Protein AF-0000000066252434 (afdb_homodimer)

Organism: Schizosaccharomyces pombe (strain 972 / ATCC 24843) (NCBI:txid284812)

Structure (mmCIF, N/CA/C/O backbone):
data_AF-0000000066252434-model_v1
#
loop_
_entity.id
_entity.type
_entity.pdbx_description
1 polymer 'Putative alpha,alpha-trehalose-phosphate synthase'
#
loop_
_atom_site.group_PDB
_atom_site.id
_atom_site.type_symbol
_atom_site.label_atom_id
_atom_site.label_alt_id
_atom_site.label_comp_id
_atom_site.label_asym_id
_atom_site.label_entity_id
_atom_site.label_seq_id
_atom_site.pdbx_PDB_ins_code
_atom_site.Cartn_x
_atom_site.Cartn_y
_atom_site.Cartn_z
_atom_site.occupancy
_atom_site.B_iso_or_equiv
_atom_site.auth_seq_id
_atom_site.auth_comp_id
_atom_site.auth_asym_id
_atom_site.auth_atom_id
_atom_site.pdbx_PDB_model_num
ATOM 1 N N . MET A 1 1 ? -2.447 43.656 7.02 1 60.94 1 MET A N 1
ATOM 2 C CA . MET A 1 1 ? -2.064 42.312 6.699 1 60.94 1 MET A CA 1
ATOM 3 C C . MET A 1 1 ? -2.414 41.344 7.848 1 60.94 1 MET A C 1
ATOM 5 O O . MET A 1 1 ? -2.203 41.688 9.016 1 60.94 1 MET A O 1
ATOM 9 N N . GLY A 1 2 ? -3.242 40.312 7.676 1 81.62 2 GLY A N 1
ATOM 10 C CA . GLY A 1 2 ? -3.764 39.469 8.742 1 81.62 2 GLY A CA 1
ATOM 11 C C . GLY A 1 2 ? -2.713 38.562 9.367 1 81.62 2 GLY A C 1
ATOM 12 O O . GLY A 1 2 ? -1.653 38.344 8.773 1 81.62 2 GLY A O 1
ATOM 13 N N . ARG A 1 3 ? -2.855 38.281 10.648 1 91.75 3 ARG A N 1
ATOM 14 C CA . ARG A 1 3 ? -1.956 37.375 11.383 1 91.75 3 ARG A CA 1
ATOM 15 C C . ARG A 1 3 ? -2.111 35.938 10.93 1 91.75 3 ARG A C 1
ATOM 17 O O . ARG A 1 3 ? -3.076 35.594 10.242 1 91.75 3 ARG A O 1
ATOM 24 N N . ILE A 1 4 ? -1.105 35.156 11.242 1 95.94 4 ILE A N 1
ATOM 25 C CA . ILE A 1 4 ? -1.19 33.719 11.016 1 95.94 4 ILE A CA 1
ATOM 26 C C . ILE A 1 4 ? -1.426 33 12.344 1 95.94 4 ILE A C 1
ATOM 28 O O . ILE A 1 4 ? -0.654 33.156 13.289 1 95.94 4 ILE A O 1
ATOM 32 N N . LEU A 1 5 ? -2.498 32.312 12.438 1 97.75 5 LEU A N 1
ATOM 33 C CA . LEU A 1 5 ? -2.721 31.406 13.562 1 97.75 5 LEU A CA 1
ATOM 34 C C . LEU A 1 5 ? -2.15 30.016 13.281 1 97.75 5 LEU A C 1
ATOM 36 O O . LEU A 1 5 ? -2.717 29.266 12.484 1 97.75 5 LEU A O 1
ATOM 40 N N . ILE A 1 6 ? -1.081 29.656 13.906 1 97.94 6 ILE A N 1
ATOM 41 C CA . ILE A 1 6 ? -0.386 28.391 13.664 1 97.94 6 ILE A CA 1
ATOM 42 C C . ILE A 1 6 ? -0.738 27.391 14.758 1 97.94 6 ILE A C 1
ATOM 44 O O . ILE A 1 6 ? -0.322 27.547 15.906 1 97.94 6 ILE A O 1
ATOM 48 N N . ALA A 1 7 ? -1.44 26.375 14.359 1 98.12 7 ALA A N 1
ATOM 49 C CA . ALA A 1 7 ? -1.9 25.391 15.336 1 98.12 7 ALA A CA 1
ATOM 50 C C . ALA A 1 7 ? -1.011 24.141 15.328 1 98.12 7 ALA A C 1
ATOM 52 O O . ALA A 1 7 ? -0.693 23.609 14.266 1 98.12 7 ALA A O 1
ATOM 53 N N . HIS A 1 8 ? -0.584 23.703 16.406 1 96.19 8 HIS A N 1
ATOM 54 C CA . HIS A 1 8 ? 0.158 22.484 16.703 1 96.19 8 HIS A CA 1
ATOM 55 C C . HIS A 1 8 ? -0.224 21.938 18.078 1 96.19 8 HIS A C 1
ATOM 57 O O . HIS A 1 8 ? -0.614 22.688 18.969 1 96.19 8 HIS A O 1
ATOM 63 N N . LEU A 1 9 ? -0.133 20.656 18.188 1 95.69 9 LEU A N 1
ATOM 64 C CA . LEU A 1 9 ? -0.626 20.047 19.438 1 95.69 9 LEU A CA 1
ATOM 65 C C . LEU A 1 9 ? 0.022 20.703 20.641 1 95.69 9 LEU A C 1
ATOM 67 O O . LEU A 1 9 ? -0.655 21 21.641 1 95.69 9 LEU A O 1
ATOM 71 N N . PHE A 1 10 ? 1.326 20.922 20.562 1 93.06 10 PHE A N 1
ATOM 72 C CA . PHE A 1 10 ? 2.061 21.531 21.656 1 93.06 10 PHE A CA 1
ATOM 73 C C . PHE A 1 10 ? 2.574 22.906 21.266 1 93.06 10 PHE A C 1
ATOM 75 O O . PHE A 1 10 ? 3.014 23.109 20.141 1 93.06 10 PHE A O 1
ATOM 82 N N . LEU A 1 11 ? 2.527 23.797 22.203 1 93.12 11 LEU A N 1
ATOM 83 C CA . LEU A 1 11 ? 3.143 25.094 22.016 1 93.12 11 LEU A CA 1
ATOM 84 C C . LEU A 1 11 ? 4.664 25 22.078 1 93.12 11 LEU A C 1
ATOM 86 O O . LEU A 1 11 ? 5.203 24.016 22.609 1 93.12 11 LEU A O 1
ATOM 90 N N . PRO A 1 12 ? 5.336 25.938 21.453 1 88.94 12 PRO A N 1
ATOM 91 C CA . PRO A 1 12 ? 6.801 25.922 21.5 1 88.94 12 PRO A CA 1
ATOM 92 C C . PRO A 1 12 ? 7.355 26.047 22.906 1 88.94 12 PRO A C 1
ATOM 94 O O . PRO A 1 12 ? 8.539 25.781 23.141 1 88.94 12 PRO A O 1
ATOM 97 N N . SER A 1 13 ? 6.484 26.422 23.859 1 86.81 13 SER A N 1
ATOM 98 C CA . SER A 1 13 ? 6.879 26.562 25.266 1 86.81 13 SER A CA 1
ATOM 99 C C . SER A 1 13 ? 5.926 25.797 26.188 1 86.81 13 SER A C 1
ATOM 101 O O . SER A 1 13 ? 4.809 25.469 25.781 1 86.81 13 SER A O 1
ATOM 103 N N . SER A 1 14 ? 6.457 25.469 27.344 1 84.25 14 SER A N 1
ATOM 104 C CA . SER A 1 14 ? 5.66 24.766 28.344 1 84.25 14 SER A CA 1
ATOM 105 C C . SER A 1 14 ? 5.715 25.484 29.688 1 84.25 14 SER A C 1
ATOM 107 O O . SER A 1 14 ? 6.617 26.297 29.938 1 84.25 14 SER A O 1
ATOM 109 N N . VAL A 1 15 ? 4.738 25.234 30.547 1 81.94 15 VAL A N 1
ATOM 110 C CA . VAL A 1 15 ? 4.637 25.891 31.844 1 81.94 15 VAL A CA 1
ATOM 111 C C . VAL A 1 15 ? 5.316 25.031 32.906 1 81.94 15 VAL A C 1
ATOM 113 O O . VAL A 1 15 ? 5.121 23.828 32.969 1 81.94 15 VAL A O 1
ATOM 116 N N . GLY A 1 16 ? 6.262 25.656 33.562 1 77.38 16 GLY A N 1
ATOM 117 C CA . GLY A 1 16 ? 6.859 25.047 34.75 1 77.38 16 GLY A CA 1
ATOM 118 C C . GLY A 1 16 ? 6.492 25.75 36.031 1 77.38 16 GLY A C 1
ATOM 119 O O . GLY A 1 16 ? 6.379 26.984 36.062 1 77.38 16 GLY A O 1
ATOM 120 N N . PHE A 1 17 ? 6.203 25.031 37.125 1 71.69 17 PHE A N 1
ATOM 121 C CA . PHE A 1 17 ? 5.793 25.625 38.375 1 71.69 17 PHE A CA 1
ATOM 122 C C . PHE A 1 17 ? 6.922 25.562 39.406 1 71.69 17 PHE A C 1
ATOM 124 O O . PHE A 1 17 ? 7.676 24.578 39.438 1 71.69 17 PHE A O 1
ATOM 131 N N . SER A 1 18 ? 7.457 26.641 39.812 1 56.06 18 SER A N 1
ATOM 132 C CA . SER A 1 18 ? 8.359 26.656 40.969 1 56.06 18 SER A CA 1
ATOM 133 C C . SER A 1 18 ? 7.586 26.625 42.281 1 56.06 18 SER A C 1
ATOM 135 O O . SER A 1 18 ? 6.703 27.469 42.5 1 56.06 18 SER A O 1
ATOM 137 N N . PHE A 1 19 ? 7.688 25.438 42.875 1 46.94 19 PHE A N 1
ATOM 138 C CA . PHE A 1 19 ? 6.996 25.328 44.156 1 46.94 19 PHE A CA 1
ATOM 139 C C . PHE A 1 19 ? 7.895 25.766 45.281 1 46.94 19 PHE A C 1
ATOM 141 O O . PHE A 1 19 ? 7.766 25.281 46.406 1 46.94 19 PHE A O 1
ATOM 148 N N . ASP A 1 20 ? 8.922 26.547 45.156 1 38.28 20 ASP A N 1
ATOM 149 C CA . ASP A 1 20 ? 9.781 26.906 46.25 1 38.28 20 ASP A CA 1
ATOM 150 C C . ASP A 1 20 ? 8.953 27.156 47.531 1 38.28 20 ASP A C 1
ATOM 152 O O . ASP A 1 20 ? 9.414 26.891 48.625 1 38.28 20 ASP A O 1
ATOM 156 N N . THR A 1 21 ? 7.977 28.078 47.562 1 35.59 21 THR A N 1
ATOM 157 C CA . THR A 1 21 ? 7.371 28.359 48.875 1 35.59 21 THR A CA 1
ATOM 158 C C . THR A 1 21 ? 6.492 27.188 49.312 1 35.59 21 THR A C 1
ATOM 160 O O . THR A 1 21 ? 5.84 27.266 50.375 1 35.59 21 THR A O 1
ATOM 163 N N . VAL A 1 22 ? 6.07 26.25 48.531 1 35.97 22 VAL A N 1
ATOM 164 C CA . VAL A 1 22 ? 5.359 25.094 49.062 1 35.97 22 VAL A CA 1
ATOM 165 C C . VAL A 1 22 ? 6.359 24.031 49.5 1 35.97 22 VAL A C 1
ATOM 167 O O . VAL A 1 22 ? 7.379 23.812 48.844 1 35.97 22 VAL A O 1
ATOM 170 N N . PRO A 1 23 ? 6.523 23.766 50.906 1 32.59 23 PRO A N 1
ATOM 171 C CA . PRO A 1 23 ? 7.426 22.719 51.375 1 32.59 23 PRO A CA 1
ATOM 172 C C . PRO A 1 23 ? 7.516 21.516 50.438 1 32.59 23 PRO A C 1
ATOM 174 O O . PRO A 1 23 ? 6.555 21.219 49.719 1 32.59 23 PRO A O 1
ATOM 177 N N . HIS A 1 24 ? 8.734 21.062 50.062 1 33.88 24 HIS A N 1
ATOM 178 C CA . HIS A 1 24 ? 9.164 20.031 49.125 1 33.88 24 HIS A CA 1
ATOM 179 C C . HIS A 1 24 ? 8.234 18.828 49.188 1 33.88 24 HIS A C 1
ATOM 181 O O . HIS A 1 24 ? 8.078 18.109 48.188 1 33.88 24 HIS A O 1
ATOM 187 N N . ASP A 1 25 ? 7.93 18.375 50.469 1 31.2 25 ASP A N 1
ATOM 188 C CA . ASP A 1 25 ? 7.156 17.172 50.781 1 31.2 25 ASP A CA 1
ATOM 189 C C . ASP A 1 25 ? 5.766 17.25 50.156 1 31.2 25 ASP A C 1
ATOM 191 O O . ASP A 1 25 ? 5.113 16.219 49.969 1 31.2 25 ASP A O 1
ATOM 195 N N . GLU A 1 26 ? 5.148 18.438 50.25 1 30.5 26 GLU A N 1
ATOM 196 C CA . GLU A 1 26 ? 3.75 18.547 49.844 1 30.5 26 GLU A CA 1
ATOM 197 C C . GLU A 1 26 ? 3.627 18.703 48.344 1 30.5 26 GLU A C 1
ATOM 199 O O . GLU A 1 26 ? 2.547 18.516 47.781 1 30.5 26 GLU A O 1
ATOM 204 N N . VAL A 1 27 ? 4.602 19.297 47.781 1 32.47 27 VAL A N 1
ATOM 205 C CA . VAL A 1 27 ? 4.543 19.5 46.344 1 32.47 27 VAL A CA 1
ATOM 206 C C . VAL A 1 27 ? 4.605 18.156 45.625 1 32.47 27 VAL A C 1
ATOM 208 O O . VAL A 1 27 ? 4.004 17.984 44.562 1 32.47 27 VAL A O 1
ATOM 211 N N . GLY A 1 28 ? 5.617 17.328 46.062 1 31.02 28 GLY A N 1
ATOM 212 C CA . GLY A 1 28 ? 5.855 16.094 45.344 1 31.02 28 GLY A CA 1
ATOM 213 C C . GLY A 1 28 ? 4.605 15.258 45.156 1 31.02 28 GLY A C 1
ATOM 214 O O . GLY A 1 28 ? 4.422 14.617 44.125 1 31.02 28 GLY A O 1
ATOM 215 N N . SER A 1 29 ? 3.992 14.875 46.344 1 30.02 29 SER A N 1
ATOM 216 C CA . SER A 1 29 ? 2.893 13.914 46.406 1 30.02 29 SER A CA 1
ATOM 217 C C . SER A 1 29 ? 1.646 14.477 45.719 1 30.02 29 SER A C 1
ATOM 219 O O . SER A 1 29 ? 0.844 13.727 45.156 1 30.02 29 SER A O 1
ATOM 221 N N . LYS A 1 30 ? 1.257 15.695 46.125 1 31.06 30 LYS A N 1
ATOM 222 C CA . LYS A 1 30 ? -0.078 16.234 45.875 1 31.06 30 LYS A CA 1
ATOM 223 C C . LYS A 1 30 ? -0.184 16.797 44.438 1 31.06 30 LYS A C 1
ATOM 225 O O . LYS A 1 30 ? -1.284 16.922 43.906 1 31.06 30 LYS A O 1
ATOM 230 N N . PHE A 1 31 ? 0.764 17.641 44.094 1 32.62 31 PHE A N 1
ATOM 231 C CA . PHE A 1 31 ? 0.625 18.234 42.781 1 32.62 31 PHE A CA 1
ATOM 232 C C . PHE A 1 31 ? 1.22 17.328 41.719 1 32.62 31 PHE A C 1
ATOM 234 O O . PHE A 1 31 ? 1.195 17.656 40.531 1 32.62 31 PHE A O 1
ATOM 241 N N . MET A 1 32 ? 2.363 16.734 42.125 1 31.36 32 MET A N 1
ATOM 242 C CA . MET A 1 32 ? 2.854 15.812 41.094 1 31.36 32 MET A CA 1
ATOM 243 C C . MET A 1 32 ? 1.775 14.812 40.688 1 31.36 32 MET A C 1
ATOM 245 O O . MET A 1 32 ? 1.169 14.172 41.562 1 31.36 32 MET A O 1
ATOM 249 N N . GLN A 1 33 ? 1.188 15.141 39.625 1 31.23 33 GLN A N 1
ATOM 250 C CA . GLN A 1 33 ? 0.265 14.195 39 1 31.23 33 GLN A CA 1
ATOM 251 C C . GLN A 1 33 ? 0.598 12.758 39.406 1 31.23 33 GLN A C 1
ATOM 253 O O . GLN A 1 33 ? 1.766 12.422 39.594 1 31.23 33 GLN A O 1
ATOM 258 N N . LYS A 1 34 ? -0.342 12.148 40.125 1 27.7 34 LYS A N 1
ATOM 259 C CA . LYS A 1 34 ? -0.349 10.711 40.375 1 27.7 34 LYS A CA 1
ATOM 260 C C . LYS A 1 34 ? 0.525 9.977 39.375 1 27.7 34 LYS A C 1
ATOM 262 O O . LYS A 1 34 ? 0.732 10.461 38.25 1 27.7 34 LYS A O 1
ATOM 267 N N . GLU A 1 35 ? 1.372 9.031 39.75 1 30.47 35 GLU A N 1
ATOM 268 C CA . GLU A 1 35 ? 2.062 8.086 38.844 1 30.47 35 GLU A CA 1
ATOM 269 C C . GLU A 1 35 ? 1.366 7.984 37.5 1 30.47 35 GLU A C 1
ATOM 271 O O . GLU A 1 35 ? 1.95 7.492 36.531 1 30.47 35 GLU A O 1
ATOM 276 N N . GLU A 1 36 ? 0.16 8.391 37.531 1 30.14 36 GLU A N 1
ATOM 277 C CA . GLU A 1 36 ? -0.696 8.344 36.344 1 30.14 36 GLU A CA 1
ATOM 278 C C . GLU A 1 36 ? -0.399 9.508 35.406 1 30.14 36 GLU A C 1
ATOM 280 O O . GLU A 1 36 ? -0.841 9.508 34.25 1 30.14 36 GLU A O 1
ATOM 285 N N . SER A 1 37 ? 0.052 10.594 35.906 1 32.84 37 SER A N 1
ATOM 286 C CA . SER A 1 37 ? 0.45 11.703 35.031 1 32.84 37 SER A CA 1
ATOM 287 C C . SER A 1 37 ? 1.655 11.336 34.188 1 32.84 37 SER A C 1
ATOM 289 O O . SER A 1 37 ? 2.043 12.094 33.281 1 32.84 37 SER A O 1
ATOM 291 N N . LYS A 1 38 ? 2.582 10.641 34.688 1 34.5 38 LYS A N 1
ATOM 292 C CA . LYS A 1 38 ? 3.676 10.055 33.938 1 34.5 38 LYS A CA 1
ATOM 293 C C . LYS A 1 38 ? 3.176 9.5 32.594 1 34.5 38 LYS A C 1
ATOM 295 O O . LYS A 1 38 ? 3.918 9.469 31.609 1 34.5 38 LYS A O 1
ATOM 300 N N . ASP A 1 39 ? 1.889 9.047 32.656 1 38.94 39 ASP A N 1
ATOM 301 C CA . ASP A 1 39 ? 1.313 8.422 31.469 1 38.94 39 ASP A CA 1
ATOM 302 C C . ASP A 1 39 ? 0.68 9.469 30.547 1 38.94 39 ASP A C 1
ATOM 304 O O . ASP A 1 39 ? -0.053 9.125 29.609 1 38.94 39 ASP A O 1
ATOM 308 N N . TRP A 1 40 ? 0.704 10.75 31.141 1 38.22 40 TRP A N 1
ATOM 309 C CA . TRP A 1 40 ? 0.002 11.766 30.359 1 38.22 40 TRP A CA 1
ATOM 310 C C . TRP A 1 40 ? 0.593 11.867 28.953 1 38.22 40 TRP A C 1
ATOM 312 O O . TRP A 1 40 ? -0.141 12.008 27.969 1 38.22 40 TRP A O 1
ATOM 322 N N . ILE A 1 41 ? 1.886 12.297 28.797 1 46.41 41 ILE A N 1
ATOM 323 C CA . ILE A 1 41 ? 2.506 12.289 27.484 1 46.41 41 ILE A CA 1
ATOM 324 C C . ILE A 1 41 ? 3.506 11.141 27.391 1 46.41 41 ILE A C 1
ATOM 326 O O . ILE A 1 41 ? 4.449 11.062 28.172 1 46.41 41 ILE A O 1
ATOM 330 N N . ALA A 1 42 ? 3.064 10.164 26.781 1 41.44 42 ALA A N 1
ATOM 331 C CA . ALA A 1 42 ? 3.889 8.969 26.609 1 41.44 42 ALA A CA 1
ATOM 332 C C . ALA A 1 42 ? 5.207 9.312 25.922 1 41.44 42 ALA A C 1
ATOM 334 O O . ALA A 1 42 ? 6.133 8.492 25.891 1 41.44 42 ALA A O 1
ATOM 335 N N . ASP A 1 43 ? 5.312 10.5 25.266 1 43.38 43 ASP A N 1
ATOM 336 C CA . ASP A 1 43 ? 6.5 10.75 24.453 1 43.38 43 ASP A CA 1
ATOM 337 C C . ASP A 1 43 ? 7.586 11.445 25.266 1 43.38 43 ASP A C 1
ATOM 339 O O . ASP A 1 43 ? 7.285 12.164 26.219 1 43.38 43 ASP A O 1
ATOM 343 N N . THR A 1 44 ? 8.734 11.031 25.141 1 38.94 44 THR A N 1
ATOM 344 C CA . THR A 1 44 ? 9.875 11.711 25.75 1 38.94 44 THR A CA 1
ATOM 345 C C . THR A 1 44 ? 9.93 13.172 25.312 1 38.94 44 THR A C 1
ATOM 347 O O . THR A 1 44 ? 9.641 13.492 24.156 1 38.94 44 THR A O 1
ATOM 350 N N . PRO A 1 45 ? 10.062 14.039 26.297 1 36.22 45 PRO A N 1
ATOM 351 C CA . PRO A 1 45 ? 10.195 15.469 25.984 1 36.22 45 PRO A CA 1
ATOM 352 C C . PRO A 1 45 ? 11.195 15.727 24.859 1 36.22 45 PRO A C 1
ATOM 354 O O . PRO A 1 45 ? 12.141 14.961 24.688 1 36.22 45 PRO A O 1
ATOM 357 N N . LEU A 1 46 ? 10.836 16.531 23.859 1 37.56 46 LEU A N 1
ATOM 358 C CA . LEU A 1 46 ? 11.727 17 22.797 1 37.56 46 LEU A CA 1
ATOM 359 C C . LEU A 1 46 ? 13.008 17.578 23.391 1 37.56 46 LEU A C 1
ATOM 361 O O . LEU A 1 46 ? 13.016 18.094 24.516 1 37.56 46 LEU A O 1
ATOM 365 N N . ASP A 1 47 ? 14.086 17.297 22.938 1 33.53 47 ASP A N 1
ATOM 366 C CA . ASP A 1 47 ? 15.344 17.953 23.312 1 33.53 47 ASP A CA 1
ATOM 367 C C . ASP A 1 47 ? 15.195 19.469 23.328 1 33.53 47 ASP A C 1
ATOM 369 O O . ASP A 1 47 ? 14.898 20.078 22.297 1 33.53 47 ASP A O 1
ATOM 373 N N . GLU A 1 48 ? 14.922 20.062 24.391 1 35.25 48 GLU A N 1
ATOM 374 C CA . GLU A 1 48 ? 14.922 21.5 24.625 1 35.25 48 GLU A CA 1
ATOM 375 C C . GLU A 1 48 ? 15.977 22.188 23.766 1 35.25 48 GLU A C 1
ATOM 377 O O . GLU A 1 48 ? 15.812 23.359 23.391 1 35.25 48 GLU A O 1
ATOM 382 N N . SER A 1 49 ? 17.109 21.609 23.688 1 33.94 49 SER A N 1
ATOM 383 C CA . SER A 1 49 ? 18.203 22.219 22.922 1 33.94 49 SER A CA 1
ATOM 384 C C . SER A 1 49 ? 17.859 22.297 21.438 1 33.94 49 SER A C 1
ATOM 386 O O . SER A 1 49 ? 18.578 22.938 20.672 1 33.94 49 SER A O 1
ATOM 388 N N . ALA A 1 50 ? 16.828 21.609 21.125 1 38.5 50 ALA A N 1
ATOM 389 C CA . ALA A 1 50 ? 16.531 21.547 19.703 1 38.5 50 ALA A CA 1
ATOM 390 C C . ALA A 1 50 ? 15.797 22.797 19.25 1 38.5 50 ALA A C 1
ATOM 392 O O . ALA A 1 50 ? 15.703 23.062 18.047 1 38.5 50 ALA A O 1
ATOM 393 N N . ILE A 1 51 ? 14.922 23.297 20.125 1 37.25 51 ILE A N 1
ATOM 394 C CA . ILE A 1 51 ? 14.422 24.625 19.812 1 37.25 51 ILE A CA 1
ATOM 395 C C . ILE A 1 51 ? 15.469 25.672 20.188 1 37.25 51 ILE A C 1
ATOM 397 O O . ILE A 1 51 ? 15.875 25.766 21.344 1 37.25 51 ILE A O 1
ATOM 401 N N . VAL A 1 52 ? 16.297 26.156 19.281 1 37.5 52 VAL A N 1
ATOM 402 C CA . VAL A 1 52 ? 17.406 27.094 19.375 1 37.5 52 VAL A CA 1
ATOM 403 C C . VAL A 1 52 ? 17.031 28.25 20.312 1 37.5 52 VAL A C 1
ATOM 405 O O . VAL A 1 52 ? 16.281 29.156 19.922 1 37.5 52 VAL A O 1
ATOM 408 N N . SER A 1 53 ? 16.609 27.969 21.5 1 32.81 53 SER A N 1
ATOM 409 C CA . SER A 1 53 ? 16.594 29.188 22.297 1 32.81 53 SER A CA 1
ATOM 410 C C . SER A 1 53 ? 18 29.672 22.609 1 32.81 53 SER A C 1
ATOM 412 O O . SER A 1 53 ? 18.953 28.875 22.641 1 32.81 53 SER A O 1
ATOM 414 N N . GLU A 1 54 ? 18.266 30.984 22.438 1 31.2 54 GLU A N 1
ATOM 415 C CA . GLU A 1 54 ? 19.531 31.688 22.688 1 31.2 54 GLU A CA 1
ATOM 416 C C . GLU A 1 54 ? 20.109 31.312 24.047 1 31.2 54 GLU A C 1
ATOM 418 O O . GLU A 1 54 ? 21.234 31.688 24.375 1 31.2 54 GLU A O 1
ATOM 423 N N . GLU A 1 55 ? 19.297 30.984 25.062 1 30.69 55 GLU A N 1
ATOM 424 C CA . GLU A 1 55 ? 19.969 31.031 26.359 1 30.69 55 GLU A CA 1
ATOM 425 C C . GLU A 1 55 ? 20.688 29.703 26.641 1 30.69 55 GLU A C 1
ATOM 427 O O . GLU A 1 55 ? 20.078 28.641 26.562 1 30.69 55 GLU A O 1
ATOM 432 N N . GLU A 1 56 ? 22 29.594 26.531 1 34.03 56 GLU A N 1
ATOM 433 C CA . GLU A 1 56 ? 23.078 28.609 26.688 1 34.03 56 GLU A CA 1
ATOM 434 C C . GLU A 1 56 ? 22.969 27.906 28.047 1 34.03 56 GLU A C 1
ATOM 436 O O . GLU A 1 56 ? 23.203 28.531 29.094 1 34.03 56 GLU A O 1
ATOM 441 N N . SER A 1 57 ? 22.031 27.141 28.422 1 31.55 57 SER A N 1
ATOM 442 C CA . SER A 1 57 ? 22.328 26.516 29.719 1 31.55 57 SER A CA 1
ATOM 443 C C . SER A 1 57 ? 23.469 25.516 29.594 1 31.55 57 SER A C 1
ATOM 445 O O . SER A 1 57 ? 23.562 24.797 28.594 1 31.55 57 SER A O 1
ATOM 447 N N . ASP A 1 58 ? 24.641 25.484 30.422 1 30.33 58 ASP A N 1
ATOM 448 C CA . ASP A 1 58 ? 25.938 24.875 30.688 1 30.33 58 ASP A CA 1
ATOM 449 C C . ASP A 1 58 ? 25.812 23.406 31.031 1 30.33 58 ASP A C 1
ATOM 451 O O . ASP A 1 58 ? 26.688 22.828 31.672 1 30.33 58 ASP A O 1
ATOM 455 N N . ASP A 1 59 ? 24.812 22.656 30.938 1 32.56 59 ASP A N 1
ATOM 456 C CA . ASP A 1 59 ? 24.984 21.375 31.594 1 32.56 59 ASP A CA 1
ATOM 457 C C . ASP A 1 59 ? 25.828 20.422 30.75 1 32.56 59 ASP A C 1
ATOM 459 O O . ASP A 1 59 ? 25.312 19.812 29.812 1 32.56 59 ASP A O 1
ATOM 463 N N . ASP A 1 60 ? 27.234 20.406 30.625 1 33.88 60 ASP A N 1
ATOM 464 C CA . ASP A 1 60 ? 28.375 19.891 29.891 1 33.88 60 ASP A CA 1
ATOM 465 C C . ASP A 1 60 ? 28.609 18.406 30.203 1 33.88 60 ASP A C 1
ATOM 467 O O . ASP A 1 60 ? 29.547 17.797 29.703 1 33.88 60 ASP A O 1
ATOM 471 N N . SER A 1 61 ? 28.125 17.609 31.219 1 34.16 61 SER A N 1
ATOM 472 C CA . SER A 1 61 ? 28.953 16.562 31.797 1 34.16 61 SER A CA 1
ATOM 473 C C . SER A 1 61 ? 28.672 15.219 31.156 1 34.16 61 SER A C 1
ATOM 475 O O . SER A 1 61 ? 29.312 14.211 31.5 1 34.16 61 SER A O 1
ATOM 477 N N . LEU A 1 62 ? 27.828 15.023 30.219 1 37.47 62 LEU A N 1
ATOM 478 C CA . LEU A 1 62 ? 27.375 13.641 30.125 1 37.47 62 LEU A CA 1
ATOM 479 C C . LEU A 1 62 ? 28.359 12.805 29.312 1 37.47 62 LEU A C 1
ATOM 481 O O . LEU A 1 62 ? 28.5 11.602 29.547 1 37.47 62 LEU A O 1
ATOM 485 N N . LEU A 1 63 ? 28.859 13.305 28.188 1 41.5 63 LEU A N 1
ATOM 486 C CA . LEU A 1 63 ? 29.656 12.414 27.359 1 41.5 63 LEU A CA 1
ATOM 487 C C . LEU A 1 63 ? 31 12.125 28.016 1 41.5 63 LEU A C 1
ATOM 489 O O . LEU A 1 63 ? 31.766 11.305 27.516 1 41.5 63 LEU A O 1
ATOM 493 N N . SER A 1 64 ? 31.359 12.82 29.109 1 37.47 64 SER A N 1
ATOM 494 C CA . SER A 1 64 ? 32.656 12.594 29.75 1 37.47 64 SER A CA 1
ATOM 495 C C . SER A 1 64 ? 32.719 11.234 30.438 1 37.47 64 SER A C 1
ATOM 497 O O . SER A 1 64 ? 33.781 10.68 30.656 1 37.47 64 SER A O 1
ATOM 499 N N . ASP A 1 65 ? 31.5 10.711 30.906 1 34.66 65 ASP A N 1
ATOM 500 C CA . ASP A 1 65 ? 31.531 9.531 31.766 1 34.66 65 ASP A CA 1
ATOM 501 C C . ASP A 1 65 ? 31.312 8.258 30.953 1 34.66 65 ASP A C 1
ATOM 503 O O . ASP A 1 65 ? 30.891 7.23 31.5 1 34.66 65 ASP A O 1
ATOM 507 N N . LEU A 1 66 ? 31.344 8.359 29.641 1 39.22 66 LEU A N 1
ATOM 508 C CA . LEU A 1 66 ? 31.234 7.078 28.953 1 39.22 66 LEU A CA 1
ATOM 509 C C . LEU A 1 66 ? 32.281 6.098 29.484 1 39.22 66 LEU A C 1
ATOM 511 O O . LEU A 1 66 ? 33.375 6.504 29.875 1 39.22 66 LEU A O 1
ATOM 515 N N . PRO A 1 67 ? 32.125 4.922 29.984 1 30 67 PRO A N 1
ATOM 516 C CA . PRO A 1 67 ? 33.031 4 30.656 1 30 67 PRO A CA 1
ATOM 517 C C . PRO A 1 67 ? 34.406 3.965 29.984 1 30 67 PRO A C 1
ATOM 519 O O . PRO A 1 67 ? 34.5 3.908 28.766 1 30 67 PRO A O 1
ATOM 522 N N . GLU A 1 68 ? 35.469 4.555 30.594 1 27.33 68 GLU A N 1
ATOM 523 C CA . GLU A 1 68 ? 36.906 4.574 30.312 1 27.33 68 GLU A CA 1
ATOM 524 C C . GLU A 1 68 ? 37.469 3.156 30.203 1 27.33 68 GLU A C 1
ATOM 526 O O . GLU A 1 68 ? 36.906 2.215 30.75 1 27.33 68 GLU A O 1
ATOM 531 N N . GLU A 1 69 ? 38.406 2.822 29.312 1 26.11 69 GLU A N 1
ATOM 532 C CA . GLU A 1 69 ? 39.344 1.704 29.188 1 26.11 69 GLU A CA 1
ATOM 533 C C . GLU A 1 69 ? 39.938 1.332 30.547 1 26.11 69 GLU A C 1
ATOM 535 O O . GLU A 1 69 ? 40.156 2.199 31.391 1 26.11 69 GLU A O 1
ATOM 540 N N . ILE A 1 70 ? 39.844 0.098 30.984 1 23.94 70 ILE A N 1
ATOM 541 C CA . ILE A 1 70 ? 40.594 -0.462 32.125 1 23.94 70 ILE A CA 1
ATOM 542 C C . ILE A 1 70 ? 42.094 -0.279 31.922 1 23.94 70 ILE A C 1
ATOM 544 O O . ILE A 1 70 ? 42.688 -0.895 31.031 1 23.94 70 ILE A O 1
ATOM 548 N N . ASP A 1 71 ? 42.688 0.932 31.828 1 19.45 71 ASP A N 1
ATOM 549 C CA . ASP A 1 71 ? 44.125 1.164 31.766 1 19.45 71 ASP A CA 1
ATOM 550 C C . ASP A 1 71 ? 44.875 0.454 32.906 1 19.45 71 ASP A C 1
ATOM 552 O O . ASP A 1 71 ? 44.469 0.573 34.062 1 19.45 71 ASP A O 1
ATOM 556 N N . SER A 1 72 ? 45.5 -0.697 32.656 1 20.2 72 SER A N 1
ATOM 557 C CA . SER A 1 72 ? 46.5 -1.385 33.469 1 20.2 72 SER A CA 1
ATOM 558 C C . SER A 1 72 ? 47.594 -0.439 33.906 1 20.2 72 SER A C 1
ATOM 560 O O . SER A 1 72 ? 48.75 -0.867 34.125 1 20.2 72 SER A O 1
ATOM 562 N N . THR A 1 73 ? 47.375 0.873 34.062 1 18.66 73 THR A N 1
ATOM 563 C CA . THR A 1 73 ? 48.5 1.759 34.406 1 18.66 73 THR A CA 1
ATOM 564 C C . THR A 1 73 ? 49.156 1.325 35.719 1 18.66 73 THR A C 1
ATOM 566 O O . THR A 1 73 ? 48.469 1.119 36.719 1 18.66 73 THR A O 1
ATOM 569 N N . ASN A 1 74 ? 50.375 0.623 35.562 1 17.52 74 ASN A N 1
ATOM 570 C CA . ASN A 1 74 ? 51.531 0.536 36.469 1 17.52 74 ASN A CA 1
ATOM 571 C C . ASN A 1 74 ? 51.906 1.899 37.031 1 17.52 74 ASN A C 1
ATOM 573 O O . ASN A 1 74 ? 51.844 2.91 36.344 1 17.52 74 ASN A O 1
ATOM 577 N N . ALA A 1 75 ? 52.156 2.029 38.344 1 17.48 75 ALA A N 1
ATOM 578 C CA . ALA A 1 75 ? 52.25 3.041 39.375 1 17.48 75 ALA A CA 1
ATOM 579 C C . ALA A 1 75 ? 53.531 3.854 39.219 1 17.48 75 ALA A C 1
ATOM 581 O O . ALA A 1 75 ? 53.844 4.699 40.062 1 17.48 75 ALA A O 1
ATOM 582 N N . GLN A 1 76 ? 54.344 3.863 38.094 1 17.22 76 GLN A N 1
ATOM 583 C CA . GLN A 1 76 ? 55.625 4.371 38.594 1 17.22 76 GLN A CA 1
ATOM 584 C C . GLN A 1 76 ? 55.5 5.824 39.031 1 17.22 76 GLN A C 1
ATOM 586 O O . GLN A 1 76 ? 54.75 6.609 38.438 1 17.22 76 GLN A O 1
ATOM 591 N N . SER A 1 77 ? 56.156 6.148 40.25 1 16.59 77 SER A N 1
ATOM 592 C CA . SER A 1 77 ? 56.281 7.23 41.219 1 16.59 77 SER A CA 1
ATOM 593 C C . SER A 1 77 ? 56.875 8.492 40.594 1 16.59 77 SER A C 1
ATOM 595 O O . SER A 1 77 ? 57.531 8.414 39.562 1 16.59 77 SER A O 1
ATOM 597 N N . ASN A 1 78 ? 56.469 9.703 41.094 1 16.69 78 ASN A N 1
ATOM 598 C CA . ASN A 1 78 ? 56.531 11.141 40.844 1 16.69 78 ASN A CA 1
ATOM 599 C C . ASN A 1 78 ? 57.938 11.68 40.906 1 16.69 78 ASN A C 1
ATOM 601 O O . ASN A 1 78 ? 58.594 11.68 41.969 1 16.69 78 ASN A O 1
ATOM 605 N N . ILE A 1 79 ? 59 11.383 40.094 1 15.45 79 ILE A N 1
ATOM 606 C CA . ILE A 1 79 ? 60.156 12.164 40.5 1 15.45 79 ILE A CA 1
ATOM 607 C C . ILE A 1 79 ? 59.875 13.648 40.281 1 15.45 79 ILE A C 1
ATOM 609 O O . ILE A 1 79 ? 59.656 14.07 39.125 1 15.45 79 ILE A O 1
ATOM 613 N N . ALA A 1 80 ? 59.594 14.344 41.344 1 16.16 80 ALA A N 1
ATOM 614 C CA . ALA A 1 80 ? 59.156 15.711 41.625 1 16.16 80 ALA A CA 1
ATOM 615 C C . ALA A 1 80 ? 60.219 16.719 41.219 1 16.16 80 ALA A C 1
ATOM 617 O O . ALA A 1 80 ? 61.188 16.938 41.969 1 16.16 80 ALA A O 1
ATOM 618 N N . THR A 1 81 ? 60.688 16.625 39.844 1 15.71 81 THR A N 1
ATOM 619 C CA . THR A 1 81 ? 61.844 17.516 39.75 1 15.71 81 THR A CA 1
ATOM 620 C C . THR A 1 81 ? 61.438 18.953 40.125 1 15.71 81 THR A C 1
ATOM 622 O O . THR A 1 81 ? 60.344 19.391 39.812 1 15.71 81 THR A O 1
ATOM 625 N N . PRO A 1 82 ? 62.406 19.703 40.812 1 15.72 82 PRO A N 1
ATOM 626 C CA . PRO A 1 82 ? 62.375 20.906 41.656 1 15.72 82 PRO A CA 1
ATOM 627 C C . PRO A 1 82 ? 61.969 22.156 40.875 1 15.72 82 PRO A C 1
ATOM 629 O O . PRO A 1 82 ? 61.875 22.109 39.625 1 15.72 82 PRO A O 1
ATOM 632 N N . SER A 1 83 ? 62.531 23.281 41.281 1 15.35 83 SER A N 1
ATOM 633 C CA . SER A 1 83 ? 62.125 24.578 41.781 1 15.35 83 SER A CA 1
ATOM 634 C C . SER A 1 83 ? 62.219 25.641 40.688 1 15.35 83 SER A C 1
ATOM 636 O O . SER A 1 83 ? 61.562 26.672 40.75 1 15.35 83 SER A O 1
ATOM 638 N N . PRO A 1 84 ? 63.125 25.578 39.562 1 14.96 84 PRO A N 1
ATOM 639 C CA . PRO A 1 84 ? 63.906 26.812 39.656 1 14.96 84 PRO A CA 1
ATOM 640 C C . PRO A 1 84 ? 63.094 28.062 39.312 1 14.96 84 PRO A C 1
ATOM 642 O O . PRO A 1 84 ? 62 27.953 38.781 1 14.96 84 PRO A O 1
ATOM 645 N N . GLY A 1 85 ? 63.875 29.141 38.688 1 14.75 85 GLY A N 1
ATOM 646 C CA . GLY A 1 85 ? 64.188 30.531 38.906 1 14.75 85 GLY A CA 1
ATOM 647 C C . GLY A 1 85 ? 63.312 31.5 38.156 1 14.75 85 GLY A C 1
ATOM 648 O O . GLY A 1 85 ? 62.406 31.078 37.438 1 14.75 85 GLY A O 1
ATOM 649 N N . THR A 1 86 ? 63.969 32.562 37.406 1 14.88 86 THR A N 1
ATOM 650 C CA . THR A 1 86 ? 64.125 34 37.562 1 14.88 86 THR A CA 1
ATOM 651 C C . THR A 1 86 ? 63.125 34.719 36.625 1 14.88 86 THR A C 1
ATOM 653 O O . THR A 1 86 ? 62.344 35.562 37.062 1 14.88 86 THR A O 1
ATOM 656 N N . VAL A 1 87 ? 63.656 35.438 35.562 1 14.89 87 VAL A N 1
ATOM 657 C CA . VAL A 1 87 ? 63.781 36.875 35.375 1 14.89 87 VAL A CA 1
ATOM 658 C C . VAL A 1 87 ? 62.719 37.375 34.406 1 14.89 87 VAL A C 1
ATOM 660 O O . VAL A 1 87 ? 62.344 36.656 33.469 1 14.89 87 VAL A O 1
ATOM 663 N N . ALA A 1 88 ? 62.156 38.625 34.562 1 14.98 88 ALA A N 1
ATOM 664 C CA . ALA A 1 88 ? 61.125 39.625 34.375 1 14.98 88 ALA A CA 1
ATOM 665 C C . ALA A 1 88 ? 61.125 40.156 32.938 1 14.98 88 ALA A C 1
ATOM 667 O O . ALA A 1 88 ? 60.125 40.688 32.469 1 14.98 88 ALA A O 1
ATOM 668 N N . ALA A 1 89 ? 62.281 40.25 32.125 1 14.97 89 ALA A N 1
ATOM 669 C CA . ALA A 1 89 ? 62.562 41.594 31.609 1 14.97 89 ALA A CA 1
ATOM 670 C C . ALA A 1 89 ? 61.562 41.969 30.516 1 14.97 89 ALA A C 1
ATOM 672 O O . ALA A 1 89 ? 60.969 41.094 29.875 1 14.97 89 ALA A O 1
ATOM 673 N N . ALA A 1 90 ? 61.594 43.281 30.062 1 15.11 90 ALA A N 1
ATOM 674 C CA . ALA A 1 90 ? 61 44.562 29.75 1 15.11 90 ALA A CA 1
ATOM 675 C C . ALA A 1 90 ? 60.75 44.719 28.25 1 15.11 90 ALA A C 1
ATOM 677 O O . ALA A 1 90 ? 60.438 45.812 27.766 1 15.11 90 ALA A O 1
ATOM 678 N N . ILE A 1 91 ? 60.594 43.594 27.484 1 13.75 91 ILE A N 1
ATOM 679 C CA . ILE A 1 91 ? 61 43.969 26.141 1 13.75 91 ILE A CA 1
ATOM 680 C C . ILE A 1 91 ? 60.094 45.094 25.641 1 13.75 91 ILE A C 1
ATOM 682 O O . ILE A 1 91 ? 58.969 45.219 26.125 1 13.75 91 ILE A O 1
ATOM 686 N N . SER A 1 92 ? 59.875 45.094 24.141 1 14.84 92 SER A N 1
ATOM 687 C CA . SER A 1 92 ? 60.188 45.906 22.969 1 14.84 92 SER A CA 1
ATOM 688 C C . SER A 1 92 ? 59 46.719 22.516 1 14.84 92 SER A C 1
ATOM 690 O O . SER A 1 92 ? 57.844 46.375 22.812 1 14.84 92 SER A O 1
ATOM 692 N N . GLY A 1 93 ? 59.281 47.812 21.656 1 15.54 93 GLY A N 1
ATOM 693 C CA . GLY A 1 93 ? 58.938 49.156 21.234 1 15.54 93 GLY A CA 1
ATOM 694 C C . GLY A 1 93 ? 57.656 49.219 20.406 1 15.54 93 GLY A C 1
ATOM 695 O O . GLY A 1 93 ? 57.094 48.188 20.031 1 15.54 93 GLY A O 1
ATOM 696 N N . ILE A 1 94 ? 57.562 50.188 19.453 1 15.52 94 ILE A N 1
ATOM 697 C CA . ILE A 1 94 ? 56.781 51.375 19.109 1 15.52 94 ILE A CA 1
ATOM 698 C C . ILE A 1 94 ? 55.906 51.094 17.906 1 15.52 94 ILE A C 1
ATOM 700 O O . ILE A 1 94 ? 55.125 51.938 17.453 1 15.52 94 ILE A O 1
ATOM 704 N N . GLN A 1 95 ? 55.594 49.844 17.516 1 15.23 95 GLN A N 1
ATOM 705 C CA . GLN A 1 95 ? 55.406 50 16.078 1 15.23 95 GLN A CA 1
ATOM 706 C C . GLN A 1 95 ? 54.188 50.906 15.797 1 15.23 95 GLN A C 1
ATOM 708 O O . GLN A 1 95 ? 53.188 50.812 16.484 1 15.23 95 GLN A O 1
ATOM 713 N N . PRO A 1 96 ? 54.375 51.75 14.711 1 16.28 96 PRO A N 1
ATOM 714 C CA . PRO A 1 96 ? 53.688 52.969 14.328 1 16.28 96 PRO A CA 1
ATOM 715 C C . PRO A 1 96 ? 52.25 52.688 13.891 1 16.28 96 PRO A C 1
ATOM 717 O O . PRO A 1 96 ? 51.875 51.562 13.594 1 16.28 96 PRO A O 1
ATOM 720 N N . PRO A 1 97 ? 51.562 53.781 13.445 1 16.42 97 PRO A N 1
ATOM 721 C CA . PRO A 1 97 ? 50.219 54.344 13.555 1 16.42 97 PRO A CA 1
ATOM 722 C C . PRO A 1 97 ? 49.281 53.906 12.43 1 16.42 97 PRO A C 1
ATOM 724 O O . PRO A 1 97 ? 48.094 53.688 12.656 1 16.42 97 PRO A O 1
ATOM 727 N N . PRO A 1 98 ? 49.781 53.625 11.234 1 15.21 98 PRO A N 1
ATOM 728 C CA . PRO A 1 98 ? 49.156 54.562 10.312 1 15.21 98 PRO A CA 1
ATOM 729 C C . PRO A 1 98 ? 47.75 54.156 9.867 1 15.21 98 PRO A C 1
ATOM 731 O O . PRO A 1 98 ? 46.812 54.938 10.008 1 15.21 98 PRO A O 1
ATOM 734 N N . LYS A 1 99 ? 47.688 53.719 8.477 1 16.33 99 LYS A N 1
ATOM 735 C CA . LYS A 1 99 ? 46.938 54.406 7.422 1 16.33 99 LYS A CA 1
ATOM 736 C C . LYS A 1 99 ? 45.531 53.875 7.312 1 16.33 99 LYS A C 1
ATOM 738 O O . LYS A 1 99 ? 45.281 52.688 7.5 1 16.33 99 LYS A O 1
ATOM 743 N N . THR A 1 100 ? 44.406 54.656 7.211 1 16.33 100 THR A N 1
ATOM 744 C CA . THR A 1 100 ? 42.969 54.75 7.316 1 16.33 100 THR A CA 1
ATOM 745 C C . THR A 1 100 ? 42.281 54.094 6.125 1 16.33 100 THR A C 1
ATOM 747 O O . THR A 1 100 ? 41.031 54.156 6 1 16.33 100 THR A O 1
ATOM 750 N N . PRO A 1 101 ? 42.844 53.062 5.465 1 16.45 101 PRO A N 1
ATOM 751 C CA . PRO A 1 101 ? 42.281 53.094 4.105 1 16.45 101 PRO A CA 1
ATOM 752 C C . PRO A 1 101 ? 40.781 52.906 4.074 1 16.45 101 PRO A C 1
ATOM 754 O O . PRO A 1 101 ? 40.188 52.344 5.016 1 16.45 101 PRO A O 1
ATOM 757 N N . SER A 1 102 ? 40.031 53.25 2.879 1 17.41 102 SER A N 1
ATOM 758 C CA . SER A 1 102 ? 38.844 53.781 2.242 1 17.41 102 SER A CA 1
ATOM 759 C C . SER A 1 102 ? 37.781 52.719 2.1 1 17.41 102 SER A C 1
ATOM 761 O O . SER A 1 102 ? 38.062 51.531 2.09 1 17.41 102 SER A O 1
ATOM 763 N N . SER A 1 103 ? 36.375 53.062 2.016 1 17.09 103 SER A N 1
ATOM 764 C CA . SER A 1 103 ? 35 52.75 2.406 1 17.09 103 SER A CA 1
ATOM 765 C C . SER A 1 103 ? 34.344 51.812 1.42 1 17.09 103 SER A C 1
ATOM 767 O O . SER A 1 103 ? 33.219 51.344 1.641 1 17.09 103 SER A O 1
ATOM 769 N N . ASP A 1 104 ? 34.875 51.375 0.277 1 17.98 104 ASP A N 1
ATOM 770 C CA . ASP A 1 104 ? 33.906 51.281 -0.831 1 17.98 104 ASP A CA 1
ATOM 771 C C . ASP A 1 104 ? 33.062 50 -0.703 1 17.98 104 ASP A C 1
ATOM 773 O O . ASP A 1 104 ? 33.594 48.906 -0.817 1 17.98 104 ASP A O 1
ATOM 777 N N . SER A 1 105 ? 32 50 0.14 1 18.61 105 SER A N 1
ATOM 778 C CA . SER A 1 105 ? 31.172 48.875 0.576 1 18.61 105 SER A CA 1
ATOM 779 C C . SER A 1 105 ? 30.344 48.344 -0.576 1 18.61 105 SER A C 1
ATOM 781 O O . SER A 1 105 ? 29.562 49.062 -1.187 1 18.61 105 SER A O 1
ATOM 783 N N . PRO A 1 106 ? 30.828 47.438 -1.382 1 19.56 106 PRO A N 1
ATOM 784 C CA . PRO A 1 106 ? 30.109 47.031 -2.588 1 19.56 106 PRO A CA 1
ATOM 785 C C . PRO A 1 106 ? 28.672 46.594 -2.293 1 19.56 106 PRO A C 1
ATOM 787 O O . PRO A 1 106 ? 28.406 46 -1.237 1 19.56 106 PRO A O 1
ATOM 790 N N . SER A 1 107 ? 27.641 47.344 -2.797 1 19.19 107 SER A N 1
ATOM 791 C CA . SER A 1 107 ? 26.188 47.406 -2.699 1 19.19 107 SER A CA 1
ATOM 792 C C . SER A 1 107 ? 25.531 46.094 -3.053 1 19.19 107 SER A C 1
ATOM 794 O O . SER A 1 107 ? 25.859 45.469 -4.078 1 19.19 107 SER A O 1
ATOM 796 N N . LEU A 1 108 ? 25.172 45.281 -2.111 1 20.3 108 LEU A N 1
ATOM 797 C CA . LEU A 1 108 ? 24.484 44 -2.133 1 20.3 108 LEU A CA 1
ATOM 798 C C . LEU A 1 108 ? 23.156 44.125 -2.885 1 20.3 108 LEU A C 1
ATOM 800 O O . LEU A 1 108 ? 22.219 44.781 -2.414 1 20.3 108 LEU A O 1
ATOM 804 N N . GLU A 1 109 ? 23.234 44.438 -4.184 1 20.67 109 GLU A N 1
ATOM 805 C CA . GLU A 1 109 ? 22.062 44.594 -5.039 1 20.67 109 GLU A CA 1
ATOM 806 C C . GLU A 1 109 ? 21 43.531 -4.711 1 20.67 109 GLU A C 1
ATOM 808 O O . GLU A 1 109 ? 21.328 42.438 -4.223 1 20.67 109 GLU A O 1
ATOM 813 N N . ASN A 1 110 ? 19.688 44.031 -4.738 1 20.86 110 ASN A N 1
ATOM 814 C CA . ASN A 1 110 ? 18.375 43.625 -4.246 1 20.86 110 ASN A CA 1
ATOM 815 C C . ASN A 1 110 ? 17.938 42.281 -4.832 1 20.86 110 ASN A C 1
ATOM 817 O O . ASN A 1 110 ? 17.766 42.156 -6.047 1 20.86 110 ASN A O 1
ATOM 821 N N . SER A 1 111 ? 18.453 41.375 -4.293 1 21.59 111 SER A N 1
ATOM 822 C CA . SER A 1 111 ? 18.297 40 -4.707 1 21.59 111 SER A CA 1
ATOM 823 C C . SER A 1 111 ? 16.828 39.594 -4.785 1 21.59 111 SER A C 1
ATOM 825 O O . SER A 1 111 ? 16.5 38.438 -5.004 1 21.59 111 SER A O 1
ATOM 827 N N . LEU A 1 112 ? 15.953 40.594 -4.215 1 21.86 112 LEU A N 1
ATOM 828 C CA . LEU A 1 112 ? 14.562 40.156 -4.121 1 21.86 112 LEU A CA 1
ATOM 829 C C . LEU A 1 112 ? 13.945 40 -5.504 1 21.86 112 LEU A C 1
ATOM 831 O O . LEU A 1 112 ? 12.742 39.75 -5.629 1 21.86 112 LEU A O 1
ATOM 835 N N . SER A 1 113 ? 14.719 40.656 -6.453 1 22.97 113 SER A N 1
ATOM 836 C CA . SER A 1 113 ? 14.047 40.781 -7.742 1 22.97 113 SER A CA 1
ATOM 837 C C . SER A 1 113 ? 13.539 39.406 -8.227 1 22.97 113 SER A C 1
ATOM 839 O O . SER A 1 113 ? 12.711 39.344 -9.141 1 22.97 113 SER A O 1
ATOM 841 N N . ASN A 1 114 ? 14.305 38.531 -7.762 1 22.06 114 ASN A N 1
ATOM 842 C CA . ASN A 1 114 ? 14.039 37.312 -8.523 1 22.06 114 ASN A CA 1
ATOM 843 C C . ASN A 1 114 ? 12.711 36.688 -8.133 1 22.06 114 ASN A C 1
ATOM 845 O O . ASN A 1 114 ? 12.406 35.562 -8.539 1 22.06 114 ASN A O 1
ATOM 849 N N . LEU A 1 115 ? 12.109 37.312 -7.102 1 22.27 115 LEU A N 1
ATOM 850 C CA . LEU A 1 115 ? 10.859 36.719 -6.629 1 22.27 115 LEU A CA 1
ATOM 851 C C . LEU A 1 115 ? 9.781 36.812 -7.699 1 22.27 115 LEU A C 1
ATOM 853 O O . LEU A 1 115 ? 8.82 36.031 -7.684 1 22.27 115 LEU A O 1
ATOM 857 N N . ASN A 1 116 ? 9.914 37.969 -8.445 1 22.83 116 ASN A N 1
ATOM 858 C CA . ASN A 1 116 ? 8.82 38.219 -9.383 1 22.83 116 ASN A CA 1
ATOM 859 C C . ASN A 1 116 ? 8.664 37.062 -10.383 1 22.83 116 ASN A C 1
ATOM 861 O O . ASN A 1 116 ? 7.59 36.906 -10.969 1 22.83 116 ASN A O 1
ATOM 865 N N . ASP A 1 117 ? 9.914 36.656 -10.742 1 23.45 117 ASP A N 1
ATOM 866 C CA . ASP A 1 117 ? 9.812 35.688 -11.828 1 23.45 117 ASP A CA 1
ATOM 867 C C . ASP A 1 117 ? 9.156 34.406 -11.352 1 23.45 117 ASP A C 1
ATOM 869 O O . ASP A 1 117 ? 8.883 33.5 -12.156 1 23.45 117 ASP A O 1
ATOM 873 N N . LEU A 1 118 ? 9.227 34.219 -10.086 1 22.78 118 LEU A N 1
ATOM 874 C CA . LEU A 1 118 ? 8.602 33 -9.594 1 22.78 118 LEU A CA 1
ATOM 875 C C . LEU A 1 118 ? 7.098 33.031 -9.828 1 22.78 118 LEU A C 1
ATOM 877 O O . LEU A 1 118 ? 6.461 31.984 -9.93 1 22.78 118 LEU A O 1
ATOM 881 N N . PHE A 1 119 ? 6.527 34.25 -9.711 1 22.27 119 PHE A N 1
ATOM 882 C CA . PHE A 1 119 ? 5.086 34.281 -9.922 1 22.27 119 PHE A CA 1
ATOM 883 C C . PHE A 1 119 ? 4.73 33.844 -11.344 1 22.27 119 PHE A C 1
ATOM 885 O O . PHE A 1 119 ? 3.576 33.531 -11.625 1 22.27 119 PHE A O 1
ATOM 892 N N . LYS A 1 120 ? 5.527 34.469 -12.32 1 23.23 120 LYS A N 1
ATOM 893 C CA . LYS A 1 120 ? 5.008 34.125 -13.641 1 23.23 120 LYS A CA 1
ATOM 894 C C . LYS A 1 120 ? 5.176 32.656 -13.922 1 23.23 120 LYS A C 1
ATOM 896 O O . LYS A 1 120 ? 4.438 32.062 -14.734 1 23.23 120 LYS A O 1
ATOM 901 N N . SER A 1 121 ? 6.566 32.125 -13.656 1 21.64 121 SER A N 1
ATOM 902 C CA . SER A 1 121 ? 6.844 30.812 -14.234 1 21.64 121 SER A CA 1
ATOM 903 C C . SER A 1 121 ? 6.207 29.688 -13.414 1 21.64 121 SER A C 1
ATOM 905 O O . SER A 1 121 ? 6.672 29.375 -12.32 1 21.64 121 SER A O 1
ATOM 907 N N . ARG A 1 122 ? 4.977 29.5 -13.219 1 22.92 122 ARG A N 1
ATOM 908 C CA . ARG A 1 122 ? 4.098 28.453 -12.703 1 22.92 122 ARG A CA 1
ATOM 909 C C . ARG A 1 122 ? 4.617 27.078 -13.086 1 22.92 122 ARG A C 1
ATOM 911 O O . ARG A 1 122 ? 4.426 26.109 -12.336 1 22.92 122 ARG A O 1
ATOM 918 N N . GLY A 1 123 ? 4.977 26.703 -14.344 1 18.95 123 GLY A N 1
ATOM 919 C CA . GLY A 1 123 ? 5.012 25.266 -14.562 1 18.95 123 GLY A CA 1
ATOM 920 C C . GLY A 1 123 ? 6.324 24.625 -14.148 1 18.95 123 GLY A C 1
ATOM 921 O O . GLY A 1 123 ? 6.461 23.406 -14.172 1 18.95 123 GLY A O 1
ATOM 922 N N . ARG A 1 124 ? 7.637 25.219 -14.023 1 18.62 124 ARG A N 1
ATOM 923 C CA . ARG A 1 124 ? 8.867 24.672 -14.594 1 18.62 124 ARG A CA 1
ATOM 924 C C . ARG A 1 124 ? 9.68 23.953 -13.531 1 18.62 124 ARG A C 1
ATOM 926 O O . ARG A 1 124 ? 10.016 24.531 -12.492 1 18.62 124 ARG A O 1
ATOM 933 N N . HIS A 1 125 ? 9.867 22.547 -13.641 1 18.84 125 HIS A N 1
ATOM 934 C CA . HIS A 1 125 ? 10.523 21.562 -12.797 1 18.84 125 HIS A CA 1
ATOM 935 C C . HIS A 1 125 ? 12.023 21.812 -12.719 1 18.84 125 HIS A C 1
ATOM 937 O O . HIS A 1 125 ? 12.656 22.141 -13.727 1 18.84 125 HIS A O 1
ATOM 943 N N . MET A 1 126 ? 12.57 22.188 -11.633 1 18.2 126 MET A N 1
ATOM 944 C CA . MET A 1 126 ? 13.93 22.625 -11.312 1 18.2 126 MET A CA 1
ATOM 945 C C . MET A 1 126 ? 14.938 21.516 -11.633 1 18.2 126 MET A C 1
ATOM 947 O O . MET A 1 126 ? 14.828 20.406 -11.117 1 18.2 126 MET A O 1
ATOM 951 N N . ALA A 1 127 ? 15.852 21.516 -12.703 1 18.77 127 ALA A N 1
ATOM 952 C CA . ALA A 1 127 ? 16.812 20.656 -13.398 1 18.77 127 ALA A CA 1
ATOM 953 C C . ALA A 1 127 ? 18.109 20.531 -12.602 1 18.77 127 ALA A C 1
ATOM 955 O O . ALA A 1 127 ? 18.891 21.484 -12.523 1 18.77 127 ALA A O 1
ATOM 956 N N . PHE A 1 128 ? 18.203 19.859 -11.414 1 16.66 128 PHE A N 1
ATOM 957 C CA . PHE A 1 128 ? 19.438 19.812 -10.648 1 16.66 128 PHE A CA 1
ATOM 958 C C . PHE A 1 128 ? 20.562 19.172 -11.469 1 16.66 128 PHE A C 1
ATOM 960 O O . PHE A 1 128 ? 20.359 18.141 -12.109 1 16.66 128 PHE A O 1
ATOM 967 N N . SER A 1 129 ? 21.797 19.688 -11.664 1 16.36 129 SER A N 1
ATOM 968 C CA . SER A 1 129 ? 22.906 19.516 -12.609 1 16.36 129 SER A CA 1
ATOM 969 C C . SER A 1 129 ? 23.781 18.328 -12.234 1 16.36 129 SER A C 1
ATOM 971 O O . SER A 1 129 ? 23.859 17.344 -12.969 1 16.36 129 SER A O 1
ATOM 973 N N . LYS A 1 130 ? 25.312 18.438 -12.023 1 17.28 130 LYS A N 1
ATOM 974 C CA . LYS A 1 130 ? 26.469 17.906 -12.75 1 17.28 130 LYS A CA 1
ATOM 975 C C . LYS A 1 130 ? 27.047 16.672 -12.047 1 17.28 130 LYS A C 1
ATOM 977 O O . LYS A 1 130 ? 27.266 15.641 -12.68 1 17.28 130 LYS A O 1
ATOM 982 N N . ASN A 1 131 ? 28.031 16.641 -10.922 1 16.33 131 ASN A N 1
ATOM 983 C CA . ASN A 1 131 ? 29.438 16.406 -11.234 1 16.33 131 ASN A CA 1
ATOM 984 C C . ASN A 1 131 ? 29.828 14.945 -11.055 1 16.33 131 ASN A C 1
ATOM 986 O O . ASN A 1 131 ? 30.297 14.297 -11.992 1 16.33 131 ASN A O 1
ATOM 990 N N . ASP A 1 132 ? 30.703 14.539 -9.898 1 16.83 132 ASP A N 1
ATOM 991 C CA . ASP A 1 132 ? 32.031 13.938 -9.797 1 16.83 132 ASP A CA 1
ATOM 992 C C . ASP A 1 132 ? 31.922 12.422 -9.602 1 16.83 132 ASP A C 1
ATOM 994 O O . ASP A 1 132 ? 30.953 11.93 -9.023 1 16.83 132 ASP A O 1
ATOM 998 N N . GLY A 1 133 ? 32.875 11.555 -10.234 1 17.58 133 GLY A N 1
ATOM 999 C CA . GLY A 1 133 ? 33.062 10.188 -10.703 1 17.58 133 GLY A CA 1
ATOM 1000 C C . GLY A 1 133 ? 33.219 9.188 -9.57 1 17.58 133 GLY A C 1
ATOM 1001 O O . GLY A 1 133 ? 33.281 7.98 -9.812 1 17.58 133 GLY A O 1
ATOM 1002 N N . THR A 1 134 ? 33.531 9.477 -8.227 1 17.16 134 THR A N 1
ATOM 1003 C CA . THR A 1 134 ? 34.562 8.602 -7.695 1 17.16 134 THR A CA 1
ATOM 1004 C C . THR A 1 134 ? 34.031 7.188 -7.492 1 17.16 134 THR A C 1
ATOM 1006 O O . THR A 1 134 ? 32.844 7.004 -7.25 1 17.16 134 THR A O 1
ATOM 1009 N N . ASN A 1 135 ? 34.906 6.129 -7.711 1 17.47 135 ASN A N 1
ATOM 1010 C CA . ASN A 1 135 ? 35 4.723 -8.086 1 17.47 135 ASN A CA 1
ATOM 1011 C C . ASN A 1 135 ? 34.625 3.805 -6.926 1 17.47 135 ASN A C 1
ATOM 1013 O O . ASN A 1 135 ? 34.781 2.584 -7.023 1 17.47 135 ASN A O 1
ATOM 1017 N N . LEU A 1 136 ? 33.875 4.238 -5.762 1 16.23 136 LEU A N 1
ATOM 1018 C CA . LEU A 1 136 ? 34.312 3.455 -4.605 1 16.23 136 LEU A CA 1
ATOM 1019 C C . LEU A 1 136 ? 33.875 2 -4.75 1 16.23 136 LEU A C 1
ATOM 1021 O O . LEU A 1 136 ? 32.781 1.724 -5.242 1 16.23 136 LEU A O 1
ATOM 1025 N N . SER A 1 137 ? 34.938 1.099 -4.703 1 17.53 137 SER A N 1
ATOM 1026 C CA . SER A 1 137 ? 35.281 -0.288 -4.992 1 17.53 137 SER A CA 1
ATOM 1027 C C . SER A 1 137 ? 34.594 -1.244 -4.016 1 17.53 137 SER A C 1
ATOM 1029 O O . SER A 1 137 ? 34.656 -1.042 -2.803 1 17.53 137 SER A O 1
ATOM 1031 N N . LEU A 1 138 ? 33.469 -1.738 -4.312 1 17.22 138 LEU A N 1
ATOM 1032 C CA . LEU A 1 138 ? 32.625 -2.408 -3.324 1 17.22 138 LEU A CA 1
ATOM 1033 C C . LEU A 1 138 ? 33.281 -3.693 -2.836 1 17.22 138 LEU A C 1
ATOM 1035 O O . LEU A 1 138 ? 33.656 -4.547 -3.641 1 17.22 138 LEU A O 1
ATOM 1039 N N . PRO A 1 139 ? 34.062 -3.648 -1.552 1 16.77 139 PRO A N 1
ATOM 1040 C CA . PRO A 1 139 ? 34.969 -4.742 -1.211 1 16.77 139 PRO A CA 1
ATOM 1041 C C . PRO A 1 139 ? 34.25 -6.078 -1.045 1 16.77 139 PRO A C 1
ATOM 1043 O O . PRO A 1 139 ? 33.062 -6.109 -0.768 1 16.77 139 PRO A O 1
ATOM 1046 N N . PRO A 1 140 ? 34.875 -7.254 -1.341 1 18.03 140 PRO A N 1
ATOM 1047 C CA . PRO A 1 140 ? 34.5 -8.641 -1.602 1 18.03 140 PRO A CA 1
ATOM 1048 C C . PRO A 1 140 ? 34.156 -9.414 -0.325 1 18.03 140 PRO A C 1
ATOM 1050 O O . PRO A 1 140 ? 33.781 -10.586 -0.388 1 18.03 140 PRO A O 1
ATOM 1053 N N . SER A 1 141 ? 33.219 -9.023 0.628 1 15.91 141 SER A N 1
ATOM 1054 C CA . SER A 1 141 ? 33.406 -9.406 2.021 1 15.91 141 SER A CA 1
ATOM 1055 C C . SER A 1 141 ? 33.312 -10.922 2.193 1 15.91 141 SER A C 1
ATOM 1057 O O . SER A 1 141 ? 32.469 -11.57 1.559 1 15.91 141 SER A O 1
ATOM 1059 N N . ARG A 1 142 ? 34.312 -11.57 2.949 1 17.03 142 ARG A N 1
ATOM 1060 C CA . ARG A 1 142 ? 34.938 -12.875 3.133 1 17.03 142 ARG A CA 1
ATOM 1061 C C . ARG A 1 142 ? 34.094 -13.758 4.039 1 17.03 142 ARG A C 1
ATOM 1063 O O . ARG A 1 142 ? 33.75 -14.898 3.684 1 17.03 142 ARG A O 1
ATOM 1070 N N . HIS A 1 143 ? 34.125 -13.523 5.566 1 16.41 143 HIS A N 1
ATOM 1071 C CA . HIS A 1 143 ? 34.656 -14.578 6.418 1 16.41 143 HIS A CA 1
ATOM 1072 C C . HIS A 1 143 ? 33.562 -15.539 6.867 1 16.41 143 HIS A C 1
ATOM 1074 O O . HIS A 1 143 ? 32.375 -15.219 6.766 1 16.41 143 HIS A O 1
ATOM 1080 N N . GLN A 1 144 ? 33.625 -16.141 8.266 1 16.55 144 GLN A N 1
ATOM 1081 C CA . GLN A 1 144 ? 33.844 -17.469 8.828 1 16.55 144 GLN A CA 1
ATOM 1082 C C . GLN A 1 144 ? 32.594 -18.031 9.453 1 16.55 144 GLN A C 1
ATOM 1084 O O . GLN A 1 144 ? 31.625 -17.297 9.703 1 16.55 144 GLN A O 1
ATOM 1089 N N . SER A 1 145 ? 32.656 -18.969 10.586 1 16.8 145 SER A N 1
ATOM 1090 C CA . SER A 1 145 ? 32.219 -20.297 10.992 1 16.8 145 SER A CA 1
ATOM 1091 C C . SER A 1 145 ? 31.031 -20.219 11.93 1 16.8 145 SER A C 1
ATOM 1093 O O . SER A 1 145 ? 30.906 -19.297 12.734 1 16.8 145 SER A O 1
ATOM 1095 N N . PRO A 1 146 ? 29.953 -20.969 11.852 1 17.7 146 PRO A N 1
ATOM 1096 C CA . PRO A 1 146 ? 28.578 -21 12.352 1 17.7 146 PRO A CA 1
ATOM 1097 C C . PRO A 1 146 ? 28.5 -21.359 13.828 1 17.7 146 PRO A C 1
ATOM 1099 O O . PRO A 1 146 ? 27.391 -21.531 14.367 1 17.7 146 PRO A O 1
ATOM 1102 N N . PRO A 1 147 ? 29.109 -20.453 14.867 1 16.16 147 PRO A N 1
ATOM 1103 C CA . PRO A 1 147 ? 29.375 -21.297 16.031 1 16.16 147 PRO A CA 1
ATOM 1104 C C . PRO A 1 147 ? 28.094 -21.797 16.688 1 16.16 147 PRO A C 1
ATOM 1106 O O . PRO A 1 147 ? 27.031 -21.234 16.5 1 16.16 147 PRO A O 1
ATOM 1109 N N . PRO A 1 148 ? 28.188 -22.688 17.844 1 16.62 148 PRO A N 1
ATOM 1110 C CA . PRO A 1 148 ? 27.453 -23.797 18.469 1 16.62 148 PRO A CA 1
ATOM 1111 C C . PRO A 1 148 ? 26.312 -23.328 19.359 1 16.62 148 PRO A C 1
ATOM 1113 O O . PRO A 1 148 ? 26.281 -22.156 19.766 1 16.62 148 PRO A O 1
ATOM 1116 N N . SER A 1 149 ? 25.344 -24.188 19.969 1 16.64 149 SER A N 1
ATOM 1117 C CA . SER A 1 149 ? 24.016 -24.547 20.484 1 16.64 149 SER A CA 1
ATOM 1118 C C . SER A 1 149 ? 23.828 -24.031 21.906 1 16.64 149 SER A C 1
ATOM 1120 O O . SER A 1 149 ? 22.688 -23.969 22.406 1 16.64 149 SER A O 1
ATOM 1122 N N . SER A 1 150 ? 24.781 -23.641 22.891 1 16.22 150 SER A N 1
ATOM 1123 C CA . SER A 1 150 ? 24.609 -24.25 24.188 1 16.22 150 SER A CA 1
ATOM 1124 C C . SER A 1 150 ? 23.641 -23.453 25.062 1 16.22 150 SER A C 1
ATOM 1126 O O . SER A 1 150 ? 22.938 -24.016 25.906 1 16.22 150 SER A O 1
ATOM 1128 N N . VAL A 1 151 ? 23.672 -22.109 25.312 1 15.91 151 VAL A N 1
ATOM 1129 C CA . VAL A 1 151 ? 23.703 -21.734 26.719 1 15.91 151 VAL A CA 1
ATOM 1130 C C . VAL A 1 151 ? 22.281 -21.672 27.266 1 15.91 151 VAL A C 1
ATOM 1132 O O . VAL A 1 151 ? 21.469 -20.859 26.828 1 15.91 151 VAL A O 1
ATOM 1135 N N . LEU A 1 152 ? 21.547 -22.766 28.016 1 16.38 152 LEU A N 1
ATOM 1136 C CA . LEU A 1 152 ? 20.438 -23.328 28.781 1 16.38 152 LEU A CA 1
ATOM 1137 C C . LEU A 1 152 ? 20.125 -22.453 30 1 16.38 152 LEU A C 1
ATOM 1139 O O . LEU A 1 152 ? 19.016 -22.5 30.531 1 16.38 152 LEU A O 1
ATOM 1143 N N . ALA A 1 153 ? 20.984 -21.812 30.844 1 16.23 153 ALA A N 1
ATOM 1144 C CA . ALA A 1 153 ? 20.875 -22.078 32.281 1 16.23 153 ALA A CA 1
ATOM 1145 C C . ALA A 1 153 ? 19.688 -21.344 32.875 1 16.23 153 ALA A C 1
ATOM 1147 O O . ALA A 1 153 ? 18.859 -21.969 33.594 1 16.23 153 ALA A O 1
ATOM 1148 N N . SER A 1 154 ? 19.75 -20.094 33.625 1 16.41 154 SER A N 1
ATOM 1149 C CA . SER A 1 154 ? 19.484 -19.812 35.031 1 16.41 154 SER A CA 1
ATOM 1150 C C . SER A 1 154 ? 18.078 -19.266 35.219 1 16.41 154 SER A C 1
ATOM 1152 O O . SER A 1 154 ? 17.703 -18.266 34.625 1 16.41 154 SER A O 1
ATOM 1154 N N . GLN A 1 155 ? 16.859 -20.062 35.625 1 17.48 155 GLN A N 1
ATOM 1155 C CA . GLN A 1 155 ? 15.477 -20.188 36.062 1 17.48 155 GLN A CA 1
ATOM 1156 C C . GLN A 1 155 ? 15.156 -19.219 37.188 1 17.48 155 GLN A C 1
ATOM 1158 O O . GLN A 1 155 ? 14 -18.859 37.406 1 17.48 155 GLN A O 1
ATOM 1163 N N . ARG A 1 156 ? 15.875 -19.094 38.375 1 17.73 156 ARG A N 1
ATOM 1164 C CA . ARG A 1 156 ? 15.312 -19.281 39.688 1 17.73 156 ARG A CA 1
ATOM 1165 C C . ARG A 1 156 ? 14.391 -18.125 40.062 1 17.73 156 ARG A C 1
ATOM 1167 O O . ARG A 1 156 ? 13.258 -18.328 40.5 1 17.73 156 ARG A O 1
ATOM 1174 N N . HIS A 1 157 ? 14.773 -17.031 40.844 1 16.5 157 HIS A N 1
ATOM 1175 C CA . HIS A 1 157 ? 14.344 -16.625 42.156 1 16.5 157 HIS A CA 1
ATOM 1176 C C . HIS A 1 157 ? 13.172 -15.656 42.094 1 16.5 157 HIS A C 1
ATOM 1178 O O . HIS A 1 157 ? 12.305 -15.656 42.969 1 16.5 157 HIS A O 1
ATOM 1184 N N . HIS A 1 158 ? 13.023 -14.539 41.25 1 16.52 158 HIS A N 1
ATOM 1185 C CA . HIS A 1 158 ? 12.625 -13.32 41.938 1 16.52 158 HIS A CA 1
ATOM 1186 C C . HIS A 1 158 ? 11.109 -13.234 42.062 1 16.52 158 HIS A C 1
ATOM 1188 O O . HIS A 1 158 ? 10.414 -12.883 41.125 1 16.52 158 HIS A O 1
ATOM 1194 N N . ARG A 1 159 ? 10.305 -14.094 42.812 1 19.56 159 ARG A N 1
ATOM 1195 C CA . ARG A 1 159 ? 8.914 -14.258 43.25 1 19.56 159 ARG A CA 1
ATOM 1196 C C . ARG A 1 159 ? 8.398 -12.984 43.906 1 19.56 159 ARG A C 1
ATOM 1198 O O . ARG A 1 159 ? 7.203 -12.867 44.188 1 19.56 159 ARG A O 1
ATOM 1205 N N . ARG A 1 160 ? 9.102 -12.25 44.75 1 19.48 160 ARG A N 1
ATOM 1206 C CA . ARG A 1 160 ? 8.578 -11.641 45.969 1 19.48 160 ARG A CA 1
ATOM 1207 C C . ARG A 1 160 ? 7.602 -10.516 45.656 1 19.48 160 ARG A C 1
ATOM 1209 O O . ARG A 1 160 ? 6.719 -10.195 46.438 1 19.48 160 ARG A O 1
ATOM 1216 N N . HIS A 1 161 ? 7.773 -9.688 44.625 1 18.83 161 HIS A N 1
ATOM 1217 C CA . HIS A 1 161 ? 7.332 -8.32 44.875 1 18.83 161 HIS A CA 1
ATOM 1218 C C . HIS A 1 161 ? 5.844 -8.156 44.562 1 18.83 161 HIS A C 1
ATOM 1220 O O . HIS A 1 161 ? 5.328 -7.039 44.562 1 18.83 161 HIS A O 1
ATOM 1226 N N . ASP A 1 162 ? 5.082 -9.242 44.406 1 21.42 162 ASP A N 1
ATOM 1227 C CA . ASP A 1 162 ? 3.705 -9.078 43.969 1 21.42 162 ASP A CA 1
ATOM 1228 C C . ASP A 1 162 ? 2.816 -8.555 45.094 1 21.42 162 ASP A C 1
ATOM 1230 O O . ASP A 1 162 ? 1.743 -8.008 44.844 1 21.42 162 ASP A O 1
ATOM 1234 N N . SER A 1 163 ? 3.1 -9.047 46.312 1 23.38 163 SER A N 1
ATOM 1235 C CA . SER A 1 163 ? 2.168 -8.984 47.438 1 23.38 163 SER A CA 1
ATOM 1236 C C . SER A 1 163 ? 1.805 -7.543 47.781 1 23.38 163 SER A C 1
ATOM 1238 O O . SER A 1 163 ? 0.726 -7.277 48.312 1 23.38 163 SER A O 1
ATOM 1240 N N . GLU A 1 164 ? 2.76 -6.73 47.75 1 22.83 164 GLU A N 1
ATOM 1241 C CA . GLU A 1 164 ? 2.572 -5.441 48.406 1 22.83 164 GLU A CA 1
ATOM 1242 C C . GLU A 1 164 ? 1.529 -4.598 47.688 1 22.83 164 GLU A C 1
ATOM 1244 O O . GLU A 1 164 ? 0.925 -3.701 48.281 1 22.83 164 GLU A O 1
ATOM 1249 N N . LEU A 1 165 ? 1.219 -5.02 46.5 1 22.73 165 LEU A N 1
ATOM 1250 C CA . LEU A 1 165 ? 0.415 -4.047 45.75 1 22.73 165 LEU A CA 1
ATOM 1251 C C . LEU A 1 165 ? -1.057 -4.156 46.156 1 22.73 165 LEU A C 1
ATOM 1253 O O . LEU A 1 165 ? -1.769 -3.15 46.188 1 22.73 165 LEU A O 1
ATOM 1257 N N . GLU A 1 166 ? -1.473 -5.367 46.594 1 25.22 166 GLU A N 1
ATOM 1258 C CA . GLU A 1 166 ? -2.883 -5.562 46.906 1 25.22 166 GLU A CA 1
ATOM 1259 C C . GLU A 1 166 ? -3.26 -4.82 48.188 1 25.22 166 GLU A C 1
ATOM 1261 O O . GLU A 1 166 ? -4.348 -4.246 48.281 1 25.22 166 GLU A O 1
ATOM 1266 N N . GLU A 1 167 ? -2.424 -5.047 49.219 1 26.83 167 GLU A N 1
ATOM 1267 C CA . GLU A 1 167 ? -2.795 -4.516 50.531 1 26.83 167 GLU A CA 1
ATOM 1268 C C . GLU A 1 167 ? -3 -3.004 50.469 1 26.83 167 GLU A C 1
ATOM 1270 O O . GLU A 1 167 ? -3.824 -2.457 51.188 1 26.83 167 GLU A O 1
ATOM 1275 N N . PHE A 1 168 ? -2.316 -2.447 49.562 1 24.39 168 PHE A N 1
ATOM 1276 C CA . PHE A 1 168 ? -2.303 -0.989 49.562 1 24.39 168 PHE A CA 1
ATOM 1277 C C . PHE A 1 168 ? -3.633 -0.434 49.062 1 24.39 168 PHE A C 1
ATOM 1279 O O . PHE A 1 168 ? -4.148 0.543 49.625 1 24.39 168 PHE A O 1
ATOM 1286 N N . ALA A 1 169 ? -4.324 -1.164 48.219 1 25.53 169 ALA A N 1
ATOM 1287 C CA . ALA A 1 169 ? -5.602 -0.675 47.719 1 25.53 169 ALA A CA 1
ATOM 1288 C C . ALA A 1 169 ? -6.656 -0.625 48.812 1 25.53 169 ALA A C 1
ATOM 1290 O O . ALA A 1 169 ? -7.465 0.304 48.844 1 25.53 169 ALA A O 1
ATOM 1291 N N . ARG A 1 170 ? -6.668 -1.609 49.562 1 27.17 170 ARG A N 1
ATOM 1292 C CA . ARG A 1 170 ? -7.703 -1.688 50.594 1 27.17 170 ARG A CA 1
ATOM 1293 C C . ARG A 1 170 ? -7.551 -0.564 51.625 1 27.17 170 ARG A C 1
ATOM 1295 O O . ARG A 1 170 ? -8.547 -0.019 52.094 1 27.17 170 ARG A O 1
ATOM 1302 N N . ARG A 1 171 ? -6.305 -0.396 52.031 1 27.2 171 ARG A N 1
ATOM 1303 C CA . ARG A 1 171 ? -6.199 0.577 53.094 1 27.2 171 ARG A CA 1
ATOM 1304 C C . ARG A 1 171 ? -6.637 1.963 52.656 1 27.2 171 ARG A C 1
ATOM 1306 O O . ARG A 1 171 ? -7.09 2.779 53.438 1 27.2 171 ARG A O 1
ATOM 1313 N N . ALA A 1 172 ? -6.477 2.17 51.375 1 25 172 ALA A N 1
ATOM 1314 C CA . ALA A 1 172 ? -6.762 3.557 51 1 25 172 ALA A CA 1
ATOM 1315 C C . ALA A 1 172 ? -8.258 3.834 51.031 1 25 172 ALA A C 1
ATOM 1317 O O . ALA A 1 172 ? -8.68 4.977 51.219 1 25 172 ALA A O 1
ATOM 1318 N N . SER A 1 173 ? -9.148 2.814 50.906 1 23.95 173 SER A N 1
ATOM 1319 C CA . SER A 1 173 ? -10.578 3.076 51.031 1 23.95 173 SER A CA 1
ATOM 1320 C C . SER A 1 173 ? -10.938 3.438 52.469 1 23.95 173 SER A C 1
ATOM 1322 O O . SER A 1 173 ? -11.945 4.113 52.719 1 23.95 173 SER A O 1
ATOM 1324 N N . ARG A 1 174 ? -10.352 2.678 53.375 1 24.67 174 ARG A N 1
ATOM 1325 C CA . ARG A 1 174 ? -10.883 2.799 54.719 1 24.67 174 ARG A CA 1
ATOM 1326 C C . ARG A 1 174 ? -10.633 4.191 55.281 1 24.67 174 ARG A C 1
ATOM 1328 O O . ARG A 1 174 ? -11.281 4.602 56.25 1 24.67 174 ARG A O 1
ATOM 1335 N N . SER A 1 175 ? -9.461 4.676 55.094 1 23.03 175 SER A N 1
ATOM 1336 C CA . SER A 1 175 ? -9.227 5.77 56.031 1 23.03 175 SER A CA 1
ATOM 1337 C C . SER A 1 175 ? -10.172 6.938 55.75 1 23.03 175 SER A C 1
ATOM 1339 O O . SER A 1 175 ? -10.164 7.93 56.5 1 23.03 175 SER A O 1
ATOM 1341 N N . LEU A 1 176 ? -10.664 7.066 54.562 1 23.19 176 LEU A N 1
ATOM 1342 C CA . LEU A 1 176 ? -11.445 8.297 54.562 1 23.19 176 LEU A CA 1
ATOM 1343 C C . LEU A 1 176 ? -12.766 8.109 55.281 1 23.19 176 LEU A C 1
ATOM 1345 O O . LEU A 1 176 ? -13.711 8.875 55.094 1 23.19 176 LEU A O 1
ATOM 1349 N N . SER A 1 177 ? -13.016 6.902 55.781 1 22.81 177 SER A N 1
ATOM 1350 C CA . SER A 1 177 ? -14.25 6.926 56.562 1 22.81 177 SER A CA 1
ATOM 1351 C C . SER A 1 177 ? -14.133 7.852 57.781 1 22.81 177 SER A C 1
ATOM 1353 O O . SER A 1 177 ? -13.531 7.488 58.781 1 22.81 177 SER A O 1
ATOM 1355 N N . PHE A 1 178 ? -13.758 9.102 57.562 1 22.12 178 PHE A N 1
ATOM 1356 C CA . PHE A 1 178 ? -13.977 9.953 58.719 1 22.12 178 PHE A CA 1
ATOM 1357 C C . PHE A 1 178 ? -15.32 9.633 59.375 1 22.12 178 PHE A C 1
ATOM 1359 O O . PHE A 1 178 ? -16.25 9.164 58.719 1 22.12 178 PHE A O 1
ATOM 1366 N N . SER A 1 179 ? -15.344 9.43 60.625 1 22.06 179 SER A N 1
ATOM 1367 C CA . SER A 1 179 ? -16.359 9.227 61.656 1 22.06 179 SER A CA 1
ATOM 1368 C C . SER A 1 179 ? -17.547 10.164 61.469 1 22.06 179 SER A C 1
ATOM 1370 O O . SER A 1 179 ? -17.359 11.352 61.188 1 22.06 179 SER A O 1
ATOM 1372 N N . MET A 1 180 ? -18.672 9.688 61.031 1 22.98 180 MET A N 1
ATOM 1373 C CA . MET A 1 180 ? -19.969 10.359 61.062 1 22.98 180 MET A CA 1
ATOM 1374 C C . MET A 1 180 ? -20.125 11.195 62.312 1 22.98 180 MET A C 1
ATOM 1376 O O . MET A 1 180 ? -21.062 12 62.438 1 22.98 180 MET A O 1
ATOM 1380 N N . ASN A 1 181 ? -19.797 10.641 63.438 1 23.75 181 ASN A N 1
ATOM 1381 C CA . ASN A 1 181 ? -20.438 11.336 64.562 1 23.75 181 ASN A CA 1
ATOM 1382 C C . ASN A 1 181 ? -19.875 12.75 64.75 1 23.75 181 ASN A C 1
ATOM 1384 O O . ASN A 1 181 ? -20.625 13.688 65 1 23.75 181 ASN A O 1
ATOM 1388 N N . GLY A 1 182 ? -18.641 12.859 65.312 1 25.28 182 GLY A N 1
ATOM 1389 C CA . GLY A 1 182 ? -18.312 14.156 65.875 1 25.28 182 GLY A CA 1
ATOM 1390 C C . GLY A 1 182 ? -18.125 15.234 64.812 1 25.28 182 GLY A C 1
ATOM 1391 O O . GLY A 1 182 ? -18.078 14.945 63.625 1 25.28 182 GLY A O 1
ATOM 1392 N N . THR A 1 183 ? -17.844 16.594 65.062 1 25.28 183 THR A N 1
ATOM 1393 C CA . THR A 1 183 ? -18 17.781 64.25 1 25.28 183 THR A CA 1
ATOM 1394 C C . THR A 1 183 ? -17.203 17.656 62.969 1 25.28 183 THR A C 1
ATOM 1396 O O . THR A 1 183 ? -16 17.344 63 1 25.28 183 THR A O 1
ATOM 1399 N N . PRO A 1 184 ? -17.828 17.172 61.844 1 27.89 184 PRO A N 1
ATOM 1400 C CA . PRO A 1 184 ? -17.312 16.734 60.531 1 27.89 184 PRO A CA 1
ATOM 1401 C C . PRO A 1 184 ? -16.156 17.594 60.031 1 27.89 184 PRO A C 1
ATOM 1403 O O . PRO A 1 184 ? -16.312 18.797 59.844 1 27.89 184 PRO A O 1
ATOM 1406 N N . GLN A 1 185 ? -14.914 17.453 60.594 1 25.34 185 GLN A N 1
ATOM 1407 C CA . GLN A 1 185 ? -13.805 18.359 60.344 1 25.34 185 GLN A CA 1
ATOM 1408 C C . GLN A 1 185 ? -13.586 18.578 58.844 1 25.34 185 GLN A C 1
ATOM 1410 O O . GLN A 1 185 ? -13.641 17.625 58.062 1 25.34 185 GLN A O 1
ATOM 1415 N N . ARG A 1 186 ? -13.555 19.875 58.375 1 28.41 186 ARG A N 1
ATOM 1416 C CA . ARG A 1 186 ? -13.469 20.672 57.156 1 28.41 186 ARG A CA 1
ATOM 1417 C C . ARG A 1 186 ? -12.344 20.172 56.25 1 28.41 186 ARG A C 1
ATOM 1419 O O . ARG A 1 186 ? -11.188 20.141 56.656 1 28.41 186 ARG A O 1
ATOM 1426 N N . ARG A 1 187 ? -12.578 19.219 55.469 1 30.36 187 ARG A N 1
ATOM 1427 C CA . ARG A 1 187 ? -11.789 18.828 54.312 1 30.36 187 ARG A CA 1
ATOM 1428 C C . ARG A 1 187 ? -11.07 20.031 53.688 1 30.36 187 ARG A C 1
ATOM 1430 O O . ARG A 1 187 ? -11.695 21.062 53.438 1 30.36 187 ARG A O 1
ATOM 1437 N N . MET A 1 188 ? -9.797 20.109 54 1 27.58 188 MET A N 1
ATOM 1438 C CA . MET A 1 188 ? -8.914 21.203 53.594 1 27.58 188 MET A CA 1
ATOM 1439 C C . MET A 1 188 ? -9.125 21.547 52.125 1 27.58 188 MET A C 1
ATOM 1441 O O . MET A 1 188 ? -8.992 20.703 51.25 1 27.58 188 MET A O 1
ATOM 1445 N N . THR A 1 189 ? -10.156 22.375 51.719 1 30.92 189 THR A N 1
ATOM 1446 C CA . THR A 1 189 ? -10.281 23.281 50.594 1 30.92 189 THR A CA 1
ATOM 1447 C C . THR A 1 189 ? -8.914 23.719 50.062 1 30.92 189 THR A C 1
ATOM 1449 O O . THR A 1 189 ? -8.172 24.406 50.781 1 30.92 189 THR A O 1
ATOM 1452 N N . PHE A 1 190 ? -8.07 22.859 49.562 1 34.88 190 PHE A N 1
ATOM 1453 C CA . PHE A 1 190 ? -6.863 23.281 48.875 1 34.88 190 PHE A CA 1
ATOM 1454 C C . PHE A 1 190 ? -7.008 24.703 48.344 1 34.88 190 PHE A C 1
ATOM 1456 O O . PHE A 1 190 ? -7.82 24.969 47.469 1 34.88 190 PHE A O 1
ATOM 1463 N N . ASP A 1 191 ? -6.895 25.672 49.062 1 37.09 191 ASP A N 1
ATOM 1464 C CA . ASP A 1 191 ? -7.285 27.062 49.219 1 37.09 191 ASP A CA 1
ATOM 1465 C C . ASP A 1 191 ? -6.879 27.906 48 1 37.09 191 ASP A C 1
ATOM 1467 O O . ASP A 1 191 ? -5.785 27.734 47.469 1 37.09 191 ASP A O 1
ATOM 1471 N N . ALA A 1 192 ? -7.738 28.141 47 1 44.5 192 ALA A N 1
ATOM 1472 C CA . ALA A 1 192 ? -7.691 29.219 46 1 44.5 192 ALA A CA 1
ATOM 1473 C C . ALA A 1 192 ? -6.562 30.203 46.312 1 44.5 192 ALA A C 1
ATOM 1475 O O . ALA A 1 192 ? -5.945 30.75 45.406 1 44.5 192 ALA A O 1
ATOM 1476 N N . GLU A 1 193 ? -6.156 30.156 47.688 1 47.03 193 GLU A N 1
ATOM 1477 C CA . GLU A 1 193 ? -5.176 31.156 48.094 1 47.03 193 GLU A CA 1
ATOM 1478 C C . GLU A 1 193 ? -3.758 30.719 47.75 1 47.03 193 GLU A C 1
ATOM 1480 O O . GLU A 1 193 ? -2.912 31.531 47.406 1 47.03 193 GLU A O 1
ATOM 1485 N N . ALA A 1 194 ? -3.5 29.328 47.812 1 51.84 194 ALA A N 1
ATOM 1486 C CA . ALA A 1 194 ? -2.141 28.875 47.531 1 51.84 194 ALA A CA 1
ATOM 1487 C C . ALA A 1 194 ? -1.778 29.078 46.062 1 51.84 194 ALA A C 1
ATOM 1489 O O . ALA A 1 194 ? -0.63 29.391 45.75 1 51.84 194 ALA A O 1
ATOM 1490 N N . TRP A 1 195 ? -2.736 28.891 45.25 1 58.5 195 TRP A N 1
ATOM 1491 C CA . TRP A 1 195 ? -2.48 29.047 43.812 1 58.5 195 TRP A CA 1
ATOM 1492 C C . TRP A 1 195 ? -2.264 30.516 43.469 1 58.5 195 TRP A C 1
ATOM 1494 O O . TRP A 1 195 ? -1.643 30.828 42.438 1 58.5 195 TRP A O 1
ATOM 1504 N N . LYS A 1 196 ? -2.854 31.328 44.406 1 57.81 196 LYS A N 1
ATOM 1505 C CA . LYS A 1 196 ? -2.713 32.75 44.125 1 57.81 196 LYS A CA 1
ATOM 1506 C C . LYS A 1 196 ? -1.245 33.188 44.156 1 57.81 196 LYS A C 1
ATOM 1508 O O . LYS A 1 196 ? -0.846 34.094 43.406 1 57.81 196 LYS A O 1
ATOM 1513 N N . ASN A 1 197 ? -0.392 32.344 44.938 1 58.66 197 ASN A N 1
ATOM 1514 C CA . ASN A 1 197 ? 0.997 32.75 45.094 1 58.66 197 ASN A CA 1
ATOM 1515 C C . ASN A 1 197 ? 1.941 31.891 44.25 1 58.66 197 ASN A C 1
ATOM 1517 O O . ASN A 1 197 ? 3.162 32 44.375 1 58.66 197 ASN A O 1
ATOM 1521 N N . VAL A 1 198 ? 1.311 30.953 43.469 1 64.88 198 VAL A N 1
ATOM 1522 C CA . VAL A 1 198 ? 2.191 30.078 42.688 1 64.88 198 VAL A CA 1
ATOM 1523 C C . VAL A 1 198 ? 2.799 30.859 41.531 1 64.88 198 VAL A C 1
ATOM 1525 O O . VAL A 1 198 ? 2.094 31.578 40.812 1 64.88 198 VAL A O 1
ATOM 1528 N N . ILE A 1 199 ? 4.141 30.812 41.562 1 72.69 199 ILE A N 1
ATOM 1529 C CA . ILE A 1 199 ? 4.875 31.438 40.469 1 72.69 199 ILE A CA 1
ATOM 1530 C C . ILE A 1 199 ? 5.172 30.391 39.375 1 72.69 199 ILE A C 1
ATOM 1532 O O . ILE A 1 199 ? 5.547 29.266 39.688 1 72.69 199 ILE A O 1
ATOM 1536 N N . PHE A 1 200 ? 4.688 30.672 38.219 1 81.25 200 PHE A N 1
ATOM 1537 C CA . PHE A 1 200 ? 5 29.797 37.094 1 81.25 200 PHE A CA 1
ATOM 1538 C C . PHE A 1 200 ? 5.91 30.5 36.094 1 81.25 200 PHE A C 1
ATOM 1540 O O . PHE A 1 200 ? 5.988 31.734 36.094 1 81.25 200 PHE A O 1
ATOM 1547 N N . LYS A 1 201 ? 6.742 29.672 35.5 1 79.69 201 LYS A N 1
ATOM 1548 C CA . LYS A 1 201 ? 7.598 30.156 34.406 1 79.69 201 LYS A CA 1
ATOM 1549 C C . LYS A 1 201 ? 7.328 29.422 33.094 1 79.69 201 LYS A C 1
ATOM 1551 O O . LYS A 1 201 ? 7.027 28.219 33.125 1 79.69 201 LYS A O 1
ATOM 1556 N N . ILE A 1 202 ? 7.34 30.172 32.094 1 84.75 202 ILE A N 1
ATOM 1557 C CA . ILE A 1 202 ? 7.176 29.578 30.766 1 84.75 202 ILE A CA 1
ATOM 1558 C C . ILE A 1 202 ? 8.547 29.344 30.125 1 84.75 202 ILE A C 1
ATOM 1560 O O . ILE A 1 202 ? 9.32 30.281 29.953 1 84.75 202 ILE A O 1
ATOM 1564 N N . LYS A 1 203 ? 8.828 28.062 29.938 1 77.19 203 LYS A N 1
ATOM 1565 C CA . LYS A 1 203 ? 10.109 27.641 29.375 1 77.19 203 LYS A CA 1
ATOM 1566 C C . LYS A 1 203 ? 9.922 26.984 28 1 77.19 203 LYS A C 1
ATOM 1568 O O . LYS A 1 203 ? 8.812 26.594 27.641 1 77.19 203 LYS A O 1
ATOM 1573 N N . PRO A 1 204 ? 10.984 26.938 27.25 1 76 204 PRO A N 1
ATOM 1574 C CA . PRO A 1 204 ? 10.875 26.234 25.969 1 76 204 PRO A CA 1
ATOM 1575 C C . PRO A 1 204 ? 10.422 24.781 26.141 1 76 204 PRO A C 1
ATOM 1577 O O . PRO A 1 204 ? 10.828 24.109 27.094 1 76 204 PRO A O 1
ATOM 1580 N N . SER A 1 205 ? 9.555 24.391 25.266 1 72 205 SER A N 1
ATOM 1581 C CA . SER A 1 205 ? 8.922 23.094 25.391 1 72 205 SER A CA 1
ATOM 1582 C C . SER A 1 205 ? 9.891 21.969 24.984 1 72 2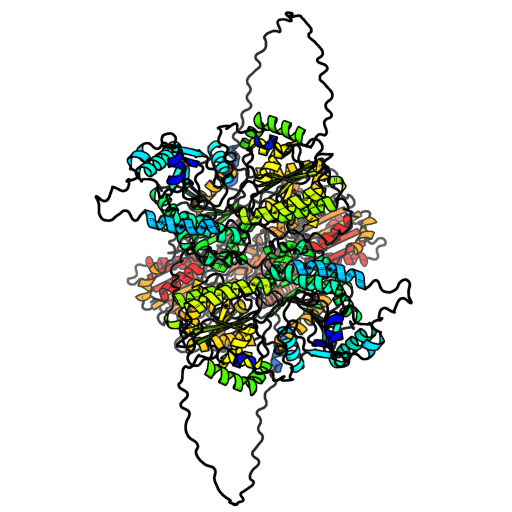05 SER A C 1
ATOM 1584 O O . SER A 1 205 ? 10.719 22.156 24.094 1 72 205 SER A O 1
ATOM 1586 N N . SER A 1 206 ? 9.766 20.859 25.688 1 59.25 206 SER A N 1
ATOM 1587 C CA . SER A 1 206 ? 10.508 19.656 25.344 1 59.25 206 SER A CA 1
ATOM 1588 C C . SER A 1 206 ? 9.68 18.719 24.469 1 59.25 206 SER A C 1
ATOM 1590 O O . SER A 1 206 ? 10.156 17.656 24.062 1 59.25 206 SER A O 1
ATOM 1592 N N . PHE A 1 207 ? 8.492 19.25 24.203 1 63.94 207 PHE A N 1
ATOM 1593 C CA . PHE A 1 207 ? 7.594 18.406 23.438 1 63.94 207 PHE A CA 1
ATOM 1594 C C . PHE A 1 207 ? 7.242 19.062 22.109 1 63.94 207 PHE A C 1
ATOM 1596 O O . PHE A 1 207 ? 7.523 20.25 21.906 1 63.94 207 PHE A O 1
ATOM 1603 N N . GLY A 1 208 ? 6.848 18.234 21.297 1 68.5 208 GLY A N 1
ATOM 1604 C CA . GLY A 1 208 ? 6.395 18.766 20.016 1 68.5 208 GLY A CA 1
ATOM 1605 C C . GLY A 1 208 ? 7.395 18.562 18.906 1 68.5 208 GLY A C 1
ATOM 1606 O O . GLY A 1 208 ? 8.195 17.625 18.938 1 68.5 208 GLY A O 1
ATOM 1607 N N . ASN A 1 209 ? 7.16 19.281 17.891 1 80.19 209 ASN A N 1
ATOM 1608 C CA . ASN A 1 209 ? 7.973 19.188 16.688 1 80.19 209 ASN A CA 1
ATOM 1609 C C . ASN A 1 209 ? 9.008 20.297 16.609 1 80.19 209 ASN A C 1
ATOM 1611 O O . ASN A 1 209 ? 8.727 21.375 16.078 1 80.19 209 ASN A O 1
ATOM 1615 N N . ALA A 1 210 ? 10.164 20.047 17.062 1 76.88 210 ALA A N 1
ATOM 1616 C CA . ALA A 1 210 ? 11.234 21.031 17.141 1 76.88 210 ALA A CA 1
ATOM 1617 C C . ALA A 1 210 ? 11.602 21.562 15.758 1 76.88 210 ALA A C 1
ATOM 1619 O O . ALA A 1 210 ? 11.883 22.75 15.594 1 76.88 210 ALA A O 1
ATOM 1620 N N . SER A 1 211 ? 11.555 20.656 14.844 1 81.5 211 SER A N 1
ATOM 1621 C CA . SER A 1 211 ? 11.922 21.047 13.484 1 81.5 211 SER A CA 1
ATOM 1622 C C . SER A 1 211 ? 10.938 22.062 12.922 1 81.5 211 SER A C 1
ATOM 1624 O O . SER A 1 211 ? 11.344 23 12.227 1 81.5 211 SER A O 1
ATOM 1626 N N . PHE A 1 212 ? 9.766 21.906 13.219 1 89.44 212 PHE A N 1
ATOM 1627 C CA . PHE A 1 212 ? 8.734 22.828 12.758 1 89.44 212 PHE A CA 1
ATOM 1628 C C . PHE A 1 212 ? 8.906 24.203 13.398 1 89.44 212 PHE A C 1
ATOM 1630 O O . PHE A 1 212 ? 8.891 25.219 12.703 1 89.44 212 PHE A O 1
ATOM 1637 N N . TYR A 1 213 ? 9.148 24.281 14.648 1 88 213 TYR A N 1
ATOM 1638 C CA . TYR A 1 213 ? 9.297 25.547 15.352 1 88 213 TYR A CA 1
ATOM 1639 C C . TYR A 1 213 ? 10.57 26.266 14.914 1 88 213 TYR A C 1
ATOM 1641 O O . TYR A 1 213 ? 10.602 27.5 14.836 1 88 213 TYR A O 1
ATOM 1649 N N . ASN A 1 214 ? 11.578 25.438 14.633 1 85.62 214 ASN A N 1
ATOM 1650 C CA . ASN A 1 214 ? 12.805 26.031 14.117 1 85.62 214 ASN A CA 1
ATOM 1651 C C . ASN A 1 214 ? 12.586 26.672 12.758 1 85.62 214 ASN A C 1
ATOM 1653 O O . ASN A 1 214 ? 13.18 27.719 12.453 1 85.62 214 ASN A O 1
ATOM 1657 N N . ALA A 1 215 ? 11.789 26.047 11.992 1 90.38 215 ALA A N 1
ATOM 1658 C CA . ALA A 1 215 ? 11.484 26.609 10.672 1 90.38 215 ALA A CA 1
ATOM 1659 C C . ALA A 1 215 ? 10.719 27.906 10.789 1 90.38 215 ALA A C 1
ATOM 1661 O O . ALA A 1 215 ? 10.992 28.875 10.062 1 90.38 215 ALA A O 1
ATOM 1662 N N . ILE A 1 216 ? 9.773 28 11.703 1 92.31 216 ILE A N 1
ATOM 1663 C CA . ILE A 1 216 ? 8.984 29.219 11.906 1 92.31 216 ILE A CA 1
ATOM 1664 C C . ILE A 1 216 ? 9.875 30.328 12.461 1 92.31 216 ILE A C 1
ATOM 1666 O O . ILE A 1 216 ? 9.773 31.484 12.039 1 92.31 216 ILE A O 1
ATOM 1670 N N . SER A 1 217 ? 10.758 29.953 13.367 1 89.06 217 SER A N 1
ATOM 1671 C CA . SER A 1 217 ? 11.688 30.922 13.922 1 89.06 217 SER A CA 1
ATOM 1672 C C . SER A 1 217 ? 12.617 31.469 12.852 1 89.06 217 SER A C 1
ATOM 1674 O O . SER A 1 217 ? 12.922 32.656 12.844 1 89.06 217 SER A O 1
ATOM 1676 N N . ALA A 1 218 ? 13.109 30.594 12.031 1 89.88 218 ALA A N 1
ATOM 1677 C CA . ALA A 1 218 ? 13.969 31.016 10.93 1 89.88 218 ALA A CA 1
ATOM 1678 C C . ALA A 1 218 ? 13.234 31.969 9.992 1 89.88 218 ALA A C 1
ATOM 1680 O O . ALA A 1 218 ? 13.805 32.969 9.539 1 89.88 218 ALA A O 1
ATOM 1681 N N . ALA A 1 219 ? 12.055 31.656 9.727 1 92.06 219 ALA A N 1
ATOM 1682 C CA . ALA A 1 219 ? 11.242 32.5 8.852 1 92.06 219 ALA A CA 1
ATOM 1683 C C . ALA A 1 219 ? 10.984 33.844 9.492 1 92.06 219 ALA A C 1
ATOM 1685 O O . ALA A 1 219 ? 10.992 34.875 8.805 1 92.06 219 ALA A O 1
ATOM 1686 N N . THR A 1 220 ? 10.68 33.875 10.781 1 90.5 220 THR A N 1
ATOM 1687 C CA . THR A 1 220 ? 10.43 35.125 11.508 1 90.5 220 THR A CA 1
ATOM 1688 C C . THR A 1 220 ? 11.664 36.031 11.469 1 90.5 220 THR A C 1
ATOM 1690 O O . THR A 1 220 ? 11.539 37.25 11.305 1 90.5 220 THR A O 1
ATOM 1693 N N . ARG A 1 221 ? 12.836 35.438 11.594 1 87.88 221 ARG A N 1
ATOM 1694 C CA . ARG A 1 221 ? 14.078 36.188 11.57 1 87.88 221 ARG A CA 1
ATOM 1695 C C . ARG A 1 221 ? 14.328 36.781 10.188 1 87.88 221 ARG A C 1
ATOM 1697 O O . ARG A 1 221 ? 14.961 37.844 10.062 1 87.88 221 ARG A O 1
ATOM 1704 N N . SER A 1 222 ? 13.82 36.094 9.219 1 85 222 SER A N 1
ATOM 1705 C CA . SER A 1 222 ? 14.016 36.562 7.852 1 85 222 SER A CA 1
ATOM 1706 C C . SER A 1 222 ? 13.156 37.781 7.555 1 85 222 SER A C 1
ATOM 1708 O O . SER A 1 222 ? 13.375 38.5 6.555 1 85 222 SER A O 1
ATOM 1710 N N . LYS A 1 223 ? 12.148 38.219 8.305 1 82.38 223 LYS A N 1
ATOM 1711 C CA . LYS A 1 223 ? 11.234 39.344 8.188 1 82.38 223 LYS A CA 1
ATOM 1712 C C . LYS A 1 223 ? 10.297 39.188 6.996 1 82.38 223 LYS A C 1
ATOM 1714 O O . LYS A 1 223 ? 9.734 40.156 6.5 1 82.38 223 LYS A O 1
ATOM 1719 N N . GLN A 1 224 ? 10.25 38.031 6.457 1 82.5 224 GLN A N 1
ATOM 1720 C CA . GLN A 1 224 ? 9.344 37.75 5.348 1 82.5 224 GLN A CA 1
ATOM 1721 C C . GLN A 1 224 ? 8.156 36.906 5.812 1 82.5 224 GLN A C 1
ATOM 1723 O O . GLN A 1 224 ? 7.406 36.375 4.992 1 82.5 224 GLN A O 1
ATOM 1728 N N . PHE A 1 225 ? 8.008 36.844 7.031 1 86.62 225 PHE A N 1
ATOM 1729 C CA . PHE A 1 225 ? 6.961 36.031 7.637 1 86.62 225 PHE A CA 1
ATOM 1730 C C . PHE A 1 225 ? 5.988 36.875 8.422 1 86.62 225 PHE A C 1
ATOM 1732 O O . PHE A 1 225 ? 6.402 37.812 9.141 1 86.62 225 PHE A O 1
ATOM 1739 N N . ASP A 1 226 ? 4.781 36.719 8.188 1 83.38 226 ASP A N 1
ATOM 1740 C CA . ASP A 1 226 ? 3.752 37.562 8.805 1 83.38 226 ASP A CA 1
ATOM 1741 C C . ASP A 1 226 ? 3.717 37.344 10.32 1 83.38 226 ASP A C 1
ATOM 1743 O O . ASP A 1 226 ? 4.234 36.344 10.828 1 83.38 226 ASP A O 1
ATOM 1747 N N . ASP A 1 227 ? 3.184 38.344 10.984 1 90.69 227 ASP A N 1
ATOM 1748 C CA . ASP A 1 227 ? 2.959 38.156 12.414 1 90.69 227 ASP A CA 1
ATOM 1749 C C . ASP A 1 227 ? 2.119 36.906 12.688 1 90.69 227 ASP A C 1
ATOM 1751 O O . ASP A 1 227 ? 1.18 36.625 11.945 1 90.69 227 ASP A O 1
ATOM 1755 N N . HIS A 1 228 ? 2.537 36.219 13.695 1 94 228 HIS A N 1
ATOM 1756 C CA . HIS A 1 228 ? 1.852 34.938 13.906 1 94 228 HIS A CA 1
ATOM 1757 C C . HIS A 1 228 ? 1.646 34.656 15.391 1 94 228 HIS A C 1
ATOM 1759 O O . HIS A 1 228 ? 2.354 35.219 16.234 1 94 228 HIS A O 1
ATOM 1765 N N . LEU A 1 229 ? 0.62 33.938 15.688 1 95.44 229 LEU A N 1
ATOM 1766 C CA . LEU A 1 229 ? 0.307 33.406 17.016 1 95.44 229 LEU A CA 1
ATOM 1767 C C . LEU A 1 229 ? 0.25 31.875 16.984 1 95.44 229 LEU A C 1
ATOM 1769 O O . LEU A 1 229 ? -0.343 31.297 16.078 1 95.44 229 LEU A O 1
ATOM 1773 N N . PHE A 1 230 ? 0.879 31.266 17.953 1 95.94 230 PHE A N 1
ATOM 1774 C CA . PHE A 1 230 ? 0.788 29.812 18.078 1 95.94 230 PHE A CA 1
ATOM 1775 C C . PHE A 1 230 ? -0.46 29.422 18.844 1 95.94 230 PHE A C 1
ATOM 1777 O O . PHE A 1 230 ? -0.884 30.125 19.766 1 95.94 230 PHE A O 1
ATOM 1784 N N . VAL A 1 231 ? -1.105 28.391 18.469 1 97.88 231 VAL A N 1
ATOM 1785 C CA . VAL A 1 231 ? -2.244 27.797 19.156 1 97.88 231 VAL A CA 1
ATOM 1786 C C . VAL A 1 231 ? -1.92 26.359 19.562 1 97.88 231 VAL A C 1
ATOM 1788 O O . VAL A 1 231 ? -1.599 25.531 18.703 1 97.88 231 VAL A O 1
ATOM 1791 N N . GLY A 1 232 ? -1.96 26.031 20.812 1 96.94 232 GLY A N 1
ATOM 1792 C CA . GLY A 1 232 ? -1.636 24.672 21.234 1 96.94 232 GLY A CA 1
ATOM 1793 C C . GLY A 1 232 ? -1.797 24.469 22.734 1 96.94 232 GLY A C 1
ATOM 1794 O O . GLY A 1 232 ? -2.283 25.359 23.438 1 96.94 232 GLY A O 1
ATOM 1795 N N . THR A 1 233 ? -1.462 23.297 23.234 1 94.31 233 THR A N 1
ATOM 1796 C CA . THR A 1 233 ? -1.516 22.984 24.656 1 94.31 233 THR A CA 1
ATOM 1797 C C . THR A 1 233 ? -0.221 23.391 25.344 1 94.31 233 THR A C 1
ATOM 1799 O O . THR A 1 233 ? 0.833 23.469 24.719 1 94.31 233 THR A O 1
ATOM 1802 N N . CYS A 1 234 ? -0.301 23.641 26.594 1 88.88 234 CYS A N 1
ATOM 1803 C CA . CYS A 1 234 ? 0.857 24.156 27.328 1 88.88 234 CYS A CA 1
ATOM 1804 C C . CYS A 1 234 ? 1.699 23.016 27.875 1 88.88 234 CYS A C 1
ATOM 1806 O O . CYS A 1 234 ? 2.615 23.234 28.672 1 88.88 234 CYS A O 1
ATOM 1808 N N . GLY A 1 235 ? 1.389 21.766 27.5 1 83.06 235 GLY A N 1
ATOM 1809 C CA . GLY A 1 235 ? 2.27 20.625 27.734 1 83.06 235 GLY A CA 1
ATOM 1810 C C . GLY A 1 235 ? 2.145 20.062 29.141 1 83.06 235 GLY A C 1
ATOM 1811 O O . GLY A 1 235 ? 2.984 19.266 29.562 1 83.06 235 GLY A O 1
ATOM 1812 N N . ILE A 1 236 ? 1.106 20.562 29.953 1 80.25 236 ILE A N 1
ATOM 1813 C CA . ILE A 1 236 ? 0.914 20.047 31.297 1 80.25 236 ILE A CA 1
ATOM 1814 C C . ILE A 1 236 ? -0.566 19.766 31.547 1 80.25 236 ILE A C 1
ATOM 1816 O O . ILE A 1 236 ? -1.43 20.297 30.844 1 80.25 236 ILE A O 1
ATOM 1820 N N . PRO A 1 237 ? -0.808 18.875 32.531 1 82.88 237 PRO A N 1
ATOM 1821 C CA . PRO A 1 237 ? -2.213 18.703 32.906 1 82.88 237 PRO A CA 1
ATOM 1822 C C . PRO A 1 237 ? -2.816 19.969 33.5 1 82.88 237 PRO A C 1
ATOM 1824 O O . PRO A 1 237 ? -2.146 20.688 34.25 1 82.88 237 PRO A O 1
ATOM 1827 N N . THR A 1 238 ? -4.039 20.297 33.219 1 86.62 238 THR A N 1
ATOM 1828 C CA . THR A 1 238 ? -4.566 21.609 33.594 1 86.62 238 THR A CA 1
ATOM 1829 C C . THR A 1 238 ? -5.875 21.453 34.375 1 86.62 238 THR A C 1
ATOM 1831 O O . THR A 1 238 ? -6.398 22.438 34.906 1 86.62 238 THR A O 1
ATOM 1834 N N . ASP A 1 239 ? -6.445 20.297 34.438 1 84.12 239 ASP A N 1
ATOM 1835 C CA . ASP A 1 239 ? -7.746 20.141 35.062 1 84.12 239 ASP A CA 1
ATOM 1836 C C . ASP A 1 239 ? -7.695 20.547 36.531 1 84.12 239 ASP A C 1
ATOM 1838 O O . ASP A 1 239 ? -8.68 21.047 37.094 1 84.12 239 ASP A O 1
ATOM 1842 N N . SER A 1 240 ? -6.555 20.328 37.188 1 76.25 240 SER A N 1
ATOM 1843 C CA . SER A 1 240 ? -6.41 20.609 38.625 1 76.25 240 SER A CA 1
ATOM 1844 C C . SER A 1 240 ? -6.102 22.078 38.844 1 76.25 240 SER A C 1
ATOM 1846 O O . SER A 1 240 ? -6.188 22.562 39.969 1 76.25 240 SER A O 1
ATOM 1848 N N . LEU A 1 241 ? -5.77 22.906 37.812 1 81.69 241 LEU A N 1
ATOM 1849 C CA . LEU A 1 241 ? -5.43 24.312 37.969 1 81.69 241 LEU A CA 1
ATOM 1850 C C . LEU A 1 241 ? -6.684 25.156 38.156 1 81.69 241 LEU A C 1
ATOM 1852 O O . LEU A 1 241 ? -7.68 24.953 37.438 1 81.69 241 LEU A O 1
ATOM 1856 N N . PRO A 1 242 ? -6.621 26.062 39.094 1 81.69 242 PRO A N 1
ATOM 1857 C CA . PRO A 1 242 ? -7.75 26.984 39.25 1 81.69 242 PRO A CA 1
ATOM 1858 C C . PRO A 1 242 ? -7.918 27.891 38.031 1 81.69 242 PRO A C 1
ATOM 1860 O O . PRO A 1 242 ? -6.938 28.203 37.344 1 81.69 242 PRO A O 1
ATOM 1863 N N . ASP A 1 243 ? -9.102 28.391 37.781 1 85.81 243 ASP A N 1
ATOM 1864 C CA . ASP A 1 243 ? -9.414 29.203 36.625 1 85.81 243 ASP A CA 1
ATOM 1865 C C . ASP A 1 243 ? -8.625 30.516 36.625 1 85.81 243 ASP A C 1
ATOM 1867 O O . ASP A 1 243 ? -8.234 31 35.562 1 85.81 243 ASP A O 1
ATOM 1871 N N . SER A 1 244 ? -8.422 31.016 37.812 1 83.19 244 SER A N 1
ATOM 1872 C CA . SER A 1 244 ? -7.668 32.25 37.906 1 83.19 244 SER A CA 1
ATOM 1873 C C . SER A 1 244 ? -6.234 32.094 37.438 1 83.19 244 SER A C 1
ATOM 1875 O O . SER A 1 244 ? -5.684 32.969 36.781 1 83.19 244 SER A O 1
ATOM 1877 N N . LEU A 1 245 ? -5.691 30.984 37.812 1 84.06 245 LEU A N 1
ATOM 1878 C CA . LEU A 1 245 ? -4.328 30.703 37.375 1 84.06 245 LEU A CA 1
ATOM 1879 C C . LEU A 1 245 ? -4.281 30.438 35.875 1 84.06 245 LEU A C 1
ATOM 1881 O O . LEU A 1 245 ? -3.342 30.859 35.188 1 84.06 245 LEU A O 1
ATOM 1885 N N . LYS A 1 246 ? -5.258 29.719 35.375 1 89.5 246 LYS A N 1
ATOM 1886 C CA . LYS A 1 246 ? -5.336 29.469 33.938 1 89.5 246 LYS A CA 1
ATOM 1887 C C . LYS A 1 246 ? -5.41 30.766 33.156 1 89.5 246 LYS A C 1
ATOM 1889 O O . LYS A 1 246 ? -4.797 30.891 32.094 1 89.5 246 LYS A O 1
ATOM 1894 N N . GLU A 1 247 ? -6.129 31.672 33.656 1 89.81 247 GLU A N 1
ATOM 1895 C CA . GLU A 1 247 ? -6.254 32.969 33 1 89.81 247 GLU A CA 1
ATOM 1896 C C . GLU A 1 247 ? -4.922 33.719 33 1 89.81 247 GLU A C 1
ATOM 1898 O O . GLU A 1 247 ? -4.574 34.375 32.031 1 89.81 247 GLU A O 1
ATOM 1903 N N . ARG A 1 248 ? -4.211 33.625 34.094 1 87.88 248 ARG A N 1
ATOM 1904 C CA . ARG A 1 248 ? -2.904 34.25 34.188 1 87.88 248 ARG A CA 1
ATOM 1905 C C . ARG A 1 248 ? -1.926 33.656 33.188 1 87.88 248 ARG A C 1
ATOM 1907 O O . ARG A 1 248 ? -1.148 34.344 32.562 1 87.88 248 ARG A O 1
ATOM 1914 N N . ILE A 1 249 ? -1.965 32.344 33.188 1 89.81 249 ILE A N 1
ATOM 1915 C CA . ILE A 1 249 ? -1.104 31.641 32.25 1 89.81 249 ILE A CA 1
ATOM 1916 C C . ILE A 1 249 ? -1.441 32.031 30.812 1 89.81 249 ILE A C 1
ATOM 1918 O O . ILE A 1 249 ? -0.548 32.344 30.016 1 89.81 249 ILE A O 1
ATOM 1922 N N . SER A 1 250 ? -2.705 32.031 30.531 1 93.5 250 SER A N 1
ATOM 1923 C CA . SER A 1 250 ? -3.148 32.438 29.203 1 93.5 250 SER A CA 1
ATOM 1924 C C . SER A 1 250 ? -2.723 33.844 28.859 1 93.5 250 SER A C 1
ATOM 1926 O O . SER A 1 250 ? -2.332 34.125 27.734 1 93.5 250 SER A O 1
ATOM 1928 N N . HIS A 1 251 ? -2.855 34.688 29.812 1 91.38 251 HIS A N 1
ATOM 1929 C CA . HIS A 1 251 ? -2.475 36.062 29.609 1 91.38 251 HIS A CA 1
ATOM 1930 C C . HIS A 1 251 ? -0.985 36.188 29.312 1 91.38 251 HIS A C 1
ATOM 1932 O O . HIS A 1 251 ? -0.59 36.938 28.391 1 91.38 251 HIS A O 1
ATOM 1938 N N . ASP A 1 252 ? -0.175 35.531 30.078 1 90.75 252 ASP A N 1
ATOM 1939 C CA . ASP A 1 252 ? 1.268 35.562 29.859 1 90.75 252 ASP A CA 1
ATOM 1940 C C . ASP A 1 252 ? 1.625 35 28.484 1 90.75 252 ASP A C 1
ATOM 1942 O O . ASP A 1 252 ? 2.523 35.5 27.812 1 90.75 252 ASP A O 1
ATOM 1946 N N . TYR A 1 253 ? 0.968 33.969 28.094 1 93 253 TYR A N 1
ATOM 1947 C CA . TYR A 1 253 ? 1.231 33.344 26.812 1 93 253 TYR A CA 1
ATOM 1948 C C . TYR A 1 253 ? 0.881 34.281 25.672 1 93 253 TYR A C 1
ATOM 1950 O O . TYR A 1 253 ? 1.62 34.375 24.688 1 93 253 TYR A O 1
ATOM 1958 N N . ILE A 1 254 ? -0.198 34.969 25.75 1 92.38 254 ILE A N 1
ATOM 1959 C CA . ILE A 1 254 ? -0.646 35.875 24.688 1 92.38 254 ILE A CA 1
ATOM 1960 C C . ILE A 1 254 ? 0.249 37.094 24.625 1 92.38 254 ILE A C 1
ATOM 1962 O O . ILE A 1 254 ? 0.605 37.562 23.531 1 92.38 254 ILE A O 1
ATOM 1966 N N . THR A 1 255 ? 0.666 37.656 25.734 1 90.62 255 THR A N 1
ATOM 1967 C CA . THR A 1 255 ? 1.361 38.938 25.797 1 90.62 255 THR A CA 1
ATOM 1968 C C . THR A 1 255 ? 2.859 38.75 25.578 1 90.62 255 THR A C 1
ATOM 1970 O O . THR A 1 255 ? 3.5 39.531 24.891 1 90.62 255 THR A O 1
ATOM 1973 N N . GLU A 1 256 ? 3.379 37.625 26.109 1 88.25 256 GLU A N 1
ATOM 1974 C CA . GLU A 1 256 ? 4.832 37.5 26.109 1 88.25 256 GLU A CA 1
ATOM 1975 C C . GLU A 1 256 ? 5.297 36.438 25.109 1 88.25 256 GLU A C 1
ATOM 1977 O O . GLU A 1 256 ? 6.449 36.469 24.672 1 88.25 256 GLU A O 1
ATOM 1982 N N . HIS A 1 257 ? 4.465 35.594 24.719 1 90.31 257 HIS A N 1
ATOM 1983 C CA . HIS A 1 257 ? 4.938 34.469 23.922 1 90.31 257 HIS A CA 1
ATOM 1984 C C . HIS A 1 257 ? 4.113 34.312 22.641 1 90.31 257 HIS A C 1
ATOM 1986 O O . HIS A 1 257 ? 4.242 33.312 21.938 1 90.31 257 HIS A O 1
ATOM 1992 N N . SER A 1 258 ? 3.262 35.219 22.344 1 92.19 258 SER A N 1
ATOM 1993 C CA . SER A 1 258 ? 2.443 35.219 21.141 1 92.19 258 SER A CA 1
ATOM 1994 C C . SER A 1 258 ? 1.799 33.875 20.891 1 92.19 258 SER A C 1
ATOM 1996 O O . SER A 1 258 ? 1.934 33.281 19.812 1 92.19 258 SER A O 1
ATOM 1998 N N . SER A 1 259 ? 1.147 33.375 21.984 1 95.12 259 SER A N 1
ATOM 1999 C CA . SER A 1 259 ? 0.564 32.031 21.922 1 95.12 259 SER A CA 1
ATOM 2000 C C . SER A 1 259 ? -0.807 31.984 22.578 1 95.12 259 SER A C 1
ATOM 2002 O O . SER A 1 259 ? -1.064 32.75 23.531 1 95.12 259 SER A O 1
ATOM 2004 N N . LEU A 1 260 ? -1.686 31.25 22.016 1 96.62 260 LEU A N 1
ATOM 2005 C CA . LEU A 1 260 ? -2.994 30.953 22.594 1 96.62 260 LEU A CA 1
ATOM 2006 C C . LEU A 1 260 ? -3.021 29.531 23.156 1 96.62 260 LEU A C 1
ATOM 2008 O O . LEU A 1 260 ? -2.691 28.562 22.469 1 96.62 260 LEU A O 1
ATOM 2012 N N . VAL A 1 261 ? -3.457 29.438 24.391 1 95.94 261 VAL A N 1
ATOM 2013 C CA . VAL A 1 261 ? -3.436 28.141 25.062 1 95.94 261 VAL A CA 1
ATOM 2014 C C . VAL A 1 261 ? -4.781 27.438 24.891 1 95.94 261 VAL A C 1
ATOM 2016 O O . VAL A 1 261 ? -5.836 28.062 25.062 1 95.94 261 VAL A O 1
ATOM 2019 N N . VAL A 1 262 ? -4.75 26.141 24.5 1 97.25 262 VAL A N 1
ATOM 2020 C CA . VAL A 1 262 ? -5.934 25.281 24.438 1 97.25 262 VAL A CA 1
ATOM 2021 C C . VAL A 1 262 ? -6.004 24.406 25.688 1 97.25 262 VAL A C 1
ATOM 2023 O O . VAL A 1 262 ? -5.023 23.75 26.047 1 97.25 262 VAL A O 1
ATOM 2026 N N . TYR A 1 263 ? -7.184 24.391 26.344 1 94.5 263 TYR A N 1
ATOM 2027 C CA . TYR A 1 263 ? -7.34 23.656 27.594 1 94.5 263 TYR A CA 1
ATOM 2028 C C . TYR A 1 263 ? -8.289 22.484 27.406 1 94.5 263 TYR A C 1
ATOM 2030 O O . TYR A 1 263 ? -9.422 22.516 27.875 1 94.5 263 TYR A O 1
ATOM 2038 N N . PRO A 1 264 ? -7.801 21.391 26.797 1 94.38 264 PRO A N 1
ATOM 2039 C CA . PRO A 1 264 ? -8.617 20.188 26.844 1 94.38 264 PRO A CA 1
ATOM 2040 C C . PRO A 1 264 ? -8.609 19.516 28.234 1 94.38 264 PRO A C 1
ATOM 2042 O O . PRO A 1 264 ? -7.691 19.75 29.016 1 94.38 264 PRO A O 1
ATOM 2045 N N . THR A 1 265 ? -9.656 18.734 28.516 1 92.5 265 THR A N 1
ATOM 2046 C CA . THR A 1 265 ? -9.609 17.969 29.75 1 92.5 265 THR A CA 1
ATOM 2047 C C . THR A 1 265 ? -8.461 16.969 29.719 1 92.5 265 THR A C 1
ATOM 2049 O O . THR A 1 265 ? -8.109 16.453 28.656 1 92.5 265 THR A O 1
ATOM 2052 N N . ASP A 1 266 ? -7.953 16.766 30.891 1 88.06 266 ASP A N 1
ATOM 2053 C CA . ASP A 1 266 ? -6.828 15.828 30.969 1 88.06 266 ASP A CA 1
ATOM 2054 C C . ASP A 1 266 ? -7.227 14.445 30.469 1 88.06 266 ASP A C 1
ATOM 2056 O O . ASP A 1 266 ? -6.43 13.766 29.812 1 88.06 266 ASP A O 1
ATOM 2060 N N . THR A 1 267 ? -8.367 14.055 30.75 1 86.94 267 THR A N 1
ATOM 2061 C CA . THR A 1 267 ? -8.867 12.758 30.297 1 86.94 267 THR A CA 1
ATOM 2062 C C . THR A 1 267 ? -8.938 12.719 28.766 1 86.94 267 THR A C 1
ATOM 2064 O O . THR A 1 267 ? -8.531 11.734 28.156 1 86.94 267 THR A O 1
ATOM 2067 N N . ASP A 1 268 ? -9.391 13.797 28.203 1 92.81 268 ASP A N 1
ATOM 2068 C CA . ASP A 1 268 ? -9.492 13.859 26.75 1 92.81 268 ASP A CA 1
ATOM 2069 C C . ASP A 1 268 ? -8.117 13.906 26.109 1 92.81 268 ASP A C 1
ATOM 2071 O O . ASP A 1 268 ? -7.902 13.305 25.047 1 92.81 268 ASP A O 1
ATOM 2075 N N . PHE A 1 269 ? -7.266 14.555 26.734 1 93 269 PHE A N 1
ATOM 2076 C CA . PHE A 1 269 ? -5.918 14.656 26.188 1 93 269 PHE A CA 1
ATOM 2077 C C . PHE A 1 269 ? -5.234 13.289 26.188 1 93 269 PHE A C 1
ATOM 2079 O O . PHE A 1 269 ? -4.621 12.906 25.188 1 93 269 PHE A O 1
ATOM 2086 N N . VAL A 1 270 ? -5.367 12.57 27.234 1 87.38 270 VAL A N 1
ATOM 2087 C CA . VAL A 1 270 ? -4.742 11.258 27.344 1 87.38 270 VAL A CA 1
ATOM 2088 C C . VAL A 1 270 ? -5.359 10.312 26.312 1 87.38 270 VAL A C 1
ATOM 2090 O O . VAL A 1 270 ? -4.648 9.57 25.641 1 87.38 270 VAL A O 1
ATOM 2093 N N . GLY A 1 271 ? -6.637 10.312 26.266 1 88.62 271 GLY A N 1
ATOM 2094 C CA . GLY A 1 271 ? -7.312 9.508 25.25 1 88.62 271 GLY A CA 1
ATOM 2095 C C . GLY A 1 271 ? -6.93 9.867 23.844 1 88.62 271 GLY A C 1
ATOM 2096 O O . GLY A 1 271 ? -6.809 8.992 22.969 1 88.62 271 GLY A O 1
ATOM 2097 N N . HIS A 1 272 ? -6.754 11.141 23.641 1 93.81 272 HIS A N 1
ATOM 2098 C CA . HIS A 1 272 ? -6.352 11.664 22.344 1 93.81 272 HIS A CA 1
ATOM 2099 C C . HIS A 1 272 ? -4.914 11.273 22.016 1 93.81 272 HIS A C 1
ATOM 2101 O O . HIS A 1 272 ? -4.668 10.594 21.016 1 93.81 272 HIS A O 1
ATOM 2107 N N . TYR A 1 273 ? -3.994 11.617 22.781 1 91.56 273 TYR A N 1
ATOM 2108 C CA . TYR A 1 273 ? -2.568 11.531 22.484 1 91.56 273 TYR A CA 1
ATOM 2109 C C . TYR A 1 273 ? -2.049 10.117 22.703 1 91.56 273 TYR A C 1
ATOM 2111 O O . TYR A 1 273 ? -1.493 9.5 21.797 1 91.56 273 TYR A O 1
ATOM 2119 N N . ASN A 1 274 ? -2.266 9.539 23.844 1 84.12 274 ASN A N 1
ATOM 2120 C CA . ASN A 1 274 ? -1.678 8.25 24.219 1 84.12 274 ASN A CA 1
ATOM 2121 C C . ASN A 1 274 ? -2.41 7.086 23.562 1 84.12 274 ASN A C 1
ATOM 2123 O O . ASN A 1 274 ? -1.806 6.055 23.266 1 84.12 274 ASN A O 1
ATOM 2127 N N . HIS A 1 275 ? -3.635 7.293 23.391 1 87.56 275 HIS A N 1
ATOM 2128 C CA . HIS A 1 275 ? -4.398 6.152 22.906 1 87.56 275 HIS A CA 1
ATOM 2129 C C . HIS A 1 275 ? -4.629 6.25 21.406 1 87.56 275 HIS A C 1
ATOM 2131 O O . HIS A 1 275 ? -4.039 5.492 20.625 1 87.56 275 HIS A O 1
ATOM 2137 N N . TYR A 1 276 ? -5.305 7.23 20.938 1 91.12 276 TYR A N 1
ATOM 2138 C CA . TYR A 1 276 ? -5.656 7.254 19.531 1 91.12 276 TYR A CA 1
ATOM 2139 C C . TYR A 1 276 ? -4.445 7.609 18.672 1 91.12 276 TYR A C 1
ATOM 2141 O O . TYR A 1 276 ? -4.18 6.957 17.656 1 91.12 276 TYR A O 1
ATOM 2149 N N . CYS A 1 277 ? -3.756 8.664 19.016 1 92.69 277 CYS A N 1
ATOM 2150 C CA . CYS A 1 277 ? -2.635 9.109 18.203 1 92.69 277 CYS A CA 1
ATOM 2151 C C . CYS A 1 277 ? -1.493 8.102 18.234 1 92.69 277 CYS A C 1
ATOM 2153 O O . CYS A 1 277 ? -1.054 7.621 17.188 1 92.69 277 CYS A O 1
ATOM 2155 N N . LYS A 1 278 ? -1.098 7.676 19.344 1 85.75 278 LYS A N 1
ATOM 2156 C CA . LYS A 1 278 ? 0.121 6.883 19.484 1 85.75 278 LYS A CA 1
ATOM 2157 C C . LYS A 1 278 ? -0.151 5.406 19.219 1 85.75 278 LYS A C 1
ATOM 2159 O O . LYS A 1 278 ? 0.735 4.68 18.75 1 85.75 278 LYS A O 1
ATOM 2164 N N . ASN A 1 279 ? -1.4 4.977 19.391 1 84.25 279 ASN A N 1
ATOM 2165 C CA . ASN A 1 279 ? -1.646 3.541 19.281 1 84.25 279 ASN A CA 1
ATOM 2166 C C . ASN A 1 279 ? -2.412 3.193 18.016 1 84.25 279 ASN A C 1
ATOM 2168 O O . ASN A 1 279 ? -2.467 2.027 17.609 1 84.25 279 ASN A O 1
ATOM 2172 N N . ILE A 1 280 ? -2.975 4.164 17.406 1 89.12 280 ILE A N 1
ATOM 2173 C CA . ILE A 1 280 ? -3.762 3.852 16.219 1 89.12 280 ILE A CA 1
ATOM 2174 C C . ILE A 1 280 ? -3.195 4.598 15.016 1 89.12 280 ILE A C 1
ATOM 2176 O O . ILE A 1 280 ? -2.711 3.977 14.07 1 89.12 280 ILE A O 1
ATOM 2180 N N . LEU A 1 281 ? -3.105 5.895 15.125 1 92.94 281 LEU A N 1
ATOM 2181 C CA . LEU A 1 281 ? -2.736 6.691 13.961 1 92.94 281 LEU A CA 1
ATOM 2182 C C . LEU A 1 281 ? -1.254 6.535 13.641 1 92.94 281 LEU A C 1
ATOM 2184 O O . LEU A 1 281 ? -0.888 6.242 12.5 1 92.94 281 LEU A O 1
ATOM 2188 N N . TRP A 1 282 ? -0.422 6.734 14.688 1 91.38 282 TRP A N 1
ATOM 2189 C CA . TRP A 1 282 ? 1.021 6.691 14.477 1 91.38 282 TRP A CA 1
ATOM 2190 C C . TRP A 1 282 ? 1.445 5.355 13.867 1 91.38 282 TRP A C 1
ATOM 2192 O O . TRP A 1 282 ? 2.113 5.324 12.836 1 91.38 282 TRP A O 1
ATOM 2202 N N . PRO A 1 283 ? 1.021 4.211 14.445 1 88.56 283 PRO A N 1
ATOM 2203 C CA . PRO A 1 283 ? 1.407 2.934 13.836 1 88.56 283 PRO A CA 1
ATOM 2204 C C . PRO A 1 283 ? 0.847 2.756 12.43 1 88.56 283 PRO A C 1
ATOM 2206 O O . PRO A 1 283 ? 1.551 2.273 11.539 1 88.56 283 PRO A O 1
ATOM 2209 N N . THR A 1 284 ? -0.391 3.113 12.188 1 91.19 284 THR A N 1
ATOM 2210 C CA . THR A 1 284 ? -1.018 2.943 10.875 1 91.19 284 THR A CA 1
ATOM 2211 C C . THR A 1 284 ? -0.296 3.773 9.82 1 91.19 284 THR A C 1
ATOM 2213 O O . THR A 1 284 ? -0.01 3.283 8.727 1 91.19 284 THR A O 1
ATOM 2216 N N . PHE A 1 285 ? 0.047 5.051 10.203 1 95.12 285 PHE A N 1
ATOM 2217 C CA . PHE A 1 285 ? 0.697 5.945 9.25 1 95.12 285 PHE A CA 1
ATOM 2218 C C . PHE A 1 285 ? 2.113 5.473 8.945 1 95.12 285 PHE A C 1
ATOM 2220 O O . PHE A 1 285 ? 2.707 5.883 7.945 1 95.12 285 PHE A O 1
ATOM 2227 N N . HIS A 1 286 ? 2.617 4.633 9.805 1 92.25 286 HIS A N 1
ATOM 2228 C CA . HIS A 1 286 ? 3.963 4.109 9.594 1 92.25 286 HIS A CA 1
ATOM 2229 C C . HIS A 1 286 ? 3.93 2.627 9.242 1 92.25 286 HIS A C 1
ATOM 2231 O O . HIS A 1 286 ? 4.902 1.906 9.484 1 92.25 286 HIS A O 1
ATOM 2237 N N . TYR A 1 287 ? 2.775 2.078 8.805 1 89.38 287 TYR A N 1
ATOM 2238 C CA . TYR A 1 287 ? 2.576 0.774 8.18 1 89.38 287 TYR A CA 1
ATOM 2239 C C . TYR A 1 287 ? 2.682 -0.342 9.211 1 89.38 287 TYR A C 1
ATOM 2241 O O . TYR A 1 287 ? 3.141 -1.443 8.906 1 89.38 287 TYR A O 1
ATOM 2249 N N . GLN A 1 288 ? 2.369 0.015 10.383 1 82.38 288 GLN A N 1
ATOM 2250 C CA . GLN A 1 288 ? 2.211 -0.991 11.43 1 82.38 288 GLN A CA 1
ATOM 2251 C C . GLN A 1 288 ? 0.745 -1.15 11.82 1 82.38 288 GLN A C 1
ATOM 2253 O O . GLN A 1 288 ? 0.253 -0.448 12.711 1 82.38 288 GLN A O 1
ATOM 2258 N N . ILE A 1 289 ? 0.049 -2.041 11.055 1 74.94 289 ILE A N 1
ATOM 2259 C CA . ILE A 1 289 ? -1.374 -2.195 11.336 1 74.94 289 ILE A CA 1
ATOM 2260 C C . ILE A 1 289 ? -1.562 -2.881 12.688 1 74.94 289 ILE A C 1
ATOM 2262 O O . ILE A 1 289 ? -0.978 -3.938 12.945 1 74.94 289 ILE A O 1
ATOM 2266 N N . PRO A 1 290 ? -2.191 -2.141 13.57 1 59.81 290 PRO A N 1
ATOM 2267 C CA . PRO A 1 290 ? -2.297 -2.625 14.945 1 59.81 290 PRO A CA 1
ATOM 2268 C C . PRO A 1 290 ? -3.098 -3.92 15.055 1 59.81 290 PRO A C 1
ATOM 2270 O O . PRO A 1 290 ? -4.328 -3.895 15 1 59.81 290 PRO A O 1
ATOM 2273 N N . ASP A 1 291 ? -2.561 -5.051 14.719 1 58.25 291 ASP A N 1
ATOM 2274 C CA . ASP A 1 291 ? -3.271 -6.316 14.891 1 58.25 291 ASP A CA 1
ATOM 2275 C C . ASP A 1 291 ? -2.922 -6.969 16.219 1 58.25 291 ASP A C 1
ATOM 2277 O O . ASP A 1 291 ? -3.312 -8.109 16.484 1 58.25 291 ASP A O 1
ATOM 2281 N N . ASN A 1 292 ? -2.119 -6.074 17.031 1 52.88 292 ASN A N 1
ATOM 2282 C CA . ASN A 1 292 ? -1.587 -6.691 18.25 1 52.88 292 ASN A CA 1
ATOM 2283 C C . ASN A 1 292 ? -2.627 -6.727 19.359 1 52.88 292 ASN A C 1
ATOM 2285 O O . ASN A 1 292 ? -3.383 -5.77 19.547 1 52.88 292 ASN A O 1
ATOM 2289 N N . PRO A 1 293 ? -2.908 -7.945 19.781 1 44.62 293 PRO A N 1
ATOM 2290 C CA . PRO A 1 293 ? -3.855 -8.164 20.875 1 44.62 293 PRO A CA 1
ATOM 2291 C C . PRO A 1 293 ? -3.705 -7.141 22 1 44.62 293 PRO A C 1
ATOM 2293 O O . PRO A 1 293 ? -4.648 -6.914 22.766 1 44.62 293 PRO A O 1
ATOM 2296 N N . LYS A 1 294 ? -2.52 -6.566 22.094 1 46.59 294 LYS A N 1
ATOM 2297 C CA . LYS A 1 294 ? -2.316 -5.641 23.203 1 46.59 294 LYS A CA 1
ATOM 2298 C C . LYS A 1 294 ? -2.898 -4.266 22.891 1 46.59 294 LYS A C 1
ATOM 2300 O O . LYS A 1 294 ? -2.998 -3.41 23.766 1 46.59 294 LYS A O 1
ATOM 2305 N N . SER A 1 295 ? -3.191 -4.191 21.562 1 51.75 295 SER A N 1
ATOM 2306 C CA . SER A 1 295 ? -3.699 -2.871 21.188 1 51.75 295 SER A CA 1
ATOM 2307 C C . SER A 1 295 ? -5.172 -2.725 21.562 1 51.75 295 SER A C 1
ATOM 2309 O O . SER A 1 295 ? -5.996 -3.562 21.203 1 51.75 295 SER A O 1
ATOM 2311 N N . LYS A 1 296 ? -5.449 -2.109 22.656 1 51.41 296 LYS A N 1
ATOM 2312 C CA . LYS A 1 296 ? -6.816 -1.792 23.047 1 51.41 296 LYS A CA 1
ATOM 2313 C C . LYS A 1 296 ? -7.426 -0.731 22.141 1 51.41 296 LYS A C 1
ATOM 2315 O O . LYS A 1 296 ? -8.391 -0.065 22.516 1 51.41 296 LYS A O 1
ATOM 2320 N N . ALA A 1 297 ? -6.695 -0.493 21.078 1 50.69 297 ALA A N 1
ATOM 2321 C CA . ALA A 1 297 ? -6.949 0.675 20.25 1 50.69 297 ALA A CA 1
ATOM 2322 C C . ALA A 1 297 ? -8.422 0.748 19.844 1 50.69 297 ALA A C 1
ATOM 2324 O O . ALA A 1 297 ? -9.047 1.802 19.953 1 50.69 297 ALA A O 1
ATOM 2325 N N . TYR A 1 298 ? -8.984 -0.399 19.344 1 53.09 298 TYR A N 1
ATOM 2326 C CA . TYR A 1 298 ? -10.312 -0.246 18.75 1 53.09 298 TYR A CA 1
ATOM 2327 C C . TYR A 1 298 ? -11.398 -0.57 19.781 1 53.09 298 TYR A C 1
ATOM 2329 O O . TYR A 1 298 ? -12.586 -0.411 19.5 1 53.09 298 TYR A O 1
ATOM 2337 N N . GLU A 1 299 ? -10.852 -1.056 20.969 1 52.25 299 GLU A N 1
ATOM 2338 C CA . GLU A 1 299 ? -11.797 -1.347 22.047 1 52.25 299 GLU A CA 1
ATOM 2339 C C . GLU A 1 299 ? -12.172 -0.08 22.812 1 52.25 299 GLU A C 1
ATOM 2341 O O . GLU A 1 299 ? -13.234 -0.012 23.422 1 52.25 299 GLU A O 1
ATOM 2346 N N . ASP A 1 300 ? -11.172 0.959 22.656 1 59.59 300 ASP A N 1
ATOM 2347 C CA . ASP A 1 300 ? -11.281 2.119 23.531 1 59.59 300 ASP A CA 1
ATOM 2348 C C . ASP A 1 300 ? -11.977 3.281 22.828 1 59.59 300 ASP A C 1
ATOM 2350 O O . ASP A 1 300 ? -11.914 3.391 21.609 1 59.59 300 ASP A O 1
ATOM 2354 N N . HIS A 1 301 ? -12.914 3.855 23.438 1 75.06 301 HIS A N 1
ATOM 2355 C CA . HIS A 1 301 ? -13.625 5.062 23.031 1 75.06 301 HIS A CA 1
ATOM 2356 C C . HIS A 1 301 ? -12.648 6.215 22.797 1 75.06 301 HIS A C 1
ATOM 2358 O O . HIS A 1 301 ? -12.938 7.359 23.141 1 75.06 301 HIS A O 1
ATOM 2364 N N . SER A 1 302 ? -11.461 5.855 22.219 1 88 302 SER A N 1
ATOM 2365 C CA . SER A 1 302 ? -10.438 6.891 22.094 1 88 302 SER A CA 1
ATOM 2366 C C . SER A 1 302 ? -10.742 7.836 20.938 1 88 302 SER A C 1
ATOM 2368 O O . SER A 1 302 ? -10.266 8.969 20.906 1 88 302 SER A O 1
ATOM 2370 N N . TRP A 1 303 ? -11.539 7.418 20.031 1 92.69 303 TRP A N 1
ATOM 2371 C CA . TRP A 1 303 ? -11.93 8.281 18.922 1 92.69 303 TRP A CA 1
ATOM 2372 C C . TRP A 1 303 ? -12.688 9.5 19.422 1 92.69 303 TRP A C 1
ATOM 2374 O O . TRP A 1 303 ? -12.445 10.625 18.969 1 92.69 303 TRP A O 1
ATOM 2384 N N . ALA A 1 304 ? -13.555 9.219 20.359 1 93 304 ALA A N 1
ATOM 2385 C CA . ALA A 1 304 ? -14.336 10.32 20.922 1 93 304 ALA A CA 1
ATOM 2386 C C . ALA A 1 304 ? -13.422 11.367 21.562 1 93 304 ALA A C 1
ATOM 2388 O O . ALA A 1 304 ? -13.688 12.57 21.453 1 93 304 ALA A O 1
ATOM 2389 N N . ASN A 1 305 ? -12.383 10.93 22.234 1 95 305 ASN A N 1
ATOM 2390 C CA . ASN A 1 305 ? -11.414 11.844 22.812 1 95 305 ASN A CA 1
ATOM 2391 C C . ASN A 1 305 ? -10.656 12.625 21.734 1 95 305 ASN A C 1
ATOM 2393 O O . ASN A 1 305 ? -10.383 13.812 21.906 1 95 305 ASN A O 1
ATOM 2397 N N . TYR A 1 306 ? -10.336 11.938 20.641 1 96.69 306 TYR A N 1
ATOM 2398 C CA . TYR A 1 306 ? -9.656 12.586 19.531 1 96.69 306 TYR A CA 1
ATOM 2399 C C . TYR A 1 306 ? -10.5 13.719 18.953 1 96.69 306 TYR A C 1
ATOM 2401 O O . TYR A 1 306 ? -9.992 14.812 18.719 1 96.69 306 TYR A O 1
ATOM 2409 N N . VAL A 1 307 ? -11.773 13.484 18.812 1 97.56 307 VAL A N 1
ATOM 2410 C CA . VAL A 1 307 ? -12.703 14.461 18.266 1 97.56 307 VAL A CA 1
ATOM 2411 C C . VAL A 1 307 ? -12.828 15.648 19.219 1 97.56 307 VAL A C 1
ATOM 2413 O O . VAL A 1 307 ? -12.812 16.797 18.797 1 97.56 307 VAL A O 1
ATOM 2416 N N . LYS A 1 308 ? -12.867 15.352 20.484 1 97.25 308 LYS A N 1
ATOM 2417 C CA . LYS A 1 308 ? -13.062 16.406 21.484 1 97.25 308 LYS A CA 1
ATOM 2418 C C . LYS A 1 308 ? -11.867 17.344 21.531 1 97.25 308 LYS A C 1
ATOM 2420 O O . LYS A 1 308 ? -12.031 18.562 21.625 1 97.25 308 LYS A O 1
ATOM 2425 N N . VAL A 1 309 ? -10.695 16.812 21.516 1 97.94 309 VAL A N 1
ATOM 2426 C CA . VAL A 1 309 ? -9.5 17.656 21.547 1 97.94 309 VAL A CA 1
ATOM 2427 C C . VAL A 1 309 ? -9.414 18.484 20.266 1 97.94 309 VAL A C 1
ATOM 2429 O O . VAL A 1 309 ? -9.086 19.688 20.312 1 97.94 309 VAL A O 1
ATOM 2432 N N . ASN A 1 310 ? -9.664 17.891 19.109 1 98.69 310 ASN A N 1
ATOM 2433 C CA . ASN A 1 310 ? -9.68 18.641 17.859 1 98.69 310 ASN A CA 1
ATOM 2434 C C . ASN A 1 310 ? -10.727 19.75 17.891 1 98.69 310 ASN A C 1
ATOM 2436 O O . ASN A 1 310 ? -10.484 20.844 17.391 1 98.69 310 ASN A O 1
ATOM 2440 N N . LYS A 1 311 ? -11.844 19.453 18.5 1 98.31 311 LYS A N 1
ATOM 2441 C CA . LYS A 1 311 ? -12.883 20.469 18.625 1 98.31 311 LYS A CA 1
ATOM 2442 C C . LYS A 1 311 ? -12.422 21.625 19.516 1 98.31 311 LYS A C 1
ATOM 2444 O O . LYS A 1 311 ? -12.711 22.781 19.219 1 98.31 311 LYS A O 1
ATOM 2449 N N . ALA A 1 312 ? -11.734 21.312 20.578 1 98.25 312 ALA A N 1
ATOM 2450 C CA . ALA A 1 312 ? -11.203 22.359 21.469 1 98.25 312 ALA A CA 1
ATOM 2451 C C . ALA A 1 312 ? -10.258 23.281 20.703 1 98.25 312 ALA A C 1
ATOM 2453 O O . ALA A 1 312 ? -10.258 24.5 20.922 1 98.25 312 ALA A O 1
ATOM 2454 N N . PHE A 1 313 ? -9.438 22.719 19.859 1 98.75 313 PHE A N 1
ATOM 2455 C CA . PHE A 1 313 ? -8.547 23.516 19.031 1 98.75 313 PHE A CA 1
ATOM 2456 C C . PHE A 1 313 ? -9.344 24.391 18.062 1 98.75 313 PHE A C 1
ATOM 2458 O O . PHE A 1 313 ? -9.055 25.594 17.922 1 98.75 313 PHE A O 1
ATOM 2465 N N . ALA A 1 314 ? -10.297 23.797 17.406 1 98.69 314 ALA A N 1
ATOM 2466 C CA . ALA A 1 314 ? -11.125 24.547 16.469 1 98.69 314 ALA A CA 1
ATOM 2467 C C . ALA A 1 314 ? -11.836 25.703 17.172 1 98.69 314 ALA A C 1
ATOM 2469 O O . ALA A 1 314 ? -11.875 26.812 16.641 1 98.69 314 ALA A O 1
ATOM 2470 N N . ASP A 1 315 ? -12.391 25.422 18.375 1 98 315 ASP A N 1
ATOM 2471 C CA . ASP A 1 315 ? -13.094 26.453 19.141 1 98 315 ASP A CA 1
ATOM 2472 C C . ASP A 1 315 ? -12.156 27.609 19.469 1 98 315 ASP A C 1
ATOM 2474 O O . ASP A 1 315 ? -12.539 28.781 19.328 1 98 315 ASP A O 1
ATOM 2478 N N . THR A 1 316 ? -10.992 27.281 19.906 1 97.81 316 THR A N 1
ATOM 2479 C CA . THR A 1 316 ? -10.023 28.312 20.281 1 97.81 316 THR A CA 1
ATOM 2480 C C . THR A 1 316 ? -9.648 29.156 19.062 1 97.81 316 THR A C 1
ATOM 2482 O O . THR A 1 316 ? -9.531 30.375 19.172 1 97.81 316 THR A O 1
ATOM 2485 N N . ILE A 1 317 ? -9.43 28.547 17.938 1 98.31 317 ILE A N 1
ATOM 2486 C CA . ILE A 1 317 ? -9.07 29.25 16.703 1 98.31 317 ILE A CA 1
ATOM 2487 C C . ILE A 1 317 ? -10.203 30.172 16.297 1 98.31 317 ILE A C 1
ATOM 2489 O O . ILE A 1 317 ? -9.977 31.359 16 1 98.31 317 ILE A O 1
ATOM 2493 N N . VAL A 1 318 ? -11.422 29.703 16.312 1 97.75 318 VAL A N 1
ATOM 2494 C CA . VAL A 1 318 ? -12.586 30.469 15.852 1 97.75 318 VAL A CA 1
ATOM 2495 C C . VAL A 1 318 ? -12.828 31.641 16.781 1 97.75 318 VAL A C 1
ATOM 2497 O O . VAL A 1 318 ? -13.125 32.75 16.344 1 97.75 318 VAL A O 1
ATOM 2500 N N . ASP A 1 319 ? -12.672 31.375 18.094 1 96.06 319 ASP A N 1
ATOM 2501 C CA . ASP A 1 319 ? -12.93 32.406 19.094 1 96.06 319 ASP A CA 1
ATOM 2502 C C . ASP A 1 319 ? -11.93 33.562 18.969 1 96.06 319 ASP A C 1
ATOM 2504 O O . ASP A 1 319 ? -12.227 34.688 19.344 1 96.06 319 ASP A O 1
ATOM 2508 N N . ASN A 1 320 ? -10.797 33.281 18.453 1 95.25 320 ASN A N 1
ATOM 2509 C CA . ASN A 1 320 ? -9.75 34.312 18.406 1 95.25 320 ASN A CA 1
ATOM 2510 C C . ASN A 1 320 ? -9.469 34.75 16.984 1 95.25 320 ASN A C 1
ATOM 2512 O O . ASN A 1 320 ? -8.516 35.5 16.734 1 95.25 320 ASN A O 1
ATOM 2516 N N . TYR A 1 321 ? -10.273 34.281 16.062 1 96.56 321 TYR A N 1
ATOM 2517 C CA . TYR A 1 321 ? -10.094 34.594 14.648 1 96.56 321 TYR A CA 1
ATOM 2518 C C . TYR A 1 321 ? -10.492 36.031 14.359 1 96.56 321 TYR A C 1
ATOM 2520 O O . TYR A 1 321 ? -11.5 36.531 14.883 1 96.56 321 TYR A O 1
ATOM 2528 N N . GLU A 1 322 ? -9.672 36.719 13.695 1 93.12 322 GLU A N 1
ATOM 2529 C CA . GLU A 1 322 ? -9.977 38.031 13.172 1 93.12 322 GLU A CA 1
ATOM 2530 C C . GLU A 1 322 ? -10.031 38.031 11.648 1 93.12 322 GLU A C 1
ATOM 2532 O O . GLU A 1 322 ? -9.438 37.188 11 1 93.12 322 GLU A O 1
ATOM 2537 N N . GLN A 1 323 ? -10.656 39.031 11.133 1 89.25 323 GLN A N 1
ATOM 2538 C CA . GLN A 1 323 ? -10.828 39.125 9.688 1 89.25 323 GLN A CA 1
ATOM 2539 C C . GLN A 1 323 ? -9.484 39.188 8.977 1 89.25 323 GLN A C 1
ATOM 2541 O O . GLN A 1 323 ? -8.586 39.906 9.398 1 89.25 323 GLN A O 1
ATOM 2546 N N . ASP A 1 324 ? -9.266 38.344 8.016 1 88.44 324 ASP A N 1
ATOM 2547 C CA . ASP A 1 324 ? -8.102 38.281 7.133 1 88.44 324 ASP A CA 1
ATOM 2548 C C . ASP A 1 324 ? -6.984 37.438 7.734 1 88.44 324 ASP A C 1
ATOM 2550 O O . ASP A 1 324 ? -5.918 37.312 7.137 1 88.44 324 ASP A O 1
ATOM 2554 N N . ASP A 1 325 ? -7.203 36.906 8.945 1 95.31 325 ASP A N 1
ATOM 2555 C CA . ASP A 1 325 ? -6.23 35.969 9.508 1 95.31 325 ASP A CA 1
ATOM 2556 C C . ASP A 1 325 ? -6.062 34.719 8.609 1 95.31 325 ASP A C 1
ATOM 2558 O O . ASP A 1 325 ? -6.969 34.375 7.852 1 95.31 325 ASP A O 1
ATOM 2562 N N . MET A 1 326 ? -4.926 34.219 8.68 1 96.5 326 MET A N 1
ATOM 2563 C CA . MET A 1 326 ? -4.648 32.938 8.062 1 96.5 326 MET A CA 1
ATOM 2564 C C . MET A 1 326 ? -4.484 31.844 9.125 1 96.5 326 MET A C 1
ATOM 2566 O O . MET A 1 326 ? -3.9 32.094 10.18 1 96.5 326 MET A O 1
ATOM 2570 N N . ILE A 1 327 ? -5.066 30.703 8.867 1 98.31 327 ILE A N 1
ATOM 2571 C CA . ILE A 1 327 ? -4.988 29.594 9.812 1 98.31 327 ILE A CA 1
ATOM 2572 C C . ILE A 1 327 ? -4.094 28.5 9.25 1 98.31 327 ILE A C 1
ATOM 2574 O O . ILE A 1 327 ? -4.332 28 8.141 1 98.31 327 ILE A O 1
ATOM 2578 N N . TRP A 1 328 ? -3.055 28.141 9.945 1 98.62 328 TRP A N 1
ATOM 2579 C CA . TRP A 1 328 ? -2.113 27.094 9.555 1 98.62 328 TRP A CA 1
ATOM 2580 C C . TRP A 1 328 ? -2.1 25.953 10.578 1 98.62 328 TRP A C 1
ATOM 2582 O O . TRP A 1 328 ? -1.54 26.109 11.664 1 98.62 328 TRP A O 1
ATOM 2592 N N . ILE A 1 329 ? -2.719 24.812 10.219 1 98.69 329 ILE A N 1
ATOM 2593 C CA . ILE A 1 329 ? -2.842 23.656 11.109 1 98.69 329 ILE A CA 1
ATOM 2594 C C . ILE A 1 329 ? -1.766 22.625 10.773 1 98.69 329 ILE A C 1
ATOM 2596 O O . ILE A 1 329 ? -1.521 22.344 9.602 1 98.69 329 ILE A O 1
ATOM 2600 N N . ASN A 1 330 ? -1.222 21.969 11.875 1 97.62 330 ASN A N 1
ATOM 2601 C CA . ASN A 1 330 ? -0.068 21.109 11.609 1 97.62 330 ASN A CA 1
ATOM 2602 C C . ASN A 1 330 ? -0.221 19.734 12.266 1 97.62 330 ASN A C 1
ATOM 2604 O O . ASN A 1 330 ? -0.603 19.641 13.43 1 97.62 330 ASN A O 1
ATOM 2608 N N . ASP A 1 331 ? 0.011 18.672 11.383 1 96.56 331 ASP A N 1
ATOM 2609 C CA . ASP A 1 331 ? 0.41 17.328 11.766 1 96.56 331 ASP A CA 1
ATOM 2610 C C . ASP A 1 331 ? -0.809 16.469 12.086 1 96.56 331 ASP A C 1
ATOM 2612 O O . ASP A 1 331 ? -1.942 16.953 12.062 1 96.56 331 ASP A O 1
ATOM 2616 N N . TYR A 1 332 ? -0.585 15.188 12.477 1 97.5 332 TYR A N 1
ATOM 2617 C CA . TYR A 1 332 ? -1.618 14.156 12.477 1 97.5 332 TYR A CA 1
ATOM 2618 C C . TYR A 1 332 ? -2.457 14.227 13.75 1 97.5 332 TYR A C 1
ATOM 2620 O O . TYR A 1 332 ? -3.525 13.617 13.828 1 97.5 332 TYR A O 1
ATOM 2628 N N . HIS A 1 333 ? -2.027 15.031 14.727 1 97.56 333 HIS A N 1
ATOM 2629 C CA . HIS A 1 333 ? -2.803 15.195 15.945 1 97.56 333 HIS A CA 1
ATOM 2630 C C . HIS A 1 333 ? -4.066 16 15.695 1 97.56 333 HIS A C 1
ATOM 2632 O O . HIS A 1 333 ? -5.016 15.945 16.484 1 97.56 333 HIS A O 1
ATOM 2638 N N . LEU A 1 334 ? -4.082 16.766 14.641 1 98.62 334 LEU A N 1
ATOM 2639 C CA . LEU A 1 334 ? -5.16 17.719 14.422 1 98.62 334 LEU A CA 1
ATOM 2640 C C . LEU A 1 334 ? -5.785 17.531 13.047 1 98.62 334 LEU A C 1
ATOM 2642 O O . LEU A 1 334 ? -6.078 18.516 12.352 1 98.62 334 LEU A O 1
ATOM 2646 N N . LEU A 1 335 ? -6.047 16.391 12.695 1 98.75 335 LEU A N 1
ATOM 2647 C CA . LEU A 1 335 ? -6.488 16.078 11.344 1 98.75 335 LEU A CA 1
ATOM 2648 C C . LEU A 1 335 ? -7.922 16.547 11.117 1 98.75 335 LEU A C 1
ATOM 2650 O O . LEU A 1 335 ? -8.336 16.75 9.969 1 98.75 335 LEU A O 1
ATOM 2654 N N . LEU A 1 336 ? -8.719 16.766 12.141 1 98.69 336 LEU A N 1
ATOM 2655 C CA . LEU A 1 336 ? -10.125 17.094 11.984 1 98.69 336 LEU A CA 1
ATOM 2656 C C . LEU A 1 336 ? -10.344 18.609 12.055 1 98.69 336 LEU A C 1
ATOM 2658 O O . LEU A 1 336 ? -11.406 19.109 11.68 1 98.69 336 LEU A O 1
ATOM 2662 N N . VAL A 1 337 ? -9.352 19.344 12.43 1 98.88 337 VAL A N 1
ATOM 2663 C CA . VAL A 1 337 ? -9.484 20.75 12.773 1 98.88 337 VAL A CA 1
ATOM 2664 C C . VAL A 1 337 ? -9.812 21.562 11.516 1 98.88 337 VAL A C 1
ATOM 2666 O O . VAL A 1 337 ? -10.648 22.469 11.547 1 98.88 337 VAL A O 1
ATOM 2669 N N . PRO A 1 338 ? -9.203 21.266 10.367 1 98.69 338 PRO A N 1
ATOM 2670 C CA . PRO A 1 338 ? -9.508 22.062 9.18 1 98.69 338 PRO A CA 1
ATOM 2671 C C . PRO A 1 338 ? -11 22.078 8.852 1 98.69 338 PRO A C 1
ATOM 2673 O O . PRO A 1 338 ? -11.578 23.141 8.617 1 98.69 338 PRO A O 1
ATOM 2676 N N . GLU A 1 339 ? -11.609 20.938 8.867 1 97.62 339 GLU A N 1
ATOM 2677 C CA . GLU A 1 339 ? -13.031 20.859 8.57 1 97.62 339 GLU A CA 1
ATOM 2678 C C . GLU A 1 339 ? -13.867 21.547 9.648 1 97.62 339 GLU A C 1
ATOM 2680 O O . GLU A 1 339 ? -14.844 22.219 9.352 1 97.62 339 GLU A O 1
ATOM 2685 N N . MET A 1 340 ? -13.508 21.328 10.875 1 98.38 340 MET A N 1
ATOM 2686 C CA . MET A 1 340 ? -14.242 21.906 11.992 1 98.38 340 MET A CA 1
ATOM 2687 C C . MET A 1 340 ? -14.203 23.438 11.938 1 98.38 340 MET A C 1
ATOM 2689 O O . MET A 1 340 ? -15.203 24.094 12.242 1 98.38 340 MET A O 1
ATOM 2693 N N . VAL A 1 341 ? -13.07 23.969 11.578 1 98.5 341 VAL A N 1
ATOM 2694 C CA . VAL A 1 341 ? -12.93 25.422 11.445 1 98.5 341 VAL A CA 1
ATOM 2695 C C . VAL A 1 341 ? -13.703 25.906 10.219 1 98.5 341 VAL A C 1
ATOM 2697 O O . VAL A 1 341 ? -14.391 26.922 10.273 1 98.5 341 VAL A O 1
ATOM 2700 N N . ARG A 1 342 ? -13.617 25.188 9.133 1 96.19 342 ARG A N 1
ATOM 2701 C CA . ARG A 1 342 ? -14.297 25.531 7.891 1 96.19 342 ARG A CA 1
ATOM 2702 C C . ARG A 1 342 ? -15.805 25.625 8.094 1 96.19 342 ARG A C 1
ATOM 2704 O O . ARG A 1 342 ? -16.469 26.5 7.539 1 96.19 342 ARG A O 1
ATOM 2711 N N . GLU A 1 343 ? -16.344 24.75 8.844 1 94.44 343 GLU A N 1
ATOM 2712 C CA . GLU A 1 343 ? -17.766 24.734 9.109 1 94.44 343 GLU A CA 1
ATOM 2713 C C . GLU A 1 343 ? -18.234 26.016 9.789 1 94.44 343 GLU A C 1
ATOM 2715 O O . GLU A 1 343 ? -19.328 26.5 9.531 1 94.44 343 GLU A O 1
ATOM 2720 N N . ARG A 1 344 ? -17.375 26.625 10.562 1 95.06 344 ARG A N 1
ATOM 2721 C CA . ARG A 1 344 ? -17.734 27.812 11.328 1 95.06 344 ARG A CA 1
ATOM 2722 C C . ARG A 1 344 ? -17.234 29.078 10.625 1 95.06 344 ARG A C 1
ATOM 2724 O O . ARG A 1 344 ? -17.812 30.156 10.797 1 95.06 344 ARG A O 1
ATOM 2731 N N . LEU A 1 345 ? -16.141 28.953 9.898 1 95.56 345 LEU A N 1
ATOM 2732 C CA . LEU A 1 345 ? -15.562 30.031 9.109 1 95.56 345 LEU A CA 1
ATOM 2733 C C . LEU A 1 345 ? -15.422 29.625 7.645 1 95.56 345 LEU A C 1
ATOM 2735 O O . LEU A 1 345 ? -14.32 29.375 7.168 1 95.56 345 LEU A O 1
ATOM 2739 N N . PRO A 1 346 ? -16.375 29.656 6.871 1 88.69 346 PRO A N 1
ATOM 2740 C CA . PRO A 1 346 ? -16.391 29.109 5.508 1 88.69 346 PRO A CA 1
ATOM 2741 C C . PRO A 1 346 ? -15.422 29.844 4.574 1 88.69 346 PRO A C 1
ATOM 2743 O O . PRO A 1 346 ? -14.945 29.25 3.598 1 88.69 346 PRO A O 1
ATOM 2746 N N . ARG A 1 347 ? -15.062 31.047 4.887 1 88.12 347 ARG A N 1
ATOM 2747 C CA . ARG A 1 347 ? -14.234 31.828 3.961 1 88.12 347 ARG A CA 1
ATOM 2748 C C . ARG A 1 347 ? -12.82 32 4.504 1 88.12 347 ARG A C 1
ATOM 2750 O O . ARG A 1 347 ? -12.023 32.75 3.953 1 88.12 347 ARG A O 1
ATOM 2757 N N . ALA A 1 348 ? -12.461 31.344 5.508 1 94.69 348 ALA A N 1
ATOM 2758 C CA . ALA A 1 348 ? -11.156 31.484 6.133 1 94.69 348 ALA A CA 1
ATOM 2759 C C . ALA A 1 348 ? -10.055 30.859 5.277 1 94.69 348 ALA A C 1
ATOM 2761 O O . ALA A 1 348 ? -10.305 29.906 4.547 1 94.69 348 ALA A O 1
ATOM 2762 N N . LYS A 1 349 ? -8.875 31.484 5.285 1 96.5 349 LYS A N 1
ATOM 2763 C CA . LYS A 1 349 ? -7.68 30.875 4.707 1 96.5 349 LYS A CA 1
ATOM 2764 C C . LYS A 1 349 ? -7.133 29.781 5.605 1 96.5 349 LYS A C 1
ATOM 2766 O O . LYS A 1 349 ? -6.539 30.062 6.648 1 96.5 349 LYS A O 1
ATOM 2771 N N . ILE A 1 350 ? -7.215 28.5 5.152 1 97.94 350 ILE A N 1
ATOM 2772 C CA . ILE A 1 350 ? -6.801 27.391 6.012 1 97.94 350 ILE A CA 1
ATOM 2773 C C . ILE A 1 350 ? -5.766 26.547 5.285 1 97.94 350 ILE A C 1
ATOM 2775 O O . ILE A 1 350 ? -6.023 26.047 4.184 1 97.94 350 ILE A O 1
ATOM 2779 N N . GLY A 1 351 ? -4.625 26.406 5.82 1 98.5 351 GLY A N 1
ATOM 2780 C CA . GLY A 1 351 ? -3.609 25.469 5.367 1 98.5 351 GLY A CA 1
ATOM 2781 C C . GLY A 1 351 ? -3.355 24.344 6.348 1 98.5 351 GLY A C 1
ATOM 2782 O O . GLY A 1 351 ? -3.387 24.547 7.562 1 98.5 351 GLY A O 1
ATOM 2783 N N . PHE A 1 352 ? -3.146 23.156 5.832 1 98.62 352 PHE A N 1
ATOM 2784 C CA . PHE A 1 352 ? -2.779 22 6.656 1 98.62 352 PHE A CA 1
ATOM 2785 C C . PHE A 1 352 ? -1.489 21.375 6.156 1 98.62 352 PHE A C 1
ATOM 2787 O O . PHE A 1 352 ? -1.297 21.203 4.949 1 98.62 352 PHE A O 1
ATOM 2794 N N . PHE A 1 353 ? -0.609 21.031 7.098 1 98.44 353 PHE A N 1
ATOM 2795 C CA . PHE A 1 353 ? 0.631 20.359 6.727 1 98.44 353 PHE A CA 1
ATOM 2796 C C . PHE A 1 353 ? 0.843 19.125 7.574 1 98.44 353 PHE A C 1
ATOM 2798 O O . PHE A 1 353 ? 0.78 19.172 8.805 1 98.44 353 PHE A O 1
ATOM 2805 N N . LEU A 1 354 ? 1.047 17.938 6.922 1 98.12 354 LEU A N 1
ATOM 2806 C CA . LEU A 1 354 ? 1.345 16.688 7.605 1 98.12 354 LEU A CA 1
ATOM 2807 C C . LEU A 1 354 ? 2.846 16.422 7.629 1 98.12 354 LEU A C 1
ATOM 2809 O O . LEU A 1 354 ? 3.479 16.312 6.574 1 98.12 354 LEU A O 1
ATOM 2813 N N . HIS A 1 355 ? 3.389 16.219 8.789 1 95.88 355 HIS A N 1
ATOM 2814 C CA . HIS A 1 355 ? 4.836 16.125 8.938 1 95.88 355 HIS A CA 1
ATOM 2815 C C . HIS A 1 355 ? 5.293 14.672 8.984 1 95.88 355 HIS A C 1
ATOM 2817 O O . HIS A 1 355 ? 6.496 14.391 8.945 1 95.88 355 HIS A O 1
ATOM 2823 N N . ILE A 1 356 ? 4.418 13.703 9.094 1 95.5 356 ILE A N 1
ATOM 2824 C CA . ILE A 1 356 ? 4.723 12.273 9.07 1 95.5 356 ILE A CA 1
ATOM 2825 C C . ILE A 1 356 ? 4.309 11.68 7.727 1 95.5 356 ILE A C 1
ATOM 2827 O O . ILE A 1 356 ? 3.693 12.359 6.902 1 95.5 356 ILE A O 1
ATOM 2831 N N . PRO A 1 357 ? 4.652 10.406 7.508 1 95.94 357 PRO A N 1
ATOM 2832 C CA . PRO A 1 357 ? 4.227 9.797 6.242 1 95.94 357 PRO A CA 1
ATOM 2833 C C . PRO A 1 357 ? 2.713 9.625 6.152 1 95.94 357 PRO A C 1
ATOM 2835 O O . PRO A 1 357 ? 2.031 9.562 7.176 1 95.94 357 PRO A O 1
ATOM 2838 N N . PHE A 1 358 ? 2.211 9.742 4.961 1 97.31 358 PHE A N 1
ATOM 2839 C CA . PHE A 1 358 ? 0.858 9.273 4.676 1 97.31 358 PHE A CA 1
ATOM 2840 C C . PHE A 1 358 ? 0.889 7.922 3.982 1 97.31 358 PHE A C 1
ATOM 2842 O O . PHE A 1 358 ? 1.506 7.77 2.926 1 97.31 358 PHE A O 1
ATOM 2849 N N . PRO A 1 359 ? 0.322 6.922 4.559 1 94.94 359 PRO A N 1
ATOM 2850 C CA . PRO A 1 359 ? 0.464 5.559 4.047 1 94.94 359 PRO A CA 1
ATOM 2851 C C . PRO A 1 359 ? -0.334 5.32 2.768 1 94.94 359 PRO A C 1
ATOM 2853 O O . PRO A 1 359 ? -1.128 6.176 2.365 1 94.94 359 PRO A O 1
ATOM 2856 N N . SER A 1 360 ? -0.09 4.168 2.146 1 92.25 360 SER A N 1
ATOM 2857 C CA . SER A 1 360 ? -0.846 3.773 0.962 1 92.25 360 SER A CA 1
ATOM 2858 C C . SER A 1 360 ? -2.324 3.592 1.286 1 92.25 360 SER A C 1
ATOM 2860 O O . SER A 1 360 ? -2.695 3.432 2.451 1 92.25 360 SER A O 1
ATOM 2862 N N . SER A 1 361 ? -3.109 3.58 0.238 1 91.19 361 SER A N 1
ATOM 2863 C CA . SER A 1 361 ? -4.555 3.463 0.409 1 91.19 361 SER A CA 1
ATOM 2864 C C . SER A 1 361 ? -4.93 2.133 1.057 1 91.19 361 SER A C 1
ATOM 2866 O O . SER A 1 361 ? -5.883 2.062 1.832 1 91.19 361 SER A O 1
ATOM 2868 N N . GLU A 1 362 ? -4.125 1.044 0.794 1 91.75 362 GLU A N 1
ATOM 2869 C CA . GLU A 1 362 ? -4.41 -0.284 1.329 1 91.75 362 GLU A CA 1
ATOM 2870 C C . GLU A 1 362 ? -4.238 -0.318 2.844 1 91.75 362 GLU A C 1
ATOM 2872 O O . GLU A 1 362 ? -4.926 -1.071 3.537 1 91.75 362 GLU A O 1
ATOM 2877 N N . VAL A 1 363 ? -3.363 0.533 3.318 1 92.88 363 VAL A N 1
ATOM 2878 C CA . VAL A 1 363 ? -3.1 0.562 4.754 1 92.88 363 VAL A CA 1
ATOM 2879 C C . VAL A 1 363 ? -4.043 1.554 5.43 1 92.88 363 VAL A C 1
ATOM 2881 O O . VAL A 1 363 ? -4.633 1.246 6.469 1 92.88 363 VAL A O 1
ATOM 2884 N N . PHE A 1 364 ? -4.246 2.734 4.789 1 94.75 364 PHE A N 1
ATOM 2885 C CA . PHE A 1 364 ? -5.09 3.768 5.379 1 94.75 364 PHE A CA 1
ATOM 2886 C C . PHE A 1 364 ? -6.527 3.281 5.516 1 94.75 364 PHE A C 1
ATOM 2888 O O . PHE A 1 364 ? -7.199 3.588 6.504 1 94.75 364 PHE A O 1
ATOM 2895 N N . ARG A 1 365 ? -6.953 2.48 4.57 1 92.69 365 ARG A N 1
ATOM 2896 C CA . ARG A 1 365 ? -8.359 2.094 4.543 1 92.69 365 ARG A CA 1
ATOM 2897 C C . ARG A 1 365 ? -8.68 1.121 5.672 1 92.69 365 ARG A C 1
ATOM 2899 O O . ARG A 1 365 ? -9.852 0.847 5.945 1 92.69 365 ARG A O 1
ATOM 2906 N N . CYS A 1 366 ? -7.688 0.631 6.344 1 91.44 366 CYS A N 1
ATOM 2907 C CA . CYS A 1 366 ? -7.914 -0.253 7.48 1 91.44 366 CYS A CA 1
ATOM 2908 C C . CYS A 1 366 ? -8.516 0.511 8.656 1 91.44 366 CYS A C 1
ATOM 2910 O O . CYS A 1 366 ? -9.102 -0.091 9.555 1 91.44 366 CYS A O 1
ATOM 2912 N N . LEU A 1 367 ? -8.328 1.854 8.688 1 91.81 367 LEU A N 1
ATOM 2913 C CA . LEU A 1 367 ? -8.852 2.654 9.789 1 91.81 367 LEU A CA 1
ATOM 2914 C C . LEU A 1 367 ? -10.383 2.631 9.805 1 91.81 367 LEU A C 1
ATOM 2916 O O . LEU A 1 367 ? -11.016 2.842 8.766 1 91.81 367 LEU A O 1
ATOM 2920 N N . ALA A 1 368 ? -10.953 2.414 10.961 1 89.31 368 ALA A N 1
ATOM 2921 C CA . ALA A 1 368 ? -12.406 2.43 11.109 1 89.31 368 ALA A CA 1
ATOM 2922 C C . ALA A 1 368 ? -12.969 3.818 10.812 1 89.31 368 ALA A C 1
ATOM 2924 O O . ALA A 1 368 ? -14.07 3.947 10.273 1 89.31 368 ALA A O 1
ATOM 2925 N N . THR A 1 369 ? -12.18 4.855 11.133 1 92.88 369 THR A N 1
ATOM 2926 C CA . THR A 1 369 ? -12.625 6.238 11.016 1 92.88 369 THR A CA 1
ATOM 2927 C C . THR A 1 369 ? -12.008 6.906 9.789 1 92.88 369 THR A C 1
ATOM 2929 O O . THR A 1 369 ? -11.789 8.117 9.781 1 92.88 369 THR A O 1
ATOM 2932 N N . ARG A 1 370 ? -11.727 6.113 8.797 1 93.56 370 ARG A N 1
ATOM 2933 C CA . ARG A 1 370 ? -11.008 6.52 7.594 1 93.56 370 ARG A CA 1
ATOM 2934 C C . ARG A 1 370 ? -11.727 7.664 6.887 1 93.56 370 ARG A C 1
ATOM 2936 O O . ARG A 1 370 ? -11.102 8.625 6.445 1 93.56 370 ARG A O 1
ATOM 2943 N N . GLN A 1 371 ? -13.031 7.672 6.77 1 91.56 371 GLN A N 1
ATOM 2944 C CA . GLN A 1 371 ? -13.773 8.688 6.039 1 91.56 371 GLN A CA 1
ATOM 2945 C C . GLN A 1 371 ? -13.789 10.016 6.801 1 91.56 371 GLN A C 1
ATOM 2947 O O . GLN A 1 371 ? -13.594 11.078 6.211 1 91.56 371 GLN A O 1
ATOM 2952 N N . GLU A 1 372 ? -13.992 9.922 8.109 1 94.38 372 GLU A N 1
ATOM 2953 C CA . GLU A 1 372 ? -14.016 11.117 8.945 1 94.38 372 GLU A CA 1
ATOM 2954 C C . GLU A 1 372 ? -12.672 11.844 8.898 1 94.38 372 GLU A C 1
ATOM 2956 O O . GLU A 1 372 ? -12.633 13.07 8.812 1 94.38 372 GLU A O 1
ATOM 2961 N N . ILE A 1 373 ? -11.625 11.102 8.938 1 97.38 373 ILE A N 1
ATOM 2962 C CA . ILE A 1 373 ? -10.281 11.672 8.945 1 97.38 373 ILE A CA 1
ATOM 2963 C C . ILE A 1 373 ? -10.008 12.367 7.609 1 97.38 373 ILE A C 1
ATOM 2965 O O . ILE A 1 373 ? -9.516 13.492 7.578 1 97.38 373 ILE A O 1
ATOM 2969 N N . LEU A 1 374 ? -10.367 11.719 6.523 1 96.25 374 LEU A N 1
ATOM 2970 C CA . LEU A 1 374 ? -10.141 12.305 5.207 1 96.25 374 LEU A CA 1
ATOM 2971 C C . LEU A 1 374 ? -10.961 13.586 5.031 1 96.25 374 LEU A C 1
ATOM 2973 O O . LEU A 1 374 ? -10.438 14.594 4.555 1 96.25 374 LEU A O 1
ATOM 2977 N N . LYS A 1 375 ? -12.195 13.531 5.449 1 94.69 375 LYS A N 1
ATOM 2978 C CA . LYS A 1 375 ? -13.039 14.719 5.371 1 94.69 375 LYS A CA 1
ATOM 2979 C C . LYS A 1 375 ? -12.492 15.844 6.242 1 94.69 375 LYS A C 1
ATOM 2981 O O . LYS A 1 375 ? -12.562 17.016 5.867 1 94.69 375 LYS A O 1
ATOM 2986 N N . GLY A 1 376 ? -11.977 15.43 7.414 1 97.62 376 GLY A N 1
ATOM 2987 C CA . GLY A 1 376 ? -11.344 16.406 8.281 1 97.62 376 GLY A CA 1
ATOM 2988 C C . GLY A 1 376 ? -10.203 17.156 7.609 1 97.62 376 GLY A C 1
ATOM 2989 O O . GLY A 1 376 ? -10.141 18.375 7.66 1 97.62 376 GLY A O 1
ATOM 2990 N N . MET A 1 377 ? -9.352 16.469 6.953 1 98 377 MET A N 1
ATOM 2991 C CA . MET A 1 377 ? -8.195 17.047 6.277 1 98 377 MET A CA 1
ATOM 2992 C C . MET A 1 377 ? -8.625 17.922 5.102 1 98 377 MET A C 1
ATOM 2994 O O . MET A 1 377 ? -8.055 18.984 4.867 1 98 377 MET A O 1
ATOM 2998 N N . LEU A 1 378 ? -9.68 17.5 4.453 1 94.88 378 LEU A N 1
ATOM 2999 C CA . LEU A 1 378 ? -10.141 18.156 3.234 1 94.88 378 LEU A CA 1
ATOM 3000 C C . LEU A 1 378 ? -10.836 19.484 3.555 1 94.88 378 LEU A C 1
ATOM 3002 O O . LEU A 1 378 ? -11.219 20.219 2.648 1 94.88 378 LEU A O 1
ATOM 3006 N N . GLY A 1 379 ? -10.922 19.797 4.805 1 96.31 379 GLY A N 1
ATOM 3007 C CA . GLY A 1 379 ? -11.445 21.094 5.195 1 96.31 379 GLY A CA 1
ATOM 3008 C C . GLY A 1 379 ? -10.492 22.234 4.902 1 96.31 379 GLY A C 1
ATOM 3009 O O . GLY A 1 379 ? -10.891 23.406 4.922 1 96.31 379 GLY A O 1
ATOM 3010 N N . ALA A 1 380 ? -9.25 21.969 4.516 1 97.56 380 ALA A N 1
ATOM 3011 C CA . ALA A 1 380 ? -8.227 22.984 4.262 1 97.56 380 ALA A CA 1
ATOM 3012 C C . ALA A 1 380 ? -8.273 23.453 2.809 1 97.56 380 ALA A C 1
ATOM 3014 O O . ALA A 1 380 ? -8.891 22.812 1.96 1 97.56 380 ALA A O 1
ATOM 3015 N N . ASN A 1 381 ? -7.688 24.641 2.529 1 95.31 381 ASN A N 1
ATOM 3016 C CA . ASN A 1 381 ? -7.516 25.109 1.159 1 95.31 381 ASN A CA 1
ATOM 3017 C C . ASN A 1 381 ? -6.352 24.422 0.466 1 95.31 381 ASN A C 1
ATOM 3019 O O . ASN A 1 381 ? -6.355 24.25 -0.756 1 95.31 381 ASN A O 1
ATOM 3023 N N . ILE A 1 382 ? -5.438 24.156 1.286 1 96.62 382 ILE A N 1
ATOM 3024 C CA . ILE A 1 382 ? -4.234 23.5 0.768 1 96.62 382 ILE A CA 1
ATOM 3025 C C . ILE A 1 382 ? -3.723 22.484 1.776 1 96.62 382 ILE A C 1
ATOM 3027 O O . ILE A 1 382 ? -3.76 22.719 2.986 1 96.62 382 ILE A O 1
ATOM 3031 N N . LEU A 1 383 ? -3.379 21.297 1.261 1 97.75 383 LEU A N 1
ATOM 3032 C CA . LEU A 1 383 ? -2.756 20.25 2.053 1 97.75 383 LEU A CA 1
ATOM 3033 C C . LEU A 1 383 ? -1.305 20.031 1.638 1 97.75 383 LEU A C 1
ATOM 3035 O O . LEU A 1 383 ? -1.02 19.797 0.463 1 97.75 383 LEU A O 1
ATOM 3039 N N . GLY A 1 384 ? -0.43 20.172 2.596 1 97.56 384 GLY A N 1
ATOM 3040 C CA . GLY A 1 384 ? 0.987 19.953 2.348 1 97.56 384 GLY A CA 1
ATOM 3041 C C . GLY A 1 384 ? 1.508 18.656 2.922 1 97.56 384 GLY A C 1
ATOM 3042 O O . GLY A 1 384 ? 1.105 18.25 4.016 1 97.56 384 GLY A O 1
ATOM 3043 N N . PHE A 1 385 ? 2.359 17.984 2.164 1 97 385 PHE A N 1
ATOM 3044 C CA . PHE A 1 385 ? 3.066 16.781 2.562 1 97 385 PHE A CA 1
ATOM 3045 C C . PHE A 1 385 ? 4.566 16.938 2.363 1 97 385 PHE A C 1
ATOM 3047 O O . PHE A 1 385 ? 5.016 17.875 1.7 1 97 385 PHE A O 1
ATOM 3054 N N . GLN A 1 386 ? 5.316 16.016 2.877 1 95.06 386 GLN A N 1
ATOM 3055 C CA . GLN A 1 386 ? 6.77 16.141 2.867 1 95.06 386 GLN A CA 1
ATOM 3056 C C . GLN A 1 386 ? 7.348 15.789 1.501 1 95.06 386 GLN A C 1
ATOM 3058 O O . GLN A 1 386 ? 8.273 16.438 1.02 1 95.06 386 GLN A O 1
ATOM 3063 N N . ILE A 1 387 ? 6.859 14.711 0.921 1 93.31 387 ILE A N 1
ATOM 3064 C CA . ILE A 1 387 ? 7.387 14.266 -0.364 1 93.31 387 ILE A CA 1
ATOM 3065 C C . ILE A 1 387 ? 6.23 13.938 -1.309 1 93.31 387 ILE A C 1
ATOM 3067 O O . ILE A 1 387 ? 5.105 13.695 -0.863 1 93.31 387 ILE A O 1
ATOM 3071 N N . PRO A 1 388 ? 6.445 13.891 -2.547 1 87.19 388 PRO A N 1
ATOM 3072 C CA . PRO A 1 388 ? 5.387 13.648 -3.527 1 87.19 388 PRO A CA 1
ATOM 3073 C C . PRO A 1 388 ? 4.707 12.289 -3.336 1 87.19 388 PRO A C 1
ATOM 3075 O O . PRO A 1 388 ? 3.498 12.164 -3.545 1 87.19 388 PRO A O 1
ATOM 3078 N N . GLU A 1 389 ? 5.438 11.344 -2.945 1 90 389 GLU A N 1
ATOM 3079 C CA . GLU A 1 389 ? 4.875 10.016 -2.734 1 90 389 GLU A CA 1
ATOM 3080 C C . GLU A 1 389 ? 3.762 10.055 -1.688 1 90 389 GLU A C 1
ATOM 3082 O O . GLU A 1 389 ? 2.732 9.391 -1.848 1 90 389 GLU A O 1
ATOM 3087 N N . PHE A 1 390 ? 3.982 10.812 -0.646 1 94.88 390 PHE A N 1
ATOM 3088 C CA . PHE A 1 390 ? 2.973 10.914 0.401 1 94.88 390 PHE A CA 1
ATOM 3089 C C . PHE A 1 390 ? 1.721 11.617 -0.12 1 94.88 390 PHE A C 1
ATOM 3091 O O . PHE A 1 390 ? 0.601 11.188 0.175 1 94.88 390 PHE A O 1
ATOM 3098 N N . ALA A 1 391 ? 1.963 12.68 -0.858 1 93 391 ALA A N 1
ATOM 3099 C CA . ALA A 1 391 ? 0.843 13.383 -1.471 1 93 391 ALA A CA 1
ATOM 3100 C C . ALA A 1 391 ? 0.063 12.469 -2.41 1 93 391 ALA A C 1
ATOM 3102 O O . ALA A 1 391 ? -1.17 12.484 -2.42 1 93 391 ALA A O 1
ATOM 3103 N N . TYR A 1 392 ? 0.79 11.672 -3.119 1 87.12 392 TYR A N 1
ATOM 3104 C CA . TYR A 1 392 ? 0.177 10.727 -4.051 1 87.12 392 TYR A CA 1
ATOM 3105 C C . TYR A 1 392 ? -0.684 9.711 -3.312 1 87.12 392 TYR A C 1
ATOM 3107 O O . TYR A 1 392 ? -1.795 9.398 -3.746 1 87.12 392 TYR A O 1
ATOM 3115 N N . HIS A 1 393 ? -0.153 9.148 -2.305 1 92.31 393 HIS A N 1
ATOM 3116 C CA . HIS A 1 393 ? -0.916 8.195 -1.501 1 92.31 393 HIS A CA 1
ATOM 3117 C C . HIS A 1 393 ? -2.211 8.82 -0.994 1 92.31 393 HIS A C 1
ATOM 3119 O O . HIS A 1 393 ? -3.254 8.164 -0.97 1 92.31 393 HIS A O 1
ATOM 3125 N N . PHE A 1 394 ? -2.109 10.062 -0.57 1 96.69 394 PHE A N 1
ATOM 3126 C CA . PHE A 1 394 ? -3.301 10.75 -0.085 1 96.69 394 PHE A CA 1
ATOM 3127 C C . PHE A 1 394 ? -4.344 10.875 -1.19 1 96.69 394 PHE A C 1
ATOM 3129 O O . PHE A 1 394 ? -5.52 10.586 -0.975 1 96.69 394 PHE A O 1
ATOM 3136 N N . LEU A 1 395 ? -3.895 11.305 -2.312 1 86.75 395 LEU A N 1
ATOM 3137 C CA . LEU A 1 395 ? -4.789 11.484 -3.447 1 86.75 395 LEU A CA 1
ATOM 3138 C C . LEU A 1 395 ? -5.445 10.164 -3.838 1 86.75 395 LEU A C 1
ATOM 3140 O O . LEU A 1 395 ? -6.656 10.117 -4.074 1 86.75 395 LEU A O 1
ATOM 3144 N N . GLN A 1 396 ? -4.656 9.086 -3.82 1 83.56 396 GLN A N 1
ATOM 3145 C CA . GLN A 1 396 ? -5.188 7.762 -4.141 1 83.56 396 GLN A CA 1
ATOM 3146 C C . GLN A 1 396 ? -6.219 7.32 -3.105 1 83.56 396 GLN A C 1
ATOM 3148 O O . GLN A 1 396 ? -7.227 6.703 -3.453 1 83.56 396 GLN A O 1
ATOM 3153 N N . THR A 1 397 ? -5.914 7.582 -1.905 1 91.75 397 THR A N 1
ATOM 3154 C CA . THR A 1 397 ? -6.812 7.211 -0.819 1 91.75 397 THR A CA 1
ATOM 3155 C C . THR A 1 397 ? -8.133 7.961 -0.931 1 91.75 397 THR A C 1
ATOM 3157 O O . THR A 1 397 ? -9.203 7.375 -0.741 1 91.75 397 THR A O 1
ATOM 3160 N N . CYS A 1 398 ? -8.047 9.25 -1.197 1 87.75 398 CYS A N 1
ATOM 3161 C CA . CYS A 1 398 ? -9.258 10.055 -1.366 1 87.75 398 CYS A CA 1
ATOM 3162 C C . CYS A 1 398 ? -10.094 9.547 -2.533 1 87.75 398 CYS A C 1
ATOM 3164 O O . CYS A 1 398 ? -11.32 9.484 -2.439 1 87.75 398 CYS A O 1
ATOM 3166 N N . SER A 1 399 ? -9.422 9.219 -3.549 1 77.38 399 SER A N 1
ATOM 3167 C CA . SER A 1 399 ? -10.125 8.695 -4.719 1 77.38 399 SER A CA 1
ATOM 3168 C C . SER A 1 399 ? -10.852 7.398 -4.395 1 77.38 399 SER A C 1
ATOM 3170 O O . SER A 1 399 ? -11.992 7.199 -4.812 1 77.38 399 SER A O 1
ATOM 3172 N N . ARG A 1 400 ? -10.25 6.586 -3.645 1 77.31 400 ARG A N 1
ATOM 3173 C CA . ARG A 1 400 ? -10.773 5.258 -3.344 1 77.31 400 ARG A CA 1
ATOM 3174 C C . ARG A 1 400 ? -11.891 5.336 -2.307 1 77.31 400 ARG A C 1
ATOM 3176 O O . ARG A 1 400 ? -12.906 4.648 -2.428 1 77.31 400 ARG A O 1
ATOM 3183 N N . LEU A 1 401 ? -11.758 6.156 -1.316 1 83 401 LEU A N 1
ATOM 3184 C CA . LEU A 1 401 ? -12.633 6.082 -0.15 1 83 401 LEU A CA 1
ATOM 3185 C C . LEU A 1 401 ? -13.672 7.195 -0.18 1 83 401 LEU A C 1
ATOM 3187 O O . LEU A 1 401 ? -14.742 7.07 0.42 1 83 401 LEU A O 1
ATOM 3191 N N . VAL A 1 402 ? -13.312 8.359 -0.611 1 75.5 402 VAL A N 1
ATOM 3192 C CA . VAL A 1 402 ? -14.234 9.492 -0.588 1 75.5 402 VAL A CA 1
ATOM 3193 C C . VAL A 1 402 ? -14.75 9.766 -1.998 1 75.5 402 VAL A C 1
ATOM 3195 O O . VAL A 1 402 ? -15.695 10.531 -2.18 1 75.5 402 VAL A O 1
ATOM 3198 N N . ASN A 1 403 ? -14.414 8.891 -2.873 1 61.12 403 ASN A N 1
ATOM 3199 C CA . ASN A 1 403 ? -14.867 8.984 -4.258 1 61.12 403 ASN A CA 1
ATOM 3200 C C . ASN A 1 403 ? -14.633 10.383 -4.832 1 61.12 403 ASN A C 1
ATOM 3202 O O . ASN A 1 403 ? -15.562 11.016 -5.324 1 61.12 403 ASN A O 1
ATOM 3206 N N . ILE A 1 404 ? -13.5 10.906 -4.531 1 63.84 404 ILE A N 1
ATOM 3207 C CA . ILE A 1 404 ? -13.141 12.25 -4.969 1 63.84 404 ILE A CA 1
ATOM 3208 C C . ILE A 1 404 ? -12.375 12.18 -6.285 1 63.84 404 ILE A C 1
ATOM 3210 O O . ILE A 1 404 ? -11.625 11.227 -6.523 1 63.84 404 ILE A O 1
ATOM 3214 N N . ASP A 1 405 ? -12.695 13.102 -7.066 1 49.94 405 ASP A N 1
ATOM 3215 C CA . ASP A 1 405 ? -11.992 13.219 -8.344 1 49.94 405 ASP A CA 1
ATOM 3216 C C . ASP A 1 405 ? -10.617 13.859 -8.156 1 49.94 405 ASP A C 1
ATOM 3218 O O . ASP A 1 405 ? -10.484 14.875 -7.473 1 49.94 405 ASP A O 1
ATOM 3222 N N . ILE A 1 406 ? -9.648 13.117 -8.43 1 59.53 406 ILE A N 1
ATOM 3223 C CA . ILE A 1 406 ? -8.289 13.633 -8.352 1 59.53 406 ILE A CA 1
ATOM 3224 C C . ILE A 1 406 ? -7.883 14.234 -9.695 1 59.53 406 ILE A C 1
ATOM 3226 O O . ILE A 1 406 ? -8.055 13.609 -10.742 1 59.53 406 ILE A O 1
ATOM 3230 N N . ARG A 1 407 ? -7.594 15.523 -9.586 1 47.97 407 ARG A N 1
ATOM 3231 C CA . ARG A 1 407 ? -7.113 16.156 -10.805 1 47.97 407 ARG A CA 1
ATOM 3232 C C . ARG A 1 407 ? -5.605 15.984 -10.961 1 47.97 407 ARG A C 1
ATOM 3234 O O . ARG A 1 407 ? -4.91 15.68 -9.992 1 47.97 407 ARG A O 1
ATOM 3241 N N . LYS A 1 408 ? -5.156 15.891 -12.086 1 47.56 408 LYS A N 1
ATOM 3242 C CA . LYS A 1 408 ? -3.783 15.586 -12.477 1 47.56 408 LYS A CA 1
ATOM 3243 C C . LYS A 1 408 ? -2.791 16.484 -11.727 1 47.56 408 LYS A C 1
ATOM 3245 O O . LYS A 1 408 ? -1.669 16.062 -11.438 1 47.56 408 LYS A O 1
ATOM 3250 N N . ASN A 1 409 ? -3.225 17.656 -11.328 1 53.69 409 ASN A N 1
ATOM 3251 C CA . ASN A 1 409 ? -2.217 18.562 -10.781 1 53.69 409 ASN A CA 1
ATOM 3252 C C . ASN A 1 409 ? -2.234 18.562 -9.258 1 53.69 409 ASN A C 1
ATOM 3254 O O . ASN A 1 409 ? -1.717 19.484 -8.625 1 53.69 409 ASN A O 1
ATOM 3258 N N . GLY A 1 410 ? -2.717 17.547 -8.719 1 70.44 410 GLY A N 1
ATOM 3259 C CA . GLY A 1 410 ? -2.734 17.5 -7.262 1 70.44 410 GLY A CA 1
ATOM 3260 C C . GLY A 1 410 ? -3.869 18.312 -6.656 1 70.44 410 GLY A C 1
ATOM 3261 O O . GLY A 1 410 ? -3.746 18.828 -5.543 1 70.44 410 GLY A O 1
ATOM 3262 N N . VAL A 1 411 ? -4.766 18.656 -7.434 1 73.69 411 VAL A N 1
ATOM 3263 C CA . VAL A 1 411 ? -5.922 19.391 -6.934 1 73.69 411 VAL A CA 1
ATOM 3264 C C . VAL A 1 411 ? -7.109 18.453 -6.785 1 73.69 411 VAL A C 1
ATOM 3266 O O . VAL A 1 411 ? -7.363 17.625 -7.66 1 73.69 411 VAL A O 1
ATOM 3269 N N . VAL A 1 412 ? -7.648 18.531 -5.629 1 79.06 412 VAL A N 1
ATOM 3270 C CA . VAL A 1 412 ? -8.805 17.703 -5.305 1 79.06 412 VAL A CA 1
ATOM 3271 C C . VAL A 1 412 ? -10.062 18.562 -5.234 1 79.06 412 VAL A C 1
ATOM 3273 O O . VAL A 1 412 ? -10.047 19.656 -4.66 1 79.06 412 VAL A O 1
ATOM 3276 N N . SER A 1 413 ? -11.031 18.125 -5.914 1 71.38 413 SER A N 1
ATOM 3277 C CA . SER A 1 413 ? -12.32 18.797 -5.797 1 71.38 413 SER A CA 1
ATOM 3278 C C . SER A 1 413 ? -13.195 18.141 -4.746 1 71.38 413 SER A C 1
ATOM 3280 O O . SER A 1 413 ? -13.477 16.938 -4.828 1 71.38 413 SER A O 1
ATOM 3282 N N . PHE A 1 414 ? -13.578 18.969 -3.75 1 78.88 414 PHE A N 1
ATOM 3283 C CA . PHE A 1 414 ? -14.375 18.422 -2.66 1 78.88 414 PHE A CA 1
ATOM 3284 C C . PHE A 1 414 ? -15.398 19.438 -2.18 1 78.88 414 PHE A C 1
ATOM 3286 O O . PHE A 1 414 ? -15.047 20.578 -1.852 1 78.88 414 PHE A O 1
ATOM 3293 N N . GLU A 1 415 ? -16.609 19 -2.094 1 74.31 415 GLU A N 1
ATOM 3294 C CA . GLU A 1 415 ? -17.703 19.844 -1.619 1 74.31 415 GLU A CA 1
ATOM 3295 C C . GLU A 1 415 ? -17.641 21.234 -2.23 1 74.31 415 GLU A C 1
ATOM 3297 O O . GLU A 1 415 ? -17.672 22.234 -1.51 1 74.31 415 GLU A O 1
ATOM 3302 N N . ASN A 1 416 ? -17.359 21.391 -3.461 1 64.12 416 ASN A N 1
ATOM 3303 C CA . ASN A 1 416 ? -17.375 22.609 -4.25 1 64.12 416 ASN A CA 1
ATOM 3304 C C . ASN A 1 416 ? -16.141 23.469 -3.986 1 64.12 416 ASN A C 1
ATOM 3306 O O . ASN A 1 416 ? -16.172 24.688 -4.156 1 64.12 416 ASN A O 1
ATOM 3310 N N . ARG A 1 417 ? -15.242 22.875 -3.43 1 79.31 417 ARG A N 1
ATOM 3311 C CA . ARG A 1 417 ? -13.977 23.562 -3.201 1 79.31 417 ARG A CA 1
ATOM 3312 C C . ARG A 1 417 ? -12.82 22.828 -3.885 1 79.31 417 ARG A C 1
ATOM 3314 O O . ARG A 1 417 ? -12.883 21.609 -4.09 1 79.31 417 ARG A O 1
ATOM 3321 N N . GLN A 1 418 ? -11.891 23.641 -4.309 1 77.44 418 GLN A N 1
ATOM 3322 C CA . GLN A 1 418 ? -10.656 23.078 -4.832 1 77.44 418 GLN A CA 1
ATOM 3323 C C . GLN A 1 418 ? -9.547 23.094 -3.779 1 77.44 418 GLN A C 1
ATOM 3325 O O . GLN A 1 418 ? -9.227 24.156 -3.236 1 77.44 418 GLN A O 1
ATOM 3330 N N . ILE A 1 419 ? -9.156 21.969 -3.564 1 90.81 419 ILE A N 1
ATOM 3331 C CA . ILE A 1 419 ? -8.141 21.844 -2.527 1 90.81 419 ILE A CA 1
ATOM 3332 C C . ILE A 1 419 ? -6.805 21.453 -3.16 1 90.81 419 ILE A C 1
ATOM 3334 O O . ILE A 1 419 ? -6.719 20.469 -3.883 1 90.81 419 ILE A O 1
ATOM 3338 N N . ASP A 1 420 ? -5.809 22.25 -2.906 1 90.94 420 ASP A N 1
ATOM 3339 C CA . ASP A 1 420 ? -4.477 21.969 -3.424 1 90.94 420 ASP A CA 1
ATOM 3340 C C . ASP A 1 420 ? -3.75 20.953 -2.543 1 90.94 420 ASP A C 1
ATOM 3342 O O . ASP A 1 420 ? -3.789 21.047 -1.315 1 90.94 420 ASP A O 1
ATOM 3346 N N . VAL A 1 421 ? -3.199 19.953 -3.186 1 94 421 VAL A N 1
ATOM 3347 C CA . VAL A 1 421 ? -2.355 18.969 -2.502 1 94 421 VAL A CA 1
ATOM 3348 C C . VAL A 1 421 ? -0.922 19.078 -3.018 1 94 421 VAL A C 1
ATOM 3350 O O . VAL A 1 421 ? -0.67 18.891 -4.211 1 94 421 VAL A O 1
ATOM 3353 N N . ILE A 1 422 ? -0.005 19.391 -2.088 1 92.38 422 ILE A N 1
ATOM 3354 C CA . ILE A 1 422 ? 1.354 19.672 -2.547 1 92.38 422 ILE A CA 1
ATOM 3355 C C . ILE A 1 422 ? 2.352 18.891 -1.687 1 92.38 422 ILE A C 1
ATOM 3357 O O . ILE A 1 422 ? 1.992 18.359 -0.631 1 92.38 422 ILE A O 1
ATOM 3361 N N . ALA A 1 423 ? 3.535 18.75 -2.248 1 92.75 423 ALA A N 1
ATOM 3362 C CA . ALA A 1 423 ? 4.672 18.203 -1.507 1 92.75 423 ALA A CA 1
ATOM 3363 C C . ALA A 1 423 ? 5.758 19.25 -1.323 1 92.75 423 ALA A C 1
ATOM 3365 O O . ALA A 1 423 ? 6.188 19.891 -2.291 1 92.75 423 ALA A O 1
ATOM 3366 N N . LEU A 1 424 ? 6.105 19.547 -0.149 1 93.25 424 LEU A N 1
ATOM 3367 C CA . LEU A 1 424 ? 7.113 20.531 0.217 1 93.25 424 LEU A CA 1
ATOM 3368 C C . LEU A 1 424 ? 7.941 20.047 1.402 1 93.25 424 LEU A C 1
ATOM 3370 O O . LEU A 1 424 ? 7.551 20.234 2.557 1 93.25 424 LEU A O 1
ATOM 3374 N N . PRO A 1 425 ? 9.148 19.5 1.13 1 92.31 425 PRO A N 1
ATOM 3375 C CA . PRO A 1 425 ? 9.945 18.953 2.23 1 92.31 425 PRO A CA 1
ATOM 3376 C C . PRO A 1 425 ? 10.492 20.047 3.16 1 92.31 425 PRO A C 1
ATOM 3378 O O . PRO A 1 425 ? 10.984 21.078 2.693 1 92.31 425 PRO A O 1
ATOM 3381 N N . ILE A 1 426 ? 10.336 19.766 4.398 1 92.12 426 ILE A N 1
ATOM 3382 C CA . ILE A 1 426 ? 10.945 20.656 5.387 1 92.12 426 ILE A CA 1
ATOM 3383 C C . ILE A 1 426 ? 12.445 20.391 5.457 1 92.12 426 ILE A C 1
ATOM 3385 O O . ILE A 1 426 ? 12.922 19.328 5.039 1 92.12 426 ILE A O 1
ATOM 3389 N N . SER A 1 427 ? 13.211 21.406 5.793 1 90 427 SER A N 1
ATOM 3390 C CA . SER A 1 427 ? 14.664 21.25 5.859 1 90 427 SER A CA 1
ATOM 3391 C C . SER A 1 427 ? 15.227 21.953 7.094 1 90 427 SER A C 1
ATOM 3393 O O . SER A 1 427 ? 14.5 22.234 8.039 1 90 427 SER A O 1
ATOM 3395 N N . ILE A 1 428 ? 16.531 22.172 7.086 1 92.44 428 ILE A N 1
ATOM 3396 C CA . ILE A 1 428 ? 17.234 22.688 8.266 1 92.44 428 ILE A CA 1
ATOM 3397 C C . ILE A 1 428 ? 17.453 24.188 8.117 1 92.44 428 ILE A C 1
ATOM 3399 O O . ILE A 1 428 ? 17.234 24.75 7.051 1 92.44 428 ILE A O 1
ATOM 3403 N N . ASP A 1 429 ? 17.797 24.797 9.25 1 91.5 429 ASP A N 1
ATOM 3404 C CA . ASP A 1 429 ? 18.203 26.203 9.312 1 91.5 429 ASP A CA 1
ATOM 3405 C C . ASP A 1 429 ? 19.719 26.328 9.297 1 91.5 429 ASP A C 1
ATOM 3407 O O . ASP A 1 429 ? 20.359 26.328 10.352 1 91.5 429 ASP A O 1
ATOM 3411 N N . PRO A 1 430 ? 20.266 26.594 8.117 1 90.31 430 PRO A N 1
ATOM 3412 C CA . PRO A 1 430 ? 21.734 26.625 8.016 1 90.31 430 PRO A CA 1
ATOM 3413 C C . PRO A 1 430 ? 22.344 27.75 8.852 1 90.31 430 PRO A C 1
ATOM 3415 O O . PRO A 1 430 ? 23.422 27.578 9.438 1 90.31 430 PRO A O 1
ATOM 3418 N N . GLY A 1 431 ? 21.703 28.922 8.852 1 86.94 431 GLY A N 1
ATOM 3419 C CA . GLY A 1 431 ? 22.219 30.031 9.633 1 86.94 431 GLY A CA 1
ATOM 3420 C C . GLY A 1 431 ? 22.344 29.719 11.109 1 86.94 431 GLY A C 1
ATOM 3421 O O . GLY A 1 431 ? 23.359 30.047 11.734 1 86.94 431 GLY A O 1
ATOM 3422 N N . PHE A 1 432 ? 21.438 29.062 11.578 1 87.56 432 PHE A N 1
ATOM 3423 C CA . PHE A 1 432 ? 21.469 28.672 12.984 1 87.56 432 PHE A CA 1
ATOM 3424 C C . PHE A 1 432 ? 22.562 27.656 13.234 1 87.56 432 PHE A C 1
ATOM 3426 O O . PHE A 1 432 ? 23.297 27.766 14.219 1 87.56 432 PHE A O 1
ATOM 3433 N N . ILE A 1 433 ? 22.688 26.641 12.414 1 91.56 433 ILE A N 1
ATOM 3434 C CA . ILE A 1 433 ? 23.688 25.578 12.57 1 91.56 433 ILE A CA 1
ATOM 3435 C C . ILE A 1 433 ? 25.094 26.172 12.5 1 91.56 433 ILE A C 1
ATOM 3437 O O . ILE A 1 433 ? 25.969 25.828 13.289 1 91.56 433 ILE A O 1
ATOM 3441 N N . ASP A 1 434 ? 25.234 27.172 11.656 1 91.94 434 ASP A N 1
ATOM 3442 C CA . ASP A 1 434 ? 26.531 27.812 11.508 1 91.94 434 ASP A CA 1
ATOM 3443 C C . ASP A 1 434 ? 26.891 28.594 12.773 1 91.94 434 ASP A C 1
ATOM 3445 O O . ASP A 1 434 ? 28.047 28.578 13.203 1 91.94 434 ASP A O 1
ATOM 3449 N N . ARG A 1 435 ? 25.953 29.219 13.32 1 90.19 435 ARG A N 1
ATOM 3450 C CA . ARG A 1 435 ? 26.188 29.969 14.562 1 90.19 435 ARG A CA 1
ATOM 3451 C C . ARG A 1 435 ? 26.578 29.016 15.695 1 90.19 435 ARG A C 1
ATOM 3453 O O . ARG A 1 435 ? 27.484 29.312 16.469 1 90.19 435 ARG A O 1
ATOM 3460 N N . CYS A 1 436 ? 25.938 27.891 15.727 1 90.06 436 CYS A N 1
ATOM 3461 C CA . CYS A 1 436 ? 26.234 26.906 16.766 1 90.06 436 CYS A CA 1
ATOM 3462 C C . CYS A 1 436 ? 27.625 26.297 16.547 1 90.06 436 CYS A C 1
ATOM 3464 O O . CYS A 1 436 ? 28.375 26.109 17.5 1 90.06 436 CYS A O 1
ATOM 3466 N N . LEU A 1 437 ? 27.953 26.047 15.32 1 92.62 437 LEU A N 1
ATOM 3467 C CA . LEU A 1 437 ? 29.219 25.422 15 1 92.62 437 LEU A CA 1
ATOM 3468 C C . LEU A 1 437 ? 30.391 26.344 15.328 1 92.62 437 LEU A C 1
ATOM 3470 O O . LEU A 1 437 ? 31.484 25.875 15.664 1 92.62 437 LEU A O 1
ATOM 3474 N N . ALA A 1 438 ? 30.094 27.656 15.234 1 91 438 ALA A N 1
ATOM 3475 C CA . ALA A 1 438 ? 31.125 28.656 15.492 1 91 438 ALA A CA 1
ATOM 3476 C C . ALA A 1 438 ? 31.25 28.938 16.984 1 91 438 ALA A C 1
ATOM 3478 O O . ALA A 1 438 ? 32.188 29.609 17.422 1 91 438 ALA A O 1
ATOM 3479 N N . SER A 1 439 ? 30.453 28.328 17.75 1 91.19 439 SER A N 1
ATOM 3480 C CA . SER A 1 439 ? 30.438 28.594 19.188 1 91.19 439 SER A CA 1
ATOM 3481 C C . SER A 1 439 ? 31.531 27.797 19.906 1 91.19 439 SER A C 1
ATOM 3483 O O . SER A 1 439 ? 31.875 26.688 19.5 1 91.19 439 SER A O 1
ATOM 3485 N N . PRO A 1 440 ? 32.031 28.312 21 1 90.31 440 PRO A N 1
ATOM 3486 C CA . PRO A 1 440 ? 33.125 27.672 21.75 1 90.31 440 PRO A CA 1
ATOM 3487 C C . PRO A 1 440 ? 32.719 26.328 22.344 1 90.31 440 PRO A C 1
ATOM 3489 O O . PRO A 1 440 ? 33.531 25.375 22.328 1 90.31 440 PRO A O 1
ATOM 3492 N N . PRO A 1 441 ? 31.562 26.172 22.766 1 91.06 441 PRO A N 1
ATOM 3493 C CA . PRO A 1 441 ? 31.203 24.875 23.328 1 91.06 441 PRO A CA 1
ATOM 3494 C C . PRO A 1 441 ? 31.328 23.734 22.312 1 91.06 441 PRO A C 1
ATOM 3496 O O . PRO A 1 441 ? 31.781 22.641 22.656 1 91.06 441 PRO A O 1
ATOM 3499 N N . VAL A 1 442 ? 30.984 23.922 21.094 1 92.75 442 VAL A N 1
ATOM 3500 C CA . VAL A 1 442 ? 31.047 22.891 20.062 1 92.75 442 VAL A CA 1
ATOM 3501 C C . VAL A 1 442 ? 32.5 22.531 19.797 1 92.75 442 VAL A C 1
ATOM 3503 O O . VAL A 1 442 ? 32.844 21.359 19.656 1 92.75 442 VAL A O 1
ATOM 3506 N N . GLU A 1 443 ? 33.344 23.547 19.703 1 91.56 443 GLU A N 1
ATOM 3507 C CA . GLU A 1 443 ? 34.781 23.312 19.484 1 91.56 443 GLU A CA 1
ATOM 3508 C C . GLU A 1 443 ? 35.375 22.5 20.641 1 91.56 443 GLU A C 1
ATOM 3510 O O . GLU A 1 443 ? 36.188 21.609 20.406 1 91.56 443 GLU A O 1
ATOM 3515 N N . HIS A 1 444 ? 34.938 22.875 21.797 1 92.25 444 HIS A N 1
ATOM 3516 C CA . HIS A 1 444 ? 35.438 22.172 22.984 1 92.25 444 HIS A CA 1
ATOM 3517 C C . HIS A 1 444 ? 35.062 20.688 22.938 1 92.25 444 HIS A C 1
ATOM 3519 O O . HIS A 1 444 ? 35.938 19.828 23.109 1 92.25 444 HIS A O 1
ATOM 3525 N N . TRP A 1 445 ? 33.875 20.438 22.719 1 91.44 445 TRP A N 1
ATOM 3526 C CA . TRP A 1 445 ? 33.375 19.047 22.703 1 91.44 445 TRP A CA 1
ATOM 3527 C C . TRP A 1 445 ? 34 18.281 21.531 1 91.44 445 TRP A C 1
ATOM 3529 O O . TRP A 1 445 ? 34.25 17.078 21.656 1 91.44 445 TRP A O 1
ATOM 3539 N N . ALA A 1 446 ? 34.188 18.906 20.406 1 93.38 446 ALA A N 1
ATOM 3540 C CA . ALA A 1 446 ? 34.812 18.25 19.25 1 93.38 446 ALA A CA 1
ATOM 3541 C C . ALA A 1 446 ? 36.188 17.75 19.609 1 93.38 446 ALA A C 1
ATOM 3543 O O . ALA A 1 446 ? 36.562 16.625 19.234 1 93.38 446 ALA A O 1
ATOM 3544 N N . LYS A 1 447 ? 36.906 18.516 20.344 1 92.25 447 LYS A N 1
ATOM 3545 C CA . LYS A 1 447 ? 38.25 18.141 20.75 1 92.25 447 LYS A CA 1
ATOM 3546 C C . LYS A 1 447 ? 38.219 17 21.75 1 92.25 447 LYS A C 1
ATOM 3548 O O . LYS A 1 447 ? 39 16.047 21.625 1 92.25 447 LYS A O 1
ATOM 3553 N N . VAL A 1 448 ? 37.344 17.141 22.703 1 92.31 448 VAL A N 1
ATOM 3554 C CA . VAL A 1 448 ? 37.219 16.109 23.734 1 92.31 448 VAL A CA 1
ATOM 3555 C C . VAL A 1 448 ? 36.875 14.773 23.078 1 92.31 448 VAL A C 1
ATOM 3557 O O . VAL A 1 448 ? 37.469 13.742 23.406 1 92.31 448 VAL A O 1
ATOM 3560 N N . LEU A 1 449 ? 36.031 14.766 22.172 1 93.19 449 LEU A N 1
ATOM 3561 C CA . LEU A 1 449 ? 35.531 13.547 21.547 1 93.19 449 LEU A CA 1
ATOM 3562 C C . LEU A 1 449 ? 36.562 12.977 20.578 1 93.19 449 LEU A C 1
ATOM 3564 O O . LEU A 1 449 ? 36.719 11.758 20.453 1 93.19 449 LEU A O 1
ATOM 3568 N N . GLN A 1 450 ? 37.281 13.859 19.891 1 92.75 450 GLN A N 1
ATOM 3569 C CA . GLN A 1 450 ? 38.344 13.414 19 1 92.75 450 GLN A CA 1
ATOM 3570 C C . GLN A 1 450 ? 39.406 12.672 19.781 1 92.75 450 GLN A C 1
ATOM 3572 O O . GLN A 1 450 ? 39.969 11.688 19.297 1 92.75 450 GLN A O 1
ATOM 3577 N N . ASP A 1 451 ? 39.625 13.203 20.938 1 91.06 451 ASP A N 1
ATOM 3578 C CA . ASP A 1 451 ? 40.656 12.57 21.781 1 91.06 451 ASP A CA 1
ATOM 3579 C C . ASP A 1 451 ? 40.156 11.234 22.328 1 91.06 451 ASP A C 1
ATOM 3581 O O . ASP A 1 451 ? 40.906 10.25 22.359 1 91.06 451 ASP A O 1
ATOM 3585 N N . ARG A 1 452 ? 38.938 11.227 22.641 1 89.62 452 ARG A N 1
ATOM 3586 C CA . ARG A 1 452 ? 38.344 10.031 23.234 1 89.62 452 ARG A CA 1
ATOM 3587 C C . ARG A 1 452 ? 38.281 8.891 22.219 1 89.62 452 ARG A C 1
ATOM 3589 O O . ARG A 1 452 ? 38.469 7.727 22.578 1 89.62 452 ARG A O 1
ATOM 3596 N N . PHE A 1 453 ? 38.031 9.242 21.016 1 91.94 453 PHE A N 1
ATOM 3597 C CA . PHE A 1 453 ? 37.812 8.203 20 1 91.94 453 PHE A CA 1
ATOM 3598 C C . PHE A 1 453 ? 38.969 8.18 19.016 1 91.94 453 PHE A C 1
ATOM 3600 O O . PHE A 1 453 ? 38.781 7.855 17.844 1 91.94 453 PHE A O 1
ATOM 3607 N N . ARG A 1 454 ? 40.062 8.578 19.453 1 90.81 454 ARG A N 1
ATOM 3608 C CA . ARG A 1 454 ? 41.25 8.617 18.594 1 90.81 454 ARG A CA 1
ATOM 3609 C C . ARG A 1 454 ? 41.531 7.242 18 1 90.81 454 ARG A C 1
ATOM 3611 O O . ARG A 1 454 ? 41.562 6.246 18.719 1 90.81 454 ARG A O 1
ATOM 3618 N N . GLY A 1 455 ? 41.656 7.188 16.719 1 90.88 455 GLY A N 1
ATOM 3619 C CA . GLY A 1 455 ? 42 5.961 16.031 1 90.88 455 GLY A CA 1
ATOM 3620 C C . GLY A 1 455 ? 40.812 5.066 15.75 1 90.88 455 GLY A C 1
ATOM 3621 O O . GLY A 1 455 ? 40.969 3.967 15.211 1 90.88 455 GLY A O 1
ATOM 3622 N N . LYS A 1 456 ? 39.719 5.473 16.141 1 94.56 456 LYS A N 1
ATOM 3623 C CA . LYS A 1 456 ? 38.5 4.68 15.93 1 94.56 456 LYS A CA 1
ATOM 3624 C C . LYS A 1 456 ? 37.625 5.293 14.844 1 94.56 456 LYS A C 1
ATOM 3626 O O . LYS A 1 456 ? 37.625 6.508 14.641 1 94.56 456 LYS A O 1
ATOM 3631 N N . HIS A 1 457 ? 36.906 4.426 14.125 1 96.56 457 HIS A N 1
ATOM 3632 C CA . HIS A 1 457 ? 35.812 4.863 13.242 1 96.56 457 HIS A CA 1
ATOM 3633 C C . HIS A 1 457 ? 34.5 4.949 13.992 1 96.56 457 HIS A C 1
ATOM 3635 O O . HIS A 1 457 ? 34.094 4.012 14.688 1 96.56 457 HIS A O 1
ATOM 3641 N N . ILE A 1 458 ? 33.812 6.039 13.844 1 97.44 458 ILE A N 1
ATOM 3642 C CA . ILE A 1 458 ? 32.562 6.23 14.547 1 97.44 458 ILE A CA 1
ATOM 3643 C C . ILE A 1 458 ? 31.406 6.262 13.547 1 97.44 458 ILE A C 1
ATOM 3645 O O . ILE A 1 458 ? 31.391 7.102 12.641 1 97.44 458 ILE A O 1
ATOM 3649 N N . ILE A 1 459 ? 30.516 5.375 13.695 1 98.38 459 ILE A N 1
ATOM 3650 C CA . ILE A 1 459 ? 29.234 5.418 12.984 1 98.38 459 ILE A CA 1
ATOM 3651 C C . ILE A 1 459 ? 28.125 5.879 13.938 1 98.38 459 ILE A C 1
ATOM 3653 O O . ILE A 1 459 ? 27.781 5.176 14.891 1 98.38 459 ILE A O 1
ATOM 3657 N N . LEU A 1 460 ? 27.594 6.973 13.625 1 97.69 460 LEU A N 1
ATOM 3658 C CA . LEU A 1 460 ? 26.625 7.617 14.523 1 97.69 460 LEU A CA 1
ATOM 3659 C C . LEU A 1 460 ? 25.203 7.293 14.109 1 97.69 460 LEU A C 1
ATOM 3661 O O . LEU A 1 460 ? 24.906 7.188 12.914 1 97.69 460 LEU A O 1
ATOM 3665 N N . SER A 1 461 ? 24.359 7.062 15.078 1 96.06 461 SER A N 1
ATOM 3666 C CA . SER A 1 461 ? 22.906 6.949 14.875 1 96.06 461 SER A CA 1
ATOM 3667 C C . SER A 1 461 ? 22.141 7.621 16 1 96.06 461 SER A C 1
ATOM 3669 O O . SER A 1 461 ? 22.531 7.539 17.172 1 96.06 461 SER A O 1
ATOM 3671 N N . HIS A 1 462 ? 21.125 8.32 15.68 1 92.62 462 HIS A N 1
ATOM 3672 C CA . HIS A 1 462 ? 20.281 9.023 16.625 1 92.62 462 HIS A CA 1
ATOM 3673 C C . HIS A 1 462 ? 18.797 8.734 16.375 1 92.62 462 HIS A C 1
ATOM 3675 O O . HIS A 1 462 ? 18.203 9.266 15.438 1 92.62 462 HIS A O 1
ATOM 3681 N N . ASP A 1 463 ? 18.234 7.914 17.266 1 85.94 463 ASP A N 1
ATOM 3682 C CA . ASP A 1 463 ? 16.844 7.484 17.094 1 85.94 463 ASP A CA 1
ATOM 3683 C C . ASP A 1 463 ? 16.141 7.34 18.438 1 85.94 463 ASP A C 1
ATOM 3685 O O . ASP A 1 463 ? 16.766 6.973 19.438 1 85.94 463 ASP A O 1
ATOM 3689 N N . LYS A 1 464 ? 14.82 7.605 18.422 1 79.5 464 LYS A N 1
ATOM 3690 C CA . LYS A 1 464 ? 14.016 7.223 19.578 1 79.5 464 LYS A CA 1
ATOM 3691 C C . LYS A 1 464 ? 13.883 5.703 19.688 1 79.5 464 LYS A C 1
ATOM 3693 O O . LYS A 1 464 ? 14.039 4.996 18.688 1 79.5 464 LYS A O 1
ATOM 3698 N N . LEU A 1 465 ? 13.656 5.23 20.891 1 82.5 465 LEU A N 1
ATOM 3699 C CA . LEU A 1 465 ? 13.445 3.797 21.062 1 82.5 465 LEU A CA 1
ATOM 3700 C C . LEU A 1 465 ? 12.039 3.396 20.625 1 82.5 465 LEU A C 1
ATOM 3702 O O . LEU A 1 465 ? 11.188 3.102 21.469 1 82.5 465 LEU A O 1
ATOM 3706 N N . ASP A 1 466 ? 11.828 3.438 19.422 1 80.5 466 ASP A N 1
ATOM 3707 C CA . ASP A 1 466 ? 10.594 3.084 18.719 1 80.5 466 ASP A CA 1
ATOM 3708 C C . ASP A 1 466 ? 10.844 2 17.672 1 80.5 466 ASP A C 1
ATOM 3710 O O . ASP A 1 466 ? 11.859 2.031 16.984 1 80.5 466 ASP A O 1
ATOM 3714 N N . PRO A 1 467 ? 10.016 0.983 17.672 1 79.94 467 PRO A N 1
ATOM 3715 C CA . PRO A 1 467 ? 10.219 -0.089 16.703 1 79.94 467 PRO A CA 1
ATOM 3716 C C . PRO A 1 467 ? 10.305 0.429 15.266 1 79.94 467 PRO A C 1
ATOM 3718 O O . PRO A 1 467 ? 11 -0.159 14.438 1 79.94 467 PRO A O 1
ATOM 3721 N N . ILE A 1 468 ? 9.703 1.495 15 1 87.06 468 ILE A N 1
ATOM 3722 C CA . ILE A 1 468 ? 9.641 2.023 13.641 1 87.06 468 ILE A CA 1
ATOM 3723 C C . ILE A 1 468 ? 11.008 2.568 13.234 1 87.06 468 ILE A C 1
ATOM 3725 O O . ILE A 1 468 ? 11.289 2.717 12.039 1 87.06 468 ILE A O 1
ATOM 3729 N N . ARG A 1 469 ? 11.867 2.832 14.141 1 90.19 469 ARG A N 1
ATOM 3730 C CA . ARG A 1 469 ? 13.164 3.438 13.852 1 90.19 469 ARG A CA 1
ATOM 3731 C C . ARG A 1 469 ? 14.18 2.381 13.438 1 90.19 469 ARG A C 1
ATOM 3733 O O . ARG A 1 469 ? 15.305 2.711 13.039 1 90.19 469 ARG A O 1
ATOM 3740 N N . GLY A 1 470 ? 13.922 1.084 13.539 1 90.75 470 GLY A N 1
ATOM 3741 C CA . GLY A 1 470 ? 14.719 0.003 12.984 1 90.75 470 GLY A CA 1
ATOM 3742 C C . GLY A 1 470 ? 16 -0.242 13.758 1 90.75 470 GLY A C 1
ATOM 3743 O O . GLY A 1 470 ? 17.031 -0.575 13.164 1 90.75 470 GLY A O 1
ATOM 3744 N N . LEU A 1 471 ? 15.953 -0.007 15.086 1 91.69 471 LEU A N 1
ATOM 3745 C CA . LEU A 1 471 ? 17.141 -0.211 15.898 1 91.69 471 LEU A CA 1
ATOM 3746 C C . LEU A 1 471 ? 17.578 -1.672 15.859 1 91.69 471 LEU A C 1
ATOM 3748 O O . LEU A 1 471 ? 18.781 -1.964 15.789 1 91.69 471 LEU A O 1
ATOM 3752 N N . ARG A 1 472 ? 16.656 -2.568 15.969 1 89.62 472 ARG A N 1
ATOM 3753 C CA . ARG A 1 472 ? 16.969 -3.994 15.969 1 89.62 472 ARG A CA 1
ATOM 3754 C C . ARG A 1 472 ? 17.688 -4.391 14.688 1 89.62 472 ARG A C 1
ATOM 3756 O O . ARG A 1 472 ? 18.75 -5.02 14.742 1 89.62 472 ARG A O 1
ATOM 3763 N N . SER A 1 473 ? 17.078 -4.043 13.547 1 91 473 SER A N 1
ATOM 3764 C CA . SER A 1 473 ? 17.672 -4.395 12.258 1 91 473 SER A CA 1
ATOM 3765 C C . SER A 1 473 ? 19.031 -3.73 12.07 1 91 473 SER A C 1
ATOM 3767 O O . SER A 1 473 ? 19.938 -4.312 11.469 1 91 473 SER A O 1
ATOM 3769 N N . LYS A 1 474 ? 19.156 -2.543 12.586 1 95.5 474 LYS A N 1
ATOM 3770 C CA . LYS A 1 474 ? 20.422 -1.819 12.523 1 95.5 474 LYS A CA 1
ATOM 3771 C C . LYS A 1 474 ? 21.516 -2.562 13.281 1 95.5 474 LYS A C 1
ATOM 3773 O O . LYS A 1 474 ? 22.609 -2.762 12.75 1 95.5 474 LYS A O 1
ATOM 3778 N N . LEU A 1 475 ? 21.219 -2.984 14.469 1 95.12 475 LEU A N 1
ATOM 3779 C CA . LEU A 1 475 ? 22.188 -3.66 15.328 1 95.12 475 LEU A CA 1
ATOM 3780 C C . LEU A 1 475 ? 22.562 -5.023 14.758 1 95.12 475 LEU A C 1
ATOM 3782 O O . LEU A 1 475 ? 23.734 -5.402 14.766 1 95.12 475 LEU A O 1
ATOM 3786 N N . ILE A 1 476 ? 21.578 -5.723 14.242 1 92.62 476 ILE A N 1
ATOM 3787 C CA . ILE A 1 476 ? 21.844 -7.027 13.656 1 92.62 476 ILE A CA 1
ATOM 3788 C C . ILE A 1 476 ? 22.719 -6.867 12.406 1 92.62 476 ILE A C 1
ATOM 3790 O O . ILE A 1 476 ? 23.625 -7.664 12.172 1 92.62 476 ILE A O 1
ATOM 3794 N N . SER A 1 477 ? 22.438 -5.859 11.633 1 95.5 477 SER A N 1
ATOM 3795 C CA . SER A 1 477 ? 23.25 -5.586 10.445 1 95.5 477 SER A CA 1
ATOM 3796 C C . SER A 1 477 ? 24.688 -5.238 10.828 1 95.5 477 SER A C 1
ATOM 3798 O O . SER A 1 477 ? 25.625 -5.633 10.141 1 95.5 477 SER A O 1
ATOM 3800 N N . PHE A 1 478 ? 24.875 -4.48 11.891 1 97.62 478 PHE A N 1
ATOM 3801 C CA . PHE A 1 478 ? 26.203 -4.137 12.359 1 97.62 478 PHE A CA 1
ATOM 3802 C C . PHE A 1 478 ? 26.953 -5.375 12.844 1 97.62 478 PHE A C 1
ATOM 3804 O O . PHE A 1 478 ? 28.141 -5.527 12.594 1 97.62 478 PHE A O 1
ATOM 3811 N N . GLU A 1 479 ? 26.203 -6.23 13.555 1 95.69 479 GLU A N 1
ATOM 3812 C CA . GLU A 1 479 ? 26.797 -7.5 13.969 1 95.69 479 GLU A CA 1
ATOM 3813 C C . GLU A 1 479 ? 27.297 -8.289 12.766 1 95.69 479 GLU A C 1
ATOM 3815 O O . GLU A 1 479 ? 28.406 -8.836 12.805 1 95.69 479 GLU A O 1
ATOM 3820 N N . ARG A 1 480 ? 26.484 -8.312 11.75 1 94.44 480 ARG A N 1
ATOM 3821 C CA . ARG A 1 480 ? 26.875 -9.008 10.523 1 94.44 480 ARG A CA 1
ATOM 3822 C C . ARG A 1 480 ? 28.094 -8.352 9.875 1 94.44 480 ARG A C 1
ATOM 3824 O O . ARG A 1 480 ? 28.938 -9.039 9.297 1 94.44 480 ARG A O 1
ATOM 3831 N N . PHE A 1 481 ? 28.172 -7.086 9.906 1 97.31 481 PHE A N 1
ATOM 3832 C CA . PHE A 1 481 ? 29.328 -6.332 9.406 1 97.31 481 PHE A CA 1
ATOM 3833 C C . PHE A 1 481 ? 30.609 -6.762 10.109 1 97.31 481 PHE A C 1
ATOM 3835 O O . PHE A 1 481 ? 31.609 -7.027 9.461 1 97.31 481 PHE A O 1
ATOM 3842 N N . LEU A 1 482 ? 30.531 -6.898 11.422 1 96.94 482 LEU A N 1
ATOM 3843 C CA . LEU A 1 482 ? 31.703 -7.297 12.203 1 96.94 482 LEU A CA 1
ATOM 3844 C C . LEU A 1 482 ? 32.094 -8.742 11.906 1 96.94 482 LEU A C 1
ATOM 3846 O O . LEU A 1 482 ? 33.281 -9.094 11.945 1 96.94 482 LEU A O 1
ATOM 3850 N N . GLN A 1 483 ? 31.094 -9.547 11.586 1 94.25 483 GLN A N 1
ATOM 3851 C CA . GLN A 1 483 ? 31.344 -10.945 11.258 1 94.25 483 GLN A CA 1
ATOM 3852 C C . GLN A 1 483 ? 32 -11.078 9.891 1 94.25 483 GLN A C 1
ATOM 3854 O O . GLN A 1 483 ? 32.938 -11.852 9.727 1 94.25 483 GLN A O 1
ATOM 3859 N N . LYS A 1 484 ? 31.562 -10.336 9 1 94.69 484 LYS A N 1
ATOM 3860 C CA . LYS A 1 484 ? 32 -10.43 7.613 1 94.69 484 LYS A CA 1
ATOM 3861 C C . LYS A 1 484 ? 33.375 -9.773 7.426 1 94.69 484 LYS A C 1
ATOM 3863 O O . LYS A 1 484 ? 34.156 -10.211 6.598 1 94.69 484 LYS A O 1
ATOM 3868 N N . TYR A 1 485 ? 33.562 -8.711 8.211 1 96.31 485 TYR A N 1
ATOM 3869 C CA . TYR A 1 485 ? 34.812 -7.945 8.031 1 96.31 485 TYR A CA 1
ATOM 3870 C C . TYR A 1 485 ? 35.562 -7.82 9.352 1 96.31 485 TYR A C 1
ATOM 3872 O O . TYR A 1 485 ? 35.562 -6.762 9.984 1 96.31 485 TYR A O 1
ATOM 3880 N N . PRO A 1 486 ? 36.344 -8.758 9.688 1 94.94 486 PRO A N 1
ATOM 3881 C CA . PRO A 1 486 ? 37.031 -8.812 10.984 1 94.94 486 PRO A CA 1
ATOM 3882 C C . PRO A 1 486 ? 38.031 -7.664 11.172 1 94.94 486 PRO A C 1
ATOM 3884 O O . PRO A 1 486 ? 38.375 -7.316 12.312 1 94.94 486 PRO A O 1
ATOM 3887 N N . GLU A 1 487 ? 38.438 -7.059 10.094 1 94.81 487 GLU A N 1
ATOM 3888 C CA . GLU A 1 487 ? 39.375 -5.957 10.172 1 94.81 487 GLU A CA 1
ATOM 3889 C C . GLU A 1 487 ? 38.781 -4.75 10.883 1 94.81 487 GLU A C 1
ATOM 3891 O O . GLU A 1 487 ? 39.5 -3.881 11.375 1 94.81 487 GLU A O 1
ATOM 3896 N N . TYR A 1 488 ? 37.5 -4.691 11.062 1 96.19 488 TYR A N 1
ATOM 3897 C CA . TYR A 1 488 ? 36.844 -3.535 11.641 1 96.19 488 TYR A CA 1
ATOM 3898 C C . TYR A 1 488 ? 36.406 -3.82 13.078 1 96.19 488 TYR A C 1
ATOM 3900 O O . TYR A 1 488 ? 35.875 -2.941 13.758 1 96.19 488 TYR A O 1
ATOM 3908 N N . ARG A 1 489 ? 36.625 -4.949 13.625 1 93.94 489 ARG A N 1
ATOM 3909 C CA . ARG A 1 489 ? 36.156 -5.391 14.938 1 93.94 489 ARG A CA 1
ATOM 3910 C C . ARG A 1 489 ? 36.75 -4.547 16.047 1 93.94 489 ARG A C 1
ATOM 3912 O O . ARG A 1 489 ? 36.094 -4.246 17.047 1 93.94 489 ARG A O 1
ATOM 3919 N N . GLU A 1 490 ? 37.938 -4.102 15.836 1 91.81 490 GLU A N 1
ATOM 3920 C CA . GLU A 1 490 ? 38.625 -3.475 16.953 1 91.81 490 GLU A CA 1
ATOM 3921 C C . GLU A 1 490 ? 38.719 -1.962 16.766 1 91.81 490 GLU A C 1
ATOM 3923 O O . GLU A 1 490 ? 39.25 -1.257 17.625 1 91.81 490 GLU A O 1
ATOM 3928 N N . ASN A 1 491 ? 38.125 -1.495 15.734 1 94.5 491 ASN A N 1
ATOM 3929 C CA . ASN A 1 491 ? 38.375 -0.076 15.5 1 94.5 491 ASN A CA 1
ATOM 3930 C C . ASN A 1 491 ? 37.094 0.642 15.031 1 94.5 491 ASN A C 1
ATOM 3932 O O . ASN A 1 491 ? 37.156 1.809 14.641 1 94.5 491 ASN A O 1
ATOM 3936 N N . THR A 1 492 ? 36.031 -0.039 14.969 1 97.25 492 THR A N 1
ATOM 3937 C CA . THR A 1 492 ? 34.812 0.611 14.547 1 97.25 492 THR A CA 1
ATOM 3938 C C . THR A 1 492 ? 33.75 0.573 15.656 1 97.25 492 THR A C 1
ATOM 3940 O O . THR A 1 492 ? 33.531 -0.472 16.266 1 97.25 492 THR A O 1
ATOM 3943 N N . ILE A 1 493 ? 33.125 1.72 15.922 1 97.25 493 ILE A N 1
ATOM 3944 C CA . ILE A 1 493 ? 32.125 1.849 16.969 1 97.25 493 ILE A CA 1
ATOM 3945 C C . ILE A 1 493 ? 30.797 2.334 16.375 1 97.25 493 ILE A C 1
ATOM 3947 O O . ILE A 1 493 ? 30.766 3.307 15.617 1 97.25 493 ILE A O 1
ATOM 3951 N N . LEU A 1 494 ? 29.719 1.622 16.641 1 98.25 494 LEU A N 1
ATOM 3952 C CA . LEU A 1 494 ? 28.375 2.146 16.406 1 98.25 494 LEU A CA 1
ATOM 3953 C C . LEU A 1 494 ? 27.859 2.893 17.625 1 98.25 494 LEU A C 1
ATOM 3955 O O . LEU A 1 494 ? 27.562 2.277 18.656 1 98.25 494 LEU A O 1
ATOM 3959 N N . LEU A 1 495 ? 27.828 4.145 17.516 1 96.69 495 LEU A N 1
ATOM 3960 C CA . LEU A 1 495 ? 27.344 4.98 18.609 1 96.69 495 LEU A CA 1
ATOM 3961 C C . LEU A 1 495 ? 25.859 5.309 18.438 1 96.69 495 LEU A C 1
ATOM 3963 O O . LEU A 1 495 ? 25.516 6.227 17.688 1 96.69 495 LEU A O 1
ATOM 3967 N N . GLN A 1 496 ? 25.016 4.621 19.219 1 95.31 496 GLN A N 1
ATOM 3968 C CA . GLN A 1 496 ? 23.578 4.766 19.141 1 95.31 496 GLN A CA 1
ATOM 3969 C C . GLN A 1 496 ? 23.047 5.668 20.25 1 95.31 496 GLN A C 1
ATOM 3971 O O . GLN A 1 496 ? 23.031 5.281 21.422 1 95.31 496 GLN A O 1
ATOM 3976 N N . VAL A 1 497 ? 22.625 6.832 19.828 1 92.62 497 VAL A N 1
ATOM 3977 C CA . VAL A 1 497 ? 21.969 7.734 20.781 1 92.62 497 VAL A CA 1
ATOM 3978 C C . VAL A 1 497 ? 20.469 7.488 20.781 1 92.62 497 VAL A C 1
ATOM 3980 O O . VAL A 1 497 ? 19.797 7.668 19.75 1 92.62 497 VAL A O 1
ATOM 3983 N N . ALA A 1 498 ? 19.906 7.012 21.875 1 88.44 498 ALA A N 1
ATOM 3984 C CA . ALA A 1 498 ? 18.484 6.719 22 1 88.44 498 ALA A CA 1
ATOM 3985 C C . ALA A 1 498 ? 17.922 7.289 23.297 1 88.44 498 ALA A C 1
ATOM 3987 O O . ALA A 1 498 ? 17.781 6.57 24.297 1 88.44 498 ALA A O 1
ATOM 3988 N N . PRO A 1 499 ? 17.547 8.516 23.203 1 76.81 499 PRO A N 1
ATOM 3989 C CA . PRO A 1 499 ? 17.047 9.117 24.453 1 76.81 499 PRO A CA 1
ATOM 3990 C C . PRO A 1 499 ? 15.812 8.406 25 1 76.81 499 PRO A C 1
ATOM 3992 O O . PRO A 1 499 ? 15.086 7.766 24.234 1 76.81 499 PRO A O 1
ATOM 3995 N N . GLU A 1 500 ? 15.609 8.438 26.281 1 68.69 500 GLU A N 1
ATOM 3996 C CA . GLU A 1 500 ? 14.539 7.742 26.984 1 68.69 500 GLU A CA 1
ATOM 3997 C C . GLU A 1 500 ? 13.164 8.242 26.531 1 68.69 500 GLU A C 1
ATOM 3999 O O . GLU A 1 500 ? 12.992 9.422 26.25 1 68.69 500 GLU A O 1
ATOM 4004 N N . SER A 1 501 ? 12.344 7.227 26.125 1 62.28 501 SER A N 1
ATOM 4005 C CA . SER A 1 501 ? 10.945 7.535 25.844 1 62.28 501 SER A CA 1
ATOM 4006 C C . SER A 1 501 ? 10.008 6.73 26.734 1 62.28 501 SER A C 1
ATOM 4008 O O . SER A 1 501 ? 10.414 5.719 27.328 1 62.28 501 SER A O 1
ATOM 4010 N N . LEU A 1 502 ? 8.93 7.18 27.094 1 50.12 502 LEU A N 1
ATOM 4011 C CA . LEU A 1 502 ? 7.984 6.52 27.984 1 50.12 502 LEU A CA 1
ATOM 4012 C C . LEU A 1 502 ? 7.629 5.129 27.469 1 50.12 502 LEU A C 1
ATOM 4014 O O . LEU A 1 502 ? 7.262 4.246 28.234 1 50.12 502 LEU A O 1
ATOM 4018 N N . GLN A 1 503 ? 7.742 4.938 26.156 1 54.62 503 GLN A N 1
ATOM 4019 C CA . GLN A 1 503 ? 7.312 3.67 25.578 1 54.62 503 GLN A CA 1
ATOM 4020 C C . GLN A 1 503 ? 8.445 2.646 25.594 1 54.62 503 GLN A C 1
ATOM 4022 O O . GLN A 1 503 ? 8.297 1.543 25.062 1 54.62 503 GLN A O 1
ATOM 4027 N N . ASP A 1 504 ? 9.492 2.936 26.344 1 62.19 504 ASP A N 1
ATOM 4028 C CA . ASP A 1 504 ? 10.742 2.186 26.25 1 62.19 504 ASP A CA 1
ATOM 4029 C C . ASP A 1 504 ? 10.586 0.788 26.844 1 62.19 504 ASP A C 1
ATOM 4031 O O . ASP A 1 504 ? 11.312 -0.136 26.469 1 62.19 504 ASP A O 1
ATOM 4035 N N . SER A 1 505 ? 9.539 0.548 27.578 1 59.44 505 SER A N 1
ATOM 4036 C CA . SER A 1 505 ? 9.578 -0.612 28.453 1 59.44 505 SER A CA 1
ATOM 4037 C C . SER A 1 505 ? 9.523 -1.914 27.656 1 59.44 505 SER A C 1
ATOM 4039 O O . SER A 1 505 ? 10.18 -2.895 28.031 1 59.44 505 SER A O 1
ATOM 4041 N N . GLU A 1 506 ? 8.945 -1.91 26.531 1 69.19 506 GLU A N 1
ATOM 4042 C CA . GLU A 1 506 ? 8.789 -3.193 25.859 1 69.19 506 GLU A CA 1
ATOM 4043 C C . GLU A 1 506 ? 9.93 -3.438 24.875 1 69.19 506 GLU A C 1
ATOM 4045 O O . GLU A 1 506 ? 10.391 -4.57 24.719 1 69.19 506 GLU A O 1
ATOM 4050 N N . HIS A 1 507 ? 10.578 -2.385 24.453 1 78.06 507 HIS A N 1
ATOM 4051 C CA . HIS A 1 507 ? 11.539 -2.52 23.359 1 78.06 507 HIS A CA 1
ATOM 4052 C C . HIS A 1 507 ? 12.969 -2.525 23.875 1 78.06 507 HIS A C 1
ATOM 4054 O O . HIS A 1 507 ? 13.852 -3.146 23.281 1 78.06 507 HIS A O 1
ATOM 4060 N N . LEU A 1 508 ? 13.195 -1.92 24.969 1 84.12 508 LEU A N 1
ATOM 4061 C CA . LEU A 1 508 ? 14.547 -1.691 25.469 1 84.12 508 LEU A CA 1
ATOM 4062 C C . LEU A 1 508 ? 15.227 -3.01 25.828 1 84.12 508 LEU A C 1
ATOM 4064 O O . LEU A 1 508 ? 16.391 -3.229 25.469 1 84.12 508 LEU A O 1
ATOM 4068 N N . PRO A 1 509 ? 14.469 -3.949 26.469 1 82.44 509 PRO A N 1
ATOM 4069 C CA . PRO A 1 509 ? 15.133 -5.207 26.828 1 82.44 509 PRO A CA 1
ATOM 4070 C C . PRO A 1 509 ? 15.648 -5.965 25.594 1 82.44 509 PRO A C 1
ATOM 4072 O O . PRO A 1 509 ? 16.75 -6.527 25.625 1 82.44 509 PRO A O 1
ATOM 4075 N N . HIS A 1 510 ? 14.875 -5.957 24.594 1 83.31 510 HIS A N 1
ATOM 4076 C CA . HIS A 1 510 ? 15.266 -6.668 23.375 1 83.31 510 HIS A CA 1
ATOM 4077 C C . HIS A 1 510 ? 16.484 -6.016 22.734 1 83.31 510 HIS A C 1
ATOM 4079 O O . HIS A 1 510 ? 17.375 -6.711 22.25 1 83.31 510 HIS A O 1
ATOM 4085 N N . ILE A 1 511 ? 16.531 -4.754 22.734 1 89.75 511 ILE A N 1
ATOM 4086 C CA . ILE A 1 511 ? 17.641 -4.012 22.156 1 89.75 511 ILE A CA 1
ATOM 4087 C C . ILE A 1 511 ? 18.906 -4.199 23 1 89.75 511 ILE A C 1
ATOM 4089 O O . ILE A 1 511 ? 19.984 -4.422 22.469 1 89.75 511 ILE A O 1
ATOM 4093 N N . SER A 1 512 ? 18.719 -4.141 24.266 1 89.56 512 SER A N 1
ATOM 4094 C CA . SER A 1 512 ? 19.828 -4.301 25.188 1 89.56 512 SER A CA 1
ATOM 4095 C C . SER A 1 512 ? 20.453 -5.688 25.062 1 89.56 512 SER A C 1
ATOM 4097 O O . SER A 1 512 ? 21.672 -5.844 25.188 1 89.56 512 SER A O 1
ATOM 4099 N N . ASP A 1 513 ? 19.625 -6.641 24.828 1 89.12 513 ASP A N 1
ATOM 4100 C CA . ASP A 1 513 ? 20.109 -8.008 24.656 1 89.12 513 ASP A CA 1
ATOM 4101 C C . ASP A 1 513 ? 21.047 -8.117 23.453 1 89.12 513 ASP A C 1
ATOM 4103 O O . ASP A 1 513 ? 22.094 -8.773 23.531 1 89.12 513 ASP A O 1
ATOM 4107 N N . ILE A 1 514 ? 20.672 -7.477 22.391 1 92.62 514 ILE A N 1
ATOM 4108 C CA . ILE A 1 514 ? 21.484 -7.535 21.188 1 92.62 514 ILE A CA 1
ATOM 4109 C C . ILE A 1 514 ? 22.797 -6.781 21.406 1 92.62 514 ILE A C 1
ATOM 4111 O O . ILE A 1 514 ? 23.859 -7.246 21 1 92.62 514 ILE A O 1
ATOM 4115 N N . VAL A 1 515 ? 22.703 -5.672 22.047 1 95.06 515 VAL A N 1
ATOM 4116 C CA . VAL A 1 515 ? 23.891 -4.863 22.328 1 95.06 515 VAL A CA 1
ATOM 4117 C C . VAL A 1 515 ? 24.859 -5.66 23.203 1 95.06 515 VAL A C 1
ATOM 4119 O O . VAL A 1 515 ? 26.062 -5.688 22.922 1 95.06 515 VAL A O 1
ATOM 4122 N N . THR A 1 516 ? 24.328 -6.289 24.188 1 93.81 516 THR A N 1
ATOM 4123 C CA . THR A 1 516 ? 25.141 -7.09 25.094 1 93.81 516 THR A CA 1
ATOM 4124 C C . THR A 1 516 ? 25.797 -8.242 24.328 1 93.81 516 THR A C 1
ATOM 4126 O O . THR A 1 516 ? 26.969 -8.555 24.562 1 93.81 516 THR A O 1
ATOM 4129 N N . ARG A 1 517 ? 25.016 -8.812 23.516 1 93.25 517 ARG A N 1
ATOM 4130 C CA . ARG A 1 517 ? 25.531 -9.93 22.734 1 93.25 517 ARG A CA 1
ATOM 4131 C C . ARG A 1 517 ? 26.688 -9.492 21.828 1 93.25 517 ARG A C 1
ATOM 4133 O O . ARG A 1 517 ? 27.719 -10.141 21.781 1 93.25 517 ARG A O 1
ATOM 4140 N N . ILE A 1 518 ? 26.578 -8.391 21.156 1 95.5 518 ILE A N 1
ATOM 4141 C CA . ILE A 1 518 ? 27.609 -7.887 20.25 1 95.5 518 ILE A CA 1
ATOM 4142 C C . ILE A 1 518 ? 28.844 -7.504 21.047 1 95.5 518 ILE A C 1
ATOM 4144 O O . ILE A 1 518 ? 29.969 -7.879 20.688 1 95.5 518 ILE A O 1
ATOM 4148 N N . ASN A 1 519 ? 28.656 -6.781 22.094 1 94.69 519 ASN A N 1
ATOM 4149 C CA . ASN A 1 519 ? 29.766 -6.316 22.906 1 94.69 519 ASN A CA 1
ATOM 4150 C C . ASN A 1 519 ? 30.5 -7.477 23.594 1 94.69 519 ASN A C 1
ATOM 4152 O O . ASN A 1 519 ? 31.719 -7.434 23.766 1 94.69 519 ASN A O 1
ATOM 4156 N N . SER A 1 520 ? 29.75 -8.492 24 1 92.69 520 SER A N 1
ATOM 4157 C CA . SER A 1 520 ? 30.375 -9.672 24.594 1 92.69 520 SER A CA 1
ATOM 4158 C C . SER A 1 520 ? 31.234 -10.414 23.578 1 92.69 520 SER A C 1
ATOM 4160 O O . SER A 1 520 ? 32.281 -10.969 23.922 1 92.69 520 SER A O 1
ATOM 4162 N N . ALA A 1 521 ? 30.859 -10.375 22.406 1 92.94 521 ALA A N 1
ATOM 4163 C CA . ALA A 1 521 ? 31.531 -11.148 21.359 1 92.94 521 ALA A CA 1
ATOM 4164 C C . ALA A 1 521 ? 32.75 -10.398 20.828 1 92.94 521 ALA A C 1
ATOM 4166 O O . ALA A 1 521 ? 33.75 -11.016 20.453 1 92.94 521 ALA A O 1
ATOM 4167 N N . TYR A 1 522 ? 32.688 -9.039 20.797 1 92.56 522 TYR A N 1
ATOM 4168 C CA . TYR A 1 522 ? 33.688 -8.359 19.984 1 92.56 522 TYR A CA 1
ATOM 4169 C C . TYR A 1 522 ? 34.406 -7.293 20.797 1 92.56 522 TYR A C 1
ATOM 4171 O O . TYR A 1 522 ? 35.281 -6.605 20.281 1 92.56 522 TYR A O 1
ATOM 4179 N N . SER A 1 523 ? 34 -7.152 22 1 90 523 SER A N 1
ATOM 4180 C CA . SER A 1 523 ? 34.719 -6.195 22.844 1 90 523 SER A CA 1
ATOM 4181 C C . SER A 1 523 ? 36.125 -6.711 23.188 1 90 523 SER A C 1
ATOM 4183 O O . SER A 1 523 ? 36.375 -7.918 23.172 1 90 523 SER A O 1
ATOM 4185 N N . ASN A 1 524 ? 36.969 -5.758 23.344 1 85.88 524 ASN A N 1
ATOM 4186 C CA . ASN A 1 524 ? 38.312 -6.07 23.766 1 85.88 524 ASN A CA 1
ATOM 4187 C C . ASN A 1 524 ? 38.75 -5.227 24.969 1 85.88 524 ASN A C 1
ATOM 4189 O O . ASN A 1 524 ? 38.844 -4.004 24.859 1 85.88 524 ASN A O 1
ATOM 4193 N N . ILE A 1 525 ? 39.094 -5.809 2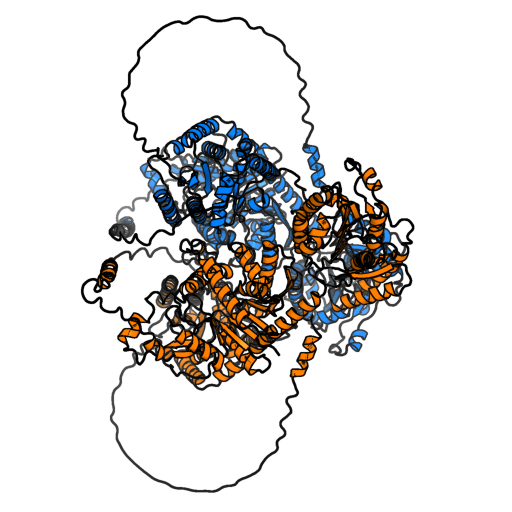6.016 1 79.69 525 ILE A N 1
ATOM 4194 C CA . ILE A 1 525 ? 39.406 -5.133 27.266 1 79.69 525 ILE A CA 1
ATOM 4195 C C . ILE A 1 525 ? 40.781 -4.457 27.172 1 79.69 525 ILE A C 1
ATOM 4197 O O . ILE A 1 525 ? 40.969 -3.336 27.656 1 79.69 525 ILE A O 1
ATOM 4201 N N . ALA A 1 526 ? 41.719 -5.203 26.5 1 74.38 526 ALA A N 1
ATOM 4202 C CA . ALA A 1 526 ? 43.062 -4.676 26.391 1 74.38 526 ALA A CA 1
ATOM 4203 C C . ALA A 1 526 ? 43.094 -3.352 25.625 1 74.38 526 ALA A C 1
ATOM 4205 O O . ALA A 1 526 ? 43.75 -2.398 26.047 1 74.38 526 ALA A O 1
ATOM 4206 N N . SER A 1 527 ? 42.312 -3.289 24.594 1 74.56 527 SER A N 1
ATOM 4207 C CA . SER A 1 527 ? 42.25 -2.084 23.766 1 74.56 527 SER A CA 1
ATOM 4208 C C . SER A 1 527 ? 41.094 -1.186 24.172 1 74.56 527 SER A C 1
ATOM 4210 O O . SER A 1 527 ? 40.906 -0.114 23.594 1 74.56 527 SER A O 1
ATOM 4212 N N . ARG A 1 528 ? 40.344 -1.586 25.188 1 80.31 528 ARG A N 1
ATOM 4213 C CA . ARG A 1 528 ? 39.188 -0.839 25.672 1 80.31 528 ARG A CA 1
ATOM 4214 C C . ARG A 1 528 ? 38.219 -0.526 24.531 1 80.31 528 ARG A C 1
ATOM 4216 O O . ARG A 1 528 ? 37.75 0.604 24.406 1 80.31 528 ARG A O 1
ATOM 4223 N N . HIS A 1 529 ? 38.125 -1.434 23.719 1 89.75 529 HIS A N 1
ATOM 4224 C CA . HIS A 1 529 ? 37.25 -1.254 22.594 1 89.75 529 HIS A CA 1
ATOM 4225 C C . HIS A 1 529 ? 35.875 -1.877 22.859 1 89.75 529 HIS A C 1
ATOM 4227 O O . HIS A 1 529 ? 35.781 -3.027 23.297 1 89.75 529 HIS A O 1
ATOM 4233 N N . VAL A 1 530 ? 34.844 -1.056 22.75 1 92.75 530 VAL A N 1
ATOM 4234 C CA . VAL A 1 530 ? 33.469 -1.514 22.797 1 92.75 530 VAL A CA 1
ATOM 4235 C C . VAL A 1 530 ? 32.781 -1.187 21.484 1 92.75 530 VAL A C 1
ATOM 4237 O O . VAL A 1 530 ? 32.531 -0.016 21.172 1 92.75 530 VAL A O 1
ATOM 4240 N N . PRO A 1 531 ? 32.375 -2.133 20.75 1 95.75 531 PRO A N 1
ATOM 4241 C CA . PRO A 1 531 ? 31.875 -1.902 19.391 1 95.75 531 PRO A CA 1
ATOM 4242 C C . PRO A 1 531 ? 30.547 -1.128 19.359 1 95.75 531 PRO A C 1
ATOM 4244 O O . PRO A 1 531 ? 30.281 -0.41 18.406 1 95.75 531 PRO A O 1
ATOM 4247 N N . VAL A 1 532 ? 29.672 -1.359 20.359 1 97.38 532 VAL A N 1
ATOM 4248 C CA . VAL A 1 532 ? 28.391 -0.662 20.344 1 97.38 532 VAL A CA 1
ATOM 4249 C C . VAL A 1 532 ? 28.25 0.146 21.641 1 97.38 532 VAL A C 1
ATOM 4251 O O . VAL A 1 532 ? 28.344 -0.402 22.734 1 97.38 532 VAL A O 1
ATOM 4254 N N . ILE A 1 533 ? 28.047 1.393 21.484 1 94.81 533 ILE A N 1
ATOM 4255 C CA . ILE A 1 533 ? 27.75 2.271 22.609 1 94.81 533 ILE A CA 1
ATOM 4256 C C . ILE A 1 533 ? 26.297 2.76 22.516 1 94.81 533 ILE A C 1
ATOM 4258 O O . ILE A 1 533 ? 25.938 3.479 21.578 1 94.81 533 ILE A O 1
ATOM 4262 N N . LEU A 1 534 ? 25.484 2.311 23.422 1 92.94 534 LEU A N 1
ATOM 4263 C CA . LEU A 1 534 ? 24.094 2.738 23.5 1 92.94 534 LEU A CA 1
ATOM 4264 C C . LEU A 1 534 ? 23.922 3.846 24.531 1 92.94 534 LEU A C 1
ATOM 4266 O O . LEU A 1 534 ? 24 3.594 25.734 1 92.94 534 LEU A O 1
ATOM 4270 N N . LEU A 1 535 ? 23.703 5.039 24.078 1 88.94 535 LEU A N 1
ATOM 4271 C CA . LEU A 1 535 ? 23.531 6.18 24.969 1 88.94 535 LEU A CA 1
ATOM 4272 C C . LEU A 1 535 ? 22.062 6.484 25.188 1 88.94 535 LEU A C 1
ATOM 4274 O O . LEU A 1 535 ? 21.359 6.863 24.25 1 88.94 535 LEU A O 1
ATOM 4278 N N . ARG A 1 536 ? 21.609 6.383 26.391 1 85.31 536 ARG A N 1
ATOM 4279 C CA . ARG A 1 536 ? 20.188 6.574 26.703 1 85.31 536 ARG A CA 1
ATOM 4280 C C . ARG A 1 536 ? 19.938 7.992 27.219 1 85.31 536 ARG A C 1
ATOM 4282 O O . ARG A 1 536 ? 18.781 8.391 27.391 1 85.31 536 ARG A O 1
ATOM 4289 N N . GLN A 1 537 ? 20.984 8.734 27.359 1 75.5 537 GLN A N 1
ATOM 4290 C CA . GLN A 1 537 ? 20.859 10.086 27.891 1 75.5 537 GLN A CA 1
ATOM 4291 C C . GLN A 1 537 ? 20.672 11.102 26.766 1 75.5 537 GLN A C 1
ATOM 4293 O O . GLN A 1 537 ? 21.109 10.867 25.625 1 75.5 537 GLN A O 1
ATOM 4298 N N . LYS A 1 538 ? 20.031 12.125 27.094 1 76 538 LYS A N 1
ATOM 4299 C CA . LYS A 1 538 ? 19.875 13.227 26.141 1 76 538 LYS A CA 1
ATOM 4300 C C . LYS A 1 538 ? 21.172 14.016 25.984 1 76 538 LYS A C 1
ATOM 4302 O O . LYS A 1 538 ? 21.859 14.289 26.984 1 76 538 LYS A O 1
ATOM 4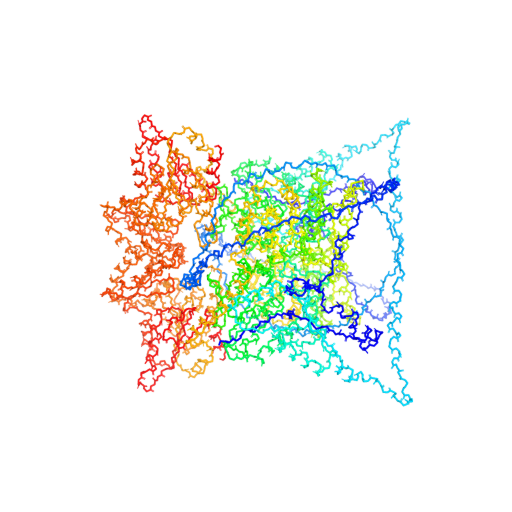307 N N . LEU A 1 539 ? 21.531 14.297 24.766 1 81.31 539 LEU A N 1
ATOM 4308 C CA . LEU A 1 539 ? 22.734 15.07 24.469 1 81.31 539 LEU A CA 1
ATOM 4309 C C . LEU A 1 539 ? 22.406 16.547 24.25 1 81.31 539 LEU A C 1
ATOM 4311 O O . LEU A 1 539 ? 21.375 16.875 23.672 1 81.31 539 LEU A O 1
ATOM 4315 N N . GLY A 1 540 ? 23.234 17.328 24.875 1 80.44 540 GLY A N 1
ATOM 4316 C CA . GLY A 1 540 ? 23.141 18.719 24.5 1 80.44 540 GLY A CA 1
ATOM 4317 C C . GLY A 1 540 ? 23.391 18.953 23.016 1 80.44 540 GLY A C 1
ATOM 4318 O O . GLY A 1 540 ? 24.031 18.141 22.359 1 80.44 540 GLY A O 1
ATOM 4319 N N . TYR A 1 541 ? 22.844 20.047 22.578 1 85.5 541 TYR A N 1
ATOM 4320 C CA . TYR A 1 541 ? 22.922 20.312 21.141 1 85.5 541 TYR A CA 1
ATOM 4321 C C . TYR A 1 541 ? 24.375 20.484 20.703 1 85.5 541 TYR A C 1
ATOM 4323 O O . TYR A 1 541 ? 24.766 20.016 19.625 1 85.5 541 TYR A O 1
ATOM 4331 N N . ALA A 1 542 ? 25.203 21.172 21.531 1 88.56 542 ALA A N 1
ATOM 4332 C CA . ALA A 1 542 ? 26.609 21.375 21.203 1 88.56 542 ALA A CA 1
ATOM 4333 C C . ALA A 1 542 ? 27.359 20.031 21.125 1 88.56 542 ALA A C 1
ATOM 4335 O O . ALA A 1 542 ? 28.172 19.828 20.234 1 88.56 542 ALA A O 1
ATOM 4336 N N . GLN A 1 543 ? 27.031 19.203 22.094 1 89.5 543 GLN A N 1
ATOM 4337 C CA . GLN A 1 543 ? 27.625 17.875 22.109 1 89.5 543 GLN A CA 1
ATOM 4338 C C . GLN A 1 543 ? 27.219 17.078 20.875 1 89.5 543 GLN A C 1
ATOM 4340 O O . GLN A 1 543 ? 28.031 16.359 20.281 1 89.5 543 GLN A O 1
ATOM 4345 N N . PHE A 1 544 ? 26.016 17.234 20.625 1 91.81 544 PHE A N 1
ATOM 4346 C CA . PHE A 1 544 ? 25.469 16.5 19.5 1 91.81 544 PHE A CA 1
ATOM 4347 C C . PHE A 1 544 ? 26.109 16.953 18.188 1 91.81 544 PHE A C 1
ATOM 4349 O O . PHE A 1 544 ? 26.484 16.125 17.359 1 91.81 544 PHE A O 1
ATOM 4356 N N . LEU A 1 545 ? 26.25 18.203 17.938 1 93.88 545 LEU A N 1
ATOM 4357 C CA . LEU A 1 545 ? 26.875 18.75 16.734 1 93.88 545 LEU A CA 1
ATOM 4358 C C . LEU A 1 545 ? 28.344 18.312 16.656 1 93.88 545 LEU A C 1
ATOM 4360 O O . LEU A 1 545 ? 28.828 17.984 15.57 1 93.88 545 LEU A O 1
ATOM 4364 N N . ALA A 1 546 ? 28.984 18.328 17.828 1 94.25 546 ALA A N 1
ATOM 4365 C CA . ALA A 1 546 ? 30.375 17.906 17.875 1 94.25 546 ALA A CA 1
ATOM 4366 C C . ALA A 1 546 ? 30.516 16.438 17.453 1 94.25 546 ALA A C 1
ATOM 4368 O O . ALA A 1 546 ? 31.438 16.078 16.734 1 94.25 546 ALA A O 1
ATOM 4369 N N . LEU A 1 547 ? 29.609 15.688 17.969 1 94.81 547 LEU A N 1
ATOM 4370 C CA . LEU A 1 547 ? 29.609 14.266 17.625 1 94.81 547 LEU A CA 1
ATOM 4371 C C . LEU A 1 547 ? 29.422 14.07 16.125 1 94.81 547 LEU A C 1
ATOM 4373 O O . LEU A 1 547 ? 30.078 13.219 15.523 1 94.81 547 LEU A O 1
ATOM 4377 N N . MET A 1 548 ? 28.5 14.789 15.508 1 96.5 548 MET A N 1
ATOM 4378 C CA . MET A 1 548 ? 28.281 14.711 14.07 1 96.5 548 MET A CA 1
ATOM 4379 C C . MET A 1 548 ? 29.531 15.125 13.297 1 96.5 548 MET A C 1
ATOM 4381 O O . MET A 1 548 ? 29.859 14.516 12.281 1 96.5 548 MET A O 1
ATOM 4385 N N . MET A 1 549 ? 30.203 16.047 13.812 1 95.81 549 MET A N 1
ATOM 4386 C CA . MET A 1 549 ? 31.391 16.594 13.148 1 95.81 549 MET A CA 1
ATOM 4387 C C . MET A 1 549 ? 32.5 15.539 13.094 1 95.81 549 MET A C 1
ATOM 4389 O O . MET A 1 549 ? 33.219 15.438 12.094 1 95.81 549 MET A O 1
ATOM 4393 N N . ILE A 1 550 ? 32.625 14.766 14.141 1 95.56 550 ILE A N 1
ATOM 4394 C CA . ILE A 1 550 ? 33.781 13.883 14.242 1 95.56 550 ILE A CA 1
ATOM 4395 C C . ILE A 1 550 ? 33.438 12.508 13.68 1 95.56 550 ILE A C 1
ATOM 4397 O O . ILE A 1 550 ? 34.312 11.68 13.453 1 95.56 550 ILE A O 1
ATOM 4401 N N . SER A 1 551 ? 32.156 12.164 13.469 1 97.56 551 SER A N 1
ATOM 4402 C CA . SER A 1 551 ? 31.703 10.844 13.047 1 97.56 551 SER A CA 1
ATOM 4403 C C . SER A 1 551 ? 32.156 10.547 11.617 1 97.56 551 SER A C 1
ATOM 4405 O O . SER A 1 551 ? 32.25 11.453 10.789 1 97.56 551 SER A O 1
ATOM 4407 N N . ASP A 1 552 ? 32.344 9.281 11.312 1 98 552 ASP A N 1
ATOM 4408 C CA . ASP A 1 552 ? 32.844 8.859 10.008 1 98 552 ASP A CA 1
ATOM 4409 C C . ASP A 1 552 ? 31.672 8.461 9.094 1 98 552 ASP A C 1
ATOM 4411 O O . ASP A 1 552 ? 31.859 8.305 7.883 1 98 552 ASP A O 1
ATOM 4415 N N . ALA A 1 553 ? 30.609 8.273 9.648 1 98.31 553 ALA A N 1
ATOM 4416 C CA . ALA A 1 553 ? 29.359 8.016 8.922 1 98.31 553 ALA A CA 1
ATOM 4417 C C . ALA A 1 553 ? 28.156 8.18 9.828 1 98.31 553 ALA A C 1
ATOM 4419 O O . ALA A 1 553 ? 28.281 8.156 11.055 1 98.31 553 ALA A O 1
ATOM 4420 N N . LEU A 1 554 ? 27.031 8.391 9.32 1 98.56 554 LEU A N 1
ATOM 4421 C CA . LEU A 1 554 ? 25.75 8.367 10.016 1 98.56 554 LEU A CA 1
ATOM 4422 C C . LEU A 1 554 ? 24.797 7.387 9.352 1 98.56 554 LEU A C 1
ATOM 4424 O O . LEU A 1 554 ? 24.75 7.297 8.125 1 98.56 554 LEU A O 1
ATOM 4428 N N . ILE A 1 555 ? 24.031 6.652 10.172 1 98.5 555 ILE A N 1
ATOM 4429 C CA . ILE A 1 555 ? 23.047 5.723 9.609 1 98.5 555 ILE A CA 1
ATOM 4430 C C . ILE A 1 555 ? 21.656 6.047 10.156 1 98.5 555 ILE A C 1
ATOM 4432 O O . ILE A 1 555 ? 21.484 6.219 11.359 1 98.5 555 ILE A O 1
ATOM 4436 N N . ASP A 1 556 ? 20.766 6.266 9.32 1 97.69 556 ASP A N 1
ATOM 4437 C CA . ASP A 1 556 ? 19.328 6.266 9.609 1 97.69 556 ASP A CA 1
ATOM 4438 C C . ASP A 1 556 ? 18.641 5.047 8.992 1 97.69 556 ASP A C 1
ATOM 4440 O O . ASP A 1 556 ? 18.391 5.02 7.781 1 97.69 556 ASP A O 1
ATOM 4444 N N . ASN A 1 557 ? 18.297 4.121 9.805 1 96.06 557 ASN A N 1
ATOM 4445 C CA . ASN A 1 557 ? 17.797 2.82 9.375 1 96.06 557 ASN A CA 1
ATOM 4446 C C . ASN A 1 557 ? 16.312 2.67 9.664 1 96.06 557 ASN A C 1
ATOM 4448 O O . ASN A 1 557 ? 15.82 1.554 9.852 1 96.06 557 ASN A O 1
ATOM 4452 N N . SER A 1 558 ? 15.609 3.758 9.656 1 95 558 SER A N 1
ATOM 4453 C CA . SER A 1 558 ? 14.195 3.736 10.016 1 95 558 SER A CA 1
ATOM 4454 C C . SER A 1 558 ? 13.391 2.859 9.055 1 95 558 SER A C 1
ATOM 4456 O O . SER A 1 558 ? 13.703 2.791 7.863 1 95 558 SER A O 1
ATOM 4458 N N . LEU A 1 559 ? 12.352 2.223 9.625 1 92.44 559 LEU A N 1
ATOM 4459 C CA . LEU A 1 559 ? 11.5 1.343 8.836 1 92.44 559 LEU A CA 1
ATOM 4460 C C . LEU A 1 559 ? 10.523 2.15 7.988 1 92.44 559 LEU A C 1
ATOM 4462 O O . LEU A 1 559 ? 10.141 1.727 6.895 1 92.44 559 LEU A O 1
ATOM 4466 N N . ARG A 1 560 ? 9.977 3.162 8.5 1 92.75 560 ARG A N 1
ATOM 4467 C CA . ARG A 1 560 ? 9.094 4.098 7.809 1 92.75 560 ARG A CA 1
ATOM 4468 C C . ARG A 1 560 ? 9.109 5.465 8.484 1 92.75 560 ARG A C 1
ATOM 4470 O O . ARG A 1 560 ? 8.758 5.582 9.664 1 92.75 560 ARG A O 1
ATOM 4477 N N . GLU A 1 561 ? 9.531 6.441 7.672 1 92.5 561 GLU A N 1
ATOM 4478 C CA . GLU A 1 561 ? 9.617 7.77 8.273 1 92.5 561 GLU A CA 1
ATOM 4479 C C . GLU A 1 561 ? 9.453 8.867 7.223 1 92.5 561 GLU A C 1
ATOM 4481 O O . GLU A 1 561 ? 9.594 8.609 6.023 1 92.5 561 GLU A O 1
ATOM 4486 N N . GLY A 1 562 ? 9.055 10.031 7.73 1 93.25 562 GLY A N 1
ATOM 4487 C CA . GLY A 1 562 ? 9.008 11.188 6.84 1 93.25 562 GLY A CA 1
ATOM 4488 C C . GLY A 1 562 ? 10.391 11.727 6.496 1 93.25 562 GLY A C 1
ATOM 4489 O O . GLY A 1 562 ? 11.234 10.992 5.977 1 93.25 562 GLY A O 1
ATOM 4490 N N . ILE A 1 563 ? 10.625 12.961 6.875 1 93.62 563 ILE A N 1
ATOM 4491 C CA . ILE A 1 563 ? 11.922 13.578 6.629 1 93.62 563 ILE A CA 1
ATOM 4492 C C . ILE A 1 563 ? 12.812 13.406 7.855 1 93.62 563 ILE A C 1
ATOM 4494 O O . ILE A 1 563 ? 12.367 13.594 8.984 1 93.62 563 ILE A O 1
ATOM 4498 N N . SER A 1 564 ? 14.016 12.977 7.594 1 93.56 564 SER A N 1
ATOM 4499 C CA . SER A 1 564 ? 14.992 12.852 8.672 1 93.56 564 SER A CA 1
ATOM 4500 C C . SER A 1 564 ? 15.859 14.109 8.781 1 93.56 564 SER A C 1
ATOM 4502 O O . SER A 1 564 ? 16.844 14.25 8.07 1 93.56 564 SER A O 1
ATOM 4504 N N . LEU A 1 565 ? 15.578 14.883 9.711 1 91.31 565 LEU A N 1
ATOM 4505 C CA . LEU A 1 565 ? 16.312 16.141 9.875 1 91.31 565 LEU A CA 1
ATOM 4506 C C . LEU A 1 565 ? 17.703 15.875 10.445 1 91.31 565 LEU A C 1
ATOM 4508 O O . LEU A 1 565 ? 18.641 16.641 10.188 1 91.31 565 LEU A O 1
ATOM 4512 N N . THR A 1 566 ? 17.797 14.789 11.188 1 93 566 THR A N 1
ATOM 4513 C CA . THR A 1 566 ? 19.109 14.398 11.68 1 93 566 THR A CA 1
ATOM 4514 C C . THR A 1 566 ? 20.062 14.141 10.523 1 93 566 THR A C 1
ATOM 4516 O O . THR A 1 566 ? 21.219 14.562 10.555 1 93 566 THR A O 1
ATOM 4519 N N . SER A 1 567 ? 19.562 13.469 9.539 1 96 567 SER A N 1
ATOM 4520 C CA . SER A 1 567 ? 20.375 13.203 8.344 1 96 567 SER A CA 1
ATOM 4521 C C . SER A 1 567 ? 20.75 14.492 7.637 1 96 567 SER A C 1
ATOM 4523 O O . SER A 1 567 ? 21.891 14.648 7.184 1 96 567 SER A O 1
ATOM 4525 N N . HIS A 1 568 ? 19.797 15.43 7.562 1 95.38 568 HIS A N 1
ATOM 4526 C CA . HIS A 1 568 ? 20.078 16.703 6.902 1 95.38 568 HIS A CA 1
ATOM 4527 C C . HIS A 1 568 ? 21.109 17.516 7.684 1 95.38 568 HIS A C 1
ATOM 4529 O O . HIS A 1 568 ? 21.984 18.141 7.09 1 95.38 568 HIS A O 1
ATOM 4535 N N . GLN A 1 569 ? 21.047 17.484 8.969 1 94.81 569 GLN A N 1
ATOM 4536 C CA . GLN A 1 569 ? 22.016 18.172 9.805 1 94.81 569 GLN A CA 1
ATOM 4537 C C . GLN A 1 569 ? 23.422 17.578 9.633 1 94.81 569 GLN A C 1
ATOM 4539 O O . GLN A 1 569 ? 24.406 18.297 9.531 1 94.81 569 GLN A O 1
ATOM 4544 N N . PHE A 1 570 ? 23.5 16.312 9.609 1 97.56 570 PHE A N 1
ATOM 4545 C CA . PHE A 1 570 ? 24.781 15.633 9.438 1 97.56 570 PHE A CA 1
ATOM 4546 C C . PHE A 1 570 ? 25.453 16.062 8.133 1 97.56 570 PHE A C 1
ATOM 4548 O O . PHE A 1 570 ? 26.641 16.359 8.102 1 97.56 570 PHE A O 1
ATOM 4555 N N . ILE A 1 571 ? 24.609 16.062 7.055 1 97.31 571 ILE A N 1
ATOM 4556 C CA . ILE A 1 571 ? 25.109 16.453 5.742 1 97.31 571 ILE A CA 1
ATOM 4557 C C . ILE A 1 571 ? 25.703 17.875 5.82 1 97.31 571 ILE A C 1
ATOM 4559 O O . ILE A 1 571 ? 26.797 18.125 5.312 1 97.31 571 ILE A O 1
ATOM 4563 N N . TYR A 1 572 ? 25 18.734 6.469 1 96.31 572 TYR A N 1
ATOM 4564 C CA . TYR A 1 572 ? 25.406 20.125 6.535 1 96.31 572 TYR A CA 1
ATOM 4565 C C . TYR A 1 572 ? 26.641 20.297 7.414 1 96.31 572 TYR A C 1
ATOM 4567 O O . TYR A 1 572 ? 27.547 21.062 7.078 1 96.31 572 TYR A O 1
ATOM 4575 N N . VAL A 1 573 ? 26.703 19.578 8.523 1 96.81 573 VAL A N 1
ATOM 4576 C CA . VAL A 1 573 ? 27.797 19.688 9.477 1 96.81 573 VAL A CA 1
ATOM 4577 C C . VAL A 1 573 ? 29.062 19.109 8.867 1 96.81 573 VAL A C 1
ATOM 4579 O O . VAL A 1 573 ? 30.172 19.578 9.164 1 96.81 573 VAL A O 1
ATOM 4582 N N . GLN A 1 574 ? 28.938 18.156 8 1 96.31 574 GLN A N 1
ATOM 4583 C CA . GLN A 1 574 ? 30.062 17.422 7.414 1 96.31 574 GLN A CA 1
ATOM 4584 C C . GLN A 1 574 ? 30.578 18.125 6.156 1 96.31 574 GLN A C 1
ATOM 4586 O O . GLN A 1 574 ? 31.219 17.5 5.316 1 96.31 574 GLN A O 1
ATOM 4591 N N . ARG A 1 575 ? 30.328 19.359 6 1 91.75 575 ARG A N 1
ATOM 4592 C CA . ARG A 1 575 ? 30.719 20.078 4.797 1 91.75 575 ARG A CA 1
ATOM 4593 C C . ARG A 1 575 ? 32.25 20.188 4.699 1 91.75 575 ARG A C 1
ATOM 4595 O O . ARG A 1 575 ? 32.781 20.422 3.619 1 91.75 575 ARG A O 1
ATOM 4602 N N . LYS A 1 576 ? 32.906 19.938 5.781 1 90.06 576 LYS A N 1
ATOM 4603 C CA . LYS A 1 576 ? 34.375 19.969 5.766 1 90.06 576 LYS A CA 1
ATOM 4604 C C . LYS A 1 576 ? 34.969 18.578 5.551 1 90.06 576 LYS A C 1
ATOM 4606 O O . LYS A 1 576 ? 35.812 18.375 4.688 1 90.06 576 LYS A O 1
ATOM 4611 N N . ARG A 1 577 ? 34.438 17.562 6.25 1 94.44 577 ARG A N 1
ATOM 4612 C CA . ARG A 1 577 ? 35 16.203 6.176 1 94.44 577 ARG A CA 1
ATOM 4613 C C . ARG A 1 577 ? 34.281 15.383 5.117 1 94.44 577 ARG A C 1
ATOM 4615 O O . ARG A 1 577 ? 34.812 14.391 4.621 1 94.44 577 ARG A O 1
ATOM 4622 N N . HIS A 1 578 ? 33.031 15.711 4.766 1 97 578 HIS A N 1
ATOM 4623 C CA . HIS A 1 578 ? 32.25 15.133 3.682 1 97 578 HIS A CA 1
ATOM 4624 C C . HIS A 1 578 ? 32.031 13.633 3.898 1 97 578 HIS A C 1
ATOM 4626 O O . HIS A 1 578 ? 32.188 12.844 2.971 1 97 578 HIS A O 1
ATOM 4632 N N . ARG A 1 579 ? 31.719 13.203 5.094 1 96.94 579 ARG A N 1
ATOM 4633 C CA . ARG A 1 579 ? 31.562 11.781 5.379 1 96.94 579 ARG A CA 1
ATOM 4634 C C . ARG A 1 579 ? 30.203 11.273 4.883 1 96.94 579 ARG A C 1
ATOM 4636 O O . ARG A 1 579 ? 29.25 12.047 4.793 1 96.94 579 ARG A O 1
ATOM 4643 N N . PRO A 1 580 ? 30.109 9.977 4.594 1 97.94 580 PRO A N 1
ATOM 4644 C CA . PRO A 1 580 ? 28.938 9.43 3.918 1 97.94 580 PRO A CA 1
ATOM 4645 C C . PRO A 1 580 ? 27.75 9.234 4.863 1 97.94 580 PRO A C 1
ATOM 4647 O O . PRO A 1 580 ? 27.938 9.133 6.078 1 97.94 580 PRO A O 1
ATOM 4650 N N . LEU A 1 581 ? 26.547 9.211 4.262 1 98.44 581 LEU A N 1
ATOM 4651 C CA . LEU A 1 581 ? 25.281 8.953 4.93 1 98.44 581 LEU A CA 1
ATOM 4652 C C . LEU A 1 581 ? 24.672 7.633 4.465 1 98.44 581 LEU A C 1
ATOM 4654 O O . LEU A 1 581 ? 24.531 7.398 3.262 1 98.44 581 LEU A O 1
ATOM 4658 N N . ILE A 1 582 ? 24.422 6.715 5.406 1 98.62 582 ILE A N 1
ATOM 4659 C CA . ILE A 1 582 ? 23.656 5.508 5.137 1 98.62 582 ILE A CA 1
ATOM 4660 C C . ILE A 1 582 ? 22.188 5.75 5.477 1 98.62 582 ILE A C 1
ATOM 4662 O O . ILE A 1 582 ? 21.844 6.098 6.609 1 98.62 582 ILE A O 1
ATOM 4666 N N . LEU A 1 583 ? 21.328 5.547 4.516 1 98.19 583 LEU A N 1
ATOM 4667 C CA . LEU A 1 583 ? 19.938 5.988 4.684 1 98.19 583 LEU A CA 1
ATOM 4668 C C . LEU A 1 583 ? 18.969 4.922 4.188 1 98.19 583 LEU A C 1
ATOM 4670 O O . LEU A 1 583 ? 19.141 4.387 3.09 1 98.19 583 LEU A O 1
ATOM 4674 N N . SER A 1 584 ? 17.984 4.641 5.039 1 97.25 584 SER A N 1
ATOM 4675 C CA . SER A 1 584 ? 16.922 3.723 4.645 1 97.25 584 SER A CA 1
ATOM 4676 C C . SER A 1 584 ? 16.141 4.266 3.449 1 97.25 584 SER A C 1
ATOM 4678 O O . SER A 1 584 ? 15.836 5.457 3.395 1 97.25 584 SER A O 1
ATOM 4680 N N . GLU A 1 585 ? 15.781 3.391 2.541 1 95.19 585 GLU A N 1
ATOM 4681 C CA . GLU A 1 585 ? 15 3.787 1.371 1 95.19 585 GLU A CA 1
ATOM 4682 C C . GLU A 1 585 ? 13.57 4.137 1.753 1 95.19 585 GLU A C 1
ATOM 4684 O O . GLU A 1 585 ? 12.828 4.715 0.952 1 95.19 585 GLU A O 1
ATOM 4689 N N . PHE A 1 586 ? 13.164 3.871 2.969 1 94.69 586 PHE A N 1
ATOM 4690 C CA . PHE A 1 586 ? 11.789 4.074 3.406 1 94.69 586 PHE A CA 1
ATOM 4691 C C . PHE A 1 586 ? 11.656 5.367 4.203 1 94.69 586 PHE A C 1
ATOM 4693 O O . PHE A 1 586 ? 10.609 5.637 4.793 1 94.69 586 PHE A O 1
ATOM 4700 N N . VAL A 1 587 ? 12.734 6.141 4.25 1 95.88 587 VAL A N 1
ATOM 4701 C CA . VAL A 1 587 ? 12.711 7.484 4.824 1 95.88 587 VAL A CA 1
ATOM 4702 C C . VAL A 1 587 ? 12.469 8.516 3.721 1 95.88 587 VAL A C 1
ATOM 4704 O O . VAL A 1 587 ? 13.016 8.398 2.623 1 95.88 587 VAL A O 1
ATOM 4707 N N . GLY A 1 588 ? 11.562 9.492 3.979 1 94.44 588 GLY A N 1
ATOM 4708 C CA . GLY A 1 588 ? 11.234 10.492 2.98 1 94.44 588 GLY A CA 1
ATOM 4709 C C . GLY A 1 588 ? 12.461 11.188 2.408 1 94.44 588 GLY A C 1
ATOM 4710 O O . GLY A 1 588 ? 12.492 11.508 1.22 1 94.44 588 GLY A O 1
ATOM 4711 N N . SER A 1 589 ? 13.5 11.344 3.176 1 95.44 589 SER A N 1
ATOM 4712 C CA . SER A 1 589 ? 14.727 12.008 2.744 1 95.44 589 SER A CA 1
ATOM 4713 C C . SER A 1 589 ? 15.414 11.227 1.629 1 95.44 589 SER A C 1
ATOM 4715 O O . SER A 1 589 ? 16.172 11.789 0.843 1 95.44 589 SER A O 1
ATOM 4717 N N . ALA A 1 590 ? 15.188 9.93 1.604 1 95.56 590 ALA A N 1
ATOM 4718 C CA . ALA A 1 590 ? 15.805 9.109 0.564 1 95.56 590 ALA A CA 1
ATOM 4719 C C . ALA A 1 590 ? 15.344 9.539 -0.824 1 95.56 590 ALA A C 1
ATOM 4721 O O . ALA A 1 590 ? 16.109 9.469 -1.791 1 95.56 590 ALA A O 1
ATOM 4722 N N . SER A 1 591 ? 14.094 9.992 -0.864 1 88.88 591 SER A N 1
ATOM 4723 C CA . SER A 1 591 ? 13.555 10.453 -2.139 1 88.88 591 SER A CA 1
ATOM 4724 C C . SER A 1 591 ? 14.188 11.773 -2.561 1 88.88 591 SER A C 1
ATOM 4726 O O . SER A 1 591 ? 14.242 12.094 -3.75 1 88.88 591 SER A O 1
ATOM 4728 N N . ILE A 1 592 ? 14.664 12.477 -1.637 1 89.25 592 ILE A N 1
ATOM 4729 C CA . ILE A 1 592 ? 15.273 13.773 -1.898 1 89.25 592 ILE A CA 1
ATOM 4730 C C . ILE A 1 592 ? 16.75 13.594 -2.25 1 89.25 592 ILE A C 1
ATOM 4732 O O . ILE A 1 592 ? 17.234 14.18 -3.219 1 89.25 592 ILE A O 1
ATOM 4736 N N . LEU A 1 593 ? 17.422 12.727 -1.516 1 94.06 593 LEU A N 1
ATOM 4737 C CA . LEU A 1 593 ? 18.875 12.602 -1.613 1 94.06 593 LEU A CA 1
ATOM 4738 C C . LEU A 1 593 ? 19.25 11.578 -2.682 1 94.06 593 LEU A C 1
ATOM 4740 O O . LEU A 1 593 ? 20.375 11.594 -3.18 1 94.06 593 LEU A O 1
ATOM 4744 N N . ASN A 1 594 ? 18.391 10.672 -2.945 1 86.88 594 ASN A N 1
ATOM 4745 C CA . ASN A 1 594 ? 18.594 9.641 -3.963 1 86.88 594 ASN A CA 1
ATOM 4746 C C . ASN A 1 594 ? 19.906 8.891 -3.748 1 86.88 594 ASN A C 1
ATOM 4748 O O . ASN A 1 594 ? 20.25 8.562 -2.615 1 86.88 594 ASN A O 1
ATOM 4752 N N . ASP A 1 595 ? 20.656 8.602 -4.77 1 86.94 595 ASP A N 1
ATOM 4753 C CA . ASP A 1 595 ? 21.812 7.703 -4.695 1 86.94 595 ASP A CA 1
ATOM 4754 C C . ASP A 1 595 ? 23.031 8.43 -4.16 1 86.94 595 ASP A C 1
ATOM 4756 O O . ASP A 1 595 ? 24.125 7.848 -4.066 1 86.94 595 ASP A O 1
ATOM 4760 N N . ASN A 1 596 ? 22.828 9.719 -3.801 1 93.31 596 ASN A N 1
ATOM 4761 C CA . ASN A 1 596 ? 23.938 10.414 -3.16 1 93.31 596 ASN A CA 1
ATOM 4762 C C . ASN A 1 596 ? 24.188 9.891 -1.747 1 93.31 596 ASN A C 1
ATOM 4764 O O . ASN A 1 596 ? 25.281 10.039 -1.21 1 93.31 596 ASN A O 1
ATOM 4768 N N . ALA A 1 597 ? 23.172 9.391 -1.131 1 97.44 597 ALA A N 1
ATOM 4769 C CA . ALA A 1 597 ? 23.328 8.625 0.101 1 97.44 597 ALA A CA 1
ATOM 4770 C C . ALA A 1 597 ? 23.469 7.133 -0.197 1 97.44 597 ALA A C 1
ATOM 4772 O O . ALA A 1 597 ? 23.156 6.68 -1.302 1 97.44 597 ALA A O 1
ATOM 4773 N N . ILE A 1 598 ? 24.094 6.43 0.701 1 98.12 598 ILE A N 1
ATOM 4774 C CA . ILE A 1 598 ? 24.094 4.977 0.574 1 98.12 598 ILE A CA 1
ATOM 4775 C C . ILE A 1 598 ? 22.734 4.414 1.001 1 98.12 598 ILE A C 1
ATOM 4777 O O . ILE A 1 598 ? 22.469 4.273 2.195 1 98.12 598 ILE A O 1
ATOM 4781 N N . ILE A 1 599 ? 21.938 4.109 0.014 1 97.31 599 ILE A N 1
ATOM 4782 C CA . ILE A 1 599 ? 20.562 3.713 0.269 1 97.31 599 ILE A CA 1
ATOM 4783 C C . ILE A 1 599 ? 20.5 2.227 0.612 1 97.31 599 ILE A C 1
ATOM 4785 O O . ILE A 1 599 ? 21.125 1.401 -0.068 1 97.31 599 ILE A O 1
ATOM 4789 N N . VAL A 1 600 ? 19.75 1.918 1.685 1 96.81 600 VAL A N 1
ATOM 4790 C CA . VAL A 1 600 ? 19.688 0.524 2.111 1 96.81 600 VAL A CA 1
ATOM 4791 C C . VAL A 1 600 ? 18.234 0.151 2.404 1 96.81 600 VAL A C 1
ATOM 4793 O O . VAL A 1 600 ? 17.406 1.022 2.678 1 96.81 600 VAL A O 1
ATOM 4796 N N . ASN A 1 601 ? 17.875 -1.149 2.244 1 93.75 601 ASN A N 1
ATOM 4797 C CA . ASN A 1 601 ? 16.672 -1.764 2.777 1 93.75 601 ASN A CA 1
ATOM 4798 C C . ASN A 1 601 ? 16.875 -2.295 4.191 1 93.75 601 ASN A C 1
ATOM 4800 O O . ASN A 1 601 ? 17.641 -3.238 4.395 1 93.75 601 ASN A O 1
ATOM 4804 N N . PRO A 1 602 ? 16.219 -1.682 5.172 1 93.56 602 PRO A N 1
ATOM 4805 C CA . PRO A 1 602 ? 16.484 -2.037 6.566 1 93.56 602 PRO A CA 1
ATOM 4806 C C . PRO A 1 602 ? 16.234 -3.516 6.855 1 93.56 602 PRO A C 1
ATOM 4808 O O . PRO A 1 602 ? 16.703 -4.039 7.867 1 93.56 602 PRO A O 1
ATOM 4811 N N . TRP A 1 603 ? 15.508 -4.246 6.02 1 90.12 603 TRP A N 1
ATOM 4812 C CA . TRP A 1 603 ? 15.234 -5.664 6.23 1 90.12 603 TRP A CA 1
ATOM 4813 C C . TRP A 1 603 ? 16.281 -6.527 5.531 1 90.12 603 TRP A C 1
ATOM 4815 O O . TRP A 1 603 ? 16.297 -7.75 5.691 1 90.12 603 TRP A O 1
ATOM 4825 N N . ASP A 1 604 ? 17.125 -5.906 4.789 1 91.12 604 ASP A N 1
ATOM 4826 C CA . ASP A 1 604 ? 18.25 -6.598 4.172 1 91.12 604 ASP A CA 1
ATOM 4827 C C . ASP A 1 604 ? 19.531 -6.418 4.996 1 91.12 604 ASP A C 1
ATOM 4829 O O . ASP A 1 604 ? 20.344 -5.543 4.703 1 91.12 604 ASP A O 1
ATOM 4833 N N . TYR A 1 605 ? 19.734 -7.293 5.902 1 91.44 605 TYR A N 1
ATOM 4834 C CA . TYR A 1 605 ? 20.812 -7.168 6.871 1 91.44 605 TYR A CA 1
ATOM 4835 C C . TYR A 1 605 ? 22.172 -7.273 6.191 1 91.44 605 TYR A C 1
ATOM 4837 O O . TYR A 1 605 ? 23.109 -6.559 6.555 1 91.44 605 TYR A O 1
ATOM 4845 N N . SER A 1 606 ? 22.25 -8.094 5.195 1 90.38 606 SER A N 1
ATOM 4846 C CA . SER A 1 606 ? 23.531 -8.312 4.52 1 90.38 606 SER A CA 1
ATOM 4847 C C . SER A 1 606 ? 23.938 -7.082 3.709 1 90.38 606 SER A C 1
ATOM 4849 O O . SER A 1 606 ? 25.094 -6.664 3.75 1 90.38 606 SER A O 1
ATOM 4851 N N . LYS A 1 607 ? 22.984 -6.57 3.031 1 93.19 607 LYS A N 1
ATOM 4852 C CA . LYS A 1 607 ? 23.297 -5.383 2.234 1 93.19 607 LYS A CA 1
ATOM 4853 C C . LYS A 1 607 ? 23.594 -4.184 3.129 1 93.19 607 LYS A C 1
ATOM 4855 O O . LYS A 1 607 ? 24.406 -3.328 2.781 1 93.19 607 LYS A O 1
ATOM 4860 N N . THR A 1 608 ? 22.938 -4.09 4.242 1 96.31 608 THR A N 1
ATOM 4861 C CA . THR A 1 608 ? 23.203 -3.012 5.188 1 96.31 608 THR A CA 1
ATOM 4862 C C . THR A 1 608 ? 24.594 -3.158 5.789 1 96.31 608 THR A C 1
ATOM 4864 O O . THR A 1 608 ? 25.297 -2.164 6.004 1 96.31 608 THR A O 1
ATOM 4867 N N . ALA A 1 609 ? 24.953 -4.395 6.039 1 96.44 609 ALA A N 1
ATOM 4868 C CA . ALA A 1 609 ? 26.312 -4.648 6.504 1 96.44 609 ALA A CA 1
ATOM 4869 C C . ALA A 1 609 ? 27.344 -4.191 5.469 1 96.44 609 ALA A C 1
ATOM 4871 O O . ALA A 1 609 ? 28.359 -3.598 5.82 1 96.44 609 ALA A O 1
ATOM 4872 N N . GLU A 1 610 ? 27.031 -4.469 4.25 1 96.88 610 GLU A N 1
ATOM 4873 C CA . GLU A 1 610 ? 27.922 -4.031 3.172 1 96.88 610 GLU A CA 1
ATOM 4874 C C . GLU A 1 610 ? 27.969 -2.508 3.084 1 96.88 610 GLU A C 1
ATOM 4876 O O . GLU A 1 610 ? 29 -1.938 2.727 1 96.88 610 GLU A O 1
ATOM 4881 N N . ALA A 1 611 ? 26.906 -1.864 3.398 1 98 611 ALA A N 1
ATOM 4882 C CA . ALA A 1 611 ? 26.844 -0.406 3.367 1 98 611 ALA A CA 1
ATOM 4883 C C . ALA A 1 611 ? 27.781 0.212 4.398 1 98 611 ALA A C 1
ATOM 4885 O O . ALA A 1 611 ? 28.375 1.27 4.16 1 98 611 ALA A O 1
ATOM 4886 N N . PHE A 1 612 ? 27.906 -0.446 5.562 1 98.31 612 PHE A N 1
ATOM 4887 C CA . PHE A 1 612 ? 28.875 0.018 6.551 1 98.31 612 PHE A CA 1
ATOM 4888 C C . PHE A 1 612 ? 30.281 0.024 5.973 1 98.31 612 PHE A C 1
ATOM 4890 O O . PHE A 1 612 ? 31.016 1 6.133 1 98.31 612 PHE A O 1
ATOM 4897 N N . ARG A 1 613 ? 30.594 -1.04 5.332 1 97.81 613 ARG A N 1
ATOM 4898 C CA . ARG A 1 613 ? 31.922 -1.146 4.723 1 97.81 613 ARG A CA 1
ATOM 4899 C C . ARG A 1 613 ? 32.094 -0.091 3.639 1 97.81 613 ARG A C 1
ATOM 4901 O O . ARG A 1 613 ? 33.156 0.571 3.584 1 97.81 613 ARG A O 1
ATOM 4908 N N . THR A 1 614 ? 31.109 0.052 2.848 1 97.88 614 THR A N 1
ATOM 4909 C CA . THR A 1 614 ? 31.172 1.024 1.763 1 97.88 614 THR A CA 1
ATOM 4910 C C . THR A 1 614 ? 31.375 2.434 2.311 1 97.88 614 THR A C 1
ATOM 4912 O O . THR A 1 614 ? 32.156 3.207 1.761 1 97.88 614 THR A O 1
ATOM 4915 N N . ALA A 1 615 ? 30.719 2.762 3.381 1 98.31 615 ALA A N 1
ATOM 4916 C CA . ALA A 1 615 ? 30.812 4.086 3.988 1 98.31 615 ALA A CA 1
ATOM 4917 C C . ALA A 1 615 ? 32.219 4.348 4.508 1 98.31 615 ALA A C 1
ATOM 4919 O O . ALA A 1 615 ? 32.75 5.457 4.375 1 98.31 615 ALA A O 1
ATOM 4920 N N . LEU A 1 616 ? 32.875 3.318 5.039 1 97.5 616 LEU A N 1
ATOM 4921 C CA . LEU A 1 616 ? 34.156 3.48 5.691 1 97.5 616 LEU A CA 1
ATOM 4922 C C . LEU A 1 616 ? 35.312 3.422 4.676 1 97.5 616 LEU A C 1
ATOM 4924 O O . LEU A 1 616 ? 36.406 3.854 4.961 1 97.5 616 LEU A O 1
ATOM 4928 N N . THR A 1 617 ? 34.969 2.898 3.455 1 97.06 617 THR A N 1
ATOM 4929 C CA . THR A 1 617 ? 36.031 2.705 2.479 1 97.06 617 THR A CA 1
ATOM 4930 C C . THR A 1 617 ? 35.875 3.672 1.309 1 97.06 617 THR A C 1
ATOM 4932 O O . THR A 1 617 ? 36.75 3.729 0.423 1 97.06 617 THR A O 1
ATOM 4935 N N . MET A 1 618 ? 34.875 4.418 1.325 1 96.81 618 MET A N 1
ATOM 4936 C CA . MET A 1 618 ? 34.594 5.344 0.226 1 96.81 618 MET A CA 1
ATOM 4937 C C . MET A 1 618 ? 35.719 6.363 0.099 1 96.81 618 MET A C 1
ATOM 4939 O O . MET A 1 618 ? 36.25 6.863 1.104 1 96.81 618 MET A O 1
ATOM 4943 N N . SER A 1 619 ? 36.125 6.656 -1.107 1 96.56 619 SER A N 1
ATOM 4944 C CA . SER A 1 619 ? 37.219 7.598 -1.344 1 96.56 619 SER A CA 1
ATOM 4945 C C . SER A 1 619 ? 36.844 9.016 -0.943 1 96.56 619 SER A C 1
ATOM 4947 O O . SER A 1 619 ? 35.656 9.367 -0.973 1 96.56 619 SER A O 1
ATOM 4949 N N . GLU A 1 620 ? 37.781 9.828 -0.569 1 95.12 620 GLU A N 1
ATOM 4950 C CA . GLU A 1 620 ? 37.531 11.203 -0.164 1 95.12 620 GLU A CA 1
ATOM 4951 C C . GLU A 1 620 ? 36.906 12.008 -1.294 1 95.12 620 GLU A C 1
ATOM 4953 O O . GLU A 1 620 ? 36.031 12.867 -1.05 1 95.12 620 GLU A O 1
ATOM 4958 N N . GLU A 1 621 ? 37.281 11.688 -2.447 1 94.56 621 GLU A N 1
ATOM 4959 C CA . GLU A 1 621 ? 36.75 12.391 -3.604 1 94.56 621 GLU A CA 1
ATOM 4960 C C . GLU A 1 621 ? 35.25 12.078 -3.787 1 94.56 621 GLU A C 1
ATOM 4962 O O . GLU A 1 621 ? 34.469 12.977 -4.047 1 94.56 621 GLU A O 1
ATOM 4967 N N . GLU A 1 622 ? 35 10.836 -3.664 1 95.56 622 GLU A N 1
ATOM 4968 C CA . GLU A 1 622 ? 33.594 10.422 -3.799 1 95.56 622 GLU A CA 1
ATOM 4969 C C . GLU A 1 622 ? 32.75 10.977 -2.664 1 95.56 622 GLU A C 1
ATOM 4971 O O . GLU A 1 622 ? 31.609 11.398 -2.885 1 95.56 622 GLU A O 1
ATOM 4976 N N . CYS A 1 623 ? 33.281 11 -1.477 1 97.06 623 CYS A N 1
ATOM 4977 C CA . CYS A 1 623 ? 32.594 11.57 -0.325 1 97.06 623 CYS A CA 1
ATOM 4978 C C . CYS A 1 623 ? 32.281 13.047 -0.548 1 97.06 623 CYS A C 1
ATOM 4980 O O . CYS A 1 623 ? 31.188 13.5 -0.275 1 97.06 623 CYS A O 1
ATOM 4982 N N . GLN A 1 624 ? 33.25 13.719 -1.023 1 95.94 624 GLN A N 1
ATOM 4983 C CA . GLN A 1 624 ? 33.094 15.148 -1.265 1 95.94 624 GLN A CA 1
ATOM 4984 C C . GLN A 1 624 ? 32.031 15.414 -2.336 1 95.94 624 GLN A C 1
ATOM 4986 O O . GLN A 1 624 ? 31.203 16.297 -2.182 1 95.94 624 GLN A O 1
ATOM 4991 N N . LYS A 1 625 ? 32.125 14.625 -3.35 1 94.69 625 LYS A N 1
ATOM 4992 C CA . LYS A 1 625 ? 31.188 14.773 -4.441 1 94.69 625 LYS A CA 1
ATOM 4993 C C . LYS A 1 625 ? 29.75 14.547 -3.957 1 94.69 625 LYS A C 1
ATOM 4995 O O . LYS A 1 625 ? 28.859 15.344 -4.242 1 94.69 625 LYS A O 1
ATOM 5000 N N . ARG A 1 626 ? 29.562 13.523 -3.26 1 96 626 ARG A N 1
ATOM 5001 C CA . ARG A 1 626 ? 28.234 13.164 -2.756 1 96 626 ARG A CA 1
ATOM 5002 C C . ARG A 1 626 ? 27.734 14.195 -1.75 1 96 626 ARG A C 1
ATOM 5004 O O . ARG A 1 626 ? 26.578 14.602 -1.793 1 96 626 ARG A O 1
ATOM 5011 N N . ASN A 1 627 ? 28.578 14.617 -0.844 1 96.81 627 ASN A N 1
ATOM 5012 C CA . ASN A 1 627 ? 28.188 15.578 0.18 1 96.81 627 ASN A CA 1
ATOM 5013 C C . ASN A 1 627 ? 27.781 16.922 -0.433 1 96.81 627 ASN A C 1
ATOM 5015 O O . ASN A 1 627 ? 26.797 17.516 -0.009 1 96.81 627 ASN A O 1
ATOM 5019 N N . LYS A 1 628 ? 28.531 17.359 -1.37 1 93.44 628 LYS A N 1
ATOM 5020 C CA . LYS A 1 628 ? 28.219 18.625 -2.031 1 93.44 628 LYS A CA 1
ATOM 5021 C C . LYS A 1 628 ? 26.859 18.547 -2.734 1 93.44 628 LYS A C 1
ATOM 5023 O O . LYS A 1 628 ? 26.062 19.484 -2.658 1 93.44 628 LYS A O 1
ATOM 5028 N N . ALA A 1 629 ? 26.688 17.422 -3.35 1 93.19 629 ALA A N 1
ATOM 5029 C CA . ALA A 1 629 ? 25.406 17.219 -4.031 1 93.19 629 ALA A CA 1
ATOM 5030 C C . ALA A 1 629 ? 24.25 17.219 -3.039 1 93.19 629 ALA A C 1
ATOM 5032 O O . ALA A 1 629 ? 23.219 17.859 -3.273 1 93.19 629 ALA A O 1
ATOM 5033 N N . MET A 1 630 ? 24.391 16.516 -1.971 1 96.19 630 MET A N 1
ATOM 5034 C CA . MET A 1 630 ? 23.344 16.406 -0.966 1 96.19 630 MET A CA 1
ATOM 5035 C C . MET A 1 630 ? 23.094 17.75 -0.29 1 96.19 630 MET A C 1
ATOM 5037 O O . MET A 1 630 ? 21.953 18.125 -0.02 1 96.19 630 MET A O 1
ATOM 5041 N N . CYS A 1 631 ? 24.125 18.5 -0.002 1 93.5 631 CYS A N 1
ATOM 5042 C CA . CYS A 1 631 ? 24.016 19.812 0.617 1 93.5 631 CYS A CA 1
ATOM 5043 C C . CYS A 1 631 ? 23.219 20.766 -0.267 1 93.5 631 CYS A C 1
ATOM 5045 O O . CYS A 1 631 ? 22.375 21.5 0.224 1 93.5 631 CYS A O 1
ATOM 5047 N N . ASN A 1 632 ? 23.5 20.672 -1.524 1 89.5 632 ASN A N 1
ATOM 5048 C CA . ASN A 1 632 ? 22.75 21.5 -2.467 1 89.5 632 ASN A CA 1
ATOM 5049 C C . ASN A 1 632 ? 21.281 21.141 -2.496 1 89.5 632 ASN A C 1
ATOM 5051 O O . ASN A 1 632 ? 20.422 22.016 -2.582 1 89.5 632 ASN A O 1
ATOM 5055 N N . LEU A 1 633 ? 21.016 19.906 -2.422 1 89.62 633 LEU A N 1
ATOM 5056 C CA . LEU A 1 633 ? 19.641 19.422 -2.479 1 89.62 633 LEU A CA 1
ATOM 5057 C C . LEU A 1 633 ? 18.875 19.859 -1.24 1 89.62 633 LEU A C 1
ATOM 5059 O O . LEU A 1 633 ? 17.719 20.281 -1.343 1 89.62 633 LEU A O 1
ATOM 5063 N N . ILE A 1 634 ? 19.438 19.781 -0.073 1 89.94 634 ILE A N 1
ATOM 5064 C CA . ILE A 1 634 ? 18.719 20.078 1.161 1 89.94 634 ILE A CA 1
ATOM 5065 C C . ILE A 1 634 ? 18.578 21.578 1.336 1 89.94 634 ILE A C 1
ATOM 5067 O O . ILE A 1 634 ? 17.641 22.047 1.997 1 89.94 634 ILE A O 1
ATOM 5071 N N . LEU A 1 635 ? 19.453 22.344 0.723 1 86.31 635 LEU A N 1
ATOM 5072 C CA . LEU A 1 635 ? 19.453 23.797 0.911 1 86.31 635 LEU A CA 1
ATOM 5073 C C . LEU A 1 635 ? 18.578 24.469 -0.143 1 86.31 635 LEU A C 1
ATOM 5075 O O . LEU A 1 635 ? 18.344 25.672 -0.07 1 86.31 635 LEU A O 1
ATOM 5079 N N . ARG A 1 636 ? 18.141 23.656 -1.086 1 82.38 636 ARG A N 1
ATOM 5080 C CA . ARG A 1 636 ? 17.203 24.219 -2.049 1 82.38 636 ARG A CA 1
ATOM 5081 C C . ARG A 1 636 ? 15.984 24.812 -1.343 1 82.38 636 ARG A C 1
ATOM 5083 O O . ARG A 1 636 ? 15.438 25.828 -1.771 1 82.38 636 ARG A O 1
ATOM 5090 N N . HIS A 1 637 ? 15.594 24.141 -0.33 1 79.94 637 HIS A N 1
ATOM 5091 C CA . HIS A 1 637 ? 14.516 24.641 0.519 1 79.94 637 HIS A CA 1
ATOM 5092 C C . HIS A 1 637 ? 14.898 24.562 1.993 1 79.94 637 HIS A C 1
ATOM 5094 O O . HIS A 1 637 ? 14.57 23.594 2.674 1 79.94 637 HIS A O 1
ATOM 5100 N N . ASP A 1 638 ? 15.5 25.641 2.354 1 86.25 638 ASP A N 1
ATOM 5101 C CA . ASP A 1 638 ? 15.859 25.656 3.768 1 86.25 638 ASP A CA 1
ATOM 5102 C C . ASP A 1 638 ? 14.633 25.875 4.645 1 86.25 638 ASP A C 1
ATOM 5104 O O . ASP A 1 638 ? 13.523 26.047 4.137 1 86.25 638 ASP A O 1
ATOM 5108 N N . ALA A 1 639 ? 14.82 25.844 5.879 1 90.81 639 ALA A N 1
ATOM 5109 C CA . ALA A 1 639 ? 13.711 25.906 6.836 1 90.81 639 ALA A CA 1
ATOM 5110 C C . ALA A 1 639 ? 12.914 27.188 6.676 1 90.81 639 ALA A C 1
ATOM 5112 O O . ALA A 1 639 ? 11.68 27.156 6.645 1 90.81 639 ALA A O 1
ATOM 5113 N N . ALA A 1 640 ? 13.602 28.344 6.574 1 91.06 640 ALA A N 1
ATOM 5114 C CA . ALA A 1 640 ? 12.938 29.641 6.438 1 91.06 640 ALA A CA 1
ATOM 5115 C C . ALA A 1 640 ? 12.125 29.703 5.145 1 91.06 640 ALA A C 1
ATOM 5117 O O . ALA A 1 640 ? 10.969 30.125 5.148 1 91.06 640 ALA A O 1
ATOM 5118 N N . SER A 1 641 ? 12.773 29.266 4.129 1 90.38 641 SER A N 1
ATOM 5119 C CA . SER A 1 641 ? 12.102 29.281 2.83 1 90.38 641 SER A CA 1
ATOM 5120 C C . SER A 1 641 ? 10.891 28.359 2.82 1 90.38 641 SER A C 1
ATOM 5122 O O . SER A 1 641 ? 9.891 28.656 2.16 1 90.38 641 SER A O 1
ATOM 5124 N N . TRP A 1 642 ? 11 27.266 3.42 1 93.5 642 TRP A N 1
ATOM 5125 C CA . TRP A 1 642 ? 9.883 26.328 3.518 1 93.5 642 TRP A CA 1
ATOM 5126 C C . TRP A 1 642 ? 8.664 26.984 4.145 1 93.5 642 TRP A C 1
ATOM 5128 O O . TRP A 1 642 ? 7.555 26.906 3.615 1 93.5 642 TRP A O 1
ATOM 5138 N N . ALA A 1 643 ? 8.844 27.672 5.277 1 94.88 643 ALA A N 1
ATOM 5139 C CA . ALA A 1 643 ? 7.75 28.297 6.008 1 94.88 643 ALA A CA 1
ATOM 5140 C C . ALA A 1 643 ? 7.145 29.453 5.203 1 94.88 643 ALA A C 1
ATOM 5142 O O . ALA A 1 643 ? 5.922 29.578 5.117 1 94.88 643 ALA A O 1
ATOM 5143 N N . VAL A 1 644 ? 7.98 30.25 4.613 1 93.38 644 VAL A N 1
ATOM 5144 C CA . VAL A 1 644 ? 7.531 31.391 3.834 1 93.38 644 VAL A CA 1
ATOM 5145 C C . VAL A 1 644 ? 6.773 30.922 2.598 1 93.38 644 VAL A C 1
ATOM 5147 O O . VAL A 1 644 ? 5.734 31.484 2.244 1 93.38 644 VAL A O 1
ATOM 5150 N N . THR A 1 645 ? 7.312 29.875 2.021 1 93.25 645 THR A N 1
ATOM 5151 C CA . THR A 1 645 ? 6.68 29.344 0.825 1 93.25 645 THR A CA 1
ATOM 5152 C C . THR A 1 645 ? 5.293 28.781 1.148 1 93.25 645 THR A C 1
ATOM 5154 O O . THR A 1 645 ? 4.332 29.031 0.417 1 93.25 645 THR A O 1
ATOM 5157 N N . PHE A 1 646 ? 5.199 28.078 2.201 1 95.5 646 PHE A N 1
ATOM 5158 C CA . PHE A 1 646 ? 3.91 27.484 2.52 1 95.5 646 PHE A CA 1
ATOM 5159 C C . PHE A 1 646 ? 2.887 28.547 2.879 1 95.5 646 PHE A C 1
ATOM 5161 O O . PHE A 1 646 ? 1.715 28.453 2.514 1 95.5 646 PHE A O 1
ATOM 5168 N N . GLN A 1 647 ? 3.322 29.547 3.602 1 94.31 647 GLN A N 1
ATOM 5169 C CA . GLN A 1 647 ? 2.449 30.672 3.908 1 94.31 647 GLN A CA 1
ATOM 5170 C C . GLN A 1 647 ? 1.898 31.312 2.631 1 94.31 647 GLN A C 1
ATOM 5172 O O . GLN A 1 647 ? 0.705 31.594 2.545 1 94.31 647 GLN A O 1
ATOM 5177 N N . SER A 1 648 ? 2.758 31.484 1.724 1 93.06 648 SER A N 1
ATOM 5178 C CA . SER A 1 648 ? 2.361 32.094 0.455 1 93.06 648 SER A CA 1
ATOM 5179 C C . SER A 1 648 ? 1.397 31.188 -0.308 1 93.06 648 SER A C 1
ATOM 5181 O O . SER A 1 648 ? 0.455 31.656 -0.939 1 93.06 648 SER A O 1
ATOM 5183 N N . LEU A 1 649 ? 1.644 29.906 -0.235 1 93.62 649 LEU A N 1
ATOM 5184 C CA . LEU A 1 649 ? 0.804 28.953 -0.947 1 93.62 649 LEU A CA 1
ATOM 5185 C C . LEU A 1 649 ? -0.6 28.906 -0.351 1 93.62 649 LEU A C 1
ATOM 5187 O O . LEU A 1 649 ? -1.579 28.703 -1.073 1 93.62 649 LEU A O 1
ATOM 5191 N N . ILE A 1 650 ? -0.708 29.062 0.965 1 96.12 650 ILE A N 1
ATOM 5192 C CA . ILE A 1 650 ? -2.02 29.109 1.6 1 96.12 650 ILE A CA 1
ATOM 5193 C C . ILE A 1 650 ? -2.818 30.281 1.036 1 96.12 650 ILE A C 1
ATOM 5195 O O . ILE A 1 650 ? -3.982 30.125 0.66 1 96.12 650 ILE A O 1
ATOM 5199 N N . LYS A 1 651 ? -2.186 31.438 0.981 1 92.25 651 LYS A N 1
ATOM 5200 C CA . LYS A 1 651 ? -2.836 32.656 0.481 1 92.25 651 LYS A CA 1
ATOM 5201 C C . LYS A 1 651 ? -3.244 32.5 -0.98 1 92.25 651 LYS A C 1
ATOM 5203 O O . LYS A 1 651 ? -4.355 32.844 -1.364 1 92.25 651 LYS A O 1
ATOM 5208 N N . GLU A 1 652 ? -2.365 31.922 -1.736 1 89.19 652 GLU A N 1
ATOM 5209 C CA . GLU A 1 652 ? -2.611 31.75 -3.166 1 89.19 652 GLU A CA 1
ATOM 5210 C C . GLU A 1 652 ? -3.748 30.766 -3.418 1 89.19 652 GLU A C 1
ATOM 5212 O O . GLU A 1 652 ? -4.59 31 -4.289 1 89.19 652 GLU A O 1
ATOM 5217 N N . SER A 1 653 ? -3.66 29.688 -2.684 1 90 653 SER A N 1
ATOM 5218 C CA . SER A 1 653 ? -4.703 28.672 -2.842 1 90 653 SER A CA 1
ATOM 5219 C C . SER A 1 653 ? -6.07 29.234 -2.455 1 90 653 SER A C 1
ATOM 5221 O O . SER A 1 653 ? -7.078 28.906 -3.094 1 90 653 SER A O 1
ATOM 5223 N N . TRP A 1 654 ? -6.113 29.984 -1.417 1 90.88 654 TRP A N 1
ATOM 5224 C CA . TRP A 1 654 ? -7.352 30.609 -0.976 1 90.88 654 TRP A CA 1
ATOM 5225 C C . TRP A 1 654 ? -7.871 31.594 -2.025 1 90.88 654 TRP A C 1
ATOM 5227 O O . TRP A 1 654 ? -9.07 31.609 -2.332 1 90.88 654 TRP A O 1
ATOM 5237 N N . LYS A 1 655 ? -7.012 32.406 -2.574 1 83.69 655 LYS A N 1
ATOM 5238 C CA . LYS A 1 655 ? -7.398 33.375 -3.598 1 83.69 655 LYS A CA 1
ATOM 5239 C C . LYS A 1 655 ? -7.969 32.656 -4.828 1 83.69 655 LYS A C 1
ATOM 5241 O O . LYS A 1 655 ? -8.953 33.125 -5.41 1 83.69 655 LYS A O 1
ATOM 5246 N N . GLU A 1 656 ? -7.34 31.609 -5.148 1 77.31 656 GLU A N 1
ATOM 5247 C CA . GLU A 1 656 ? -7.801 30.844 -6.297 1 77.31 656 GLU A CA 1
ATOM 5248 C C . GLU A 1 656 ? -9.203 30.281 -6.062 1 77.31 656 GLU A C 1
ATOM 5250 O O . GLU A 1 656 ? -10.023 30.234 -6.98 1 77.31 656 GLU A O 1
ATOM 5255 N N . GLN A 1 657 ? -9.461 29.906 -4.859 1 76.75 657 GLN A N 1
ATOM 5256 C CA . GLN A 1 657 ? -10.75 29.328 -4.508 1 76.75 657 GLN A CA 1
ATOM 5257 C C . GLN A 1 657 ? -11.852 30.375 -4.5 1 76.75 657 GLN A C 1
ATOM 5259 O O . GLN A 1 657 ? -12.984 30.109 -4.91 1 76.75 657 GLN A O 1
ATOM 5264 N N . ILE A 1 658 ? -11.531 31.562 -3.984 1 71.5 658 ILE A N 1
ATOM 5265 C CA . ILE A 1 658 ? -12.492 32.656 -3.941 1 71.5 658 ILE A CA 1
ATOM 5266 C C . ILE A 1 658 ? -12.836 33.094 -5.363 1 71.5 658 ILE A C 1
ATOM 5268 O O . ILE A 1 658 ? -13.992 33.375 -5.676 1 71.5 658 ILE A O 1
ATOM 5272 N N . ASP A 1 659 ? -11.836 33.219 -6.117 1 62.06 659 ASP A N 1
ATOM 5273 C CA . ASP A 1 659 ? -12.023 33.625 -7.504 1 62.06 659 ASP A CA 1
ATOM 5274 C C . ASP A 1 659 ? -12.883 32.625 -8.273 1 62.06 659 ASP A C 1
ATOM 5276 O O . ASP A 1 659 ? -13.688 33 -9.117 1 62.06 659 ASP A O 1
ATOM 5280 N N . MET A 1 660 ? -12.766 31.375 -7.926 1 55.78 660 MET A N 1
ATOM 5281 C CA . MET A 1 660 ? -13.539 30.312 -8.57 1 55.78 660 MET A CA 1
ATOM 5282 C C . MET A 1 660 ? -14.984 30.328 -8.086 1 55.78 660 MET A C 1
ATOM 5284 O O . MET A 1 660 ? -15.898 29.938 -8.82 1 55.78 660 MET A O 1
ATOM 5288 N N . GLN A 1 661 ? -15.359 30.703 -6.773 1 53.53 661 GLN A N 1
ATOM 5289 C CA . GLN A 1 661 ? -16.672 30.719 -6.148 1 53.53 661 GLN A CA 1
ATOM 5290 C C . GLN A 1 661 ? -17.547 31.828 -6.734 1 53.53 661 GLN A C 1
ATOM 5292 O O . GLN A 1 661 ? -18.734 31.906 -6.43 1 53.53 661 GLN A O 1
ATOM 5297 N N . ARG A 1 662 ? -17.297 32.781 -7.555 1 51.31 662 ARG A N 1
ATOM 5298 C CA . ARG A 1 662 ? -18.234 33.781 -8.094 1 51.31 662 ARG A CA 1
ATOM 5299 C C . ARG A 1 662 ? -19.375 33.094 -8.828 1 51.31 662 ARG A C 1
ATOM 5301 O O . ARG A 1 662 ? -20.469 33.625 -8.93 1 51.31 662 ARG A O 1
ATOM 5308 N N . ILE A 1 663 ? -19.422 32 -9.273 1 55.56 663 ILE A N 1
ATOM 5309 C CA . ILE A 1 663 ? -20.562 31.25 -9.742 1 55.56 663 ILE A CA 1
ATOM 5310 C C . ILE A 1 663 ? -21.062 30.328 -8.633 1 55.56 663 ILE A C 1
ATOM 5312 O O . ILE A 1 663 ? -20.281 29.578 -8.039 1 55.56 663 ILE A O 1
ATOM 5316 N N . PRO A 1 664 ? -22.359 30.688 -7.875 1 59 664 PRO A N 1
ATOM 5317 C CA . PRO A 1 664 ? -22.812 29.922 -6.711 1 59 664 PRO A CA 1
ATOM 5318 C C . PRO A 1 664 ? -22.672 28.422 -6.91 1 59 664 PRO A C 1
ATOM 5320 O O . PRO A 1 664 ? -22.766 27.922 -8.039 1 59 664 PRO A O 1
ATOM 5323 N N . ALA A 1 665 ? -22.312 27.781 -5.793 1 64.38 665 ALA A N 1
ATOM 5324 C CA . ALA A 1 665 ? -22.219 26.328 -5.848 1 64.38 665 ALA A CA 1
ATOM 5325 C C . ALA A 1 665 ? -23.609 25.688 -6 1 64.38 665 ALA A C 1
ATOM 5327 O O . ALA A 1 665 ? -24.562 26.141 -5.371 1 64.38 665 ALA A O 1
ATOM 5328 N N . PHE A 1 666 ? -23.828 24.75 -6.762 1 78.75 666 PHE A N 1
ATOM 5329 C CA . PHE A 1 666 ? -25.109 24.078 -6.992 1 78.75 666 PHE A CA 1
ATOM 5330 C C . PHE A 1 666 ? -25.5 23.234 -5.785 1 78.75 666 PHE A C 1
ATOM 5332 O O . PHE A 1 666 ? -24.719 22.375 -5.34 1 78.75 666 PHE A O 1
ATOM 5339 N N . THR A 1 667 ? -26.5 23.594 -5.043 1 75.56 667 THR A N 1
ATOM 5340 C CA . THR A 1 667 ? -27.109 22.781 -3.996 1 75.56 667 THR A CA 1
ATOM 5341 C C . THR A 1 667 ? -28.531 22.391 -4.383 1 75.56 667 THR A C 1
ATOM 5343 O O . THR A 1 667 ? -29.188 23.094 -5.168 1 75.56 667 THR A O 1
ATOM 5346 N N . ALA A 1 668 ? -29 21.266 -3.771 1 79.69 668 ALA A N 1
ATOM 5347 C CA . ALA A 1 668 ? -30.328 20.75 -4.09 1 79.69 668 ALA A CA 1
ATOM 5348 C C . ALA A 1 668 ? -31.406 21.797 -3.768 1 79.69 668 ALA A C 1
ATOM 5350 O O . ALA A 1 668 ? -32.438 21.875 -4.449 1 79.69 668 ALA A O 1
ATOM 5351 N N . GLN A 1 669 ? -31.188 22.594 -2.811 1 79.44 669 GLN A N 1
ATOM 5352 C CA . GLN A 1 669 ? -32.188 23.547 -2.332 1 79.44 669 GLN A CA 1
ATOM 5353 C C . GLN A 1 669 ? -32.438 24.625 -3.375 1 79.44 669 GLN A C 1
ATOM 5355 O O . GLN A 1 669 ? -33.531 25.188 -3.42 1 79.44 669 GLN A O 1
ATOM 5360 N N . LEU A 1 670 ? -31.656 24.875 -4.227 1 82.06 670 LEU A N 1
ATOM 5361 C CA . LEU A 1 670 ? -31.766 25.953 -5.203 1 82.06 670 LEU A CA 1
ATOM 5362 C C . LEU A 1 670 ? -32.844 25.641 -6.238 1 82.06 670 LEU A C 1
ATOM 5364 O O . LEU A 1 670 ? -33.438 26.547 -6.82 1 82.06 670 LEU A O 1
ATOM 5368 N N . ILE A 1 671 ? -33.188 24.344 -6.395 1 86.75 671 ILE A N 1
ATOM 5369 C CA . ILE A 1 671 ? -34.125 24.031 -7.469 1 86.75 671 ILE A CA 1
ATOM 5370 C C . ILE A 1 671 ? -35.219 23.141 -6.938 1 86.75 671 ILE A C 1
ATOM 5372 O O . ILE A 1 671 ? -36.156 22.797 -7.672 1 86.75 671 ILE A O 1
ATOM 5376 N N . LYS A 1 672 ? -35.156 22.766 -5.664 1 86.62 672 LYS A N 1
ATOM 5377 C CA . LYS A 1 672 ? -36.094 21.812 -5.117 1 86.62 672 LYS A CA 1
ATOM 5378 C C . LYS A 1 672 ? -37.531 22.312 -5.223 1 86.62 672 LYS A C 1
ATOM 5380 O O . LYS A 1 672 ? -38.438 21.609 -5.707 1 86.62 672 LYS A O 1
ATOM 5385 N N . GLU A 1 673 ? -37.844 23.453 -4.715 1 85.81 673 GLU A N 1
ATOM 5386 C CA . GLU A 1 673 ? -39.188 24.016 -4.715 1 85.81 673 GLU A CA 1
ATOM 5387 C C . GLU A 1 673 ? -39.719 24.219 -6.141 1 85.81 673 GLU A C 1
ATOM 5389 O O . GLU A 1 673 ? -40.812 23.781 -6.488 1 85.81 673 GLU A O 1
ATOM 5394 N N . PRO A 1 674 ? -38.969 24.828 -6.973 1 89.88 674 PRO A N 1
ATOM 5395 C CA . PRO A 1 674 ? -39.438 24.984 -8.352 1 89.88 674 PRO A CA 1
ATOM 5396 C C . PRO A 1 674 ? -39.656 23.641 -9.047 1 89.88 674 PRO A C 1
ATOM 5398 O O . PRO A 1 674 ? -40.594 23.516 -9.859 1 89.88 674 PRO A O 1
ATOM 5401 N N . TYR A 1 675 ? -38.938 22.688 -8.719 1 90.75 675 TYR A N 1
ATOM 5402 C CA . TYR A 1 675 ? -39.062 21.359 -9.32 1 90.75 675 TYR A CA 1
ATOM 5403 C C . TYR A 1 675 ? -40.375 20.703 -8.898 1 90.75 675 TYR A C 1
ATOM 5405 O O . TYR A 1 675 ? -41.094 20.141 -9.727 1 90.75 675 TYR A O 1
ATOM 5413 N N . GLN A 1 676 ? -40.656 20.844 -7.648 1 88.31 676 GLN A N 1
ATOM 5414 C CA . GLN A 1 676 ? -41.875 20.234 -7.117 1 88.31 676 GLN A CA 1
ATOM 5415 C C . GLN A 1 676 ? -43.125 20.922 -7.652 1 88.31 676 GLN A C 1
ATOM 5417 O O . GLN A 1 676 ? -44.125 20.281 -7.91 1 88.31 676 GLN A O 1
ATOM 5422 N N . ASN A 1 677 ? -43.094 22.094 -7.863 1 88.56 677 ASN A N 1
ATOM 5423 C CA . ASN A 1 677 ? -44.25 22.875 -8.273 1 88.56 677 ASN A CA 1
ATOM 5424 C C . ASN A 1 677 ? -44.438 22.844 -9.789 1 88.56 677 ASN A C 1
ATOM 5426 O O . ASN A 1 677 ? -45.5 23.172 -10.289 1 88.56 677 ASN A O 1
ATOM 5430 N N . ALA A 1 678 ? -43.5 22.438 -10.484 1 90.5 678 ALA A N 1
ATOM 5431 C CA . ALA A 1 678 ? -43.531 22.469 -11.945 1 90.5 678 ALA A CA 1
ATOM 5432 C C . ALA A 1 678 ? -44.438 21.375 -12.5 1 90.5 678 ALA A C 1
ATOM 5434 O O . ALA A 1 678 ? -44.531 20.281 -11.938 1 90.5 678 ALA A O 1
ATOM 5435 N N . GLN A 1 679 ? -45.094 21.625 -13.5 1 87.94 679 GLN A N 1
ATOM 5436 C CA . GLN A 1 679 ? -46 20.672 -14.125 1 87.94 679 GLN A CA 1
ATOM 5437 C C . GLN A 1 679 ? -45.344 19.984 -15.32 1 87.94 679 GLN A C 1
ATOM 5439 O O . GLN A 1 679 ? -45.688 18.844 -15.641 1 87.94 679 GLN A O 1
ATOM 5444 N N . LYS A 1 680 ? -44.562 20.641 -16 1 90 680 LYS A N 1
ATOM 5445 C CA . LYS A 1 680 ? -43.812 20.125 -17.141 1 90 680 LYS A CA 1
ATOM 5446 C C . LYS A 1 680 ? -42.344 20.547 -17.047 1 90 680 LYS A C 1
ATOM 5448 O O . LYS A 1 680 ? -42.031 21.734 -17.172 1 90 680 LYS A O 1
ATOM 5453 N N . ARG A 1 681 ? -41.562 19.594 -16.953 1 93.56 681 ARG A N 1
ATOM 5454 C CA . ARG A 1 681 ? -40.156 19.891 -16.656 1 93.56 681 ARG A CA 1
ATOM 5455 C C . ARG A 1 681 ? -39.25 19.406 -17.766 1 93.56 681 ARG A C 1
ATOM 5457 O O . ARG A 1 681 ? -39.406 18.297 -18.281 1 93.56 681 ARG A O 1
ATOM 5464 N N . LEU A 1 682 ? -38.25 20.188 -18.141 1 92.06 682 LEU A N 1
ATOM 5465 C CA . LEU A 1 682 ? -37.188 19.828 -19.094 1 92.06 682 LEU A CA 1
ATOM 5466 C C . LEU A 1 682 ? -35.844 19.766 -18.391 1 92.06 682 LEU A C 1
ATOM 5468 O O . LEU A 1 682 ? -35.375 20.766 -17.812 1 92.06 682 LEU A O 1
ATOM 5472 N N . ILE A 1 683 ? -35.25 18.672 -18.438 1 92.69 683 ILE A N 1
ATOM 5473 C CA . ILE A 1 683 ? -33.969 18.484 -17.781 1 92.69 683 ILE A CA 1
ATOM 5474 C C . ILE A 1 683 ? -32.906 18.109 -18.828 1 92.69 683 ILE A C 1
ATOM 5476 O O . ILE A 1 683 ? -33.031 17.078 -19.5 1 92.69 683 ILE A O 1
ATOM 5480 N N . LEU A 1 684 ? -31.859 18.859 -18.953 1 92.56 684 LEU A N 1
ATOM 5481 C CA . LEU A 1 684 ? -30.766 18.688 -19.906 1 92.56 684 LEU A CA 1
ATOM 5482 C C . LEU A 1 684 ? -29.453 18.406 -19.172 1 92.56 684 LEU A C 1
ATOM 5484 O O . LEU A 1 684 ? -28.938 19.281 -18.469 1 92.56 684 LEU A O 1
ATOM 5488 N N . LEU A 1 685 ? -28.906 17.281 -19.406 1 91.19 685 LEU A N 1
ATOM 5489 C CA . LEU A 1 685 ? -27.703 16.891 -18.688 1 91.19 685 LEU A CA 1
ATOM 5490 C C . LEU A 1 685 ? -26.594 16.5 -19.656 1 91.19 685 LEU A C 1
ATOM 5492 O O . LEU A 1 685 ? -26.797 15.68 -20.547 1 91.19 685 LEU A O 1
ATOM 5496 N N . TYR A 1 686 ? -25.484 17.078 -19.469 1 88.38 686 TYR A N 1
ATOM 5497 C CA . TYR A 1 686 ? -24.312 16.625 -20.219 1 88.38 686 TYR A CA 1
ATOM 5498 C C . TYR A 1 686 ? -23.719 15.375 -19.578 1 88.38 686 TYR A C 1
ATOM 5500 O O . TYR A 1 686 ? -23.703 15.234 -18.359 1 88.38 686 TYR A O 1
ATOM 5508 N N . PHE A 1 687 ? -23.188 14.508 -20.391 1 85.31 687 PHE A N 1
ATOM 5509 C CA . PHE A 1 687 ? -22.781 13.188 -19.922 1 85.31 687 PHE A CA 1
ATOM 5510 C C . PHE A 1 687 ? -21.344 13.227 -19.406 1 85.31 687 PHE A C 1
ATOM 5512 O O . PHE A 1 687 ? -21.109 13.109 -18.203 1 85.31 687 PHE A O 1
ATOM 5519 N N . GLU A 1 688 ? -20.5 13.555 -20.281 1 74.69 688 GLU A N 1
ATOM 5520 C CA . GLU A 1 688 ? -19.094 13.461 -19.953 1 74.69 688 GLU A CA 1
ATOM 5521 C C . GLU A 1 688 ? -18.672 14.555 -18.969 1 74.69 688 GLU A C 1
ATOM 5523 O O . GLU A 1 688 ? -18.828 15.742 -19.25 1 74.69 688 GLU A O 1
ATOM 5528 N N . GLY A 1 689 ? -18.141 14.133 -17.844 1 71.62 689 GLY A N 1
ATOM 5529 C CA . GLY A 1 689 ? -17.641 15.094 -16.875 1 71.62 689 GLY A CA 1
ATOM 5530 C C . GLY A 1 689 ? -18.734 15.766 -16.078 1 71.62 689 GLY A C 1
ATOM 5531 O O . GLY A 1 689 ? -18.469 16.672 -15.281 1 71.62 689 GLY A O 1
ATOM 5532 N N . THR A 1 690 ? -19.953 15.422 -16.438 1 82.12 690 THR A N 1
ATOM 5533 C CA . THR A 1 690 ? -21.078 16.047 -15.734 1 82.12 690 THR A CA 1
ATOM 5534 C C . THR A 1 690 ? -21.875 15.016 -14.938 1 82.12 690 THR A C 1
ATOM 5536 O O . THR A 1 690 ? -22.031 15.148 -13.727 1 82.12 690 THR A O 1
ATOM 5539 N N . ILE A 1 691 ? -22.359 14.008 -15.625 1 81.75 691 ILE A N 1
ATOM 5540 C CA . ILE A 1 691 ? -23.094 12.984 -14.883 1 81.75 691 ILE A CA 1
ATOM 5541 C C . ILE A 1 691 ? -22.281 11.695 -14.836 1 81.75 691 ILE A C 1
ATOM 5543 O O . ILE A 1 691 ? -22.734 10.688 -14.289 1 81.75 691 ILE A O 1
ATOM 5547 N N . SER A 1 692 ? -21.234 11.664 -15.438 1 73.25 692 SER A N 1
ATOM 5548 C CA . SER A 1 692 ? -20.281 10.562 -15.344 1 73.25 692 SER A CA 1
ATOM 5549 C C . SER A 1 692 ? -18.844 11.078 -15.312 1 73.25 692 SER A C 1
ATOM 5551 O O . SER A 1 692 ? -18.5 12.008 -16.047 1 73.25 692 SER A O 1
ATOM 5553 N N . THR A 1 693 ? -18.172 10.57 -14.438 1 58.72 693 THR A N 1
ATOM 5554 C CA . THR A 1 693 ? -16.766 10.945 -14.406 1 58.72 693 THR A CA 1
ATOM 5555 C C . THR A 1 693 ? -16.031 10.398 -15.625 1 58.72 693 THR A C 1
ATOM 5557 O O . THR A 1 693 ? -16.266 9.258 -16.031 1 58.72 693 THR A O 1
ATOM 5560 N N . TRP A 1 694 ? -15.727 11.344 -16.547 1 47.69 694 TRP A N 1
ATOM 5561 C CA . TRP A 1 694 ? -15.055 10.945 -17.781 1 47.69 694 TRP A CA 1
ATOM 5562 C C . TRP A 1 694 ? -13.57 11.297 -17.75 1 47.69 694 TRP A C 1
ATOM 5564 O O . TRP A 1 694 ? -13.203 12.391 -17.312 1 47.69 694 TRP A O 1
ATOM 5574 N N . GLY A 1 695 ? -12.578 10.156 -17.641 1 43.06 695 GLY A N 1
ATOM 5575 C CA . GLY A 1 695 ? -11.133 10.289 -17.641 1 43.06 695 GLY A CA 1
ATOM 5576 C C . GLY A 1 695 ? -10.414 9.016 -18.031 1 43.06 695 GLY A C 1
ATOM 5577 O O . GLY A 1 695 ? -11.039 8.055 -18.484 1 43.06 695 GLY A O 1
ATOM 5578 N N . SER A 1 696 ? -8.945 9.086 -17.953 1 34.5 696 SER A N 1
ATOM 5579 C CA . SER A 1 696 ? -8.078 8.023 -18.453 1 34.5 696 SER A CA 1
ATOM 5580 C C . SER A 1 696 ? -8.367 6.699 -17.766 1 34.5 696 SER A C 1
ATOM 5582 O O . SER A 1 696 ? -7.93 5.641 -18.219 1 34.5 696 SER A O 1
ATOM 5584 N N . GLN A 1 697 ? -8.773 6.711 -16.5 1 33.19 697 GLN A N 1
ATOM 5585 C CA . GLN A 1 697 ? -8.734 5.406 -15.852 1 33.19 697 GLN A CA 1
ATOM 5586 C C . GLN A 1 697 ? -10.086 4.695 -15.969 1 33.19 697 GLN A C 1
ATOM 5588 O O . GLN A 1 697 ? -11.125 5.27 -15.648 1 33.19 697 GLN A O 1
ATOM 5593 N N . TYR A 1 698 ? -10.203 3.664 -16.516 1 31.36 698 TYR A N 1
ATOM 5594 C CA . TYR A 1 698 ? -11.297 2.799 -16.938 1 31.36 698 TYR A CA 1
ATOM 5595 C C . TYR A 1 698 ? -12.266 2.529 -15.789 1 31.36 698 TYR A C 1
ATOM 5597 O O . TYR A 1 698 ? -13.477 2.502 -15.984 1 31.36 698 TYR A O 1
ATOM 5605 N N . HIS A 1 699 ? -11.758 2.199 -14.68 1 33.66 699 HIS A N 1
ATOM 5606 C CA . HIS A 1 699 ? -12.617 1.63 -13.656 1 33.66 699 HIS A CA 1
ATOM 5607 C C . HIS A 1 699 ? -13.555 2.686 -13.07 1 33.66 699 HIS A C 1
ATOM 5609 O O . HIS A 1 699 ? -14.695 2.385 -12.719 1 33.66 699 HIS A O 1
ATOM 5615 N N . ASN A 1 700 ? -13.141 3.807 -12.875 1 37.19 700 ASN A N 1
ATOM 5616 C CA . ASN A 1 700 ? -13.953 4.883 -12.32 1 37.19 700 ASN A CA 1
ATOM 5617 C C . ASN A 1 700 ? -15.078 5.281 -13.281 1 37.19 700 ASN A C 1
ATOM 5619 O O . ASN A 1 700 ? -16.141 5.742 -12.844 1 37.19 700 ASN A O 1
ATOM 5623 N N . VAL A 1 701 ? -14.969 4.953 -14.453 1 39.75 701 VAL A N 1
ATOM 5624 C CA . VAL A 1 701 ? -15.922 5.262 -15.516 1 39.75 701 VAL A CA 1
ATOM 5625 C C . VAL A 1 701 ? -17.141 4.352 -15.391 1 39.75 701 VAL A C 1
ATOM 5627 O O . VAL A 1 701 ? -18.281 4.805 -15.547 1 39.75 701 VAL A O 1
ATOM 5630 N N . MET A 1 702 ? -16.781 3.135 -14.906 1 39.81 702 MET A N 1
ATOM 5631 C CA . MET A 1 702 ? -17.891 2.195 -14.898 1 39.81 702 MET A CA 1
ATOM 5632 C C . MET A 1 702 ? -18.812 2.453 -13.703 1 39.81 702 MET A C 1
ATOM 5634 O O . MET A 1 702 ? -20.031 2.342 -13.82 1 39.81 702 MET A O 1
ATOM 5638 N N . THR A 1 703 ? -18.203 2.646 -12.539 1 42.94 703 THR A N 1
ATOM 5639 C CA . THR A 1 703 ? -19.031 2.873 -11.359 1 42.94 703 THR A CA 1
ATOM 5640 C C . THR A 1 703 ? -19.828 4.164 -11.5 1 42.94 703 THR A C 1
ATOM 5642 O O . THR A 1 703 ? -21 4.23 -11.086 1 42.94 703 THR A O 1
ATOM 5645 N N . SER A 1 704 ? -19.266 5.016 -12.109 1 55.03 704 SER A N 1
ATOM 5646 C CA . SER A 1 704 ? -19.938 6.293 -12.336 1 55.03 704 SER A CA 1
ATOM 5647 C C . SER A 1 704 ? -21.062 6.152 -13.352 1 55.03 704 SER A C 1
ATOM 5649 O O . SER A 1 704 ? -22.078 6.836 -13.258 1 55.03 704 SER A O 1
ATOM 5651 N N . LEU A 1 705 ? -20.953 5.062 -13.945 1 62.62 705 LEU A N 1
ATOM 5652 C CA . LEU A 1 705 ? -21.938 4.879 -15.008 1 62.62 705 LEU A CA 1
ATOM 5653 C C . LEU A 1 705 ? -23.234 4.277 -14.461 1 62.62 705 LEU A C 1
ATOM 5655 O O . LEU A 1 705 ? -24.328 4.668 -14.867 1 62.62 705 LEU A O 1
ATOM 5659 N N . GLN A 1 706 ? -22.984 3.355 -13.469 1 65.44 706 GLN A N 1
ATOM 5660 C CA . GLN A 1 706 ? -24.203 2.762 -12.922 1 65.44 706 GLN A CA 1
ATOM 5661 C C . GLN A 1 706 ? -25.016 3.795 -12.141 1 65.44 706 GLN A C 1
ATOM 5663 O O . GLN A 1 706 ? -26.234 3.83 -12.242 1 65.44 706 GLN A O 1
ATOM 5668 N N . ARG A 1 707 ? -24.359 4.531 -11.406 1 73.31 707 ARG A N 1
ATOM 5669 C CA . ARG A 1 707 ? -25.047 5.605 -10.695 1 73.31 707 ARG A CA 1
ATOM 5670 C C . ARG A 1 707 ? -25.766 6.539 -11.664 1 73.31 707 ARG A C 1
ATOM 5672 O O . ARG A 1 707 ? -26.891 6.961 -11.414 1 73.31 707 ARG A O 1
ATOM 5679 N N . THR A 1 708 ? -25.156 6.75 -12.656 1 79.06 708 THR A N 1
ATOM 5680 C CA . THR A 1 708 ? -25.719 7.617 -13.68 1 79.06 708 THR A CA 1
ATOM 5681 C C . THR A 1 708 ? -26.953 6.973 -14.312 1 79.06 708 THR A C 1
ATOM 5683 O O . THR A 1 708 ? -27.969 7.641 -14.523 1 79.06 708 THR A O 1
ATOM 5686 N N . ILE A 1 709 ? -26.828 5.703 -14.453 1 79.56 709 ILE A N 1
ATOM 5687 C CA . ILE A 1 709 ? -27.938 4.996 -15.062 1 79.56 709 ILE A CA 1
ATOM 5688 C C . ILE A 1 709 ? -29.125 4.984 -14.109 1 79.56 709 ILE A C 1
ATOM 5690 O O . ILE A 1 709 ? -30.266 5.215 -14.531 1 79.56 709 ILE A O 1
ATOM 5694 N N . ASN A 1 710 ? -28.844 4.789 -12.82 1 79.06 710 ASN A N 1
ATOM 5695 C CA . ASN A 1 710 ? -29.906 4.82 -11.82 1 79.06 710 ASN A CA 1
ATOM 5696 C C . ASN A 1 710 ? -30.562 6.199 -11.742 1 79.06 710 ASN A C 1
ATOM 5698 O O . ASN A 1 710 ? -31.797 6.301 -11.664 1 79.06 710 ASN A O 1
ATOM 5702 N N . LEU A 1 711 ? -29.844 7.117 -11.742 1 83.5 711 LEU A N 1
ATOM 5703 C CA . LEU A 1 711 ? -30.344 8.484 -11.688 1 83.5 711 LEU A CA 1
ATOM 5704 C C . LEU A 1 711 ? -31.219 8.789 -12.906 1 83.5 711 LEU A C 1
ATOM 5706 O O . LEU A 1 711 ? -32.312 9.367 -12.766 1 83.5 711 LEU A O 1
ATOM 5710 N N . LEU A 1 712 ? -30.828 8.367 -13.992 1 87.31 712 LEU A N 1
ATOM 5711 C CA . LEU A 1 712 ? -31.562 8.656 -15.227 1 87.31 712 LEU A CA 1
ATOM 5712 C C . LEU A 1 712 ? -32.875 7.883 -15.273 1 87.31 712 LEU A C 1
ATOM 5714 O O . LEU A 1 712 ? -33.875 8.398 -15.75 1 87.31 712 LEU A O 1
ATOM 5718 N N . ASN A 1 713 ? -32.75 6.711 -14.664 1 83.25 713 ASN A N 1
ATOM 5719 C CA . ASN A 1 713 ? -34 5.953 -14.57 1 83.25 713 ASN A CA 1
ATOM 5720 C C . ASN A 1 713 ? -34.969 6.621 -13.625 1 83.25 713 ASN A C 1
ATOM 5722 O O . ASN A 1 713 ? -36.188 6.688 -13.914 1 83.25 713 ASN A O 1
ATOM 5726 N N . MET A 1 714 ? -34.5 7.098 -12.555 1 84 714 MET A N 1
ATOM 5727 C CA . MET A 1 714 ? -35.344 7.797 -11.594 1 84 714 MET A CA 1
ATOM 5728 C C . MET A 1 714 ? -35.938 9.062 -12.203 1 84 714 MET A C 1
ATOM 5730 O O . MET A 1 714 ? -37.125 9.328 -12.055 1 84 714 MET A O 1
ATOM 5734 N N . LEU A 1 715 ? -35.281 9.773 -12.914 1 88.12 715 LEU A N 1
ATOM 5735 C CA . LEU A 1 715 ? -35.719 11.031 -13.508 1 88.12 715 LEU A CA 1
ATOM 5736 C C . LEU A 1 715 ? -36.719 10.781 -14.625 1 88.12 715 LEU A C 1
ATOM 5738 O O . LEU A 1 715 ? -37.719 11.516 -14.758 1 88.12 715 LEU A O 1
ATOM 5742 N N . THR A 1 716 ? -36.5 9.719 -15.305 1 87.88 716 THR A N 1
ATOM 5743 C CA . THR A 1 716 ? -37.375 9.453 -16.453 1 87.88 716 THR A CA 1
ATOM 5744 C C . THR A 1 716 ? -38.656 8.75 -1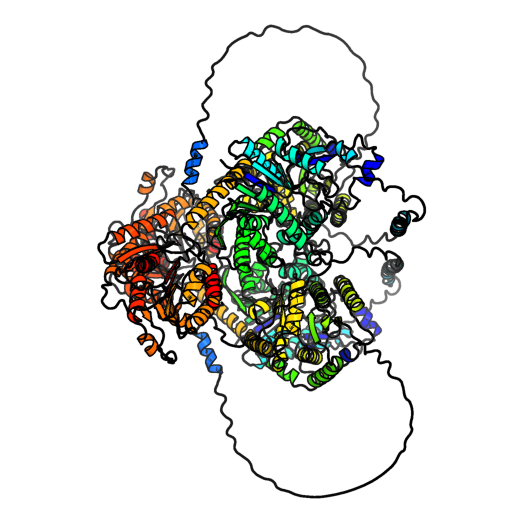6.031 1 87.88 716 THR A C 1
ATOM 5746 O O . THR A 1 716 ? -39.625 8.703 -16.797 1 87.88 716 THR A O 1
ATOM 5749 N N . SER A 1 717 ? -38.625 8.211 -14.875 1 84.88 717 SER A N 1
ATOM 5750 C CA . SER A 1 717 ? -39.812 7.535 -14.383 1 84.88 717 SER A CA 1
ATOM 5751 C C . SER A 1 717 ? -40.938 8.531 -14.047 1 84.88 717 SER A C 1
ATOM 5753 O O . SER A 1 717 ? -42.094 8.18 -14.023 1 84.88 717 SER A O 1
ATOM 5755 N N . ASP A 1 718 ? -40.625 9.758 -13.75 1 86.12 718 ASP A N 1
ATOM 5756 C CA . ASP A 1 718 ? -41.594 10.82 -13.523 1 86.12 718 ASP A CA 1
ATOM 5757 C C . ASP A 1 718 ? -42.125 11.367 -14.844 1 86.12 718 ASP A C 1
ATOM 5759 O O . ASP A 1 718 ? -41.375 11.938 -15.633 1 86.12 718 ASP A O 1
ATOM 5763 N N . PRO A 1 719 ? -43.344 11.148 -15.055 1 85.94 719 PRO A N 1
ATOM 5764 C CA . PRO A 1 719 ? -43.906 11.555 -16.344 1 85.94 719 PRO A CA 1
ATOM 5765 C C . PRO A 1 719 ? -43.844 13.062 -16.562 1 85.94 719 PRO A C 1
ATOM 5767 O O . PRO A 1 719 ? -43.969 13.523 -17.703 1 85.94 719 PRO A O 1
ATOM 5770 N N . LYS A 1 720 ? -43.688 13.812 -15.547 1 90.19 720 LYS A N 1
ATOM 5771 C CA . LYS A 1 720 ? -43.594 15.258 -15.695 1 90.19 720 LYS A CA 1
ATOM 5772 C C . LYS A 1 720 ? -42.25 15.664 -16.234 1 90.19 720 LYS A C 1
ATOM 5774 O O . LYS A 1 720 ? -42.031 16.812 -16.656 1 90.19 720 LYS A O 1
ATOM 5779 N N . ASN A 1 721 ? -41.375 14.711 -16.266 1 91.94 721 ASN A N 1
ATOM 5780 C CA . ASN A 1 721 ? -40 15.016 -16.656 1 91.94 721 ASN A CA 1
ATOM 5781 C C . ASN A 1 721 ? -39.719 14.586 -18.094 1 91.94 721 ASN A C 1
ATOM 5783 O O . ASN A 1 721 ? -40.094 13.484 -18.5 1 91.94 721 ASN A O 1
ATOM 5787 N N . THR A 1 722 ? -39.156 15.438 -18.844 1 90.56 722 THR A N 1
ATOM 5788 C CA . THR A 1 722 ? -38.5 15.117 -20.109 1 90.56 722 THR A CA 1
ATOM 5789 C C . THR A 1 722 ? -36.969 15.266 -19.969 1 90.56 722 THR A C 1
ATOM 5791 O O . THR A 1 722 ? -36.469 16.375 -19.797 1 90.56 722 THR A O 1
ATOM 5794 N N . VAL A 1 723 ? -36.344 14.203 -20.031 1 92.19 723 VAL A N 1
ATOM 5795 C CA . VAL A 1 723 ? -34.906 14.211 -19.719 1 92.19 723 VAL A CA 1
ATOM 5796 C C . VAL A 1 723 ? -34.094 13.938 -20.984 1 92.19 723 VAL A C 1
ATOM 5798 O O . VAL A 1 723 ? -34.406 12.984 -21.719 1 92.19 723 VAL A O 1
ATOM 5801 N N . TYR A 1 724 ? -33.094 14.727 -21.266 1 91.62 724 TYR A N 1
ATOM 5802 C CA . TYR A 1 724 ? -32.156 14.508 -22.359 1 91.62 724 TYR A CA 1
ATOM 5803 C C . TYR A 1 724 ? -30.719 14.461 -21.828 1 91.62 724 TYR A C 1
ATOM 5805 O O . TYR A 1 724 ? -30.359 15.227 -20.938 1 91.62 724 TYR A O 1
ATOM 5813 N N . VAL A 1 725 ? -29.953 13.68 -22.438 1 91.75 725 VAL A N 1
ATOM 5814 C CA . VAL A 1 725 ? -28.531 13.609 -22.141 1 91.75 725 VAL A CA 1
ATOM 5815 C C . VAL A 1 725 ? -27.734 14.055 -23.359 1 91.75 725 VAL A C 1
ATOM 5817 O O . VAL A 1 725 ? -27.953 13.555 -24.469 1 91.75 725 VAL A O 1
ATOM 5820 N N . PHE A 1 726 ? -26.875 15 -23.125 1 87.75 726 PHE A N 1
ATOM 5821 C CA . PHE A 1 726 ? -25.953 15.5 -24.141 1 87.75 726 PHE A CA 1
ATOM 5822 C C . PHE A 1 726 ? -24.594 14.82 -24.031 1 87.75 726 PHE A C 1
ATOM 5824 O O . PHE A 1 726 ? -24.094 14.617 -22.922 1 87.75 726 PHE A O 1
ATOM 5831 N N . SER A 1 727 ? -24.109 14.508 -25.094 1 83.25 727 SER A N 1
ATOM 5832 C CA . SER A 1 727 ? -22.812 13.844 -25.062 1 83.25 727 SER A CA 1
ATOM 5833 C C . SER A 1 727 ? -22.016 14.133 -26.328 1 83.25 727 SER A C 1
ATOM 5835 O O . SER A 1 727 ? -22.594 14.469 -27.375 1 83.25 727 SER A O 1
ATOM 5837 N N . ALA A 1 728 ? -20.75 14.031 -26.188 1 72.56 728 ALA A N 1
ATOM 5838 C CA . ALA A 1 728 ? -19.875 14.141 -27.344 1 72.56 728 ALA A CA 1
ATOM 5839 C C . ALA A 1 728 ? -19.719 12.797 -28.047 1 72.56 728 ALA A C 1
ATOM 5841 O O . ALA A 1 728 ? -19.188 12.734 -29.156 1 72.56 728 ALA A O 1
ATOM 5842 N N . LEU A 1 729 ? -20.281 11.789 -27.484 1 74.25 729 LEU A N 1
ATOM 5843 C CA . LEU A 1 729 ? -20.141 10.438 -28.016 1 74.25 729 LEU A CA 1
ATOM 5844 C C . LEU A 1 729 ? -21.062 10.227 -29.219 1 74.25 729 LEU A C 1
ATOM 5846 O O . LEU A 1 729 ? -21.984 11.008 -29.438 1 74.25 729 LEU A O 1
ATOM 5850 N N . SER A 1 730 ? -20.75 9.164 -29.875 1 71.69 730 SER A N 1
ATOM 5851 C CA . SER A 1 730 ? -21.547 8.844 -31.062 1 71.69 730 SER A CA 1
ATOM 5852 C C . SER A 1 730 ? -22.891 8.242 -30.688 1 71.69 730 SER A C 1
ATOM 5854 O O . SER A 1 730 ? -23.094 7.832 -29.531 1 71.69 730 SER A O 1
ATOM 5856 N N . CYS A 1 731 ? -23.812 8.242 -31.672 1 76.06 731 CYS A N 1
ATOM 5857 C CA . CYS A 1 731 ? -25.141 7.688 -31.484 1 76.06 731 CYS A CA 1
ATOM 5858 C C . CYS A 1 731 ? -25.062 6.234 -31.031 1 76.06 731 CYS A C 1
ATOM 5860 O O . CYS A 1 731 ? -25.766 5.832 -30.094 1 76.06 731 CYS A O 1
ATOM 5862 N N . GLN A 1 732 ? -24.109 5.562 -31.609 1 69 732 GLN A N 1
ATOM 5863 C CA . GLN A 1 732 ? -24.016 4.141 -31.312 1 69 732 GLN A CA 1
ATOM 5864 C C . GLN A 1 732 ? -23.5 3.908 -29.891 1 69 732 GLN A C 1
ATOM 5866 O O . GLN A 1 732 ? -24.016 3.057 -29.172 1 69 732 GLN A O 1
ATOM 5871 N N . GLU A 1 733 ? -22.516 4.609 -29.531 1 73.88 733 GLU A N 1
ATOM 5872 C CA . GLU A 1 733 ? -21.969 4.492 -28.188 1 73.88 733 GLU A CA 1
ATOM 5873 C C . GLU A 1 733 ? -23.016 4.82 -27.125 1 73.88 733 GLU A C 1
ATOM 5875 O O . GLU A 1 733 ? -23.109 4.133 -26.109 1 73.88 733 GLU A O 1
ATOM 5880 N N . LEU A 1 734 ? -23.719 5.762 -27.438 1 80.12 734 LEU A N 1
ATOM 5881 C CA . LEU A 1 734 ? -24.703 6.223 -26.453 1 80.12 734 LEU A CA 1
ATOM 5882 C C . LEU A 1 734 ? -25.891 5.254 -26.375 1 80.12 734 LEU A C 1
ATOM 5884 O O . LEU A 1 734 ? -26.469 5.07 -25.312 1 80.12 734 LEU A O 1
ATOM 5888 N N . GLU A 1 735 ? -26.203 4.68 -27.438 1 76 735 GLU A N 1
ATOM 5889 C CA . GLU A 1 735 ? -27.266 3.676 -27.406 1 76 735 GLU A CA 1
ATOM 5890 C C . GLU A 1 735 ? -26.875 2.48 -26.547 1 76 735 GLU A C 1
ATOM 5892 O O . GLU A 1 735 ? -27.703 1.945 -25.812 1 76 735 GLU A O 1
ATOM 5897 N N . GLN A 1 736 ? -25.641 2.193 -26.625 1 72.44 736 GLN A N 1
ATOM 5898 C CA . GLN A 1 736 ? -25.156 1.076 -25.828 1 72.44 736 GLN A CA 1
ATOM 5899 C C . GLN A 1 736 ? -25.062 1.452 -24.344 1 72.44 736 GLN A C 1
ATOM 5901 O O . GLN A 1 736 ? -25.422 0.66 -23.484 1 72.44 736 GLN A O 1
ATOM 5906 N N . LEU A 1 737 ? -24.625 2.562 -24.109 1 75.31 737 LEU A N 1
ATOM 5907 C CA . LEU A 1 737 ? -24.422 3.029 -22.75 1 75.31 737 LEU A CA 1
ATOM 5908 C C . LEU A 1 737 ? -25.75 3.182 -22.016 1 75.31 737 LEU A C 1
ATOM 5910 O O . LEU A 1 737 ? -25.859 2.865 -20.828 1 75.31 737 LEU A O 1
ATOM 5914 N N . PHE A 1 738 ? -26.781 3.625 -22.797 1 81.5 738 PHE A N 1
ATOM 5915 C CA . PHE A 1 738 ? -28.047 3.969 -22.125 1 81.5 738 PHE A CA 1
ATOM 5916 C C . PHE A 1 738 ? -29.172 3.047 -22.578 1 81.5 738 PHE A C 1
ATOM 5918 O O . PHE A 1 738 ? -30.328 3.439 -22.578 1 81.5 738 PHE A O 1
ATOM 5925 N N . GLN A 1 739 ? -28.75 1.837 -22.828 1 74.25 739 GLN A N 1
ATOM 5926 C CA . GLN A 1 739 ? -29.75 0.851 -23.219 1 74.25 739 GLN A CA 1
ATOM 5927 C C . GLN A 1 739 ? -30.719 0.566 -22.078 1 74.25 739 GLN A C 1
ATOM 5929 O O . GLN A 1 739 ? -31.875 0.241 -22.328 1 74.25 739 GLN A O 1
ATOM 5934 N N . ARG A 1 740 ? -30.344 0.821 -20.859 1 74.12 740 ARG A N 1
ATOM 5935 C CA . ARG A 1 740 ? -31.125 0.494 -19.672 1 74.12 740 ARG A CA 1
ATOM 5936 C C . ARG A 1 740 ? -32 1.667 -19.266 1 74.12 740 ARG A C 1
ATOM 5938 O O . ARG A 1 740 ? -32.688 1.614 -18.234 1 74.12 740 ARG A O 1
ATOM 5945 N N . VAL A 1 741 ? -32.094 2.686 -20.031 1 83.31 741 VAL A N 1
ATOM 5946 C CA . VAL A 1 741 ? -32.969 3.83 -19.75 1 83.31 741 VAL A CA 1
ATOM 5947 C C . VAL A 1 741 ? -33.781 4.152 -21 1 83.31 741 VAL A C 1
ATOM 5949 O O . VAL A 1 741 ? -33.531 5.129 -21.703 1 83.31 741 VAL A O 1
ATOM 5952 N N . PRO A 1 742 ? -34.812 3.424 -21.141 1 77.88 742 PRO A N 1
ATOM 5953 C CA . PRO A 1 742 ? -35.531 3.494 -22.422 1 77.88 742 PRO A CA 1
ATOM 5954 C C . PRO A 1 742 ? -36.25 4.836 -22.625 1 77.88 742 PRO A C 1
ATOM 5956 O O . PRO A 1 742 ? -36.469 5.254 -23.766 1 77.88 742 PRO A O 1
ATOM 5959 N N . LYS A 1 743 ? -36.656 5.594 -21.641 1 85.38 743 LYS A N 1
ATOM 5960 C CA . LYS A 1 743 ? -37.406 6.836 -21.766 1 85.38 743 LYS A CA 1
ATOM 5961 C C . LYS A 1 743 ? -36.469 8.039 -21.828 1 85.38 743 LYS A C 1
ATOM 5963 O O . LYS A 1 743 ? -36.906 9.18 -21.672 1 85.38 743 LYS A O 1
ATOM 5968 N N . LEU A 1 744 ? -35.312 7.762 -22.172 1 88.75 744 LEU A N 1
ATOM 5969 C CA . LEU A 1 744 ? -34.312 8.812 -22.188 1 88.75 744 LEU A CA 1
ATOM 5970 C C . LEU A 1 744 ? -34.156 9.406 -23.578 1 88.75 744 LEU A C 1
ATOM 5972 O O . LEU A 1 744 ? -34.125 8.68 -24.562 1 88.75 744 LEU A O 1
ATOM 5976 N N . GLY A 1 745 ? -34.188 10.75 -23.641 1 89.31 745 GLY A N 1
ATOM 5977 C CA . GLY A 1 745 ? -33.719 11.422 -24.844 1 89.31 745 GLY A CA 1
ATOM 5978 C C . GLY A 1 745 ? -32.188 11.523 -24.922 1 89.31 745 GLY A C 1
ATOM 5979 O O . GLY A 1 745 ? -31.531 11.703 -23.906 1 89.31 745 GLY A O 1
ATOM 5980 N N . ILE A 1 746 ? -31.734 11.492 -26.109 1 89.44 746 ILE A N 1
ATOM 5981 C CA . ILE A 1 746 ? -30.281 11.5 -26.25 1 89.44 746 ILE A CA 1
ATOM 5982 C C . ILE A 1 746 ? -29.875 12.477 -27.344 1 89.44 746 ILE A C 1
ATOM 5984 O O . ILE A 1 746 ? -30.5 12.516 -28.406 1 89.44 746 ILE A O 1
ATOM 5988 N N . VAL A 1 747 ? -28.922 13.273 -27.016 1 87.38 747 VAL A N 1
ATOM 5989 C CA . VAL A 1 747 ? -28.281 14.156 -27.984 1 87.38 747 VAL A CA 1
ATOM 5990 C C . VAL A 1 747 ? -26.828 13.734 -28.188 1 87.38 747 VAL A C 1
ATOM 5992 O O . VAL A 1 747 ? -26.016 13.781 -27.266 1 87.38 747 VAL A O 1
ATOM 5995 N N . ALA A 1 748 ? -26.578 13.383 -29.328 1 83.94 748 ALA A N 1
ATOM 5996 C CA . ALA A 1 748 ? -25.266 12.828 -29.609 1 83.94 748 ALA A CA 1
ATOM 5997 C C . ALA A 1 748 ? -24.391 13.836 -30.344 1 83.94 748 ALA A C 1
ATOM 5999 O O . ALA A 1 748 ? -24.906 14.766 -30.984 1 83.94 748 ALA A O 1
ATOM 6000 N N . GLU A 1 749 ? -23.156 13.711 -30.141 1 76.56 749 GLU A N 1
ATOM 6001 C CA . GLU A 1 749 ? -22.125 14.469 -30.859 1 76.56 749 GLU A CA 1
ATOM 6002 C C . GLU A 1 749 ? -22.359 15.977 -30.703 1 76.56 749 GLU A C 1
ATOM 6004 O O . GLU A 1 749 ? -22.375 16.703 -31.703 1 76.56 749 GLU A O 1
ATOM 6009 N N . ASN A 1 750 ? -22.609 16.391 -29.609 1 76.56 750 ASN A N 1
ATOM 6010 C CA . ASN A 1 750 ? -22.719 17.781 -29.188 1 76.56 750 ASN A CA 1
ATOM 6011 C C . ASN A 1 750 ? -23.797 18.516 -29.969 1 76.56 750 ASN A C 1
ATOM 6013 O O . ASN A 1 750 ? -23.594 19.672 -30.375 1 76.56 750 ASN A O 1
ATOM 6017 N N . GLY A 1 751 ? -24.844 17.766 -30.203 1 78.31 751 GLY A N 1
ATOM 6018 C CA . GLY A 1 751 ? -26.016 18.453 -30.766 1 78.31 751 GLY A CA 1
ATOM 6019 C C . GLY A 1 751 ? -26.281 18.078 -32.219 1 78.31 751 GLY A C 1
ATOM 6020 O O . GLY A 1 751 ? -27.266 18.531 -32.812 1 78.31 751 GLY A O 1
ATOM 6021 N N . CYS A 1 752 ? -25.609 17.219 -32.75 1 75.75 752 CYS A N 1
ATOM 6022 C CA . CYS A 1 752 ? -25.734 16.859 -34.188 1 75.75 752 CYS A CA 1
ATOM 6023 C C . CYS A 1 752 ? -26.906 15.914 -34.406 1 75.75 752 CYS A C 1
ATOM 6025 O O . CYS A 1 752 ? -27.578 15.977 -35.438 1 75.75 752 CYS A O 1
ATOM 6027 N N . PHE A 1 753 ? -27.031 15.062 -33.438 1 81.5 753 PHE A N 1
ATOM 6028 C CA . PHE A 1 753 ? -28.109 14.078 -33.531 1 81.5 753 PHE A CA 1
ATOM 6029 C C . PHE A 1 753 ? -28.969 14.094 -32.281 1 81.5 753 PHE A C 1
ATOM 6031 O O . PHE A 1 753 ? -28.453 14.242 -31.156 1 81.5 753 PHE A O 1
ATOM 6038 N N . VAL A 1 754 ? -30.219 14.008 -32.531 1 86.06 754 VAL A N 1
ATOM 6039 C CA . VAL A 1 754 ? -31.141 14.008 -31.406 1 86.06 754 VAL A CA 1
ATOM 6040 C C . VAL A 1 754 ? -32.094 12.82 -31.531 1 86.06 754 VAL A C 1
ATOM 6042 O O . VAL A 1 754 ? -32.656 12.578 -32.594 1 86.06 754 VAL A O 1
ATOM 6045 N N . ARG A 1 755 ? -32.156 12.117 -30.5 1 86.88 755 ARG A N 1
ATOM 6046 C CA . ARG A 1 755 ? -33.188 11.07 -30.391 1 86.88 755 ARG A CA 1
ATOM 6047 C C . ARG A 1 755 ? -34.188 11.406 -29.281 1 86.88 755 ARG A C 1
ATOM 6049 O O . ARG A 1 755 ? -33.812 11.484 -28.109 1 86.88 755 ARG A O 1
ATOM 6056 N N . SER A 1 756 ? -35.375 11.57 -29.625 1 84 756 SER A N 1
ATOM 6057 C CA . SER A 1 756 ? -36.406 11.898 -28.672 1 84 756 SER A CA 1
ATOM 6058 C C . SER A 1 756 ? -36.844 10.656 -27.906 1 84 756 SER A C 1
ATOM 6060 O O . SER A 1 756 ? -36.781 9.539 -28.422 1 84 756 SER A O 1
ATOM 6062 N N . PRO A 1 757 ? -37.281 10.875 -26.625 1 83.06 757 PRO A N 1
ATOM 6063 C CA . PRO A 1 757 ? -37.875 9.758 -25.875 1 83.06 757 PRO A CA 1
ATOM 6064 C C . PRO A 1 757 ? -39.094 9.172 -26.531 1 83.06 757 PRO A C 1
ATOM 6066 O O . PRO A 1 757 ? -39.812 9.875 -27.25 1 83.06 757 PRO A O 1
ATOM 6069 N N . PRO A 1 758 ? -39.281 7.934 -26.406 1 73.5 758 PRO A N 1
ATOM 6070 C CA . PRO A 1 758 ? -40.469 7.352 -27.016 1 73.5 758 PRO A CA 1
ATOM 6071 C C . PRO A 1 758 ? -41.781 7.902 -26.438 1 73.5 758 PRO A C 1
ATOM 6073 O O . PRO A 1 758 ? -41.844 8.195 -25.234 1 73.5 758 PRO A O 1
ATOM 6076 N N . LYS A 1 759 ? -42.688 8.305 -27.297 1 65.56 759 LYS A N 1
ATOM 6077 C CA . LYS A 1 759 ? -44 8.812 -26.875 1 65.56 759 LYS A CA 1
ATOM 6078 C C . LYS A 1 759 ? -44.906 7.676 -26.469 1 65.56 759 LYS A C 1
ATOM 6080 O O . LYS A 1 759 ? -45 6.652 -27.141 1 65.56 759 LYS A O 1
ATOM 6085 N N . GLY A 1 760 ? -45.531 7.793 -25.266 1 57.97 760 GLY A N 1
ATOM 6086 C CA . GLY A 1 760 ? -46.531 6.855 -24.734 1 57.97 760 GLY A CA 1
ATOM 6087 C C . GLY A 1 760 ? -45.906 5.594 -24.172 1 57.97 760 GLY A C 1
ATOM 6088 O O . GLY A 1 760 ? -44.781 5.621 -23.672 1 57.97 760 GLY A O 1
ATOM 6089 N N . ASP A 1 761 ? -46.625 4.484 -24.156 1 51.53 761 ASP A N 1
ATOM 6090 C CA . ASP A 1 761 ? -46.312 3.152 -23.656 1 51.53 761 ASP A CA 1
ATOM 6091 C C . ASP A 1 761 ? -45.438 2.385 -24.641 1 51.53 761 ASP A C 1
ATOM 6093 O O . ASP A 1 761 ? -45.344 1.157 -24.578 1 51.53 761 ASP A O 1
ATOM 6097 N N . ALA A 1 762 ? -44.875 2.953 -25.531 1 50.75 762 ALA A N 1
ATOM 6098 C CA . ALA A 1 762 ? -44.219 2.236 -26.609 1 50.75 762 ALA A CA 1
ATOM 6099 C C . ALA A 1 762 ? -42.812 1.774 -26.188 1 50.75 762 ALA A C 1
ATOM 6101 O O . ALA A 1 762 ? -42.094 2.518 -25.547 1 50.75 762 ALA A O 1
ATOM 6102 N N . THR A 1 763 ? -42.562 0.54 -26.141 1 50.31 763 THR A N 1
ATOM 6103 C CA . THR A 1 763 ? -41.312 -0.141 -25.812 1 50.31 763 THR A CA 1
ATOM 6104 C C . THR A 1 763 ? -40.25 0.188 -26.844 1 50.31 763 THR A C 1
ATOM 6106 O O . THR A 1 763 ? -40.531 0.45 -28 1 50.31 763 THR A O 1
ATOM 6109 N N . MET A 1 764 ? -39.094 0.614 -26.516 1 54.78 764 MET A N 1
ATOM 6110 C CA . MET A 1 764 ? -37.938 0.849 -27.406 1 54.78 764 MET A CA 1
ATOM 6111 C C . MET A 1 764 ? -37.906 -0.2 -28.5 1 54.78 764 MET A C 1
ATOM 6113 O O . MET A 1 764 ? -38.031 -1.396 -28.234 1 54.78 764 MET A O 1
ATOM 6117 N N . PRO A 1 765 ? -38 0.276 -29.719 1 55.53 765 PRO A N 1
ATOM 6118 C CA . PRO A 1 765 ? -37.938 -0.748 -30.766 1 55.53 765 PRO A CA 1
ATOM 6119 C C . PRO A 1 765 ? -36.688 -1.628 -30.641 1 55.53 765 PRO A C 1
ATOM 6121 O O . PRO A 1 765 ? -35.656 -1.187 -30.109 1 55.53 765 PRO A O 1
ATOM 6124 N N . VAL A 1 766 ? -36.781 -2.873 -30.781 1 51.31 766 VAL A N 1
ATOM 6125 C CA . VAL A 1 766 ? -35.75 -3.898 -30.609 1 51.31 766 VAL A CA 1
ATOM 6126 C C . VAL A 1 766 ? -34.812 -3.902 -31.812 1 51.31 766 VAL A C 1
ATOM 6128 O O . VAL A 1 766 ? -33.656 -4.297 -31.719 1 51.31 766 VAL A O 1
ATOM 6131 N N . SER A 1 767 ? -35.312 -3.338 -32.969 1 53.78 767 SER A N 1
ATOM 6132 C CA . SER A 1 767 ? -34.5 -3.482 -34.156 1 53.78 767 SER A CA 1
ATOM 6133 C C . SER A 1 767 ? -33.531 -2.32 -34.312 1 53.78 767 SER A C 1
ATOM 6135 O O . SER A 1 767 ? -33.875 -1.166 -34.062 1 53.78 767 SER A O 1
ATOM 6137 N N . LYS A 1 768 ? -32.406 -2.398 -34.688 1 56.41 768 LYS A N 1
ATOM 6138 C CA . LYS A 1 768 ? -31.344 -1.408 -34.938 1 56.41 768 LYS A CA 1
ATOM 6139 C C . LYS A 1 768 ? -31.812 -0.365 -35.969 1 56.41 768 LYS A C 1
ATOM 6141 O O . LYS A 1 768 ? -31.484 0.818 -35.844 1 56.41 768 LYS A O 1
ATOM 6146 N N . LYS A 1 769 ? -32.531 -0.826 -36.938 1 57.56 769 LYS A N 1
ATOM 6147 C CA . LYS A 1 769 ? -33.031 0.072 -37.969 1 57.56 769 LYS A CA 1
ATOM 6148 C C . LYS A 1 769 ? -34.062 1.047 -37.406 1 57.56 769 LYS A C 1
ATOM 6150 O O . LYS A 1 769 ? -34.062 2.232 -37.75 1 57.56 769 LYS A O 1
ATOM 6155 N N . GLU A 1 770 ? -34.875 0.593 -36.625 1 59.22 770 GLU A N 1
ATOM 6156 C CA . GLU A 1 770 ? -35.906 1.438 -36.031 1 59.22 770 GLU A CA 1
ATOM 6157 C C . GLU A 1 770 ? -35.281 2.414 -35.031 1 59.22 770 GLU A C 1
ATOM 6159 O O . GLU A 1 770 ? -35.75 3.561 -34.938 1 59.22 770 GLU A O 1
ATOM 6164 N N . ILE A 1 771 ? -34.281 2.051 -34.469 1 59.97 771 ILE A N 1
ATOM 6165 C CA . ILE A 1 771 ? -33.625 2.912 -33.5 1 59.97 771 ILE A CA 1
ATOM 6166 C C . ILE A 1 771 ? -32.875 4.031 -34.25 1 59.97 771 ILE A C 1
ATOM 6168 O O . ILE A 1 771 ? -32.875 5.184 -33.812 1 59.97 771 ILE A O 1
ATOM 6172 N N . ALA A 1 772 ? -32.344 3.637 -35.312 1 61.5 772 ALA A N 1
ATOM 6173 C CA . ALA A 1 772 ? -31.672 4.617 -36.156 1 61.5 772 ALA A CA 1
ATOM 6174 C C . ALA A 1 772 ? -32.625 5.688 -36.656 1 61.5 772 ALA A C 1
ATOM 6176 O O . ALA A 1 772 ? -32.25 6.855 -36.812 1 61.5 772 ALA A O 1
ATOM 6177 N N . GLU A 1 773 ? -33.875 5.293 -36.906 1 61.31 773 GLU A N 1
ATOM 6178 C CA . GLU A 1 773 ? -34.875 6.203 -37.438 1 61.31 773 GLU A CA 1
ATOM 6179 C C . GLU A 1 773 ? -35.344 7.188 -36.344 1 61.31 773 GLU A C 1
ATOM 6181 O O . GLU A 1 773 ? -35.875 8.258 -36.656 1 61.31 773 GLU A O 1
ATOM 6186 N N . LEU A 1 774 ? -35.062 6.891 -35.219 1 68.69 774 LEU A N 1
ATOM 6187 C CA . LEU A 1 774 ? -35.469 7.762 -34.125 1 68.69 774 LEU A CA 1
ATOM 6188 C C . LEU A 1 774 ? -34.5 8.938 -33.969 1 68.69 774 LEU A C 1
ATOM 6190 O O . LEU A 1 774 ? -34.875 9.953 -33.375 1 68.69 774 LEU A O 1
ATOM 6194 N N . TRP A 1 775 ? -33.438 8.766 -34.656 1 75.56 775 TRP A N 1
ATOM 6195 C CA . TRP A 1 775 ? -32.438 9.836 -34.531 1 75.56 775 TRP A CA 1
ATOM 6196 C C . TRP A 1 775 ? -32.719 10.914 -35.594 1 75.56 775 TRP A C 1
ATOM 6198 O O . TRP A 1 775 ? -32.906 10.617 -36.781 1 75.56 775 TRP A O 1
ATOM 6208 N N . LYS A 1 776 ? -32.938 12.102 -35.125 1 72.19 776 LYS A N 1
ATOM 6209 C CA . LYS A 1 776 ? -33.094 13.258 -36 1 72.19 776 LYS A CA 1
ATOM 6210 C C . LYS A 1 776 ? -31.734 13.938 -36.219 1 72.19 776 LYS A C 1
ATOM 6212 O O . LYS A 1 776 ? -31.078 14.344 -35.25 1 72.19 776 LYS A O 1
ATOM 6217 N N . ASN A 1 777 ? -31.328 13.961 -37.344 1 61.66 777 ASN A N 1
ATOM 6218 C CA . ASN A 1 777 ? -30.078 14.594 -37.75 1 61.66 777 ASN A CA 1
ATOM 6219 C C . ASN A 1 777 ? -30.234 16.094 -37.906 1 61.66 777 ASN A C 1
ATOM 6221 O O . ASN A 1 777 ? -30.922 16.547 -38.844 1 61.66 777 ASN A O 1
ATOM 6225 N N . LYS A 1 778 ? -29.812 16.859 -36.969 1 63.44 778 LYS A N 1
ATOM 6226 C CA . LYS A 1 778 ? -29.953 18.312 -37 1 63.44 778 LYS A CA 1
ATOM 6227 C C . LYS A 1 778 ? -28.906 18.938 -37.938 1 63.44 778 LYS A C 1
ATOM 6229 O O . LYS A 1 778 ? -28.984 20.125 -38.25 1 63.44 778 LYS A O 1
ATOM 6234 N N . VAL A 1 779 ? -28 18.094 -38.281 1 57.22 779 VAL A N 1
ATOM 6235 C CA . VAL A 1 779 ? -26.969 18.562 -39.219 1 57.22 779 VAL A CA 1
ATOM 6236 C C . VAL A 1 779 ? -27.531 18.578 -40.625 1 57.22 779 VAL A C 1
ATOM 6238 O O . VAL A 1 779 ? -26.906 19.125 -41.562 1 57.22 779 VAL A O 1
ATOM 6241 N N . LEU A 1 780 ? -28.75 18.219 -40.75 1 54.09 780 LEU A N 1
ATOM 6242 C CA . LEU A 1 780 ? -29.312 18.172 -42.094 1 54.09 780 LEU A CA 1
ATOM 6243 C C . LEU A 1 780 ? -29.594 19.562 -42.625 1 54.09 780 LEU A C 1
ATOM 6245 O O . LEU A 1 780 ? -30.266 20.359 -41.969 1 54.09 780 LEU A O 1
ATOM 6249 N N . GLY A 1 781 ? -29 20.188 -43.625 1 56.69 781 GLY A N 1
ATOM 6250 C CA . GLY A 1 781 ? -29.078 21.484 -44.281 1 56.69 781 GLY A CA 1
ATOM 6251 C C . GLY A 1 781 ? -27.953 22.422 -43.875 1 56.69 781 GLY A C 1
ATOM 6252 O O . GLY A 1 781 ? -27.875 23.547 -44.375 1 56.69 781 GLY A O 1
ATOM 6253 N N . THR A 1 782 ? -27.297 22.125 -42.781 1 57.69 782 THR A N 1
ATOM 6254 C CA . THR A 1 782 ? -26.203 23 -42.375 1 57.69 782 THR A CA 1
ATOM 6255 C C . THR A 1 782 ? -24.938 22.703 -43.188 1 57.69 782 THR A C 1
ATOM 6257 O O . THR A 1 782 ? -24.609 21.547 -43.438 1 57.69 782 THR A O 1
ATOM 6260 N N . ASP A 1 783 ? -24.5 23.766 -43.656 1 61.25 783 ASP A N 1
ATOM 6261 C CA . ASP A 1 783 ? -23.266 23.719 -44.438 1 61.25 783 ASP A CA 1
ATOM 6262 C C . ASP A 1 783 ? -22.094 23.297 -43.562 1 61.25 783 ASP A C 1
ATOM 6264 O O . ASP A 1 783 ? -21.641 24.062 -42.688 1 61.25 783 ASP A O 1
ATOM 6268 N N . LEU A 1 784 ? -21.719 22.031 -43.562 1 65 784 LEU A N 1
ATOM 6269 C CA . LEU A 1 784 ? -20.609 21.531 -42.75 1 65 784 LEU A CA 1
ATOM 6270 C C . LEU A 1 784 ? -19.328 21.484 -43.594 1 65 784 LEU A C 1
ATOM 6272 O O . LEU A 1 784 ? -18.375 20.797 -43.219 1 65 784 LEU A O 1
ATOM 6276 N N . THR A 1 785 ? -19.328 22.359 -44.531 1 69.12 785 THR A N 1
ATOM 6277 C CA . THR A 1 785 ? -18.172 22.406 -45.406 1 69.12 785 THR A CA 1
ATOM 6278 C C . THR A 1 785 ? -16.969 23 -44.688 1 69.12 785 THR A C 1
ATOM 6280 O O . THR A 1 785 ? -15.812 22.75 -45.062 1 69.12 785 THR A O 1
ATOM 6283 N N . TRP A 1 786 ? -17.328 23.75 -43.562 1 73.31 786 TRP A N 1
ATOM 6284 C CA . TRP A 1 786 ? -16.266 24.406 -42.812 1 73.31 786 TRP A CA 1
ATOM 6285 C C . TRP A 1 786 ? -15.398 23.375 -42.094 1 73.31 786 TRP A C 1
ATOM 6287 O O . TRP A 1 786 ? -14.25 23.656 -41.75 1 73.31 786 TRP A O 1
ATOM 6297 N N . MET A 1 787 ? -15.898 22.281 -41.844 1 73.81 787 MET A N 1
ATOM 6298 C CA . MET A 1 787 ? -15.211 21.297 -41 1 73.81 787 MET A CA 1
ATOM 6299 C C . MET A 1 787 ? -13.891 20.859 -41.625 1 73.81 787 MET A C 1
ATOM 6301 O O . MET A 1 787 ? -12.898 20.656 -40.938 1 73.81 787 MET A O 1
ATOM 6305 N N . LYS A 1 788 ? -14.047 20.844 -42.906 1 73.75 788 LYS A N 1
ATOM 6306 C CA . LYS A 1 788 ? -12.812 20.5 -43.594 1 73.75 788 LYS A CA 1
ATOM 6307 C C . LYS A 1 788 ? -11.75 21.578 -43.406 1 73.75 788 LYS A C 1
ATOM 6309 O O . LYS A 1 788 ? -10.586 21.266 -43.125 1 73.75 788 LYS A O 1
ATOM 6314 N N . THR A 1 789 ? -12.117 22.828 -43.438 1 73.12 789 THR A N 1
ATOM 6315 C CA . THR A 1 789 ? -11.211 23.969 -43.25 1 73.12 789 THR A CA 1
ATOM 6316 C C . THR A 1 789 ? -10.68 24.031 -41.844 1 73.12 789 THR A C 1
ATOM 6318 O O . THR A 1 789 ? -9.484 24.219 -41.625 1 73.12 789 THR A O 1
ATOM 6321 N N . VAL A 1 790 ? -11.445 23.812 -40.906 1 77.25 790 VAL A N 1
ATOM 6322 C CA . VAL A 1 790 ? -11.062 23.922 -39.5 1 77.25 790 VAL A CA 1
ATOM 6323 C C . VAL A 1 790 ? -10.188 22.734 -39.094 1 77.25 790 VAL A C 1
ATOM 6325 O O . VAL A 1 790 ? -9.219 22.891 -38.344 1 77.25 790 VAL A O 1
ATOM 6328 N N . SER A 1 791 ? -10.594 21.703 -39.656 1 77.75 791 SER A N 1
ATOM 6329 C CA . SER A 1 791 ? -9.773 20.531 -39.375 1 77.75 791 SER A CA 1
ATOM 6330 C C . SER A 1 791 ? -8.344 20.734 -39.875 1 77.75 791 SER A C 1
ATOM 6332 O O . SER A 1 791 ? -7.387 20.344 -39.188 1 77.75 791 SER A O 1
ATOM 6334 N N . GLU A 1 792 ? -8.258 21.422 -40.938 1 74.38 792 GLU A N 1
ATOM 6335 C CA . GLU A 1 792 ? -6.938 21.734 -41.469 1 74.38 792 GLU A CA 1
ATOM 6336 C C . GLU A 1 792 ? -6.203 22.734 -40.594 1 74.38 792 GLU A C 1
ATOM 6338 O O . GLU A 1 792 ? -5 22.609 -40.344 1 74.38 792 GLU A O 1
ATOM 6343 N N . ILE A 1 793 ? -6.832 23.641 -40.031 1 75.88 793 ILE A N 1
ATOM 6344 C CA . ILE A 1 793 ? -6.266 24.641 -39.125 1 75.88 793 ILE A CA 1
ATOM 6345 C C . ILE A 1 793 ? -5.824 23.969 -37.844 1 75.88 793 ILE A C 1
ATOM 6347 O O . ILE A 1 793 ? -4.719 24.219 -37.344 1 75.88 793 ILE A O 1
ATOM 6351 N N . PHE A 1 794 ? -6.738 23.188 -37.25 1 78.5 794 PHE A N 1
ATOM 6352 C CA . PHE A 1 794 ? -6.426 22.516 -36 1 78.5 794 PHE A CA 1
ATOM 6353 C C . PHE A 1 794 ? -5.258 21.562 -36.156 1 78.5 794 PHE A C 1
ATOM 6355 O O . PHE A 1 794 ? -4.398 21.469 -35.281 1 78.5 794 PHE A O 1
ATOM 6362 N N . GLU A 1 795 ? -5.254 21.016 -37.312 1 76.69 795 GLU A N 1
ATOM 6363 C CA . GLU A 1 795 ? -4.141 20.109 -37.594 1 76.69 795 GLU A CA 1
ATOM 6364 C C . GLU A 1 795 ? -2.824 20.875 -37.688 1 76.69 795 GLU A C 1
ATOM 6366 O O . GLU A 1 795 ? -1.783 20.391 -37.25 1 76.69 795 GLU A O 1
ATOM 6371 N N . TYR A 1 796 ? -2.869 22.031 -38.188 1 72.38 796 TYR A N 1
ATOM 6372 C CA . TYR A 1 796 ? -1.728 22.938 -38.219 1 72.38 796 TYR A CA 1
ATOM 6373 C C . TYR A 1 796 ? -1.182 23.203 -36.844 1 72.38 796 TYR A C 1
ATOM 6375 O O . TYR A 1 796 ? 0.029 23.141 -36.594 1 72.38 796 TYR A O 1
ATOM 6383 N N . TYR A 1 797 ? -1.922 23.469 -35.906 1 75.56 797 TYR A N 1
ATOM 6384 C CA . TYR A 1 797 ? -1.487 23.781 -34.562 1 75.56 797 TYR A CA 1
ATOM 6385 C C . TYR A 1 797 ? -1.161 22.5 -33.781 1 75.56 797 TYR A C 1
ATOM 6387 O O . TYR A 1 797 ? -0.275 22.5 -32.906 1 75.56 797 TYR A O 1
ATOM 6395 N N . ALA A 1 798 ? -1.89 21.516 -34.094 1 74.81 798 ALA A N 1
ATOM 6396 C CA . ALA A 1 798 ? -1.616 20.234 -33.438 1 74.81 798 ALA A CA 1
ATOM 6397 C C . ALA A 1 798 ? -0.235 19.703 -33.812 1 74.81 798 ALA A C 1
ATOM 6399 O O . ALA A 1 798 ? 0.466 19.125 -32.969 1 74.81 798 ALA A O 1
ATOM 6400 N N . GLU A 1 799 ? 0.21 19.984 -34.969 1 69.75 799 GLU A N 1
ATOM 6401 C CA . GLU A 1 799 ? 1.533 19.609 -35.438 1 69.75 799 GLU A CA 1
ATOM 6402 C C . GLU A 1 799 ? 2.631 20.391 -34.719 1 69.75 799 GLU A C 1
ATOM 6404 O O . GLU A 1 799 ? 3.748 19.891 -34.562 1 69.75 799 GLU A O 1
ATOM 6409 N N . ARG A 1 800 ? 2.355 21.531 -34.156 1 63.75 800 ARG A N 1
ATOM 6410 C CA . ARG A 1 800 ? 3.295 22.422 -33.469 1 63.75 800 ARG A CA 1
ATOM 6411 C C . ARG A 1 800 ? 3.209 22.266 -31.969 1 63.75 800 ARG A C 1
ATOM 6413 O O . ARG A 1 800 ? 3.955 22.906 -31.234 1 63.75 800 ARG A O 1
ATOM 6420 N N . THR A 1 801 ? 2.295 21.609 -31.531 1 66.56 801 THR A N 1
ATOM 6421 C CA . THR A 1 801 ? 2.131 21.344 -30.094 1 66.56 801 THR A CA 1
ATOM 6422 C C . THR A 1 801 ? 2.221 19.844 -29.812 1 66.56 801 THR A C 1
ATOM 6424 O O . THR A 1 801 ? 1.23 19.125 -29.938 1 66.56 801 THR A O 1
ATOM 6427 N N . THR A 1 802 ? 3.426 19.547 -29.375 1 67.5 802 THR A N 1
ATOM 6428 C CA . THR A 1 802 ? 3.707 18.125 -29.219 1 67.5 802 THR A CA 1
ATOM 6429 C C . THR A 1 802 ? 2.76 17.484 -28.219 1 67.5 802 THR A C 1
ATOM 6431 O O . THR A 1 802 ? 2.594 17.984 -27.094 1 67.5 802 THR A O 1
ATOM 6434 N N . GLY A 1 803 ? 1.972 16.453 -28.578 1 67.44 803 GLY A N 1
ATOM 6435 C CA . GLY A 1 803 ? 1.011 15.773 -27.719 1 67.44 803 GLY A CA 1
ATOM 6436 C C . GLY A 1 803 ? -0.43 16.125 -28.047 1 67.44 803 GLY A C 1
ATOM 6437 O O . GLY A 1 803 ? -1.355 15.453 -27.578 1 67.44 803 GLY A O 1
ATOM 6438 N N . ALA A 1 804 ? -0.648 17.125 -28.875 1 73.12 804 ALA A N 1
ATOM 6439 C CA . ALA A 1 804 ? -1.99 17.594 -29.219 1 73.12 804 ALA A CA 1
ATOM 6440 C C . ALA A 1 804 ? -2.533 16.828 -30.438 1 73.12 804 ALA A C 1
ATOM 6442 O O . ALA A 1 804 ? -1.765 16.375 -31.281 1 73.12 804 ALA A O 1
ATOM 6443 N N . TYR A 1 805 ? -3.783 16.516 -30.562 1 76.94 805 TYR A N 1
ATOM 6444 C CA . TYR A 1 805 ? -4.387 15.891 -31.734 1 76.94 805 TYR A CA 1
ATOM 6445 C C . TYR A 1 805 ? -5.785 16.438 -31.984 1 76.94 805 TYR A C 1
ATOM 6447 O O . TYR A 1 805 ? -6.418 16.984 -31.078 1 76.94 805 TYR A O 1
ATOM 6455 N N . VAL A 1 806 ? -6.242 16.344 -33.25 1 76.31 806 VAL A N 1
ATOM 6456 C CA . VAL A 1 806 ? -7.543 16.875 -33.656 1 76.31 806 VAL A CA 1
ATOM 6457 C C . VAL A 1 806 ? -8.531 15.734 -33.875 1 76.31 806 VAL A C 1
ATOM 6459 O O . VAL A 1 806 ? -8.188 14.711 -34.469 1 76.31 806 VAL A O 1
ATOM 6462 N N . GLU A 1 807 ? -9.609 15.648 -33.406 1 75.81 807 GLU A N 1
ATOM 6463 C CA . GLU A 1 807 ? -10.727 14.711 -33.531 1 75.81 807 GLU A CA 1
ATOM 6464 C C . GLU A 1 807 ? -11.898 15.344 -34.281 1 75.81 807 GLU A C 1
ATOM 6466 O O . GLU A 1 807 ? -12.383 16.406 -33.875 1 75.81 807 GLU A O 1
ATOM 6471 N N . ASN A 1 808 ? -12.219 14.734 -35.438 1 69.12 808 ASN A N 1
ATOM 6472 C CA . ASN A 1 808 ? -13.414 15.195 -36.156 1 69.12 808 ASN A CA 1
ATOM 6473 C C . ASN A 1 808 ? -14.625 14.328 -35.812 1 69.12 808 ASN A C 1
ATOM 6475 O O . ASN A 1 808 ? -14.578 13.102 -35.969 1 69.12 808 ASN A O 1
ATOM 6479 N N . LYS A 1 809 ? -15.57 14.695 -35.375 1 67.88 809 LYS A N 1
ATOM 6480 C CA . LYS A 1 809 ? -16.875 14.078 -35.125 1 67.88 809 LYS A CA 1
ATOM 6481 C C . LYS A 1 809 ? -17.875 14.461 -36.219 1 67.88 809 LYS A C 1
ATOM 6483 O O . LYS A 1 809 ? -17.5 15.023 -37.25 1 67.88 809 LYS A O 1
ATOM 6488 N N . ASP A 1 810 ? -19.109 14.172 -36.281 1 63.44 810 ASP A N 1
ATOM 6489 C CA . ASP A 1 810 ? -20.094 14.43 -37.312 1 63.44 810 ASP A CA 1
ATOM 6490 C C . ASP A 1 810 ? -20.266 15.922 -37.562 1 63.44 810 ASP A C 1
ATOM 6492 O O . ASP A 1 810 ? -20.422 16.359 -38.719 1 63.44 810 ASP A O 1
ATOM 6496 N N . ALA A 1 811 ? -20.156 16.734 -36.531 1 65.12 811 ALA A N 1
ATOM 6497 C CA . ALA A 1 811 ? -20.359 18.172 -36.719 1 65.12 811 ALA A CA 1
ATOM 6498 C C . ALA A 1 811 ? -19.406 18.984 -35.844 1 65.12 811 ALA A C 1
ATOM 6500 O O . ALA A 1 811 ? -19.656 20.156 -35.531 1 65.12 811 ALA A O 1
ATOM 6501 N N . THR A 1 812 ? -18.344 18.359 -35.344 1 71.69 812 THR A N 1
ATOM 6502 C CA . THR A 1 812 ? -17.422 19.047 -34.469 1 71.69 812 THR A CA 1
ATOM 6503 C C . THR A 1 812 ? -15.977 18.625 -34.75 1 71.69 812 THR A C 1
ATOM 6505 O O . THR A 1 812 ? -15.711 17.469 -35.062 1 71.69 812 THR A O 1
ATOM 6508 N N . VAL A 1 813 ? -15.172 19.719 -34.719 1 77.81 813 VAL A N 1
ATOM 6509 C CA . VAL A 1 813 ? -13.742 19.453 -34.812 1 77.81 813 VAL A CA 1
ATOM 6510 C C . VAL A 1 813 ? -13.062 19.797 -33.5 1 77.81 813 VAL A C 1
ATOM 6512 O O . VAL A 1 813 ? -13.266 20.891 -32.938 1 77.81 813 VAL A O 1
ATOM 6515 N N . ILE A 1 814 ? -12.406 18.906 -32.938 1 75.31 814 ILE A N 1
ATOM 6516 C CA . ILE A 1 814 ? -11.805 19.094 -31.609 1 75.31 814 ILE A CA 1
ATOM 6517 C C . ILE A 1 814 ? -10.281 18.984 -31.719 1 75.31 814 ILE A C 1
ATOM 6519 O O . ILE A 1 814 ? -9.766 18.047 -32.344 1 75.31 814 ILE A O 1
ATOM 6523 N N . LEU A 1 815 ? -9.656 19.969 -31.094 1 78.56 815 LEU A N 1
ATOM 6524 C CA . LEU A 1 815 ? -8.219 19.906 -30.875 1 78.56 815 LEU A CA 1
ATOM 6525 C C . LEU A 1 815 ? -7.902 19.531 -29.422 1 78.56 815 LEU A C 1
ATOM 6527 O O . LEU A 1 815 ? -8.172 20.297 -28.5 1 78.56 815 LEU A O 1
ATOM 6531 N N . HIS A 1 816 ? -7.449 18.453 -29.328 1 73.81 816 HIS A N 1
ATOM 6532 C CA . HIS A 1 816 ? -7.094 17.953 -28 1 73.81 816 HIS A CA 1
ATOM 6533 C C . HIS A 1 816 ? -5.691 18.391 -27.594 1 73.81 816 HIS A C 1
ATOM 6535 O O . HIS A 1 816 ? -4.715 18.078 -28.281 1 73.81 816 HIS A O 1
ATOM 6541 N N . LEU A 1 817 ? -5.578 19.047 -26.438 1 71 817 LEU A N 1
ATOM 6542 C CA . LEU A 1 817 ? -4.312 19.625 -26 1 71 817 LEU A CA 1
ATOM 6543 C C . LEU A 1 817 ? -3.898 19.047 -24.656 1 71 817 LEU A C 1
ATOM 6545 O O . LEU A 1 817 ? -2.857 19.422 -24.109 1 71 817 LEU A O 1
ATOM 6549 N N . ARG A 1 818 ? -4.633 18.234 -24.141 1 62.72 818 ARG A N 1
ATOM 6550 C CA . ARG A 1 818 ? -4.418 17.719 -22.781 1 62.72 818 ARG A CA 1
ATOM 6551 C C . ARG A 1 818 ? -3.121 16.922 -22.703 1 62.72 818 ARG A C 1
ATOM 6553 O O . ARG A 1 818 ? -2.404 16.984 -21.703 1 62.72 818 ARG A O 1
ATOM 6560 N N . GLU A 1 819 ? -2.758 16.297 -23.656 1 55.91 819 GLU A N 1
ATOM 6561 C CA . GLU A 1 819 ? -1.566 15.453 -23.703 1 55.91 819 GLU A CA 1
ATOM 6562 C C . GLU A 1 819 ? -0.401 16.188 -24.359 1 55.91 819 GLU A C 1
ATOM 6564 O O . GLU A 1 819 ? 0.569 15.562 -24.797 1 55.91 819 GLU A O 1
ATOM 6569 N N . ALA A 1 820 ? -0.493 17.406 -24.391 1 64.56 820 ALA A N 1
ATOM 6570 C CA . ALA A 1 820 ? 0.568 18.219 -24.984 1 64.56 820 ALA A CA 1
ATOM 6571 C C . ALA A 1 820 ? 1.808 18.234 -24.094 1 64.56 820 ALA A C 1
ATOM 6573 O O . ALA A 1 820 ? 1.696 18.312 -22.875 1 64.56 820 ALA A O 1
ATOM 6574 N N . GLU A 1 821 ? 3.027 17.953 -24.406 1 56.19 821 GLU A N 1
ATOM 6575 C CA . GLU A 1 821 ? 4.277 17.875 -23.656 1 56.19 821 GLU A CA 1
ATOM 6576 C C . GLU A 1 821 ? 4.641 19.234 -23.047 1 56.19 821 GLU A C 1
ATOM 6578 O O . GLU A 1 821 ? 5.277 19.281 -21.984 1 56.19 821 GLU A O 1
ATOM 6583 N N . ASP A 1 822 ? 4.246 20.328 -23.594 1 56.06 822 ASP A N 1
ATOM 6584 C CA . ASP A 1 822 ? 4.523 21.703 -23.172 1 56.06 822 ASP A CA 1
ATOM 6585 C C . ASP A 1 822 ? 3.229 22.469 -22.922 1 56.06 822 ASP A C 1
ATOM 6587 O O . ASP A 1 822 ? 2.49 22.766 -23.875 1 56.06 822 ASP A O 1
ATOM 6591 N N . ASP A 1 823 ? 3.018 22.797 -21.828 1 58.97 823 ASP A N 1
ATOM 6592 C CA . ASP A 1 823 ? 1.798 23.5 -21.453 1 58.97 823 ASP A CA 1
ATOM 6593 C C . ASP A 1 823 ? 1.727 24.875 -22.109 1 58.97 823 ASP A C 1
ATOM 6595 O O . ASP A 1 823 ? 0.648 25.328 -22.5 1 58.97 823 ASP A O 1
ATOM 6599 N N . GLU A 1 824 ? 2.891 25.469 -22.141 1 59.38 824 GLU A N 1
ATOM 6600 C CA . GLU A 1 824 ? 2.881 26.797 -22.75 1 59.38 824 GLU A CA 1
ATOM 6601 C C . GLU A 1 824 ? 2.562 26.703 -24.234 1 59.38 824 GLU A C 1
ATOM 6603 O O . GLU A 1 824 ? 1.828 27.547 -24.766 1 59.38 824 GLU A O 1
ATOM 6608 N N . ALA A 1 825 ? 3.057 25.703 -24.844 1 66.12 825 ALA A N 1
ATOM 6609 C CA . ALA A 1 825 ? 2.766 25.5 -26.25 1 66.12 825 ALA A CA 1
ATOM 6610 C C . ALA A 1 825 ? 1.309 25.094 -26.469 1 66.12 825 ALA A C 1
ATOM 6612 O O . ALA A 1 825 ? 0.671 25.531 -27.422 1 66.12 825 ALA A O 1
ATOM 6613 N N . ALA A 1 826 ? 0.864 24.391 -25.594 1 68.75 826 ALA A N 1
ATOM 6614 C CA . ALA A 1 826 ? -0.535 23.969 -25.656 1 68.75 826 ALA A CA 1
ATOM 6615 C C . ALA A 1 826 ? -1.47 25.172 -25.469 1 68.75 826 ALA A C 1
ATOM 6617 O O . ALA A 1 826 ? -2.465 25.297 -26.172 1 68.75 826 ALA A O 1
ATOM 6618 N N . MET A 1 827 ? -1 25.844 -24.516 1 68.62 827 MET A N 1
ATOM 6619 C CA . MET A 1 827 ? -1.78 27.062 -24.281 1 68.62 827 MET A CA 1
ATOM 6620 C C . MET A 1 827 ? -1.71 27.984 -25.5 1 68.62 827 MET A C 1
ATOM 6622 O O . MET A 1 827 ? -2.713 28.594 -25.875 1 68.62 827 MET A O 1
ATOM 6626 N N . TRP A 1 828 ? -0.567 28.109 -26.031 1 67.81 828 TRP A N 1
ATOM 6627 C CA . TRP A 1 828 ? -0.366 28.906 -27.234 1 67.81 828 TRP A CA 1
ATOM 6628 C C . TRP A 1 828 ? -1.196 28.359 -28.391 1 67.81 828 TRP A C 1
ATOM 6630 O O . TRP A 1 828 ? -1.892 29.125 -29.062 1 67.81 828 TRP A O 1
ATOM 6640 N N . ALA A 1 829 ? -1.174 27.125 -28.5 1 74.69 829 ALA A N 1
ATOM 6641 C CA . ALA A 1 829 ? -1.902 26.484 -29.594 1 74.69 829 ALA A CA 1
ATOM 6642 C C . ALA A 1 829 ? -3.41 26.641 -29.422 1 74.69 829 ALA A C 1
ATOM 6644 O O . ALA A 1 829 ? -4.137 26.891 -30.375 1 74.69 829 ALA A O 1
ATOM 6645 N N . ALA A 1 830 ? -3.74 26.484 -28.281 1 74.56 830 ALA A N 1
ATOM 6646 C CA . ALA A 1 830 ? -5.16 26.641 -27.969 1 74.56 830 ALA A CA 1
ATOM 6647 C C . ALA A 1 830 ? -5.648 28.047 -28.312 1 74.56 830 ALA A C 1
ATOM 6649 O O . ALA A 1 830 ? -6.688 28.203 -28.953 1 74.56 830 ALA A O 1
ATOM 6650 N N . LYS A 1 831 ? -4.785 28.922 -27.875 1 68.81 831 LYS A N 1
ATOM 6651 C CA . LYS A 1 831 ? -5.168 30.312 -28.109 1 68.81 831 LYS A CA 1
ATOM 6652 C C . LYS A 1 831 ? -5.102 30.672 -29.578 1 68.81 831 LYS A C 1
ATOM 6654 O O . LYS A 1 831 ? -6.023 31.297 -30.125 1 68.81 831 LYS A O 1
ATOM 6659 N N . GLU A 1 832 ? -4.109 30.312 -30.328 1 71.69 832 GLU A N 1
ATOM 6660 C CA . GLU A 1 832 ? -3.896 30.688 -31.719 1 71.69 832 GLU A CA 1
ATOM 6661 C C . GLU A 1 832 ? -4.891 29.969 -32.625 1 71.69 832 GLU A C 1
ATOM 6663 O O . GLU A 1 832 ? -5.383 30.562 -33.594 1 71.69 832 GLU A O 1
ATOM 6668 N N . CYS A 1 833 ? -5.211 28.797 -32.219 1 75.44 833 CYS A N 1
ATOM 6669 C CA . CYS A 1 833 ? -6.168 28.016 -33 1 75.44 833 CYS A CA 1
ATOM 6670 C C . CYS A 1 833 ? -7.562 28.625 -32.906 1 75.44 833 CYS A C 1
ATOM 6672 O O . CYS A 1 833 ? -8.258 28.734 -33.906 1 75.44 833 CYS A O 1
ATOM 6674 N N . CYS A 1 834 ? -7.793 28.906 -31.703 1 72.75 834 CYS A N 1
ATOM 6675 C CA . CYS A 1 834 ? -9.086 29.547 -31.484 1 72.75 834 CYS A CA 1
ATOM 6676 C C . CYS A 1 834 ? -9.18 30.859 -32.25 1 72.75 834 CYS A C 1
ATOM 6678 O O . CYS A 1 834 ? -10.195 31.141 -32.875 1 72.75 834 CYS A O 1
ATOM 6680 N N . GLU A 1 835 ? -8.078 31.594 -32.188 1 68.75 835 GLU A N 1
ATOM 6681 C CA . GLU A 1 835 ? -8.07 32.875 -32.875 1 68.75 835 GLU A CA 1
ATOM 6682 C C . GLU A 1 835 ? -8.102 32.688 -34.375 1 68.75 835 GLU A C 1
ATOM 6684 O O . GLU A 1 835 ? -8.797 33.438 -35.094 1 68.75 835 GLU A O 1
ATOM 6689 N N . SER A 1 836 ? -7.41 31.75 -34.969 1 72.88 836 SER A N 1
ATOM 6690 C CA . SER A 1 836 ? -7.336 31.5 -36.406 1 72.88 836 SER A CA 1
ATOM 6691 C C . SER A 1 836 ? -8.695 31.094 -36.969 1 72.88 836 SER A C 1
ATOM 6693 O O . SER A 1 836 ? -9.102 31.562 -38.031 1 72.88 836 SER A O 1
ATOM 6695 N N . VAL A 1 837 ? -9.391 30.297 -36.188 1 75.56 837 VAL A N 1
ATOM 6696 C CA . VAL A 1 837 ? -10.672 29.781 -36.656 1 75.56 837 VAL A CA 1
ATOM 6697 C C . VAL A 1 837 ? -11.758 30.844 -36.5 1 75.56 837 VAL A C 1
ATOM 6699 O O . VAL A 1 837 ? -12.57 31.062 -37.406 1 75.56 837 VAL A O 1
ATOM 6702 N N . ASN A 1 838 ? -11.617 31.5 -35.375 1 71.94 838 ASN A N 1
ATOM 6703 C CA . ASN A 1 838 ? -12.656 32.469 -35.062 1 71.94 838 ASN A CA 1
ATOM 6704 C C . ASN A 1 838 ? -12.508 33.75 -35.906 1 71.94 838 ASN A C 1
ATOM 6706 O O . ASN A 1 838 ? -13.469 34.469 -36.094 1 71.94 838 ASN A O 1
ATOM 6710 N N . ASN A 1 839 ? -11.359 33.938 -36.5 1 62.03 839 ASN A N 1
ATOM 6711 C CA . ASN A 1 839 ? -11.164 35.094 -37.375 1 62.03 839 ASN A CA 1
ATOM 6712 C C . ASN A 1 839 ? -11.539 34.781 -38.812 1 62.03 839 ASN A C 1
ATOM 6714 O O . ASN A 1 839 ? -11.703 35.688 -39.625 1 62.03 839 ASN A O 1
ATOM 6718 N N . PHE A 1 840 ? -11.664 33.438 -39.125 1 62.53 840 PHE A N 1
ATOM 6719 C CA . PHE A 1 840 ? -12.094 33.062 -40.469 1 62.53 840 PHE A CA 1
ATOM 6720 C C . PHE A 1 840 ? -13.617 33.094 -40.562 1 62.53 840 PHE A C 1
ATOM 6722 O O . PHE A 1 840 ? -14.32 32.781 -39.625 1 62.53 840 PHE A O 1
ATOM 6729 N N . ASN A 1 841 ? -14.141 33.812 -41.375 1 56.12 841 ASN A N 1
ATOM 6730 C CA . ASN A 1 841 ? -15.578 33.969 -41.594 1 56.12 841 ASN A CA 1
ATOM 6731 C C . ASN A 1 841 ? -16.219 32.656 -42.031 1 56.12 841 ASN A C 1
ATOM 6733 O O . ASN A 1 841 ? -16.672 32.5 -43.156 1 56.12 841 ASN A O 1
ATOM 6737 N N . VAL A 1 842 ? -16.016 31.516 -41.438 1 65.31 842 VAL A N 1
ATOM 6738 C CA . VAL A 1 842 ? -16.672 30.234 -41.625 1 65.31 842 VAL A CA 1
ATOM 6739 C C . VAL A 1 842 ? -17.719 30.031 -40.531 1 65.31 842 VAL A C 1
ATOM 6741 O O . VAL A 1 842 ? -17.547 30.516 -39.406 1 65.31 842 VAL A O 1
ATOM 6744 N N . PRO A 1 843 ? -18.781 29.547 -40.781 1 64.81 843 PRO A N 1
ATOM 6745 C CA . PRO A 1 843 ? -19.859 29.391 -39.812 1 64.81 843 PRO A CA 1
ATOM 6746 C C . PRO A 1 843 ? -19.547 28.375 -38.719 1 64.81 843 PRO A C 1
ATOM 6748 O O . PRO A 1 843 ? -20.297 27.422 -38.5 1 64.81 843 PRO A O 1
ATOM 6751 N N . CYS A 1 844 ? -18.328 28.578 -38.156 1 71.75 844 CYS A N 1
ATOM 6752 C CA . CYS A 1 844 ? -17.906 27.734 -37.031 1 71.75 844 CYS A CA 1
ATOM 6753 C C . CYS A 1 844 ? -17.172 28.547 -35.969 1 71.75 844 CYS A C 1
ATOM 6755 O O . CYS A 1 844 ? -16.75 29.672 -36.25 1 71.75 844 CYS A O 1
ATOM 6757 N N . SER A 1 845 ? -17.219 28.234 -34.781 1 74.5 845 SER A N 1
ATOM 6758 C CA . SER A 1 845 ? -16.484 28.875 -33.688 1 74.5 845 SER A CA 1
ATOM 6759 C C . SER A 1 845 ? -15.617 27.859 -32.938 1 74.5 845 SER A C 1
ATOM 6761 O O . SER A 1 845 ? -16.062 26.734 -32.688 1 74.5 845 SER A O 1
ATOM 6763 N N . ALA A 1 846 ? -14.445 28.25 -32.656 1 75.19 846 ALA A N 1
ATOM 6764 C CA . ALA A 1 846 ? -13.523 27.422 -31.891 1 75.19 846 ALA A CA 1
ATOM 6765 C C . ALA A 1 846 ? -13.398 27.922 -30.453 1 75.19 846 ALA A C 1
ATOM 6767 O O . ALA A 1 846 ? -13.258 29.125 -30.219 1 75.19 846 ALA A O 1
ATOM 6768 N N . THR A 1 847 ? -13.57 27.125 -29.438 1 72.06 847 THR A N 1
ATOM 6769 C CA . THR A 1 847 ? -13.453 27.469 -28.031 1 72.06 847 THR A CA 1
ATOM 6770 C C . THR A 1 847 ? -12.461 26.547 -27.328 1 72.06 847 THR A C 1
ATOM 6772 O O . THR A 1 847 ? -12.336 25.375 -27.688 1 72.06 847 THR A O 1
ATOM 6775 N N . ILE A 1 848 ? -11.719 27.109 -26.438 1 68.19 848 ILE A N 1
ATOM 6776 C CA . ILE A 1 848 ? -10.805 26.312 -25.625 1 68.19 848 ILE A CA 1
ATOM 6777 C C . ILE A 1 848 ? -11.555 25.672 -24.453 1 68.19 848 ILE A C 1
ATOM 6779 O O . ILE A 1 848 ? -12.195 26.375 -23.672 1 68.19 848 ILE A O 1
ATOM 6783 N N . GLN A 1 849 ? -11.688 24.453 -24.406 1 60.78 849 GLN A N 1
ATOM 6784 C CA . GLN A 1 849 ? -12.336 23.734 -23.312 1 60.78 849 GLN A CA 1
ATOM 6785 C C . GLN A 1 849 ? -11.352 22.797 -22.609 1 60.78 849 GLN A C 1
ATOM 6787 O O . GLN A 1 849 ? -11.016 21.734 -23.141 1 60.78 849 GLN A O 1
ATOM 6792 N N . ASN A 1 850 ? -10.922 23.188 -21.484 1 56.19 850 ASN A N 1
ATOM 6793 C CA . ASN A 1 850 ? -9.898 22.484 -20.703 1 56.19 850 ASN A CA 1
ATOM 6794 C C . ASN A 1 850 ? -8.617 22.312 -21.516 1 56.19 850 ASN A C 1
ATOM 6796 O O . ASN A 1 850 ? -8.016 23.281 -21.953 1 56.19 850 ASN A O 1
ATOM 6800 N N . ASP A 1 851 ? -8.164 21.172 -21.922 1 60.06 851 ASP A N 1
ATOM 6801 C CA . ASP A 1 851 ? -6.969 20.922 -22.719 1 60.06 851 ASP A CA 1
ATOM 6802 C C . ASP A 1 851 ? -7.332 20.516 -24.141 1 60.06 851 ASP A C 1
ATOM 6804 O O . ASP A 1 851 ? -6.637 19.703 -24.766 1 60.06 851 ASP A O 1
ATOM 6808 N N . MET A 1 852 ? -8.523 21.188 -24.562 1 74.12 852 MET A N 1
ATOM 6809 C CA . MET A 1 852 ? -8.938 20.938 -25.938 1 74.12 852 MET A CA 1
ATOM 6810 C C . MET A 1 852 ? -9.484 22.203 -26.578 1 74.12 852 MET A C 1
ATOM 6812 O O . MET A 1 852 ? -9.953 23.109 -25.891 1 74.12 852 MET A O 1
ATOM 6816 N N . VAL A 1 853 ? -9.289 22.266 -27.859 1 76.44 853 VAL A N 1
ATOM 6817 C CA . VAL A 1 853 ? -9.969 23.281 -28.656 1 76.44 853 VAL A CA 1
ATOM 6818 C C . VAL A 1 853 ? -11.078 22.641 -29.484 1 76.44 853 VAL A C 1
ATOM 6820 O O . VAL A 1 853 ? -10.82 21.734 -30.281 1 76.44 853 VAL A O 1
ATOM 6823 N N . VAL A 1 854 ? -12.211 23.031 -29.281 1 74.19 854 VAL A N 1
ATOM 6824 C CA . VAL A 1 854 ? -13.375 22.453 -29.938 1 74.19 854 VAL A CA 1
ATOM 6825 C C . VAL A 1 854 ? -13.984 23.453 -30.906 1 74.19 854 VAL A C 1
ATOM 6827 O O . VAL A 1 854 ? -14.266 24.594 -30.531 1 74.19 854 VAL A O 1
ATOM 6830 N N . CYS A 1 855 ? -14.008 23.031 -32.219 1 76.38 855 CYS A N 1
ATOM 6831 C CA . CYS A 1 855 ? -14.648 23.859 -33.219 1 76.38 855 CYS A CA 1
ATOM 6832 C C . CYS A 1 855 ? -15.992 23.281 -33.656 1 76.38 855 CYS A C 1
ATOM 6834 O O . CYS A 1 855 ? -16.078 22.094 -34 1 76.38 855 CYS A O 1
ATOM 6836 N N . ARG A 1 856 ? -16.922 23.953 -33.719 1 73.31 856 ARG A N 1
ATOM 6837 C CA . ARG A 1 856 ? -18.297 23.531 -34 1 73.31 856 ARG A CA 1
ATOM 6838 C C . ARG A 1 856 ? -18.953 24.516 -34.969 1 73.31 856 ARG A C 1
ATOM 6840 O O . ARG A 1 856 ? -18.531 25.656 -35.094 1 73.31 856 ARG A O 1
ATOM 6847 N N . SER A 1 857 ? -19.891 23.953 -35.812 1 67.56 857 SER A N 1
ATOM 6848 C CA . SER A 1 857 ? -20.703 24.828 -36.656 1 67.56 857 SER A CA 1
ATOM 6849 C C . SER A 1 857 ? -21.469 25.844 -35.781 1 67.56 857 SER A C 1
ATOM 6851 O O . SER A 1 857 ? -21.953 25.516 -34.719 1 67.56 857 SER A O 1
ATOM 6853 N N . ASN A 1 858 ? -21.344 26.953 -36.406 1 61.78 858 ASN A N 1
ATOM 6854 C CA . ASN A 1 858 ? -22.109 28 -35.719 1 61.78 858 ASN A CA 1
ATOM 6855 C C . ASN A 1 858 ? -23.609 27.719 -35.781 1 61.78 858 ASN A C 1
ATOM 6857 O O . ASN A 1 858 ? -24.391 28.312 -35.031 1 61.78 858 ASN A O 1
ATOM 6861 N N . LYS A 1 859 ? -23.953 26.703 -36.688 1 64.75 859 LYS A N 1
ATOM 6862 C CA . LYS A 1 859 ? -25.375 26.453 -36.844 1 64.75 859 LYS A CA 1
ATOM 6863 C C . LYS A 1 859 ? -25.828 25.281 -36 1 64.75 859 LYS A C 1
ATOM 6865 O O . LYS A 1 859 ? -27.016 24.984 -35.906 1 64.75 859 LYS A O 1
ATOM 6870 N N . VAL A 1 860 ? -24.797 24.453 -35.562 1 66.38 860 VAL A N 1
ATOM 6871 C CA . VAL A 1 860 ? -25.156 23.344 -34.688 1 66.38 860 VAL A CA 1
ATOM 6872 C C . VAL A 1 860 ? -24.5 23.516 -33.312 1 66.38 860 VAL A C 1
ATOM 6874 O O . VAL A 1 860 ? -23.297 23.766 -33.219 1 66.38 860 VAL A O 1
ATOM 6877 N N . SER A 1 861 ? -25.125 23.641 -32.469 1 73.12 861 SER A N 1
ATOM 6878 C CA . SER A 1 861 ? -24.641 23.812 -31.094 1 73.12 861 SER A CA 1
ATOM 6879 C C . SER A 1 861 ? -25.562 23.109 -30.094 1 73.12 861 SER A C 1
ATOM 6881 O O . SER A 1 861 ? -26.719 22.828 -30.406 1 73.12 861 SER A O 1
ATOM 6883 N N . LYS A 1 862 ? -24.953 22.703 -29.156 1 80.88 862 LYS A N 1
ATOM 6884 C CA . LYS A 1 862 ? -25.766 22.156 -28.078 1 80.88 862 LYS A CA 1
ATOM 6885 C C . LYS A 1 862 ? -26.906 23.094 -27.719 1 80.88 862 LYS A C 1
ATOM 6887 O O . LYS A 1 862 ? -28 22.641 -27.359 1 80.88 862 LYS A O 1
ATOM 6892 N N . ARG A 1 863 ? -26.578 24.25 -27.938 1 83.62 863 ARG A N 1
ATOM 6893 C CA . ARG A 1 863 ? -27.609 25.25 -27.672 1 83.62 863 ARG A CA 1
ATOM 6894 C C . ARG A 1 863 ? -28.781 25.094 -28.656 1 83.62 863 ARG A C 1
ATOM 6896 O O . ARG A 1 863 ? -29.938 25.094 -28.25 1 83.62 863 ARG A O 1
ATOM 6903 N N . LEU A 1 864 ? -28.547 24.984 -29.891 1 79.94 864 LEU A N 1
ATOM 6904 C CA . LEU A 1 864 ? -29.594 24.844 -30.906 1 79.94 864 LEU A CA 1
ATOM 6905 C C . LEU A 1 864 ? -30.375 23.547 -30.688 1 79.94 864 LEU A C 1
ATOM 6907 O O . LEU A 1 864 ? -31.609 23.531 -30.859 1 79.94 864 LEU A O 1
ATOM 6911 N N . ALA A 1 865 ? -29.688 22.562 -30.375 1 84.5 865 ALA A N 1
ATOM 6912 C CA . ALA A 1 865 ? -30.375 21.312 -30.078 1 84.5 865 ALA A CA 1
ATOM 6913 C C . ALA A 1 865 ? -31.328 21.484 -28.891 1 84.5 865 ALA A C 1
ATOM 6915 O O . ALA A 1 865 ? -32.469 20.984 -28.922 1 84.5 865 ALA A O 1
ATOM 6916 N N . ALA A 1 866 ? -30.828 22.141 -27.891 1 88.44 866 ALA A N 1
ATOM 6917 C CA . ALA A 1 866 ? -31.672 22.391 -26.734 1 88.44 866 ALA A CA 1
ATOM 6918 C C . ALA A 1 866 ? -32.875 23.219 -27.094 1 88.44 866 ALA A C 1
ATOM 6920 O O . ALA A 1 866 ? -34 22.953 -26.641 1 88.44 866 ALA A O 1
ATOM 6921 N N . GLU A 1 867 ? -32.625 24.188 -27.891 1 85.88 867 GLU A N 1
ATOM 6922 C CA . GLU A 1 867 ? -33.719 25.047 -28.344 1 85.88 867 GLU A CA 1
ATOM 6923 C C . GLU A 1 867 ? -34.719 24.266 -29.156 1 85.88 867 GLU A C 1
ATOM 6925 O O . GLU A 1 867 ? -35.938 24.438 -29 1 85.88 867 GLU A O 1
ATOM 6930 N N . ASP A 1 868 ? -34.25 23.438 -29.953 1 84.44 868 ASP A N 1
ATOM 6931 C CA . ASP A 1 868 ? -35.125 22.594 -30.781 1 84.44 868 ASP A CA 1
ATOM 6932 C C . ASP A 1 868 ? -35.969 21.641 -29.922 1 84.44 868 ASP A C 1
ATOM 6934 O O . ASP A 1 868 ? -37.156 21.438 -30.172 1 84.44 868 ASP A O 1
ATOM 6938 N N . ILE A 1 869 ? -35.312 21.125 -29 1 88.19 869 ILE A N 1
ATOM 6939 C CA . ILE A 1 869 ? -36 20.203 -28.078 1 88.19 869 ILE A CA 1
ATOM 6940 C C . ILE A 1 869 ? -37.125 20.953 -27.344 1 88.19 869 ILE A C 1
ATOM 6942 O O . ILE A 1 869 ? -38.219 20.422 -27.203 1 88.19 869 ILE A O 1
ATOM 6946 N N . TYR A 1 870 ? -36.719 22.109 -26.969 1 89.31 870 TYR A N 1
ATOM 6947 C CA . TYR A 1 870 ? -37.719 22.938 -26.281 1 89.31 870 TYR A CA 1
ATOM 6948 C C . TYR A 1 870 ? -38.906 23.234 -27.188 1 89.31 870 TYR A C 1
ATOM 6950 O O . TYR A 1 870 ? -40.062 23.094 -26.766 1 89.31 870 TYR A O 1
ATOM 6958 N N . SER A 1 871 ? -38.688 23.594 -28.391 1 85.94 871 SER A N 1
ATOM 6959 C CA . SER A 1 871 ? -39.719 23.984 -29.328 1 85.94 871 SER A CA 1
ATOM 6960 C C . SER A 1 871 ? -40.5 22.766 -29.828 1 85.94 871 SER A C 1
ATOM 6962 O O . SER A 1 871 ? -41.719 22.812 -29.984 1 85.94 871 SER A O 1
ATOM 6964 N N . ALA A 1 872 ? -39.812 21.656 -30 1 82.19 872 ALA A N 1
ATOM 6965 C CA . ALA A 1 872 ? -40.438 20.438 -30.531 1 82.19 872 ALA A CA 1
ATOM 6966 C C . ALA A 1 872 ? -41.406 19.844 -29.531 1 82.19 872 ALA A C 1
ATOM 6968 O O . ALA A 1 872 ? -42.375 19.172 -29.922 1 82.19 872 ALA A O 1
ATOM 6969 N N . ASN A 1 873 ? -41.156 20.156 -28.312 1 81.69 873 ASN A N 1
ATOM 6970 C CA . ASN A 1 873 ? -42.031 19.594 -27.266 1 81.69 873 ASN A CA 1
ATOM 6971 C C . ASN A 1 873 ? -43.062 20.625 -26.797 1 81.69 873 ASN A C 1
ATOM 6973 O O . ASN A 1 873 ? -43.562 20.516 -25.672 1 81.69 873 ASN A O 1
ATOM 6977 N N . GLY A 1 874 ? -43.375 21.656 -27.656 1 78.25 874 GLY A N 1
ATOM 6978 C CA . GLY A 1 874 ? -44.438 22.609 -27.406 1 78.25 874 GLY A CA 1
ATOM 6979 C C . GLY A 1 874 ? -43.969 23.891 -26.75 1 78.25 874 GLY A C 1
ATOM 6980 O O . GLY A 1 874 ? -44.719 24.875 -26.688 1 78.25 874 GLY A O 1
ATOM 6981 N N . GLY A 1 875 ? -42.812 23.891 -26.172 1 79.5 875 GLY A N 1
ATOM 6982 C CA . GLY A 1 875 ? -42.25 25.094 -25.578 1 79.5 875 GLY A CA 1
ATOM 6983 C C . GLY A 1 875 ? -43 25.578 -24.359 1 79.5 875 GLY A C 1
ATOM 6984 O O . GLY A 1 875 ? -43.062 26.781 -24.094 1 79.5 875 GLY A O 1
ATOM 6985 N N . ASP A 1 876 ? -43.656 24.781 -23.719 1 86.25 876 ASP A N 1
ATOM 6986 C CA . ASP A 1 876 ? -44.5 25.156 -22.578 1 86.25 876 ASP A CA 1
ATOM 6987 C C . ASP A 1 876 ? -43.969 24.578 -21.281 1 86.25 876 ASP A C 1
ATOM 6989 O O . ASP A 1 876 ? -44.75 24.219 -20.375 1 86.25 876 ASP A O 1
ATOM 6993 N N . TYR A 1 877 ? -42.719 24.453 -21.172 1 90.5 877 TYR A N 1
ATOM 6994 C CA . TYR A 1 877 ? -42.125 23.969 -19.938 1 90.5 877 TYR A CA 1
ATOM 6995 C C . TYR A 1 877 ? -42.125 25.047 -18.875 1 90.5 877 TYR A C 1
ATOM 6997 O O . TYR A 1 877 ? -41.875 26.219 -19.172 1 90.5 877 TYR A O 1
ATOM 7005 N N . ASP A 1 878 ? -42.438 24.734 -17.703 1 91.06 878 ASP A N 1
ATOM 7006 C CA . ASP A 1 878 ? -42.406 25.703 -16.609 1 91.06 878 ASP A CA 1
ATOM 7007 C C . ASP A 1 878 ? -41.125 25.516 -15.766 1 91.06 878 ASP A C 1
ATOM 7009 O O . ASP A 1 878 ? -40.906 26.25 -14.805 1 91.06 878 ASP A O 1
ATOM 7013 N N . PHE A 1 879 ? -40.406 24.516 -16.094 1 92 879 PHE A N 1
ATOM 7014 C CA . PHE A 1 879 ? -39.125 24.234 -15.43 1 92 879 PHE A CA 1
ATOM 7015 C C . PHE A 1 879 ? -38.094 23.734 -16.422 1 92 879 PHE A C 1
ATOM 7017 O O . PHE A 1 879 ? -38.312 22.75 -17.125 1 92 879 PHE A O 1
ATOM 7024 N N . ILE A 1 880 ? -36.969 24.406 -16.453 1 91.94 880 ILE A N 1
ATOM 7025 C CA . ILE A 1 880 ? -35.844 24.016 -17.328 1 91.94 880 ILE A CA 1
ATOM 7026 C C . ILE A 1 880 ? -34.562 23.953 -16.516 1 91.94 880 ILE A C 1
ATOM 7028 O O . ILE A 1 880 ? -34.188 24.938 -15.875 1 91.94 880 ILE A O 1
ATOM 7032 N N . PHE A 1 881 ? -33.906 22.844 -16.562 1 92.69 881 PHE A N 1
ATOM 7033 C CA . PHE A 1 881 ? -32.656 22.625 -15.828 1 92.69 881 PHE A CA 1
ATOM 7034 C C . PHE A 1 881 ? -31.578 22.094 -16.75 1 92.69 881 PHE A C 1
ATOM 7036 O O . PHE A 1 881 ? -31.828 21.203 -17.562 1 92.69 881 PHE A O 1
ATOM 7043 N N . ALA A 1 882 ? -30.422 22.609 -16.688 1 91.94 882 ALA A N 1
ATOM 7044 C CA . ALA A 1 882 ? -29.297 22.141 -17.484 1 91.94 882 ALA A CA 1
ATOM 7045 C C . ALA A 1 882 ? -28.016 22.094 -16.656 1 91.94 882 ALA A C 1
ATOM 7047 O O . ALA A 1 882 ? -27.781 22.953 -15.812 1 91.94 882 ALA A O 1
ATOM 7048 N N . ALA A 1 883 ? -27.281 21.094 -16.844 1 89.5 883 ALA A N 1
ATOM 7049 C CA . ALA A 1 883 ? -25.984 20.969 -16.172 1 89.5 883 ALA A CA 1
ATOM 7050 C C . ALA A 1 883 ? -24.906 20.484 -17.141 1 89.5 883 ALA A C 1
ATOM 7052 O O . ALA A 1 883 ? -25.156 19.578 -17.938 1 89.5 883 ALA A O 1
ATOM 7053 N N . SER A 1 884 ? -23.797 21.031 -17.125 1 85.12 884 SER A N 1
ATOM 7054 C CA . SER A 1 884 ? -22.703 20.656 -18.016 1 85.12 884 SER A CA 1
ATOM 7055 C C . SER A 1 884 ? -21.344 21.094 -17.453 1 85.12 884 SER A C 1
ATOM 7057 O O . SER A 1 884 ? -21.266 22.062 -16.703 1 85.12 884 SER A O 1
ATOM 7059 N N . ASN A 1 885 ? -20.391 20.391 -17.828 1 73.75 885 ASN A N 1
ATOM 7060 C CA . ASN A 1 885 ? -19.016 20.781 -17.5 1 73.75 885 ASN A CA 1
ATOM 7061 C C . ASN A 1 885 ? -18.312 21.391 -18.719 1 73.75 885 ASN A C 1
ATOM 7063 O O . ASN A 1 885 ? -17.188 21.875 -18.594 1 73.75 885 ASN A O 1
ATOM 7067 N N . ASP A 1 886 ? -18.906 21.391 -19.766 1 69.81 886 ASP A N 1
ATOM 7068 C CA . ASP A 1 886 ? -18.297 21.859 -21.016 1 69.81 886 ASP A CA 1
ATOM 7069 C C . ASP A 1 886 ? -18.469 23.359 -21.172 1 69.81 886 ASP A C 1
ATOM 7071 O O . ASP A 1 886 ? -19.578 23.875 -21.141 1 69.81 886 ASP A O 1
ATOM 7075 N N . PRO A 1 887 ? -17.359 24.047 -21.328 1 65.62 887 PRO A N 1
ATOM 7076 C CA . PRO A 1 887 ? -17.453 25.5 -21.484 1 65.62 887 PRO A CA 1
ATOM 7077 C C . PRO A 1 887 ? -18.312 25.906 -22.688 1 65.62 887 PRO A C 1
ATOM 7079 O O . PRO A 1 887 ? -18.922 26.984 -22.672 1 65.62 887 PRO A O 1
ATOM 7082 N N . ASP A 1 888 ? -18.438 25.141 -23.609 1 67.81 888 ASP A N 1
ATOM 7083 C CA . ASP A 1 888 ? -19.25 25.453 -24.781 1 67.81 888 ASP A CA 1
ATOM 7084 C C . ASP A 1 888 ? -20.734 25.484 -24.422 1 67.81 888 ASP A C 1
ATOM 7086 O O . ASP A 1 888 ? -21.531 26.109 -25.141 1 67.81 888 ASP A O 1
ATOM 7090 N N . ASP A 1 889 ? -20.938 24.859 -23.328 1 77.88 889 ASP A N 1
ATOM 7091 C CA . ASP A 1 889 ? -22.344 24.781 -22.953 1 77.88 889 ASP A CA 1
ATOM 7092 C C . ASP A 1 889 ? -22.797 26.031 -22.203 1 77.88 889 ASP A C 1
ATOM 7094 O O . ASP A 1 889 ? -23.953 26.141 -21.797 1 77.88 889 ASP A O 1
ATOM 7098 N N . ASP A 1 890 ? -21.828 26.938 -22.156 1 77.5 890 ASP A N 1
ATOM 7099 C CA . ASP A 1 890 ? -22.203 28.234 -21.641 1 77.5 890 ASP A CA 1
ATOM 7100 C C . ASP A 1 890 ? -23.234 28.922 -22.562 1 77.5 890 ASP A C 1
ATOM 7102 O O . ASP A 1 890 ? -24.031 29.734 -22.094 1 77.5 890 ASP A O 1
ATOM 7106 N N . THR A 1 891 ? -23.219 28.578 -23.75 1 78.31 891 THR A N 1
ATOM 7107 C CA . THR A 1 891 ? -24.219 29.109 -24.688 1 78.31 891 THR A CA 1
ATOM 7108 C C . THR A 1 891 ? -25.609 28.578 -24.359 1 78.31 891 THR A C 1
ATOM 7110 O O . THR A 1 891 ? -26.594 29.297 -24.516 1 78.31 891 THR A O 1
ATOM 7113 N N . VAL A 1 892 ? -25.672 27.391 -23.922 1 85.5 892 VAL A N 1
ATOM 7114 C CA . VAL A 1 892 ? -26.938 26.844 -23.469 1 85.5 892 VAL A CA 1
ATOM 7115 C C . VAL A 1 892 ? -27.422 27.578 -22.219 1 85.5 892 VAL A C 1
ATOM 7117 O O . VAL A 1 892 ? -28.609 27.938 -22.125 1 85.5 892 VAL A O 1
ATOM 7120 N N . PHE A 1 893 ? -26.438 27.875 -21.422 1 85.12 893 PHE A N 1
ATOM 7121 C CA . PHE A 1 893 ? -26.766 28.609 -20.219 1 85.12 893 PHE A CA 1
ATOM 7122 C C . PHE A 1 893 ? -27.234 30.016 -20.547 1 85.12 893 PHE A C 1
ATOM 7124 O O . PHE A 1 893 ? -28.172 30.531 -19.938 1 85.12 893 PHE A O 1
ATOM 7131 N N . SER A 1 894 ? -26.609 30.562 -21.484 1 83.38 894 SER A N 1
ATOM 7132 C CA . SER A 1 894 ? -27.016 31.875 -21.938 1 83.38 894 SER A CA 1
ATOM 7133 C C . SER A 1 894 ? -28.422 31.859 -22.516 1 83.38 894 SER A C 1
ATOM 7135 O O . SER A 1 894 ? -29.219 32.781 -22.266 1 83.38 894 SER A O 1
ATOM 7137 N N . TRP A 1 895 ? -28.75 30.891 -23.234 1 84.94 895 TRP A N 1
ATOM 7138 C CA . TRP A 1 895 ? -30.094 30.703 -23.766 1 84.94 895 TRP A CA 1
ATOM 7139 C C . TRP A 1 895 ? -31.109 30.609 -22.641 1 84.94 895 TRP A C 1
ATOM 7141 O O . TRP A 1 895 ? -32.188 31.219 -22.719 1 84.94 895 TRP A O 1
ATOM 7151 N N . MET A 1 896 ? -30.75 29.953 -21.656 1 85.75 896 MET A N 1
ATOM 7152 C CA . MET A 1 896 ? -31.625 29.797 -20.5 1 85.75 896 MET A CA 1
ATOM 7153 C C . MET A 1 896 ? -31.812 31.125 -19.766 1 85.75 896 MET A C 1
ATOM 7155 O O . MET A 1 896 ? -32.906 31.422 -19.297 1 85.75 896 MET A O 1
ATOM 7159 N N . LYS A 1 897 ? -30.75 31.812 -19.766 1 80.88 897 LYS A N 1
ATOM 7160 C CA . LYS A 1 897 ? -30.812 33.125 -19.109 1 80.88 897 LYS A CA 1
ATOM 7161 C C . LYS A 1 897 ? -31.734 34.062 -19.859 1 80.88 897 LYS A C 1
ATOM 7163 O O . LYS A 1 897 ? -32.344 34.938 -19.25 1 80.88 897 LYS A O 1
ATOM 7168 N N . ASN A 1 898 ? -31.828 33.875 -21.094 1 80.81 898 ASN A N 1
ATOM 7169 C CA . ASN A 1 898 ? -32.688 34.719 -21.922 1 80.81 898 ASN A CA 1
ATOM 7170 C C . ASN A 1 898 ? -34.156 34.531 -21.578 1 80.81 898 ASN A C 1
ATOM 7172 O O . ASN A 1 898 ? -34.969 35.438 -21.766 1 80.81 898 ASN A O 1
ATOM 7176 N N . PHE A 1 899 ? -34.5 33.406 -21.094 1 81.56 899 PHE A N 1
ATOM 7177 C CA . PHE A 1 899 ? -35.906 33.219 -20.672 1 81.56 899 PHE A CA 1
ATOM 7178 C C . PHE A 1 899 ? -36.219 34.125 -19.5 1 81.56 899 PHE A C 1
ATOM 7180 O O . PHE A 1 899 ? -37.344 34.656 -19.406 1 81.56 899 PHE A O 1
ATOM 7187 N N . LYS A 1 900 ? -35.156 34.281 -18.703 1 73 900 LYS A N 1
ATOM 7188 C CA . LYS A 1 900 ? -35.344 35.125 -17.531 1 73 900 LYS A CA 1
ATOM 7189 C C . LYS A 1 900 ? -35.5 36.594 -17.922 1 73 900 LYS A C 1
ATOM 7191 O O . LYS A 1 900 ? -36.188 37.344 -17.234 1 73 900 LYS A O 1
ATOM 7196 N N . GLN A 1 901 ? -34.938 36.906 -19.094 1 68.38 901 GLN A N 1
ATOM 7197 C CA . GLN A 1 901 ? -35 38.312 -19.531 1 68.38 901 GLN A CA 1
ATOM 7198 C C . GLN A 1 901 ? -36.188 38.562 -20.469 1 68.38 901 GLN A C 1
ATOM 7200 O O . GLN A 1 901 ? -36.469 39.688 -20.828 1 68.38 901 GLN A O 1
ATOM 7205 N N . SER A 1 902 ? -36.719 37.406 -20.844 1 66 902 SER A N 1
ATOM 7206 C CA . SER A 1 902 ? -37.812 37.562 -21.781 1 66 902 SER A CA 1
ATOM 7207 C C . SER A 1 902 ? -39.062 38.156 -21.109 1 66 902 SER A C 1
ATOM 7209 O O . SER A 1 902 ? -39.312 37.906 -19.922 1 66 902 SER A O 1
ATOM 7211 N N . LYS A 1 903 ? -39.688 39.188 -21.578 1 61.28 903 LYS A N 1
ATOM 7212 C CA . LYS A 1 903 ? -40.844 39.938 -21.125 1 61.28 903 LYS A CA 1
ATOM 7213 C C . LYS A 1 903 ? -42.125 39.156 -21.312 1 61.28 903 LYS A C 1
ATOM 7215 O O . LYS A 1 903 ? -43.219 39.719 -21.297 1 61.28 903 LYS A O 1
ATOM 7220 N N . LYS A 1 904 ? -41.969 37.906 -21.453 1 59.88 904 LYS A N 1
ATOM 7221 C CA . LYS A 1 904 ? -43.188 37.125 -21.625 1 59.88 904 LYS A CA 1
ATOM 7222 C C . LYS A 1 904 ? -43.938 36.938 -20.297 1 59.88 904 LYS A C 1
ATOM 7224 O O . LYS A 1 904 ? -43.312 37 -19.234 1 59.88 904 LYS A O 1
ATOM 7229 N N . GLU A 1 905 ? -45.188 36.844 -20.312 1 60.66 905 GLU A N 1
ATOM 7230 C CA . GLU A 1 905 ? -46.094 36.75 -19.172 1 60.66 905 GLU A CA 1
ATOM 7231 C C . GLU A 1 905 ? -45.812 35.5 -18.359 1 60.66 905 GLU A C 1
ATOM 7233 O O . GLU A 1 905 ? -45.875 35.531 -17.125 1 60.66 905 GLU A O 1
ATOM 7238 N N . VAL A 1 906 ? -45.469 34.312 -18.969 1 66.69 906 VAL A N 1
ATOM 7239 C CA . VAL A 1 906 ? -45.156 33.125 -18.203 1 66.69 906 VAL A CA 1
ATOM 7240 C C . VAL A 1 906 ? -43.719 32.688 -18.469 1 66.69 906 VAL A C 1
ATOM 7242 O O . VAL A 1 906 ? -43.375 32.312 -19.594 1 66.69 906 VAL A O 1
ATOM 7245 N N . VAL A 1 907 ? -42.844 32.906 -17.547 1 76.56 907 VAL A N 1
ATOM 7246 C CA . VAL A 1 907 ? -41.438 32.562 -17.688 1 76.56 907 VAL A CA 1
ATOM 7247 C C . VAL A 1 907 ? -41.125 31.281 -16.922 1 76.56 907 VAL A C 1
ATOM 7249 O O . VAL A 1 907 ? -41.438 31.172 -15.734 1 76.56 907 VAL A O 1
ATOM 7252 N N . PRO A 1 908 ? -40.594 30.344 -17.625 1 86 908 PRO A N 1
ATOM 7253 C CA . PRO A 1 908 ? -40.219 29.125 -16.906 1 86 908 PRO A CA 1
ATOM 7254 C C . PRO A 1 908 ? -39.062 29.328 -15.93 1 86 908 PRO A C 1
ATOM 7256 O O . PRO A 1 908 ? -38.281 30.25 -16.109 1 86 908 PRO A O 1
ATOM 7259 N N . PHE A 1 909 ? -39.156 28.641 -14.875 1 89.06 909 PHE A N 1
ATOM 7260 C CA . PHE A 1 909 ? -38 28.578 -14 1 89.06 909 PHE A CA 1
ATOM 7261 C C . PHE A 1 909 ? -36.812 27.938 -14.719 1 89.06 909 PHE A C 1
ATOM 7263 O O . PHE A 1 909 ? -36.938 26.859 -15.289 1 89.06 909 PHE A O 1
ATOM 7270 N N . THR A 1 910 ? -35.75 28.672 -14.867 1 90.19 910 THR A N 1
ATOM 7271 C CA . THR A 1 910 ? -34.562 28.141 -15.5 1 90.19 910 THR A CA 1
ATOM 7272 C C . THR A 1 910 ? -33.375 28.125 -14.516 1 90.19 910 THR A C 1
ATOM 7274 O O . THR A 1 910 ? -33.25 29.031 -13.688 1 90.19 910 THR A O 1
ATOM 7277 N N . PHE A 1 911 ? -32.562 27.078 -14.523 1 89.38 911 PHE A N 1
ATOM 7278 C CA . PHE A 1 911 ? -31.406 26.969 -13.664 1 89.38 911 PHE A CA 1
ATOM 7279 C C . PHE A 1 911 ? -30.297 26.188 -14.359 1 89.38 911 PHE A C 1
ATOM 7281 O O . PHE A 1 911 ? -30.531 25.094 -14.875 1 89.38 911 PHE A O 1
ATOM 7288 N N . SER A 1 912 ? -29.172 26.719 -14.445 1 88.38 912 SER A N 1
ATOM 7289 C CA . SER A 1 912 ? -28.031 26.094 -15.109 1 88.38 912 SER A CA 1
ATOM 7290 C C . SER A 1 912 ? -26.891 25.859 -14.133 1 88.38 912 SER A C 1
ATOM 7292 O O . SER A 1 912 ? -26.656 26.672 -13.242 1 88.38 912 SER A O 1
ATOM 7294 N N . VAL A 1 913 ? -26.312 24.688 -14.297 1 85.88 913 VAL A N 1
ATOM 7295 C CA . VAL A 1 913 ? -25.203 24.344 -13.398 1 85.88 913 VAL A CA 1
ATOM 7296 C C . VAL A 1 913 ? -23.953 24.031 -14.219 1 85.88 913 VAL A C 1
ATOM 7298 O O . VAL A 1 913 ? -24 23.203 -15.133 1 85.88 913 VAL A O 1
ATOM 7301 N N . CYS A 1 914 ? -22.969 24.594 -14.094 1 80.69 914 CYS A N 1
ATOM 7302 C CA . CYS A 1 914 ? -21.672 24.25 -14.664 1 80.69 914 CYS A CA 1
ATOM 7303 C C . CYS A 1 914 ? -20.922 23.25 -13.773 1 80.69 914 CYS A C 1
ATOM 7305 O O . CYS A 1 914 ? -20.609 23.562 -12.625 1 80.69 914 CYS A O 1
ATOM 7307 N N . VAL A 1 915 ? -20.844 22.016 -14.477 1 73.62 915 VAL A N 1
ATOM 7308 C CA . VAL A 1 915 ? -20.156 20.969 -13.719 1 73.62 915 VAL A CA 1
ATOM 7309 C C . VAL A 1 915 ? -18.672 20.984 -14.055 1 73.62 915 VAL A C 1
ATOM 7311 O O . VAL A 1 915 ? -18.219 20.344 -15.008 1 73.62 915 VAL A O 1
ATOM 7314 N N . SER A 1 916 ? -17.844 21.906 -13.906 1 57.81 916 SER A N 1
ATOM 7315 C CA . SER A 1 916 ? -16.438 22 -14.258 1 57.81 916 SER A CA 1
ATOM 7316 C C . SER A 1 916 ? -15.602 22.469 -13.07 1 57.81 916 SER A C 1
ATOM 7318 O O . SER A 1 916 ? -16.109 23.125 -12.164 1 57.81 916 SER A O 1
ATOM 7320 N N . GLU A 1 917 ? -14.414 21.875 -13.109 1 47.16 917 GLU A N 1
ATOM 7321 C CA . GLU A 1 917 ? -13.453 22.312 -12.109 1 47.16 917 GLU A CA 1
ATOM 7322 C C . GLU A 1 917 ? -13.07 23.781 -12.305 1 47.16 917 GLU A C 1
ATOM 7324 O O . GLU A 1 917 ? -12.609 24.438 -11.367 1 47.16 917 GLU A O 1
ATOM 7329 N N . HIS A 1 918 ? -13.086 24.375 -13.672 1 44.22 918 HIS A N 1
ATOM 7330 C CA . HIS A 1 918 ? -12.656 25.719 -14.023 1 44.22 918 HIS A CA 1
ATOM 7331 C C . HIS A 1 918 ? -13.844 26.609 -14.375 1 44.22 918 HIS A C 1
ATOM 7333 O O . HIS A 1 918 ? -14.727 26.203 -15.133 1 44.22 918 HIS A O 1
ATOM 7339 N N . GLY A 1 919 ? -14.398 27.25 -13.594 1 46.28 919 GLY A N 1
ATOM 7340 C CA . GLY A 1 919 ? -15.344 28.359 -13.508 1 46.28 919 GLY A CA 1
ATOM 7341 C C . GLY A 1 919 ? -15.578 29.047 -14.836 1 46.28 919 GLY A C 1
ATOM 7342 O O . GLY A 1 919 ? -15.93 30.234 -14.875 1 46.28 919 GLY A O 1
ATOM 7343 N N . ASN A 1 920 ? -15.297 28.438 -15.836 1 47.34 920 ASN A N 1
ATOM 7344 C CA . ASN A 1 920 ? -15.281 29.406 -16.938 1 47.34 920 ASN A CA 1
ATOM 7345 C C . ASN A 1 920 ? -16.672 29.609 -17.531 1 47.34 920 ASN A C 1
ATOM 7347 O O . ASN A 1 920 ? -16.812 30.094 -18.656 1 47.34 920 ASN A O 1
ATOM 7351 N N . SER A 1 921 ? -17.672 29.141 -16.75 1 55.25 921 SER A N 1
ATOM 7352 C CA . SER A 1 921 ? -18.891 29.5 -17.469 1 55.25 921 SER A CA 1
ATOM 7353 C C . SER A 1 921 ? -19.438 30.828 -17 1 55.25 921 SER A C 1
ATOM 7355 O O . SER A 1 921 ? -19.516 31.094 -15.797 1 55.25 921 SER A O 1
ATOM 7357 N N . THR A 1 922 ? -19.422 31.859 -17.781 1 56.09 922 THR A N 1
ATOM 7358 C CA . THR A 1 922 ? -19.922 33.219 -17.516 1 56.09 922 THR A CA 1
ATOM 7359 C C . THR A 1 922 ? -21.438 33.219 -17.391 1 56.09 922 THR A C 1
ATOM 7361 O O . THR A 1 922 ? -22.016 34.156 -16.844 1 56.09 922 THR A O 1
ATOM 7364 N N . ASN A 1 923 ? -22.188 32.188 -17.75 1 68.19 923 ASN A N 1
ATOM 7365 C CA . ASN A 1 923 ? -23.641 32.281 -17.812 1 68.19 923 ASN A CA 1
ATOM 7366 C C . ASN A 1 923 ? -24.328 31.281 -16.906 1 68.19 923 ASN A C 1
ATOM 7368 O O . ASN A 1 923 ? -25.547 31.281 -16.781 1 68.19 923 ASN A O 1
ATOM 7372 N N . ALA A 1 924 ? -23.484 30.438 -16.172 1 78.19 924 ALA A N 1
ATOM 7373 C CA . ALA A 1 924 ? -24.109 29.422 -15.305 1 78.19 924 ALA A CA 1
ATOM 7374 C C . ALA A 1 924 ? -24.688 30.062 -14.039 1 78.19 924 ALA A C 1
ATOM 7376 O O . ALA A 1 924 ? -24.125 31.031 -13.523 1 78.19 924 ALA A O 1
ATOM 7377 N N . ASP A 1 925 ? -25.844 29.594 -13.656 1 79.81 925 ASP A N 1
ATOM 7378 C CA . ASP A 1 925 ? -26.469 30.109 -12.438 1 79.81 925 ASP A CA 1
ATOM 7379 C C . ASP A 1 925 ? -25.719 29.609 -11.203 1 79.81 925 ASP A C 1
ATOM 7381 O O . ASP A 1 925 ? -25.703 30.281 -10.164 1 79.81 925 ASP A O 1
ATOM 7385 N N . ALA A 1 926 ? -25.188 28.328 -11.375 1 80.19 926 ALA A N 1
ATOM 7386 C CA . ALA A 1 926 ? -24.453 27.719 -10.266 1 80.19 926 ALA A CA 1
ATOM 7387 C C . ALA A 1 926 ? -23.328 26.828 -10.781 1 80.19 926 ALA A C 1
ATOM 7389 O O . ALA A 1 926 ? -23.266 26.516 -11.969 1 80.19 926 ALA A O 1
ATOM 7390 N N . GLU A 1 927 ? -22.469 26.5 -9.977 1 74.81 927 GLU A N 1
ATOM 7391 C CA . GLU A 1 927 ? -21.359 25.625 -10.328 1 74.81 927 GLU A CA 1
ATOM 7392 C C . GLU A 1 927 ? -21.266 24.438 -9.367 1 74.81 927 GLU A C 1
ATOM 7394 O O . GLU A 1 927 ? -21.641 24.547 -8.195 1 74.81 927 GLU A O 1
ATOM 7399 N N . SER A 1 928 ? -21 23.297 -9.961 1 72.44 928 SER A N 1
ATOM 7400 C CA . SER A 1 928 ? -20.781 22.125 -9.133 1 72.44 928 SER A CA 1
ATOM 7401 C C . SER A 1 928 ? -19.344 21.625 -9.227 1 72.44 928 SER A C 1
ATOM 7403 O O . SER A 1 928 ? -18.75 21.656 -10.305 1 72.44 928 SER A O 1
ATOM 7405 N N . SER A 1 929 ? -18.922 21.406 -8.102 1 61.84 929 SER A N 1
ATOM 7406 C CA . SER A 1 929 ? -17.531 20.984 -8.039 1 61.84 929 SER A CA 1
ATOM 7407 C C . SER A 1 929 ? -17.391 19.516 -8.406 1 61.84 929 SER A C 1
ATOM 7409 O O . SER A 1 929 ? -17.266 18.656 -7.531 1 61.84 929 SER A O 1
ATOM 7411 N N . GLY A 1 930 ? -17.594 19.188 -9.641 1 68.38 930 GLY A N 1
ATOM 7412 C CA . GLY A 1 930 ? -17.328 17.844 -10.141 1 68.38 930 GLY A CA 1
ATOM 7413 C C . GLY A 1 930 ? -18.578 17.031 -10.367 1 68.38 930 GLY A C 1
ATOM 7414 O O . GLY A 1 930 ? -19.672 17.469 -10.016 1 68.38 930 GLY A O 1
ATOM 7415 N N . VAL A 1 931 ? -18.453 15.844 -10.82 1 73.06 931 VAL A N 1
ATOM 7416 C CA . VAL A 1 931 ? -19.547 14.977 -11.25 1 73.06 931 VAL A CA 1
ATOM 7417 C C . VAL A 1 931 ? -20.281 14.414 -10.031 1 73.06 931 VAL A C 1
ATOM 7419 O O . VAL A 1 931 ? -21.516 14.398 -9.992 1 73.06 931 VAL A O 1
ATOM 7422 N N . PHE A 1 932 ? -19.562 14.102 -9.07 1 66.31 932 PHE A N 1
ATOM 7423 C CA . PHE A 1 932 ? -20.172 13.453 -7.91 1 66.31 932 PHE A CA 1
ATOM 7424 C C . PHE A 1 932 ? -21.016 14.438 -7.117 1 66.31 932 PHE A C 1
ATOM 7426 O O . PHE A 1 932 ? -22.141 14.117 -6.719 1 66.31 932 PHE A O 1
ATOM 7433 N N . GLY A 1 933 ? -20.422 15.664 -6.793 1 69.5 933 GLY A N 1
ATOM 7434 C CA . GLY A 1 933 ? -21.203 16.688 -6.121 1 69.5 933 GLY A CA 1
ATOM 7435 C C . GLY A 1 933 ? -22.484 17.016 -6.852 1 69.5 933 GLY A C 1
ATOM 7436 O O . GLY A 1 933 ? -23.531 17.188 -6.223 1 69.5 933 GLY A O 1
ATOM 7437 N N . PHE A 1 934 ? -22.438 17.047 -8.039 1 81.69 934 PHE A N 1
ATOM 7438 C CA . PHE A 1 934 ? -23.578 17.375 -8.867 1 81.69 934 PHE A CA 1
ATOM 7439 C C . PHE A 1 934 ? -24.656 16.281 -8.766 1 81.69 934 PHE A C 1
ATOM 7441 O O . PHE A 1 934 ? -25.828 16.578 -8.555 1 81.69 934 PHE A O 1
ATOM 7448 N N . LEU A 1 935 ? -24.094 15 -8.75 1 79.44 935 LEU A N 1
ATOM 7449 C CA . LEU A 1 935 ? -25.031 13.883 -8.727 1 79.44 935 LEU A CA 1
ATOM 7450 C C . LEU A 1 935 ? -25.719 13.781 -7.367 1 79.44 935 LEU A C 1
ATOM 7452 O O . LEU A 1 935 ? -26.922 13.531 -7.293 1 79.44 935 LEU A O 1
ATOM 7456 N N . GLN A 1 936 ? -24.938 14.008 -6.395 1 75 936 GLN A N 1
ATOM 7457 C CA . GLN A 1 936 ? -25.5 13.961 -5.047 1 75 936 GLN A CA 1
ATOM 7458 C C . GLN A 1 936 ? -26.562 15.039 -4.859 1 75 936 GLN A C 1
ATOM 7460 O O . GLN A 1 936 ? -27.625 14.781 -4.301 1 75 936 GLN A O 1
ATOM 7465 N N . ALA A 1 937 ? -26.234 16.156 -5.234 1 79.75 937 ALA A N 1
ATOM 7466 C CA . ALA A 1 937 ? -27.188 17.266 -5.117 1 79.75 937 ALA A CA 1
ATOM 7467 C C . ALA A 1 937 ? -28.438 17 -5.953 1 79.75 937 ALA A C 1
ATOM 7469 O O . ALA A 1 937 ? -29.562 17.266 -5.5 1 79.75 937 ALA A O 1
ATOM 7470 N N . LEU A 1 938 ? -28.297 16.5 -7.043 1 83.88 938 LEU A N 1
ATOM 7471 C CA . LEU A 1 938 ? -29.422 16.25 -7.949 1 83.88 938 LEU A CA 1
ATOM 7472 C C . LEU A 1 938 ? -30.297 15.117 -7.43 1 83.88 938 LEU A C 1
ATOM 7474 O O . LEU A 1 938 ? -31.531 15.164 -7.559 1 83.88 938 LEU A O 1
ATOM 7478 N N . GLU A 1 939 ? -29.594 14.094 -6.781 1 80.38 939 GLU A N 1
ATOM 7479 C CA . GLU A 1 939 ? -30.344 12.984 -6.207 1 80.38 939 GLU A CA 1
ATOM 7480 C C . GLU A 1 939 ? -31.219 13.445 -5.051 1 80.38 939 GLU A C 1
ATOM 7482 O O . GLU A 1 939 ? -32.312 12.922 -4.852 1 80.38 939 GLU A O 1
ATOM 7487 N N . LYS A 1 940 ? -30.75 14.375 -4.355 1 77.19 940 LYS A N 1
ATOM 7488 C CA . LYS A 1 940 ? -31.516 14.922 -3.244 1 77.19 940 LYS A CA 1
ATOM 7489 C C . LYS A 1 940 ? -32.75 15.664 -3.75 1 77.19 940 LYS A C 1
ATOM 7491 O O . LYS A 1 940 ? -33.75 15.766 -3.041 1 77.19 940 LYS A O 1
ATOM 7496 N N . VAL A 1 941 ? -32.75 16.203 -4.809 1 79.06 941 VAL A N 1
ATOM 7497 C CA . VAL A 1 941 ? -33.875 16.922 -5.387 1 79.06 941 VAL A CA 1
ATOM 7498 C C . VAL A 1 941 ? -35 15.938 -5.738 1 79.06 941 VAL A C 1
ATOM 7500 O O . VAL A 1 941 ? -36.156 16.219 -5.512 1 79.06 941 VAL A O 1
ATOM 7503 N N . TYR A 1 942 ? -34.594 14.703 -6.059 1 68.62 942 TYR A N 1
ATOM 7504 C CA . TYR A 1 942 ? -35.594 13.773 -6.586 1 68.62 942 TYR A CA 1
ATOM 7505 C C . TYR A 1 942 ? -36.062 12.82 -5.504 1 68.62 942 TYR A C 1
ATOM 7507 O O . TYR A 1 942 ? -37.156 12.242 -5.609 1 68.62 942 TYR A O 1
ATOM 7515 N N . SER A 1 943 ? -35.219 12.547 -4.41 1 58.62 943 SER A N 1
ATOM 7516 C CA . SER A 1 943 ? -35.656 11.672 -3.334 1 58.62 943 SER A CA 1
ATOM 7517 C C . SER A 1 943 ? -36.688 12.367 -2.439 1 58.62 943 SER A C 1
ATOM 7519 O O . SER A 1 943 ? -37.406 11.703 -1.678 1 58.62 943 SER A O 1
ATOM 7521 N N . ALA A 1 944 ? -36.875 13.609 -2.344 1 47.88 944 ALA A N 1
ATOM 7522 C CA . ALA A 1 944 ? -37.875 14.25 -1.51 1 47.88 944 ALA A CA 1
ATOM 7523 C C . ALA A 1 944 ? -39.25 14.219 -2.184 1 47.88 944 ALA A C 1
ATOM 7525 O O . ALA A 1 944 ? -39.344 14.312 -3.41 1 47.88 944 ALA A O 1
ATOM 7526 N N . MET B 1 1 ? -1.428 -33.75 -28.906 1 61.34 1 MET B N 1
ATOM 7527 C CA . MET B 1 1 ? -1.684 -32.656 -27.953 1 61.34 1 MET B CA 1
ATOM 7528 C C . MET B 1 1 ? -0.865 -32.844 -26.688 1 61.34 1 MET B C 1
ATOM 7530 O O . MET B 1 1 ? -0.754 -33.969 -26.172 1 61.34 1 MET B O 1
ATOM 7534 N N . GLY B 1 2 ? 0.016 -31.906 -26.266 1 81.81 2 GLY B N 1
ATOM 7535 C CA . GLY B 1 2 ? 0.956 -32.094 -25.172 1 81.81 2 GLY B CA 1
ATOM 7536 C C . GLY B 1 2 ? 0.287 -32.094 -23.797 1 81.81 2 GLY B C 1
ATOM 7537 O O . GLY B 1 2 ? -0.858 -31.656 -23.656 1 81.81 2 GLY B O 1
ATOM 7538 N N . ARG B 1 3 ? 0.869 -32.844 -22.859 1 91.62 3 ARG B N 1
ATOM 7539 C CA . ARG B 1 3 ? 0.376 -32.938 -21.484 1 91.62 3 ARG B CA 1
ATOM 7540 C C . ARG B 1 3 ? 0.588 -31.609 -20.75 1 91.62 3 ARG B C 1
ATOM 7542 O O . ARG B 1 3 ? 1.331 -30.734 -21.203 1 91.62 3 ARG B O 1
ATOM 7549 N N . ILE B 1 4 ? -0.148 -31.484 -19.672 1 96 4 ILE B N 1
ATOM 7550 C CA . ILE B 1 4 ? 0.067 -30.344 -18.766 1 96 4 ILE B CA 1
ATOM 7551 C C . ILE B 1 4 ? 0.809 -30.812 -17.516 1 96 4 ILE B C 1
ATOM 7553 O O . ILE B 1 4 ? 0.36 -31.734 -16.828 1 96 4 ILE B O 1
ATOM 7557 N N . LEU B 1 5 ? 1.946 -30.266 -17.281 1 97.75 5 LEU B N 1
ATOM 7558 C CA . LEU B 1 5 ? 2.641 -30.484 -16.016 1 97.75 5 LEU B CA 1
ATOM 7559 C C . LEU B 1 5 ? 2.217 -29.438 -14.992 1 97.75 5 LEU B C 1
ATOM 7561 O O . LEU B 1 5 ? 2.594 -28.266 -15.094 1 97.75 5 LEU B O 1
ATOM 7565 N N . ILE B 1 6 ? 1.468 -29.812 -14.008 1 98 6 ILE B N 1
ATOM 7566 C CA . ILE B 1 6 ? 0.923 -28.906 -13.008 1 98 6 ILE B CA 1
ATOM 7567 C C . ILE B 1 6 ? 1.743 -29 -11.719 1 98 6 ILE B C 1
ATOM 7569 O O . ILE B 1 6 ? 1.7 -30.016 -11.023 1 98 6 ILE B O 1
ATOM 7573 N N . ALA B 1 7 ? 2.424 -27.922 -11.422 1 98.19 7 ALA B N 1
ATOM 7574 C CA . ALA B 1 7 ? 3.305 -27.938 -10.258 1 98.19 7 ALA B CA 1
ATOM 7575 C C . ALA B 1 7 ? 2.645 -27.234 -9.07 1 98.19 7 ALA B C 1
ATOM 7577 O O . ALA B 1 7 ? 2.09 -26.141 -9.211 1 98.19 7 ALA B O 1
ATOM 7578 N N . HIS B 1 8 ? 2.637 -27.812 -7.973 1 96.31 8 HIS B N 1
ATOM 7579 C CA . HIS B 1 8 ? 2.209 -27.344 -6.66 1 96.31 8 HIS B CA 1
ATOM 7580 C C . HIS B 1 8 ? 3.074 -27.922 -5.551 1 96.31 8 HIS B C 1
ATOM 7582 O O . HIS B 1 8 ? 3.602 -29.031 -5.691 1 96.31 8 HIS B O 1
ATOM 7588 N N . LEU B 1 9 ? 3.225 -27.172 -4.508 1 95.75 9 LEU B N 1
ATOM 7589 C CA . LEU B 1 9 ? 4.16 -27.609 -3.484 1 95.75 9 LEU B CA 1
ATOM 7590 C C . LEU B 1 9 ? 3.836 -29.031 -3.031 1 95.75 9 LEU B C 1
ATOM 7592 O O . LEU B 1 9 ? 4.734 -29.859 -2.879 1 95.75 9 LEU B O 1
ATOM 7596 N N . PHE B 1 10 ? 2.561 -29.281 -2.824 1 93 10 PHE B N 1
ATOM 7597 C CA . PHE B 1 10 ? 2.127 -30.609 -2.377 1 93 10 PHE B CA 1
ATOM 7598 C C . PHE B 1 10 ? 1.321 -31.297 -3.465 1 93 10 PHE B C 1
ATOM 7600 O O . PHE B 1 10 ? 0.525 -30.672 -4.16 1 93 10 PHE B O 1
ATOM 7607 N N . LEU B 1 11 ? 1.524 -32.562 -3.586 1 93.06 11 LEU B N 1
ATOM 7608 C CA . LEU B 1 11 ? 0.702 -33.375 -4.465 1 93.06 11 LEU B CA 1
ATOM 7609 C C . LEU B 1 11 ? -0.69 -33.594 -3.875 1 93.06 11 LEU B C 1
ATOM 7611 O O . LEU B 1 11 ? -0.894 -33.406 -2.674 1 93.06 11 LEU B O 1
ATOM 7615 N N . PRO B 1 12 ? -1.646 -33.844 -4.727 1 89.06 12 PRO B N 1
ATOM 7616 C CA . PRO B 1 12 ? -3.006 -34.094 -4.227 1 89.06 12 PRO B CA 1
ATOM 7617 C C . PRO B 1 12 ? -3.102 -35.281 -3.299 1 89.06 12 PRO B C 1
ATOM 7619 O O . PRO B 1 12 ? -4.105 -35.469 -2.605 1 89.06 12 PRO B O 1
ATOM 7622 N N . SER B 1 13 ? -2.041 -36.094 -3.283 1 86.94 13 SER B N 1
ATOM 7623 C CA . SER B 1 13 ? -1.995 -37.281 -2.428 1 86.94 13 SER B CA 1
ATOM 7624 C C . SER B 1 13 ? -0.704 -37.344 -1.618 1 86.94 13 SER B C 1
ATOM 7626 O O . SER B 1 13 ? 0.267 -36.656 -1.947 1 86.94 13 SER B O 1
ATOM 7628 N N . SER B 1 14 ? -0.789 -38.062 -0.514 1 84.31 14 SER B N 1
ATOM 7629 C CA . SER B 1 14 ? 0.374 -38.219 0.351 1 84.31 14 SER B CA 1
ATOM 7630 C C . SER B 1 14 ? 0.643 -39.719 0.636 1 84.31 14 SER B C 1
ATOM 7632 O O . SER B 1 14 ? -0.243 -40.531 0.471 1 84.31 14 SER B O 1
ATOM 7634 N N . VAL B 1 15 ? 1.868 -40 1.032 1 81.88 15 VAL B N 1
ATOM 7635 C CA . VAL B 1 15 ? 2.279 -41.406 1.286 1 81.88 15 VAL B CA 1
ATOM 7636 C C . VAL B 1 15 ? 2.098 -41.719 2.766 1 81.88 15 VAL B C 1
ATOM 7638 O O . VAL B 1 15 ? 2.465 -40.938 3.635 1 81.88 15 VAL B O 1
ATOM 7641 N N . GLY B 1 16 ? 1.318 -42.75 2.988 1 77.25 16 GLY B N 1
ATOM 7642 C CA . GLY B 1 16 ? 1.209 -43.312 4.328 1 77.25 16 GLY B CA 1
ATOM 7643 C C . GLY B 1 16 ? 1.854 -44.688 4.461 1 77.25 16 GLY B C 1
ATOM 7644 O O . GLY B 1 16 ? 1.787 -45.5 3.543 1 77.25 16 GLY B O 1
ATOM 7645 N N . PHE B 1 17 ? 2.574 -44.938 5.539 1 71.38 17 PHE B N 1
ATOM 7646 C CA . PHE B 1 17 ? 3.264 -46.219 5.734 1 71.38 17 PHE B CA 1
ATOM 7647 C C . PHE B 1 17 ? 2.525 -47.094 6.742 1 71.38 17 PHE B C 1
ATOM 7649 O O . PHE B 1 17 ? 1.98 -46.562 7.727 1 71.38 17 PHE B O 1
ATOM 7656 N N . SER B 1 18 ? 1.966 -48.156 6.336 1 54.88 18 SER B N 1
ATOM 7657 C CA . SER B 1 18 ? 1.452 -49.125 7.293 1 54.88 18 SER B CA 1
ATOM 7658 C C . SER B 1 18 ? 2.582 -49.969 7.898 1 54.88 18 SER B C 1
ATOM 7660 O O . SER B 1 18 ? 3.402 -50.531 7.172 1 54.88 18 SER B O 1
ATOM 7662 N N . PHE B 1 19 ? 2.828 -49.594 9.148 1 46.09 19 PHE B N 1
ATOM 7663 C CA . PHE B 1 19 ? 3.887 -50.344 9.82 1 46.09 19 PHE B CA 1
ATOM 7664 C C . PHE B 1 19 ? 3.34 -51.625 10.422 1 46.09 19 PHE B C 1
ATOM 7666 O O . PHE B 1 19 ? 3.922 -52.188 11.359 1 46.09 19 PHE B O 1
ATOM 7673 N N . ASP B 1 20 ? 2.248 -52.188 10.102 1 37.09 20 ASP B N 1
ATOM 7674 C CA . ASP B 1 20 ? 1.774 -53.406 10.75 1 37.09 20 ASP B CA 1
ATOM 7675 C C . ASP B 1 20 ? 2.926 -54.375 11.008 1 37.09 20 ASP B C 1
ATOM 7677 O O . ASP B 1 20 ? 2.916 -55.094 12 1 37.09 20 ASP B O 1
ATOM 7681 N N . THR B 1 21 ? 3.719 -54.812 10.039 1 34.69 21 THR B N 1
ATOM 7682 C CA . THR B 1 21 ? 4.656 -55.875 10.406 1 34.69 21 THR B CA 1
ATOM 7683 C C . THR B 1 21 ? 5.785 -55.312 11.266 1 34.69 21 THR B C 1
ATOM 7685 O O . THR B 1 21 ? 6.707 -56.062 11.641 1 34.69 21 THR B O 1
ATOM 7688 N N . VAL B 1 22 ? 6.102 -54.062 11.32 1 35.16 22 VAL B N 1
ATOM 7689 C CA . VAL B 1 22 ? 7.094 -53.625 12.289 1 35.16 22 VAL B CA 1
ATOM 7690 C C . VAL B 1 22 ? 6.426 -53.375 13.641 1 35.16 22 VAL B C 1
ATOM 7692 O O . VAL B 1 22 ? 5.312 -52.844 13.695 1 35.16 22 VAL B O 1
ATOM 7695 N N . PRO B 1 23 ? 6.699 -54.25 14.75 1 31.88 23 PRO B N 1
ATOM 7696 C CA . PRO B 1 23 ? 6.137 -54.031 16.094 1 31.88 23 PRO B CA 1
ATOM 7697 C C . PRO B 1 23 ? 5.934 -52.562 16.422 1 31.88 23 PRO B C 1
ATOM 7699 O O . PRO B 1 23 ? 6.676 -51.719 15.93 1 31.88 23 PRO B O 1
ATOM 7702 N N . HIS B 1 24 ? 4.719 -52.156 16.891 1 33.53 24 HIS B N 1
ATOM 7703 C CA . HIS B 1 24 ? 4.168 -50.875 17.219 1 33.53 24 HIS B CA 1
ATOM 7704 C C . HIS B 1 24 ? 5.23 -49.969 17.859 1 33.53 24 HIS B C 1
ATOM 7706 O O . HIS B 1 24 ? 5.168 -48.75 17.719 1 33.53 24 HIS B O 1
ATOM 7712 N N . ASP B 1 25 ? 5.992 -50.594 18.859 1 30.67 25 ASP B N 1
ATOM 7713 C CA . ASP B 1 25 ? 6.969 -49.906 19.703 1 30.67 25 ASP B CA 1
ATOM 7714 C C . ASP B 1 25 ? 8.07 -49.281 18.859 1 30.67 25 ASP B C 1
ATOM 7716 O O . ASP B 1 25 ? 8.734 -48.344 19.297 1 30.67 25 ASP B O 1
ATOM 7720 N N . GLU B 1 26 ? 8.516 -50.062 17.812 1 29.72 26 GLU B N 1
ATOM 7721 C CA . GLU B 1 26 ? 9.703 -49.625 17.094 1 29.72 26 GLU B CA 1
ATOM 7722 C C . GLU B 1 26 ? 9.352 -48.562 16.031 1 29.72 26 GLU B C 1
ATOM 7724 O O . GLU B 1 26 ? 10.219 -47.812 15.57 1 29.72 26 GLU B O 1
ATOM 7729 N N . VAL B 1 27 ? 8.188 -48.688 15.523 1 31.72 27 VAL B N 1
ATOM 7730 C CA . VAL B 1 27 ? 7.789 -47.719 14.5 1 31.72 27 VAL B CA 1
ATOM 7731 C C . VAL B 1 27 ? 7.625 -46.344 15.125 1 31.72 27 VAL B C 1
ATOM 7733 O O . VAL B 1 27 ? 7.91 -45.312 14.484 1 31.72 27 VAL B O 1
ATOM 7736 N N . GLY B 1 28 ? 6.852 -46.344 16.281 1 30.52 28 GLY B N 1
ATOM 7737 C CA . GLY B 1 28 ? 6.59 -45.031 16.891 1 30.52 28 GLY B CA 1
ATOM 7738 C C . GLY B 1 28 ? 7.844 -44.219 17.109 1 30.52 28 GLY B C 1
ATOM 7739 O O . GLY B 1 28 ? 7.828 -43 16.984 1 30.52 28 GLY B O 1
ATOM 7740 N N . SER B 1 29 ? 8.82 -44.812 17.875 1 29.45 29 SER B N 1
ATOM 7741 C CA . SER B 1 29 ? 10.031 -44.125 18.297 1 29.45 29 SER B CA 1
ATOM 7742 C C . SER B 1 29 ? 10.93 -43.812 17.109 1 29.45 29 SER B C 1
ATOM 7744 O O . SER B 1 29 ? 11.625 -42.781 17.109 1 29.45 29 SER B O 1
ATOM 7746 N N . LYS B 1 30 ? 11.195 -44.812 16.266 1 30.47 30 LYS B N 1
ATOM 7747 C CA . LYS B 1 30 ? 12.281 -44.75 15.289 1 30.47 30 LYS B CA 1
ATOM 7748 C C . LYS B 1 30 ? 11.852 -44.031 14.031 1 30.47 30 LYS B C 1
ATOM 7750 O O . LYS B 1 30 ? 12.688 -43.469 13.305 1 30.47 30 LYS B O 1
ATOM 7755 N N . PHE B 1 31 ? 10.727 -44.438 13.469 1 32.03 31 PHE B N 1
ATOM 7756 C CA . PHE B 1 31 ? 10.344 -43.75 12.234 1 32.03 31 PHE B CA 1
ATOM 7757 C C . PHE B 1 31 ? 9.57 -42.469 12.523 1 32.03 31 PHE B C 1
ATOM 7759 O O . PHE B 1 31 ? 9.18 -41.75 11.609 1 32.03 31 PHE B O 1
ATOM 7766 N N . MET B 1 32 ? 8.719 -42.594 13.555 1 31.2 32 MET B N 1
ATOM 7767 C CA . MET B 1 32 ? 8.102 -41.281 13.852 1 31.2 32 MET B CA 1
ATOM 7768 C C . MET B 1 32 ? 9.172 -40.219 14.086 1 31.2 32 MET B C 1
ATOM 7770 O O . MET B 1 32 ? 10.039 -40.406 14.938 1 31.2 32 MET B O 1
ATOM 7774 N N . GLN B 1 33 ? 9.516 -39.656 12.984 1 30.53 33 GLN B N 1
ATOM 7775 C CA . GLN B 1 33 ? 10.391 -38.5 13.078 1 30.53 33 GLN B CA 1
ATOM 7776 C C . GLN B 1 33 ? 10.281 -37.844 14.453 1 30.53 33 GLN B C 1
ATOM 7778 O O . GLN B 1 33 ? 9.219 -37.875 15.078 1 30.53 33 GLN B O 1
ATOM 7783 N N . LYS B 1 34 ? 11.398 -37.75 15.117 1 27.83 34 LYS B N 1
ATOM 7784 C CA . LYS B 1 34 ? 11.641 -37 16.328 1 27.83 34 LYS B CA 1
ATOM 7785 C C . LYS B 1 34 ? 10.617 -35.875 16.484 1 27.83 34 LYS B C 1
ATOM 7787 O O . LYS B 1 34 ? 10.062 -35.406 15.484 1 27.83 34 LYS B O 1
ATOM 7792 N N . GLU B 1 35 ? 10.086 -35.531 17.609 1 30.25 35 GLU B N 1
ATOM 7793 C CA . GLU B 1 35 ? 9.344 -34.344 17.953 1 30.25 35 GLU B CA 1
ATOM 7794 C C . GLU B 1 35 ? 9.609 -33.219 16.953 1 30.25 35 GLU B C 1
ATOM 7796 O O . GLU B 1 35 ? 8.883 -32.219 16.922 1 30.25 35 GLU B O 1
ATOM 7801 N N . GLU B 1 36 ? 10.633 -33.406 16.25 1 30.38 36 GLU B N 1
ATOM 7802 C CA . GLU B 1 36 ? 11.117 -32.438 15.266 1 30.38 36 GLU B CA 1
ATOM 7803 C C . GLU B 1 36 ? 10.344 -32.531 13.953 1 30.38 36 GLU B C 1
ATOM 7805 O O . GLU B 1 36 ? 10.445 -31.672 13.094 1 30.38 36 GLU B O 1
ATOM 7810 N N . SER B 1 37 ? 9.859 -33.688 13.633 1 32.84 37 SER B N 1
ATOM 7811 C CA . SER B 1 37 ? 9.031 -33.844 12.445 1 32.84 37 SER B CA 1
ATOM 7812 C C . SER B 1 37 ? 7.727 -33.062 12.57 1 32.84 37 SER B C 1
ATOM 7814 O O . SER B 1 37 ? 6.984 -32.938 11.602 1 32.84 37 SER B O 1
ATOM 7816 N N . LYS B 1 38 ? 7.152 -33.094 13.695 1 34.94 38 LYS B N 1
ATOM 7817 C CA . LYS B 1 38 ? 5.984 -32.281 14 1 34.94 38 LYS B CA 1
ATOM 7818 C C . LYS B 1 38 ? 6.117 -30.891 13.406 1 34.94 38 LYS B C 1
ATOM 7820 O O . LYS B 1 38 ? 5.125 -30.281 13.008 1 34.94 38 LYS B O 1
ATOM 7825 N N . ASP B 1 39 ? 7.402 -30.438 13.367 1 39.69 39 ASP B N 1
ATOM 7826 C CA . ASP B 1 39 ? 7.668 -29.078 12.922 1 39.69 39 ASP B CA 1
ATOM 7827 C C . ASP B 1 39 ? 7.867 -29.016 11.414 1 39.69 39 ASP B C 1
ATOM 7829 O O . ASP B 1 39 ? 8.336 -28.016 10.883 1 39.69 39 ASP B O 1
ATOM 7833 N N . TRP B 1 40 ? 7.855 -30.328 10.859 1 38.41 40 TRP B N 1
ATOM 7834 C CA . TRP B 1 40 ? 8.172 -30.328 9.438 1 38.41 40 TRP B CA 1
ATOM 7835 C C . TRP B 1 40 ? 7.203 -29.438 8.672 1 38.41 40 TRP B C 1
ATOM 7837 O O . TRP B 1 40 ? 7.609 -28.688 7.77 1 38.41 40 TRP B O 1
ATOM 7847 N N . ILE B 1 41 ? 5.887 -29.781 8.648 1 46.72 41 ILE B N 1
ATOM 7848 C CA . ILE B 1 41 ? 4.918 -28.875 8.031 1 46.72 41 ILE B CA 1
ATOM 7849 C C . ILE B 1 41 ? 4.117 -28.156 9.117 1 46.72 41 ILE B C 1
ATOM 7851 O O . ILE B 1 41 ? 3.451 -28.812 9.93 1 46.72 41 ILE B O 1
ATOM 7855 N N . ALA B 1 42 ? 4.48 -27.016 9.297 1 41.34 42 ALA B N 1
ATOM 7856 C CA . ALA B 1 42 ? 3.834 -26.188 10.32 1 41.34 42 ALA B CA 1
ATOM 7857 C C . ALA B 1 42 ? 2.328 -26.109 10.078 1 41.34 42 ALA B C 1
ATOM 7859 O O . ALA B 1 42 ? 1.577 -25.672 10.961 1 41.34 42 ALA B O 1
ATOM 7860 N N . ASP B 1 43 ? 1.849 -26.406 8.859 1 43.5 43 ASP B N 1
ATOM 7861 C CA . ASP B 1 43 ? 0.438 -26.172 8.57 1 43.5 43 ASP B CA 1
ATOM 7862 C C . ASP B 1 43 ? -0.404 -27.406 8.883 1 43.5 43 ASP B C 1
ATOM 7864 O O . ASP B 1 43 ? 0.085 -28.531 8.805 1 43.5 43 ASP B O 1
ATOM 7868 N N . THR B 1 44 ? -1.444 -27.234 9.5 1 39.06 44 THR B N 1
ATOM 7869 C CA . THR B 1 44 ? -2.4 -28.312 9.734 1 39.06 44 THR B CA 1
ATOM 7870 C C . THR B 1 44 ? -2.836 -28.938 8.406 1 39.06 44 THR B C 1
ATOM 7872 O O . THR B 1 44 ? -2.979 -28.234 7.402 1 39.06 44 THR B O 1
ATOM 7875 N N . PRO B 1 45 ? -2.795 -30.25 8.375 1 36.12 45 PRO B N 1
ATOM 7876 C CA . PRO B 1 45 ? -3.25 -30.953 7.176 1 36.12 45 PRO B CA 1
ATOM 7877 C C . PRO B 1 45 ? -4.574 -30.406 6.641 1 36.12 45 PRO B C 1
ATOM 7879 O O . PRO B 1 45 ? -5.391 -29.906 7.41 1 36.12 45 PRO B O 1
ATOM 7882 N N . LEU B 1 46 ? -4.68 -30.141 5.336 1 37.31 46 LEU B N 1
ATOM 7883 C CA . LEU B 1 46 ? -5.91 -29.781 4.648 1 37.31 46 LEU B CA 1
ATOM 7884 C C . LEU B 1 46 ? -7.035 -30.75 4.988 1 37.31 46 LEU B C 1
ATOM 7886 O O . LEU B 1 46 ? -6.781 -31.922 5.273 1 37.31 46 LEU B O 1
ATOM 7890 N N . ASP B 1 47 ? -8.141 -30.359 5.258 1 33.59 47 ASP B N 1
ATOM 7891 C CA . ASP B 1 47 ? -9.305 -31.219 5.41 1 33.59 47 ASP B CA 1
ATOM 7892 C C . ASP B 1 47 ? -9.414 -32.219 4.254 1 33.59 47 ASP B C 1
ATOM 7894 O O . ASP B 1 47 ? -9.57 -31.812 3.098 1 33.59 47 ASP B O 1
ATOM 7898 N N . GLU B 1 48 ? -8.906 -33.344 4.355 1 35.06 48 GLU B N 1
ATOM 7899 C CA . GLU B 1 48 ? -9.047 -34.469 3.43 1 35.06 48 GLU B CA 1
ATOM 7900 C C . GLU B 1 48 ? -10.422 -34.469 2.771 1 35.06 48 GLU B C 1
ATOM 7902 O O . GLU B 1 48 ? -10.586 -34.938 1.65 1 35.06 48 GLU B O 1
ATOM 7907 N N . SER B 1 49 ? -11.406 -34.188 3.545 1 33.97 49 SER B N 1
ATOM 7908 C CA . SER B 1 49 ? -12.758 -34.188 3 1 33.97 49 SER B CA 1
ATOM 7909 C C . SER B 1 49 ? -12.93 -33.156 1.917 1 33.97 49 SER B C 1
ATOM 7911 O O . SER B 1 49 ? -13.953 -33.125 1.22 1 33.97 49 SER B O 1
ATOM 7913 N N . ALA B 1 50 ? -11.969 -32.312 1.882 1 38.03 50 ALA B N 1
ATOM 7914 C CA . ALA B 1 50 ? -12.141 -31.203 0.949 1 38.03 50 ALA B CA 1
ATOM 7915 C C . ALA B 1 50 ? -11.766 -31.609 -0.47 1 38.03 50 ALA B C 1
ATOM 7917 O O . ALA B 1 50 ? -12.086 -30.906 -1.434 1 38.03 50 ALA B O 1
ATOM 7918 N N . ILE B 1 51 ? -10.727 -32.438 -0.558 1 36.81 51 ILE B N 1
ATOM 7919 C CA . ILE B 1 51 ? -10.539 -33.031 -1.878 1 36.81 51 ILE B CA 1
ATOM 7920 C C . ILE B 1 51 ? -11.555 -34.156 -2.086 1 36.81 51 ILE B C 1
ATOM 7922 O O . ILE B 1 51 ? -11.586 -35.125 -1.321 1 36.81 51 ILE B O 1
ATOM 7926 N N . VAL B 1 52 ? -12.68 -33.938 -2.75 1 36.78 52 VAL B N 1
ATOM 7927 C CA . VAL B 1 52 ? -13.82 -34.812 -3.031 1 36.78 52 VAL B CA 1
ATOM 7928 C C . VAL B 1 52 ? -13.328 -36.219 -3.408 1 36.78 52 VAL B C 1
ATOM 7930 O O . VAL B 1 52 ? -12.867 -36.438 -4.535 1 36.78 52 VAL B O 1
ATOM 7933 N N . SER B 1 53 ? -12.523 -36.812 -2.598 1 32.25 53 SER B N 1
ATOM 7934 C CA . SER B 1 53 ? -12.43 -38.219 -3.008 1 32.25 53 SER B CA 1
ATOM 7935 C C . SER B 1 53 ? -13.719 -38.969 -2.705 1 32.25 53 SER B C 1
ATOM 7937 O O . SER B 1 53 ? -14.461 -38.594 -1.792 1 32.25 53 SER B O 1
ATOM 7939 N N . GLU B 1 54 ? -14.211 -39.781 -3.65 1 31.08 54 GLU B N 1
ATOM 7940 C CA . GLU B 1 54 ? -15.414 -40.625 -3.6 1 31.08 54 GLU B CA 1
ATOM 7941 C C . GLU B 1 54 ? -15.461 -41.438 -2.311 1 31.08 54 GLU B C 1
ATOM 7943 O O . GLU B 1 54 ? -16.484 -42.062 -2.012 1 31.08 54 GLU B O 1
ATOM 7948 N N . GLU B 1 55 ? -14.328 -41.844 -1.736 1 30.89 55 GLU B N 1
ATOM 7949 C CA . GLU B 1 55 ? -14.555 -42.906 -0.768 1 30.89 55 GLU B CA 1
ATOM 7950 C C . GLU B 1 55 ? -14.922 -42.344 0.602 1 30.89 55 GLU B C 1
ATOM 7952 O O . GLU B 1 55 ? -14.203 -41.5 1.142 1 30.89 55 GLU B O 1
ATOM 7957 N N . GLU B 1 56 ? -16.188 -42.375 1.028 1 34.16 56 GLU B N 1
ATOM 7958 C CA . GLU B 1 56 ? -16.969 -41.969 2.193 1 34.16 56 GLU B CA 1
ATOM 7959 C C . GLU B 1 56 ? -16.359 -42.5 3.482 1 34.16 56 GLU B C 1
ATOM 7961 O O . GLU B 1 56 ? -16.359 -43.719 3.715 1 34.16 56 GLU B O 1
ATOM 7966 N N . SER B 1 57 ? -15.242 -42.156 4.012 1 31.69 57 SER B N 1
ATOM 7967 C CA . SER B 1 57 ? -15.047 -42.75 5.332 1 31.69 57 SER B CA 1
ATOM 7968 C C . SER B 1 57 ? -16.016 -42.156 6.355 1 31.69 57 SER B C 1
ATOM 7970 O O . SER B 1 57 ? -16.312 -40.969 6.312 1 31.69 57 SER B O 1
ATOM 7972 N N . ASP B 1 58 ? -16.859 -42.906 7.223 1 30.38 58 ASP B N 1
ATOM 7973 C CA . ASP B 1 58 ? -17.922 -42.906 8.219 1 30.38 58 ASP B CA 1
ATOM 7974 C C . ASP B 1 58 ? -17.5 -42.156 9.477 1 30.38 58 ASP B C 1
ATOM 7976 O O . ASP B 1 58 ? -18.047 -42.375 10.555 1 30.38 58 ASP B O 1
ATOM 7980 N N . ASP B 1 59 ? -16.484 -41.469 9.664 1 32.66 59 ASP B N 1
ATOM 7981 C CA . ASP B 1 59 ? -16.281 -41.156 11.07 1 32.66 59 ASP B CA 1
ATOM 7982 C C . ASP B 1 59 ? -17.188 -40 11.5 1 32.66 59 ASP B C 1
ATOM 7984 O O . ASP B 1 59 ? -16.906 -38.844 11.25 1 32.66 59 ASP B O 1
ATOM 7988 N N . ASP B 1 60 ? -18.562 -40.094 11.828 1 34.25 60 ASP B N 1
ATOM 7989 C CA . ASP B 1 60 ? -19.797 -39.375 12.109 1 34.25 60 ASP B CA 1
ATOM 7990 C C . ASP B 1 60 ? -19.703 -38.656 13.461 1 34.25 60 ASP B C 1
ATOM 7992 O O . ASP B 1 60 ? -20.672 -38.031 13.906 1 34.25 60 ASP B O 1
ATOM 7996 N N . SER B 1 61 ? -18.828 -38.844 14.5 1 34.47 61 SER B N 1
ATOM 7997 C CA . SER B 1 61 ? -19.297 -38.719 15.875 1 34.47 61 SER B CA 1
ATOM 7998 C C . SER B 1 61 ? -19.047 -37.312 16.391 1 34.47 61 SER B C 1
ATOM 8000 O O . SER B 1 61 ? -19.422 -36.969 17.531 1 34.47 61 SER B O 1
ATOM 8002 N N . LEU B 1 62 ? -18.516 -36.375 15.695 1 37.56 62 LEU B N 1
ATOM 8003 C CA . LEU B 1 62 ? -17.938 -35.312 16.516 1 37.56 62 LEU B CA 1
ATOM 8004 C C . LEU B 1 62 ? -19 -34.281 16.922 1 37.56 62 LEU B C 1
ATOM 8006 O O . LEU B 1 62 ? -18.922 -33.688 17.984 1 37.56 62 LEU B O 1
ATOM 8010 N N . LEU B 1 63 ? -19.875 -33.938 16.016 1 41.81 63 LEU B N 1
ATOM 8011 C CA . LEU B 1 63 ? -20.781 -32.844 16.391 1 41.81 63 LEU B CA 1
ATOM 8012 C C . LEU B 1 63 ? -21.812 -33.344 17.406 1 41.81 63 LEU B C 1
ATOM 8014 O O . LEU B 1 63 ? -22.578 -32.531 17.953 1 41.81 63 LEU B O 1
ATOM 8018 N N . SER B 1 64 ? -21.922 -34.688 17.625 1 37.88 64 SER B N 1
ATOM 8019 C CA . SER B 1 64 ? -22.906 -35.188 18.562 1 37.88 64 SER B CA 1
ATOM 8020 C C . SER B 1 64 ? -22.562 -34.844 20 1 37.88 64 SER B C 1
ATOM 8022 O O . SER B 1 64 ? -23.422 -34.812 20.859 1 37.88 64 SER B O 1
ATOM 8024 N N . ASP B 1 65 ? -21.219 -34.688 20.297 1 34.72 65 ASP B N 1
ATOM 8025 C CA . ASP B 1 65 ? -20.828 -34.562 21.688 1 34.72 65 ASP B CA 1
ATOM 8026 C C . ASP B 1 65 ? -20.703 -33.094 22.094 1 34.72 65 ASP B C 1
ATOM 8028 O O . ASP B 1 65 ? -20 -32.781 23.047 1 34.72 65 ASP B O 1
ATOM 8032 N N . LEU B 1 66 ? -21.188 -32.25 21.219 1 39.31 66 LEU B N 1
ATOM 8033 C CA . LEU B 1 66 ? -21.141 -30.875 21.734 1 39.31 66 LEU B CA 1
ATOM 8034 C C . LEU B 1 66 ? -21.859 -30.781 23.094 1 39.31 66 LEU B C 1
ATOM 8036 O O . LEU B 1 66 ? -22.797 -31.531 23.344 1 39.31 66 LEU B O 1
ATOM 8040 N N . PRO B 1 67 ? -21.453 -30.375 24.219 1 29.94 67 PRO B N 1
ATOM 8041 C CA . PRO B 1 67 ? -22 -30.406 25.562 1 29.94 67 PRO B CA 1
ATOM 8042 C C . PRO B 1 67 ? -23.516 -30.141 25.594 1 29.94 67 PRO B C 1
ATOM 8044 O O . PRO B 1 67 ? -24 -29.234 24.938 1 29.94 67 PRO B O 1
ATOM 8047 N N . GLU B 1 68 ? -24.375 -31.219 25.781 1 27.41 68 GLU B N 1
ATOM 8048 C CA . GLU B 1 68 ? -25.828 -31.312 26 1 27.41 68 GLU B CA 1
ATOM 8049 C C . GLU B 1 68 ? -26.25 -30.406 27.156 1 27.41 68 GLU B C 1
ATOM 8051 O O . GLU B 1 68 ? -25.453 -30.094 28.047 1 27.41 68 GLU B O 1
ATOM 8056 N N . GLU B 1 69 ? -27.422 -29.75 27.141 1 25.62 69 GLU B N 1
ATOM 8057 C CA . GLU B 1 69 ? -28.219 -29.078 28.156 1 25.62 69 GLU B CA 1
ATOM 8058 C C . GLU B 1 69 ? -28.359 -29.953 29.406 1 25.62 69 GLU B C 1
ATOM 8060 O O . GLU B 1 69 ? -28.469 -31.188 29.297 1 25.62 69 GLU B O 1
ATOM 8065 N N . ILE B 1 70 ? -28 -29.547 30.609 1 23.97 70 ILE B N 1
ATOM 8066 C CA . ILE B 1 70 ? -28.25 -30.172 31.906 1 23.97 70 ILE B CA 1
ATOM 8067 C C . ILE B 1 70 ? -29.75 -30.328 32.125 1 23.97 70 ILE B C 1
ATOM 8069 O O . ILE B 1 70 ? -30.453 -29.344 32.344 1 23.97 70 ILE B O 1
ATOM 8073 N N . ASP B 1 71 ? -30.578 -31.031 31.281 1 18.91 71 ASP B N 1
ATOM 8074 C CA . ASP B 1 71 ? -32 -31.281 31.547 1 18.91 71 ASP B CA 1
ATOM 8075 C C . ASP B 1 71 ? -32.188 -31.969 32.906 1 18.91 71 ASP B C 1
ATOM 8077 O O . ASP B 1 71 ? -31.531 -33 33.188 1 18.91 71 ASP B O 1
ATOM 8081 N N . SER B 1 72 ? -32.625 -31.281 33.969 1 19.67 72 SER B N 1
ATOM 8082 C CA . SER B 1 72 ? -32.969 -31.688 35.312 1 19.67 72 SER B CA 1
ATOM 8083 C C . SER B 1 72 ? -34.062 -32.75 35.312 1 19.67 72 SER B C 1
ATOM 8085 O O . SER B 1 72 ? -34.625 -33.062 36.344 1 19.67 72 SER B O 1
ATOM 8087 N N . THR B 1 73 ? -34.656 -33.156 34.094 1 17.81 73 THR B N 1
ATOM 8088 C CA . THR B 1 73 ? -35.938 -33.875 34.281 1 17.81 73 THR B CA 1
ATOM 8089 C C . THR B 1 73 ? -35.75 -35.125 35.125 1 17.81 73 THR B C 1
ATOM 8091 O O . THR B 1 73 ? -34.688 -35.781 35.031 1 17.81 73 THR B O 1
ATOM 8094 N N . ASN B 1 74 ? -36.75 -35.344 36.156 1 17.72 74 ASN B N 1
ATOM 8095 C CA . ASN B 1 74 ? -37.156 -36.312 37.188 1 17.72 74 ASN B CA 1
ATOM 8096 C C . ASN B 1 74 ? -37.438 -37.688 36.562 1 17.72 74 ASN B C 1
ATOM 8098 O O . ASN B 1 74 ? -38.125 -37.781 35.531 1 17.72 74 ASN B O 1
ATOM 8102 N N . ALA B 1 75 ? -36.688 -38.688 36.938 1 18.02 75 ALA B N 1
ATOM 8103 C CA . ALA B 1 75 ? -36.531 -40.094 36.562 1 18.02 75 ALA B CA 1
ATOM 8104 C C . ALA B 1 75 ? -37.781 -40.906 36.906 1 18.02 75 ALA B C 1
ATOM 8106 O O . ALA B 1 75 ? -37.719 -41.875 37.688 1 18.02 75 ALA B O 1
ATOM 8107 N N . GLN B 1 76 ? -39.094 -40.469 36.469 1 16.47 76 GLN B N 1
ATOM 8108 C CA . GLN B 1 76 ? -40.062 -41.406 37.031 1 16.47 76 GLN B CA 1
ATOM 8109 C C . GLN B 1 76 ? -39.875 -42.781 36.438 1 16.47 76 GLN B C 1
ATOM 8111 O O . GLN B 1 76 ? -39.812 -42.969 35.219 1 16.47 76 GLN B O 1
ATOM 8116 N N . SER B 1 77 ? -39.562 -43.906 37.188 1 15.92 77 SER B N 1
ATOM 8117 C CA . SER B 1 77 ? -39.094 -45.25 37 1 15.92 77 SER B CA 1
ATOM 8118 C C . SER B 1 77 ? -40.188 -46.156 36.375 1 15.92 77 SER B C 1
ATOM 8120 O O . SER B 1 77 ? -39.875 -47.062 35.625 1 15.92 77 SER B O 1
ATOM 8122 N N . ASN B 1 78 ? -41.5 -46.094 36.469 1 15.89 78 ASN B N 1
ATOM 8123 C CA . ASN B 1 78 ? -41.969 -47.375 37.031 1 15.89 78 ASN B CA 1
ATOM 8124 C C . ASN B 1 78 ? -41.969 -48.469 35.969 1 15.89 78 ASN B C 1
ATOM 8126 O O . ASN B 1 78 ? -41.406 -49.531 36.188 1 15.89 78 ASN B O 1
ATOM 8130 N N . ILE B 1 79 ? -43.156 -48.812 35.281 1 15.22 79 ILE B N 1
ATOM 8131 C CA . ILE B 1 79 ? -43.938 -50.062 35.438 1 15.22 79 ILE B CA 1
ATOM 8132 C C . ILE B 1 79 ? -43.594 -51 34.281 1 15.22 79 ILE B C 1
ATOM 8134 O O . ILE B 1 79 ? -43.344 -50.562 33.156 1 15.22 79 ILE B O 1
ATOM 8138 N N . ALA B 1 80 ? -43.844 -52.438 34.469 1 16.27 80 ALA B N 1
ATOM 8139 C CA . ALA B 1 80 ? -43.344 -53.75 34.125 1 16.27 80 ALA B CA 1
ATOM 8140 C C . ALA B 1 80 ? -43.906 -54.219 32.781 1 16.27 80 ALA B C 1
ATOM 8142 O O . ALA B 1 80 ? -43.25 -55.031 32.062 1 16.27 80 ALA B O 1
ATOM 8143 N N . THR B 1 81 ? -44.938 -53.656 32.031 1 15.4 81 THR B N 1
ATOM 8144 C CA . THR B 1 81 ? -45.906 -54.719 31.781 1 15.4 81 THR B CA 1
ATOM 8145 C C . THR B 1 81 ? -45.406 -55.656 30.672 1 15.4 81 THR B C 1
ATOM 8147 O O . THR B 1 81 ? -44.562 -55.25 29.844 1 15.4 81 THR B O 1
ATOM 8150 N N . PRO B 1 82 ? -46.219 -56.75 30.234 1 15.99 82 PRO B N 1
ATOM 8151 C CA . PRO B 1 82 ? -46.188 -58.188 29.875 1 15.99 82 PRO B CA 1
ATOM 8152 C C . PRO B 1 82 ? -45.906 -58.406 28.391 1 15.99 82 PRO B C 1
ATOM 8154 O O . PRO B 1 82 ? -46 -57.469 27.594 1 15.99 82 PRO B O 1
ATOM 8157 N N . SER B 1 83 ? -45.844 -59.719 27.906 1 15.97 83 SER B N 1
ATOM 8158 C CA . SER B 1 83 ? -45.156 -60.656 27.031 1 15.97 83 SER B CA 1
ATOM 8159 C C . SER B 1 83 ? -45.781 -60.688 25.641 1 15.97 83 SER B C 1
ATOM 8161 O O . SER B 1 83 ? -45.094 -60.781 24.641 1 15.97 83 SER B O 1
ATOM 8163 N N . PRO B 1 84 ? -47.156 -60.75 25.281 1 15.02 84 PRO B N 1
ATOM 8164 C CA . PRO B 1 84 ? -47.531 -62 24.688 1 15.02 84 PRO B CA 1
ATOM 8165 C C . PRO B 1 84 ? -47.312 -62.031 23.172 1 15.02 84 PRO B C 1
ATOM 8167 O O . PRO B 1 84 ? -46.625 -62.938 22.672 1 15.02 84 PRO B O 1
ATOM 8170 N N . GLY B 1 85 ? -48.5 -62.062 22.25 1 14.53 85 GLY B N 1
ATOM 8171 C CA . GLY B 1 85 ? -49.094 -63.125 21.469 1 14.53 85 GLY B CA 1
ATOM 8172 C C . GLY B 1 85 ? -48.75 -63.062 20 1 14.53 85 GLY B C 1
ATOM 8173 O O . GLY B 1 85 ? -47.812 -62.375 19.594 1 14.53 85 GLY B O 1
ATOM 8174 N N . THR B 1 86 ? -49.812 -63.031 18.938 1 14.57 86 THR B N 1
ATOM 8175 C CA . THR B 1 86 ? -50.312 -64 17.984 1 14.57 86 THR B CA 1
ATOM 8176 C C . THR B 1 86 ? -49.781 -63.688 16.578 1 14.57 86 THR B C 1
ATOM 8178 O O . THR B 1 86 ? -49.281 -62.594 16.312 1 14.57 86 THR B O 1
ATOM 8181 N N . VAL B 1 87 ? -50.688 -63.875 15.406 1 14.52 87 VAL B N 1
ATOM 8182 C CA . VAL B 1 87 ? -50.906 -64.875 14.375 1 14.52 87 VAL B CA 1
ATOM 8183 C C . VAL B 1 87 ? -50.406 -64.375 13.031 1 14.52 87 VAL B C 1
ATOM 8185 O O . VAL B 1 87 ? -50.156 -63.156 12.875 1 14.52 87 VAL B O 1
ATOM 8188 N N . ALA B 1 88 ? -51.188 -64.625 11.75 1 15.04 88 ALA B N 1
ATOM 8189 C CA . ALA B 1 88 ? -51.219 -65.562 10.609 1 15.04 88 ALA B CA 1
ATOM 8190 C C . ALA B 1 88 ? -51 -64.812 9.297 1 15.04 88 ALA B C 1
ATOM 8192 O O . ALA B 1 88 ? -50.188 -65.188 8.477 1 15.04 88 ALA B O 1
ATOM 8193 N N . ALA B 1 89 ? -52.062 -64.125 8.586 1 14.78 89 ALA B N 1
ATOM 8194 C CA . ALA B 1 89 ? -52.688 -64.688 7.387 1 14.78 89 ALA B CA 1
ATOM 8195 C C . ALA B 1 89 ? -52.031 -64.188 6.121 1 14.78 89 ALA B C 1
ATOM 8197 O O . ALA B 1 89 ? -51.406 -63.094 6.137 1 14.78 89 ALA B O 1
ATOM 8198 N N . ALA B 1 90 ? -52.469 -64.625 4.816 1 14.97 90 ALA B N 1
ATOM 8199 C CA . ALA B 1 90 ? -52.312 -65.312 3.557 1 14.97 90 ALA B CA 1
ATOM 8200 C C . ALA B 1 90 ? -52.219 -64.375 2.381 1 14.97 90 ALA B C 1
ATOM 8202 O O . ALA B 1 90 ? -51.406 -64.5 1.486 1 14.97 90 ALA B O 1
ATOM 8203 N N . ILE B 1 91 ? -53.188 -63.312 2.043 1 14.22 91 ILE B N 1
ATOM 8204 C CA . ILE B 1 91 ? -53.906 -63.562 0.791 1 14.22 91 ILE B CA 1
ATOM 8205 C C . ILE B 1 91 ? -53.094 -63 -0.375 1 14.22 91 ILE B C 1
ATOM 8207 O O . ILE B 1 91 ? -52.25 -62.125 -0.186 1 14.22 91 ILE B O 1
ATOM 8211 N N . SER B 1 92 ? -53.781 -62.438 -1.57 1 14.95 92 SER B N 1
ATOM 8212 C CA . SER B 1 92 ? -54.094 -62.875 -2.932 1 14.95 92 SER B CA 1
ATOM 8213 C C . SER B 1 92 ? -53.312 -62.062 -3.957 1 14.95 92 SER B C 1
ATOM 8215 O O . SER B 1 92 ? -52.531 -62.594 -4.727 1 14.95 92 SER B O 1
ATOM 8217 N N . GLY B 1 93 ? -54 -61.25 -4.895 1 15.26 93 GLY B N 1
ATOM 8218 C CA . GLY B 1 93 ? -54.219 -61.438 -6.316 1 15.26 93 GLY B CA 1
ATOM 8219 C C . GLY B 1 93 ? -53.281 -60.625 -7.191 1 15.26 93 GLY B C 1
ATOM 8220 O O . GLY B 1 93 ? -52.594 -59.75 -6.707 1 15.26 93 GLY B O 1
ATOM 8221 N N . ILE B 1 94 ? -53.656 -60.25 -8.484 1 15.7 94 ILE B N 1
ATOM 8222 C CA . ILE B 1 94 ? -53.312 -60.562 -9.859 1 15.7 94 ILE B CA 1
ATOM 8223 C C . ILE B 1 94 ? -52.625 -59.344 -10.5 1 15.7 94 ILE B C 1
ATOM 8225 O O . ILE B 1 94 ? -51.562 -59.469 -11.102 1 15.7 94 ILE B O 1
ATOM 8229 N N . GLN B 1 95 ? -53.188 -58.031 -10.461 1 15.42 95 GLN B N 1
ATOM 8230 C CA . GLN B 1 95 ? -53.562 -57.688 -11.828 1 15.42 95 GLN B CA 1
ATOM 8231 C C . GLN B 1 95 ? -52.375 -57.125 -12.602 1 15.42 95 GLN B C 1
ATOM 8233 O O . GLN B 1 95 ? -51.406 -56.656 -12.008 1 15.42 95 GLN B O 1
ATOM 8238 N N . PRO B 1 96 ? -52.719 -56.312 -13.781 1 16.64 96 PRO B N 1
ATOM 8239 C CA . PRO B 1 96 ? -52.312 -56.438 -15.195 1 16.64 96 PRO B CA 1
ATOM 8240 C C . PRO B 1 96 ? -51.125 -55.531 -15.539 1 16.64 96 PRO B C 1
ATOM 8242 O O . PRO B 1 96 ? -50.844 -54.562 -14.812 1 16.64 96 PRO B O 1
ATOM 8245 N N . PRO B 1 97 ? -50.594 -55.594 -16.797 1 16.47 97 PRO B N 1
ATOM 8246 C CA . PRO B 1 97 ? -49.25 -55.5 -17.391 1 16.47 97 PRO B CA 1
ATOM 8247 C C . PRO B 1 97 ? -48.938 -54.094 -17.875 1 16.47 97 PRO B C 1
ATOM 8249 O O . PRO B 1 97 ? -47.75 -53.719 -18 1 16.47 97 PRO B O 1
ATOM 8252 N N . PRO B 1 98 ? -49.844 -53.125 -17.953 1 15.1 98 PRO B N 1
ATOM 8253 C CA . PRO B 1 98 ? -49.844 -52.656 -19.344 1 15.1 98 PRO B CA 1
ATOM 8254 C C . PRO B 1 98 ? -48.625 -51.781 -19.656 1 15.1 98 PRO B C 1
ATOM 8256 O O . PRO B 1 98 ? -47.938 -51.344 -18.75 1 15.1 98 PRO B O 1
ATOM 8259 N N . LYS B 1 99 ? -48.906 -50.562 -20.547 1 16.27 99 LYS B N 1
ATOM 8260 C CA . LYS B 1 99 ? -48.5 -50.125 -21.875 1 16.27 99 LYS B CA 1
ATOM 8261 C C . LYS B 1 99 ? -47.344 -49.156 -21.781 1 16.27 99 LYS B C 1
ATOM 8263 O O . LYS B 1 99 ? -47.156 -48.469 -20.781 1 16.27 99 LYS B O 1
ATOM 8268 N N . THR B 1 100 ? -46.469 -48.969 -22.812 1 16.48 100 THR B N 1
ATOM 8269 C CA . THR B 1 100 ? -45.094 -48.688 -23.266 1 16.48 100 THR B CA 1
ATOM 8270 C C . THR B 1 100 ? -44.875 -47.188 -23.469 1 16.48 100 THR B C 1
ATOM 8272 O O . THR B 1 100 ? -43.812 -46.781 -23.891 1 16.48 100 THR B O 1
ATOM 8275 N N . PRO B 1 101 ? -45.562 -46.25 -22.812 1 16.34 101 PRO B N 1
ATOM 8276 C CA . PRO B 1 101 ? -45.656 -45.031 -23.656 1 16.34 101 PRO B CA 1
ATOM 8277 C C . PRO B 1 101 ? -44.312 -44.438 -23.969 1 16.34 101 PRO B C 1
ATOM 8279 O O . PRO B 1 101 ? -43.344 -44.656 -23.234 1 16.34 101 PRO B O 1
ATOM 8282 N N . SER B 1 102 ? -44.219 -43.438 -25 1 17.7 102 SER B N 1
ATOM 8283 C CA . SER B 1 102 ? -43.5 -42.844 -26.125 1 17.7 102 SER B CA 1
ATOM 8284 C C . SER B 1 102 ? -42.469 -41.812 -25.641 1 17.7 102 SER B C 1
ATOM 8286 O O . SER B 1 102 ? -42.656 -41.188 -24.609 1 17.7 102 SER B O 1
ATOM 8288 N N . SER B 1 103 ? -41.25 -41.688 -26.328 1 17.16 103 SER B N 1
ATOM 8289 C CA . SER B 1 103 ? -39.812 -41.469 -26.234 1 17.16 103 SER B CA 1
ATOM 8290 C C . SER B 1 103 ? -39.469 -39.969 -26.266 1 17.16 103 SER B C 1
ATOM 8292 O O . SER B 1 103 ? -38.312 -39.594 -26.172 1 17.16 103 SER B O 1
ATOM 8294 N N . ASP B 1 104 ? -40.344 -38.969 -26.469 1 18.28 104 ASP B N 1
ATOM 8295 C CA . ASP B 1 104 ? -39.875 -37.875 -27.297 1 18.28 104 ASP B CA 1
ATOM 8296 C C . ASP B 1 104 ? -38.938 -36.969 -26.531 1 18.28 104 ASP B C 1
ATOM 8298 O O . ASP B 1 104 ? -39.344 -36.219 -25.625 1 18.28 104 ASP B O 1
ATOM 8302 N N . SER B 1 105 ? -37.719 -37.344 -26.219 1 18.25 105 SER B N 1
ATOM 8303 C CA . SER B 1 105 ? -36.781 -36.656 -25.312 1 18.25 105 SER B CA 1
ATOM 8304 C C . SER B 1 105 ? -36.25 -35.375 -25.906 1 18.25 105 SER B C 1
ATOM 8306 O O . SER B 1 105 ? -35.688 -35.406 -27.016 1 18.25 105 SER B O 1
ATOM 8308 N N . PRO B 1 106 ? -36.812 -34.25 -25.641 1 19.77 106 PRO B N 1
ATOM 8309 C CA . PRO B 1 106 ? -36.438 -32.969 -26.281 1 19.77 106 PRO B CA 1
ATOM 8310 C C . PRO B 1 106 ? -34.938 -32.719 -26.219 1 19.77 106 PRO B C 1
ATOM 8312 O O . PRO B 1 106 ? -34.281 -33.125 -25.25 1 19.77 106 PRO B O 1
ATOM 8315 N N . SER B 1 107 ? -34.25 -32.656 -27.375 1 19.27 107 SER B N 1
ATOM 8316 C CA . SER B 1 107 ? -32.844 -32.594 -27.844 1 19.27 107 SER B CA 1
ATOM 8317 C C . SER B 1 107 ? -32.125 -31.375 -27.281 1 19.27 107 SER B C 1
ATOM 8319 O O . SER B 1 107 ? -32.625 -30.266 -27.391 1 19.27 107 SER B O 1
ATOM 8321 N N . LEU B 1 108 ? -31.438 -31.484 -26.219 1 20.23 108 LEU B N 1
ATOM 8322 C CA . LEU B 1 108 ? -30.609 -30.516 -25.516 1 20.23 108 LEU B CA 1
ATOM 8323 C C . LEU B 1 108 ? -29.547 -29.922 -26.438 1 20.23 108 LEU B C 1
ATOM 8325 O O . LEU B 1 108 ? -28.641 -30.625 -26.875 1 20.23 108 LEU B O 1
ATOM 8329 N N . GLU B 1 109 ? -29.984 -29.125 -27.438 1 20.77 109 GLU B N 1
ATOM 8330 C CA . GLU B 1 109 ? -29.156 -28.438 -28.422 1 20.77 109 GLU B CA 1
ATOM 8331 C C . GLU B 1 109 ? -27.859 -27.938 -27.781 1 20.77 109 GLU B C 1
ATOM 8333 O O . GLU B 1 109 ? -27.828 -27.656 -26.578 1 20.77 109 GLU B O 1
ATOM 8338 N N . ASN B 1 110 ? -26.734 -28.125 -28.562 1 20.64 110 ASN B N 1
ATOM 8339 C CA . ASN B 1 110 ? -25.281 -28.125 -28.406 1 20.64 110 ASN B CA 1
ATOM 8340 C C . ASN B 1 110 ? -24.781 -26.766 -27.922 1 20.64 110 ASN B C 1
ATOM 8342 O O . ASN B 1 110 ? -24.922 -25.75 -28.625 1 20.64 110 ASN B O 1
ATOM 8346 N N . SER B 1 111 ? -24.875 -26.609 -26.75 1 21.64 111 SER B N 1
ATOM 8347 C CA . SER B 1 111 ? -24.562 -25.375 -26.016 1 21.64 111 SER B CA 1
ATOM 8348 C C . SER B 1 111 ? -23.141 -24.906 -26.281 1 21.64 111 SER B C 1
ATOM 8350 O O . SER B 1 111 ? -22.672 -23.938 -25.672 1 21.64 111 SER B O 1
ATOM 8352 N N . LEU B 1 112 ? -22.344 -25.891 -26.969 1 21.89 112 LEU B N 1
ATOM 8353 C CA . LEU B 1 112 ? -20.938 -25.547 -27.062 1 21.89 112 LEU B CA 1
ATOM 8354 C C . LEU B 1 112 ? -20.719 -24.375 -28.016 1 21.89 112 LEU B C 1
ATOM 8356 O O . LEU B 1 112 ? -19.578 -24 -28.297 1 21.89 112 LEU B O 1
ATOM 8360 N N . SER B 1 113 ? -21.812 -24.188 -28.859 1 23.52 113 SER B N 1
ATOM 8361 C CA . SER B 1 113 ? -21.594 -23.266 -29.953 1 23.52 113 SER B CA 1
ATOM 8362 C C . SER B 1 113 ? -21 -21.953 -29.453 1 23.52 113 SER B C 1
ATOM 8364 O O . SER B 1 113 ? -20.5 -21.141 -30.25 1 23.52 113 SER B O 1
ATOM 8366 N N . ASN B 1 114 ? -21.375 -21.797 -28.281 1 22.22 114 ASN B N 1
ATOM 8367 C CA . ASN B 1 114 ? -21.125 -20.406 -27.938 1 22.22 114 ASN B CA 1
ATOM 8368 C C . ASN B 1 114 ? -19.625 -20.141 -27.719 1 22.22 114 ASN B C 1
ATOM 8370 O O . ASN B 1 114 ? -19.25 -19.062 -27.281 1 22.22 114 ASN B O 1
ATOM 8374 N N . LEU B 1 115 ? -18.891 -21.266 -27.766 1 22.36 115 LEU B N 1
ATOM 8375 C CA . LEU B 1 115 ? -17.484 -21.062 -27.453 1 22.36 115 LEU B CA 1
ATOM 8376 C C . LEU B 1 115 ? -16.781 -20.281 -28.562 1 22.36 115 LEU B C 1
ATOM 8378 O O . LEU B 1 115 ? -15.75 -19.641 -28.312 1 22.36 115 LEU B O 1
ATOM 8382 N N . ASN B 1 116 ? -17.281 -20.578 -29.812 1 22.94 116 ASN B N 1
ATOM 8383 C CA . ASN B 1 116 ? -16.562 -20 -30.938 1 22.94 116 ASN B CA 1
ATOM 8384 C C . ASN B 1 116 ? -16.5 -18.469 -30.828 1 22.94 116 ASN B C 1
ATOM 8386 O O . ASN B 1 116 ? -15.641 -17.828 -31.438 1 22.94 116 ASN B O 1
ATOM 8390 N N . ASP B 1 117 ? -17.719 -18.062 -30.391 1 23.69 117 ASP B N 1
ATOM 8391 C CA . ASP B 1 117 ? -17.766 -16.609 -30.406 1 23.69 117 ASP B CA 1
ATOM 8392 C C . ASP B 1 117 ? -16.781 -16 -29.422 1 23.69 117 ASP B C 1
ATOM 8394 O O . ASP B 1 117 ? -16.578 -14.781 -29.391 1 23.69 117 ASP B O 1
ATOM 8398 N N . LEU B 1 118 ? -16.391 -16.844 -28.531 1 23.08 118 LEU B N 1
ATOM 8399 C CA . LEU B 1 118 ? -15.438 -16.328 -27.562 1 23.08 118 LEU B CA 1
ATOM 8400 C C . LEU B 1 118 ? -14.094 -16.031 -28.219 1 23.08 118 LEU B C 1
ATOM 8402 O O . LEU B 1 118 ? -13.352 -15.164 -27.781 1 23.08 118 LEU B O 1
ATOM 8406 N N . PHE B 1 119 ? -13.734 -16.922 -29.203 1 22.53 119 PHE B N 1
ATOM 8407 C CA . PHE B 1 119 ? -12.43 -16.688 -29.812 1 22.53 119 PHE B CA 1
ATOM 8408 C C . PHE B 1 119 ? -12.414 -15.352 -30.547 1 22.53 119 PHE B C 1
ATOM 8410 O O . PHE B 1 119 ? -11.344 -14.828 -30.875 1 22.53 119 PHE B O 1
ATOM 8417 N N . LYS B 1 120 ? -13.516 -15.18 -31.406 1 23.86 120 LYS B N 1
ATOM 8418 C CA . LYS B 1 120 ? -13.336 -13.953 -32.156 1 23.86 120 LYS B CA 1
ATOM 8419 C C . LYS B 1 120 ? -13.297 -12.734 -31.25 1 23.86 120 LYS B C 1
ATOM 8421 O O . LYS B 1 120 ? -12.797 -11.672 -31.625 1 23.86 120 LYS B O 1
ATOM 8426 N N . SER B 1 121 ? -14.414 -12.742 -30.234 1 21.91 121 SER B N 1
ATOM 8427 C CA . SER B 1 121 ? -14.57 -11.461 -29.547 1 21.91 121 SER B CA 1
ATOM 8428 C C . SER B 1 121 ? -13.5 -11.266 -28.484 1 21.91 121 SER B C 1
ATOM 8430 O O . SER B 1 121 ? -13.562 -11.891 -27.422 1 21.91 121 SER B O 1
ATOM 8432 N N . ARG B 1 122 ? -12.273 -11.258 -28.641 1 23.23 122 ARG B N 1
ATOM 8433 C CA . ARG B 1 122 ? -11.07 -10.922 -27.891 1 23.23 122 ARG B CA 1
ATOM 8434 C C . ARG B 1 122 ? -11.336 -9.773 -26.922 1 23.23 122 ARG B C 1
ATOM 8436 O O . ARG B 1 122 ? -10.742 -9.711 -25.844 1 23.23 122 ARG B O 1
ATOM 8443 N N . GLY B 1 123 ? -11.852 -8.609 -27.312 1 19.44 123 GLY B N 1
ATOM 8444 C CA . GLY B 1 123 ? -11.672 -7.539 -26.359 1 19.44 123 GLY B CA 1
ATOM 8445 C C . GLY B 1 123 ? -12.68 -7.578 -25.219 1 19.44 123 GLY B C 1
ATOM 8446 O O . GLY B 1 123 ? -12.609 -6.777 -24.281 1 19.44 123 GLY B O 1
ATOM 8447 N N . ARG B 1 124 ? -14.008 -8.211 -25.172 1 18.73 124 ARG B N 1
ATOM 8448 C CA . ARG B 1 124 ? -15.234 -7.574 -24.703 1 18.73 124 ARG B CA 1
ATOM 8449 C C . ARG B 1 124 ? -15.594 -8.039 -23.297 1 18.73 124 ARG B C 1
ATOM 8451 O O . ARG B 1 124 ? -15.758 -9.242 -23.062 1 18.73 124 ARG B O 1
ATOM 8458 N N . HIS B 1 125 ? -15.484 -7.188 -22.234 1 19.16 125 HIS B N 1
ATOM 8459 C CA . HIS B 1 125 ? -15.703 -7.395 -20.812 1 19.16 125 HIS B CA 1
ATOM 8460 C C . HIS B 1 125 ? -17.156 -7.762 -20.516 1 19.16 125 HIS B C 1
ATOM 8462 O O . HIS B 1 125 ? -18.078 -7.164 -21.078 1 19.16 125 HIS B O 1
ATOM 8468 N N . MET B 1 126 ? -17.5 -8.93 -20.141 1 18.23 126 MET B N 1
ATOM 8469 C CA . MET B 1 126 ? -18.781 -9.586 -19.922 1 18.23 126 MET B CA 1
ATOM 8470 C C . MET B 1 126 ? -19.625 -8.82 -18.906 1 18.23 126 MET B C 1
ATOM 8472 O O . MET B 1 126 ? -19.188 -8.609 -17.766 1 18.23 126 MET B O 1
ATOM 8476 N N . ALA B 1 127 ? -20.766 -8.07 -19.203 1 19.03 127 ALA B N 1
ATOM 8477 C CA . ALA B 1 127 ? -21.734 -7.152 -18.594 1 19.03 127 ALA B CA 1
ATOM 8478 C C . ALA B 1 127 ? -22.734 -7.906 -17.719 1 19.03 127 ALA B C 1
ATOM 8480 O O . ALA B 1 127 ? -23.609 -8.594 -18.234 1 19.03 127 ALA B O 1
ATOM 8481 N N . PHE B 1 128 ? -22.422 -8.57 -16.562 1 16.59 128 PHE B N 1
ATOM 8482 C CA . PHE B 1 128 ? -23.391 -9.328 -15.789 1 16.59 128 PHE B CA 1
ATOM 8483 C C . PHE B 1 128 ? -24.562 -8.438 -15.391 1 16.59 128 PHE B C 1
ATOM 8485 O O . PHE B 1 128 ? -24.375 -7.297 -14.953 1 16.59 128 PHE B O 1
ATOM 8492 N N . SER B 1 129 ? -25.891 -8.695 -15.539 1 16.58 129 SER B N 1
ATOM 8493 C CA . SER B 1 129 ? -27.188 -8.023 -15.578 1 16.58 129 SER B CA 1
ATOM 8494 C C . SER B 1 129 ? -27.703 -7.738 -14.172 1 16.58 129 SER B C 1
ATOM 8496 O O . SER B 1 129 ? -27.953 -6.582 -13.812 1 16.58 129 SER B O 1
ATOM 8498 N N . LYS B 1 130 ? -29.094 -8.211 -13.641 1 17.38 130 LYS B N 1
ATOM 8499 C CA . LYS B 1 130 ? -30.328 -7.531 -13.242 1 17.38 130 LYS B CA 1
ATOM 8500 C C . LYS B 1 130 ? -30.391 -7.359 -11.727 1 17.38 130 LYS B C 1
ATOM 8502 O O . LYS B 1 130 ? -30.625 -6.254 -11.234 1 17.38 130 LYS B O 1
ATOM 8507 N N . ASN B 1 131 ? -31.141 -8.242 -10.703 1 16.58 131 ASN B N 1
ATOM 8508 C CA . ASN B 1 131 ? -32.5 -7.945 -10.25 1 16.58 131 ASN B CA 1
ATOM 8509 C C . ASN B 1 131 ? -32.5 -7.324 -8.852 1 16.58 131 ASN B C 1
ATOM 8511 O O . ASN B 1 131 ? -33.125 -6.281 -8.633 1 16.58 131 ASN B O 1
ATOM 8515 N N . ASP B 1 132 ? -32.688 -8.156 -7.637 1 16.66 132 ASP B N 1
ATOM 8516 C CA . ASP B 1 132 ? -33.719 -8.133 -6.598 1 16.66 132 ASP B CA 1
ATOM 8517 C C . ASP B 1 132 ? -33.312 -7.188 -5.465 1 16.66 132 ASP B C 1
ATOM 8519 O O . ASP B 1 132 ? -32.156 -6.891 -5.273 1 16.66 132 ASP B O 1
ATOM 8523 N N . GLY B 1 133 ? -34.344 -6.66 -4.48 1 17.39 133 GLY B N 1
ATOM 8524 C CA . GLY B 1 133 ? -34.781 -5.508 -3.707 1 17.39 133 GLY B CA 1
ATOM 8525 C C . GLY B 1 133 ? -34.031 -5.359 -2.393 1 17.39 133 GLY B C 1
ATOM 8526 O O . GLY B 1 133 ? -33.906 -4.25 -1.867 1 17.39 133 GLY B O 1
ATOM 8527 N N . THR B 1 134 ? -33.75 -6.453 -1.518 1 17.12 134 THR B N 1
ATOM 8528 C CA . THR B 1 134 ? -34.188 -6.375 -0.133 1 17.12 134 THR B CA 1
ATOM 8529 C C . THR B 1 134 ? -33.312 -5.434 0.675 1 17.12 134 THR B C 1
ATOM 8531 O O . THR B 1 134 ? -32.156 -5.203 0.316 1 17.12 134 THR B O 1
ATOM 8534 N N . ASN B 1 135 ? -33.812 -4.895 1.911 1 17.78 135 ASN B N 1
ATOM 8535 C CA . ASN B 1 135 ? -33.938 -3.717 2.764 1 17.78 135 ASN B CA 1
ATOM 8536 C C . ASN B 1 135 ? -32.781 -3.619 3.764 1 17.78 135 ASN B C 1
ATOM 8538 O O . ASN B 1 135 ? -32.781 -2.721 4.605 1 17.78 135 ASN B O 1
ATOM 8542 N N . LEU B 1 136 ? -31.672 -4.512 3.77 1 16.56 136 LEU B N 1
ATOM 8543 C CA . LEU B 1 136 ? -31.266 -4.855 5.125 1 16.56 136 LEU B CA 1
ATOM 8544 C C . LEU B 1 136 ? -30.609 -3.664 5.812 1 16.56 136 LEU B C 1
ATOM 8546 O O . LEU B 1 136 ? -29.812 -2.941 5.191 1 16.56 136 LEU B O 1
ATOM 8550 N N . SER B 1 137 ? -31.25 -3.236 6.965 1 17.77 137 SER B N 1
ATOM 8551 C CA . SER B 1 137 ? -31.375 -2.102 7.875 1 17.77 137 SER B CA 1
ATOM 8552 C C . SER B 1 137 ? -30.125 -1.963 8.75 1 17.77 137 SER B C 1
ATOM 8554 O O . SER B 1 137 ? -29.656 -2.949 9.312 1 17.77 137 SER B O 1
ATOM 8556 N N . LEU B 1 138 ? -29.266 -1.155 8.453 1 18.31 138 LEU B N 1
ATOM 8557 C CA . LEU B 1 138 ? -27.906 -1.211 8.977 1 18.31 138 LEU B CA 1
ATOM 8558 C C . LEU B 1 138 ? -27.875 -0.781 10.438 1 18.31 138 LEU B C 1
ATOM 8560 O O . LEU B 1 138 ? -28.344 0.304 10.781 1 18.31 138 LEU B O 1
ATOM 8564 N N . PRO B 1 139 ? -28.031 -1.799 11.539 1 17.59 139 PRO B N 1
ATOM 8565 C CA . PRO B 1 139 ? -28.406 -1.402 12.898 1 17.59 139 PRO B CA 1
ATOM 8566 C C . PRO B 1 139 ? -27.375 -0.465 13.539 1 17.59 139 PRO B C 1
ATOM 8568 O O . PRO B 1 139 ? -26.203 -0.469 13.156 1 17.59 139 PRO B O 1
ATOM 8571 N N . PRO B 1 140 ? -27.797 0.502 14.336 1 19.23 140 PRO B N 1
ATOM 8572 C CA . PRO B 1 140 ? -27.203 1.753 14.812 1 19.23 140 PRO B CA 1
ATOM 8573 C C . PRO B 1 140 ? -26.188 1.534 15.93 1 19.23 140 PRO B C 1
ATOM 8575 O O . PRO B 1 140 ? -26.5 0.907 16.938 1 19.23 140 PRO B O 1
ATOM 8578 N N . SER B 1 141 ? -24.953 1.104 15.727 1 16.66 141 SER B N 1
ATOM 8579 C CA . SER B 1 141 ? -24.156 0.395 16.719 1 16.66 141 SER B CA 1
ATOM 8580 C C . SER B 1 141 ? -23.844 1.281 17.922 1 16.66 141 SER B C 1
ATOM 8582 O O . SER B 1 141 ? -23.531 2.463 17.766 1 16.66 141 SER B O 1
ATOM 8584 N N . ARG B 1 142 ? -24.516 0.939 19.109 1 18.36 142 ARG B N 1
ATOM 8585 C CA . ARG B 1 142 ? -24.703 1.534 20.422 1 18.36 142 ARG B CA 1
ATOM 8586 C C . ARG B 1 142 ? -23.406 1.473 21.234 1 18.36 142 ARG B C 1
ATOM 8588 O O . ARG B 1 142 ? -23.125 0.457 21.875 1 18.36 142 ARG B O 1
ATOM 8595 N N . HIS B 1 143 ? -22.328 1.904 20.781 1 17.36 143 HIS B N 1
ATOM 8596 C CA . HIS B 1 143 ? -20.984 1.571 21.25 1 17.36 143 HIS B CA 1
ATOM 8597 C C . HIS B 1 143 ? -20.75 2.07 22.672 1 17.36 143 HIS B C 1
ATOM 8599 O O . HIS B 1 143 ? -20.672 3.277 22.906 1 17.36 143 HIS B O 1
ATOM 8605 N N . GLN B 1 144 ? -21.359 1.188 23.578 1 16.52 144 GLN B N 1
ATOM 8606 C CA . GLN B 1 144 ? -21.422 1.626 24.969 1 16.52 144 GLN B CA 1
ATOM 8607 C C . GLN B 1 144 ? -20.016 1.812 25.562 1 16.52 144 GLN B C 1
ATOM 8609 O O . GLN B 1 144 ? -19.031 1.381 24.953 1 16.52 144 GLN B O 1
ATOM 8614 N N . SER B 1 145 ? -19.812 1.426 26.891 1 16.67 145 SER B N 1
ATOM 8615 C CA . SER B 1 145 ? -19.281 2.01 28.109 1 16.67 145 SER B CA 1
ATOM 8616 C C . SER B 1 145 ? -17.906 1.443 28.438 1 16.67 145 SER B C 1
ATOM 8618 O O . SER B 1 145 ? -17.703 0.226 28.453 1 16.67 145 SER B O 1
ATOM 8620 N N . PRO B 1 146 ? -16.781 1.928 28.078 1 18.19 146 PRO B N 1
ATOM 8621 C CA . PRO B 1 146 ? -15.477 1.274 28.219 1 18.19 146 PRO B CA 1
ATOM 8622 C C . PRO B 1 146 ? -15.164 0.892 29.672 1 18.19 146 PRO B C 1
ATOM 8624 O O . PRO B 1 146 ? -15.164 1.751 30.547 1 18.19 146 PRO B O 1
ATOM 8627 N N . PRO B 1 147 ? -15.578 -0.427 30.031 1 16.33 147 PRO B N 1
ATOM 8628 C CA . PRO B 1 147 ? -15.477 -0.622 31.469 1 16.33 147 PRO B CA 1
ATOM 8629 C C . PRO B 1 147 ? -14.039 -0.589 31.984 1 16.33 147 PRO B C 1
ATOM 8631 O O . PRO B 1 147 ? -13.102 -0.787 31.203 1 16.33 147 PRO B O 1
ATOM 8634 N N . PRO B 1 148 ? -13.719 -0.684 33.312 1 17 148 PRO B N 1
ATOM 8635 C CA . PRO B 1 148 ? -12.672 -0.297 34.281 1 17 148 PRO B CA 1
ATOM 8636 C C . PRO B 1 148 ? -11.492 -1.263 34.281 1 17 148 PRO B C 1
ATOM 8638 O O . PRO B 1 148 ? -11.625 -2.412 33.844 1 17 148 PRO B O 1
ATOM 8641 N N . SER B 1 149 ? -10.18 -0.968 34.625 1 17.41 149 SER B N 1
ATOM 8642 C CA . SER B 1 149 ? -8.742 -1.169 34.75 1 17.41 149 SER B CA 1
ATOM 8643 C C . SER B 1 149 ? -8.422 -2.426 35.562 1 17.41 149 SER B C 1
ATOM 8645 O O . SER B 1 149 ? -7.254 -2.816 35.656 1 17.41 149 SER B O 1
ATOM 8647 N N . SER B 1 150 ? -9.266 -3.371 36.156 1 16.56 150 SER B N 1
ATOM 8648 C CA . SER B 1 150 ? -8.703 -3.803 37.438 1 16.56 150 SER B CA 1
ATOM 8649 C C . SER B 1 150 ? -7.738 -4.965 37.25 1 16.56 150 SER B C 1
ATOM 8651 O O . SER B 1 150 ? -6.875 -5.207 38.094 1 16.56 150 SER B O 1
ATOM 8653 N N . VAL B 1 151 ? -7.859 -6.012 36.344 1 16.19 151 VAL B N 1
ATOM 8654 C CA . VAL B 1 151 ? -7.684 -7.305 37 1 16.19 151 VAL B CA 1
ATOM 8655 C C . VAL B 1 151 ? -6.203 -7.68 37 1 16.19 151 VAL B C 1
ATOM 8657 O O . VAL B 1 151 ? -5.605 -7.902 35.938 1 16.19 151 VAL B O 1
ATOM 8660 N N . LEU B 1 152 ? -5.137 -7.273 38 1 17.34 152 LEU B N 1
ATOM 8661 C CA . LEU B 1 152 ? -3.783 -7.398 38.531 1 17.34 152 LEU B CA 1
ATOM 8662 C C . LEU B 1 152 ? -3.414 -8.859 38.719 1 17.34 152 LEU B C 1
ATOM 8664 O O . LEU B 1 152 ? -2.232 -9.211 38.75 1 17.34 152 LEU B O 1
ATOM 8668 N N . ALA B 1 153 ? -4.168 -9.922 39.156 1 16.09 153 ALA B N 1
ATOM 8669 C CA . ALA B 1 153 ? -3.697 -10.711 40.281 1 16.09 153 ALA B CA 1
ATOM 8670 C C . ALA B 1 153 ? -2.689 -11.766 39.844 1 16.09 153 ALA B C 1
ATOM 8672 O O . ALA B 1 153 ? -1.659 -11.961 40.469 1 16.09 153 ALA B O 1
ATOM 8673 N N . SER B 1 154 ? -2.91 -12.898 39 1 16.33 154 SER B N 1
ATOM 8674 C CA . SER B 1 154 ? -2.555 -14.211 39.531 1 16.33 154 SER B CA 1
ATOM 8675 C C . SER B 1 154 ? -1.167 -14.633 39.062 1 16.33 154 SER B C 1
ATOM 8677 O O . SER B 1 154 ? -0.95 -14.852 37.875 1 16.33 154 SER B O 1
ATOM 8679 N N . GLN B 1 155 ? 0.127 -14.078 39.531 1 18.45 155 GLN B N 1
ATOM 8680 C CA . GLN B 1 155 ? 1.566 -14.305 39.438 1 18.45 155 GLN B CA 1
ATOM 8681 C C . GLN B 1 155 ? 1.915 -15.766 39.719 1 18.45 155 GLN B C 1
ATOM 8683 O O . GLN B 1 155 ? 3.068 -16.172 39.562 1 18.45 155 GLN B O 1
ATOM 8688 N N . ARG B 1 156 ? 1.327 -16.594 40.562 1 17.16 156 ARG B N 1
ATOM 8689 C CA . ARG B 1 156 ? 2.121 -17.406 41.5 1 17.16 156 ARG B CA 1
ATOM 8690 C C . ARG B 1 156 ? 2.938 -18.453 40.75 1 17.16 156 ARG B C 1
ATOM 8692 O O . ARG B 1 156 ? 4.145 -18.578 40.969 1 17.16 156 ARG B O 1
ATOM 8699 N N . HIS B 1 157 ? 2.645 -19.781 40.656 1 16.53 157 HIS B N 1
ATOM 8700 C CA . HIS B 1 157 ? 3.312 -20.953 41.219 1 16.53 157 HIS B CA 1
ATOM 8701 C C . HIS B 1 157 ? 4.234 -21.609 40.188 1 16.53 157 HIS B C 1
ATOM 8703 O O . HIS B 1 157 ? 5.324 -22.062 40.562 1 16.53 157 HIS B O 1
ATOM 8709 N N . HIS B 1 158 ? 3.934 -22.062 38.906 1 16.64 158 HIS B N 1
ATOM 8710 C CA . HIS B 1 158 ? 4.34 -23.438 38.594 1 16.64 158 HIS B CA 1
ATOM 8711 C C . HIS B 1 158 ? 5.785 -23.484 38.125 1 16.64 158 HIS B C 1
ATOM 8713 O O . HIS B 1 158 ? 6.078 -23.062 37 1 16.64 158 HIS B O 1
ATOM 8719 N N . ARG B 1 159 ? 6.953 -23.391 38.875 1 20.2 159 ARG B N 1
ATOM 8720 C CA . ARG B 1 159 ? 8.406 -23.516 38.906 1 20.2 159 ARG B CA 1
ATOM 8721 C C . ARG B 1 159 ? 8.859 -24.828 38.281 1 20.2 159 ARG B C 1
ATOM 8723 O O . ARG B 1 159 ? 10.031 -24.984 37.938 1 20.2 159 ARG B O 1
ATOM 8730 N N . ARG B 1 160 ? 8.281 -26 38.562 1 19.36 160 ARG B N 1
ATOM 8731 C CA . ARG B 1 160 ? 9 -27.25 38.781 1 19.36 160 ARG B CA 1
ATOM 8732 C C . ARG B 1 160 ? 9.594 -27.766 37.469 1 19.36 160 ARG B C 1
ATOM 8734 O O . ARG B 1 160 ? 10.586 -28.5 37.5 1 19.36 160 ARG B O 1
ATOM 8741 N N . HIS B 1 161 ? 9.008 -27.734 36.312 1 18.47 161 HIS B N 1
ATOM 8742 C CA . HIS B 1 161 ? 9.273 -28.844 35.406 1 18.47 161 HIS B CA 1
ATOM 8743 C C . HIS B 1 161 ? 10.547 -28.578 34.594 1 18.47 161 HIS B C 1
ATOM 8745 O O . HIS B 1 161 ? 10.828 -29.297 33.625 1 18.47 161 HIS B O 1
ATOM 8751 N N . ASP B 1 162 ? 11.461 -27.688 35 1 22.25 162 ASP B N 1
ATOM 8752 C CA . ASP B 1 162 ? 12.625 -27.328 34.188 1 22.25 162 ASP B CA 1
ATOM 8753 C C . ASP B 1 162 ? 13.664 -28.453 34.188 1 22.25 162 ASP B C 1
ATOM 8755 O O . ASP B 1 162 ? 14.5 -28.516 33.281 1 22.25 162 ASP B O 1
ATOM 8759 N N . SER B 1 163 ? 13.836 -29.094 35.406 1 23.8 163 SER B N 1
ATOM 8760 C CA . SER B 1 163 ? 15.016 -29.891 35.75 1 23.8 163 SER B CA 1
ATOM 8761 C C . SER B 1 163 ? 15.188 -31.062 34.781 1 23.8 163 SER B C 1
ATOM 8763 O O . SER B 1 163 ? 16.312 -31.484 34.531 1 23.8 163 SER B O 1
ATOM 8765 N N . GLU B 1 164 ? 14.133 -31.75 34.562 1 23.52 164 GLU B N 1
ATOM 8766 C CA . GLU B 1 164 ? 14.266 -33.094 34 1 23.52 164 GLU B CA 1
ATOM 8767 C C . GLU B 1 164 ? 14.828 -33.031 32.594 1 23.52 164 GLU B C 1
ATOM 8769 O O . GLU B 1 164 ? 15.375 -34 32.094 1 23.52 164 GLU B O 1
ATOM 8774 N N . LEU B 1 165 ? 14.828 -31.828 32.062 1 23.09 165 LEU B N 1
ATOM 8775 C CA . LEU B 1 165 ? 15.148 -31.844 30.641 1 23.09 165 LEU B CA 1
ATOM 8776 C C . LEU B 1 165 ? 16.656 -31.891 30.422 1 23.09 165 LEU B C 1
ATOM 8778 O O . LEU B 1 165 ? 17.141 -32.469 29.453 1 23.09 165 LEU B O 1
ATOM 8782 N N . GLU B 1 166 ? 17.406 -31.391 31.438 1 26.14 166 GLU B N 1
ATOM 8783 C CA . GLU B 1 166 ? 18.859 -31.344 31.297 1 26.14 166 GLU B CA 1
ATOM 8784 C C . GLU B 1 166 ? 19.453 -32.75 31.375 1 26.14 166 GLU B C 1
ATOM 8786 O O . GLU B 1 166 ? 20.391 -33.062 30.625 1 26.14 166 GLU B O 1
ATOM 8791 N N . GLU B 1 167 ? 19.016 -33.469 32.406 1 27.36 167 GLU B N 1
ATOM 8792 C CA . GLU B 1 167 ? 19.656 -34.75 32.656 1 27.36 167 GLU B CA 1
ATOM 8793 C C . GLU B 1 167 ? 19.531 -35.688 31.469 1 27.36 167 GLU B C 1
ATOM 8795 O O . GLU B 1 167 ? 20.438 -36.469 31.188 1 27.36 167 GLU B O 1
ATOM 8800 N N . PHE B 1 168 ? 18.484 -35.5 30.781 1 24.78 168 PHE B N 1
ATOM 8801 C CA . PHE B 1 168 ? 18.203 -36.469 29.734 1 24.78 168 PHE B CA 1
ATOM 8802 C C . PHE B 1 168 ? 19.156 -36.281 28.562 1 24.78 168 PHE B C 1
ATOM 8804 O O . PHE B 1 168 ? 19.625 -37.25 27.969 1 24.78 168 PHE B O 1
ATOM 8811 N N . ALA B 1 169 ? 19.672 -35.094 28.359 1 25.73 169 ALA B N 1
ATOM 8812 C CA . ALA B 1 169 ? 20.594 -34.844 27.25 1 25.73 169 ALA B CA 1
ATOM 8813 C C . ALA B 1 169 ? 21.906 -35.594 27.453 1 25.73 169 ALA B C 1
ATOM 8815 O O . ALA B 1 169 ? 22.484 -36.125 26.5 1 25.73 169 ALA B O 1
ATOM 8816 N N . ARG B 1 170 ? 22.359 -35.562 28.625 1 27.44 170 ARG B N 1
ATOM 8817 C CA . ARG B 1 170 ? 23.641 -36.188 28.922 1 27.44 170 ARG B CA 1
ATOM 8818 C C . ARG B 1 170 ? 23.594 -37.688 28.688 1 27.44 170 ARG B C 1
ATOM 8820 O O . ARG B 1 170 ? 24.562 -38.281 28.203 1 27.44 170 ARG B O 1
ATOM 8827 N N . ARG B 1 171 ? 22.547 -38.25 29.25 1 27.72 171 ARG B N 1
ATOM 8828 C CA . ARG B 1 171 ? 22.578 -39.719 29.219 1 27.72 171 ARG B CA 1
ATOM 8829 C C . ARG B 1 171 ? 22.531 -40.219 27.781 1 27.72 171 ARG B C 1
ATOM 8831 O O . ARG B 1 171 ? 23.062 -41.312 27.484 1 27.72 171 ARG B O 1
ATOM 8838 N N . ALA B 1 172 ? 21.891 -39.438 26.984 1 25.23 172 ALA B N 1
ATOM 8839 C CA . ALA B 1 172 ? 21.688 -40.062 25.672 1 25.23 172 ALA B CA 1
ATOM 8840 C C . ALA B 1 172 ? 23 -40.125 24.891 1 25.23 172 ALA B C 1
ATOM 8842 O O . ALA B 1 172 ? 23.141 -40.906 23.953 1 25.23 172 ALA B O 1
ATOM 8843 N N . SER B 1 173 ? 24.031 -39.281 25.219 1 24.12 173 SER B N 1
ATOM 8844 C CA . SER B 1 173 ? 25.344 -39.406 24.578 1 24.12 173 SER B CA 1
ATOM 8845 C C . SER B 1 173 ? 26 -40.719 24.938 1 24.12 173 SER B C 1
ATOM 8847 O O . SER B 1 173 ? 26.906 -41.188 24.234 1 24.12 173 SER B O 1
ATOM 8849 N N . ARG B 1 174 ? 25.875 -41.031 26.219 1 24.59 174 ARG B N 1
ATOM 8850 C CA . ARG B 1 174 ? 26.734 -42.125 26.672 1 24.59 174 ARG B CA 1
ATOM 8851 C C . ARG B 1 174 ? 26.391 -43.438 25.953 1 24.59 174 ARG B C 1
ATOM 8853 O O . ARG B 1 174 ? 27.219 -44.344 25.859 1 24.59 174 ARG B O 1
ATOM 8860 N N . SER B 1 175 ? 25.125 -43.688 25.906 1 23.34 175 SER B N 1
ATOM 8861 C CA . SER B 1 175 ? 24.938 -45.094 25.703 1 23.34 175 SER B CA 1
ATOM 8862 C C . SER B 1 175 ? 25.422 -45.531 24.328 1 23.34 175 SER B C 1
ATOM 8864 O O . SER B 1 175 ? 25.391 -46.719 23.984 1 23.34 175 SER B O 1
ATOM 8866 N N . LEU B 1 176 ? 25.469 -44.625 23.391 1 23.08 176 LEU B N 1
ATOM 8867 C CA . LEU B 1 176 ? 25.797 -45.312 22.141 1 23.08 176 LEU B CA 1
ATOM 8868 C C . LEU B 1 176 ? 27.266 -45.688 22.094 1 23.08 176 LEU B C 1
ATOM 8870 O O . LEU B 1 176 ? 27.844 -45.781 21.016 1 23.08 176 LEU B O 1
ATOM 8874 N N . SER B 1 177 ? 28.016 -45.375 23.203 1 23.33 177 SER B N 1
ATOM 8875 C CA . SER B 1 177 ? 29.375 -45.906 23.109 1 23.33 177 SER B CA 1
ATOM 8876 C C . SER B 1 177 ? 29.375 -47.406 23.016 1 23.33 177 SER B C 1
ATOM 8878 O O . SER B 1 177 ? 29.25 -48.094 24.031 1 23.33 177 SER B O 1
ATOM 8880 N N . PHE B 1 178 ? 28.625 -48 22.172 1 22.53 178 PHE B N 1
ATOM 8881 C CA . PHE B 1 178 ? 28.812 -49.438 22.125 1 22.53 178 PHE B CA 1
ATOM 8882 C C . PHE B 1 178 ? 30.281 -49.781 22.141 1 22.53 178 PHE B C 1
ATOM 8884 O O . PHE B 1 178 ? 31.141 -48.938 21.922 1 22.53 178 PHE B O 1
ATOM 8891 N N . SER B 1 179 ? 30.75 -50.875 21.625 1 23.25 179 SER B N 1
ATOM 8892 C CA . SER B 1 179 ? 31.781 -51.812 22 1 23.25 179 SER B CA 1
ATOM 8893 C C . SER B 1 179 ? 33.188 -51.312 21.672 1 23.25 179 SER B C 1
ATOM 8895 O O . SER B 1 179 ? 34.188 -51.906 22.047 1 23.25 179 SER B O 1
ATOM 8897 N N . MET B 1 180 ? 33.844 -50.188 21.703 1 23.19 180 MET B N 1
ATOM 8898 C CA . MET B 1 180 ? 35.062 -50.5 20.953 1 23.19 180 MET B CA 1
ATOM 8899 C C . MET B 1 180 ? 35.656 -51.844 21.391 1 23.19 180 MET B C 1
ATOM 8901 O O . MET B 1 180 ? 36.375 -52.469 20.641 1 23.19 180 MET B O 1
ATOM 8905 N N . ASN B 1 181 ? 36.031 -52.062 22.609 1 24.34 181 ASN B N 1
ATOM 8906 C CA . ASN B 1 181 ? 36.812 -53.281 22.781 1 24.34 181 ASN B CA 1
ATOM 8907 C C . ASN B 1 181 ? 35.938 -54.531 22.578 1 24.34 181 ASN B C 1
ATOM 8909 O O . ASN B 1 181 ? 36.438 -55.625 22.297 1 24.34 181 ASN B O 1
ATOM 8913 N N . GLY B 1 182 ? 34.938 -54.844 23.375 1 25.83 182 GLY B N 1
ATOM 8914 C CA . GLY B 1 182 ? 34.438 -56.156 23.078 1 25.83 182 GLY B CA 1
ATOM 8915 C C . GLY B 1 182 ? 33.688 -56.219 21.75 1 25.83 182 GLY B C 1
ATOM 8916 O O . GLY B 1 182 ? 33.406 -55.188 21.141 1 25.83 182 GLY B O 1
ATOM 8917 N N . THR B 1 183 ? 33.312 -57.406 21 1 25.34 183 THR B N 1
ATOM 8918 C CA . THR B 1 183 ? 33 -57.469 19.578 1 25.34 183 THR B CA 1
ATOM 8919 C C . THR B 1 183 ? 31.938 -56.438 19.203 1 25.34 183 THR B C 1
ATOM 8921 O O . THR B 1 183 ? 30.859 -56.406 19.812 1 25.34 183 THR B O 1
ATOM 8924 N N . PRO B 1 184 ? 32.375 -55.188 18.812 1 27.94 184 PRO B N 1
ATOM 8925 C CA . PRO B 1 184 ? 31.625 -53.938 18.641 1 27.94 184 PRO B CA 1
ATOM 8926 C C . PRO B 1 184 ? 30.234 -54.188 18.047 1 27.94 184 PRO B C 1
ATOM 8928 O O . PRO B 1 184 ? 30.109 -54.75 16.969 1 27.94 184 PRO B O 1
ATOM 8931 N N . GLN B 1 185 ? 29.25 -54.562 18.844 1 25.03 185 GLN B N 1
ATOM 8932 C CA . GLN B 1 185 ? 27.953 -55.031 18.375 1 25.03 185 GLN B CA 1
ATOM 8933 C C . GLN B 1 185 ? 27.344 -54.062 17.359 1 25.03 185 GLN B C 1
ATOM 8935 O O . GLN B 1 185 ? 27.391 -52.844 17.547 1 25.03 185 GLN B O 1
ATOM 8940 N N . ARG B 1 186 ? 27.078 -54.531 16.109 1 25.94 186 ARG B N 1
ATOM 8941 C CA . ARG B 1 186 ? 26.594 -54.062 14.805 1 25.94 186 ARG B CA 1
ATOM 8942 C C . ARG B 1 186 ? 25.406 -53.125 14.969 1 25.94 186 ARG B C 1
ATOM 8944 O O . ARG B 1 186 ? 24.391 -53.469 15.562 1 25.94 186 ARG B O 1
ATOM 8951 N N . ARG B 1 187 ? 25.719 -51.938 15.156 1 29.97 187 ARG B N 1
ATOM 8952 C CA . ARG B 1 187 ? 24.734 -50.906 14.914 1 29.97 187 ARG B CA 1
ATOM 8953 C C . ARG B 1 187 ? 23.703 -51.344 13.883 1 29.97 187 ARG B C 1
ATOM 8955 O O . ARG B 1 187 ? 24.062 -51.781 12.789 1 29.97 187 ARG B O 1
ATOM 8962 N N . MET B 1 188 ? 22.562 -51.844 14.414 1 25.7 188 MET B N 1
ATOM 8963 C CA . MET B 1 188 ? 21.516 -52.375 13.555 1 25.7 188 MET B CA 1
ATOM 8964 C C . MET B 1 188 ? 21.297 -51.469 12.336 1 25.7 188 MET B C 1
ATOM 8966 O O . MET B 1 188 ? 20.969 -50.312 12.477 1 25.7 188 MET B O 1
ATOM 8970 N N . THR B 1 189 ? 22.203 -51.438 11.281 1 31.08 189 THR B N 1
ATOM 8971 C CA . THR B 1 189 ? 21.969 -51.125 9.883 1 31.08 189 THR B CA 1
ATOM 8972 C C . THR B 1 189 ? 20.5 -51.281 9.523 1 31.08 189 THR B C 1
ATOM 8974 O O . THR B 1 189 ? 19.953 -52.375 9.609 1 31.08 189 THR B O 1
ATOM 8977 N N . PHE B 1 190 ? 19.594 -50.438 10.047 1 35.03 190 PHE B N 1
ATOM 8978 C CA . PHE B 1 190 ? 18.219 -50.438 9.547 1 35.03 190 PHE B CA 1
ATOM 8979 C C . PHE B 1 190 ? 18.141 -51.031 8.156 1 35.03 190 PHE B C 1
ATOM 8981 O O . PHE B 1 190 ? 18.672 -50.469 7.191 1 35.03 190 PHE B O 1
ATOM 8988 N N . ASP B 1 191 ? 18.266 -52.219 8 1 37.59 191 ASP B N 1
ATOM 8989 C CA . ASP B 1 191 ? 18.547 -53.219 6.977 1 37.59 191 ASP B CA 1
ATOM 8990 C C . ASP B 1 191 ? 17.719 -52.938 5.723 1 37.59 191 ASP B C 1
ATOM 8992 O O . ASP B 1 191 ? 16.531 -52.594 5.816 1 37.59 191 ASP B O 1
ATOM 8996 N N . ALA B 1 192 ? 18.266 -52.25 4.727 1 44.97 192 ALA B N 1
ATOM 8997 C CA . ALA B 1 192 ? 17.781 -52.219 3.35 1 44.97 192 ALA B CA 1
ATOM 8998 C C . ALA B 1 192 ? 16.688 -53.25 3.123 1 44.97 192 ALA B C 1
ATOM 9000 O O . ALA B 1 192 ? 15.742 -53.031 2.367 1 44.97 192 ALA B O 1
ATOM 9001 N N . GLU B 1 193 ? 16.75 -54.312 4.078 1 47.72 193 GLU B N 1
ATOM 9002 C CA . GLU B 1 193 ? 15.82 -55.406 3.875 1 47.72 193 GLU B CA 1
ATOM 9003 C C . GLU B 1 193 ? 14.445 -55.094 4.438 1 47.72 193 GLU B C 1
ATOM 9005 O O . GLU B 1 193 ? 13.422 -55.469 3.867 1 47.72 193 GLU B O 1
ATOM 9010 N N . ALA B 1 194 ? 14.43 -54.281 5.574 1 52.16 194 ALA B N 1
ATOM 9011 C CA . ALA B 1 194 ? 13.133 -53.969 6.168 1 52.16 194 ALA B CA 1
ATOM 9012 C C . ALA B 1 194 ? 12.32 -53.062 5.262 1 52.16 194 ALA B C 1
ATOM 9014 O O . ALA B 1 194 ? 11.094 -53.188 5.18 1 52.16 194 ALA B O 1
ATOM 9015 N N . TRP B 1 195 ? 13.008 -52.188 4.617 1 58.78 195 TRP B N 1
ATOM 9016 C CA . TRP B 1 195 ? 12.32 -51.25 3.734 1 58.78 195 TRP B CA 1
ATOM 9017 C C . TRP B 1 195 ? 11.781 -51.969 2.502 1 58.78 195 TRP B C 1
ATOM 9019 O O . TRP B 1 195 ? 10.82 -51.5 1.875 1 58.78 195 TRP B O 1
ATOM 9029 N N . LYS B 1 196 ? 12.492 -53.094 2.264 1 57.94 196 LYS B N 1
ATOM 9030 C CA . LYS B 1 196 ? 12.055 -53.844 1.088 1 57.94 196 LYS B CA 1
ATOM 9031 C C . LYS B 1 196 ? 10.625 -54.344 1.252 1 57.94 196 LYS B C 1
ATOM 9033 O O . LYS B 1 196 ? 9.883 -54.469 0.274 1 57.94 196 LYS B O 1
ATOM 9038 N N . ASN B 1 197 ? 10.219 -54.531 2.598 1 58.78 197 ASN B N 1
ATOM 9039 C CA . ASN B 1 197 ? 8.906 -55.125 2.814 1 58.78 197 ASN B CA 1
ATOM 9040 C C . ASN B 1 197 ? 7.887 -54.094 3.281 1 58.78 197 ASN B C 1
ATOM 9042 O O . ASN B 1 197 ? 6.762 -54.469 3.648 1 58.78 197 ASN B O 1
ATOM 9046 N N . VAL B 1 198 ? 8.367 -52.781 3.332 1 65.31 198 VAL B N 1
ATOM 9047 C CA . VAL B 1 198 ? 7.43 -51.781 3.809 1 65.31 198 VAL B CA 1
ATOM 9048 C C . VAL B 1 198 ? 6.367 -51.531 2.744 1 65.31 198 VAL B C 1
ATOM 9050 O O . VAL B 1 198 ? 6.684 -51.375 1.562 1 65.31 198 VAL B O 1
ATOM 9053 N N . ILE B 1 199 ? 5.125 -51.719 3.225 1 72.81 199 ILE B N 1
ATOM 9054 C CA . ILE B 1 199 ? 3.988 -51.438 2.357 1 72.81 199 ILE B CA 1
ATOM 9055 C C . ILE B 1 199 ? 3.52 -50 2.588 1 72.81 199 ILE B C 1
ATOM 9057 O O . ILE B 1 199 ? 3.438 -49.531 3.73 1 72.81 199 ILE B O 1
ATOM 9061 N N . PHE B 1 200 ? 3.543 -49.25 1.549 1 81.31 200 PHE B N 1
ATOM 9062 C CA . PHE B 1 200 ? 3.016 -47.875 1.628 1 81.31 200 PHE B CA 1
ATOM 9063 C C . PHE B 1 200 ? 1.749 -47.75 0.793 1 81.31 200 PHE B C 1
ATOM 9065 O O . PHE B 1 200 ? 1.492 -48.562 -0.094 1 81.31 200 PHE B O 1
ATOM 9072 N N . LYS B 1 201 ? 0.904 -46.875 1.319 1 79.88 201 LYS B N 1
ATOM 9073 C CA . LYS B 1 201 ? -0.305 -46.531 0.576 1 79.88 201 LYS B CA 1
ATOM 9074 C C . LYS B 1 201 ? -0.351 -45.031 0.262 1 79.88 201 LYS B C 1
ATOM 9076 O O . LYS B 1 201 ? 0.117 -44.188 1.053 1 79.88 201 LYS B O 1
ATOM 9081 N N . ILE B 1 202 ? -0.804 -44.781 -0.887 1 85 202 ILE B N 1
ATOM 9082 C CA . ILE B 1 202 ? -0.981 -43.375 -1.302 1 85 202 ILE B CA 1
ATOM 9083 C C . ILE B 1 202 ? -2.432 -42.969 -1.077 1 85 202 ILE B C 1
ATOM 9085 O O . ILE B 1 202 ? -3.354 -43.562 -1.64 1 85 202 ILE B O 1
ATOM 9089 N N . LYS B 1 203 ? -2.572 -42 -0.143 1 77.19 203 LYS B N 1
ATOM 9090 C CA . LYS B 1 203 ? -3.893 -41.5 0.226 1 77.19 203 LYS B CA 1
ATOM 9091 C C . LYS B 1 203 ? -4.047 -40.031 -0.156 1 77.19 203 LYS B C 1
ATOM 9093 O O . LYS B 1 203 ? -3.061 -39.344 -0.428 1 77.19 203 LYS B O 1
ATOM 9098 N N . PRO B 1 204 ? -5.285 -39.594 -0.244 1 76.38 204 PRO B N 1
ATOM 9099 C CA . PRO B 1 204 ? -5.473 -38.188 -0.51 1 76.38 204 PRO B CA 1
ATOM 9100 C C . PRO B 1 204 ? -4.785 -37.281 0.523 1 76.38 204 PRO B C 1
ATOM 9102 O O . PRO B 1 204 ? -4.766 -37.625 1.712 1 76.38 204 PRO B O 1
ATOM 9105 N N . SER B 1 205 ? -4.199 -36.25 0.013 1 72.31 205 SER B N 1
ATOM 9106 C CA . SER B 1 205 ? -3.379 -35.406 0.855 1 72.31 205 SER B CA 1
ATOM 9107 C C . SER B 1 205 ? -4.242 -34.531 1.752 1 72.31 205 SER B C 1
ATOM 9109 O O . SER B 1 205 ? -5.332 -34.094 1.355 1 72.31 205 SER B O 1
ATOM 9111 N N . SER B 1 206 ? -3.74 -34.281 2.926 1 59.31 206 SER B N 1
ATOM 9112 C CA . SER B 1 206 ? -4.363 -33.344 3.857 1 59.31 206 SER B CA 1
ATOM 9113 C C . SER B 1 206 ? -3.729 -31.969 3.76 1 59.31 206 SER B C 1
ATOM 9115 O O . SER B 1 206 ? -4.137 -31.031 4.461 1 59.31 206 SER B O 1
ATOM 9117 N N . PHE B 1 207 ? -2.777 -31.938 2.842 1 64.31 207 PHE B N 1
ATOM 9118 C CA . PHE B 1 207 ? -2.055 -30.672 2.713 1 64.31 207 PHE B CA 1
ATOM 9119 C C . PHE B 1 207 ? -2.24 -30.078 1.322 1 64.31 207 PHE B C 1
ATOM 9121 O O . PHE B 1 207 ? -2.738 -30.75 0.417 1 64.31 207 PHE B O 1
ATOM 9128 N N . GLY B 1 208 ? -2.002 -28.875 1.327 1 68.62 208 GLY B N 1
ATOM 9129 C CA . GLY B 1 208 ? -2.055 -28.234 0.024 1 68.62 208 GLY B CA 1
ATOM 9130 C C . GLY B 1 208 ? -3.314 -27.406 -0.185 1 68.62 208 GLY B C 1
ATOM 9131 O O . GLY B 1 208 ? -3.928 -26.953 0.779 1 68.62 208 GLY B O 1
ATOM 9132 N N . ASN B 1 209 ? -3.521 -27.109 -1.398 1 80.19 209 ASN B N 1
ATOM 9133 C CA . ASN B 1 209 ? -4.648 -26.266 -1.787 1 80.19 209 ASN B CA 1
ATOM 9134 C C . ASN B 1 209 ? -5.805 -27.094 -2.336 1 80.19 209 ASN B C 1
ATOM 9136 O O . ASN B 1 209 ? -5.859 -27.375 -3.535 1 80.19 209 ASN B O 1
ATOM 9140 N N . ALA B 1 210 ? -6.711 -27.422 -1.514 1 77 210 ALA B N 1
ATOM 9141 C CA . ALA B 1 210 ? -7.836 -28.281 -1.864 1 77 210 ALA B CA 1
ATOM 9142 C C . ALA B 1 210 ? -8.688 -27.656 -2.965 1 77 210 ALA B C 1
ATOM 9144 O O . ALA B 1 210 ? -9.172 -28.359 -3.854 1 77 210 ALA B O 1
ATOM 9145 N N . SER B 1 211 ? -8.797 -26.391 -2.855 1 81.62 211 SER B N 1
ATOM 9146 C CA . SER B 1 211 ? -9.617 -25.703 -3.84 1 81.62 211 SER B CA 1
ATOM 9147 C C . SER B 1 211 ? -9.023 -25.828 -5.238 1 81.62 211 SER B C 1
ATOM 9149 O O . SER B 1 211 ? -9.758 -25.984 -6.219 1 81.62 211 SER B O 1
ATOM 9151 N N . PHE B 1 212 ? -7.809 -25.781 -5.305 1 89.56 212 PHE B N 1
ATOM 9152 C CA . PHE B 1 212 ? -7.117 -25.891 -6.582 1 89.56 212 PHE B CA 1
ATOM 9153 C C . PHE B 1 212 ? -7.285 -27.297 -7.16 1 89.56 212 PHE B C 1
ATOM 9155 O O . PHE B 1 212 ? -7.641 -27.453 -8.328 1 89.56 212 PHE B O 1
ATOM 9162 N N . TYR B 1 213 ? -7.133 -28.297 -6.395 1 88.06 213 TYR B N 1
ATOM 9163 C CA . TYR B 1 213 ? -7.238 -29.672 -6.863 1 88.06 213 TYR B CA 1
ATOM 9164 C C . TYR B 1 213 ? -8.672 -30.016 -7.254 1 88.06 213 TYR B C 1
ATOM 9166 O O . TYR B 1 213 ? -8.906 -30.766 -8.195 1 88.06 213 TYR B O 1
ATOM 9174 N N . ASN B 1 214 ? -9.578 -29.406 -6.496 1 85.69 214 ASN B N 1
ATOM 9175 C CA . ASN B 1 214 ? -10.984 -29.594 -6.855 1 85.69 214 ASN B CA 1
ATOM 9176 C C . ASN B 1 214 ? -11.297 -28.984 -8.219 1 85.69 214 ASN B C 1
ATOM 9178 O O . ASN B 1 214 ? -12.102 -29.516 -8.977 1 85.69 214 ASN B O 1
ATOM 9182 N N . ALA B 1 215 ? -10.695 -27.875 -8.469 1 90.5 215 ALA B N 1
ATOM 9183 C CA . ALA B 1 215 ? -10.906 -27.234 -9.758 1 90.5 215 ALA B CA 1
ATOM 9184 C C . ALA B 1 215 ? -10.336 -28.078 -10.898 1 90.5 215 ALA B C 1
ATOM 9186 O O . ALA B 1 215 ? -10.969 -28.219 -11.953 1 90.5 215 ALA B O 1
ATOM 9187 N N . ILE B 1 216 ? -9.188 -28.672 -10.711 1 92.31 216 ILE B N 1
ATOM 9188 C CA . ILE B 1 216 ? -8.555 -29.5 -11.727 1 92.31 216 ILE B CA 1
ATOM 9189 C C . ILE B 1 216 ? -9.383 -30.781 -11.938 1 92.31 216 ILE B C 1
ATOM 9191 O O . ILE B 1 216 ? -9.586 -31.203 -13.07 1 92.31 216 ILE B O 1
ATOM 9195 N N . SER B 1 217 ? -9.867 -31.328 -10.844 1 89.12 217 SER B N 1
ATOM 9196 C CA . SER B 1 217 ? -10.711 -32.5 -10.93 1 89.12 217 SER B CA 1
ATOM 9197 C C . SER B 1 217 ? -12 -32.219 -11.695 1 89.12 217 SER B C 1
ATOM 9199 O O . SER B 1 217 ? -12.461 -33.031 -12.484 1 89.12 217 SER B O 1
ATOM 9201 N N . ALA B 1 218 ? -12.586 -31.094 -11.375 1 90 218 ALA B N 1
ATOM 9202 C CA . ALA B 1 218 ? -13.797 -30.688 -12.078 1 90 218 ALA B CA 1
ATOM 9203 C C . ALA B 1 218 ? -13.539 -30.516 -13.57 1 90 218 ALA B C 1
ATOM 9205 O O . ALA B 1 218 ? -14.359 -30.922 -14.398 1 90 218 ALA B O 1
ATOM 9206 N N . ALA B 1 219 ? -12.461 -29.938 -13.867 1 92.12 219 ALA B N 1
ATOM 9207 C CA . ALA B 1 219 ? -12.102 -29.734 -15.266 1 92.12 219 ALA B CA 1
ATOM 9208 C C . ALA B 1 219 ? -11.852 -31.078 -15.969 1 92.12 219 ALA B C 1
ATOM 9210 O O . ALA B 1 219 ? -12.234 -31.25 -17.125 1 92.12 219 ALA B O 1
ATOM 9211 N N . THR B 1 220 ? -11.164 -31.984 -15.305 1 90.62 220 THR B N 1
ATOM 9212 C CA . THR B 1 220 ? -10.891 -33.312 -15.867 1 90.62 220 THR B CA 1
ATOM 9213 C C . THR B 1 220 ? -12.188 -34.062 -16.172 1 90.62 220 THR B C 1
ATOM 9215 O O . THR B 1 220 ? -12.305 -34.719 -17.203 1 90.62 220 THR B O 1
ATOM 9218 N N . ARG B 1 221 ? -13.164 -33.906 -15.281 1 87.94 221 ARG B N 1
ATOM 9219 C CA . ARG B 1 221 ? -14.453 -34.594 -15.469 1 87.94 221 ARG B CA 1
ATOM 9220 C C . ARG B 1 221 ? -15.203 -34 -16.656 1 87.94 221 ARG B C 1
ATOM 9222 O O . ARG B 1 221 ? -15.984 -34.688 -17.312 1 87.94 221 ARG B O 1
ATOM 9229 N N . SER B 1 222 ? -14.93 -32.75 -16.906 1 85.06 222 SER B N 1
ATOM 9230 C CA . SER B 1 222 ? -15.609 -32.062 -18 1 85.06 222 SER B CA 1
ATOM 9231 C C . SER B 1 222 ? -15.07 -32.531 -19.359 1 85.06 222 SER B C 1
ATOM 9233 O O . SER B 1 222 ? -15.68 -32.281 -20.391 1 85.06 222 SER B O 1
ATOM 9235 N N . LYS B 1 223 ? -13.945 -33.219 -19.516 1 82.62 223 LYS B N 1
ATOM 9236 C CA . LYS B 1 223 ? -13.289 -33.75 -20.719 1 82.62 223 LYS B CA 1
ATOM 9237 C C . LYS B 1 223 ? -12.758 -32.625 -21.594 1 82.62 223 LYS B C 1
ATOM 9239 O O . LYS B 1 223 ? -12.531 -32.812 -22.797 1 82.62 223 LYS B O 1
ATOM 9244 N N . GLN B 1 224 ? -12.719 -31.469 -21.094 1 82.56 224 GLN B N 1
ATOM 9245 C CA . GLN B 1 224 ? -12.18 -30.328 -21.828 1 82.56 224 GLN B CA 1
ATOM 9246 C C . GLN B 1 224 ? -10.797 -29.953 -21.297 1 82.56 224 GLN B C 1
ATOM 9248 O O . GLN B 1 224 ? -10.273 -28.891 -21.625 1 82.56 224 GLN B O 1
ATOM 9253 N N . PHE B 1 225 ? -10.266 -30.781 -20.562 1 86.5 225 PHE B N 1
ATOM 9254 C CA . PHE B 1 225 ? -8.969 -30.547 -19.938 1 86.5 225 PHE B CA 1
ATOM 9255 C C . PHE B 1 225 ? -7.938 -31.562 -20.406 1 86.5 225 PHE B C 1
ATOM 9257 O O . PHE B 1 225 ? -8.234 -32.75 -20.516 1 86.5 225 PHE B O 1
ATOM 9264 N N . ASP B 1 226 ? -6.844 -31.094 -20.797 1 83.31 226 ASP B N 1
ATOM 9265 C CA . ASP B 1 226 ? -5.809 -31.953 -21.359 1 83.31 226 ASP B CA 1
ATOM 9266 C C . ASP B 1 226 ? -5.273 -32.938 -20.312 1 83.31 226 ASP B C 1
ATOM 9268 O O . ASP B 1 226 ? -5.457 -32.719 -19.109 1 83.31 226 ASP B O 1
ATOM 9272 N N . ASP B 1 227 ? -4.715 -34 -20.812 1 90.62 227 ASP B N 1
ATOM 9273 C CA . ASP B 1 227 ? -4.031 -34.906 -19.891 1 90.62 227 ASP B CA 1
ATOM 9274 C C . ASP B 1 227 ? -2.975 -34.156 -19.078 1 90.62 227 ASP B C 1
ATOM 9276 O O . ASP B 1 227 ? -2.279 -33.281 -19.594 1 90.62 227 ASP B O 1
ATOM 9280 N N . HIS B 1 228 ? -2.955 -34.5 -17.828 1 94 228 HIS B N 1
ATOM 9281 C CA . HIS B 1 228 ? -2.061 -33.719 -16.984 1 94 228 HIS B CA 1
ATOM 9282 C C . HIS B 1 228 ? -1.362 -34.594 -15.953 1 94 228 HIS B C 1
ATOM 9284 O O . HIS B 1 228 ? -1.842 -35.688 -15.641 1 94 228 HIS B O 1
ATOM 9290 N N . LEU B 1 229 ? -0.197 -34.188 -15.562 1 95.5 229 LEU B N 1
ATOM 9291 C CA . LEU B 1 229 ? 0.59 -34.781 -14.484 1 95.5 229 LEU B CA 1
ATOM 9292 C C . LEU B 1 229 ? 0.858 -33.75 -13.391 1 95.5 229 LEU B C 1
ATOM 9294 O O . LEU B 1 229 ? 1.22 -32.594 -13.688 1 95.5 229 LEU B O 1
ATOM 9298 N N . PHE B 1 230 ? 0.658 -34.156 -12.156 1 95.94 230 PHE B N 1
ATOM 9299 C CA . PHE B 1 230 ? 0.993 -33.281 -11.047 1 95.94 230 PHE B CA 1
ATOM 9300 C C . PHE B 1 230 ? 2.465 -33.406 -10.672 1 95.94 230 PHE B C 1
ATOM 9302 O O . PHE B 1 230 ? 3.045 -34.469 -10.781 1 95.94 230 PHE B O 1
ATOM 9309 N N . VAL B 1 231 ? 3.107 -32.344 -10.352 1 97.88 231 VAL B N 1
ATOM 9310 C CA . VAL B 1 231 ? 4.48 -32.281 -9.852 1 97.88 231 VAL B CA 1
ATOM 9311 C C . VAL B 1 231 ? 4.508 -31.688 -8.453 1 97.88 231 VAL B C 1
ATOM 9313 O O . VAL B 1 231 ? 4.059 -30.562 -8.242 1 97.88 231 VAL B O 1
ATOM 9316 N N . GLY B 1 232 ? 4.969 -32.375 -7.477 1 96.94 232 GLY B N 1
ATOM 9317 C CA . GLY B 1 232 ? 4.992 -31.859 -6.121 1 96.94 232 GLY B CA 1
ATOM 9318 C C . GLY B 1 232 ? 5.641 -32.812 -5.129 1 96.94 232 GLY B C 1
ATOM 9319 O O . GLY B 1 232 ? 6.188 -33.844 -5.52 1 96.94 232 GLY B O 1
ATOM 9320 N N . THR B 1 233 ? 5.66 -32.438 -3.857 1 94.31 233 THR B N 1
ATOM 9321 C CA . THR B 1 233 ? 6.203 -33.281 -2.791 1 94.31 233 THR B CA 1
ATOM 9322 C C . THR B 1 233 ? 5.145 -34.25 -2.273 1 94.31 233 THR B C 1
ATOM 9324 O O . THR B 1 233 ? 3.945 -33.969 -2.377 1 94.31 233 THR B O 1
ATOM 9327 N N . CYS B 1 234 ? 5.578 -35.312 -1.739 1 88.94 234 CYS B N 1
ATOM 9328 C CA . CYS B 1 234 ? 4.645 -36.344 -1.318 1 88.94 234 CYS B CA 1
ATOM 9329 C C . CYS B 1 234 ? 4.195 -36.125 0.12 1 88.94 234 CYS B C 1
ATOM 9331 O O . CYS B 1 234 ? 3.559 -37 0.717 1 88.94 234 CYS B O 1
ATOM 9333 N N . GLY B 1 235 ? 4.543 -35 0.722 1 83.12 235 GLY B N 1
ATOM 9334 C CA . GLY B 1 235 ? 3.953 -34.562 1.977 1 83.12 235 GLY B CA 1
ATOM 9335 C C . GLY B 1 235 ? 4.598 -35.188 3.193 1 83.12 235 GLY B C 1
ATOM 9336 O O . GLY B 1 235 ? 4.074 -35.094 4.305 1 83.12 235 GLY B O 1
ATOM 9337 N N . ILE B 1 236 ? 5.754 -35.969 2.986 1 80.12 236 ILE B N 1
ATOM 9338 C CA . ILE B 1 236 ? 6.434 -36.594 4.109 1 80.12 236 ILE B CA 1
ATOM 9339 C C . ILE B 1 236 ? 7.941 -36.375 3.996 1 80.12 236 ILE B C 1
ATOM 9341 O O . ILE B 1 236 ? 8.453 -36.094 2.91 1 80.12 236 ILE B O 1
ATOM 9345 N N . PRO B 1 237 ? 8.609 -36.469 5.172 1 82.81 237 PRO B N 1
ATOM 9346 C CA . PRO B 1 237 ? 10.07 -36.438 5.078 1 82.81 237 PRO B CA 1
ATOM 9347 C C . PRO B 1 237 ? 10.641 -37.625 4.305 1 82.81 237 PRO B C 1
ATOM 9349 O O . PRO B 1 237 ? 10.141 -38.75 4.438 1 82.81 237 PRO B O 1
ATOM 9352 N N . THR B 1 238 ? 11.656 -37.438 3.512 1 86.62 238 THR B N 1
ATOM 9353 C CA . THR B 1 238 ? 12.078 -38.5 2.6 1 86.62 238 THR B CA 1
ATOM 9354 C C . THR B 1 238 ? 13.57 -38.781 2.756 1 86.62 238 THR B C 1
ATOM 9356 O O . THR B 1 238 ? 14.078 -39.75 2.189 1 86.62 238 THR B O 1
ATOM 9359 N N . ASP B 1 239 ? 14.297 -38 3.473 1 84 239 ASP B N 1
ATOM 9360 C CA . ASP B 1 239 ? 15.742 -38.188 3.557 1 84 239 ASP B CA 1
ATOM 9361 C C . ASP B 1 239 ? 16.094 -39.562 4.137 1 84 239 ASP B C 1
ATOM 9363 O O . ASP B 1 239 ? 17.125 -40.125 3.775 1 84 239 ASP B O 1
ATOM 9367 N N . SER B 1 240 ? 15.258 -40.031 5.062 1 75.88 240 SER B N 1
ATOM 9368 C CA . SER B 1 240 ? 15.531 -41.281 5.742 1 75.88 240 SER B CA 1
ATOM 9369 C C . SER B 1 240 ? 15.102 -42.5 4.895 1 75.88 240 SER B C 1
ATOM 9371 O O . SER B 1 240 ? 15.469 -43.625 5.184 1 75.88 240 SER B O 1
ATOM 9373 N N . LEU B 1 241 ? 14.344 -42.312 3.777 1 81.38 241 LEU B N 1
ATOM 9374 C CA . LEU B 1 241 ? 13.867 -43.375 2.93 1 81.38 241 LEU B CA 1
ATOM 9375 C C . LEU B 1 241 ? 14.984 -43.906 2.02 1 81.38 241 LEU B C 1
ATOM 9377 O O . LEU B 1 241 ? 15.727 -43.094 1.437 1 81.38 241 LEU B O 1
ATOM 9381 N N . PRO B 1 242 ? 15.094 -45.219 1.949 1 81.69 242 PRO B N 1
ATOM 9382 C CA . PRO B 1 242 ? 16.062 -45.75 0.992 1 81.69 242 PRO B CA 1
ATOM 9383 C C . PRO B 1 242 ? 15.703 -45.438 -0.457 1 81.69 242 PRO B C 1
ATOM 9385 O O . PRO B 1 242 ? 14.523 -45.281 -0.781 1 81.69 242 PRO B O 1
ATOM 9388 N N . ASP B 1 243 ? 16.656 -45.438 -1.328 1 85.94 243 ASP B N 1
ATOM 9389 C CA . ASP B 1 243 ? 16.469 -45.062 -2.725 1 85.94 243 ASP B CA 1
ATOM 9390 C C . ASP B 1 243 ? 15.539 -46.031 -3.438 1 85.94 243 ASP B C 1
ATOM 9392 O O . ASP B 1 243 ? 14.766 -45.625 -4.312 1 85.94 243 ASP B O 1
ATOM 9396 N N . SER B 1 244 ? 15.648 -47.281 -3.031 1 83.25 244 SER B N 1
ATOM 9397 C CA . SER B 1 244 ? 14.797 -48.281 -3.652 1 83.25 244 SER B CA 1
ATOM 9398 C C . SER B 1 244 ? 13.32 -48 -3.359 1 83.25 244 SER B C 1
ATOM 9400 O O . SER B 1 244 ? 12.469 -48.188 -4.23 1 83.25 244 SER B O 1
ATOM 9402 N N . LEU B 1 245 ? 13.086 -47.656 -2.156 1 84.12 245 LEU B N 1
ATOM 9403 C CA . LEU B 1 245 ? 11.719 -47.344 -1.773 1 84.12 245 LEU B CA 1
ATOM 9404 C C . LEU B 1 245 ? 11.234 -46.062 -2.467 1 84.12 245 LEU B C 1
ATOM 9406 O O . LEU B 1 245 ? 10.078 -45.969 -2.889 1 84.12 245 LEU B O 1
ATOM 9410 N N . LYS B 1 246 ? 12.102 -45.094 -2.541 1 89.56 246 LYS B N 1
ATOM 9411 C CA . LYS B 1 246 ? 11.758 -43.844 -3.236 1 89.56 246 LYS B CA 1
ATOM 9412 C C . LYS B 1 246 ? 11.391 -44.125 -4.691 1 89.56 246 LYS B C 1
ATOM 9414 O O . LYS B 1 246 ? 10.461 -43.5 -5.227 1 89.56 246 LYS B O 1
ATOM 9419 N N . GLU B 1 247 ? 12.094 -44.969 -5.285 1 89.81 247 GLU B N 1
ATOM 9420 C CA . GLU B 1 247 ? 11.812 -45.344 -6.672 1 89.81 247 GLU B CA 1
ATOM 9421 C C . GLU B 1 247 ? 10.461 -46.031 -6.805 1 89.81 247 GLU B C 1
ATOM 9423 O O . GLU B 1 247 ? 9.727 -45.781 -7.766 1 89.81 247 GLU B O 1
ATOM 9428 N N . ARG B 1 248 ? 10.148 -46.875 -5.844 1 87.94 248 ARG B N 1
ATOM 9429 C CA . ARG B 1 248 ? 8.852 -47.531 -5.863 1 87.94 248 ARG B CA 1
ATOM 9430 C C . ARG B 1 248 ? 7.711 -46.531 -5.684 1 87.94 248 ARG B C 1
ATOM 9432 O O . ARG B 1 248 ? 6.676 -46.656 -6.344 1 87.94 248 ARG B O 1
ATOM 9439 N N . ILE B 1 249 ? 7.938 -45.656 -4.766 1 89.94 249 ILE B N 1
ATOM 9440 C CA . ILE B 1 249 ? 6.941 -44.625 -4.52 1 89.94 249 ILE B CA 1
ATOM 9441 C C . ILE B 1 249 ? 6.75 -43.781 -5.781 1 89.94 249 ILE B C 1
ATOM 9443 O O . ILE B 1 249 ? 5.617 -43.531 -6.199 1 89.94 249 ILE B O 1
ATOM 9447 N N . SER B 1 250 ? 7.852 -43.406 -6.34 1 93.62 250 SER B N 1
ATOM 9448 C CA . SER B 1 250 ? 7.789 -42.594 -7.559 1 93.62 250 SER B CA 1
ATOM 9449 C C . SER B 1 250 ? 7.074 -43.344 -8.68 1 93.62 250 SER B C 1
ATOM 9451 O O . SER B 1 250 ? 6.309 -42.75 -9.438 1 93.62 250 SER B O 1
ATOM 9453 N N . HIS B 1 251 ? 7.379 -44.594 -8.766 1 91.62 251 HIS B N 1
ATOM 9454 C CA . HIS B 1 251 ? 6.75 -45.406 -9.789 1 91.62 251 HIS B CA 1
ATOM 9455 C C . HIS B 1 251 ? 5.242 -45.5 -9.594 1 91.62 251 HIS B C 1
ATOM 9457 O O . HIS B 1 251 ? 4.477 -45.344 -10.555 1 91.62 251 HIS B O 1
ATOM 9463 N N . ASP B 1 252 ? 4.824 -45.719 -8.398 1 90.88 252 ASP B N 1
ATOM 9464 C CA . ASP B 1 252 ? 3.398 -45.812 -8.102 1 90.88 252 ASP B CA 1
ATOM 9465 C C . ASP B 1 252 ? 2.713 -44.469 -8.383 1 90.88 252 ASP B C 1
ATOM 9467 O O . ASP B 1 252 ? 1.584 -44.438 -8.883 1 90.88 252 ASP B O 1
ATOM 9471 N N . TYR B 1 253 ? 3.361 -43.406 -8.039 1 93.06 253 TYR B N 1
ATOM 9472 C CA . TYR B 1 253 ? 2.799 -42.094 -8.273 1 93.06 253 TYR B CA 1
ATOM 9473 C C . TYR B 1 253 ? 2.631 -41.812 -9.766 1 93.06 253 TYR B C 1
ATOM 9475 O O . TYR B 1 253 ? 1.612 -41.25 -10.188 1 93.06 253 TYR B O 1
ATOM 9483 N N . ILE B 1 254 ? 3.564 -42.188 -10.562 1 92.5 254 ILE B N 1
ATOM 9484 C CA . ILE B 1 254 ? 3.52 -41.906 -11.992 1 92.5 254 ILE B CA 1
ATOM 9485 C C . ILE B 1 254 ? 2.479 -42.812 -12.664 1 92.5 254 ILE B C 1
ATOM 9487 O O . ILE B 1 254 ? 1.733 -42.375 -13.539 1 92.5 254 ILE B O 1
ATOM 9491 N N . THR B 1 255 ? 2.355 -44.062 -12.273 1 90.75 255 THR B N 1
ATOM 9492 C CA . THR B 1 255 ? 1.536 -45.031 -12.961 1 90.75 255 THR B CA 1
ATOM 9493 C C . THR B 1 255 ? 0.089 -44.969 -12.477 1 90.75 255 THR B C 1
ATOM 9495 O O . THR B 1 255 ? -0.842 -45.094 -13.281 1 90.75 255 THR B O 1
ATOM 9498 N N . GLU B 1 256 ? -0.069 -44.688 -11.172 1 88.31 256 GLU B N 1
ATOM 9499 C CA . GLU B 1 256 ? -1.412 -44.812 -10.617 1 88.31 256 GLU B CA 1
ATOM 9500 C C . GLU B 1 256 ? -2.004 -43.469 -10.289 1 88.31 256 GLU B C 1
ATOM 9502 O O . GLU B 1 256 ? -3.225 -43.312 -10.195 1 88.31 256 GLU B O 1
ATOM 9507 N N . HIS B 1 257 ? -1.219 -42.5 -10.164 1 90.19 257 HIS B N 1
ATOM 9508 C CA . HIS B 1 257 ? -1.748 -41.219 -9.672 1 90.19 257 HIS B CA 1
ATOM 9509 C C . HIS B 1 257 ? -1.349 -40.062 -10.578 1 90.19 257 HIS B C 1
ATOM 9511 O O . HIS B 1 257 ? -1.543 -38.906 -10.227 1 90.19 257 HIS B O 1
ATOM 9517 N N . SER B 1 258 ? -0.781 -40.344 -11.703 1 92.25 258 SER B N 1
ATOM 9518 C CA . SER B 1 258 ? -0.391 -39.312 -12.688 1 92.25 258 SER B CA 1
ATOM 9519 C C . SER B 1 258 ? 0.336 -38.156 -12.023 1 92.25 258 SER B C 1
ATOM 9521 O O . SER B 1 258 ? -0.046 -37 -12.203 1 92.25 258 SER B O 1
ATOM 9523 N N . SER B 1 259 ? 1.359 -38.531 -11.211 1 95.19 259 SER B N 1
ATOM 9524 C CA . SER B 1 259 ? 2.084 -37.531 -10.445 1 95.19 259 SER B CA 1
ATOM 9525 C C . SER B 1 259 ? 3.584 -37.781 -10.453 1 95.19 259 SER B C 1
ATOM 9527 O O . SER B 1 259 ? 4.012 -38.938 -10.523 1 95.19 259 SER B O 1
ATOM 9529 N N . LEU B 1 260 ? 4.344 -36.75 -10.516 1 96.69 260 LEU B N 1
ATOM 9530 C CA . LEU B 1 260 ? 5.793 -36.781 -10.359 1 96.69 260 LEU B CA 1
ATOM 9531 C C . LEU B 1 260 ? 6.207 -36.281 -8.984 1 96.69 260 LEU B C 1
ATOM 9533 O O . LEU B 1 260 ? 5.82 -35.188 -8.586 1 96.69 260 LEU B O 1
ATOM 9537 N N . VAL B 1 261 ? 7.008 -37.062 -8.312 1 96.06 261 VAL B N 1
ATOM 9538 C CA . VAL B 1 261 ? 7.387 -36.688 -6.945 1 96.06 261 VAL B CA 1
ATOM 9539 C C . VAL B 1 261 ? 8.695 -35.906 -6.961 1 96.06 261 VAL B C 1
ATOM 9541 O O . VAL B 1 261 ? 9.648 -36.281 -7.645 1 96.06 261 VAL B O 1
ATOM 9544 N N . VAL B 1 262 ? 8.734 -34.781 -6.227 1 97.31 262 VAL B N 1
ATOM 9545 C CA . VAL B 1 262 ? 9.945 -34 -6.004 1 97.31 262 VAL B CA 1
ATOM 9546 C C . VAL B 1 262 ? 10.531 -34.312 -4.633 1 97.31 262 VAL B C 1
ATOM 9548 O O . VAL B 1 262 ? 9.82 -34.281 -3.625 1 97.31 262 VAL B O 1
ATOM 9551 N N . TYR B 1 263 ? 11.844 -34.625 -4.605 1 94.62 263 TYR B N 1
ATOM 9552 C CA . TYR B 1 263 ? 12.484 -35.031 -3.361 1 94.62 263 TYR B CA 1
ATOM 9553 C C . TYR B 1 263 ? 13.492 -34 -2.896 1 94.62 263 TYR B C 1
ATOM 9555 O O . TYR B 1 263 ? 14.703 -34.188 -3.004 1 94.62 263 TYR B O 1
ATOM 9563 N N . PRO B 1 264 ? 12.992 -32.906 -2.312 1 94.38 264 PRO B N 1
ATOM 9564 C CA . PRO B 1 264 ? 13.953 -32.031 -1.646 1 94.38 264 PRO B CA 1
ATOM 9565 C C . PRO B 1 264 ? 14.477 -32.594 -0.334 1 94.38 264 PRO B C 1
ATOM 9567 O O . PRO B 1 264 ? 13.836 -33.5 0.253 1 94.38 264 PRO B O 1
ATOM 9570 N N . THR B 1 265 ? 15.664 -32.125 0.078 1 92.44 265 THR B N 1
ATOM 9571 C CA . THR B 1 265 ? 16.125 -32.562 1.398 1 92.44 265 THR B CA 1
ATOM 9572 C C . THR B 1 265 ? 15.188 -32.031 2.486 1 92.44 265 THR B C 1
ATOM 9574 O O . THR B 1 265 ? 14.594 -30.969 2.34 1 92.44 265 THR B O 1
ATOM 9577 N N . ASP B 1 266 ? 15.102 -32.844 3.496 1 87.88 266 ASP B N 1
ATOM 9578 C CA . ASP B 1 266 ? 14.211 -32.438 4.586 1 87.88 266 ASP B CA 1
ATOM 9579 C C . ASP B 1 266 ? 14.625 -31.094 5.18 1 87.88 266 ASP B C 1
ATOM 9581 O O . ASP B 1 266 ? 13.773 -30.281 5.543 1 87.88 266 ASP B O 1
ATOM 9585 N N . THR B 1 267 ? 15.844 -30.875 5.285 1 86.81 267 THR B N 1
ATOM 9586 C CA . THR B 1 267 ? 16.359 -29.609 5.805 1 86.81 267 THR B CA 1
ATOM 9587 C C . THR B 1 267 ? 15.953 -28.453 4.902 1 86.81 267 THR B C 1
ATOM 9589 O O . THR B 1 267 ? 15.516 -27.406 5.383 1 86.81 267 THR B O 1
ATOM 9592 N N . ASP B 1 268 ? 16.031 -28.688 3.625 1 92.81 268 ASP B N 1
ATOM 9593 C CA . ASP B 1 268 ? 15.672 -27.641 2.678 1 92.81 268 ASP B CA 1
ATOM 9594 C C . ASP B 1 268 ? 14.164 -27.391 2.689 1 92.81 268 ASP B C 1
ATOM 9596 O O . ASP B 1 268 ? 13.719 -26.25 2.564 1 92.81 268 ASP B O 1
ATOM 9600 N N . PHE B 1 269 ? 13.477 -28.422 2.863 1 93 269 PHE B N 1
ATOM 9601 C CA . PHE B 1 269 ? 12.023 -28.266 2.885 1 93 269 PHE B CA 1
ATOM 9602 C C . PHE B 1 269 ? 11.578 -27.469 4.102 1 93 269 PHE B C 1
ATOM 9604 O O . PHE B 1 269 ? 10.75 -26.562 3.982 1 93 269 PHE B O 1
ATOM 9611 N N . VAL B 1 270 ? 12.133 -27.75 5.223 1 87.38 270 VAL B N 1
ATOM 9612 C CA . VAL B 1 270 ? 11.773 -27.047 6.449 1 87.38 270 VAL B CA 1
ATOM 9613 C C . VAL B 1 270 ? 12.172 -25.578 6.34 1 87.38 270 VAL B C 1
ATOM 9615 O O . VAL B 1 270 ? 11.391 -24.688 6.703 1 87.38 270 VAL B O 1
ATOM 9618 N N . GLY B 1 271 ? 13.352 -25.359 5.898 1 88.81 271 GLY B N 1
ATOM 9619 C CA . GLY B 1 271 ? 13.789 -23.984 5.684 1 88.81 271 GLY B CA 1
ATOM 9620 C C . GLY B 1 271 ? 12.93 -23.234 4.684 1 88.81 271 GLY B C 1
ATOM 9621 O O . GLY B 1 271 ? 12.672 -22.047 4.855 1 88.81 271 GLY B O 1
ATOM 9622 N N . HIS B 1 272 ? 12.523 -23.969 3.689 1 93.81 272 HIS B N 1
ATOM 9623 C CA . HIS B 1 272 ? 11.656 -23.406 2.652 1 93.81 272 HIS B CA 1
ATOM 9624 C C . HIS B 1 272 ? 10.266 -23.109 3.193 1 93.81 272 HIS B C 1
ATOM 9626 O O . HIS B 1 272 ? 9.82 -21.969 3.172 1 93.81 272 HIS B O 1
ATOM 9632 N N . TYR B 1 273 ? 9.594 -24.047 3.693 1 91.62 273 TYR B N 1
ATOM 9633 C CA . TYR B 1 273 ? 8.172 -23.969 4.023 1 91.62 273 TYR B CA 1
ATOM 9634 C C . TYR B 1 273 ? 7.961 -23.281 5.363 1 91.62 273 TYR B C 1
ATOM 9636 O O . TYR B 1 273 ? 7.242 -22.281 5.441 1 91.62 273 TYR B O 1
ATOM 9644 N N . ASN B 1 274 ? 8.594 -23.703 6.398 1 84.31 274 ASN B N 1
ATOM 9645 C CA . ASN B 1 274 ? 8.344 -23.219 7.75 1 84.31 274 ASN B CA 1
ATOM 9646 C C . ASN B 1 274 ? 8.992 -21.859 7.988 1 84.31 274 ASN B C 1
ATOM 9648 O O . ASN B 1 274 ? 8.484 -21.047 8.766 1 84.31 274 ASN B O 1
ATOM 9652 N N . HIS B 1 275 ? 10.062 -21.672 7.348 1 87.56 275 HIS B N 1
ATOM 9653 C CA . HIS B 1 275 ? 10.789 -20.453 7.656 1 87.56 275 HIS B CA 1
ATOM 9654 C C . HIS B 1 275 ? 10.523 -19.375 6.609 1 87.56 275 HIS B C 1
ATOM 9656 O O . HIS B 1 275 ? 9.828 -18.391 6.887 1 87.56 275 HIS B O 1
ATOM 9662 N N . TYR B 1 276 ? 10.875 -19.578 5.406 1 91.25 276 TYR B N 1
ATOM 9663 C CA . TYR B 1 276 ? 10.758 -18.5 4.43 1 91.25 276 TYR B CA 1
ATOM 9664 C C . TYR B 1 276 ? 9.305 -18.281 4.035 1 91.25 276 TYR B C 1
ATOM 9666 O O . TYR B 1 276 ? 8.836 -17.141 3.994 1 91.25 276 TYR B O 1
ATOM 9674 N N . CYS B 1 277 ? 8.617 -19.344 3.691 1 92.75 277 CYS B N 1
ATOM 9675 C CA . CYS B 1 277 ? 7.246 -19.203 3.219 1 92.75 277 CYS B CA 1
ATOM 9676 C C . CYS B 1 277 ? 6.328 -18.734 4.34 1 92.75 277 CYS B C 1
ATOM 9678 O O . CYS B 1 277 ? 5.652 -17.703 4.207 1 92.75 277 CYS B O 1
ATOM 9680 N N . LYS B 1 278 ? 6.371 -19.312 5.449 1 85.88 278 LYS B N 1
ATOM 9681 C CA . LYS B 1 278 ? 5.383 -19.078 6.5 1 85.88 278 LYS B CA 1
ATOM 9682 C C . LYS B 1 278 ? 5.766 -17.859 7.34 1 85.88 278 LYS B C 1
ATOM 9684 O O . LYS B 1 278 ? 4.895 -17.172 7.879 1 85.88 278 LYS B O 1
ATOM 9689 N N . ASN B 1 279 ? 7.059 -17.516 7.371 1 84.31 279 ASN B N 1
ATOM 9690 C CA . ASN B 1 279 ? 7.469 -16.453 8.289 1 84.31 279 ASN B CA 1
ATOM 9691 C C . ASN B 1 279 ? 7.832 -15.18 7.547 1 84.31 279 ASN B C 1
ATOM 9693 O O . ASN B 1 279 ? 7.926 -14.109 8.156 1 84.31 279 ASN B O 1
ATOM 9697 N N . ILE B 1 280 ? 8.023 -15.297 6.289 1 89.31 280 ILE B N 1
ATOM 9698 C CA . ILE B 1 280 ? 8.438 -14.102 5.562 1 89.31 280 ILE B CA 1
ATOM 9699 C C . ILE B 1 280 ? 7.422 -13.789 4.469 1 89.31 280 ILE B C 1
ATOM 9701 O O . ILE B 1 280 ? 6.758 -12.742 4.508 1 89.31 280 ILE B O 1
ATOM 9705 N N . LEU B 1 281 ? 7.184 -14.742 3.607 1 93 281 LEU B N 1
ATOM 9706 C CA . LEU B 1 281 ? 6.359 -14.469 2.438 1 93 281 LEU B CA 1
ATOM 9707 C C . LEU B 1 281 ? 4.887 -14.344 2.828 1 93 281 LEU B C 1
ATOM 9709 O O . LEU B 1 281 ? 4.227 -13.359 2.475 1 93 281 LEU B O 1
ATOM 9713 N N . TRP B 1 282 ? 4.41 -15.352 3.572 1 91.44 282 TRP B N 1
ATOM 9714 C CA . TRP B 1 282 ? 2.996 -15.383 3.932 1 91.44 282 TRP B CA 1
ATOM 9715 C C . TRP B 1 282 ? 2.6 -14.117 4.684 1 91.44 282 TRP B C 1
ATOM 9717 O O . TRP B 1 282 ? 1.653 -13.43 4.297 1 91.44 282 TRP B O 1
ATOM 9727 N N . PRO B 1 283 ? 3.336 -13.727 5.738 1 88.69 283 PRO B N 1
ATOM 9728 C CA . PRO B 1 283 ? 2.965 -12.492 6.438 1 88.69 283 PRO B CA 1
ATOM 9729 C C . PRO B 1 283 ? 3.078 -11.258 5.551 1 88.69 283 PRO B C 1
ATOM 9731 O O . PRO B 1 283 ? 2.207 -10.383 5.59 1 88.69 283 PRO B O 1
ATOM 9734 N N . THR B 1 284 ? 4.113 -11.125 4.758 1 91.25 284 THR B N 1
ATOM 9735 C CA . THR B 1 284 ? 4.32 -9.961 3.904 1 91.25 284 THR B CA 1
ATOM 9736 C C . THR B 1 284 ? 3.193 -9.836 2.883 1 91.25 284 THR B C 1
ATOM 9738 O O . THR B 1 284 ? 2.654 -8.742 2.68 1 91.25 284 THR B O 1
ATOM 9741 N N . PHE B 1 285 ? 2.812 -11.008 2.277 1 95.12 285 PHE B N 1
ATOM 9742 C CA . PHE B 1 285 ? 1.777 -10.992 1.25 1 95.12 285 PHE B CA 1
ATOM 9743 C C . PHE B 1 285 ? 0.418 -10.656 1.856 1 95.12 285 PHE B C 1
ATOM 9745 O O . PHE B 1 285 ? -0.512 -10.281 1.14 1 95.12 285 PHE B O 1
ATOM 9752 N N . HIS B 1 286 ? 0.335 -10.805 3.152 1 92.44 286 HIS B N 1
ATOM 9753 C CA . HIS B 1 286 ? -0.918 -10.5 3.832 1 92.44 286 HIS B CA 1
ATOM 9754 C C . HIS B 1 286 ? -0.782 -9.258 4.707 1 92.44 286 HIS B C 1
ATOM 9756 O O . HIS B 1 286 ? -1.521 -9.094 5.684 1 92.44 286 HIS B O 1
ATOM 9762 N N . TYR B 1 287 ? 0.245 -8.406 4.477 1 89.56 287 TYR B N 1
ATOM 9763 C CA . TYR B 1 287 ? 0.427 -7.055 5.004 1 89.56 287 TYR B CA 1
ATOM 9764 C C . TYR B 1 287 ? 0.814 -7.098 6.48 1 89.56 287 TYR B C 1
ATOM 9766 O O . TYR B 1 287 ? 0.45 -6.203 7.246 1 89.56 287 TYR B O 1
ATOM 9774 N N . GLN B 1 288 ? 1.416 -8.156 6.816 1 82.5 288 GLN B N 1
ATOM 9775 C CA . GLN B 1 288 ? 2.037 -8.242 8.133 1 82.5 288 GLN B CA 1
ATOM 9776 C C . GLN B 1 288 ? 3.561 -8.227 8.031 1 82.5 288 GLN B C 1
ATOM 9778 O O . GLN B 1 288 ? 4.188 -9.273 7.883 1 82.5 288 GLN B O 1
ATOM 9783 N N . ILE B 1 289 ? 4.102 -6.973 8.016 1 75.25 289 ILE B N 1
ATOM 9784 C CA . ILE B 1 289 ? 5.551 -6.883 7.855 1 75.25 289 ILE B CA 1
ATOM 9785 C C . ILE B 1 289 ? 6.242 -7.402 9.117 1 75.25 289 ILE B C 1
ATOM 9787 O O . ILE B 1 289 ? 5.918 -6.977 10.227 1 75.25 289 ILE B O 1
ATOM 9791 N N . PRO B 1 290 ? 7 -8.445 8.891 1 60 290 PRO B N 1
ATOM 9792 C CA . PRO B 1 290 ? 7.59 -9.125 10.047 1 60 290 PRO B CA 1
ATOM 9793 C C . PRO B 1 290 ? 8.57 -8.25 10.812 1 60 290 PRO B C 1
ATOM 9795 O O . PRO B 1 290 ? 9.75 -8.156 10.438 1 60 290 PRO B O 1
ATOM 9798 N N . ASP B 1 291 ? 8.117 -7.309 11.594 1 58.53 291 ASP B N 1
ATOM 9799 C CA . ASP B 1 291 ? 9.023 -6.492 12.391 1 58.53 291 ASP B CA 1
ATOM 9800 C C . ASP B 1 291 ? 9.195 -7.078 13.797 1 58.53 291 ASP B C 1
ATOM 9802 O O . ASP B 1 291 ? 9.812 -6.457 14.664 1 58.53 291 ASP B O 1
ATOM 9806 N N . ASN B 1 292 ? 8.562 -8.383 13.891 1 53.25 292 ASN B N 1
ATOM 9807 C CA . ASN B 1 292 ? 8.531 -8.93 15.242 1 53.25 292 ASN B CA 1
ATOM 9808 C C . ASN B 1 292 ? 9.867 -9.547 15.633 1 53.25 292 ASN B C 1
ATOM 9810 O O . ASN B 1 292 ? 10.508 -10.211 14.812 1 53.25 292 ASN B O 1
ATOM 9814 N N . PRO B 1 293 ? 10.422 -9 16.688 1 44.47 293 PRO B N 1
ATOM 9815 C CA . PRO B 1 293 ? 11.695 -9.5 17.219 1 44.47 293 PRO B CA 1
ATOM 9816 C C . PRO B 1 293 ? 11.781 -11.023 17.203 1 44.47 293 PRO B C 1
ATOM 9818 O O . PRO B 1 293 ? 12.883 -11.586 17.203 1 44.47 293 PRO B O 1
ATOM 9821 N N . LYS B 1 294 ? 10.617 -11.648 17.203 1 46.53 294 LYS B N 1
ATOM 9822 C CA . LYS B 1 294 ? 10.664 -13.102 17.25 1 46.53 294 LYS B CA 1
ATOM 9823 C C . LYS B 1 294 ? 10.914 -13.695 15.875 1 46.53 294 LYS B C 1
ATOM 9825 O O . LYS B 1 294 ? 11.164 -14.898 15.742 1 46.53 294 LYS B O 1
ATOM 9830 N N . SER B 1 295 ? 10.758 -12.711 14.922 1 51.75 295 SER B N 1
ATOM 9831 C CA . SER B 1 295 ? 10.93 -13.242 13.578 1 51.75 295 SER B CA 1
ATOM 9832 C C . SER B 1 295 ? 12.406 -13.398 13.227 1 51.75 295 SER B C 1
ATOM 9834 O O . SER B 1 295 ? 13.18 -12.445 13.359 1 51.75 295 SER B O 1
ATOM 9836 N N . LYS B 1 296 ? 12.914 -14.555 13.297 1 52 296 LYS B N 1
ATOM 9837 C CA . LYS B 1 296 ? 14.281 -14.844 12.867 1 52 296 LYS B CA 1
ATOM 9838 C C . LYS B 1 296 ? 14.398 -14.812 11.352 1 52 296 LYS B C 1
ATOM 9840 O O . LYS B 1 296 ? 15.32 -15.398 10.781 1 52 296 LYS B O 1
ATOM 9845 N N . ALA B 1 297 ? 13.352 -14.305 10.781 1 51.41 297 ALA B N 1
ATOM 9846 C CA . ALA B 1 297 ? 13.133 -14.438 9.336 1 51.41 297 ALA B CA 1
ATOM 9847 C C . ALA B 1 297 ? 14.367 -13.984 8.562 1 51.41 297 ALA B C 1
ATOM 9849 O O . ALA B 1 297 ? 14.82 -14.68 7.648 1 51.41 297 ALA B O 1
ATOM 9850 N N . TYR B 1 298 ? 14.953 -12.789 8.93 1 53.34 298 TYR B N 1
ATOM 9851 C CA . TYR B 1 298 ? 15.992 -12.289 8.039 1 53.34 298 TYR B CA 1
ATOM 9852 C C . TYR B 1 298 ? 17.375 -12.664 8.555 1 53.34 298 TYR B C 1
ATOM 9854 O O . TYR B 1 298 ? 18.391 -12.383 7.898 1 53.34 298 TYR B O 1
ATOM 9862 N N . GLU B 1 299 ? 17.297 -13.297 9.766 1 52.44 299 GLU B N 1
ATOM 9863 C CA . GLU B 1 299 ? 18.562 -13.758 10.328 1 52.44 299 GLU B CA 1
ATOM 9864 C C . GLU B 1 299 ? 18.953 -15.109 9.742 1 52.44 299 GLU B C 1
ATOM 9866 O O . GLU B 1 299 ? 20.141 -15.461 9.719 1 52.44 299 GLU B O 1
ATOM 9871 N N . ASP B 1 300 ? 17.812 -15.812 9.188 1 60.16 300 ASP B N 1
ATOM 9872 C CA . ASP B 1 300 ? 18.016 -17.203 8.828 1 60.16 300 ASP B CA 1
ATOM 9873 C C . ASP B 1 300 ? 18.297 -17.359 7.336 1 60.16 300 ASP B C 1
ATOM 9875 O O . ASP B 1 300 ? 17.891 -16.516 6.535 1 60.16 300 ASP B O 1
ATOM 9879 N N . HIS B 1 301 ? 19.266 -18.094 7 1 75.06 301 HIS B N 1
ATOM 9880 C CA . HIS B 1 301 ? 19.656 -18.5 5.652 1 75.06 301 HIS B CA 1
ATOM 9881 C C . HIS B 1 301 ? 18.5 -19.219 4.945 1 75.06 301 HIS B C 1
ATOM 9883 O O . HIS B 1 301 ? 18.734 -20.188 4.207 1 75.06 301 HIS B O 1
ATOM 9889 N N . SER B 1 302 ? 17.25 -18.719 5.25 1 88 302 SER B N 1
ATOM 9890 C CA . SER B 1 302 ? 16.109 -19.469 4.73 1 88 302 SER B CA 1
ATOM 9891 C C . SER B 1 302 ? 15.898 -19.188 3.246 1 88 302 SER B C 1
ATOM 9893 O O . SER B 1 302 ? 15.281 -20 2.543 1 88 302 SER B O 1
ATOM 9895 N N . TRP B 1 303 ? 16.406 -18.125 2.766 1 92.75 303 TRP B N 1
ATOM 9896 C CA . TRP B 1 303 ? 16.297 -17.828 1.343 1 92.75 303 TRP B CA 1
ATOM 9897 C C . TRP B 1 303 ? 16.984 -18.891 0.502 1 92.75 303 TRP B C 1
ATOM 9899 O O . TRP B 1 303 ? 16.453 -19.328 -0.52 1 92.75 303 TRP B O 1
ATOM 9909 N N . ALA B 1 304 ? 18.156 -19.281 1.007 1 93 304 ALA B N 1
ATOM 9910 C CA . ALA B 1 304 ? 18.891 -20.297 0.286 1 93 304 ALA B CA 1
ATOM 9911 C C . ALA B 1 304 ? 18.094 -21.594 0.177 1 93 304 ALA B C 1
ATOM 9913 O O . ALA B 1 304 ? 18.125 -22.266 -0.854 1 93 304 ALA B O 1
ATOM 9914 N N . ASN B 1 305 ? 17.391 -21.953 1.223 1 95.12 305 ASN B N 1
ATOM 9915 C CA . ASN B 1 305 ? 16.516 -23.125 1.201 1 95.12 305 ASN B CA 1
ATOM 9916 C C . ASN B 1 305 ? 15.367 -22.953 0.22 1 95.12 305 ASN B C 1
ATOM 9918 O O . ASN B 1 305 ? 14.992 -23.906 -0.474 1 95.12 305 ASN B O 1
ATOM 9922 N N . TYR B 1 306 ? 14.82 -21.75 0.179 1 96.69 306 TYR B N 1
ATOM 9923 C CA . TYR B 1 306 ? 13.742 -21.453 -0.752 1 96.69 306 TYR B CA 1
ATOM 9924 C C . TYR B 1 306 ? 14.188 -21.656 -2.193 1 96.69 306 TYR B C 1
ATOM 9926 O O . TYR B 1 306 ? 13.484 -22.281 -2.986 1 96.69 306 TYR B O 1
ATOM 9934 N N . VAL B 1 307 ? 15.367 -21.203 -2.5 1 97.56 307 VAL B N 1
ATOM 9935 C CA . VAL B 1 307 ? 15.93 -21.312 -3.842 1 97.56 307 VAL B CA 1
ATOM 9936 C C . VAL B 1 307 ? 16.172 -22.781 -4.184 1 97.56 307 VAL B C 1
ATOM 9938 O O . VAL B 1 307 ? 15.852 -23.234 -5.285 1 97.56 307 VAL B O 1
ATOM 9941 N N . LYS B 1 308 ? 16.656 -23.531 -3.229 1 97.25 308 LYS B N 1
ATOM 9942 C CA . LYS B 1 308 ? 17 -24.922 -3.465 1 97.25 308 LYS B CA 1
ATOM 9943 C C . LYS B 1 308 ? 15.75 -25.75 -3.762 1 97.25 308 LYS B C 1
ATOM 9945 O O . LYS B 1 308 ? 15.758 -26.594 -4.66 1 97.25 308 LYS B O 1
ATOM 9950 N N . VAL B 1 309 ? 14.719 -25.562 -3.012 1 98 309 VAL B N 1
ATOM 9951 C CA . VAL B 1 309 ? 13.492 -26.312 -3.236 1 98 309 VAL B CA 1
ATOM 9952 C C . VAL B 1 309 ? 12.891 -25.922 -4.586 1 98 309 VAL B C 1
ATOM 9954 O O . VAL B 1 309 ? 12.43 -26.797 -5.336 1 98 309 VAL B O 1
ATOM 9957 N N . ASN B 1 310 ? 12.852 -24.641 -4.918 1 98.69 310 ASN B N 1
ATOM 9958 C CA . ASN B 1 310 ? 12.367 -24.219 -6.23 1 98.69 310 ASN B CA 1
ATOM 9959 C C . ASN B 1 310 ? 13.195 -24.828 -7.355 1 98.69 310 ASN B C 1
ATOM 9961 O O . ASN B 1 310 ? 12.648 -25.219 -8.391 1 98.69 310 ASN B O 1
ATOM 9965 N N . LYS B 1 311 ? 14.469 -24.906 -7.117 1 98.31 311 LYS B N 1
ATOM 9966 C CA . LYS B 1 311 ? 15.344 -25.531 -8.109 1 98.31 311 LYS B CA 1
ATOM 9967 C C . LYS B 1 311 ? 15.016 -27 -8.289 1 98.31 311 LYS B C 1
ATOM 9969 O O . LYS B 1 311 ? 15.023 -27.516 -9.406 1 98.31 311 LYS B O 1
ATOM 9974 N N . ALA B 1 312 ? 14.758 -27.688 -7.207 1 98.25 312 ALA B N 1
ATOM 9975 C CA . ALA B 1 312 ? 14.383 -29.109 -7.285 1 98.25 312 ALA B CA 1
ATOM 9976 C C . ALA B 1 312 ? 13.117 -29.281 -8.125 1 98.25 312 ALA B C 1
ATOM 9978 O O . ALA B 1 312 ? 13.016 -30.25 -8.891 1 98.25 312 ALA B O 1
ATOM 9979 N N . PHE B 1 313 ? 12.18 -28.422 -7.957 1 98.75 313 PHE B N 1
ATOM 9980 C CA . PHE B 1 313 ? 10.961 -28.453 -8.766 1 98.75 313 PHE B CA 1
ATOM 9981 C C . PHE B 1 313 ? 11.281 -28.219 -10.234 1 98.75 313 PHE B C 1
ATOM 9983 O O . PHE B 1 313 ? 10.797 -28.938 -11.102 1 98.75 313 PHE B O 1
ATOM 9990 N N . ALA B 1 314 ? 12.055 -27.188 -10.484 1 98.69 314 ALA B N 1
ATOM 9991 C CA . ALA B 1 314 ? 12.43 -26.875 -11.859 1 98.69 314 ALA B CA 1
ATOM 9992 C C . ALA B 1 314 ? 13.148 -28.047 -12.516 1 98.69 314 ALA B C 1
ATOM 9994 O O . ALA B 1 314 ? 12.859 -28.406 -13.664 1 98.69 314 ALA B O 1
ATOM 9995 N N . ASP B 1 315 ? 14.086 -28.672 -11.773 1 98 315 ASP B N 1
ATOM 9996 C CA . ASP B 1 315 ? 14.828 -29.828 -12.289 1 98 315 ASP B CA 1
ATOM 9997 C C . ASP B 1 315 ? 13.891 -30.969 -12.656 1 98 315 ASP B C 1
ATOM 9999 O O . ASP B 1 315 ? 14.023 -31.578 -13.719 1 98 315 ASP B O 1
ATOM 10003 N N . THR B 1 316 ? 12.977 -31.234 -11.773 1 97.88 316 THR B N 1
ATOM 10004 C CA . THR B 1 316 ? 12.031 -32.344 -12.016 1 97.88 316 THR B CA 1
ATOM 10005 C C . THR B 1 316 ? 11.18 -32.031 -13.242 1 97.88 316 THR B C 1
ATOM 10007 O O . THR B 1 316 ? 10.922 -32.938 -14.047 1 97.88 316 THR B O 1
ATOM 10010 N N . ILE B 1 317 ? 10.711 -30.844 -13.406 1 98.31 317 ILE B N 1
ATOM 10011 C CA . ILE B 1 317 ? 9.891 -30.453 -14.539 1 98.31 317 ILE B CA 1
ATOM 10012 C C . ILE B 1 317 ? 10.688 -30.594 -15.836 1 98.31 317 ILE B C 1
ATOM 10014 O O . ILE B 1 317 ? 10.211 -31.188 -16.797 1 98.31 317 ILE B O 1
ATOM 10018 N N . VAL B 1 318 ? 11.906 -30.125 -15.859 1 97.81 318 VAL B N 1
ATOM 10019 C CA . VAL B 1 318 ? 12.742 -30.125 -17.047 1 97.81 318 VAL B CA 1
ATOM 10020 C C . VAL B 1 318 ? 13.094 -31.562 -17.438 1 97.81 318 VAL B C 1
ATOM 10022 O O . VAL B 1 318 ? 13.07 -31.922 -18.625 1 97.81 318 VAL B O 1
ATOM 10025 N N . ASP B 1 319 ? 13.391 -32.375 -16.422 1 96.12 319 ASP B N 1
ATOM 10026 C CA . ASP B 1 319 ? 13.797 -33.75 -16.656 1 96.12 319 ASP B CA 1
ATOM 10027 C C . ASP B 1 319 ? 12.648 -34.562 -17.25 1 96.12 319 ASP B C 1
ATOM 10029 O O . ASP B 1 319 ? 12.883 -35.531 -17.969 1 96.12 319 ASP B O 1
ATOM 10033 N N . ASN B 1 320 ? 11.477 -34.156 -17.016 1 95.31 320 ASN B N 1
ATOM 10034 C CA . ASN B 1 320 ? 10.32 -34.938 -17.453 1 95.31 320 ASN B CA 1
ATOM 10035 C C . ASN B 1 320 ? 9.547 -34.219 -18.562 1 95.31 320 ASN B C 1
ATOM 10037 O O . ASN B 1 320 ? 8.477 -34.688 -18.969 1 95.31 320 ASN B O 1
ATOM 10041 N N . TYR B 1 321 ? 10.086 -33.125 -19.016 1 96.56 321 TYR B N 1
ATOM 10042 C CA . TYR B 1 321 ? 9.422 -32.312 -20.031 1 96.56 321 TYR B CA 1
ATOM 10043 C C . TYR B 1 321 ? 9.508 -33 -21.391 1 96.56 321 TYR B C 1
ATOM 10045 O O . TYR B 1 321 ? 10.547 -33.562 -21.766 1 96.56 321 TYR B O 1
ATOM 10053 N N . GLU B 1 322 ? 8.43 -33.062 -22.031 1 93.12 322 GLU B N 1
ATOM 10054 C CA . GLU B 1 322 ? 8.359 -33.5 -23.422 1 93.12 322 GLU B CA 1
ATOM 10055 C C . GLU B 1 322 ? 7.938 -32.375 -24.344 1 93.12 322 GLU B C 1
ATOM 10057 O O . GLU B 1 322 ? 7.297 -31.422 -23.906 1 93.12 322 GLU B O 1
ATOM 10062 N N . GLN B 1 323 ? 8.219 -32.562 -25.594 1 89.25 323 GLN B N 1
ATOM 10063 C CA . GLN B 1 323 ? 7.918 -31.531 -26.578 1 89.25 323 GLN B CA 1
ATOM 10064 C C . GLN B 1 323 ? 6.418 -31.25 -26.625 1 89.25 323 GLN B C 1
ATOM 10066 O O . GLN B 1 323 ? 5.602 -32.156 -26.625 1 89.25 323 GLN B O 1
ATOM 10071 N N . ASP B 1 324 ? 6.031 -30.016 -26.5 1 88.5 324 ASP B N 1
ATOM 10072 C CA . ASP B 1 324 ? 4.672 -29.516 -26.625 1 88.5 324 ASP B CA 1
ATOM 10073 C C . ASP B 1 324 ? 3.934 -29.547 -25.297 1 88.5 324 ASP B C 1
ATOM 10075 O O . ASP B 1 324 ? 2.764 -29.172 -25.219 1 88.5 324 ASP B O 1
ATOM 10079 N N . ASP B 1 325 ? 4.598 -30.047 -24.234 1 95.31 325 ASP B N 1
ATOM 10080 C CA . ASP B 1 325 ? 3.996 -29.984 -22.906 1 95.31 325 ASP B CA 1
ATOM 10081 C C . ASP B 1 325 ? 3.736 -28.531 -22.484 1 95.31 325 ASP B C 1
ATOM 10083 O O . ASP B 1 325 ? 4.395 -27.609 -22.984 1 95.31 325 ASP B O 1
ATOM 10087 N N . MET B 1 326 ? 2.771 -28.422 -21.719 1 96.5 326 MET B N 1
ATOM 10088 C CA . MET B 1 326 ? 2.504 -27.156 -21.047 1 96.5 326 MET B CA 1
ATOM 10089 C C . MET B 1 326 ? 2.84 -27.25 -19.562 1 96.5 326 MET B C 1
ATOM 10091 O O . MET B 1 326 ? 2.584 -28.266 -18.922 1 96.5 326 MET B O 1
ATOM 10095 N N . ILE B 1 327 ? 3.471 -26.219 -19.047 1 98.31 327 ILE B N 1
ATOM 10096 C CA . ILE B 1 327 ? 3.854 -26.188 -17.641 1 98.31 327 ILE B CA 1
ATOM 10097 C C . ILE B 1 327 ? 2.998 -25.172 -16.891 1 98.31 327 ILE B C 1
ATOM 10099 O O . ILE B 1 327 ? 2.941 -24 -17.266 1 98.31 327 ILE B O 1
ATOM 10103 N N . TRP B 1 328 ? 2.297 -25.609 -15.883 1 98.62 328 TRP B N 1
ATOM 10104 C CA . TRP B 1 328 ? 1.444 -24.766 -15.047 1 98.62 328 TRP B CA 1
ATOM 10105 C C . TRP B 1 328 ? 1.916 -24.781 -13.594 1 98.62 328 TRP B C 1
ATOM 10107 O O . TRP B 1 328 ? 1.713 -25.766 -12.883 1 98.62 328 TRP B O 1
ATOM 10117 N N . ILE B 1 329 ? 2.547 -23.656 -13.156 1 98.75 329 ILE B N 1
ATOM 10118 C CA . ILE B 1 329 ? 3.109 -23.531 -11.812 1 98.75 329 ILE B CA 1
ATOM 10119 C C . ILE B 1 329 ? 2.145 -22.766 -10.914 1 98.75 329 ILE B C 1
ATOM 10121 O O . ILE B 1 329 ? 1.588 -21.75 -11.328 1 98.75 329 ILE B O 1
ATOM 10125 N N . ASN B 1 330 ? 2.072 -23.219 -9.602 1 97.69 330 ASN B N 1
ATOM 10126 C CA . ASN B 1 330 ? 1.031 -22.641 -8.766 1 97.69 330 ASN B CA 1
ATOM 10127 C C . ASN B 1 330 ? 1.581 -22.188 -7.41 1 97.69 330 ASN B C 1
ATOM 10129 O O . ASN B 1 330 ? 2.318 -22.938 -6.762 1 97.69 330 ASN B O 1
ATOM 10133 N N . ASP B 1 331 ? 1.245 -20.859 -7.086 1 96.56 331 ASP B N 1
ATOM 10134 C CA . ASP B 1 331 ? 1.183 -20.312 -5.738 1 96.56 331 ASP B CA 1
ATOM 10135 C C . ASP B 1 331 ? 2.551 -19.797 -5.285 1 96.56 331 ASP B C 1
ATOM 10137 O O . ASP B 1 331 ? 3.537 -19.922 -6.02 1 96.56 331 ASP B O 1
ATOM 10141 N N . TYR B 1 332 ? 2.65 -19.297 -4.039 1 97.5 332 TYR B N 1
ATOM 10142 C CA . TYR B 1 332 ? 3.768 -18.469 -3.6 1 97.5 332 TYR B CA 1
ATOM 10143 C C . TYR B 1 332 ? 4.941 -19.328 -3.156 1 97.5 332 TYR B C 1
ATOM 10145 O O . TYR B 1 332 ? 6.059 -18.828 -2.992 1 97.5 332 TYR B O 1
ATOM 10153 N N . HIS B 1 333 ? 4.73 -20.625 -3.033 1 97.62 333 HIS B N 1
ATOM 10154 C CA . HIS B 1 333 ? 5.82 -21.516 -2.664 1 97.62 333 HIS B CA 1
ATOM 10155 C C . HIS B 1 333 ? 6.809 -21.688 -3.812 1 97.62 333 HIS B C 1
ATOM 10157 O O . HIS B 1 333 ? 7.953 -22.094 -3.598 1 97.62 333 HIS B O 1
ATOM 10163 N N . LEU B 1 334 ? 6.379 -21.406 -5.008 1 98.69 334 LEU B N 1
ATOM 10164 C CA . LEU B 1 334 ? 7.18 -21.719 -6.184 1 98.69 334 LEU B CA 1
ATOM 10165 C C . LEU B 1 334 ? 7.363 -20.5 -7.066 1 98.69 334 LEU B C 1
ATOM 10167 O O . LEU B 1 334 ? 7.277 -20.594 -8.297 1 98.69 334 LEU B O 1
ATOM 10171 N N . LEU B 1 335 ? 7.664 -19.453 -6.52 1 98.75 335 LEU B N 1
ATOM 10172 C CA . LEU B 1 335 ? 7.703 -18.172 -7.234 1 98.75 335 LEU B CA 1
ATOM 10173 C C . LEU B 1 335 ? 8.906 -18.125 -8.172 1 98.75 335 LEU B C 1
ATOM 10175 O O . LEU B 1 335 ? 8.914 -17.344 -9.133 1 98.75 335 LEU B O 1
ATOM 10179 N N . LEU B 1 336 ? 9.945 -18.891 -7.965 1 98.69 336 LEU B N 1
ATOM 10180 C CA . LEU B 1 336 ? 11.172 -18.797 -8.742 1 98.69 336 LEU B CA 1
ATOM 10181 C C . LEU B 1 336 ? 11.172 -19.812 -9.883 1 98.69 336 LEU B C 1
ATOM 10183 O O . LEU B 1 336 ? 11.977 -19.719 -10.805 1 98.69 336 LEU B O 1
ATOM 10187 N N . VAL B 1 337 ? 10.25 -20.734 -9.883 1 98.88 337 VAL B N 1
ATOM 10188 C CA . VAL B 1 337 ? 10.281 -21.891 -10.766 1 98.88 337 VAL B CA 1
ATOM 10189 C C . VAL B 1 337 ? 10.07 -21.453 -12.211 1 98.88 337 VAL B C 1
ATOM 10191 O O . VAL B 1 337 ? 10.742 -21.953 -13.125 1 98.88 337 VAL B O 1
ATOM 10194 N N . PRO B 1 338 ? 9.188 -20.484 -12.492 1 98.69 338 PRO B N 1
ATOM 10195 C CA . PRO B 1 338 ? 8.992 -20.094 -13.891 1 98.69 338 PRO B CA 1
ATOM 10196 C C . PRO B 1 338 ? 10.289 -19.656 -14.562 1 98.69 338 PRO B C 1
ATOM 10198 O O . PRO B 1 338 ? 10.602 -20.094 -15.664 1 98.69 338 PRO B O 1
ATOM 10201 N N . GLU B 1 339 ? 11.031 -18.828 -13.898 1 97.62 339 GLU B N 1
ATOM 10202 C CA . GLU B 1 339 ? 12.281 -18.344 -14.469 1 97.62 339 GLU B CA 1
ATOM 10203 C C . GLU B 1 339 ? 13.305 -19.484 -14.586 1 97.62 339 GLU B C 1
ATOM 10205 O O . GLU B 1 339 ? 14.031 -19.562 -15.578 1 97.62 339 GLU B O 1
ATOM 10210 N N . MET B 1 340 ? 13.375 -20.297 -13.578 1 98.38 340 MET B N 1
ATOM 10211 C CA . MET B 1 340 ? 14.336 -21.391 -13.57 1 98.38 340 MET B CA 1
ATOM 10212 C C . MET B 1 340 ? 14.062 -22.359 -14.719 1 98.38 340 MET B C 1
ATOM 10214 O O . MET B 1 340 ? 15 -22.875 -15.328 1 98.38 340 MET B O 1
ATOM 10218 N N . VAL B 1 341 ? 12.805 -22.609 -14.969 1 98.5 341 VAL B N 1
ATOM 10219 C CA . VAL B 1 341 ? 12.43 -23.484 -16.078 1 98.5 341 VAL B CA 1
ATOM 10220 C C . VAL B 1 341 ? 12.695 -22.797 -17.406 1 98.5 341 VAL B C 1
ATOM 10222 O O . VAL B 1 341 ? 13.219 -23.406 -18.344 1 98.5 341 VAL B O 1
ATOM 10225 N N . ARG B 1 342 ? 12.383 -21.531 -17.5 1 96.12 342 ARG B N 1
ATOM 10226 C CA . ARG B 1 342 ? 12.586 -20.734 -18.703 1 96.12 342 ARG B CA 1
ATOM 10227 C C . ARG B 1 342 ? 14.055 -20.734 -19.125 1 96.12 342 ARG B C 1
ATOM 10229 O O . ARG B 1 342 ? 14.367 -20.812 -20.312 1 96.12 342 ARG B O 1
ATOM 10236 N N . GLU B 1 343 ? 14.906 -20.641 -18.203 1 94.31 343 GLU B N 1
ATOM 10237 C CA . GLU B 1 343 ? 16.344 -20.625 -18.469 1 94.31 343 GLU B CA 1
ATOM 10238 C C . GLU B 1 343 ? 16.797 -21.906 -19.156 1 94.31 343 GLU B C 1
ATOM 10240 O O . GLU B 1 343 ? 17.672 -21.875 -20.016 1 94.31 343 GLU B O 1
ATOM 10245 N N . ARG B 1 344 ? 16.156 -23 -18.891 1 95 344 ARG B N 1
ATOM 10246 C CA . ARG B 1 344 ? 16.547 -24.297 -19.422 1 95 344 ARG B CA 1
ATOM 10247 C C . ARG B 1 344 ? 15.68 -24.688 -20.609 1 95 344 ARG B C 1
ATOM 10249 O O . ARG B 1 344 ? 16.109 -25.438 -21.484 1 95 344 ARG B O 1
ATOM 10256 N N . LEU B 1 345 ? 14.438 -24.203 -20.609 1 95.56 345 LEU B N 1
ATOM 10257 C CA . LEU B 1 345 ? 13.5 -24.438 -21.703 1 95.56 345 LEU B CA 1
ATOM 10258 C C . LEU B 1 345 ? 12.969 -23.109 -22.234 1 95.56 345 LEU B C 1
ATOM 10260 O O . LEU B 1 345 ? 11.82 -22.75 -21.984 1 95.56 345 LEU B O 1
ATOM 10264 N N . PRO B 1 346 ? 13.617 -22.422 -23.016 1 88.62 346 PRO B N 1
ATOM 10265 C CA . PRO B 1 346 ? 13.281 -21.047 -23.438 1 88.62 346 PRO B CA 1
ATOM 10266 C C . PRO B 1 346 ? 11.977 -20.984 -24.234 1 88.62 346 PRO B C 1
ATOM 10268 O O . PRO B 1 346 ? 11.305 -19.953 -24.234 1 88.62 346 PRO B O 1
ATOM 10271 N N . ARG B 1 347 ? 11.562 -22.062 -24.828 1 88.12 347 ARG B N 1
ATOM 10272 C CA . ARG B 1 347 ? 10.383 -22.016 -25.688 1 88.12 347 ARG B CA 1
ATOM 10273 C C . ARG B 1 347 ? 9.203 -22.734 -25.047 1 88.12 347 ARG B C 1
ATOM 10275 O O . ARG B 1 347 ? 8.172 -22.938 -25.688 1 88.12 347 ARG B O 1
ATOM 10282 N N . ALA B 1 348 ? 9.273 -23.078 -23.844 1 94.75 348 ALA B N 1
ATOM 10283 C CA . ALA B 1 348 ? 8.219 -23.828 -23.172 1 94.75 348 ALA B CA 1
ATOM 10284 C C . ALA B 1 348 ? 7.012 -22.938 -22.891 1 94.75 348 ALA B C 1
ATOM 10286 O O . ALA B 1 348 ? 7.156 -21.734 -22.688 1 94.75 348 ALA B O 1
ATOM 10287 N N . LYS B 1 349 ? 5.816 -23.531 -22.969 1 96.5 349 LYS B N 1
ATOM 10288 C CA . LYS B 1 349 ? 4.602 -22.875 -22.484 1 96.5 349 LYS B CA 1
ATOM 10289 C C . LYS B 1 349 ? 4.535 -22.891 -20.969 1 96.5 349 LYS B C 1
ATOM 10291 O O . LYS B 1 349 ? 4.273 -23.938 -20.359 1 96.5 349 LYS B O 1
ATOM 10296 N N . ILE B 1 350 ? 4.645 -21.703 -20.328 1 98 350 ILE B N 1
ATOM 10297 C CA . ILE B 1 350 ? 4.688 -21.656 -18.859 1 98 350 ILE B CA 1
ATOM 10298 C C . ILE B 1 350 ? 3.611 -20.719 -18.344 1 98 350 ILE B C 1
ATOM 10300 O O . ILE B 1 350 ? 3.582 -19.531 -18.719 1 98 350 ILE B O 1
ATOM 10304 N N . GLY B 1 351 ? 2.727 -21.188 -17.562 1 98.5 351 GLY B N 1
ATOM 10305 C CA . GLY B 1 351 ? 1.77 -20.391 -16.828 1 98.5 351 GLY B CA 1
ATOM 10306 C C . GLY B 1 351 ? 2.002 -20.406 -15.336 1 98.5 351 GLY B C 1
ATOM 10307 O O . GLY B 1 351 ? 2.377 -21.438 -14.773 1 98.5 351 GLY B O 1
ATOM 10308 N N . PHE B 1 352 ? 1.813 -19.266 -14.695 1 98.62 352 PHE B N 1
ATOM 10309 C CA . PHE B 1 352 ? 1.892 -19.156 -13.242 1 98.62 352 PHE B CA 1
ATOM 10310 C C . PHE B 1 352 ? 0.614 -18.562 -12.672 1 98.62 352 PHE B C 1
ATOM 10312 O O . PHE B 1 352 ? 0.074 -17.594 -13.219 1 98.62 352 PHE B O 1
ATOM 10319 N N . PHE B 1 353 ? 0.135 -19.172 -11.594 1 98.44 353 PHE B N 1
ATOM 10320 C CA . PHE B 1 353 ? -1.048 -18.625 -10.93 1 98.44 353 PHE B CA 1
ATOM 10321 C C . PHE B 1 353 ? -0.8 -18.469 -9.43 1 98.44 353 PHE B C 1
ATOM 10323 O O . PHE B 1 353 ? -0.363 -19.406 -8.758 1 98.44 353 PHE B O 1
ATOM 10330 N N . LEU B 1 354 ? -1.028 -17.234 -8.883 1 98.12 354 LEU B N 1
ATOM 10331 C CA . LEU B 1 354 ? -0.911 -16.953 -7.457 1 98.12 354 LEU B CA 1
ATOM 10332 C C . LEU B 1 354 ? -2.275 -17.016 -6.777 1 98.12 354 LEU B C 1
ATOM 10334 O O . LEU B 1 354 ? -3.184 -16.25 -7.133 1 98.12 354 LEU B O 1
ATOM 10338 N N . HIS B 1 355 ? -2.385 -17.812 -5.766 1 95.94 355 HIS B N 1
ATOM 10339 C CA . HIS B 1 355 ? -3.686 -18.062 -5.156 1 95.94 355 HIS B CA 1
ATOM 10340 C C . HIS B 1 355 ? -3.891 -17.203 -3.916 1 95.94 355 HIS B C 1
ATOM 10342 O O . HIS B 1 355 ? -4.992 -17.156 -3.365 1 95.94 355 HIS B O 1
ATOM 10348 N N . ILE B 1 356 ? -2.896 -16.531 -3.416 1 95.62 356 ILE B N 1
ATOM 10349 C CA . ILE B 1 356 ? -2.98 -15.617 -2.281 1 95.62 356 ILE B CA 1
ATOM 10350 C C . ILE B 1 356 ? -2.928 -14.172 -2.775 1 95.62 356 ILE B C 1
ATOM 10352 O O . ILE B 1 356 ? -2.701 -13.922 -3.961 1 95.62 356 ILE B O 1
ATOM 10356 N N . PRO B 1 357 ? -3.131 -13.219 -1.867 1 96.06 357 PRO B N 1
ATOM 10357 C CA . PRO B 1 357 ? -3.037 -11.82 -2.309 1 96.06 357 PRO B CA 1
ATOM 10358 C C . PRO B 1 357 ? -1.619 -11.422 -2.709 1 96.06 357 PRO B C 1
ATOM 10360 O O . PRO B 1 357 ? -0.65 -12.039 -2.256 1 96.06 357 PRO B O 1
ATOM 10363 N N . PHE B 1 358 ? -1.534 -10.555 -3.65 1 97.44 358 PHE B N 1
ATOM 10364 C CA . PHE B 1 358 ? -0.287 -9.844 -3.9 1 97.44 358 PHE B CA 1
ATOM 10365 C C . PHE B 1 358 ? -0.335 -8.438 -3.307 1 97.44 358 PHE B C 1
ATOM 10367 O O . PHE B 1 358 ? -1.224 -7.652 -3.635 1 97.44 358 PHE B O 1
ATOM 10374 N N . PRO B 1 359 ? 0.523 -8.117 -2.414 1 95.06 359 PRO B N 1
ATOM 10375 C CA . PRO B 1 359 ? 0.429 -6.863 -1.668 1 95.06 359 PRO B CA 1
ATOM 10376 C C . PRO B 1 359 ? 0.807 -5.648 -2.51 1 95.06 359 PRO B C 1
ATOM 10378 O O . PRO B 1 359 ? 1.301 -5.797 -3.631 1 95.06 359 PRO B O 1
ATOM 10381 N N . SER B 1 360 ? 0.55 -4.457 -1.96 1 92.25 360 SER B N 1
ATOM 10382 C CA . SER B 1 360 ? 0.945 -3.215 -2.615 1 92.25 360 SER B CA 1
ATOM 10383 C C . SER B 1 360 ? 2.461 -3.119 -2.752 1 92.25 360 SER B C 1
ATOM 10385 O O . SER B 1 360 ? 3.197 -3.82 -2.057 1 92.25 360 SER B O 1
ATOM 10387 N N . SER B 1 361 ? 2.869 -2.229 -3.617 1 91.38 361 SER B N 1
ATOM 10388 C CA . SER B 1 361 ? 4.297 -2.068 -3.881 1 91.38 361 SER B CA 1
ATOM 10389 C C . SER B 1 361 ? 5.043 -1.616 -2.631 1 91.38 361 SER B C 1
ATOM 10391 O O . SER B 1 361 ? 6.195 -2 -2.414 1 91.38 361 SER B O 1
ATOM 10393 N N . GLU B 1 362 ? 4.363 -0.816 -1.721 1 91.81 362 GLU B N 1
ATOM 10394 C CA . GLU B 1 362 ? 4.988 -0.293 -0.51 1 91.81 362 GLU B CA 1
ATOM 10395 C C . GLU B 1 362 ? 5.305 -1.414 0.476 1 91.81 362 GLU B C 1
ATOM 10397 O O . GLU B 1 362 ? 6.273 -1.326 1.233 1 91.81 362 GLU B O 1
ATOM 10402 N N . VAL B 1 363 ? 4.516 -2.457 0.396 1 93 363 VAL B N 1
ATOM 10403 C CA . VAL B 1 363 ? 4.711 -3.572 1.315 1 93 363 VAL B CA 1
ATOM 10404 C C . VAL B 1 363 ? 5.664 -4.594 0.696 1 93 363 VAL B C 1
ATOM 10406 O O . VAL B 1 363 ? 6.586 -5.074 1.359 1 93 363 VAL B O 1
ATOM 10409 N N . PHE B 1 364 ? 5.48 -4.859 -0.614 1 94.81 364 PHE B N 1
ATOM 10410 C CA . PHE B 1 364 ? 6.309 -5.852 -1.285 1 94.81 364 PHE B CA 1
ATOM 10411 C C . PHE B 1 364 ? 7.77 -5.422 -1.292 1 94.81 364 PHE B C 1
ATOM 10413 O O . PHE B 1 364 ? 8.672 -6.254 -1.138 1 94.81 364 PHE B O 1
ATOM 10420 N N . ARG B 1 365 ? 7.992 -4.133 -1.413 1 92.88 365 ARG B N 1
ATOM 10421 C CA . ARG B 1 365 ? 9.359 -3.65 -1.583 1 92.88 365 ARG B CA 1
ATOM 10422 C C . ARG B 1 365 ? 10.156 -3.795 -0.291 1 92.88 365 ARG B C 1
ATOM 10424 O O . ARG B 1 365 ? 11.375 -3.645 -0.289 1 92.88 365 ARG B O 1
ATOM 10431 N N . CYS B 1 366 ? 9.5 -4.117 0.791 1 91.69 366 CYS B N 1
ATOM 10432 C CA . CYS B 1 366 ? 10.195 -4.34 2.055 1 91.69 366 CYS B CA 1
ATOM 10433 C C . CYS B 1 366 ? 11.016 -5.621 2.006 1 91.69 366 CYS B C 1
ATOM 10435 O O . CYS B 1 366 ? 11.93 -5.812 2.812 1 91.69 366 CYS B O 1
ATOM 10437 N N . LEU B 1 367 ? 10.664 -6.559 1.091 1 92 367 LEU B N 1
ATOM 10438 C CA . LEU B 1 367 ? 11.383 -7.824 0.995 1 92 367 LEU B CA 1
ATOM 10439 C C . LEU B 1 367 ? 12.828 -7.598 0.544 1 92 367 LEU B C 1
ATOM 10441 O O . LEU B 1 367 ? 13.07 -6.879 -0.426 1 92 367 LEU B O 1
ATOM 10445 N N . ALA B 1 368 ? 13.758 -8.234 1.217 1 89.38 368 ALA B N 1
ATOM 10446 C CA . ALA B 1 368 ? 15.164 -8.141 0.835 1 89.38 368 ALA B CA 1
ATOM 10447 C C . ALA B 1 368 ? 15.398 -8.758 -0.538 1 89.38 368 ALA B C 1
ATOM 10449 O O . ALA B 1 368 ? 16.25 -8.289 -1.3 1 89.38 368 ALA B O 1
ATOM 10450 N N . THR B 1 369 ? 14.602 -9.797 -0.867 1 92.94 369 THR B N 1
ATOM 10451 C CA . THR B 1 369 ? 14.781 -10.555 -2.096 1 92.94 369 THR B CA 1
ATOM 10452 C C . THR B 1 369 ? 13.727 -10.18 -3.129 1 92.94 369 THR B C 1
ATOM 10454 O O . THR B 1 369 ? 13.344 -11.008 -3.961 1 92.94 369 THR B O 1
ATOM 10457 N N . ARG B 1 370 ? 13.266 -8.969 -3.045 1 93.5 370 ARG B N 1
ATOM 10458 C CA . ARG B 1 370 ? 12.156 -8.445 -3.844 1 93.5 370 ARG B CA 1
ATOM 10459 C C . ARG B 1 370 ? 12.453 -8.578 -5.336 1 93.5 370 ARG B C 1
ATOM 10461 O O . ARG B 1 370 ? 11.586 -8.977 -6.113 1 93.5 370 ARG B O 1
ATOM 10468 N N . GLN B 1 371 ? 13.625 -8.305 -5.828 1 91.44 371 GLN B N 1
ATOM 10469 C CA . GLN B 1 371 ? 13.953 -8.336 -7.25 1 91.44 371 GLN B CA 1
ATOM 10470 C C . GLN B 1 371 ? 14.016 -9.766 -7.777 1 91.44 371 GLN B C 1
ATOM 10472 O O . GLN B 1 371 ? 13.492 -10.062 -8.852 1 91.44 371 GLN B O 1
ATOM 10477 N N . GLU B 1 372 ? 14.625 -10.641 -6.98 1 94.38 372 GLU B N 1
ATOM 10478 C CA . GLU B 1 372 ? 14.734 -12.047 -7.367 1 94.38 372 GLU B CA 1
ATOM 10479 C C . GLU B 1 372 ? 13.352 -12.688 -7.512 1 94.38 372 GLU B C 1
ATOM 10481 O O . GLU B 1 372 ? 13.109 -13.438 -8.453 1 94.38 372 GLU B O 1
ATOM 10486 N N . ILE B 1 373 ? 12.484 -12.375 -6.613 1 97.44 373 ILE B N 1
ATOM 10487 C CA . ILE B 1 373 ? 11.148 -12.953 -6.613 1 97.44 373 ILE B CA 1
ATOM 10488 C C . ILE B 1 373 ? 10.375 -12.461 -7.836 1 97.44 373 ILE B C 1
ATOM 10490 O O . ILE B 1 373 ? 9.734 -13.258 -8.531 1 97.44 373 ILE B O 1
ATOM 10494 N N . LEU B 1 374 ? 10.469 -11.18 -8.125 1 96.19 374 LEU B N 1
ATOM 10495 C CA . LEU B 1 374 ? 9.758 -10.633 -9.273 1 96.19 374 LEU B CA 1
ATOM 10496 C C . LEU B 1 374 ? 10.281 -11.227 -10.578 1 96.19 374 LEU B C 1
ATOM 10498 O O . LEU B 1 374 ? 9.5 -11.625 -11.445 1 96.19 374 LEU B O 1
ATOM 10502 N N . LYS B 1 375 ? 11.586 -11.328 -10.672 1 94.62 375 LYS B N 1
ATOM 10503 C CA . LYS B 1 375 ? 12.188 -11.93 -11.852 1 94.62 375 LYS B CA 1
ATOM 10504 C C . LYS B 1 375 ? 11.781 -13.398 -11.992 1 94.62 375 LYS B C 1
ATOM 10506 O O . LYS B 1 375 ? 11.555 -13.883 -13.102 1 94.62 375 LYS B O 1
ATOM 10511 N N . GLY B 1 376 ? 11.727 -14.062 -10.828 1 97.69 376 GLY B N 1
ATOM 10512 C CA . GLY B 1 376 ? 11.258 -15.438 -10.836 1 97.69 376 GLY B CA 1
ATOM 10513 C C . GLY B 1 376 ? 9.867 -15.602 -11.422 1 97.69 376 GLY B C 1
ATOM 10514 O O . GLY B 1 376 ? 9.648 -16.453 -12.281 1 97.69 376 GLY B O 1
ATOM 10515 N N . MET B 1 377 ? 8.969 -14.789 -11.039 1 98 377 MET B N 1
ATOM 10516 C CA . MET B 1 377 ? 7.582 -14.844 -11.508 1 98 377 MET B CA 1
ATOM 10517 C C . MET B 1 377 ? 7.496 -14.484 -12.984 1 98 377 MET B C 1
ATOM 10519 O O . MET B 1 377 ? 6.734 -15.102 -13.734 1 98 377 MET B O 1
ATOM 10523 N N . LEU B 1 378 ? 8.344 -13.578 -13.406 1 94.88 378 LEU B N 1
ATOM 10524 C CA . LEU B 1 378 ? 8.297 -13.047 -14.766 1 94.88 378 LEU B CA 1
ATOM 10525 C C . LEU B 1 378 ? 8.852 -14.055 -15.758 1 94.88 378 LEU B C 1
ATOM 10527 O O . LEU B 1 378 ? 8.82 -13.82 -16.969 1 94.88 378 LEU B O 1
ATOM 10531 N N . GLY B 1 379 ? 9.273 -15.18 -15.281 1 96.31 379 GLY B N 1
ATOM 10532 C CA . GLY B 1 379 ? 9.703 -16.25 -16.172 1 96.31 379 GLY B CA 1
ATOM 10533 C C . GLY B 1 379 ? 8.547 -16.922 -16.891 1 96.31 379 GLY B C 1
ATOM 10534 O O . GLY B 1 379 ? 8.758 -17.656 -17.859 1 96.31 379 GLY B O 1
ATOM 10535 N N . ALA B 1 380 ? 7.305 -16.625 -16.531 1 97.56 380 ALA B N 1
ATOM 10536 C CA . ALA B 1 380 ? 6.117 -17.25 -17.094 1 97.56 380 ALA B CA 1
ATOM 10537 C C . ALA B 1 380 ? 5.641 -16.484 -18.328 1 97.56 380 ALA B C 1
ATOM 10539 O O . ALA B 1 380 ? 6.051 -15.352 -18.562 1 97.56 380 ALA B O 1
ATOM 10540 N N . ASN B 1 381 ? 4.828 -17.156 -19.203 1 95.31 381 ASN B N 1
ATOM 10541 C CA . ASN B 1 381 ? 4.172 -16.484 -20.312 1 95.31 381 ASN B CA 1
ATOM 10542 C C . ASN B 1 381 ? 2.965 -15.68 -19.844 1 95.31 381 ASN B C 1
ATOM 10544 O O . ASN B 1 381 ? 2.611 -14.672 -20.469 1 95.31 381 ASN B O 1
ATOM 10548 N N . ILE B 1 382 ? 2.404 -16.25 -18.875 1 96.62 382 ILE B N 1
ATOM 10549 C CA . ILE B 1 382 ? 1.209 -15.609 -18.328 1 96.62 382 ILE B CA 1
ATOM 10550 C C . ILE B 1 382 ? 1.194 -15.75 -16.812 1 96.62 382 ILE B C 1
ATOM 10552 O O . ILE B 1 382 ? 1.566 -16.797 -16.266 1 96.62 382 ILE B O 1
ATOM 10556 N N . LEU B 1 383 ? 0.877 -14.633 -16.141 1 97.81 383 LEU B N 1
ATOM 10557 C CA . LEU B 1 383 ? 0.694 -14.609 -14.688 1 97.81 383 LEU B CA 1
ATOM 10558 C C . LEU B 1 383 ? -0.769 -14.375 -14.328 1 97.81 383 LEU B C 1
ATOM 10560 O O . LEU B 1 383 ? -1.367 -13.391 -14.758 1 97.81 383 LEU B O 1
ATOM 10564 N N . GLY B 1 384 ? -1.302 -15.305 -13.578 1 97.62 384 GLY B N 1
ATOM 10565 C CA . GLY B 1 384 ? -2.68 -15.188 -13.125 1 97.62 384 GLY B CA 1
ATOM 10566 C C . GLY B 1 384 ? -2.801 -14.82 -11.656 1 97.62 384 GLY B C 1
ATOM 10567 O O . GLY B 1 384 ? -2.021 -15.297 -10.828 1 97.62 384 GLY B O 1
ATOM 10568 N N . PHE B 1 385 ? -3.744 -13.945 -11.359 1 97 385 PHE B N 1
ATOM 10569 C CA . PHE B 1 385 ? -4.105 -13.539 -10.008 1 97 385 PHE B CA 1
ATOM 10570 C C . PHE B 1 385 ? -5.602 -13.711 -9.773 1 97 385 PHE B C 1
ATOM 10572 O O . PHE B 1 385 ? -6.367 -13.906 -10.719 1 97 385 PHE B O 1
ATOM 10579 N N . GLN B 1 386 ? -6.016 -13.594 -8.547 1 95.19 386 GLN B N 1
ATOM 10580 C CA . GLN B 1 386 ? -7.402 -13.883 -8.195 1 95.19 386 GLN B CA 1
ATOM 10581 C C . GLN B 1 386 ? -8.32 -12.727 -8.57 1 95.19 386 GLN B C 1
ATOM 10583 O O . GLN B 1 386 ? -9.43 -12.938 -9.055 1 95.19 386 GLN B O 1
ATOM 10588 N N . ILE B 1 387 ? -7.891 -11.516 -8.273 1 93.38 387 ILE B N 1
ATOM 10589 C CA . ILE B 1 387 ? -8.727 -10.352 -8.555 1 93.38 387 ILE B CA 1
ATOM 10590 C C . ILE B 1 387 ? -7.887 -9.266 -9.234 1 93.38 387 ILE B C 1
ATOM 10592 O O . ILE B 1 387 ? -6.66 -9.273 -9.141 1 93.38 387 ILE B O 1
ATOM 10596 N N . PRO B 1 388 ? -8.469 -8.367 -9.875 1 87.31 388 PRO B N 1
ATOM 10597 C CA . PRO B 1 388 ? -7.742 -7.328 -10.617 1 87.31 388 PRO B CA 1
ATOM 10598 C C . PRO B 1 388 ? -6.848 -6.477 -9.719 1 87.31 388 PRO B C 1
ATOM 10600 O O . PRO B 1 388 ? -5.758 -6.07 -10.133 1 87.31 388 PRO B O 1
ATOM 10603 N N . GLU B 1 389 ? -7.277 -6.238 -8.555 1 90.19 389 GLU B N 1
ATOM 10604 C CA . GLU B 1 389 ? -6.484 -5.438 -7.625 1 90.19 389 GLU B CA 1
ATOM 10605 C C . GLU B 1 389 ? -5.121 -6.074 -7.375 1 90.19 389 GLU B C 1
ATOM 10607 O O . GLU B 1 389 ? -4.105 -5.375 -7.309 1 90.19 389 GLU B O 1
ATOM 10612 N N . PHE B 1 390 ? -5.113 -7.387 -7.25 1 94.88 390 PHE B N 1
ATOM 10613 C CA . PHE B 1 390 ? -3.855 -8.086 -7.016 1 94.88 390 PHE B CA 1
ATOM 10614 C C . PHE B 1 390 ? -2.943 -7.977 -8.234 1 94.88 390 PHE B C 1
ATOM 10616 O O . PHE B 1 390 ? -1.739 -7.754 -8.094 1 94.88 390 PHE B O 1
ATOM 10623 N N . ALA B 1 391 ? -3.555 -8.156 -9.375 1 93.06 391 ALA B N 1
ATOM 10624 C CA . ALA B 1 391 ? -2.797 -8.016 -10.617 1 93.06 391 ALA B CA 1
ATOM 10625 C C . ALA B 1 391 ? -2.225 -6.605 -10.75 1 93.06 391 ALA B C 1
ATOM 10627 O O . ALA B 1 391 ? -1.071 -6.434 -11.148 1 93.06 391 ALA B O 1
ATOM 10628 N N . TYR B 1 392 ? -3.006 -5.652 -10.367 1 87.12 392 TYR B N 1
ATOM 10629 C CA . TYR B 1 392 ? -2.588 -4.258 -10.422 1 87.12 392 TYR B CA 1
ATOM 10630 C C . TYR B 1 392 ? -1.4 -4.008 -9.5 1 87.12 392 TYR B C 1
ATOM 10632 O O . TYR B 1 392 ? -0.447 -3.32 -9.875 1 87.12 392 TYR B O 1
ATOM 10640 N N . HIS B 1 393 ? -1.509 -4.457 -8.312 1 92.38 393 HIS B N 1
ATOM 10641 C CA . HIS B 1 393 ? -0.405 -4.312 -7.367 1 92.38 393 HIS B CA 1
ATOM 10642 C C . HIS B 1 393 ? 0.88 -4.914 -7.93 1 92.38 393 HIS B C 1
ATOM 10644 O O . HIS B 1 393 ? 1.961 -4.344 -7.762 1 92.38 393 HIS B O 1
ATOM 10650 N N . PHE B 1 394 ? 0.74 -6.055 -8.562 1 96.69 394 PHE B N 1
ATOM 10651 C CA . PHE B 1 394 ? 1.91 -6.695 -9.148 1 96.69 394 PHE B CA 1
ATOM 10652 C C . PHE B 1 394 ? 2.527 -5.812 -10.227 1 96.69 394 PHE B C 1
ATOM 10654 O O . PHE B 1 394 ? 3.742 -5.609 -10.25 1 96.69 394 PHE B O 1
ATOM 10661 N N . LEU B 1 395 ? 1.694 -5.328 -11.078 1 86.62 395 LEU B N 1
ATOM 10662 C CA . LEU B 1 395 ? 2.154 -4.48 -12.172 1 86.62 395 LEU B CA 1
ATOM 10663 C C . LEU B 1 395 ? 2.842 -3.23 -11.641 1 86.62 395 LEU B C 1
ATOM 10665 O O . LEU B 1 395 ? 3.912 -2.852 -12.117 1 86.62 395 LEU B O 1
ATOM 10669 N N . GLN B 1 396 ? 2.264 -2.646 -10.586 1 83.56 396 GLN B N 1
ATOM 10670 C CA . GLN B 1 396 ? 2.855 -1.464 -9.969 1 83.56 396 GLN B CA 1
ATOM 10671 C C . GLN B 1 396 ? 4.211 -1.788 -9.344 1 83.56 396 GLN B C 1
ATOM 10673 O O . GLN B 1 396 ? 5.141 -0.983 -9.414 1 83.56 396 GLN B O 1
ATOM 10678 N N . THR B 1 397 ? 4.258 -2.893 -8.727 1 91.81 397 THR B N 1
ATOM 10679 C CA . THR B 1 397 ? 5.496 -3.322 -8.078 1 91.81 397 THR B CA 1
ATOM 10680 C C . THR B 1 397 ? 6.594 -3.547 -9.117 1 91.81 397 THR B C 1
ATOM 10682 O O . THR B 1 397 ? 7.742 -3.148 -8.906 1 91.81 397 THR B O 1
ATOM 10685 N N . CYS B 1 398 ? 6.242 -4.203 -10.195 1 87.69 398 CYS B N 1
ATOM 10686 C CA . CYS B 1 398 ? 7.203 -4.438 -11.266 1 87.69 398 CYS B CA 1
ATOM 10687 C C . CYS B 1 398 ? 7.703 -3.121 -11.852 1 87.69 398 CYS B C 1
ATOM 10689 O O . CYS B 1 398 ? 8.891 -2.975 -12.133 1 87.69 398 CYS B O 1
ATOM 10691 N N . SER B 1 399 ? 6.805 -2.262 -12.016 1 77.19 399 SER B N 1
ATOM 10692 C CA . SER B 1 399 ? 7.176 -0.957 -12.555 1 77.19 399 SER B CA 1
ATOM 10693 C C . SER B 1 399 ? 8.148 -0.233 -11.633 1 77.19 399 SER B C 1
ATOM 10695 O O . SER B 1 399 ? 9.125 0.363 -12.094 1 77.19 399 SER B O 1
ATOM 10697 N N . ARG B 1 400 ? 7.938 -0.333 -10.398 1 77.19 400 ARG B N 1
ATOM 10698 C CA . ARG B 1 400 ? 8.719 0.395 -9.406 1 77.19 400 ARG B CA 1
ATOM 10699 C C . ARG B 1 400 ? 10.078 -0.264 -9.188 1 77.19 400 ARG B C 1
ATOM 10701 O O . ARG B 1 400 ? 11.094 0.422 -9.078 1 77.19 400 ARG B O 1
ATOM 10708 N N . LEU B 1 401 ? 10.133 -1.548 -9.156 1 83.06 401 LEU B N 1
ATOM 10709 C CA . LEU B 1 401 ? 11.32 -2.238 -8.68 1 83.06 401 LEU B CA 1
ATOM 10710 C C . LEU B 1 401 ? 12.125 -2.803 -9.844 1 83.06 401 LEU B C 1
ATOM 10712 O O . LEU B 1 401 ? 13.336 -3.014 -9.727 1 83.06 401 LEU B O 1
ATOM 10716 N N . VAL B 1 402 ? 11.484 -3.289 -10.852 1 75.38 402 VAL B N 1
ATOM 10717 C CA . VAL B 1 402 ? 12.195 -3.92 -11.961 1 75.38 402 VAL B CA 1
ATOM 10718 C C . VAL B 1 402 ? 12.195 -2.986 -13.172 1 75.38 402 VAL B C 1
ATOM 10720 O O . VAL B 1 402 ? 12.906 -3.23 -14.148 1 75.38 402 VAL B O 1
ATOM 10723 N N . ASN B 1 403 ? 11.734 -1.823 -12.938 1 61.09 403 ASN B N 1
ATOM 10724 C CA . ASN B 1 403 ? 11.711 -0.799 -13.977 1 61.09 403 ASN B CA 1
ATOM 10725 C C . ASN B 1 403 ? 11.117 -1.33 -15.281 1 61.09 403 ASN B C 1
ATOM 10727 O O . ASN B 1 403 ? 11.742 -1.248 -16.344 1 61.09 403 ASN B O 1
ATOM 10731 N N . ILE B 1 404 ? 10.062 -2.055 -15.125 1 63.44 404 ILE B N 1
ATOM 10732 C CA . ILE B 1 404 ? 9.398 -2.67 -16.266 1 63.44 404 ILE B CA 1
ATOM 10733 C C . ILE B 1 404 ? 8.273 -1.764 -16.766 1 63.44 404 ILE B C 1
ATOM 10735 O O . ILE B 1 404 ? 7.625 -1.08 -15.969 1 63.44 404 ILE B O 1
ATOM 10739 N N . ASP B 1 405 ? 8.188 -1.738 -18 1 49.81 405 ASP B N 1
ATOM 10740 C CA . ASP B 1 405 ? 7.113 -0.977 -18.625 1 49.81 405 ASP B CA 1
ATOM 10741 C C . ASP B 1 405 ? 5.793 -1.735 -18.562 1 49.81 405 ASP B C 1
ATOM 10743 O O . ASP B 1 405 ? 5.734 -2.928 -18.875 1 49.81 405 ASP B O 1
ATOM 10747 N N . ILE B 1 406 ? 4.902 -1.181 -17.875 1 59.78 406 ILE B N 1
ATOM 10748 C CA . ILE B 1 406 ? 3.576 -1.78 -17.781 1 59.78 406 ILE B CA 1
ATOM 10749 C C . ILE B 1 406 ? 2.688 -1.244 -18.906 1 59.78 406 ILE B C 1
ATOM 10751 O O . ILE B 1 406 ? 2.613 -0.032 -19.109 1 59.78 406 ILE B O 1
ATOM 10755 N N . ARG B 1 407 ? 2.256 -2.217 -19.703 1 48.12 407 ARG B N 1
ATOM 10756 C CA . ARG B 1 407 ? 1.327 -1.81 -20.75 1 48.12 407 ARG B CA 1
ATOM 10757 C C . ARG B 1 407 ? -0.109 -1.792 -20.234 1 48.12 407 ARG B C 1
ATOM 10759 O O . ARG B 1 407 ? -0.413 -2.404 -19.203 1 48.12 407 ARG B O 1
ATOM 10766 N N . LYS B 1 408 ? -0.872 -0.95 -20.703 1 47.53 408 LYS B N 1
ATOM 10767 C CA . LYS B 1 408 ? -2.238 -0.661 -20.281 1 47.53 408 LYS B CA 1
ATOM 10768 C C . LYS B 1 408 ? -3.064 -1.939 -20.172 1 47.53 408 LYS B C 1
ATOM 10770 O O . LYS B 1 408 ? -3.965 -2.037 -19.344 1 47.53 408 LYS B O 1
ATOM 10775 N N . ASN B 1 409 ? -2.693 -2.961 -20.938 1 54 409 ASN B N 1
ATOM 10776 C CA . ASN B 1 409 ? -3.598 -4.105 -20.953 1 54 409 ASN B CA 1
ATOM 10777 C C . ASN B 1 409 ? -3.1 -5.227 -20.047 1 54 409 ASN B C 1
ATOM 10779 O O . ASN B 1 409 ? -3.512 -6.379 -20.188 1 54 409 ASN B O 1
ATOM 10783 N N . GLY B 1 410 ? -2.328 -4.891 -19.141 1 70.44 410 GLY B N 1
ATOM 10784 C CA . GLY B 1 410 ? -1.85 -5.93 -18.234 1 70.44 410 GLY B CA 1
ATOM 10785 C C . GLY B 1 410 ? -0.711 -6.746 -18.828 1 70.44 410 GLY B C 1
ATOM 10786 O O . GLY B 1 410 ? -0.552 -7.922 -18.5 1 70.44 410 GLY B O 1
ATOM 10787 N N . VAL B 1 411 ? -0.164 -6.281 -19.828 1 73.88 411 VAL B N 1
ATOM 10788 C CA . VAL B 1 411 ? 0.971 -6.969 -20.438 1 73.88 411 VAL B CA 1
ATOM 10789 C C . VAL B 1 411 ? 2.271 -6.281 -20.031 1 73.88 411 VAL B C 1
ATOM 10791 O O . VAL B 1 411 ? 2.357 -5.055 -20.016 1 73.88 411 VAL B O 1
ATOM 10794 N N . VAL B 1 412 ? 3.125 -7.117 -19.578 1 79.06 412 VAL B N 1
ATOM 10795 C CA . VAL B 1 412 ? 4.43 -6.641 -19.125 1 79.06 412 VAL B CA 1
ATOM 10796 C C . VAL B 1 412 ? 5.508 -7.078 -20.109 1 79.06 412 VAL B C 1
ATOM 10798 O O . VAL B 1 412 ? 5.512 -8.227 -20.578 1 79.06 412 VAL B O 1
ATOM 10801 N N . SER B 1 413 ? 6.27 -6.152 -20.516 1 71.44 413 SER B N 1
ATOM 10802 C CA . SER B 1 413 ? 7.418 -6.496 -21.359 1 71.44 413 SER B CA 1
ATOM 10803 C C . SER B 1 413 ? 8.672 -6.703 -20.5 1 71.44 413 SER B C 1
ATOM 10805 O O . SER B 1 413 ? 9.086 -5.809 -19.766 1 71.44 413 SER B O 1
ATOM 10807 N N . PHE B 1 414 ? 9.203 -7.941 -20.625 1 78.38 414 PHE B N 1
ATOM 10808 C CA . PHE B 1 414 ? 10.375 -8.266 -19.812 1 78.38 414 PHE B CA 1
ATOM 10809 C C . PHE B 1 414 ? 11.336 -9.148 -20.609 1 78.38 414 PHE B C 1
ATOM 10811 O O . PHE B 1 414 ? 10.945 -10.195 -21.125 1 78.38 414 PHE B O 1
ATOM 10818 N N . GLU B 1 415 ? 12.578 -8.75 -20.609 1 73.88 415 GLU B N 1
ATOM 10819 C CA . GLU B 1 415 ? 13.633 -9.5 -21.297 1 73.88 415 GLU B CA 1
ATOM 10820 C C . GLU B 1 415 ? 13.18 -9.984 -22.656 1 73.88 415 GLU B C 1
ATOM 10822 O O . GLU B 1 415 ? 13.281 -11.172 -22.969 1 73.88 415 GLU B O 1
ATOM 10827 N N . ASN B 1 416 ? 12.516 -9.203 -23.422 1 64.06 416 ASN B N 1
ATOM 10828 C CA . ASN B 1 416 ? 12.102 -9.438 -24.812 1 64.06 416 ASN B CA 1
ATOM 10829 C C . ASN B 1 416 ? 10.898 -10.367 -24.891 1 64.06 416 ASN B C 1
ATOM 10831 O O . ASN B 1 416 ? 10.703 -11.047 -25.891 1 64.06 416 ASN B O 1
ATOM 10835 N N . ARG B 1 417 ? 10.312 -10.508 -23.828 1 79.12 417 ARG B N 1
ATOM 10836 C CA . ARG B 1 417 ? 9.094 -11.312 -23.812 1 79.12 417 ARG B CA 1
ATOM 10837 C C . ARG B 1 417 ? 7.91 -10.492 -23.312 1 79.12 417 ARG B C 1
ATOM 10839 O O . ARG B 1 417 ? 8.078 -9.531 -22.562 1 79.12 417 ARG B O 1
ATOM 10846 N N . GLN B 1 418 ? 6.785 -10.844 -23.875 1 77.44 418 GLN B N 1
ATOM 10847 C CA . GLN B 1 418 ? 5.535 -10.273 -23.391 1 77.44 418 GLN B CA 1
ATOM 10848 C C . GLN B 1 418 ? 4.832 -11.219 -22.422 1 77.44 418 GLN B C 1
ATOM 10850 O O . GLN B 1 418 ? 4.551 -12.367 -22.781 1 77.44 418 GLN B O 1
ATOM 10855 N N . ILE B 1 419 ? 4.691 -10.695 -21.344 1 90.88 419 ILE B N 1
ATOM 10856 C CA . ILE B 1 419 ? 4.078 -11.523 -20.312 1 90.88 419 ILE B CA 1
ATOM 10857 C C . ILE B 1 419 ? 2.684 -10.984 -19.984 1 90.88 419 ILE B C 1
ATOM 10859 O O . ILE B 1 419 ? 2.523 -9.812 -19.656 1 90.88 419 ILE B O 1
ATOM 10863 N N . ASP B 1 420 ? 1.722 -11.844 -20.094 1 91.06 420 ASP B N 1
ATOM 10864 C CA . ASP B 1 420 ? 0.349 -11.461 -19.781 1 91.06 420 ASP B CA 1
ATOM 10865 C C . ASP B 1 420 ? 0.089 -11.547 -18.281 1 91.06 420 ASP B C 1
ATOM 10867 O O . ASP B 1 420 ? 0.496 -12.516 -17.625 1 91.06 420 ASP B O 1
ATOM 10871 N N . VAL B 1 421 ? -0.49 -10.492 -17.75 1 94.06 421 VAL B N 1
ATOM 10872 C CA . VAL B 1 421 ? -0.927 -10.477 -16.359 1 94.06 421 VAL B CA 1
ATOM 10873 C C . VAL B 1 421 ? -2.449 -10.375 -16.297 1 94.06 421 VAL B C 1
ATOM 10875 O O . VAL B 1 421 ? -3.033 -9.406 -16.797 1 94.06 421 VAL B O 1
ATOM 10878 N N . ILE B 1 422 ? -3.055 -11.398 -15.68 1 92.44 422 ILE B N 1
ATOM 10879 C CA . ILE B 1 422 ? -4.512 -11.438 -15.727 1 92.44 422 ILE B CA 1
ATOM 10880 C C . ILE B 1 422 ? -5.066 -11.703 -14.328 1 92.44 422 ILE B C 1
ATOM 10882 O O . ILE B 1 422 ? -4.324 -12.086 -13.422 1 92.44 422 ILE B O 1
ATOM 10886 N N . ALA B 1 423 ? -6.336 -11.359 -14.188 1 92.88 423 ALA B N 1
ATOM 10887 C CA . ALA B 1 423 ? -7.094 -11.711 -12.992 1 92.88 423 ALA B CA 1
ATOM 10888 C C . ALA B 1 423 ? -8.211 -12.695 -13.32 1 92.88 423 ALA B C 1
ATOM 10890 O O . ALA B 1 423 ? -9.008 -12.461 -14.234 1 92.88 423 ALA B O 1
ATOM 10891 N N . LEU B 1 424 ? -8.203 -13.797 -12.711 1 93.38 424 LEU B N 1
ATOM 10892 C CA . LEU B 1 424 ? -9.188 -14.867 -12.906 1 93.38 424 LEU B CA 1
ATOM 10893 C C . LEU B 1 424 ? -9.523 -15.539 -11.578 1 93.38 424 LEU B C 1
ATOM 10895 O O . LEU B 1 424 ? -8.82 -16.453 -11.141 1 93.38 424 LEU B O 1
ATOM 10899 N N . PRO B 1 425 ? -10.664 -15.156 -10.969 1 92.38 425 PRO B N 1
ATOM 10900 C CA . PRO B 1 425 ? -10.992 -15.727 -9.664 1 92.38 425 PRO B CA 1
ATOM 10901 C C . PRO B 1 425 ? -11.367 -17.203 -9.734 1 92.38 425 PRO B C 1
ATOM 10903 O O . PRO B 1 425 ? -12.117 -17.609 -10.625 1 92.38 425 PRO B O 1
ATOM 10906 N N . ILE B 1 426 ? -10.797 -17.922 -8.836 1 92.25 426 ILE B N 1
ATOM 10907 C CA . ILE B 1 426 ? -11.188 -19.328 -8.703 1 92.25 426 ILE B CA 1
ATOM 10908 C C . ILE B 1 426 ? -12.539 -19.422 -8.008 1 92.25 426 ILE B C 1
ATOM 10910 O O . ILE B 1 426 ? -12.953 -18.484 -7.32 1 92.25 426 ILE B O 1
ATOM 10914 N N . SER B 1 427 ? -13.297 -20.453 -8.32 1 90.12 427 SER B N 1
ATOM 10915 C CA . SER B 1 427 ? -14.617 -20.609 -7.715 1 90.12 427 SER B CA 1
ATOM 10916 C C . SER B 1 427 ? -14.867 -22.062 -7.312 1 90.12 427 SER B C 1
ATOM 10918 O O . SER B 1 427 ? -13.922 -22.844 -7.184 1 90.12 427 SER B O 1
ATOM 10920 N N . ILE B 1 428 ? -16.125 -22.391 -7.082 1 92.56 428 ILE B N 1
ATOM 10921 C CA . ILE B 1 428 ? -16.484 -23.688 -6.531 1 92.56 428 ILE B CA 1
ATOM 10922 C C . ILE B 1 428 ? -16.969 -24.609 -7.648 1 92.56 428 ILE B C 1
ATOM 10924 O O . ILE B 1 428 ? -17.156 -24.172 -8.781 1 92.56 428 ILE B O 1
ATOM 10928 N N . ASP B 1 429 ? -17.016 -25.906 -7.301 1 91.62 429 ASP B N 1
ATOM 10929 C CA . ASP B 1 429 ? -17.578 -26.938 -8.164 1 91.62 429 ASP B CA 1
ATOM 10930 C C . ASP B 1 429 ? -19.031 -27.234 -7.797 1 91.62 429 ASP B C 1
ATOM 10932 O O . ASP B 1 429 ? -19.312 -28.094 -6.965 1 91.62 429 ASP B O 1
ATOM 10936 N N . PRO B 1 430 ? -19.953 -26.609 -8.531 1 90.44 430 PRO B N 1
ATOM 10937 C CA . PRO B 1 430 ? -21.359 -26.766 -8.164 1 90.44 430 PRO B CA 1
ATOM 10938 C C . PRO B 1 430 ? -21.828 -28.219 -8.297 1 90.44 430 PRO B C 1
ATOM 10940 O O . PRO B 1 430 ? -22.625 -28.688 -7.477 1 90.44 430 PRO B O 1
ATOM 10943 N N . GLY B 1 431 ? -21.406 -28.891 -9.367 1 87.06 431 GLY B N 1
ATOM 10944 C CA . GLY B 1 431 ? -21.797 -30.281 -9.555 1 87.06 431 GLY B CA 1
ATOM 10945 C C . GLY B 1 431 ? -21.422 -31.172 -8.391 1 87.06 431 GLY B C 1
ATOM 10946 O O . GLY B 1 431 ? -22.219 -32 -7.949 1 87.06 431 GLY B O 1
ATOM 10947 N N . PHE B 1 432 ? -20.312 -30.969 -7.922 1 87.88 432 PHE B N 1
ATOM 10948 C CA . PHE B 1 432 ? -19.844 -31.75 -6.785 1 87.88 432 PHE B CA 1
ATOM 10949 C C . PHE B 1 432 ? -20.656 -31.422 -5.531 1 87.88 432 PHE B C 1
ATOM 10951 O O . PHE B 1 432 ? -21.062 -32.312 -4.793 1 87.88 432 PHE B O 1
ATOM 10958 N N . ILE B 1 433 ? -20.891 -30.156 -5.23 1 91.81 433 ILE B N 1
ATOM 10959 C CA . ILE B 1 433 ? -21.609 -29.719 -4.043 1 91.81 433 ILE B CA 1
ATOM 10960 C C . ILE B 1 433 ? -23.047 -30.266 -4.086 1 91.81 433 ILE B C 1
ATOM 10962 O O . ILE B 1 433 ? -23.562 -30.734 -3.074 1 91.81 433 ILE B O 1
ATOM 10966 N N . ASP B 1 434 ? -23.594 -30.312 -5.277 1 92.12 434 ASP B N 1
ATOM 10967 C CA . ASP B 1 434 ? -24.938 -30.812 -5.434 1 92.12 434 ASP B CA 1
ATOM 10968 C C . ASP B 1 434 ? -25 -32.312 -5.133 1 92.12 434 ASP B C 1
ATOM 10970 O O . ASP B 1 434 ? -25.953 -32.781 -4.496 1 92.12 434 ASP B O 1
ATOM 10974 N N . ARG B 1 435 ? -24.047 -33 -5.566 1 90.5 435 ARG B N 1
ATOM 10975 C CA . ARG B 1 435 ? -23.984 -34.438 -5.293 1 90.5 435 ARG B CA 1
ATOM 10976 C C . ARG B 1 435 ? -23.859 -34.688 -3.799 1 90.5 435 ARG B C 1
ATOM 10978 O O . ARG B 1 435 ? -24.5 -35.594 -3.264 1 90.5 435 ARG B O 1
ATOM 10985 N N . CYS B 1 436 ? -23.078 -33.875 -3.145 1 90.19 436 CYS B N 1
ATOM 10986 C CA . CYS B 1 436 ? -22.906 -34.031 -1.705 1 90.19 436 CYS B CA 1
ATOM 10987 C C . CYS B 1 436 ? -24.172 -33.688 -0.95 1 90.19 436 CYS B C 1
ATOM 10989 O O . CYS B 1 436 ? -24.562 -34.375 -0.011 1 90.19 436 CYS B O 1
ATOM 10991 N N . LEU B 1 437 ? -24.828 -32.656 -1.399 1 92.81 437 LEU B N 1
ATOM 10992 C CA . LEU B 1 437 ? -26.031 -32.188 -0.73 1 92.81 437 LEU B CA 1
ATOM 10993 C C . LEU B 1 437 ? -27.156 -33.188 -0.847 1 92.81 437 LEU B C 1
ATOM 10995 O O . LEU B 1 437 ? -28 -33.312 0.043 1 92.81 437 LEU B O 1
ATOM 10999 N N . ALA B 1 438 ? -27.094 -33.969 -1.97 1 91.31 438 ALA B N 1
ATOM 11000 C CA . ALA B 1 438 ? -28.141 -34.969 -2.219 1 91.31 438 ALA B CA 1
ATOM 11001 C C . ALA B 1 438 ? -27.828 -36.281 -1.496 1 91.31 438 ALA B C 1
ATOM 11003 O O . ALA B 1 438 ? -28.656 -37.188 -1.44 1 91.31 438 ALA B O 1
ATOM 11004 N N . SER B 1 439 ? -26.75 -36.312 -0.832 1 91.44 439 SER B N 1
ATOM 11005 C CA . SER B 1 439 ? -26.328 -37.531 -0.175 1 91.44 439 SER B CA 1
ATOM 11006 C C . SER B 1 439 ? -27.016 -37.719 1.177 1 91.44 439 SER B C 1
ATOM 11008 O O . SER B 1 439 ? -27.312 -36.719 1.855 1 91.44 439 SER B O 1
ATOM 11010 N N . PRO B 1 440 ? -27.219 -38.938 1.623 1 90.62 440 PRO B N 1
ATOM 11011 C CA . PRO B 1 440 ? -27.906 -39.219 2.879 1 90.62 440 PRO B CA 1
ATOM 11012 C C . PRO B 1 440 ? -27.156 -38.719 4.105 1 90.62 440 PRO B C 1
ATOM 11014 O O . PRO B 1 440 ? -27.766 -38.188 5.039 1 90.62 440 PRO B O 1
ATOM 11017 N N . PRO B 1 441 ? -25.906 -38.75 4.094 1 91.25 441 PRO B N 1
ATOM 11018 C CA . PRO B 1 441 ? -25.203 -38.25 5.277 1 91.25 441 PRO B CA 1
ATOM 11019 C C . PRO B 1 441 ? -25.484 -36.781 5.547 1 91.25 441 PRO B C 1
ATOM 11021 O O . PRO B 1 441 ? -25.641 -36.375 6.699 1 91.25 441 PRO B O 1
ATOM 11024 N N . VAL B 1 442 ? -25.562 -35.969 4.559 1 92.94 442 VAL B N 1
ATOM 11025 C CA . VAL B 1 442 ? -25.797 -34.531 4.734 1 92.94 442 VAL B CA 1
ATOM 11026 C C . VAL B 1 442 ? -27.203 -34.312 5.285 1 92.94 442 VAL B C 1
ATOM 11028 O O . VAL B 1 442 ? -27.406 -33.469 6.176 1 92.94 442 VAL B O 1
ATOM 11031 N N . GLU B 1 443 ? -28.156 -35.031 4.762 1 91.88 443 GLU B N 1
ATOM 11032 C CA . GLU B 1 443 ? -29.531 -34.906 5.25 1 91.88 443 GLU B CA 1
ATOM 11033 C C . GLU B 1 443 ? -29.625 -35.312 6.719 1 91.88 443 GLU B C 1
ATOM 11035 O O . GLU B 1 443 ? -30.328 -34.656 7.496 1 91.88 443 GLU B O 1
ATOM 11040 N N . HIS B 1 444 ? -28.906 -36.344 7.008 1 92.44 444 HIS B N 1
ATOM 11041 C CA . HIS B 1 444 ? -28.891 -36.812 8.383 1 92.44 444 HIS B CA 1
ATOM 11042 C C . HIS B 1 444 ? -28.344 -35.75 9.328 1 92.44 444 HIS B C 1
ATOM 11044 O O . HIS B 1 444 ? -28.969 -35.438 10.344 1 92.44 444 HIS B O 1
ATOM 11050 N N . TRP B 1 445 ? -27.25 -35.25 9.008 1 91.44 445 TRP B N 1
ATOM 11051 C CA . TRP B 1 445 ? -26.609 -34.25 9.867 1 91.44 445 TRP B CA 1
ATOM 11052 C C . TRP B 1 445 ? -27.438 -32.969 9.93 1 91.44 445 TRP B C 1
ATOM 11054 O O . TRP B 1 445 ? -27.469 -32.312 10.961 1 91.44 445 TRP B O 1
ATOM 11064 N N . ALA B 1 446 ? -28.047 -32.594 8.844 1 93.56 446 ALA B N 1
ATOM 11065 C CA . ALA B 1 446 ? -28.906 -31.391 8.836 1 93.56 446 ALA B CA 1
ATOM 11066 C C . ALA B 1 446 ? -30.031 -31.516 9.852 1 93.56 446 ALA B C 1
ATOM 11068 O O . ALA B 1 446 ? -30.328 -30.562 10.57 1 93.56 446 ALA B O 1
ATOM 11069 N N . LYS B 1 447 ? -30.562 -32.688 9.945 1 92.38 447 LYS B N 1
ATOM 11070 C CA . LYS B 1 447 ? -31.656 -32.938 10.883 1 92.38 447 LYS B CA 1
ATOM 11071 C C . LYS B 1 447 ? -31.156 -32.906 12.328 1 92.38 447 LYS B C 1
ATOM 11073 O O . LYS B 1 447 ? -31.781 -32.281 13.195 1 92.38 447 LYS B O 1
ATOM 11078 N N . VAL B 1 448 ? -30.062 -33.562 12.516 1 92.31 448 VAL B N 1
ATOM 11079 C CA . VAL B 1 448 ? -29.469 -33.625 13.852 1 92.31 448 VAL B CA 1
ATOM 11080 C C . VAL B 1 448 ? -29.141 -32.219 14.344 1 92.31 448 VAL B C 1
ATOM 11082 O O . VAL B 1 448 ? -29.453 -31.875 15.484 1 92.31 448 VAL B O 1
ATOM 11085 N N . LEU B 1 449 ? -28.625 -31.422 13.531 1 93.12 449 LEU B N 1
ATOM 11086 C CA . LEU B 1 449 ? -28.188 -30.094 13.906 1 93.12 449 LEU B CA 1
ATOM 11087 C C . LEU B 1 449 ? -29.391 -29.156 14.07 1 93.12 449 LEU B C 1
ATOM 11089 O O . LEU B 1 449 ? -29.375 -28.281 14.938 1 93.12 449 LEU B O 1
ATOM 11093 N N . GLN B 1 450 ? -30.375 -29.328 13.227 1 92.81 450 GLN B N 1
ATOM 11094 C CA . GLN B 1 450 ? -31.594 -28.531 13.359 1 92.81 450 GLN B CA 1
ATOM 11095 C C . GLN B 1 450 ? -32.25 -28.781 14.711 1 92.81 450 GLN B C 1
ATOM 11097 O O . GLN B 1 450 ? -32.781 -27.844 15.32 1 92.81 450 GLN B O 1
ATOM 11102 N N . ASP B 1 451 ? -32.188 -30 15.078 1 91.12 451 ASP B N 1
ATOM 11103 C CA . ASP B 1 451 ? -32.781 -30.344 16.359 1 91.12 451 ASP B CA 1
ATOM 11104 C C . ASP B 1 451 ? -31.938 -29.797 17.516 1 91.12 451 ASP B C 1
ATOM 11106 O O . ASP B 1 451 ? -32.5 -29.281 18.5 1 91.12 451 ASP B O 1
ATOM 11110 N N . ARG B 1 452 ? -30.703 -29.859 17.328 1 89.56 452 ARG B N 1
ATOM 11111 C CA . ARG B 1 452 ? -29.781 -29.422 18.375 1 89.56 452 ARG B CA 1
ATOM 11112 C C . ARG B 1 452 ? -29.891 -27.906 18.594 1 89.56 452 ARG B C 1
ATOM 11114 O O . ARG B 1 452 ? -29.797 -27.438 19.719 1 89.56 452 ARG B O 1
ATOM 11121 N N . PHE B 1 453 ? -30.078 -27.203 17.531 1 91.81 453 PHE B N 1
ATOM 11122 C CA . PHE B 1 453 ? -30.047 -25.75 17.625 1 91.81 453 PHE B CA 1
ATOM 11123 C C . PHE B 1 453 ? -31.438 -25.172 17.422 1 91.81 453 PHE B C 1
ATOM 11125 O O . PHE B 1 453 ? -31.594 -24.062 16.891 1 91.81 453 PHE B O 1
ATOM 11132 N N . ARG B 1 454 ? -32.406 -25.922 17.719 1 90.88 454 ARG B N 1
ATOM 11133 C CA . ARG B 1 454 ? -33.781 -25.484 17.547 1 90.88 454 ARG B CA 1
ATOM 11134 C C . ARG B 1 454 ? -34.031 -24.188 18.297 1 90.88 454 ARG B C 1
ATOM 11136 O O . ARG B 1 454 ? -33.688 -24.062 19.484 1 90.88 454 ARG B O 1
ATOM 11143 N N . GLY B 1 455 ? -34.531 -23.219 17.609 1 90.88 455 GLY B N 1
ATOM 11144 C CA . GLY B 1 455 ? -34.906 -21.953 18.219 1 90.88 455 GLY B CA 1
ATOM 11145 C C . GLY B 1 455 ? -33.75 -20.984 18.344 1 90.88 455 GLY B C 1
ATOM 11146 O O . GLY B 1 455 ? -33.906 -19.891 18.891 1 90.88 455 GLY B O 1
ATOM 11147 N N . LYS B 1 456 ? -32.656 -21.375 17.922 1 94.56 456 LYS B N 1
ATOM 11148 C CA . LYS B 1 456 ? -31.469 -20.516 18.016 1 94.56 456 LYS B CA 1
ATOM 11149 C C . LYS B 1 456 ? -31.062 -20 16.641 1 94.56 456 LYS B C 1
ATOM 11151 O O . LYS B 1 456 ? -31.312 -20.656 15.617 1 94.56 456 LYS B O 1
ATOM 11156 N N . HIS B 1 457 ? -30.484 -18.797 16.625 1 96.56 457 HIS B N 1
ATOM 11157 C CA . HIS B 1 457 ? -29.812 -18.281 15.43 1 96.56 457 HIS B CA 1
ATOM 11158 C C . HIS B 1 457 ? -28.344 -18.703 15.398 1 96.56 457 HIS B C 1
ATOM 11160 O O . HIS B 1 457 ? -27.625 -18.531 16.391 1 96.56 457 HIS B O 1
ATOM 11166 N N . ILE B 1 458 ? -27.906 -19.203 14.281 1 97.44 458 ILE B N 1
ATOM 11167 C CA . ILE B 1 458 ? -26.531 -19.672 14.172 1 97.44 458 ILE B CA 1
ATOM 11168 C C . ILE B 1 458 ? -25.766 -18.781 13.188 1 97.44 458 ILE B C 1
ATOM 11170 O O . ILE B 1 458 ? -26.156 -18.656 12.023 1 97.44 458 ILE B O 1
ATOM 11174 N N . ILE B 1 459 ? -24.75 -18.188 13.648 1 98.44 459 ILE B N 1
ATOM 11175 C CA . ILE B 1 459 ? -23.781 -17.5 12.789 1 98.44 459 ILE B CA 1
ATOM 11176 C C . ILE B 1 459 ? -22.516 -18.359 12.672 1 98.44 459 ILE B C 1
ATOM 11178 O O . ILE B 1 459 ? -21.797 -18.547 13.656 1 98.44 459 ILE B O 1
ATOM 11182 N N . LEU B 1 460 ? -22.266 -18.766 11.523 1 97.75 460 LEU B N 1
ATOM 11183 C CA . LEU B 1 460 ? -21.172 -19.703 11.281 1 97.75 460 LEU B CA 1
ATOM 11184 C C . LEU B 1 460 ? -19.922 -18.984 10.82 1 97.75 460 LEU B C 1
ATOM 11186 O O . LEU B 1 460 ? -20 -17.984 10.094 1 97.75 460 LEU B O 1
ATOM 11190 N N . SER B 1 461 ? -18.781 -19.422 11.312 1 96.19 461 SER B N 1
ATOM 11191 C CA . SER B 1 461 ? -17.484 -18.984 10.82 1 96.19 461 SER B CA 1
ATOM 11192 C C . SER B 1 461 ? -16.5 -20.156 10.758 1 96.19 461 SER B C 1
ATOM 11194 O O . SER B 1 461 ? -16.484 -21.016 11.641 1 96.19 461 SER B O 1
ATOM 11196 N N . HIS B 1 462 ? -15.734 -20.234 9.727 1 92.69 462 HIS B N 1
ATOM 11197 C CA . HIS B 1 462 ? -14.742 -21.281 9.516 1 92.69 462 HIS B CA 1
ATOM 11198 C C . HIS B 1 462 ? -13.391 -20.688 9.117 1 92.69 462 HIS B C 1
ATOM 11200 O O . HIS B 1 462 ? -13.203 -20.266 7.977 1 92.69 462 HIS B O 1
ATOM 11206 N N . ASP B 1 463 ? -12.469 -20.719 10.078 1 85.88 463 ASP B N 1
ATOM 11207 C CA . ASP B 1 463 ? -11.164 -20.109 9.852 1 85.88 463 ASP B CA 1
ATOM 11208 C C . ASP B 1 463 ? -10.055 -20.906 10.539 1 85.88 463 ASP B C 1
ATOM 11210 O O . ASP B 1 463 ? -10.273 -21.5 11.602 1 85.88 463 ASP B O 1
ATOM 11214 N N . LYS B 1 464 ? -8.859 -20.891 9.922 1 79.56 464 LYS B N 1
ATOM 11215 C CA . LYS B 1 464 ? -7.688 -21.375 10.641 1 79.56 464 LYS B CA 1
ATOM 11216 C C . LYS B 1 464 ? -7.305 -20.438 11.781 1 79.56 464 LYS B C 1
ATOM 11218 O O . LYS B 1 464 ? -7.664 -19.25 11.758 1 79.56 464 LYS B O 1
ATOM 11223 N N . LEU B 1 465 ? -6.648 -20.984 12.773 1 82.38 465 LEU B N 1
ATOM 11224 C CA . LEU B 1 465 ? -6.18 -20.141 13.875 1 82.38 465 LEU B CA 1
ATOM 11225 C C . LEU B 1 465 ? -4.938 -19.359 13.469 1 82.38 465 LEU B C 1
ATOM 11227 O O . LEU B 1 465 ? -3.83 -19.672 13.914 1 82.38 465 LEU B O 1
ATOM 11231 N N . ASP B 1 466 ? -5.129 -18.453 12.656 1 80.56 466 ASP B N 1
ATOM 11232 C CA . ASP B 1 466 ? -4.141 -17.531 12.109 1 80.56 466 ASP B CA 1
ATOM 11233 C C . ASP B 1 466 ? -4.547 -16.078 12.359 1 80.56 466 ASP B C 1
ATOM 11235 O O . ASP B 1 466 ? -5.723 -15.727 12.234 1 80.56 466 ASP B O 1
ATOM 11239 N N . PRO B 1 467 ? -3.627 -15.297 12.852 1 80 467 PRO B N 1
ATOM 11240 C CA . PRO B 1 467 ? -3.963 -13.891 13.117 1 80 467 PRO B CA 1
ATOM 11241 C C . PRO B 1 467 ? -4.57 -13.188 11.906 1 80 467 PRO B C 1
ATOM 11243 O O . PRO B 1 467 ? -5.398 -12.289 12.062 1 80 467 PRO B O 1
ATOM 11246 N N . ILE B 1 468 ? -4.238 -13.602 10.781 1 87.25 468 ILE B N 1
ATOM 11247 C CA . ILE B 1 468 ? -4.676 -12.938 9.562 1 87.25 468 ILE B CA 1
ATOM 11248 C C . ILE B 1 468 ? -6.164 -13.195 9.336 1 87.25 468 ILE B C 1
ATOM 11250 O O . ILE B 1 468 ? -6.824 -12.453 8.602 1 87.25 468 ILE B O 1
ATOM 11254 N N . ARG B 1 469 ? -6.738 -14.148 9.953 1 90.31 469 ARG B N 1
ATOM 11255 C CA . ARG B 1 469 ? -8.133 -14.523 9.742 1 90.31 469 ARG B CA 1
ATOM 11256 C C . ARG B 1 469 ? -9.062 -13.664 10.594 1 90.31 469 ARG B C 1
ATOM 11258 O O . ARG B 1 469 ? -10.289 -13.75 10.461 1 90.31 469 ARG B O 1
ATOM 11265 N N . GLY B 1 470 ? -8.594 -12.844 11.523 1 90.81 470 GLY B N 1
ATOM 11266 C CA . GLY B 1 470 ? -9.359 -11.836 12.242 1 90.81 470 GLY B CA 1
ATOM 11267 C C . GLY B 1 470 ? -10.289 -12.43 13.289 1 90.81 470 GLY B C 1
ATOM 11268 O O . GLY B 1 470 ? -11.391 -11.914 13.5 1 90.81 470 GLY B O 1
ATOM 11269 N N . LEU B 1 471 ? -9.875 -13.562 13.891 1 91.69 471 LEU B N 1
ATOM 11270 C CA . LEU B 1 471 ? -10.711 -14.203 14.898 1 91.69 471 LEU B CA 1
ATOM 11271 C C . LEU B 1 471 ? -10.922 -13.273 16.094 1 91.69 471 LEU B C 1
ATOM 11273 O O . LEU B 1 471 ? -12.023 -13.195 16.641 1 91.69 471 LEU B O 1
ATOM 11277 N N . ARG B 1 472 ? -9.883 -12.633 16.531 1 89.62 472 ARG B N 1
ATOM 11278 C CA . ARG B 1 472 ? -9.969 -11.734 17.672 1 89.62 472 ARG B CA 1
ATOM 11279 C C . ARG B 1 472 ? -10.992 -10.633 17.438 1 89.62 472 ARG B C 1
ATOM 11281 O O . ARG B 1 472 ? -11.883 -10.414 18.25 1 89.62 472 ARG B O 1
ATOM 11288 N N . SER B 1 473 ? -10.828 -9.93 16.312 1 91.06 473 SER B N 1
ATOM 11289 C CA . SER B 1 473 ? -11.734 -8.828 15.984 1 91.06 473 SER B CA 1
ATOM 11290 C C . SER B 1 473 ? -13.164 -9.328 15.805 1 91.06 473 SER B C 1
ATOM 11292 O O . SER B 1 473 ? -14.117 -8.633 16.156 1 91.06 473 SER B O 1
ATOM 11294 N N . LYS B 1 474 ? -13.289 -10.508 15.273 1 95.5 474 LYS B N 1
ATOM 11295 C CA . LYS B 1 474 ? -14.602 -11.117 15.094 1 95.5 474 LYS B CA 1
ATOM 11296 C C . LYS B 1 474 ? -15.289 -11.344 16.438 1 95.5 474 LYS B C 1
ATOM 11298 O O . LYS B 1 474 ? -16.453 -10.984 16.609 1 95.5 474 LYS B O 1
ATOM 11303 N N . LEU B 1 475 ? -14.578 -11.898 17.375 1 95.12 475 LEU B N 1
ATOM 11304 C CA . LEU B 1 475 ? -15.117 -12.227 18.688 1 95.12 475 LEU B CA 1
ATOM 11305 C C . LEU B 1 475 ? -15.453 -10.961 19.469 1 95.12 475 LEU B C 1
ATOM 11307 O O . LEU B 1 475 ? -16.5 -10.891 20.125 1 95.12 475 LEU B O 1
ATOM 11311 N N . ILE B 1 476 ? -14.594 -9.984 19.359 1 92.62 476 ILE B N 1
ATOM 11312 C CA . ILE B 1 476 ? -14.836 -8.727 20.062 1 92.62 476 ILE B CA 1
ATOM 11313 C C . ILE B 1 476 ? -16.062 -8.039 19.469 1 92.62 476 ILE B C 1
ATOM 11315 O O . ILE B 1 476 ? -16.875 -7.473 20.203 1 92.62 476 ILE B O 1
ATOM 11319 N N . SER B 1 477 ? -16.188 -8.094 18.172 1 95.56 477 SER B N 1
ATOM 11320 C CA . SER B 1 477 ? -17.359 -7.512 17.516 1 95.56 477 SER B CA 1
ATOM 11321 C C . SER B 1 477 ? -18.641 -8.234 17.938 1 95.56 477 SER B C 1
ATOM 11323 O O . SER B 1 477 ? -19.688 -7.598 18.109 1 95.56 477 SER B O 1
ATOM 11325 N N . PHE B 1 478 ? -18.594 -9.539 18.062 1 97.56 478 PHE B N 1
ATOM 11326 C CA . PHE B 1 478 ? -19.75 -10.305 18.516 1 97.56 478 PHE B CA 1
ATOM 11327 C C . PHE B 1 478 ? -20.125 -9.953 19.938 1 97.56 478 PHE B C 1
ATOM 11329 O O . PHE B 1 478 ? -21.297 -9.836 20.281 1 97.56 478 PHE B O 1
ATOM 11336 N N . GLU B 1 479 ? -19.078 -9.805 20.766 1 95.75 479 GLU B N 1
ATOM 11337 C CA . GLU B 1 479 ? -19.328 -9.359 22.141 1 95.75 479 GLU B CA 1
ATOM 11338 C C . GLU B 1 479 ? -20.062 -8.023 22.156 1 95.75 479 GLU B C 1
ATOM 11340 O O . GLU B 1 479 ? -21.016 -7.848 22.938 1 95.75 479 GLU B O 1
ATOM 11345 N N . ARG B 1 480 ? -19.609 -7.141 21.312 1 94.56 480 ARG B N 1
ATOM 11346 C CA . ARG B 1 480 ? -20.25 -5.832 21.219 1 94.56 480 ARG B CA 1
ATOM 11347 C C . ARG B 1 480 ? -21.688 -5.965 20.734 1 94.56 480 ARG B C 1
ATOM 11349 O O . ARG B 1 480 ? -22.562 -5.203 21.141 1 94.56 480 ARG B O 1
ATOM 11356 N N . PHE B 1 481 ? -21.953 -6.836 19.844 1 97.38 481 PHE B N 1
ATOM 11357 C CA . PHE B 1 481 ? -23.297 -7.125 19.344 1 97.38 481 PHE B CA 1
ATOM 11358 C C . PHE B 1 481 ? -24.219 -7.551 20.484 1 97.38 481 PHE B C 1
ATOM 11360 O O . PHE B 1 481 ? -25.328 -7.039 20.625 1 97.38 481 PHE B O 1
ATOM 11367 N N . LEU B 1 482 ? -23.719 -8.414 21.344 1 97.06 482 LEU B N 1
ATOM 11368 C CA . LEU B 1 482 ? -24.516 -8.898 22.469 1 97.06 482 LEU B CA 1
ATOM 11369 C C . LEU B 1 482 ? -24.766 -7.785 23.484 1 97.06 482 LEU B C 1
ATOM 11371 O O . LEU B 1 482 ? -25.812 -7.75 24.141 1 97.06 482 LEU B O 1
ATOM 11375 N N . GLN B 1 483 ? -23.812 -6.883 23.578 1 94.44 483 GLN B N 1
ATOM 11376 C CA . GLN B 1 483 ? -23.938 -5.754 24.484 1 94.44 483 GLN B CA 1
ATOM 11377 C C . GLN B 1 483 ? -24.969 -4.75 23.984 1 94.44 483 GLN B C 1
ATOM 11379 O O . GLN B 1 483 ? -25.797 -4.254 24.75 1 94.44 483 GLN B O 1
ATOM 11384 N N . LYS B 1 484 ? -24.938 -4.516 22.75 1 94.81 484 LYS B N 1
ATOM 11385 C CA . LYS B 1 484 ? -25.781 -3.49 22.141 1 94.81 484 LYS B CA 1
ATOM 11386 C C . LYS B 1 484 ? -27.203 -3.984 21.969 1 94.81 484 LYS B C 1
ATOM 11388 O O . LYS B 1 484 ? -28.156 -3.199 22.047 1 94.81 484 LYS B O 1
ATOM 11393 N N . TYR B 1 485 ? -27.312 -5.289 21.719 1 96.44 485 TYR B N 1
ATOM 11394 C CA . TYR B 1 485 ? -28.625 -5.848 21.438 1 96.44 485 TYR B CA 1
ATOM 11395 C C . TYR B 1 485 ? -28.938 -7.012 22.375 1 96.44 485 TYR B C 1
ATOM 11397 O O . TYR B 1 485 ? -28.891 -8.172 21.969 1 96.44 485 TYR B O 1
ATOM 11405 N N . PRO B 1 486 ? -29.453 -6.762 23.516 1 95 486 PRO B N 1
ATOM 11406 C CA . PRO B 1 486 ? -29.688 -7.781 24.547 1 95 486 PRO B CA 1
ATOM 11407 C C . PRO B 1 486 ? -30.719 -8.82 24.125 1 95 486 PRO B C 1
ATOM 11409 O O . PRO B 1 486 ? -30.734 -9.938 24.656 1 95 486 PRO B O 1
ATOM 11412 N N . GLU B 1 487 ? -31.516 -8.469 23.156 1 94.94 487 GLU B N 1
ATOM 11413 C CA . GLU B 1 487 ? -32.562 -9.398 22.688 1 94.94 487 GLU B CA 1
ATOM 11414 C C . GLU B 1 487 ? -31.938 -10.625 22.031 1 94.94 487 GLU B C 1
ATOM 11416 O O . GLU B 1 487 ? -32.594 -11.664 21.906 1 94.94 487 GLU B O 1
ATOM 11421 N N . TYR B 1 488 ? -30.688 -10.602 21.703 1 96.19 488 TYR B N 1
ATOM 11422 C CA . TYR B 1 488 ? -30.047 -11.703 20.984 1 96.19 488 TYR B CA 1
ATOM 11423 C C . TYR B 1 488 ? -29.156 -12.516 21.922 1 96.19 488 TYR B C 1
ATOM 11425 O O . TYR B 1 488 ? -28.562 -13.516 21.5 1 96.19 488 TYR B O 1
ATOM 11433 N N . ARG B 1 489 ? -29.016 -12.203 23.156 1 94.06 489 ARG B N 1
ATOM 11434 C CA . ARG B 1 489 ? -28.094 -12.812 24.109 1 94.06 489 ARG B CA 1
ATOM 11435 C C . ARG B 1 489 ? -28.438 -14.281 24.344 1 94.06 489 ARG B C 1
ATOM 11437 O O . ARG B 1 489 ? -27.547 -15.117 24.5 1 94.06 489 ARG B O 1
ATOM 11444 N N . GLU B 1 490 ? -29.672 -14.578 24.25 1 91.81 490 GLU B N 1
ATOM 11445 C CA . GLU B 1 490 ? -30.078 -15.914 24.672 1 91.81 490 GLU B CA 1
ATOM 11446 C C . GLU B 1 490 ? -30.453 -16.781 23.469 1 91.81 490 GLU B C 1
ATOM 11448 O O . GLU B 1 490 ? -30.781 -17.953 23.625 1 91.81 490 GLU B O 1
ATOM 11453 N N . ASN B 1 491 ? -30.281 -16.25 22.328 1 94.5 491 ASN B N 1
ATOM 11454 C CA . ASN B 1 491 ? -30.797 -17.047 21.219 1 94.5 491 ASN B CA 1
ATOM 11455 C C . ASN B 1 491 ? -29.859 -17 20.016 1 94.5 491 ASN B C 1
ATOM 11457 O O . ASN B 1 491 ? -30.188 -17.484 18.938 1 94.5 491 ASN B O 1
ATOM 11461 N N . THR B 1 492 ? -28.766 -16.344 20.141 1 97.25 492 THR B N 1
ATOM 11462 C CA . THR B 1 492 ? -27.828 -16.281 19.016 1 97.25 492 THR B CA 1
ATOM 11463 C C . THR B 1 492 ? -26.5 -16.922 19.391 1 97.25 492 THR B C 1
ATOM 11465 O O . THR B 1 492 ? -25.953 -16.656 20.453 1 97.25 492 THR B O 1
ATOM 11468 N N . ILE B 1 493 ? -25.984 -17.781 18.5 1 97.25 493 ILE B N 1
ATOM 11469 C CA . ILE B 1 493 ? -24.734 -18.5 18.719 1 97.25 493 ILE B CA 1
ATOM 11470 C C . ILE B 1 493 ? -23.75 -18.188 17.594 1 97.25 493 ILE B C 1
ATOM 11472 O O . ILE B 1 493 ? -24.094 -18.281 16.406 1 97.25 493 ILE B O 1
ATOM 11476 N N . LEU B 1 494 ? -22.547 -17.766 17.938 1 98.25 494 LEU B N 1
ATOM 11477 C CA . LEU B 1 494 ? -21.438 -17.734 16.984 1 98.25 494 LEU B CA 1
ATOM 11478 C C . LEU B 1 494 ? -20.688 -19.062 17.016 1 98.25 494 LEU B C 1
ATOM 11480 O O . LEU B 1 494 ? -19.984 -19.375 17.984 1 98.25 494 LEU B O 1
ATOM 11484 N N . LEU B 1 495 ? -20.859 -19.797 16.016 1 96.75 495 LEU B N 1
ATOM 11485 C CA . LEU B 1 495 ? -20.188 -21.094 15.906 1 96.75 495 LEU B CA 1
ATOM 11486 C C . LEU B 1 495 ? -18.906 -20.953 15.094 1 96.75 495 LEU B C 1
ATOM 11488 O O . LEU B 1 495 ? -18.938 -20.953 13.859 1 96.75 495 LEU B O 1
ATOM 11492 N N . GLN B 1 496 ? -17.766 -20.984 15.805 1 95.38 496 GLN B N 1
ATOM 11493 C CA . GLN B 1 496 ? -16.453 -20.797 15.195 1 95.38 496 GLN B CA 1
ATOM 11494 C C . GLN B 1 496 ? -15.742 -22.141 15.023 1 95.38 496 GLN B C 1
ATOM 11496 O O . GLN B 1 496 ? -15.305 -22.75 16.016 1 95.38 496 GLN B O 1
ATOM 11501 N N . VAL B 1 497 ? -15.625 -22.531 13.781 1 92.62 497 VAL B N 1
ATOM 11502 C CA . VAL B 1 497 ? -14.844 -23.734 13.477 1 92.62 497 VAL B CA 1
ATOM 11503 C C . VAL B 1 497 ? -13.398 -23.344 13.195 1 92.62 497 VAL B C 1
ATOM 11505 O O . VAL B 1 497 ? -13.117 -22.609 12.25 1 92.62 497 VAL B O 1
ATOM 11508 N N . ALA B 1 498 ? -12.469 -23.781 14.023 1 88.44 498 ALA B N 1
ATOM 11509 C CA . ALA B 1 498 ? -11.055 -23.469 13.883 1 88.44 498 ALA B CA 1
ATOM 11510 C C . ALA B 1 498 ? -10.203 -24.719 14.055 1 88.44 498 ALA B C 1
ATOM 11512 O O . ALA B 1 498 ? -9.648 -24.969 15.133 1 88.44 498 ALA B O 1
ATOM 11513 N N . PRO B 1 499 ? -10.055 -25.391 12.977 1 76.56 499 PRO B N 1
ATOM 11514 C CA . PRO B 1 499 ? -9.281 -26.641 13.117 1 76.56 499 PRO B CA 1
ATOM 11515 C C . PRO B 1 499 ? -7.848 -26.391 13.57 1 76.56 499 PRO B C 1
ATOM 11517 O O . PRO B 1 499 ? -7.309 -25.297 13.367 1 76.56 499 PRO B O 1
ATOM 11520 N N . GLU B 1 500 ? -7.25 -27.344 14.242 1 67.75 500 GLU B N 1
ATOM 11521 C CA . GLU B 1 500 ? -5.922 -27.25 14.836 1 67.75 500 GLU B CA 1
ATOM 11522 C C . GLU B 1 500 ? -4.852 -27.031 13.766 1 67.75 500 GLU B C 1
ATOM 11524 O O . GLU B 1 500 ? -4.957 -27.562 12.656 1 67.75 500 GLU B O 1
ATOM 11529 N N . SER B 1 501 ? -4.066 -25.922 14.008 1 61.75 501 SER B N 1
ATOM 11530 C CA . SER B 1 501 ? -2.889 -25.703 13.172 1 61.75 501 SER B CA 1
ATOM 11531 C C . SER B 1 501 ? -1.612 -25.703 14.008 1 61.75 501 SER B C 1
ATOM 11533 O O . SER B 1 501 ? -1.661 -25.516 15.227 1 61.75 501 SER B O 1
ATOM 11535 N N . LEU B 1 502 ? -0.56 -26.125 13.547 1 49.88 502 LEU B N 1
ATOM 11536 C CA . LEU B 1 502 ? 0.707 -26.203 14.273 1 49.88 502 LEU B CA 1
ATOM 11537 C C . LEU B 1 502 ? 1.071 -24.844 14.875 1 49.88 502 LEU B C 1
ATOM 11539 O O . LEU B 1 502 ? 1.788 -24.781 15.875 1 49.88 502 LEU B O 1
ATOM 11543 N N . GLN B 1 503 ? 0.579 -23.766 14.273 1 54.22 503 GLN B N 1
ATOM 11544 C CA . GLN B 1 503 ? 0.976 -22.438 14.734 1 54.22 503 GLN B CA 1
ATOM 11545 C C . GLN B 1 503 ? 0.075 -21.969 15.867 1 54.22 503 GLN B C 1
ATOM 11547 O O . GLN B 1 503 ? 0.204 -20.828 16.328 1 54.22 503 GLN B O 1
ATOM 11552 N N . ASP B 1 504 ? -0.718 -22.875 16.422 1 61.97 504 ASP B N 1
ATOM 11553 C CA . ASP B 1 504 ? -1.809 -22.516 17.328 1 61.97 504 ASP B CA 1
ATOM 11554 C C . ASP B 1 504 ? -1.271 -22.016 18.672 1 61.97 504 ASP B C 1
ATOM 11556 O O . ASP B 1 504 ? -1.94 -21.25 19.359 1 61.97 504 ASP B O 1
ATOM 11560 N N . SER B 1 505 ? -0.005 -22.219 18.922 1 59.12 505 SER B N 1
ATOM 11561 C CA . SER B 1 505 ? 0.399 -22.109 20.328 1 59.12 505 SER B CA 1
ATOM 11562 C C . SER B 1 505 ? 0.388 -20.672 20.797 1 59.12 505 SER B C 1
ATOM 11564 O O . SER B 1 505 ? 0.038 -20.375 21.938 1 59.12 505 SER B O 1
ATOM 11566 N N . GLU B 1 506 ? 0.575 -19.75 19.938 1 69 506 GLU B N 1
ATOM 11567 C CA . GLU B 1 506 ? 0.689 -18.375 20.438 1 69 506 GLU B CA 1
ATOM 11568 C C . GLU B 1 506 ? -0.654 -17.656 20.375 1 69 506 GLU B C 1
ATOM 11570 O O . GLU B 1 506 ? -0.975 -16.859 21.266 1 69 506 GLU B O 1
ATOM 11575 N N . HIS B 1 507 ? -1.548 -18.125 19.562 1 78.12 507 HIS B N 1
ATOM 11576 C CA . HIS B 1 507 ? -2.768 -17.375 19.297 1 78.12 507 HIS B CA 1
ATOM 11577 C C . HIS B 1 507 ? -3.951 -17.953 20.062 1 78.12 507 HIS B C 1
ATOM 11579 O O . HIS B 1 507 ? -4.875 -17.234 20.438 1 78.12 507 HIS B O 1
ATOM 11585 N N . LEU B 1 508 ? -3.916 -19.188 20.344 1 84.06 508 LEU B N 1
ATOM 11586 C CA . LEU B 1 508 ? -5.055 -19.906 20.891 1 84.06 508 LEU B CA 1
ATOM 11587 C C . LEU B 1 508 ? -5.391 -19.406 22.297 1 84.06 508 LEU B C 1
ATOM 11589 O O . LEU B 1 508 ? -6.559 -19.156 22.609 1 84.06 508 LEU B O 1
ATOM 11593 N N . PRO B 1 509 ? -4.348 -19.156 23.141 1 82.5 509 PRO B N 1
ATOM 11594 C CA . PRO B 1 509 ? -4.684 -18.688 24.484 1 82.5 509 PRO B CA 1
ATOM 11595 C C . PRO B 1 509 ? -5.434 -17.359 24.484 1 82.5 509 PRO B C 1
ATOM 11597 O O . PRO B 1 509 ? -6.375 -17.172 25.25 1 82.5 509 PRO B O 1
ATOM 11600 N N . HIS B 1 510 ? -5.027 -16.5 23.641 1 83.38 510 HIS B N 1
ATOM 11601 C CA . HIS B 1 510 ? -5.676 -15.195 23.562 1 83.38 510 HIS B CA 1
ATOM 11602 C C . HIS B 1 510 ? -7.113 -15.32 23.078 1 83.38 510 HIS B C 1
ATOM 11604 O O . HIS B 1 510 ? -8.008 -14.633 23.578 1 83.38 510 HIS B O 1
ATOM 11610 N N . ILE B 1 511 ? -7.344 -16.172 22.156 1 89.69 511 ILE B N 1
ATOM 11611 C CA . ILE B 1 511 ? -8.672 -16.375 21.609 1 89.69 511 ILE B CA 1
ATOM 11612 C C . ILE B 1 511 ? -9.562 -17.062 22.641 1 89.69 511 ILE B C 1
ATOM 11614 O O . ILE B 1 511 ? -10.719 -16.672 22.828 1 89.69 511 ILE B O 1
ATOM 11618 N N . SER B 1 512 ? -8.992 -18.016 23.281 1 89.69 512 SER B N 1
ATOM 11619 C CA . SER B 1 512 ? -9.734 -18.75 24.312 1 89.69 512 SER B CA 1
ATOM 11620 C C . SER B 1 512 ? -10.156 -17.828 25.453 1 89.69 512 SER B C 1
ATOM 11622 O O . SER B 1 512 ? -11.234 -18 26.031 1 89.69 512 SER B O 1
ATOM 11624 N N . ASP B 1 513 ? -9.312 -16.906 25.766 1 89.38 513 ASP B N 1
ATOM 11625 C CA . ASP B 1 513 ? -9.625 -15.953 26.828 1 89.38 513 ASP B CA 1
ATOM 11626 C C . ASP B 1 513 ? -10.867 -15.133 26.469 1 89.38 513 ASP B C 1
ATOM 11628 O O . ASP B 1 513 ? -11.719 -14.898 27.328 1 89.38 513 ASP B O 1
ATOM 11632 N N . ILE B 1 514 ? -10.945 -14.703 25.25 1 92.75 514 ILE B N 1
ATOM 11633 C CA . ILE B 1 514 ? -12.078 -13.891 24.828 1 92.75 514 ILE B CA 1
ATOM 11634 C C . ILE B 1 514 ? -13.344 -14.742 24.812 1 92.75 514 ILE B C 1
ATOM 11636 O O . ILE B 1 514 ? -14.406 -14.289 25.25 1 92.75 514 ILE B O 1
ATOM 11640 N N . VAL B 1 515 ? -13.219 -15.938 24.359 1 95.06 515 VAL B N 1
ATOM 11641 C CA . VAL B 1 515 ? -14.359 -16.844 24.312 1 95.06 515 VAL B CA 1
ATOM 11642 C C . VAL B 1 515 ? -14.891 -17.109 25.719 1 95.06 515 VAL B C 1
ATOM 11644 O O . VAL B 1 515 ? -16.094 -17.047 25.953 1 95.06 515 VAL B O 1
ATOM 11647 N N . THR B 1 516 ? -13.977 -17.344 26.609 1 93.88 516 THR B N 1
ATOM 11648 C CA . THR B 1 516 ? -14.352 -17.594 27.984 1 93.88 516 THR B CA 1
ATOM 11649 C C . THR B 1 516 ? -15.039 -16.375 28.594 1 93.88 516 THR B C 1
ATOM 11651 O O . THR B 1 516 ? -16.031 -16.516 29.328 1 93.88 516 THR B O 1
ATOM 11654 N N . ARG B 1 517 ? -14.484 -15.281 28.281 1 93.38 517 ARG B N 1
ATOM 11655 C CA . ARG B 1 517 ? -15.055 -14.039 28.797 1 93.38 517 ARG B CA 1
ATOM 11656 C C . ARG B 1 517 ? -16.484 -13.836 28.297 1 93.38 517 ARG B C 1
ATOM 11658 O O . ARG B 1 517 ? -17.375 -13.523 29.078 1 93.38 517 ARG B O 1
ATOM 11665 N N . ILE B 1 518 ? -16.734 -14.039 27.047 1 95.62 518 ILE B N 1
ATOM 11666 C CA . ILE B 1 518 ? -18.062 -13.852 26.453 1 95.62 518 ILE B CA 1
ATOM 11667 C C . ILE B 1 518 ? -19.031 -14.875 27.047 1 95.62 518 ILE B C 1
ATOM 11669 O O . ILE B 1 518 ? -20.141 -14.531 27.453 1 95.62 518 ILE B O 1
ATOM 11673 N N . ASN B 1 519 ? -18.625 -16.094 27.078 1 94.81 519 ASN B N 1
ATOM 11674 C CA . ASN B 1 519 ? -19.484 -17.172 27.562 1 94.81 519 ASN B CA 1
ATOM 11675 C C . ASN B 1 519 ? -19.781 -17.016 29.047 1 94.81 519 ASN B C 1
ATOM 11677 O O . ASN B 1 519 ? -20.875 -17.344 29.5 1 94.81 519 ASN B O 1
ATOM 11681 N N . SER B 1 520 ? -18.828 -16.531 29.828 1 92.81 520 SER B N 1
ATOM 11682 C CA . SER B 1 520 ? -19.062 -16.281 31.25 1 92.81 520 SER B CA 1
ATOM 11683 C C . SER B 1 520 ? -20.078 -15.172 31.453 1 92.81 520 SER B C 1
ATOM 11685 O O . SER B 1 520 ? -20.859 -15.211 32.406 1 92.81 520 SER B O 1
ATOM 11687 N N . ALA B 1 521 ? -20.094 -14.273 30.594 1 93 521 ALA B N 1
ATOM 11688 C CA . ALA B 1 521 ? -20.938 -13.094 30.75 1 93 521 ALA B CA 1
ATOM 11689 C C . ALA B 1 521 ? -22.359 -13.367 30.266 1 93 521 ALA B C 1
ATOM 11691 O O . ALA B 1 521 ? -23.328 -12.82 30.812 1 93 521 ALA B O 1
ATOM 11692 N N . TYR B 1 522 ? -22.484 -14.242 29.219 1 92.69 522 TYR B N 1
ATOM 11693 C CA . TYR B 1 522 ? -23.781 -14.234 28.547 1 92.69 522 TYR B CA 1
ATOM 11694 C C . TYR B 1 522 ? -24.359 -15.641 28.484 1 92.69 522 TYR B C 1
ATOM 11696 O O . TYR B 1 522 ? -25.453 -15.836 27.938 1 92.69 522 TYR B O 1
ATOM 11704 N N . SER B 1 523 ? -23.625 -16.562 28.969 1 90.19 523 SER B N 1
ATOM 11705 C CA . SER B 1 523 ? -24.172 -17.906 28.984 1 90.19 523 SER B CA 1
ATOM 11706 C C . SER B 1 523 ? -25.297 -18.031 30.016 1 90.19 523 SER B C 1
ATOM 11708 O O . SER B 1 523 ? -25.359 -17.266 30.969 1 90.19 523 SER B O 1
ATOM 11710 N N . ASN B 1 524 ? -26.188 -18.891 29.672 1 86 524 ASN B N 1
ATOM 11711 C CA . ASN B 1 524 ? -27.281 -19.188 30.578 1 86 524 ASN B CA 1
ATOM 11712 C C . ASN B 1 524 ? -27.422 -20.688 30.812 1 86 524 ASN B C 1
ATOM 11714 O O . ASN B 1 524 ? -27.75 -21.438 29.875 1 86 524 ASN B O 1
ATOM 11718 N N . ILE B 1 525 ? -27.359 -21.141 31.969 1 79.69 525 ILE B N 1
ATOM 11719 C CA . ILE B 1 525 ? -27.344 -22.547 32.312 1 79.69 525 ILE B CA 1
ATOM 11720 C C . ILE B 1 525 ? -28.75 -23.125 32.188 1 79.69 525 ILE B C 1
ATOM 11722 O O . ILE B 1 525 ? -28.938 -24.25 31.719 1 79.69 525 ILE B O 1
ATOM 11726 N N . ALA B 1 526 ? -29.734 -22.266 32.625 1 75.06 526 ALA B N 1
ATOM 11727 C CA . ALA B 1 526 ? -31.125 -22.734 32.594 1 75.06 526 ALA B CA 1
ATOM 11728 C C . ALA B 1 526 ? -31.562 -23.047 31.172 1 75.06 526 ALA B C 1
ATOM 11730 O O . ALA B 1 526 ? -32.188 -24.078 30.938 1 75.06 526 ALA B O 1
ATOM 11731 N N . SER B 1 527 ? -31.156 -22.203 30.266 1 74.69 527 SER B N 1
ATOM 11732 C CA . SER B 1 527 ? -31.547 -22.391 28.875 1 74.69 527 SER B CA 1
ATOM 11733 C C . SER B 1 527 ? -30.453 -23.109 28.078 1 74.69 527 SER B C 1
ATOM 11735 O O . SER B 1 527 ? -30.609 -23.359 26.891 1 74.69 527 SER B O 1
ATOM 11737 N N . ARG B 1 528 ? -29.391 -23.5 28.75 1 80.38 528 ARG B N 1
ATOM 11738 C CA . ARG B 1 528 ? -28.25 -24.188 28.125 1 80.38 528 ARG B CA 1
ATOM 11739 C C . ARG B 1 528 ? -27.75 -23.406 26.922 1 80.38 528 ARG B C 1
ATOM 11741 O O . ARG B 1 528 ? -27.5 -24 25.859 1 80.38 528 ARG B O 1
ATOM 11748 N N . HIS B 1 529 ? -27.797 -22.188 27.062 1 89.69 529 HIS B N 1
ATOM 11749 C CA . HIS B 1 529 ? -27.328 -21.344 25.969 1 89.69 529 HIS B CA 1
ATOM 11750 C C . HIS B 1 529 ? -25.875 -20.922 26.172 1 89.69 529 HIS B C 1
ATOM 11752 O O . HIS B 1 529 ? -25.484 -20.484 27.25 1 89.69 529 HIS B O 1
ATOM 11758 N N . VAL B 1 530 ? -25.078 -21.25 25.172 1 92.75 530 VAL B N 1
ATOM 11759 C CA . VAL B 1 530 ? -23.688 -20.781 25.109 1 92.75 530 VAL B CA 1
ATOM 11760 C C . VAL B 1 530 ? -23.5 -19.922 23.859 1 92.75 530 VAL B C 1
ATOM 11762 O O . VAL B 1 530 ? -23.547 -20.422 22.734 1 92.75 530 VAL B O 1
ATOM 11765 N N . PRO B 1 531 ? -23.203 -18.703 24 1 95.75 531 PRO B N 1
ATOM 11766 C CA . PRO B 1 531 ? -23.203 -17.781 22.859 1 95.75 531 PRO B CA 1
ATOM 11767 C C . PRO B 1 531 ? -22.078 -18.078 21.859 1 95.75 531 PRO B C 1
ATOM 11769 O O . PRO B 1 531 ? -22.234 -17.797 20.672 1 95.75 531 PRO B O 1
ATOM 11772 N N . VAL B 1 532 ? -20.906 -18.531 22.344 1 97.38 532 VAL B N 1
ATOM 11773 C CA . VAL B 1 532 ? -19.812 -18.812 21.422 1 97.38 532 VAL B CA 1
ATOM 11774 C C . VAL B 1 532 ? -19.391 -20.266 21.547 1 97.38 532 VAL B C 1
ATOM 11776 O O . VAL B 1 532 ? -19.062 -20.734 22.656 1 97.38 532 VAL B O 1
ATOM 11779 N N . ILE B 1 533 ? -19.422 -20.953 20.484 1 94.81 533 ILE B N 1
ATOM 11780 C CA . ILE B 1 533 ? -18.922 -22.328 20.422 1 94.81 533 ILE B CA 1
ATOM 11781 C C . ILE B 1 533 ? -17.656 -22.375 19.547 1 94.81 533 ILE B C 1
ATOM 11783 O O . ILE B 1 533 ? -17.719 -22.109 18.344 1 94.81 533 ILE B O 1
ATOM 11787 N N . LEU B 1 534 ? -16.547 -22.625 20.172 1 93 534 LEU B N 1
ATOM 11788 C CA . LEU B 1 534 ? -15.281 -22.766 19.469 1 93 534 LEU B CA 1
ATOM 11789 C C . LEU B 1 534 ? -14.961 -24.234 19.219 1 93 534 LEU B C 1
ATOM 11791 O O . LEU B 1 534 ? -14.625 -24.969 20.141 1 93 534 LEU B O 1
ATOM 11795 N N . LEU B 1 535 ? -15.055 -24.641 17.984 1 89 535 LEU B N 1
ATOM 11796 C CA . LEU B 1 535 ? -14.789 -26.031 17.625 1 89 535 LEU B CA 1
ATOM 11797 C C . LEU B 1 535 ? -13.375 -26.188 17.078 1 89 535 LEU B C 1
ATOM 11799 O O . LEU B 1 535 ? -13.055 -25.641 16.016 1 89 535 LEU B O 1
ATOM 11803 N N . ARG B 1 536 ? -12.57 -26.953 17.719 1 85.25 536 ARG B N 1
ATOM 11804 C CA . ARG B 1 536 ? -11.172 -27.109 17.328 1 85.25 536 ARG B CA 1
ATOM 11805 C C . ARG B 1 536 ? -10.977 -28.375 16.516 1 85.25 536 ARG B C 1
ATOM 11807 O O . ARG B 1 536 ? -9.898 -28.594 15.961 1 85.25 536 ARG B O 1
ATOM 11814 N N . GLN B 1 537 ? -12.016 -29.109 16.391 1 75.06 537 GLN B N 1
ATOM 11815 C CA . GLN B 1 537 ? -11.922 -30.375 15.664 1 75.06 537 GLN B CA 1
ATOM 11816 C C . GLN B 1 537 ? -12.242 -30.188 14.188 1 75.06 537 GLN B C 1
ATOM 11818 O O . GLN B 1 537 ? -12.969 -29.25 13.812 1 75.06 537 GLN B O 1
ATOM 11823 N N . LYS B 1 538 ? -11.68 -31.031 13.422 1 76.12 538 LYS B N 1
ATOM 11824 C CA . LYS B 1 538 ? -11.984 -31.031 11.992 1 76.12 538 LYS B CA 1
ATOM 11825 C C . LYS B 1 538 ? -13.367 -31.625 11.727 1 76.12 538 LYS B C 1
ATOM 11827 O O . LYS B 1 538 ? -13.75 -32.625 12.32 1 76.12 538 LYS B O 1
ATOM 11832 N N . LEU B 1 539 ? -14.133 -30.938 10.898 1 81.44 539 LEU B N 1
ATOM 11833 C CA . LEU B 1 539 ? -15.469 -31.391 10.523 1 81.44 539 LEU B CA 1
ATOM 11834 C C . LEU B 1 539 ? -15.438 -32.156 9.211 1 81.44 539 LEU B C 1
ATOM 11836 O O . LEU B 1 539 ? -14.695 -31.812 8.297 1 81.44 539 LEU B O 1
ATOM 11840 N N . GLY B 1 540 ? -16.141 -33.25 9.266 1 80.5 540 GLY B N 1
ATOM 11841 C CA . GLY B 1 540 ? -16.375 -33.906 7.973 1 80.5 540 GLY B CA 1
ATOM 11842 C C . GLY B 1 540 ? -17.094 -33 6.992 1 80.5 540 GLY B C 1
ATOM 11843 O O . GLY B 1 540 ? -17.797 -32.062 7.395 1 80.5 540 GLY B O 1
ATOM 11844 N N . TYR B 1 541 ? -16.891 -33.312 5.75 1 85.81 541 TYR B N 1
ATOM 11845 C CA . TYR B 1 541 ? -17.453 -32.438 4.723 1 85.81 541 TYR B CA 1
ATOM 11846 C C . TYR B 1 541 ? -18.984 -32.438 4.793 1 85.81 541 TYR B C 1
ATOM 11848 O O . TYR B 1 541 ? -19.609 -31.391 4.621 1 85.81 541 TYR B O 1
ATOM 11856 N N . ALA B 1 542 ? -19.594 -33.625 5.039 1 88.75 542 ALA B N 1
ATOM 11857 C CA . ALA B 1 542 ? -21.047 -33.719 5.141 1 88.75 542 ALA B CA 1
ATOM 11858 C C . ALA B 1 542 ? -21.578 -32.875 6.312 1 88.75 542 ALA B C 1
ATOM 11860 O O . ALA B 1 542 ? -22.578 -32.188 6.188 1 88.75 542 ALA B O 1
ATOM 11861 N N . GLN B 1 543 ? -20.859 -33 7.395 1 89.56 543 GLN B N 1
ATOM 11862 C CA . GLN B 1 543 ? -21.219 -32.219 8.57 1 89.56 543 GLN B CA 1
ATOM 11863 C C . GLN B 1 543 ? -21.094 -30.719 8.297 1 89.56 543 GLN B C 1
ATOM 11865 O O . GLN B 1 543 ? -21.938 -29.938 8.719 1 89.56 543 GLN B O 1
ATOM 11870 N N . PHE B 1 544 ? -20.078 -30.484 7.641 1 91.75 544 PHE B N 1
ATOM 11871 C CA . PHE B 1 544 ? -19.797 -29.078 7.34 1 91.75 544 PHE B CA 1
ATOM 11872 C C . PHE B 1 544 ? -20.875 -28.5 6.426 1 91.75 544 PHE B C 1
ATOM 11874 O O . PHE B 1 544 ? -21.375 -27.406 6.656 1 91.75 544 PHE B O 1
ATOM 11881 N N . LEU B 1 545 ? -21.281 -29.172 5.391 1 93.94 545 LEU B N 1
ATOM 11882 C CA . LEU B 1 545 ? -22.328 -28.719 4.477 1 93.94 545 LEU B CA 1
ATOM 11883 C C . LEU B 1 545 ? -23.656 -28.594 5.203 1 93.94 545 LEU B C 1
ATOM 11885 O O . LEU B 1 545 ? -24.422 -27.656 4.957 1 93.94 545 LEU B O 1
ATOM 11889 N N . ALA B 1 546 ? -23.891 -29.562 6.09 1 94.31 546 ALA B N 1
ATOM 11890 C CA . ALA B 1 546 ? -25.125 -29.516 6.875 1 94.31 546 ALA B CA 1
ATOM 11891 C C . ALA B 1 546 ? -25.172 -28.266 7.754 1 94.31 546 ALA B C 1
ATOM 11893 O O . ALA B 1 546 ? -26.203 -27.625 7.871 1 94.31 546 ALA B O 1
ATOM 11894 N N . LEU B 1 547 ? -24.047 -28 8.336 1 94.81 547 LEU B N 1
ATOM 11895 C CA . LEU B 1 547 ? -23.953 -26.812 9.172 1 94.81 547 LEU B CA 1
ATOM 11896 C C . LEU B 1 547 ? -24.219 -25.547 8.359 1 94.81 547 LEU B C 1
ATOM 11898 O O . LEU B 1 547 ? -24.906 -24.641 8.828 1 94.81 547 LEU B O 1
ATOM 11902 N N . MET B 1 548 ? -23.656 -25.453 7.176 1 96.56 548 MET B N 1
ATOM 11903 C CA . MET B 1 548 ? -23.891 -24.312 6.297 1 96.56 548 MET B CA 1
ATOM 11904 C C . MET B 1 548 ? -25.359 -24.188 5.922 1 96.56 548 MET B C 1
ATOM 11906 O O . MET B 1 548 ? -25.906 -23.094 5.859 1 96.56 548 MET B O 1
ATOM 11910 N N . MET B 1 549 ? -25.984 -25.281 5.758 1 95.88 549 MET B N 1
ATOM 11911 C CA . MET B 1 549 ? -27.375 -25.312 5.344 1 95.88 549 MET B CA 1
ATOM 11912 C C . MET B 1 549 ? -28.281 -24.734 6.43 1 95.88 549 MET B C 1
ATOM 11914 O O . MET B 1 549 ? -29.25 -24.031 6.129 1 95.88 549 MET B O 1
ATOM 11918 N N . ILE B 1 550 ? -27.938 -25.016 7.66 1 95.62 550 ILE B N 1
ATOM 11919 C CA . ILE B 1 550 ? -28.875 -24.672 8.727 1 95.62 550 ILE B CA 1
ATOM 11920 C C . ILE B 1 550 ? -28.516 -23.297 9.297 1 95.62 550 ILE B C 1
ATOM 11922 O O . ILE B 1 550 ? -29.297 -22.703 10.055 1 95.62 550 ILE B O 1
ATOM 11926 N N . SER B 1 551 ? -27.344 -22.734 9.023 1 97.56 551 SER B N 1
ATOM 11927 C CA . SER B 1 551 ? -26.859 -21.484 9.609 1 97.56 551 SER B CA 1
ATOM 11928 C C . SER B 1 551 ? -27.672 -20.297 9.109 1 97.56 551 SER B C 1
ATOM 11930 O O . SER B 1 551 ? -28.156 -20.297 7.973 1 97.56 551 SER B O 1
ATOM 11932 N N . ASP B 1 552 ? -27.781 -19.281 9.922 1 98 552 ASP B N 1
ATOM 11933 C CA . ASP B 1 552 ? -28.594 -18.094 9.602 1 98 552 ASP B CA 1
ATOM 11934 C C . ASP B 1 552 ? -27.734 -17 8.984 1 98 552 ASP B C 1
ATOM 11936 O O . ASP B 1 552 ? -28.266 -16.031 8.438 1 98 552 ASP B O 1
ATOM 11940 N N . ALA B 1 553 ? -26.531 -17.125 9.125 1 98.38 553 ALA B N 1
ATOM 11941 C CA . ALA B 1 553 ? -25.562 -16.234 8.492 1 98.38 553 ALA B CA 1
ATOM 11942 C C . ALA B 1 553 ? -24.156 -16.844 8.531 1 98.38 553 ALA B C 1
ATOM 11944 O O . ALA B 1 553 ? -23.891 -17.766 9.312 1 98.38 553 ALA B O 1
ATOM 11945 N N . LEU B 1 554 ? -23.297 -16.453 7.723 1 98.56 554 LEU B N 1
ATOM 11946 C CA . LEU B 1 554 ? -21.859 -16.766 7.758 1 98.56 554 LEU B CA 1
ATOM 11947 C C . LEU B 1 554 ? -21.031 -15.484 7.781 1 98.56 554 LEU B C 1
ATOM 11949 O O . LEU B 1 554 ? -21.359 -14.516 7.094 1 98.56 554 LEU B O 1
ATOM 11953 N N . ILE B 1 555 ? -19.953 -15.5 8.578 1 98.56 555 ILE B N 1
ATOM 11954 C CA . ILE B 1 555 ? -19.078 -14.336 8.617 1 98.56 555 ILE B CA 1
ATOM 11955 C C . ILE B 1 555 ? -17.641 -14.75 8.273 1 98.56 555 ILE B C 1
ATOM 11957 O O . ILE B 1 555 ? -17.125 -15.727 8.812 1 98.56 555 ILE B O 1
ATOM 11961 N N . ASP B 1 556 ? -17.094 -14.148 7.328 1 97.69 556 ASP B N 1
ATOM 11962 C CA . ASP B 1 556 ? -15.656 -14.156 7.055 1 97.69 556 ASP B CA 1
ATOM 11963 C C . ASP B 1 556 ? -15.031 -12.797 7.367 1 97.69 556 ASP B C 1
ATOM 11965 O O . ASP B 1 556 ? -15.164 -11.852 6.586 1 97.69 556 ASP B O 1
ATOM 11969 N N . ASN B 1 557 ? -14.32 -12.734 8.43 1 96.12 557 ASN B N 1
ATOM 11970 C CA . ASN B 1 557 ? -13.797 -11.492 8.977 1 96.12 557 ASN B CA 1
ATOM 11971 C C . ASN B 1 557 ? -12.281 -11.391 8.797 1 96.12 557 ASN B C 1
ATOM 11973 O O . ASN B 1 557 ? -11.602 -10.727 9.578 1 96.12 557 ASN B O 1
ATOM 11977 N N . SER B 1 558 ? -11.781 -11.992 7.758 1 95.06 558 SER B N 1
ATOM 11978 C CA . SER B 1 558 ? -10.336 -12.039 7.543 1 95.06 558 SER B CA 1
ATOM 11979 C C . SER B 1 558 ? -9.766 -10.641 7.367 1 95.06 558 SER B C 1
ATOM 11981 O O . SER B 1 558 ? -10.414 -9.758 6.805 1 95.06 558 SER B O 1
ATOM 11983 N N . LEU B 1 559 ? -8.516 -10.484 7.859 1 92.44 559 LEU B N 1
ATOM 11984 C CA . LEU B 1 559 ? -7.836 -9.195 7.766 1 92.44 559 LEU B CA 1
ATOM 11985 C C . LEU B 1 559 ? -7.297 -8.969 6.359 1 92.44 559 LEU B C 1
ATOM 11987 O O . LEU B 1 559 ? -7.223 -7.824 5.898 1 92.44 559 LEU B O 1
ATOM 11991 N N . ARG B 1 560 ? -6.766 -9.938 5.746 1 92.88 560 ARG B N 1
ATOM 11992 C CA . ARG B 1 560 ? -6.293 -9.914 4.363 1 92.88 560 ARG B CA 1
ATOM 11993 C C . ARG B 1 560 ? -6.289 -11.312 3.766 1 92.88 560 ARG B C 1
ATOM 11995 O O . ARG B 1 560 ? -5.605 -12.211 4.27 1 92.88 560 ARG B O 1
ATOM 12002 N N . GLU B 1 561 ? -7.086 -11.43 2.689 1 92.69 561 GLU B N 1
ATOM 12003 C CA . GLU B 1 561 ? -7.168 -12.766 2.098 1 92.69 561 GLU B CA 1
ATOM 12004 C C . GLU B 1 561 ? -7.5 -12.688 0.61 1 92.69 561 GLU B C 1
ATOM 12006 O O . GLU B 1 561 ? -7.957 -11.648 0.124 1 92.69 561 GLU B O 1
ATOM 12011 N N . GLY B 1 562 ? -7.137 -13.789 -0.066 1 93.38 562 GLY B N 1
ATOM 12012 C CA . GLY B 1 562 ? -7.551 -13.891 -1.457 1 93.38 562 GLY B CA 1
ATOM 12013 C C . GLY B 1 562 ? -9.031 -14.195 -1.619 1 93.38 562 GLY B C 1
ATOM 12014 O O . GLY B 1 562 ? -9.875 -13.461 -1.107 1 93.38 562 GLY B O 1
ATOM 12015 N N . ILE B 1 563 ? -9.312 -15.297 -2.262 1 93.75 563 ILE B N 1
ATOM 12016 C CA . ILE B 1 563 ? -10.695 -15.711 -2.455 1 93.75 563 ILE B CA 1
ATOM 12017 C C . ILE B 1 563 ? -11.125 -16.641 -1.312 1 93.75 563 ILE B C 1
ATOM 12019 O O . ILE B 1 563 ? -10.375 -17.531 -0.92 1 93.75 563 ILE B O 1
ATOM 12023 N N . SER B 1 564 ? -12.266 -16.328 -0.777 1 93.69 564 SER B N 1
ATOM 12024 C CA . SER B 1 564 ? -12.828 -17.188 0.268 1 93.69 564 SER B CA 1
ATOM 12025 C C . SER B 1 564 ? -13.781 -18.219 -0.317 1 93.69 564 SER B C 1
ATOM 12027 O O . SER B 1 564 ? -14.961 -17.938 -0.532 1 93.69 564 SER B O 1
ATOM 12029 N N . LEU B 1 565 ? -13.344 -19.375 -0.414 1 91.31 565 LEU B N 1
ATOM 12030 C CA . LEU B 1 565 ? -14.164 -20.438 -1.003 1 91.31 565 LEU B CA 1
ATOM 12031 C C . LEU B 1 565 ? -15.258 -20.875 -0.034 1 91.31 565 LEU B C 1
ATOM 12033 O O . LEU B 1 565 ? -16.328 -21.312 -0.457 1 91.31 565 LEU B O 1
ATOM 12037 N N . THR B 1 566 ? -14.945 -20.719 1.241 1 93.06 566 THR B N 1
ATOM 12038 C CA . THR B 1 566 ? -15.977 -21.016 2.236 1 93.06 566 THR B CA 1
ATOM 12039 C C . THR B 1 566 ? -17.188 -20.125 2.031 1 93.06 566 THR B C 1
ATOM 12041 O O . THR B 1 566 ? -18.328 -20.594 2.098 1 93.06 566 THR B O 1
ATOM 12044 N N . SER B 1 567 ? -16.938 -18.875 1.777 1 96.06 567 SER B N 1
ATOM 12045 C CA . SER B 1 567 ? -18.031 -17.938 1.511 1 96.06 567 SER B CA 1
ATOM 12046 C C . SER B 1 567 ? -18.797 -18.328 0.252 1 96.06 567 SER B C 1
ATOM 12048 O O . SER B 1 567 ? -20.031 -18.266 0.224 1 96.06 567 SER B O 1
ATOM 12050 N N . HIS B 1 568 ? -18.062 -18.75 -0.78 1 95.44 568 HIS B N 1
ATOM 12051 C CA . HIS B 1 568 ? -18.703 -19.156 -2.027 1 95.44 568 HIS B CA 1
ATOM 12052 C C . HIS B 1 568 ? -19.547 -20.406 -1.838 1 95.44 568 HIS B C 1
ATOM 12054 O O . HIS B 1 568 ? -20.656 -20.516 -2.383 1 95.44 568 HIS B O 1
ATOM 12060 N N . GLN B 1 569 ? -19.094 -21.328 -1.066 1 94.94 569 GLN B N 1
ATOM 12061 C CA . GLN B 1 569 ? -19.844 -22.547 -0.764 1 94.94 569 GLN B CA 1
ATOM 12062 C C . GLN B 1 569 ? -21.125 -22.219 0.007 1 94.94 569 GLN B C 1
ATOM 12064 O O . GLN B 1 569 ? -22.188 -22.766 -0.282 1 94.94 569 GLN B O 1
ATOM 12069 N N . PHE B 1 570 ? -21.016 -21.391 0.958 1 97.44 570 PHE B N 1
ATOM 12070 C CA . PHE B 1 570 ? -22.188 -21 1.754 1 97.44 570 PHE B CA 1
ATOM 12071 C C . PHE B 1 570 ? -23.281 -20.406 0.869 1 97.44 570 PHE B C 1
ATOM 12073 O O . PHE B 1 570 ? -24.453 -20.766 1.009 1 97.44 570 PHE B O 1
ATOM 12080 N N . ILE B 1 571 ? -22.828 -19.5 -0.046 1 97.38 571 ILE B N 1
ATOM 12081 C CA . ILE B 1 571 ? -23.766 -18.859 -0.965 1 97.38 571 ILE B CA 1
ATOM 12082 C C . ILE B 1 571 ? -24.5 -19.938 -1.773 1 97.38 571 ILE B C 1
ATOM 12084 O O . ILE B 1 571 ? -25.719 -19.891 -1.914 1 97.38 571 ILE B O 1
ATOM 12088 N N . TYR B 1 572 ? -23.766 -20.875 -2.244 1 96.38 572 TYR B N 1
ATOM 12089 C CA . TYR B 1 572 ? -24.312 -21.906 -3.109 1 96.38 572 TYR B CA 1
ATOM 12090 C C . TYR B 1 572 ? -25.219 -22.844 -2.322 1 96.38 572 TYR B C 1
ATOM 12092 O O . TYR B 1 572 ? -26.297 -23.234 -2.801 1 96.38 572 TYR B O 1
ATOM 12100 N N . VAL B 1 573 ? -24.828 -23.203 -1.109 1 96.88 573 VAL B N 1
ATOM 12101 C CA . VAL B 1 573 ? -25.578 -24.141 -0.275 1 96.88 573 VAL B CA 1
ATOM 12102 C C . VAL B 1 573 ? -26.891 -23.484 0.188 1 96.88 573 VAL B C 1
ATOM 12104 O O . VAL B 1 573 ? -27.891 -24.172 0.363 1 96.88 573 VAL B O 1
ATOM 12107 N N . GLN B 1 574 ? -26.906 -22.219 0.329 1 96.38 574 GLN B N 1
ATOM 12108 C CA . GLN B 1 574 ? -28.031 -21.453 0.868 1 96.38 574 GLN B CA 1
ATOM 12109 C C . GLN B 1 574 ? -29.016 -21.062 -0.236 1 96.38 574 GLN B C 1
ATOM 12111 O O . GLN B 1 574 ? -29.797 -20.125 -0.074 1 96.38 574 GLN B O 1
ATOM 12116 N N . ARG B 1 575 ? -29 -21.719 -1.321 1 91.75 575 ARG B N 1
ATOM 12117 C CA . ARG B 1 575 ? -29.844 -21.375 -2.451 1 91.75 575 ARG B CA 1
ATOM 12118 C C . ARG B 1 575 ? -31.328 -21.594 -2.107 1 91.75 575 ARG B C 1
ATOM 12120 O O . ARG B 1 575 ? -32.219 -21.031 -2.76 1 91.75 575 ARG B O 1
ATOM 12127 N N . LYS B 1 576 ? -31.578 -22.297 -1.064 1 90.12 576 LYS B N 1
ATOM 12128 C CA . LYS B 1 576 ? -32.969 -22.516 -0.645 1 90.12 576 LYS B CA 1
ATOM 12129 C C . LYS B 1 576 ? -33.375 -21.531 0.438 1 90.12 576 LYS B C 1
ATOM 12131 O O . LYS B 1 576 ? -34.438 -20.891 0.335 1 90.12 576 LYS B O 1
ATOM 12136 N N . ARG B 1 577 ? -32.531 -21.297 1.446 1 94.44 577 ARG B N 1
ATOM 12137 C CA . ARG B 1 577 ? -32.875 -20.438 2.568 1 94.44 577 ARG B CA 1
ATOM 12138 C C . ARG B 1 577 ? -32.406 -19 2.322 1 94.44 577 ARG B C 1
ATOM 12140 O O . ARG B 1 577 ? -32.938 -18.062 2.926 1 94.44 577 ARG B O 1
ATOM 12147 N N . HIS B 1 578 ? -31.422 -18.781 1.478 1 97.06 578 HIS B N 1
ATOM 12148 C 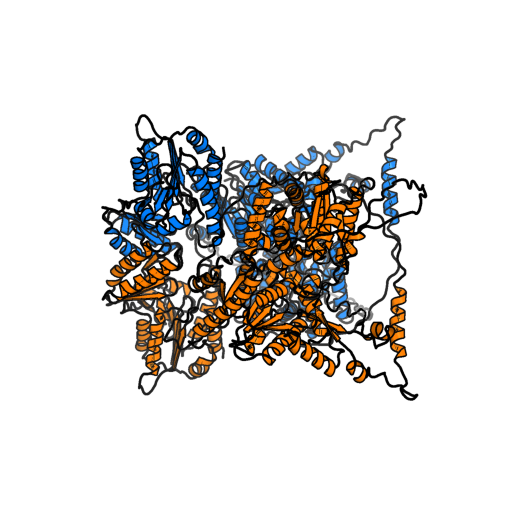CA . HIS B 1 578 ? -30.938 -17.484 1.011 1 97.06 578 HIS B CA 1
ATOM 12149 C C . HIS B 1 578 ? -30.453 -16.625 2.174 1 97.06 578 HIS B C 1
ATOM 12151 O O . HIS B 1 578 ? -30.766 -15.445 2.254 1 97.06 578 HIS B O 1
ATOM 12157 N N . ARG B 1 579 ? -29.719 -17.172 3.121 1 97 579 ARG B N 1
ATOM 12158 C CA . ARG B 1 579 ? -29.266 -16.422 4.285 1 97 579 ARG B CA 1
ATOM 12159 C C . ARG B 1 579 ? -28.078 -15.531 3.939 1 97 579 ARG B C 1
ATOM 12161 O O . ARG B 1 579 ? -27.328 -15.828 3.014 1 97 579 ARG B O 1
ATOM 12168 N N . PRO B 1 580 ? -27.891 -14.445 4.695 1 98 580 PRO B N 1
ATOM 12169 C CA . PRO B 1 580 ? -26.906 -13.422 4.32 1 98 580 PRO B CA 1
ATOM 12170 C C . PRO B 1 580 ? -25.484 -13.82 4.66 1 98 580 PRO B C 1
ATOM 12172 O O . PRO B 1 580 ? -25.25 -14.68 5.523 1 98 580 PRO B O 1
ATOM 12175 N N . LEU B 1 581 ? -24.531 -13.188 3.943 1 98.44 581 LEU B N 1
ATOM 12176 C CA . LEU B 1 581 ? -23.094 -13.328 4.129 1 98.44 581 LEU B CA 1
ATOM 12177 C C . LEU B 1 581 ? -22.484 -12.031 4.637 1 98.44 581 LEU B C 1
ATOM 12179 O O . LEU B 1 581 ? -22.688 -10.969 4.047 1 98.44 581 LEU B O 1
ATOM 12183 N N . ILE B 1 582 ? -21.812 -12.078 5.801 1 98.62 582 ILE B N 1
ATOM 12184 C CA . ILE B 1 582 ? -21 -10.977 6.289 1 98.62 582 ILE B CA 1
ATOM 12185 C C . ILE B 1 582 ? -19.547 -11.172 5.852 1 98.62 582 ILE B C 1
ATOM 12187 O O . ILE B 1 582 ? -18.922 -12.188 6.168 1 98.62 582 ILE B O 1
ATOM 12191 N N . LEU B 1 583 ? -19.016 -10.203 5.152 1 98.25 583 LEU B N 1
ATOM 12192 C CA . LEU B 1 583 ? -17.734 -10.422 4.496 1 98.25 583 LEU B CA 1
ATOM 12193 C C . LEU B 1 583 ? -16.812 -9.211 4.68 1 98.25 583 LEU B C 1
ATOM 12195 O O . LEU B 1 583 ? -17.234 -8.07 4.48 1 98.25 583 LEU B O 1
ATOM 12199 N N . SER B 1 584 ? -15.594 -9.508 5.094 1 97.31 584 SER B N 1
ATOM 12200 C CA . SER B 1 584 ? -14.586 -8.461 5.199 1 97.31 584 SER B CA 1
ATOM 12201 C C . SER B 1 584 ? -14.305 -7.824 3.842 1 97.31 584 SER B C 1
ATOM 12203 O O . SER B 1 584 ? -14.195 -8.523 2.834 1 97.31 584 SER B O 1
ATOM 12205 N N . GLU B 1 585 ? -14.117 -6.523 3.828 1 95.31 585 GLU B N 1
ATOM 12206 C CA . GLU B 1 585 ? -13.812 -5.812 2.59 1 95.31 585 GLU B CA 1
ATOM 12207 C C . GLU B 1 585 ? -12.398 -6.117 2.111 1 95.31 585 GLU B C 1
ATOM 12209 O O . GLU B 1 585 ? -12.039 -5.797 0.976 1 95.31 585 GLU B O 1
ATOM 12214 N N . PHE B 1 586 ? -11.602 -6.789 2.902 1 94.75 586 PHE B N 1
ATOM 12215 C CA . PHE B 1 586 ? -10.195 -7.047 2.582 1 94.75 586 PHE B CA 1
ATOM 12216 C C . PHE B 1 586 ? -10.016 -8.469 2.062 1 94.75 586 PHE B C 1
ATOM 12218 O O . PHE B 1 586 ? -8.883 -8.922 1.881 1 94.75 586 PHE B O 1
ATOM 12225 N N . VAL B 1 587 ? -11.117 -9.164 1.862 1 95.94 587 VAL B N 1
ATOM 12226 C CA . VAL B 1 587 ? -11.117 -10.469 1.211 1 95.94 587 VAL B CA 1
ATOM 12227 C C . VAL B 1 587 ? -11.383 -10.297 -0.284 1 95.94 587 VAL B C 1
ATOM 12229 O O . VAL B 1 587 ? -12.219 -9.484 -0.686 1 95.94 587 VAL B O 1
ATOM 12232 N N . GLY B 1 588 ? -10.586 -11.016 -1.132 1 94.56 588 GLY B N 1
ATOM 12233 C CA . GLY B 1 588 ? -10.734 -10.898 -2.574 1 94.56 588 GLY B CA 1
ATOM 12234 C C . GLY B 1 588 ? -12.164 -11.109 -3.043 1 94.56 588 GLY B C 1
ATOM 12235 O O . GLY B 1 588 ? -12.617 -10.453 -3.982 1 94.56 588 GLY B O 1
ATOM 12236 N N . SER B 1 589 ? -12.922 -11.922 -2.373 1 95.56 589 SER B N 1
ATOM 12237 C CA . SER B 1 589 ? -14.305 -12.211 -2.734 1 95.56 589 SER B CA 1
ATOM 12238 C C . SER B 1 589 ? -15.188 -10.969 -2.611 1 95.56 589 SER B C 1
ATOM 12240 O O . SER B 1 589 ? -16.234 -10.875 -3.258 1 95.56 589 SER B O 1
ATOM 12242 N N . ALA B 1 590 ? -14.797 -10.062 -1.74 1 95.69 590 ALA B N 1
ATOM 12243 C CA . ALA B 1 590 ? -15.578 -8.844 -1.564 1 95.69 590 ALA B CA 1
ATOM 12244 C C . ALA B 1 590 ? -15.641 -8.039 -2.859 1 95.69 590 ALA B C 1
ATOM 12246 O O . ALA B 1 590 ? -16.656 -7.391 -3.148 1 95.69 590 ALA B O 1
ATOM 12247 N N . SER B 1 591 ? -14.547 -8.125 -3.604 1 89 591 SER B N 1
ATOM 12248 C CA . SER B 1 591 ? -14.508 -7.41 -4.875 1 89 591 SER B CA 1
ATOM 12249 C C . SER B 1 591 ? -15.414 -8.07 -5.906 1 89 591 SER B C 1
ATOM 12251 O O . SER B 1 591 ? -15.891 -7.406 -6.836 1 89 591 SER B O 1
ATOM 12253 N N . ILE B 1 592 ? -15.68 -9.281 -5.719 1 89.5 592 ILE B N 1
ATOM 12254 C CA . ILE B 1 592 ? -16.516 -10.039 -6.645 1 89.5 592 ILE B CA 1
ATOM 12255 C C . ILE B 1 592 ? -17.984 -9.875 -6.262 1 89.5 592 ILE B C 1
ATOM 12257 O O . ILE B 1 592 ? -18.828 -9.617 -7.117 1 89.5 592 ILE B O 1
ATOM 12261 N N . LEU B 1 593 ? -18.266 -9.945 -4.973 1 94.19 593 LEU B N 1
ATOM 12262 C CA . LEU B 1 593 ? -19.641 -9.992 -4.48 1 94.19 593 LEU B CA 1
ATOM 12263 C C . LEU B 1 593 ? -20.188 -8.586 -4.25 1 94.19 593 LEU B C 1
ATOM 12265 O O . LEU B 1 593 ? -21.406 -8.391 -4.203 1 94.19 593 LEU B O 1
ATOM 12269 N N . ASN B 1 594 ? -19.328 -7.664 -4.004 1 87.12 594 ASN B N 1
ATOM 12270 C CA . ASN B 1 594 ? -19.688 -6.262 -3.797 1 87.12 594 ASN B CA 1
ATOM 12271 C C . ASN B 1 594 ? -20.75 -6.109 -2.699 1 87.12 594 ASN B C 1
ATOM 12273 O O . ASN B 1 594 ? -20.672 -6.773 -1.664 1 87.12 594 ASN B O 1
ATOM 12277 N N . ASP B 1 595 ? -21.734 -5.277 -2.861 1 87.19 595 ASP B N 1
ATOM 12278 C CA . ASP B 1 595 ? -22.656 -4.906 -1.797 1 87.19 595 ASP B CA 1
ATOM 12279 C C . ASP B 1 595 ? -23.75 -5.961 -1.628 1 87.19 595 ASP B C 1
ATOM 12281 O O . ASP B 1 595 ? -24.656 -5.801 -0.806 1 87.19 595 ASP B O 1
ATOM 12285 N N . ASN B 1 596 ? -23.625 -7.035 -2.426 1 93.5 596 ASN B N 1
ATOM 12286 C CA . ASN B 1 596 ? -24.562 -8.125 -2.211 1 93.5 596 ASN B CA 1
ATOM 12287 C C . ASN B 1 596 ? -24.281 -8.859 -0.904 1 93.5 596 ASN B C 1
ATOM 12289 O O . ASN B 1 596 ? -25.172 -9.523 -0.354 1 93.5 596 ASN B O 1
ATOM 12293 N N . ALA B 1 597 ? -23.062 -8.852 -0.484 1 97.56 597 ALA B N 1
ATOM 12294 C CA . ALA B 1 597 ? -22.719 -9.273 0.871 1 97.56 597 ALA B CA 1
ATOM 12295 C C . ALA B 1 597 ? -22.734 -8.094 1.835 1 97.56 597 ALA B C 1
ATOM 12297 O O . ALA B 1 597 ? -22.719 -6.934 1.409 1 97.56 597 ALA B O 1
ATOM 12298 N N . ILE B 1 598 ? -22.938 -8.383 3.092 1 98.19 598 ILE B N 1
ATOM 12299 C CA . ILE B 1 598 ? -22.766 -7.328 4.09 1 98.19 598 ILE B CA 1
ATOM 12300 C C . ILE B 1 598 ? -21.281 -7.074 4.332 1 98.19 598 ILE B C 1
ATOM 12302 O O . ILE B 1 598 ? -20.625 -7.82 5.066 1 98.19 598 ILE B O 1
ATOM 12306 N N . ILE B 1 599 ? -20.797 -6.031 3.715 1 97.38 599 ILE B N 1
ATOM 12307 C CA . ILE B 1 599 ? -19.375 -5.754 3.727 1 97.38 599 ILE B CA 1
ATOM 12308 C C . ILE B 1 599 ? -19 -5.02 5.012 1 97.38 599 ILE B C 1
ATOM 12310 O O . ILE B 1 599 ? -19.672 -4.062 5.406 1 97.38 599 ILE B O 1
ATOM 12314 N N . VAL B 1 600 ? -17.906 -5.496 5.648 1 96.88 600 VAL B N 1
ATOM 12315 C CA . VAL B 1 600 ? -17.5 -4.879 6.91 1 96.88 600 VAL B CA 1
ATOM 12316 C C . VAL B 1 600 ? -15.992 -4.641 6.902 1 96.88 600 VAL B C 1
ATOM 12318 O O . VAL B 1 600 ? -15.25 -5.297 6.164 1 96.88 600 VAL B O 1
ATOM 12321 N N . ASN B 1 601 ? -15.531 -3.613 7.656 1 93.81 601 ASN B N 1
ATOM 12322 C CA . ASN B 1 601 ? -14.141 -3.426 8.047 1 93.81 601 ASN B CA 1
ATOM 12323 C C . ASN B 1 601 ? -13.82 -4.148 9.352 1 93.81 601 ASN B C 1
ATOM 12325 O O . ASN B 1 601 ? -14.336 -3.789 10.414 1 93.81 601 ASN B O 1
ATOM 12329 N N . PRO B 1 602 ? -12.977 -5.172 9.273 1 93.62 602 PRO B N 1
ATOM 12330 C CA . PRO B 1 602 ? -12.734 -6.004 10.461 1 93.62 602 PRO B CA 1
ATOM 12331 C C . PRO B 1 602 ? -12.203 -5.207 11.641 1 93.62 602 PRO B C 1
ATOM 12333 O O . PRO B 1 602 ? -12.25 -5.68 12.781 1 93.62 602 PRO B O 1
ATOM 12336 N N . TRP B 1 603 ? -11.68 -3.998 11.453 1 90.12 603 TRP B N 1
ATOM 12337 C CA . TRP B 1 603 ? -11.148 -3.178 12.539 1 90.12 603 TRP B CA 1
ATOM 12338 C C . TRP B 1 603 ? -12.227 -2.242 13.086 1 90.12 603 TRP B C 1
ATOM 12340 O O . TRP B 1 603 ? -12.008 -1.55 14.078 1 90.12 603 TRP B O 1
ATOM 12350 N N . ASP B 1 604 ? -13.344 -2.238 12.453 1 91.19 604 ASP B N 1
ATOM 12351 C CA . ASP B 1 604 ? -14.5 -1.487 12.945 1 91.19 604 ASP B CA 1
ATOM 12352 C C . ASP B 1 604 ? -15.461 -2.396 13.703 1 91.19 604 ASP B C 1
ATOM 12354 O O . ASP B 1 604 ? -16.438 -2.877 13.141 1 91.19 604 ASP B O 1
ATOM 12358 N N . TYR B 1 605 ? -15.242 -2.516 14.953 1 91.44 605 TYR B N 1
ATOM 12359 C CA . TYR B 1 605 ? -15.977 -3.471 15.781 1 91.44 605 TYR B CA 1
ATOM 12360 C C . TYR B 1 605 ? -17.453 -3.094 15.875 1 91.44 605 TYR B C 1
ATOM 12362 O O . TYR B 1 605 ? -18.312 -3.967 15.859 1 91.44 605 TYR B O 1
ATOM 12370 N N . SER B 1 606 ? -17.719 -1.826 15.906 1 90.5 606 SER B N 1
ATOM 12371 C CA . SER B 1 606 ? -19.094 -1.369 16.062 1 90.5 606 SER B CA 1
ATOM 12372 C C . SER B 1 606 ? -19.906 -1.64 14.797 1 90.5 606 SER B C 1
ATOM 12374 O O . SER B 1 606 ? -21.031 -2.113 14.875 1 90.5 606 SER B O 1
ATOM 12376 N N . LYS B 1 607 ? -19.297 -1.345 13.727 1 93.38 607 LYS B N 1
ATOM 12377 C CA . LYS B 1 607 ? -20.016 -1.582 12.477 1 93.38 607 LYS B CA 1
ATOM 12378 C C . LYS B 1 607 ? -20.172 -3.076 12.211 1 93.38 607 LYS B C 1
ATOM 12380 O O . LYS B 1 607 ? -21.172 -3.502 11.633 1 93.38 607 LYS B O 1
ATOM 12385 N N . THR B 1 608 ? -19.234 -3.869 12.602 1 96.38 608 THR B N 1
ATOM 12386 C CA . THR B 1 608 ? -19.344 -5.316 12.461 1 96.38 608 THR B CA 1
ATOM 12387 C C . THR B 1 608 ? -20.453 -5.863 13.359 1 96.38 608 THR B C 1
ATOM 12389 O O . THR B 1 608 ? -21.188 -6.773 12.977 1 96.38 608 THR B O 1
ATOM 12392 N N . ALA B 1 609 ? -20.516 -5.281 14.539 1 96.5 609 ALA B N 1
ATOM 12393 C CA . ALA B 1 609 ? -21.609 -5.652 15.438 1 96.5 609 ALA B CA 1
ATOM 12394 C C . ALA B 1 609 ? -22.969 -5.34 14.805 1 96.5 609 ALA B C 1
ATOM 12396 O O . ALA B 1 609 ? -23.906 -6.141 14.891 1 96.5 609 ALA B O 1
ATOM 12397 N N . GLU B 1 610 ? -23.016 -4.211 14.172 1 97 610 GLU B N 1
ATOM 12398 C CA . GLU B 1 610 ? -24.25 -3.832 13.484 1 97 610 GLU B CA 1
ATOM 12399 C C . GLU B 1 610 ? -24.547 -4.781 12.32 1 97 610 GLU B C 1
ATOM 12401 O O . GLU B 1 610 ? -25.703 -5.051 12.016 1 97 610 GLU B O 1
ATOM 12406 N N . ALA B 1 611 ? -23.547 -5.293 11.703 1 98.06 611 ALA B N 1
ATOM 12407 C CA . ALA B 1 611 ? -23.703 -6.223 10.586 1 98.06 611 ALA B CA 1
ATOM 12408 C C . ALA B 1 611 ? -24.344 -7.527 11.047 1 98.06 611 ALA B C 1
ATOM 12410 O O . ALA B 1 611 ? -25.125 -8.133 10.305 1 98.06 611 ALA B O 1
ATOM 12411 N N . PHE B 1 612 ? -24.016 -7.973 12.266 1 98.31 612 PHE B N 1
ATOM 12412 C CA . PHE B 1 612 ? -24.672 -9.148 12.82 1 98.31 612 PHE B CA 1
ATOM 12413 C C . PHE B 1 612 ? -26.172 -8.93 12.906 1 98.31 612 PHE B C 1
ATOM 12415 O O . PHE B 1 612 ? -26.969 -9.789 12.516 1 98.31 612 PHE B O 1
ATOM 12422 N N . ARG B 1 613 ? -26.516 -7.789 13.406 1 97.94 613 ARG B N 1
ATOM 12423 C CA . ARG B 1 613 ? -27.938 -7.465 13.539 1 97.94 613 ARG B CA 1
ATOM 12424 C C . ARG B 1 613 ? -28.609 -7.387 12.172 1 97.94 613 ARG B C 1
ATOM 12426 O O . ARG B 1 613 ? -29.688 -7.934 11.977 1 97.94 613 ARG B O 1
ATOM 12433 N N . THR B 1 614 ? -27.938 -6.758 11.281 1 97.94 614 THR B N 1
ATOM 12434 C CA . THR B 1 614 ? -28.469 -6.609 9.93 1 97.94 614 THR B CA 1
ATOM 12435 C C . THR B 1 614 ? -28.703 -7.973 9.289 1 97.94 614 THR B C 1
ATOM 12437 O O . THR B 1 614 ? -29.719 -8.195 8.633 1 97.94 614 THR B O 1
ATOM 12440 N N . ALA B 1 615 ? -27.797 -8.883 9.469 1 98.31 615 ALA B N 1
ATOM 12441 C CA . ALA B 1 615 ? -27.891 -10.219 8.891 1 98.31 615 ALA B CA 1
ATOM 12442 C C . ALA B 1 615 ? -29.094 -10.977 9.453 1 98.31 615 ALA B C 1
ATOM 12444 O O . ALA B 1 615 ? -29.781 -11.688 8.719 1 98.31 615 ALA B O 1
ATOM 12445 N N . LEU B 1 616 ? -29.391 -10.773 10.742 1 97.5 616 LEU B N 1
ATOM 12446 C CA . LEU B 1 616 ? -30.422 -11.547 11.422 1 97.5 616 LEU B CA 1
ATOM 12447 C C . LEU B 1 616 ? -31.797 -10.93 11.211 1 97.5 616 LEU B C 1
ATOM 12449 O O . LEU B 1 616 ? -32.812 -11.578 11.422 1 97.5 616 LEU B O 1
ATOM 12453 N N . THR B 1 617 ? -31.781 -9.641 10.75 1 97.12 617 THR B N 1
ATOM 12454 C CA . THR B 1 617 ? -33.062 -8.945 10.633 1 97.12 617 THR B CA 1
ATOM 12455 C C . THR B 1 617 ? -33.406 -8.703 9.172 1 97.12 617 THR B C 1
ATOM 12457 O O . THR B 1 617 ? -34.5 -8.203 8.867 1 97.12 617 THR B O 1
ATOM 12460 N N . MET B 1 618 ? -32.562 -9.055 8.32 1 96.88 618 MET B N 1
ATOM 12461 C CA . MET B 1 618 ? -32.812 -8.82 6.898 1 96.88 618 MET B CA 1
ATOM 12462 C C . MET B 1 618 ? -34.062 -9.57 6.422 1 96.88 618 MET B C 1
ATOM 12464 O O . MET B 1 618 ? -34.281 -10.711 6.812 1 96.88 618 MET B O 1
ATOM 12468 N N . SER B 1 619 ? -34.844 -8.93 5.605 1 96.62 619 SER B N 1
ATOM 12469 C CA . SER B 1 619 ? -36.094 -9.531 5.109 1 96.62 619 SER B CA 1
ATOM 12470 C C . SER B 1 619 ? -35.781 -10.703 4.18 1 96.62 619 SER B C 1
ATOM 12472 O O . SER B 1 619 ? -34.75 -10.742 3.535 1 96.62 619 SER B O 1
ATOM 12474 N N . GLU B 1 620 ? -36.688 -11.656 4.105 1 95.31 620 GLU B N 1
ATOM 12475 C CA . GLU B 1 620 ? -36.531 -12.828 3.25 1 95.31 620 GLU B CA 1
ATOM 12476 C C . GLU B 1 620 ? -36.406 -12.43 1.784 1 95.31 620 GLU B C 1
ATOM 12478 O O . GLU B 1 620 ? -35.656 -13.047 1.032 1 95.31 620 GLU B O 1
ATOM 12483 N N . GLU B 1 621 ? -37.062 -11.414 1.459 1 94.62 621 GLU B N 1
ATOM 12484 C CA . GLU B 1 621 ? -37.031 -10.938 0.079 1 94.62 621 GLU B CA 1
ATOM 12485 C C . GLU B 1 621 ? -35.625 -10.391 -0.262 1 94.62 621 GLU B C 1
ATOM 12487 O O . GLU B 1 621 ? -35.094 -10.68 -1.331 1 94.62 621 GLU B O 1
ATOM 12492 N N . GLU B 1 622 ? -35.156 -9.625 0.643 1 95.75 622 GLU B N 1
ATOM 12493 C CA . GLU B 1 622 ? -33.844 -9.055 0.432 1 95.75 622 GLU B CA 1
ATOM 12494 C C . GLU B 1 622 ? -32.75 -10.141 0.43 1 95.75 622 GLU B C 1
ATOM 12496 O O . GLU B 1 622 ? -31.828 -10.094 -0.368 1 95.75 622 GLU B O 1
ATOM 12501 N N . CYS B 1 623 ? -32.938 -11.109 1.296 1 97.12 623 CYS B N 1
ATOM 12502 C CA . CYS B 1 623 ? -32 -12.234 1.349 1 97.12 623 CYS B CA 1
ATOM 12503 C C . CYS B 1 623 ? -32 -13 0.03 1 97.12 623 CYS B C 1
ATOM 12505 O O . CYS B 1 623 ? -30.938 -13.336 -0.491 1 97.12 623 CYS B O 1
ATOM 12507 N N . GLN B 1 624 ? -33.125 -13.227 -0.453 1 96 624 GLN B N 1
ATOM 12508 C CA . GLN B 1 624 ? -33.281 -13.969 -1.702 1 96 624 GLN B CA 1
ATOM 12509 C C . GLN B 1 624 ? -32.656 -13.203 -2.867 1 96 624 GLN B C 1
ATOM 12511 O O . GLN B 1 624 ? -31.953 -13.781 -3.695 1 96 624 GLN B O 1
ATOM 12516 N N . LYS B 1 625 ? -32.938 -11.953 -2.865 1 94.75 625 LYS B N 1
ATOM 12517 C CA . LYS B 1 625 ? -32.406 -11.109 -3.928 1 94.75 625 LYS B CA 1
ATOM 12518 C C . LYS B 1 625 ? -30.875 -11.109 -3.914 1 94.75 625 LYS B C 1
ATOM 12520 O O . LYS B 1 625 ? -30.25 -11.305 -4.953 1 94.75 625 LYS B O 1
ATOM 12525 N N . ARG B 1 626 ? -30.328 -10.922 -2.799 1 96.06 626 ARG B N 1
ATOM 12526 C CA . ARG B 1 626 ? -28.875 -10.875 -2.646 1 96.06 626 ARG B CA 1
ATOM 12527 C C . ARG B 1 626 ? -28.25 -12.219 -2.965 1 96.06 626 ARG B C 1
ATOM 12529 O O . ARG B 1 626 ? -27.219 -12.289 -3.652 1 96.06 626 ARG B O 1
ATOM 12536 N N . ASN B 1 627 ? -28.828 -13.289 -2.471 1 96.88 627 ASN B N 1
ATOM 12537 C CA . ASN B 1 627 ? -28.281 -14.625 -2.689 1 96.88 627 ASN B CA 1
ATOM 12538 C C . ASN B 1 627 ? -28.281 -14.992 -4.168 1 96.88 627 ASN B C 1
ATOM 12540 O O . ASN B 1 627 ? -27.312 -15.562 -4.672 1 96.88 627 ASN B O 1
ATOM 12544 N N . LYS B 1 628 ? -29.328 -14.695 -4.82 1 93.56 628 LYS B N 1
ATOM 12545 C CA . LYS B 1 628 ? -29.422 -14.992 -6.25 1 93.56 628 LYS B CA 1
ATOM 12546 C C . LYS B 1 628 ? -28.359 -14.234 -7.039 1 93.56 628 LYS B C 1
ATOM 12548 O O . LYS B 1 628 ? -27.719 -14.797 -7.934 1 93.56 628 LYS B O 1
ATOM 12553 N N . ALA B 1 629 ? -28.234 -13.016 -6.629 1 93.25 629 ALA B N 1
ATOM 12554 C CA . ALA B 1 629 ? -27.219 -12.195 -7.293 1 93.25 629 ALA B CA 1
ATOM 12555 C C . ALA B 1 629 ? -25.812 -12.766 -7.062 1 93.25 629 ALA B C 1
ATOM 12557 O O . ALA B 1 629 ? -25.016 -12.867 -7.996 1 93.25 629 ALA B O 1
ATOM 12558 N N . MET B 1 630 ? -25.516 -13.109 -5.859 1 96.31 630 MET B N 1
ATOM 12559 C CA . MET B 1 630 ? -24.203 -13.625 -5.512 1 96.31 630 MET B CA 1
ATOM 12560 C C . MET B 1 630 ? -23.953 -14.977 -6.172 1 96.31 630 MET B C 1
ATOM 12562 O O . MET B 1 630 ? -22.844 -15.258 -6.645 1 96.31 630 MET B O 1
ATOM 12566 N N . CYS B 1 631 ? -24.938 -15.82 -6.219 1 93.5 631 CYS B N 1
ATOM 12567 C CA . CYS B 1 631 ? -24.828 -17.125 -6.855 1 93.5 631 CYS B CA 1
ATOM 12568 C C . CYS B 1 631 ? -24.484 -17 -8.336 1 93.5 631 CYS B C 1
ATOM 12570 O O . CYS B 1 631 ? -23.641 -17.734 -8.859 1 93.5 631 CYS B O 1
ATOM 12572 N N . ASN B 1 632 ? -25.125 -16.047 -8.93 1 89.5 632 ASN B N 1
ATOM 12573 C CA . ASN B 1 632 ? -24.844 -15.805 -10.344 1 89.5 632 ASN B CA 1
ATOM 12574 C C . ASN B 1 632 ? -23.406 -15.328 -10.562 1 89.5 632 ASN B C 1
ATOM 12576 O O . ASN B 1 632 ? -22.766 -15.727 -11.531 1 89.5 632 ASN B O 1
ATOM 12580 N N . LEU B 1 633 ? -22.969 -14.523 -9.68 1 89.62 633 LEU B N 1
ATOM 12581 C CA . LEU B 1 633 ? -21.625 -13.977 -9.789 1 89.62 633 LEU B CA 1
ATOM 12582 C C . LEU B 1 633 ? -20.578 -15.062 -9.609 1 89.62 633 LEU B C 1
ATOM 12584 O O . LEU B 1 633 ? -19.594 -15.102 -10.344 1 89.62 633 LEU B O 1
ATOM 12588 N N . ILE B 1 634 ? -20.75 -15.953 -8.688 1 90.12 634 ILE B N 1
ATOM 12589 C CA . ILE B 1 634 ? -19.719 -16.953 -8.383 1 90.12 634 ILE B CA 1
ATOM 12590 C C . ILE B 1 634 ? -19.75 -18.062 -9.43 1 90.12 634 ILE B C 1
ATOM 12592 O O . ILE B 1 634 ? -18.75 -18.734 -9.664 1 90.12 634 ILE B O 1
ATOM 12596 N N . LEU B 1 635 ? -20.875 -18.234 -10.078 1 86.5 635 LEU B N 1
ATOM 12597 C CA . LEU B 1 635 ? -21.016 -19.328 -11.039 1 86.5 635 LEU B CA 1
ATOM 12598 C C . LEU B 1 635 ? -20.641 -18.875 -12.438 1 86.5 635 LEU B C 1
ATOM 12600 O O . LEU B 1 635 ? -20.562 -19.688 -13.359 1 86.5 635 LEU B O 1
ATOM 12604 N N . ARG B 1 636 ? -20.406 -17.578 -12.555 1 82.5 636 ARG B N 1
ATOM 12605 C CA . ARG B 1 636 ? -19.906 -17.109 -13.844 1 82.5 636 ARG B CA 1
ATOM 12606 C C . ARG B 1 636 ? -18.625 -17.844 -14.227 1 82.5 636 ARG B C 1
ATOM 12608 O O . ARG B 1 636 ? -18.391 -18.125 -15.406 1 82.5 636 ARG B O 1
ATOM 12615 N N . HIS B 1 637 ? -17.844 -18.078 -13.258 1 80 637 HIS B N 1
ATOM 12616 C CA . HIS B 1 637 ? -16.625 -18.875 -13.445 1 80 637 HIS B CA 1
ATOM 12617 C C . HIS B 1 637 ? -16.516 -19.969 -12.391 1 80 637 HIS B C 1
ATOM 12619 O O . HIS B 1 637 ? -15.852 -19.781 -11.367 1 80 637 HIS B O 1
ATOM 12625 N N . ASP B 1 638 ? -17.141 -21.031 -12.781 1 86.31 638 ASP B N 1
ATOM 12626 C CA . ASP B 1 638 ? -17.031 -22.141 -11.828 1 86.31 638 ASP B CA 1
ATOM 12627 C C . ASP B 1 638 ? -15.641 -22.75 -11.852 1 86.31 638 ASP B C 1
ATOM 12629 O O . ASP B 1 638 ? -14.781 -22.328 -12.625 1 86.31 638 ASP B O 1
ATOM 12633 N N . ALA B 1 639 ? -15.43 -23.672 -11.031 1 90.88 639 ALA B N 1
ATOM 12634 C CA . ALA B 1 639 ? -14.102 -24.266 -10.844 1 90.88 639 ALA B CA 1
ATOM 12635 C C . ALA B 1 639 ? -13.586 -24.875 -12.141 1 90.88 639 ALA B C 1
ATOM 12637 O O . ALA B 1 639 ? -12.438 -24.656 -12.531 1 90.88 639 ALA B O 1
ATOM 12638 N N . ALA B 1 640 ? -14.422 -25.656 -12.836 1 91.06 640 ALA B N 1
ATOM 12639 C CA . ALA B 1 640 ? -14.031 -26.312 -14.078 1 91.06 640 ALA B CA 1
ATOM 12640 C C . ALA B 1 640 ? -13.68 -25.281 -15.156 1 91.06 640 ALA B C 1
ATOM 12642 O O . ALA B 1 640 ? -12.656 -25.406 -15.828 1 91.06 640 ALA B O 1
ATOM 12643 N N . SER B 1 641 ? -14.539 -24.344 -15.242 1 90.44 641 SER B N 1
ATOM 12644 C CA . SER B 1 641 ? -14.32 -23.312 -16.25 1 90.44 641 SER B CA 1
ATOM 12645 C C . SER B 1 641 ? -13.047 -22.516 -15.945 1 90.44 641 SER B C 1
ATOM 12647 O O . SER B 1 641 ? -12.359 -22.078 -16.859 1 90.44 641 SER B O 1
ATOM 12649 N N . TRP B 1 642 ? -12.805 -22.234 -14.734 1 93.56 642 TRP B N 1
ATOM 12650 C CA . TRP B 1 642 ? -11.586 -21.531 -14.336 1 93.56 642 TRP B CA 1
ATOM 12651 C C . TRP B 1 642 ? -10.344 -22.266 -14.836 1 93.56 642 TRP B C 1
ATOM 12653 O O . TRP B 1 642 ? -9.461 -21.656 -15.43 1 93.56 642 TRP B O 1
ATOM 12663 N N . ALA B 1 643 ? -10.258 -23.562 -14.602 1 94.94 643 ALA B N 1
ATOM 12664 C CA . ALA B 1 643 ? -9.094 -24.375 -14.977 1 94.94 643 ALA B CA 1
ATOM 12665 C C . ALA B 1 643 ? -8.945 -24.453 -16.484 1 94.94 643 ALA B C 1
ATOM 12667 O O . ALA B 1 643 ? -7.84 -24.281 -17.016 1 94.94 643 ALA B O 1
ATOM 12668 N N . VAL B 1 644 ? -10.023 -24.656 -17.172 1 93.38 644 VAL B N 1
ATOM 12669 C CA . VAL B 1 644 ? -10.016 -24.766 -18.625 1 93.38 644 VAL B CA 1
ATOM 12670 C C . VAL B 1 644 ? -9.617 -23.438 -19.25 1 93.38 644 VAL B C 1
ATOM 12672 O O . VAL B 1 644 ? -8.844 -23.391 -20.203 1 93.38 644 VAL B O 1
ATOM 12675 N N . THR B 1 645 ? -10.164 -22.406 -18.656 1 93.38 645 THR B N 1
ATOM 12676 C CA . THR B 1 645 ? -9.859 -21.078 -19.172 1 93.38 645 THR B CA 1
ATOM 12677 C C . THR B 1 645 ? -8.383 -20.75 -19 1 93.38 645 THR B C 1
ATOM 12679 O O . THR B 1 645 ? -7.742 -20.25 -19.922 1 93.38 645 THR B O 1
ATOM 12682 N N . PHE B 1 646 ? -7.867 -21.062 -17.891 1 95.56 646 PHE B N 1
ATOM 12683 C CA . PHE B 1 646 ? -6.469 -20.703 -17.656 1 95.56 646 PHE B CA 1
ATOM 12684 C C . PHE B 1 646 ? -5.551 -21.531 -18.547 1 95.56 646 PHE B C 1
ATOM 12686 O O . PHE B 1 646 ? -4.551 -21.031 -19.062 1 95.56 646 PHE B O 1
ATOM 12693 N N . GLN B 1 647 ? -5.883 -22.781 -18.719 1 94.25 647 GLN B N 1
ATOM 12694 C CA . GLN B 1 647 ? -5.129 -23.625 -19.641 1 94.25 647 GLN B CA 1
ATOM 12695 C C . GLN B 1 647 ? -5.102 -23.016 -21.031 1 94.25 647 GLN B C 1
ATOM 12697 O O . GLN B 1 647 ? -4.051 -22.984 -21.688 1 94.25 647 GLN B O 1
ATOM 12702 N N . SER B 1 648 ? -6.211 -22.594 -21.438 1 93 648 SER B N 1
ATOM 12703 C CA . SER B 1 648 ? -6.324 -22 -22.766 1 93 648 SER B CA 1
ATOM 12704 C C . SER B 1 648 ? -5.527 -20.703 -22.859 1 93 648 SER B C 1
ATOM 12706 O O . SER B 1 648 ? -4.91 -20.422 -23.891 1 93 648 SER B O 1
ATOM 12708 N N . LEU B 1 649 ? -5.555 -19.953 -21.797 1 93.69 649 LEU B N 1
ATOM 12709 C CA . LEU B 1 649 ? -4.852 -18.672 -21.781 1 93.69 649 LEU B CA 1
ATOM 12710 C C . LEU B 1 649 ? -3.342 -18.875 -21.844 1 93.69 649 LEU B C 1
ATOM 12712 O O . LEU B 1 649 ? -2.619 -18.078 -22.438 1 93.69 649 LEU B O 1
ATOM 12716 N N . ILE B 1 650 ? -2.852 -19.922 -21.203 1 96.06 650 ILE B N 1
ATOM 12717 C CA . ILE B 1 650 ? -1.43 -20.234 -21.266 1 96.06 650 ILE B CA 1
ATOM 12718 C C . ILE B 1 650 ? -1.025 -20.484 -22.719 1 96.06 650 ILE B C 1
ATOM 12720 O O . ILE B 1 650 ? -0.03 -19.938 -23.203 1 96.06 650 ILE B O 1
ATOM 12724 N N . LYS B 1 651 ? -1.799 -21.297 -23.406 1 92.12 651 LYS B N 1
ATOM 12725 C CA . LYS B 1 651 ? -1.521 -21.625 -24.797 1 92.12 651 LYS B CA 1
ATOM 12726 C C . LYS B 1 651 ? -1.573 -20.391 -25.688 1 92.12 651 LYS B C 1
ATOM 12728 O O . LYS B 1 651 ? -0.701 -20.188 -26.531 1 92.12 651 LYS B O 1
ATOM 12733 N N . GLU B 1 652 ? -2.547 -19.594 -25.438 1 89.25 652 GLU B N 1
ATOM 12734 C CA . GLU B 1 652 ? -2.74 -18.391 -26.25 1 89.25 652 GLU B CA 1
ATOM 12735 C C . GLU B 1 652 ? -1.609 -17.391 -26.031 1 89.25 652 GLU B C 1
ATOM 12737 O O . GLU B 1 652 ? -1.122 -16.781 -26.984 1 89.25 652 GLU B O 1
ATOM 12742 N N . SER B 1 653 ? -1.309 -17.219 -24.766 1 90.06 653 SER B N 1
ATOM 12743 C CA . SER B 1 653 ? -0.232 -16.297 -24.438 1 90.06 653 SER B CA 1
ATOM 12744 C C . SER B 1 653 ? 1.09 -16.75 -25.047 1 90.06 653 SER B C 1
ATOM 12746 O O . SER B 1 653 ? 1.879 -15.922 -25.516 1 90.06 653 SER B O 1
ATOM 12748 N N . TRP B 1 654 ? 1.34 -18 -25.016 1 90.88 654 TRP B N 1
ATOM 12749 C CA . TRP B 1 654 ? 2.551 -18.562 -25.594 1 90.88 654 TRP B CA 1
ATOM 12750 C C . TRP B 1 654 ? 2.566 -18.359 -27.109 1 90.88 654 TRP B C 1
ATOM 12752 O O . TRP B 1 654 ? 3.59 -17.969 -27.688 1 90.88 654 TRP B O 1
ATOM 12762 N N . LYS B 1 655 ? 1.47 -18.609 -27.766 1 83.75 655 LYS B N 1
ATOM 12763 C CA . LYS B 1 655 ? 1.369 -18.438 -29.203 1 83.75 655 LYS B CA 1
ATOM 12764 C C . LYS B 1 655 ? 1.62 -16.984 -29.609 1 83.75 655 LYS B C 1
ATOM 12766 O O . LYS B 1 655 ? 2.295 -16.703 -30.594 1 83.75 655 LYS B O 1
ATOM 12771 N N . GLU B 1 656 ? 1.085 -16.141 -28.812 1 77.44 656 GLU B N 1
ATOM 12772 C CA . GLU B 1 656 ? 1.271 -14.719 -29.062 1 77.44 656 GLU B CA 1
ATOM 12773 C C . GLU B 1 656 ? 2.742 -14.32 -28.953 1 77.44 656 GLU B C 1
ATOM 12775 O O . GLU B 1 656 ? 3.229 -13.5 -29.734 1 77.44 656 GLU B O 1
ATOM 12780 N N . GLN B 1 657 ? 3.416 -14.922 -28.047 1 76.88 657 GLN B N 1
ATOM 12781 C CA . GLN B 1 657 ? 4.824 -14.617 -27.812 1 76.88 657 GLN B CA 1
ATOM 12782 C C . GLN B 1 657 ? 5.699 -15.164 -28.938 1 76.88 657 GLN B C 1
ATOM 12784 O O . GLN B 1 657 ? 6.668 -14.523 -29.344 1 76.88 657 GLN B O 1
ATOM 12789 N N . ILE B 1 658 ? 5.387 -16.375 -29.406 1 71.56 658 ILE B N 1
ATOM 12790 C CA . ILE B 1 658 ? 6.141 -16.984 -30.5 1 71.56 658 ILE B CA 1
ATOM 12791 C C . ILE B 1 658 ? 5.949 -16.188 -31.781 1 71.56 658 ILE B C 1
ATOM 12793 O O . ILE B 1 658 ? 6.902 -15.969 -32.531 1 71.56 658 ILE B O 1
ATOM 12797 N N . ASP B 1 659 ? 4.77 -15.836 -31.984 1 62.28 659 ASP B N 1
ATOM 12798 C CA . ASP B 1 659 ? 4.457 -15.07 -33.188 1 62.28 659 ASP B CA 1
ATOM 12799 C C . ASP B 1 659 ? 5.172 -13.719 -33.156 1 62.28 659 ASP B C 1
ATOM 12801 O O . ASP B 1 659 ? 5.609 -13.234 -34.219 1 62.28 659 ASP B O 1
ATOM 12805 N N . MET B 1 660 ? 5.367 -13.172 -31.984 1 55.69 660 MET B N 1
ATOM 12806 C CA . MET B 1 660 ? 6.051 -11.891 -31.844 1 55.69 660 MET B CA 1
ATOM 12807 C C . MET B 1 660 ? 7.559 -12.055 -32.031 1 55.69 660 MET B C 1
ATOM 12809 O O . MET B 1 660 ? 8.242 -11.125 -32.469 1 55.69 660 MET B O 1
ATOM 12813 N N . GLN B 1 661 ? 8.266 -13.227 -31.625 1 53.59 661 GLN B N 1
ATOM 12814 C CA . GLN B 1 661 ? 9.695 -13.523 -31.672 1 53.59 661 GLN B CA 1
ATOM 12815 C C . GLN B 1 661 ? 10.188 -13.688 -33.094 1 53.59 661 GLN B C 1
ATOM 12817 O O . GLN B 1 661 ? 11.383 -13.805 -33.344 1 53.59 661 GLN B O 1
ATOM 12822 N N . ARG B 1 662 ? 9.562 -13.766 -34.219 1 51.53 662 ARG B N 1
ATOM 12823 C CA . ARG B 1 662 ? 10.141 -13.883 -35.562 1 51.53 662 ARG B CA 1
ATOM 12824 C C . ARG B 1 662 ? 11.102 -12.734 -35.844 1 51.53 662 ARG B C 1
ATOM 12826 O O . ARG B 1 662 ? 12.016 -12.875 -36.656 1 51.53 662 ARG B O 1
ATOM 12833 N N . ILE B 1 663 ? 11.188 -11.711 -35.312 1 55.66 663 ILE B N 1
ATOM 12834 C CA . ILE B 1 663 ? 12.242 -10.703 -35.375 1 55.66 663 ILE B CA 1
ATOM 12835 C C . ILE B 1 663 ? 13.172 -10.852 -34.188 1 55.66 663 ILE B C 1
ATOM 12837 O O . ILE B 1 663 ? 12.719 -10.891 -33.031 1 55.66 663 ILE B O 1
ATOM 12841 N N . PRO B 1 664 ? 14.578 -11.477 -34.375 1 59.16 664 PRO B N 1
ATOM 12842 C CA . PRO B 1 664 ? 15.461 -11.773 -33.25 1 59.16 664 PRO B CA 1
ATOM 12843 C C . PRO B 1 664 ? 15.484 -10.648 -32.219 1 59.16 664 PRO B C 1
ATOM 12845 O O . PRO B 1 664 ? 15.297 -9.484 -32.562 1 59.16 664 PRO B O 1
ATOM 12848 N N . ALA B 1 665 ? 15.57 -11.109 -30.938 1 63.97 665 ALA B N 1
ATOM 12849 C CA . ALA B 1 665 ? 15.68 -10.125 -29.859 1 63.97 665 ALA B CA 1
ATOM 12850 C C . ALA B 1 665 ? 17.031 -9.414 -29.906 1 63.97 665 ALA B C 1
ATOM 12852 O O . ALA B 1 665 ? 18.062 -10.039 -30.156 1 63.97 665 ALA B O 1
ATOM 12853 N N . PHE B 1 666 ? 17.172 -8.188 -29.734 1 78.44 666 PHE B N 1
ATOM 12854 C CA . PHE B 1 666 ? 18.391 -7.402 -29.75 1 78.44 666 PHE B CA 1
ATOM 12855 C C . PHE B 1 666 ? 19.234 -7.68 -28.516 1 78.44 666 PHE B C 1
ATOM 12857 O O . PHE B 1 666 ? 18.766 -7.555 -27.391 1 78.44 666 PHE B O 1
ATOM 12864 N N . THR B 1 667 ? 20.359 -8.336 -28.625 1 75.5 667 THR B N 1
ATOM 12865 C CA . THR B 1 667 ? 21.359 -8.484 -27.594 1 75.5 667 THR B CA 1
ATOM 12866 C C . THR B 1 667 ? 22.641 -7.754 -27.969 1 75.5 667 THR B C 1
ATOM 12868 O O . THR B 1 667 ? 22.922 -7.547 -29.156 1 75.5 667 THR B O 1
ATOM 12871 N N . ALA B 1 668 ? 23.438 -7.395 -26.906 1 79.44 668 ALA B N 1
ATOM 12872 C CA . ALA B 1 668 ? 24.672 -6.645 -27.125 1 79.44 668 ALA B CA 1
ATOM 12873 C C . ALA B 1 668 ? 25.625 -7.422 -28.016 1 79.44 668 ALA B C 1
ATOM 12875 O O . ALA B 1 668 ? 26.375 -6.828 -28.797 1 79.44 668 ALA B O 1
ATOM 12876 N N . GLN B 1 669 ? 25.609 -8.68 -27.969 1 79.25 669 GLN B N 1
ATOM 12877 C CA . GLN B 1 669 ? 26.547 -9.531 -28.688 1 79.25 669 GLN B CA 1
ATOM 12878 C C . GLN B 1 669 ? 26.344 -9.43 -30.188 1 79.25 669 GLN B C 1
ATOM 12880 O O . GLN B 1 669 ? 27.297 -9.617 -30.969 1 79.25 669 GLN B O 1
ATOM 12885 N N . LEU B 1 670 ? 25.297 -9.078 -30.641 1 81.94 670 LEU B N 1
ATOM 12886 C CA . LEU B 1 670 ? 24.969 -9.062 -32.062 1 81.94 670 LEU B CA 1
ATOM 12887 C C . LEU B 1 670 ? 25.719 -7.941 -32.781 1 81.94 670 LEU B C 1
ATOM 12889 O O . LEU B 1 670 ? 25.984 -8.031 -34 1 81.94 670 LEU B O 1
ATOM 12893 N N . ILE B 1 671 ? 26.156 -6.926 -32.031 1 86.56 671 ILE B N 1
ATOM 12894 C CA . ILE B 1 671 ? 26.766 -5.801 -32.719 1 86.56 671 ILE B CA 1
ATOM 12895 C C . ILE B 1 671 ? 28.094 -5.449 -32.062 1 86.56 671 ILE B C 1
ATOM 12897 O O . ILE B 1 671 ? 28.797 -4.547 -32.531 1 86.56 671 ILE B O 1
ATOM 12901 N N . LYS B 1 672 ? 28.469 -6.152 -31 1 86.5 672 LYS B N 1
ATOM 12902 C CA . LYS B 1 672 ? 29.656 -5.793 -30.25 1 86.5 672 LYS B CA 1
ATOM 12903 C C . LYS B 1 672 ? 30.906 -5.855 -31.125 1 86.5 672 LYS B C 1
ATOM 12905 O O . LYS B 1 672 ? 31.703 -4.91 -31.156 1 86.5 672 LYS B O 1
ATOM 12910 N N . GLU B 1 673 ? 31.203 -6.93 -31.75 1 85.69 673 GLU B N 1
ATOM 12911 C CA . GLU B 1 673 ? 32.406 -7.113 -32.562 1 85.69 673 GLU B CA 1
ATOM 12912 C C . GLU B 1 673 ? 32.406 -6.137 -33.75 1 85.69 673 GLU B C 1
ATOM 12914 O O . GLU B 1 673 ? 33.406 -5.438 -33.938 1 85.69 673 GLU B O 1
ATOM 12919 N N . PRO B 1 674 ? 31.391 -6.035 -34.469 1 89.81 674 PRO B N 1
ATOM 12920 C CA . PRO B 1 674 ? 31.391 -5.059 -35.531 1 89.81 674 PRO B CA 1
ATOM 12921 C C . PRO B 1 674 ? 31.594 -3.627 -35.062 1 89.81 674 PRO B C 1
ATOM 12923 O O . PRO B 1 674 ? 32.219 -2.82 -35.719 1 89.81 674 PRO B O 1
ATOM 12926 N N . TYR B 1 675 ? 31.125 -3.336 -33.906 1 90.56 675 TYR B N 1
ATOM 12927 C CA . TYR B 1 675 ? 31.25 -2 -33.344 1 90.56 675 TYR B CA 1
ATOM 12928 C C . TYR B 1 675 ? 32.719 -1.693 -33 1 90.56 675 TYR B C 1
ATOM 12930 O O . TYR B 1 675 ? 33.219 -0.606 -33.312 1 90.56 675 TYR B O 1
ATOM 12938 N N . GLN B 1 676 ? 33.344 -2.662 -32.438 1 88.12 676 GLN B N 1
ATOM 12939 C CA . GLN B 1 676 ? 34.719 -2.479 -32.031 1 88.12 676 GLN B CA 1
ATOM 12940 C C . GLN B 1 676 ? 35.656 -2.373 -33.25 1 88.12 676 GLN B C 1
ATOM 12942 O O . GLN B 1 676 ? 36.625 -1.614 -33.219 1 88.12 676 GLN B O 1
ATOM 12947 N N . ASN B 1 677 ? 35.406 -2.998 -34.219 1 88.5 677 ASN B N 1
ATOM 12948 C CA . ASN B 1 677 ? 36.25 -3.061 -35.406 1 88.5 677 ASN B CA 1
ATOM 12949 C C . ASN B 1 677 ? 36 -1.891 -36.344 1 88.5 677 ASN B C 1
ATOM 12951 O O . ASN B 1 677 ? 36.812 -1.593 -37.219 1 88.5 677 ASN B O 1
ATOM 12955 N N . ALA B 1 678 ? 34.969 -1.229 -36.188 1 90.44 678 ALA B N 1
ATOM 12956 C CA . ALA B 1 678 ? 34.562 -0.171 -37.094 1 90.44 678 ALA B CA 1
ATOM 12957 C C . ALA B 1 678 ? 35.406 1.087 -36.875 1 90.44 678 ALA B C 1
ATOM 12959 O O . ALA B 1 678 ? 35.781 1.407 -35.75 1 90.44 678 ALA B O 1
ATOM 12960 N N . GLN B 1 679 ? 35.656 1.744 -37.875 1 87.62 679 GLN B N 1
ATOM 12961 C CA . GLN B 1 679 ? 36.469 2.959 -37.812 1 87.62 679 GLN B CA 1
ATOM 12962 C C . GLN B 1 679 ? 35.594 4.207 -37.844 1 87.62 679 GLN B C 1
ATOM 12964 O O . GLN B 1 679 ? 35.969 5.242 -37.281 1 87.62 679 GLN B O 1
ATOM 12969 N N . LYS B 1 680 ? 34.562 4.164 -38.5 1 89.94 680 LYS B N 1
ATOM 12970 C CA . LYS B 1 680 ? 33.562 5.234 -38.594 1 89.94 680 LYS B CA 1
ATOM 12971 C C . LYS B 1 680 ? 32.156 4.691 -38.406 1 89.94 680 LYS B C 1
ATOM 12973 O O . LYS B 1 680 ? 31.672 3.951 -39.25 1 89.94 680 LYS B O 1
ATOM 12978 N N . ARG B 1 681 ? 31.594 5.148 -37.406 1 93.56 681 ARG B N 1
ATOM 12979 C CA . ARG B 1 681 ? 30.312 4.535 -37.031 1 93.56 681 ARG B CA 1
ATOM 12980 C C . ARG B 1 681 ? 29.188 5.555 -37.062 1 93.56 681 ARG B C 1
ATOM 12982 O O . ARG B 1 681 ? 29.344 6.688 -36.594 1 93.56 681 ARG B O 1
ATOM 12989 N N . LEU B 1 682 ? 28.016 5.172 -37.562 1 92 682 LEU B N 1
ATOM 12990 C CA . LEU B 1 682 ? 26.781 5.961 -37.531 1 92 682 LEU B CA 1
ATOM 12991 C C . LEU B 1 682 ? 25.719 5.301 -36.688 1 92 682 LEU B C 1
ATOM 12993 O O . LEU B 1 682 ? 25.344 4.156 -36.906 1 92 682 LEU B O 1
ATOM 12997 N N . ILE B 1 683 ? 25.297 5.992 -35.719 1 92.69 683 ILE B N 1
ATOM 12998 C CA . ILE B 1 683 ? 24.312 5.469 -34.781 1 92.69 683 ILE B CA 1
ATOM 12999 C C . ILE B 1 683 ? 23.062 6.344 -34.844 1 92.69 683 ILE B C 1
ATOM 13001 O O . ILE B 1 683 ? 23.109 7.531 -34.5 1 92.69 683 ILE B O 1
ATOM 13005 N N . LEU B 1 684 ? 21.922 5.777 -35.156 1 92.5 684 LEU B N 1
ATOM 13006 C CA . LEU B 1 684 ? 20.641 6.449 -35.25 1 92.5 684 LEU B CA 1
ATOM 13007 C C . LEU B 1 684 ? 19.656 5.914 -34.219 1 92.5 684 LEU B C 1
ATOM 13009 O O . LEU B 1 684 ? 19.266 4.75 -34.281 1 92.5 684 LEU B O 1
ATOM 13013 N N . LEU B 1 685 ? 19.234 6.766 -33.344 1 91.12 685 LEU B N 1
ATOM 13014 C CA . LEU B 1 685 ? 18.375 6.328 -32.281 1 91.12 685 LEU B CA 1
ATOM 13015 C C . LEU B 1 685 ? 17.078 7.145 -32.25 1 91.12 685 LEU B C 1
ATOM 13017 O O . LEU B 1 685 ? 17.125 8.375 -32.219 1 91.12 685 LEU B O 1
ATOM 13021 N N . TYR B 1 686 ? 16.016 6.48 -32.219 1 88.31 686 TYR B N 1
ATOM 13022 C CA . TYR B 1 686 ? 14.75 7.168 -31.969 1 88.31 686 TYR B CA 1
ATOM 13023 C C . TYR B 1 686 ? 14.539 7.441 -30.484 1 88.31 686 TYR B C 1
ATOM 13025 O O . TYR B 1 686 ? 14.914 6.625 -29.641 1 88.31 686 TYR B O 1
ATOM 13033 N N . PHE B 1 687 ? 13.922 8.539 -30.188 1 85.19 687 PHE B N 1
ATOM 13034 C CA . PHE B 1 687 ? 13.852 9.008 -28.812 1 85.19 687 PHE B CA 1
ATOM 13035 C C . PHE B 1 687 ? 12.648 8.406 -28.094 1 85.19 687 PHE B C 1
ATOM 13037 O O . PHE B 1 687 ? 12.797 7.559 -27.203 1 85.19 687 PHE B O 1
ATOM 13044 N N . GLU B 1 688 ? 11.539 8.719 -28.609 1 74.25 688 GLU B N 1
ATOM 13045 C CA . GLU B 1 688 ? 10.32 8.344 -27.906 1 74.25 688 GLU B CA 1
ATOM 13046 C C . GLU B 1 688 ? 10.078 6.84 -28 1 74.25 688 GLU B C 1
ATOM 13048 O O . GLU B 1 688 ? 9.977 6.285 -29.094 1 74.25 688 GLU B O 1
ATOM 13053 N N . GLY B 1 689 ? 9.953 6.211 -26.844 1 71.38 689 GLY B N 1
ATOM 13054 C CA . GLY B 1 689 ? 9.641 4.789 -26.828 1 71.38 689 GLY B CA 1
ATOM 13055 C C . GLY B 1 689 ? 10.828 3.91 -27.172 1 71.38 689 GLY B C 1
ATOM 13056 O O . GLY B 1 689 ? 10.695 2.688 -27.25 1 71.38 689 GLY B O 1
ATOM 13057 N N . THR B 1 690 ? 11.922 4.566 -27.5 1 81.88 690 THR B N 1
ATOM 13058 C CA . THR B 1 690 ? 13.102 3.787 -27.875 1 81.88 690 THR B CA 1
ATOM 13059 C C . THR B 1 690 ? 14.227 3.996 -26.875 1 81.88 690 THR B C 1
ATOM 13061 O O . THR B 1 690 ? 14.727 3.035 -26.281 1 81.88 690 THR B O 1
ATOM 13064 N N . ILE B 1 691 ? 14.625 5.234 -26.672 1 81.56 691 ILE B N 1
ATOM 13065 C CA . ILE B 1 691 ? 15.688 5.465 -25.703 1 81.56 691 ILE B CA 1
ATOM 13066 C C . ILE B 1 691 ? 15.109 6.168 -24.469 1 81.56 691 ILE B C 1
ATOM 13068 O O . ILE B 1 691 ? 15.844 6.488 -23.531 1 81.56 691 ILE B O 1
ATOM 13072 N N . SER B 1 692 ? 13.953 6.488 -24.5 1 73.19 692 SER B N 1
ATOM 13073 C CA . SER B 1 692 ? 13.227 7.016 -23.344 1 73.19 692 SER B CA 1
ATOM 13074 C C . SER B 1 692 ? 11.812 6.449 -23.266 1 73.19 692 SER B C 1
ATOM 13076 O O . SER B 1 692 ? 11.141 6.328 -24.297 1 73.19 692 SER B O 1
ATOM 13078 N N . THR B 1 693 ? 11.516 6.043 -22.156 1 58.75 693 THR B N 1
ATOM 13079 C CA . THR B 1 693 ? 10.141 5.574 -21.984 1 58.75 693 THR B CA 1
ATOM 13080 C C . THR B 1 693 ? 9.164 6.738 -22.094 1 58.75 693 THR B C 1
ATOM 13082 O O . THR B 1 693 ? 9.406 7.82 -21.562 1 58.75 693 THR B O 1
ATOM 13085 N N . TRP B 1 694 ? 8.469 6.773 -23.25 1 47.56 694 TRP B N 1
ATOM 13086 C CA . TRP B 1 694 ? 7.527 7.859 -23.516 1 47.56 694 TRP B CA 1
ATOM 13087 C C . TRP B 1 694 ? 6.09 7.391 -23.312 1 47.56 694 TRP B C 1
ATOM 13089 O O . TRP B 1 694 ? 5.715 6.305 -23.766 1 47.56 694 TRP B O 1
ATOM 13099 N N . GLY B 1 695 ? 5.352 7.914 -22.078 1 43.06 695 GLY B N 1
ATOM 13100 C CA . GLY B 1 695 ? 3.967 7.625 -21.734 1 43.06 695 GLY B CA 1
ATOM 13101 C C . GLY B 1 695 ? 3.359 8.656 -20.797 1 43.06 695 GLY B C 1
ATOM 13102 O O . GLY B 1 695 ? 3.965 9.695 -20.547 1 43.06 695 GLY B O 1
ATOM 13103 N N . SER B 1 696 ? 1.99 8.352 -20.328 1 34.22 696 SER B N 1
ATOM 13104 C CA . SER B 1 696 ? 1.178 9.305 -19.594 1 34.22 696 SER B CA 1
ATOM 13105 C C . SER B 1 696 ? 1.855 9.711 -18.281 1 34.22 696 SER B C 1
ATOM 13107 O O . SER B 1 696 ? 1.44 10.672 -17.641 1 34.22 696 SER B O 1
ATOM 13109 N N . GLN B 1 697 ? 2.617 8.844 -17.641 1 32.88 697 GLN B N 1
ATOM 13110 C CA . GLN B 1 697 ? 2.955 9.227 -16.281 1 32.88 697 GLN B CA 1
ATOM 13111 C C . GLN B 1 697 ? 4.285 9.977 -16.234 1 32.88 697 GLN B C 1
ATOM 13113 O O . GLN B 1 697 ? 5.285 9.508 -16.781 1 32.88 697 GLN B O 1
ATOM 13118 N N . TYR B 1 698 ? 4.371 11.078 -15.828 1 31.12 698 TYR B N 1
ATOM 13119 C CA . TYR B 1 698 ? 5.387 12.117 -15.766 1 31.12 698 TYR B CA 1
ATOM 13120 C C . TYR B 1 698 ? 6.688 11.586 -15.172 1 31.12 698 TYR B C 1
ATOM 13122 O O . TYR B 1 698 ? 7.773 11.93 -15.641 1 31.12 698 TYR B O 1
ATOM 13130 N N . HIS B 1 699 ? 6.578 10.914 -14.109 1 33.38 699 HIS B N 1
ATOM 13131 C CA . HIS B 1 699 ? 7.793 10.656 -13.352 1 33.38 699 HIS B CA 1
ATOM 13132 C C . HIS B 1 699 ? 8.695 9.648 -14.062 1 33.38 699 HIS B C 1
ATOM 13134 O O . HIS B 1 699 ? 9.922 9.75 -13.984 1 33.38 699 HIS B O 1
ATOM 13140 N N . ASN B 1 700 ? 8.211 8.711 -14.648 1 36.88 700 ASN B N 1
ATOM 13141 C CA . ASN B 1 700 ? 8.984 7.707 -15.359 1 36.88 700 ASN B CA 1
ATOM 13142 C C . ASN B 1 700 ? 9.695 8.305 -16.578 1 36.88 700 ASN B C 1
ATOM 13144 O O . ASN B 1 700 ? 10.742 7.812 -16.984 1 36.88 700 ASN B O 1
ATOM 13148 N N . VAL B 1 701 ? 9.289 9.375 -17.016 1 39.09 701 VAL B N 1
ATOM 13149 C CA . VAL B 1 701 ? 9.82 10.094 -18.172 1 39.09 701 VAL B CA 1
ATOM 13150 C C . VAL B 1 701 ? 11.141 10.758 -17.797 1 39.09 701 VAL B C 1
ATOM 13152 O O . VAL B 1 701 ? 12.102 10.727 -18.578 1 39.09 701 VAL B O 1
ATOM 13155 N N . MET B 1 702 ? 11.125 11.133 -16.5 1 39.47 702 MET B N 1
ATOM 13156 C CA . MET B 1 702 ? 12.32 11.891 -16.141 1 39.47 702 MET B CA 1
ATOM 13157 C C . MET B 1 702 ? 13.5 10.961 -15.891 1 39.47 702 MET B C 1
ATOM 13159 O O . MET B 1 702 ? 14.641 11.281 -16.25 1 39.47 702 MET B O 1
ATOM 13163 N N . THR B 1 703 ? 13.258 9.906 -15.156 1 42.53 703 THR B N 1
ATOM 13164 C CA . THR B 1 703 ? 14.359 8.992 -14.875 1 42.53 703 THR B CA 1
ATOM 13165 C C . THR B 1 703 ? 14.883 8.352 -16.156 1 42.53 703 THR B C 1
ATOM 13167 O O . THR B 1 703 ? 16.094 8.164 -16.312 1 42.53 703 THR B O 1
ATOM 13170 N N . SER B 1 704 ? 14.039 8.156 -16.984 1 54.88 704 SER B N 1
ATOM 13171 C CA . SER B 1 704 ? 14.414 7.578 -18.266 1 54.88 704 SER B CA 1
ATOM 13172 C C . SER B 1 704 ? 15.18 8.578 -19.125 1 54.88 704 SER B C 1
ATOM 13174 O O . SER B 1 704 ? 16.078 8.195 -19.875 1 54.88 704 SER B O 1
ATOM 13176 N N . LEU B 1 705 ? 15.07 9.727 -18.641 1 62.5 705 LEU B N 1
ATOM 13177 C CA . LEU B 1 705 ? 15.703 10.766 -19.438 1 62.5 705 LEU B CA 1
ATOM 13178 C C . LEU B 1 705 ? 17.172 10.938 -19.062 1 62.5 705 LEU B C 1
ATOM 13180 O O . LEU B 1 705 ? 18.016 11.133 -19.922 1 62.5 705 LEU B O 1
ATOM 13184 N N . GLN B 1 706 ? 17.359 10.789 -17.703 1 65.25 706 GLN B N 1
ATOM 13185 C CA . GLN B 1 706 ? 18.75 10.938 -17.297 1 65.25 706 GLN B CA 1
ATOM 13186 C C . GLN B 1 706 ? 19.609 9.797 -17.844 1 65.25 706 GLN B C 1
ATOM 13188 O O . GLN B 1 706 ? 20.719 10.016 -18.297 1 65.25 706 GLN B O 1
ATOM 13193 N N . ARG B 1 707 ? 19.109 8.664 -17.75 1 73.38 707 ARG B N 1
ATOM 13194 C CA . ARG B 1 707 ? 19.828 7.523 -18.312 1 73.38 707 ARG B CA 1
ATOM 13195 C C . ARG B 1 707 ? 20.078 7.723 -19.812 1 73.38 707 ARG B C 1
ATOM 13197 O O . ARG B 1 707 ? 21.172 7.41 -20.312 1 73.38 707 ARG B O 1
ATOM 13204 N N . THR B 1 708 ? 19.172 8.227 -20.375 1 79.19 708 THR B N 1
ATOM 13205 C CA . THR B 1 708 ? 19.281 8.492 -21.812 1 79.19 708 THR B CA 1
ATOM 13206 C C . THR B 1 708 ? 20.344 9.555 -22.094 1 79.19 708 THR B C 1
ATOM 13208 O O . THR B 1 708 ? 21.141 9.406 -23.016 1 79.19 708 THR B O 1
ATOM 13211 N N . ILE B 1 709 ? 20.359 10.477 -21.203 1 79.44 709 ILE B N 1
ATOM 13212 C CA . ILE B 1 709 ? 21.328 11.555 -21.391 1 79.44 709 ILE B CA 1
ATOM 13213 C C . ILE B 1 709 ? 22.734 11.016 -21.156 1 79.44 709 ILE B C 1
ATOM 13215 O O . ILE B 1 709 ? 23.656 11.328 -21.922 1 79.44 709 ILE B O 1
ATOM 13219 N N . ASN B 1 710 ? 22.891 10.148 -20.141 1 78.88 710 ASN B N 1
ATOM 13220 C CA . ASN B 1 710 ? 24.188 9.539 -19.891 1 78.88 710 ASN B CA 1
ATOM 13221 C C . ASN B 1 710 ? 24.625 8.664 -21.047 1 78.88 710 ASN B C 1
ATOM 13223 O O . ASN B 1 710 ? 25.797 8.703 -21.453 1 78.88 710 ASN B O 1
ATOM 13227 N N . LEU B 1 711 ? 23.812 7.949 -21.516 1 83.5 711 LEU B N 1
ATOM 13228 C CA . LEU B 1 711 ? 24.109 7.078 -22.641 1 83.5 711 LEU B CA 1
ATOM 13229 C C . LEU B 1 711 ? 24.531 7.895 -23.859 1 83.5 711 LEU B C 1
ATOM 13231 O O . LEU B 1 711 ? 25.516 7.562 -24.531 1 83.5 711 LEU B O 1
ATOM 13235 N N . LEU B 1 712 ? 23.891 8.922 -24.094 1 87.25 712 LEU B N 1
ATOM 13236 C CA . LEU B 1 712 ? 24.172 9.742 -25.266 1 87.25 712 LEU B CA 1
ATOM 13237 C C . LEU B 1 712 ? 25.5 10.469 -25.125 1 87.25 712 LEU B C 1
ATOM 13239 O O . LEU B 1 712 ? 26.234 10.625 -26.094 1 87.25 712 LEU B O 1
ATOM 13243 N N . ASN B 1 713 ? 25.734 10.773 -23.859 1 83.25 713 ASN B N 1
ATOM 13244 C CA . ASN B 1 713 ? 27.031 11.383 -23.625 1 83.25 713 ASN B CA 1
ATOM 13245 C C . ASN B 1 713 ? 28.172 10.375 -23.844 1 83.25 713 ASN B C 1
ATOM 13247 O O . ASN B 1 713 ? 29.203 10.711 -24.422 1 83.25 713 ASN B O 1
ATOM 13251 N N . MET B 1 714 ? 27.969 9.203 -23.391 1 84.12 714 MET B N 1
ATOM 13252 C CA . MET B 1 714 ? 28.953 8.148 -23.594 1 84.12 714 MET B CA 1
ATOM 13253 C C . MET B 1 714 ? 29.141 7.844 -25.078 1 84.12 714 MET B C 1
ATOM 13255 O O . MET B 1 714 ? 30.281 7.719 -25.547 1 84.12 714 MET B O 1
ATOM 13259 N N . LEU B 1 715 ? 28.219 7.805 -25.812 1 88.06 715 LEU B N 1
ATOM 13260 C CA . LEU B 1 715 ? 28.281 7.477 -27.234 1 88.06 715 LEU B CA 1
ATOM 13261 C C . LEU B 1 715 ? 28.938 8.602 -28.031 1 88.06 715 LEU B C 1
ATOM 13263 O O . LEU B 1 715 ? 29.719 8.352 -28.953 1 88.06 715 LEU B O 1
ATOM 13267 N N . THR B 1 716 ? 28.672 9.789 -27.594 1 87.81 716 THR B N 1
ATOM 13268 C CA . THR B 1 716 ? 29.156 10.93 -28.359 1 87.81 716 THR B CA 1
ATOM 13269 C C . THR B 1 716 ? 30.594 11.258 -27.969 1 87.81 716 THR B C 1
ATOM 13271 O O . THR B 1 716 ? 31.281 11.992 -28.672 1 87.81 716 THR B O 1
ATOM 13274 N N . SER B 1 717 ? 31 10.75 -26.859 1 84.62 717 SER B N 1
ATOM 13275 C CA . SER B 1 717 ? 32.375 11 -26.422 1 84.62 717 SER B CA 1
ATOM 13276 C C . SER B 1 717 ? 33.375 10.242 -27.297 1 84.62 717 SER B C 1
ATOM 13278 O O . SER B 1 717 ? 34.531 10.625 -27.375 1 84.62 717 SER B O 1
ATOM 13280 N N . ASP B 1 718 ? 33.031 9.172 -27.922 1 86.12 718 ASP B N 1
ATOM 13281 C CA . ASP B 1 718 ? 33.875 8.438 -28.859 1 86.12 718 ASP B CA 1
ATOM 13282 C C . ASP B 1 718 ? 33.906 9.117 -30.219 1 86.12 718 ASP B C 1
ATOM 13284 O O . ASP B 1 718 ? 32.875 9.211 -30.891 1 86.12 718 ASP B O 1
ATOM 13288 N N . PRO B 1 719 ? 35 9.586 -30.562 1 85.88 719 PRO B N 1
ATOM 13289 C CA . PRO B 1 719 ? 35.094 10.352 -31.797 1 85.88 719 PRO B CA 1
ATOM 13290 C C . PRO B 1 719 ? 34.75 9.508 -33.031 1 85.88 719 PRO B C 1
ATOM 13292 O O . PRO B 1 719 ? 34.469 10.055 -34.094 1 85.88 719 PRO B O 1
ATOM 13295 N N . LYS B 1 720 ? 34.812 8.242 -32.938 1 90.19 720 LYS B N 1
ATOM 13296 C CA . LYS B 1 720 ? 34.5 7.379 -34.062 1 90.19 720 LYS B CA 1
ATOM 13297 C C . LYS B 1 720 ? 32.969 7.324 -34.281 1 90.19 720 LYS B C 1
ATOM 13299 O O . LYS B 1 720 ? 32.5 6.844 -35.312 1 90.19 720 LYS B O 1
ATOM 13304 N N . ASN B 1 721 ? 32.281 7.84 -33.312 1 91.94 721 ASN B N 1
ATOM 13305 C CA . ASN B 1 721 ? 30.828 7.738 -33.375 1 91.94 721 ASN B CA 1
ATOM 13306 C C . ASN B 1 721 ? 30.203 9.039 -33.844 1 91.94 721 ASN B C 1
ATOM 13308 O O . ASN B 1 721 ? 30.562 10.125 -33.375 1 91.94 721 ASN B O 1
ATOM 13312 N N . THR B 1 722 ? 29.328 8.961 -34.75 1 90.5 722 THR B N 1
ATOM 13313 C CA . THR B 1 722 ? 28.375 10.008 -35.094 1 90.5 722 THR B CA 1
ATOM 13314 C C . THR B 1 722 ? 26.969 9.602 -34.656 1 90.5 722 THR B C 1
ATOM 13316 O O . THR B 1 722 ? 26.375 8.672 -35.219 1 90.5 722 THR B O 1
ATOM 13319 N N . VAL B 1 723 ? 26.469 10.273 -33.719 1 92.19 723 VAL B N 1
ATOM 13320 C CA . VAL B 1 723 ? 25.219 9.844 -33.094 1 92.19 723 VAL B CA 1
ATOM 13321 C C . VAL B 1 723 ? 24.125 10.852 -33.406 1 92.19 723 VAL B C 1
ATOM 13323 O O . VAL B 1 723 ? 24.312 12.055 -33.25 1 92.19 723 VAL B O 1
ATOM 13326 N N . TYR B 1 724 ? 22.984 10.383 -33.844 1 91.56 724 TYR B N 1
ATOM 13327 C CA . TYR B 1 724 ? 21.797 11.203 -34.062 1 91.56 724 TYR B CA 1
ATOM 13328 C C . TYR B 1 724 ? 20.609 10.656 -33.281 1 91.56 724 TYR B C 1
ATOM 13330 O O . TYR B 1 724 ? 20.422 9.445 -33.219 1 91.56 724 TYR B O 1
ATOM 13338 N N . VAL B 1 725 ? 19.812 11.508 -32.844 1 91.75 725 VAL B N 1
ATOM 13339 C CA . VAL B 1 725 ? 18.562 11.141 -32.188 1 91.75 725 VAL B CA 1
ATOM 13340 C C . VAL B 1 725 ? 17.391 11.648 -33 1 91.75 725 VAL B C 1
ATOM 13342 O O . VAL B 1 725 ? 17.328 12.82 -33.375 1 91.75 725 VAL B O 1
ATOM 13345 N N . PHE B 1 726 ? 16.516 10.719 -33.312 1 87.69 726 PHE B N 1
ATOM 13346 C CA . PHE B 1 726 ? 15.281 11.023 -34.031 1 87.69 726 PHE B CA 1
ATOM 13347 C C . PHE B 1 726 ? 14.125 11.203 -33.031 1 87.69 726 PHE B C 1
ATOM 13349 O O . PHE B 1 726 ? 14 10.453 -32.062 1 87.69 726 PHE B O 1
ATOM 13356 N N . SER B 1 727 ? 13.391 12.133 -33.312 1 83.25 727 SER B N 1
ATOM 13357 C CA . SER B 1 727 ? 12.266 12.375 -32.406 1 83.25 727 SER B CA 1
ATOM 13358 C C . SER B 1 727 ? 11.102 13.016 -33.125 1 83.25 727 SER B C 1
ATOM 13360 O O . SER B 1 727 ? 11.281 13.641 -34.188 1 83.25 727 SER B O 1
ATOM 13362 N N . ALA B 1 728 ? 9.969 12.797 -32.594 1 72.5 728 ALA B N 1
ATOM 13363 C CA . ALA B 1 728 ? 8.773 13.461 -33.125 1 72.5 728 ALA B CA 1
ATOM 13364 C C . ALA B 1 728 ? 8.609 14.852 -32.5 1 72.5 728 ALA B C 1
ATOM 13366 O O . ALA B 1 728 ? 7.789 15.641 -32.969 1 72.5 728 ALA B O 1
ATOM 13367 N N . LEU B 1 729 ? 9.453 15.18 -31.578 1 74.19 729 LEU B N 1
ATOM 13368 C CA . LEU B 1 729 ? 9.344 16.438 -30.859 1 74.19 729 LEU B CA 1
ATOM 13369 C C . LEU B 1 729 ? 9.891 17.594 -31.703 1 74.19 729 LEU B C 1
ATOM 13371 O O . LEU B 1 729 ? 10.578 17.375 -32.688 1 74.19 729 LEU B O 1
ATOM 13375 N N . SER B 1 730 ? 9.539 18.75 -31.25 1 71.44 730 SER B N 1
ATOM 13376 C CA . SER B 1 730 ? 9.977 19.938 -31.969 1 71.44 730 SER B CA 1
ATOM 13377 C C . SER B 1 730 ? 11.445 20.25 -31.703 1 71.44 730 SER B C 1
ATOM 13379 O O . SER B 1 730 ? 12.039 19.703 -30.766 1 71.44 730 SER B O 1
ATOM 13381 N N . CYS B 1 731 ? 12.008 21.094 -32.594 1 75.94 731 CYS B N 1
ATOM 13382 C CA . CYS B 1 731 ? 13.406 21.5 -32.438 1 75.94 731 CYS B CA 1
ATOM 13383 C C . CYS B 1 731 ? 13.672 22.125 -31.094 1 75.94 731 CYS B C 1
ATOM 13385 O O . CYS B 1 731 ? 14.664 21.797 -30.438 1 75.94 731 CYS B O 1
ATOM 13387 N N . GLN B 1 732 ? 12.68 22.859 -30.656 1 68.75 732 GLN B N 1
ATOM 13388 C CA . GLN B 1 732 ? 12.875 23.562 -29.391 1 68.75 732 GLN B CA 1
ATOM 13389 C C . GLN B 1 732 ? 12.844 22.594 -28.203 1 68.75 732 GLN B C 1
ATOM 13391 O O . GLN B 1 732 ? 13.672 22.703 -27.297 1 68.75 732 GLN B O 1
ATOM 13396 N N . GLU B 1 733 ? 11.938 21.734 -28.219 1 73.81 733 GLU B N 1
ATOM 13397 C CA . GLU B 1 733 ? 11.836 20.75 -27.156 1 73.81 733 GLU B CA 1
ATOM 13398 C C . GLU B 1 733 ? 13.094 19.891 -27.062 1 73.81 733 GLU B C 1
ATOM 13400 O O . GLU B 1 733 ? 13.586 19.609 -25.969 1 73.81 733 GLU B O 1
ATOM 13405 N N . LEU B 1 734 ? 13.547 19.594 -28.156 1 80.12 734 LEU B N 1
ATOM 13406 C CA . LEU B 1 734 ? 14.703 18.703 -28.203 1 80.12 734 LEU B CA 1
ATOM 13407 C C . LEU B 1 734 ? 15.969 19.438 -27.797 1 80.12 734 LEU B C 1
ATOM 13409 O O . LEU B 1 734 ? 16.875 18.859 -27.188 1 80.12 734 LEU B O 1
ATOM 13413 N N . GLU B 1 735 ? 16.031 20.656 -28.109 1 75.94 735 GLU B N 1
ATOM 13414 C CA . GLU B 1 735 ? 17.172 21.438 -27.672 1 75.94 735 GLU B CA 1
ATOM 13415 C C . GLU B 1 735 ? 17.234 21.547 -26.141 1 75.94 735 GLU B C 1
ATOM 13417 O O . GLU B 1 735 ? 18.312 21.469 -25.547 1 75.94 735 GLU B O 1
ATOM 13422 N N . GLN B 1 736 ? 16.078 21.609 -25.609 1 72.31 736 GLN B N 1
ATOM 13423 C CA . GLN B 1 736 ? 16.016 21.688 -24.156 1 72.31 736 GLN B CA 1
ATOM 13424 C C . GLN B 1 736 ? 16.312 20.344 -23.516 1 72.31 736 GLN B C 1
ATOM 13426 O O . GLN B 1 736 ? 17.031 20.281 -22.516 1 72.31 736 GLN B O 1
ATOM 13431 N N . LEU B 1 737 ? 15.82 19.375 -24.062 1 75.12 737 LEU B N 1
ATOM 13432 C CA . LEU B 1 737 ? 15.977 18.031 -23.516 1 75.12 737 LEU B CA 1
ATOM 13433 C C . LEU B 1 737 ? 17.438 17.578 -23.594 1 75.12 737 LEU B C 1
ATOM 13435 O O . LEU B 1 737 ? 17.922 16.922 -22.672 1 75.12 737 LEU B O 1
ATOM 13439 N N . PHE B 1 738 ? 18.109 18 -24.703 1 81.5 738 PHE B N 1
ATOM 13440 C CA . PHE B 1 738 ? 19.453 17.453 -24.938 1 81.5 738 PHE B CA 1
ATOM 13441 C C . PHE B 1 738 ? 20.5 18.547 -24.859 1 81.5 738 PHE B C 1
ATOM 13443 O O . PHE B 1 738 ? 21.547 18.453 -25.5 1 81.5 738 PHE B O 1
ATOM 13450 N N . GLN B 1 739 ? 20.203 19.469 -24 1 74.06 739 GLN B N 1
ATOM 13451 C CA . GLN B 1 739 ? 21.156 20.562 -23.812 1 74.06 739 GLN B CA 1
ATOM 13452 C C . GLN B 1 739 ? 22.469 20.031 -23.203 1 74.06 739 GLN B C 1
ATOM 13454 O O . GLN B 1 739 ? 23.531 20.594 -23.453 1 74.06 739 GLN B O 1
ATOM 13459 N N . ARG B 1 740 ? 22.438 18.906 -22.531 1 74.06 740 ARG B N 1
ATOM 13460 C CA . ARG B 1 740 ? 23.594 18.344 -21.812 1 74.06 740 ARG B CA 1
ATOM 13461 C C . ARG B 1 740 ? 24.375 17.391 -22.703 1 74.06 740 ARG B C 1
ATOM 13463 O O . ARG B 1 740 ? 25.344 16.766 -22.234 1 74.06 740 ARG B O 1
ATOM 13470 N N . VAL B 1 741 ? 24.078 17.297 -23.938 1 83.31 741 VAL B N 1
ATOM 13471 C CA . VAL B 1 741 ? 24.828 16.453 -24.875 1 83.31 741 VAL B CA 1
ATOM 13472 C C . VAL B 1 741 ? 25.188 17.281 -26.109 1 83.31 741 VAL B C 1
ATOM 13474 O O . VAL B 1 741 ? 24.594 17.109 -27.172 1 83.31 741 VAL B O 1
ATOM 13477 N N . PRO B 1 742 ? 26.203 18.016 -25.984 1 77.94 742 PRO B N 1
ATOM 13478 C CA . PRO B 1 742 ? 26.5 19 -27.016 1 77.94 742 PRO B CA 1
ATOM 13479 C C . PRO B 1 742 ? 26.922 18.359 -28.344 1 77.94 742 PRO B C 1
ATOM 13481 O O . PRO B 1 742 ? 26.734 18.953 -29.406 1 77.94 742 PRO B O 1
ATOM 13484 N N . LYS B 1 743 ? 27.484 17.188 -28.422 1 85.38 743 LYS B N 1
ATOM 13485 C CA . LYS B 1 743 ? 27.984 16.578 -29.656 1 85.38 743 LYS B CA 1
ATOM 13486 C C . LYS B 1 743 ? 26.922 15.688 -30.297 1 85.38 743 LYS B C 1
ATOM 13488 O O . LYS B 1 743 ? 27.219 14.875 -31.172 1 85.38 743 LYS B O 1
ATOM 13493 N N . LEU B 1 744 ? 25.781 15.969 -29.938 1 88.75 744 LEU B N 1
ATOM 13494 C CA . LEU B 1 744 ? 24.672 15.141 -30.422 1 88.75 744 LEU B CA 1
ATOM 13495 C C . LEU B 1 744 ? 24.031 15.75 -31.656 1 88.75 744 LEU B C 1
ATOM 13497 O O . LEU B 1 744 ? 23.812 16.969 -31.719 1 88.75 744 LEU B O 1
ATOM 13501 N N . GLY B 1 745 ? 23.844 14.922 -32.688 1 89.38 745 GLY B N 1
ATOM 13502 C CA . GLY B 1 745 ? 22.953 15.297 -33.781 1 89.38 745 GLY B CA 1
ATOM 13503 C C . GLY B 1 745 ? 21.484 15.078 -33.438 1 89.38 745 GLY B C 1
ATOM 13504 O O . GLY B 1 745 ? 21.141 14.117 -32.75 1 89.38 745 GLY B O 1
ATOM 13505 N N . ILE B 1 746 ? 20.703 15.914 -34 1 89.44 746 ILE B N 1
ATOM 13506 C CA . ILE B 1 746 ? 19.297 15.812 -33.656 1 89.44 746 ILE B CA 1
ATOM 13507 C C . ILE B 1 746 ? 18.438 15.93 -34.906 1 89.44 746 ILE B C 1
ATOM 13509 O O . ILE B 1 746 ? 18.719 16.766 -35.75 1 89.44 746 ILE B O 1
ATOM 13513 N N . VAL B 1 747 ? 17.531 15.008 -35 1 87.38 747 VAL B N 1
ATOM 13514 C CA . VAL B 1 747 ? 16.516 15.062 -36.062 1 87.38 747 VAL B CA 1
ATOM 13515 C C . VAL B 1 747 ? 15.133 15.305 -35.438 1 87.38 747 VAL B C 1
ATOM 13517 O O . VAL B 1 747 ? 14.641 14.477 -34.656 1 87.38 747 VAL B O 1
ATOM 13520 N N . ALA B 1 748 ? 14.625 16.344 -35.781 1 83.88 748 ALA B N 1
ATOM 13521 C CA . ALA B 1 748 ? 13.367 16.734 -35.125 1 83.88 748 ALA B CA 1
ATOM 13522 C C . ALA B 1 748 ? 12.188 16.516 -36.062 1 83.88 748 ALA B C 1
ATOM 13524 O O . ALA B 1 748 ? 12.352 16.438 -37.281 1 83.88 748 ALA B O 1
ATOM 13525 N N . GLU B 1 749 ? 11.086 16.266 -35.469 1 76.5 749 GLU B N 1
ATOM 13526 C CA . GLU B 1 749 ? 9.805 16.141 -36.156 1 76.5 749 GLU B CA 1
ATOM 13527 C C . GLU B 1 749 ? 9.852 15.07 -37.25 1 76.5 749 GLU B C 1
ATOM 13529 O O . GLU B 1 749 ? 9.469 15.32 -38.375 1 76.5 749 GLU B O 1
ATOM 13534 N N . ASN B 1 750 ? 10.359 14.031 -36.969 1 76.75 750 ASN B N 1
ATOM 13535 C CA . ASN B 1 750 ? 10.383 12.812 -37.75 1 76.75 750 ASN B CA 1
ATOM 13536 C C . ASN B 1 750 ? 11.07 13.039 -39.094 1 76.75 750 ASN B C 1
ATOM 13538 O O . ASN B 1 750 ? 10.602 12.555 -40.125 1 76.75 750 ASN B O 1
ATOM 13542 N N . GLY B 1 751 ? 12.094 13.852 -39.031 1 78.56 751 GLY B N 1
ATOM 13543 C CA . GLY B 1 751 ? 12.93 13.977 -40.188 1 78.56 751 GLY B CA 1
ATOM 13544 C C . GLY B 1 751 ? 12.805 15.32 -40.875 1 78.56 751 GLY B C 1
ATOM 13545 O O . GLY B 1 751 ? 13.484 15.586 -41.875 1 78.56 751 GLY B O 1
ATOM 13546 N N . CYS B 1 752 ? 12.109 16.203 -40.375 1 76 752 CYS B N 1
ATOM 13547 C CA . CYS B 1 752 ? 11.867 17.5 -41 1 76 752 CYS B CA 1
ATOM 13548 C C . CYS B 1 752 ? 13.039 18.438 -40.812 1 76 752 CYS B C 1
ATOM 13550 O O . CYS B 1 752 ? 13.352 19.25 -41.656 1 76 752 CYS B O 1
ATOM 13552 N N . PHE B 1 753 ? 13.57 18.328 -39.656 1 81.44 753 PHE B N 1
ATOM 13553 C CA . PHE B 1 753 ? 14.688 19.188 -39.312 1 81.44 753 PHE B CA 1
ATOM 13554 C C . PHE B 1 753 ? 15.875 18.375 -38.812 1 81.44 753 PHE B C 1
ATOM 13556 O O . PHE B 1 753 ? 15.703 17.391 -38.094 1 81.44 753 PHE B O 1
ATOM 13563 N N . VAL B 1 754 ? 16.984 18.781 -39.281 1 86 754 VAL B N 1
ATOM 13564 C CA . VAL B 1 754 ? 18.188 18.078 -38.875 1 86 754 VAL B CA 1
ATOM 13565 C C . VAL B 1 754 ? 19.219 19.078 -38.344 1 86 754 VAL B C 1
ATOM 13567 O O . VAL B 1 754 ? 19.469 20.109 -39 1 86 754 VAL B O 1
ATOM 13570 N N . ARG B 1 755 ? 19.703 18.812 -37.219 1 86.94 755 ARG B N 1
ATOM 13571 C CA . ARG B 1 755 ? 20.844 19.547 -36.688 1 86.94 755 ARG B CA 1
ATOM 13572 C C . ARG B 1 755 ? 22.078 18.656 -36.594 1 86.94 755 ARG B C 1
ATOM 13574 O O . ARG B 1 755 ? 22.078 17.688 -35.812 1 86.94 755 ARG B O 1
ATOM 13581 N N . SER B 1 756 ? 23.062 18.969 -37.281 1 83.88 756 SER B N 1
ATOM 13582 C CA . SER B 1 756 ? 24.281 18.172 -37.25 1 83.88 756 SER B CA 1
ATOM 13583 C C . SER B 1 756 ? 25.109 18.484 -36 1 83.88 756 SER B C 1
ATOM 13585 O O . SER B 1 756 ? 25.047 19.609 -35.469 1 83.88 756 SER B O 1
ATOM 13587 N N . PRO B 1 757 ? 25.875 17.469 -35.531 1 83 757 PRO B N 1
ATOM 13588 C CA . PRO B 1 757 ? 26.797 17.734 -34.438 1 83 757 PRO B CA 1
ATOM 13589 C C . PRO B 1 757 ? 27.859 18.781 -34.781 1 83 757 PRO B C 1
ATOM 13591 O O . PRO B 1 757 ? 28.219 18.938 -35.938 1 83 757 PRO B O 1
ATOM 13594 N N . PRO B 1 758 ? 28.234 19.531 -33.844 1 73.56 758 PRO B N 1
ATOM 13595 C CA . PRO B 1 758 ? 29.266 20.531 -34.156 1 73.56 758 PRO B CA 1
ATOM 13596 C C . PRO B 1 758 ? 30.578 19.906 -34.594 1 73.56 758 PRO B C 1
ATOM 13598 O O . PRO B 1 758 ? 30.953 18.828 -34.094 1 73.56 758 PRO B O 1
ATOM 13601 N N . LYS B 1 759 ? 31.109 20.391 -35.688 1 65.88 759 LYS B N 1
ATOM 13602 C CA . LYS B 1 759 ? 32.375 19.922 -36.188 1 65.88 759 LYS B CA 1
ATOM 13603 C C . LYS B 1 759 ? 33.562 20.469 -35.375 1 65.88 759 LYS B C 1
ATOM 13605 O O . LYS B 1 759 ? 33.562 21.656 -35.031 1 65.88 759 LYS B O 1
ATOM 13610 N N . GLY B 1 760 ? 34.5 19.609 -34.938 1 57.97 760 GLY B N 1
ATOM 13611 C CA . GLY B 1 760 ? 35.719 19.953 -34.219 1 57.97 760 GLY B CA 1
ATOM 13612 C C . GLY B 1 760 ? 35.469 20.281 -32.75 1 57.97 760 GLY B C 1
ATOM 13613 O O . GLY B 1 760 ? 34.562 19.734 -32.125 1 57.97 760 GLY B O 1
ATOM 13614 N N . ASP B 1 761 ? 36.312 21.125 -32.156 1 51.78 761 ASP B N 1
ATOM 13615 C CA . ASP B 1 761 ? 36.375 21.578 -30.781 1 51.78 761 ASP B CA 1
ATOM 13616 C C . ASP B 1 761 ? 35.344 22.688 -30.531 1 51.78 761 ASP B C 1
ATOM 13618 O O . ASP B 1 761 ? 35.438 23.438 -29.562 1 51.78 761 ASP B O 1
ATOM 13622 N N . ALA B 1 762 ? 34.469 22.875 -31.328 1 50.97 762 ALA B N 1
ATOM 13623 C CA . ALA B 1 762 ? 33.625 24.062 -31.25 1 50.97 762 ALA B CA 1
ATOM 13624 C C . ALA B 1 762 ? 32.5 23.859 -30.25 1 50.97 762 ALA B C 1
ATOM 13626 O O . ALA B 1 762 ? 31.891 22.781 -30.188 1 50.97 762 ALA B O 1
ATOM 13627 N N . THR B 1 763 ? 32.438 24.594 -29.219 1 50.97 763 THR B N 1
ATOM 13628 C CA . THR B 1 763 ? 31.453 24.625 -28.156 1 50.97 763 THR B CA 1
ATOM 13629 C C . THR B 1 763 ? 30.078 25.047 -28.688 1 50.97 763 THR B C 1
ATOM 13631 O O . THR B 1 763 ? 29.984 25.781 -29.672 1 50.97 763 THR B O 1
ATOM 13634 N N . MET B 1 764 ? 29.016 24.375 -28.469 1 55.34 764 MET B N 1
ATOM 13635 C CA . MET B 1 764 ? 27.656 24.734 -28.828 1 55.34 764 MET B CA 1
ATOM 13636 C C . MET B 1 764 ? 27.422 26.234 -28.703 1 55.34 764 MET B C 1
ATOM 13638 O O . MET B 1 764 ? 27.812 26.844 -27.703 1 55.34 764 MET B O 1
ATOM 13642 N N . PRO B 1 765 ? 27.109 26.844 -29.812 1 55.78 765 PRO B N 1
ATOM 13643 C CA . PRO B 1 765 ? 26.891 28.281 -29.672 1 55.78 765 PRO B CA 1
ATOM 13644 C C . PRO B 1 765 ? 25.875 28.609 -28.578 1 55.78 765 PRO B C 1
ATOM 13646 O O . PRO B 1 765 ? 25.016 27.797 -28.266 1 55.78 765 PRO B O 1
ATOM 13649 N N . VAL B 1 766 ? 26.094 29.562 -27.766 1 51.59 766 VAL B N 1
ATOM 13650 C CA . VAL B 1 766 ? 25.328 29.984 -26.594 1 51.59 766 VAL B CA 1
ATOM 13651 C C . VAL B 1 766 ? 24.078 30.75 -27.047 1 51.59 766 VAL B C 1
ATOM 13653 O O . VAL B 1 766 ? 23.062 30.766 -26.344 1 51.59 766 VAL B O 1
ATOM 13656 N N . SER B 1 767 ? 24.141 31.281 -28.312 1 54.16 767 SER B N 1
ATOM 13657 C CA . SER B 1 767 ? 23.031 32.156 -28.688 1 54.16 767 SER B CA 1
ATOM 13658 C C . SER B 1 767 ? 21.891 31.359 -29.328 1 54.16 767 SER B C 1
ATOM 13660 O O . SER B 1 767 ? 22.141 30.469 -30.141 1 54.16 767 SER B O 1
ATOM 13662 N N . LYS B 1 768 ? 20.734 31.547 -29.188 1 56.59 768 LYS B N 1
ATOM 13663 C CA . LYS B 1 768 ? 19.531 30.922 -29.75 1 56.59 768 LYS B CA 1
ATOM 13664 C C . LYS B 1 768 ? 19.516 31.047 -31.266 1 56.59 768 LYS B C 1
ATOM 13666 O O . LYS B 1 768 ? 19.078 30.125 -31.953 1 56.59 768 LYS B O 1
ATOM 13671 N N . LYS B 1 769 ? 19.969 32.156 -31.719 1 57.81 769 LYS B N 1
ATOM 13672 C CA . LYS B 1 769 ? 20 32.406 -33.156 1 57.81 769 LYS B CA 1
ATOM 13673 C C . LYS B 1 769 ? 21 31.5 -33.844 1 57.81 769 LYS B C 1
ATOM 13675 O O . LYS B 1 769 ? 20.719 30.953 -34.938 1 57.81 769 LYS B O 1
ATOM 13680 N N . GLU B 1 770 ? 22.047 31.328 -33.281 1 59.5 770 GLU B N 1
ATOM 13681 C CA . GLU B 1 770 ? 23.094 30.469 -33.875 1 59.5 770 GLU B CA 1
ATOM 13682 C C . GLU B 1 770 ? 22.688 29 -33.812 1 59.5 770 GLU B C 1
ATOM 13684 O O . GLU B 1 770 ? 22.984 28.219 -34.719 1 59.5 770 GLU B O 1
ATOM 13689 N N . ILE B 1 771 ? 21.984 28.688 -32.875 1 60.34 771 ILE B N 1
ATOM 13690 C CA . ILE B 1 771 ? 21.5 27.328 -32.719 1 60.34 771 ILE B CA 1
ATOM 13691 C C . ILE B 1 771 ? 20.438 27.031 -33.781 1 60.34 771 ILE B C 1
ATOM 13693 O O . ILE B 1 771 ? 20.406 25.938 -34.375 1 60.34 771 ILE B O 1
ATOM 13697 N N . ALA B 1 772 ? 19.656 28 -33.969 1 61.88 772 ALA B N 1
ATOM 13698 C CA . ALA B 1 772 ? 18.609 27.859 -35 1 61.88 772 ALA B CA 1
ATOM 13699 C C . ALA B 1 772 ? 19.219 27.656 -36.375 1 61.88 772 ALA B C 1
ATOM 13701 O O . ALA B 1 772 ? 18.656 26.938 -37.219 1 61.88 772 ALA B O 1
ATOM 13702 N N . GLU B 1 773 ? 20.375 28.281 -36.594 1 61.5 773 GLU B N 1
ATOM 13703 C CA . GLU B 1 773 ? 21.047 28.188 -37.906 1 61.5 773 GLU B CA 1
ATOM 13704 C C . GLU B 1 773 ? 21.672 26.812 -38.094 1 61.5 773 GLU B C 1
ATOM 13706 O O . GLU B 1 773 ? 21.922 26.406 -39.25 1 61.5 773 GLU B O 1
ATOM 13711 N N . LEU B 1 774 ? 21.781 26.141 -37.125 1 68.94 774 LEU B N 1
ATOM 13712 C CA . LEU B 1 774 ? 22.375 24.812 -37.219 1 68.94 774 LEU B CA 1
ATOM 13713 C C . LEU B 1 774 ? 21.359 23.797 -37.719 1 68.94 774 LEU B C 1
ATOM 13715 O O . LEU B 1 774 ? 21.719 22.719 -38.219 1 68.94 774 LEU B O 1
ATOM 13719 N N . TRP B 1 775 ? 20.156 24.25 -37.656 1 75.81 775 TRP B N 1
ATOM 13720 C CA . TRP B 1 775 ? 19.109 23.344 -38.094 1 75.81 775 TRP B CA 1
ATOM 13721 C C . TRP B 1 775 ? 18.891 23.422 -39.594 1 75.81 775 TRP B C 1
ATOM 13723 O O . TRP B 1 775 ? 18.766 24.516 -40.156 1 75.81 775 TRP B O 1
ATOM 13733 N N . LYS B 1 776 ? 19.094 22.312 -40.25 1 72.19 776 LYS B N 1
ATOM 13734 C CA . LYS B 1 776 ? 18.781 22.219 -41.656 1 72.19 776 LYS B CA 1
ATOM 13735 C C . LYS B 1 776 ? 17.359 21.75 -41.906 1 72.19 776 LYS B C 1
ATOM 13737 O O . LYS B 1 776 ? 16.953 20.688 -41.406 1 72.19 776 LYS B O 1
ATOM 13742 N N . ASN B 1 777 ? 16.641 22.516 -42.469 1 61.78 777 ASN B N 1
ATOM 13743 C CA . ASN B 1 777 ? 15.25 22.203 -42.812 1 61.78 777 ASN B CA 1
ATOM 13744 C C . ASN B 1 777 ? 15.141 21.344 -44.062 1 61.78 777 ASN B C 1
ATOM 13746 O O . ASN B 1 777 ? 15.469 21.812 -45.156 1 61.78 777 ASN B O 1
ATOM 13750 N N . LYS B 1 778 ? 14.906 20.094 -43.875 1 63.88 778 LYS B N 1
ATOM 13751 C CA . LYS B 1 778 ? 14.828 19.172 -45.031 1 63.88 778 LYS B CA 1
ATOM 13752 C C . LYS B 1 778 ? 13.484 19.297 -45.75 1 63.88 778 LYS B C 1
ATOM 13754 O O . LYS B 1 778 ? 13.297 18.719 -46.812 1 63.88 778 LYS B O 1
ATOM 13759 N N . VAL B 1 779 ? 12.648 20 -45.062 1 57.53 779 VAL B N 1
ATOM 13760 C CA . VAL B 1 779 ? 11.344 20.234 -45.688 1 57.53 779 VAL B CA 1
ATOM 13761 C C . VAL B 1 779 ? 11.453 21.328 -46.719 1 57.53 779 VAL B C 1
ATOM 13763 O O . VAL B 1 779 ? 10.508 21.578 -47.5 1 57.53 779 VAL B O 1
ATOM 13766 N N . LEU B 1 780 ? 12.633 21.828 -46.906 1 54.16 780 LEU B N 1
ATOM 13767 C CA . LEU B 1 780 ? 12.773 22.922 -47.875 1 54.16 780 LEU B CA 1
ATOM 13768 C C . LEU B 1 780 ? 12.648 22.422 -49.281 1 54.16 780 LEU B C 1
ATOM 13770 O O . LEU B 1 780 ? 13.352 21.469 -49.688 1 54.16 780 LEU B O 1
ATOM 13774 N N . GLY B 1 781 ? 11.734 22.688 -50.188 1 56.69 781 GLY B N 1
ATOM 13775 C CA . GLY B 1 781 ? 11.422 22.328 -51.562 1 56.69 781 GLY B CA 1
ATOM 13776 C C . GLY B 1 781 ? 10.344 21.266 -51.656 1 56.69 781 GLY B C 1
ATOM 13777 O O . GLY B 1 781 ? 9.977 20.859 -52.75 1 56.69 781 GLY B O 1
ATOM 13778 N N . THR B 1 782 ? 10.094 20.547 -50.562 1 57.53 782 THR B N 1
ATOM 13779 C CA . THR B 1 782 ? 9.062 19.516 -50.594 1 57.53 782 THR B CA 1
ATOM 13780 C C . THR B 1 782 ? 7.672 20.141 -50.5 1 57.53 782 THR B C 1
ATOM 13782 O O . THR B 1 782 ? 7.445 21.047 -49.719 1 57.53 782 THR B O 1
ATOM 13785 N N . ASP B 1 783 ? 6.973 19.734 -51.438 1 61.22 783 ASP B N 1
ATOM 13786 C CA . ASP B 1 783 ? 5.578 20.156 -51.5 1 61.22 783 ASP B CA 1
ATOM 13787 C C . ASP B 1 783 ? 4.785 19.641 -50.312 1 61.22 783 ASP B C 1
ATOM 13789 O O . ASP B 1 783 ? 4.523 18.438 -50.219 1 61.22 783 ASP B O 1
ATOM 13793 N N . LEU B 1 784 ? 4.609 20.438 -49.25 1 64.75 784 LEU B N 1
ATOM 13794 C CA . LEU B 1 784 ? 3.869 20.031 -48.062 1 64.75 784 LEU B CA 1
ATOM 13795 C C . LEU B 1 784 ? 2.422 20.5 -48.156 1 64.75 784 LEU B C 1
ATOM 13797 O O . LEU B 1 784 ? 1.733 20.562 -47.125 1 64.75 784 LEU B O 1
ATOM 13801 N N . THR B 1 785 ? 2.035 20.609 -49.375 1 68.81 785 THR B N 1
ATOM 13802 C CA . THR B 1 785 ? 0.671 21.078 -49.594 1 68.81 785 THR B CA 1
ATOM 13803 C C . THR B 1 785 ? -0.336 19.984 -49.25 1 68.81 785 THR B C 1
ATOM 13805 O O . THR B 1 785 ? -1.495 20.281 -48.938 1 68.81 785 THR B O 1
ATOM 13808 N N . TRP B 1 786 ? 0.228 18.719 -49.188 1 73.19 786 TRP B N 1
ATOM 13809 C CA . TRP B 1 786 ? -0.639 17.594 -48.906 1 73.19 786 TRP B CA 1
ATOM 13810 C C . TRP B 1 786 ? -1.092 17.625 -47.438 1 73.19 786 TRP B C 1
ATOM 13812 O O . TRP B 1 786 ? -2.117 17.031 -47.094 1 73.19 786 TRP B O 1
ATOM 13822 N N . MET B 1 787 ? -0.4 18.219 -46.625 1 73.94 787 MET B N 1
ATOM 13823 C CA . MET B 1 787 ? -0.656 18.172 -45.188 1 73.94 787 MET B CA 1
ATOM 13824 C C . MET B 1 787 ? -2.031 18.75 -44.875 1 73.94 787 MET B C 1
ATOM 13826 O O . MET B 1 787 ? -2.73 18.234 -44 1 73.94 787 MET B O 1
ATOM 13830 N N . LYS B 1 788 ? -2.262 19.703 -45.625 1 73.62 788 LYS B N 1
ATOM 13831 C CA . LYS B 1 788 ? -3.586 20.281 -45.438 1 73.62 788 LYS B CA 1
ATOM 13832 C C . LYS B 1 788 ? -4.684 19.281 -45.781 1 73.62 788 LYS B C 1
ATOM 13834 O O . LYS B 1 788 ? -5.656 19.125 -45.062 1 73.62 788 LYS B O 1
ATOM 13839 N N . THR B 1 789 ? -4.52 18.516 -46.844 1 72.94 789 THR B N 1
ATOM 13840 C CA . THR B 1 789 ? -5.477 17.531 -47.312 1 72.94 789 THR B CA 1
ATOM 13841 C C . THR B 1 789 ? -5.566 16.359 -46.344 1 72.94 789 THR B C 1
ATOM 13843 O O . THR B 1 789 ? -6.66 15.914 -46 1 72.94 789 THR B O 1
ATOM 13846 N N . VAL B 1 790 ? -4.531 15.93 -45.844 1 77.19 790 VAL B N 1
ATOM 13847 C CA . VAL B 1 790 ? -4.496 14.766 -44.969 1 77.19 790 VAL B CA 1
ATOM 13848 C C . VAL B 1 790 ? -5.031 15.141 -43.594 1 77.19 790 VAL B C 1
ATOM 13850 O O . VAL B 1 790 ? -5.746 14.359 -42.938 1 77.19 790 VAL B O 1
ATOM 13853 N N . SER B 1 791 ? -4.664 16.266 -43.281 1 77.62 791 SER B N 1
ATOM 13854 C CA . SER B 1 791 ? -5.195 16.734 -42 1 77.62 791 SER B CA 1
ATOM 13855 C C . SER B 1 791 ? -6.719 16.781 -42 1 77.62 791 SER B C 1
ATOM 13857 O O . SER B 1 791 ? -7.367 16.406 -41.031 1 77.62 791 SER B O 1
ATOM 13859 N N . GLU B 1 792 ? -7.219 17.094 -43.125 1 74.19 792 GLU B N 1
ATOM 13860 C CA . GLU B 1 792 ? -8.672 17.109 -43.312 1 74.19 792 GLU B CA 1
ATOM 13861 C C . GLU B 1 792 ? -9.242 15.695 -43.281 1 74.19 792 GLU B C 1
ATOM 13863 O O . GLU B 1 792 ? -10.289 15.445 -42.688 1 74.19 792 GLU B O 1
ATOM 13868 N N . ILE B 1 793 ? -8.609 14.781 -43.781 1 75.75 793 ILE B N 1
ATOM 13869 C CA . ILE B 1 793 ? -9.023 13.383 -43.812 1 75.75 793 ILE B CA 1
ATOM 13870 C C . ILE B 1 793 ? -8.953 12.797 -42.406 1 75.75 793 ILE B C 1
ATOM 13872 O O . ILE B 1 793 ? -9.891 12.125 -41.969 1 75.75 793 ILE B O 1
ATOM 13876 N N . PHE B 1 794 ? -7.809 13.016 -41.75 1 78.44 794 PHE B N 1
ATOM 13877 C CA . PHE B 1 794 ? -7.633 12.484 -40.406 1 78.44 794 PHE B CA 1
ATOM 13878 C C . PHE B 1 794 ? -8.656 13.086 -39.438 1 78.44 794 PHE B C 1
ATOM 13880 O O . PHE B 1 794 ? -9.195 12.383 -38.594 1 78.44 794 PHE B O 1
ATOM 13887 N N . GLU B 1 795 ? -8.922 14.305 -39.75 1 76.56 795 GLU B N 1
ATOM 13888 C CA . GLU B 1 795 ? -9.938 14.961 -38.906 1 76.56 795 GLU B CA 1
ATOM 13889 C C . GLU B 1 795 ? -11.312 14.344 -39.125 1 76.56 795 GLU B C 1
ATOM 13891 O O . GLU B 1 795 ? -12.094 14.203 -38.188 1 76.56 795 GLU B O 1
ATOM 13896 N N . TYR B 1 796 ? -11.578 13.953 -40.312 1 72.19 796 TYR B N 1
ATOM 13897 C CA . TYR B 1 796 ? -12.797 13.234 -40.656 1 72.19 796 TYR B CA 1
ATOM 13898 C C . TYR B 1 796 ? -12.93 11.953 -39.844 1 72.19 796 TYR B C 1
ATOM 13900 O O . TYR B 1 796 ? -14 11.664 -39.312 1 72.19 796 TYR B O 1
ATOM 13908 N N . TYR B 1 797 ? -11.992 11.195 -39.688 1 75.31 797 TYR B N 1
ATOM 13909 C CA . TYR B 1 797 ? -12.039 9.93 -38.969 1 75.31 797 TYR B CA 1
ATOM 13910 C C . TYR B 1 797 ? -11.945 10.156 -37.469 1 75.31 797 TYR B C 1
ATOM 13912 O O . TYR B 1 797 ? -12.523 9.406 -36.688 1 75.31 797 TYR B O 1
ATOM 13920 N N . ALA B 1 798 ? -11.219 11.133 -37.156 1 74.75 798 ALA B N 1
ATOM 13921 C CA . ALA B 1 798 ? -11.102 11.461 -35.719 1 74.75 798 ALA B CA 1
ATOM 13922 C C . ALA B 1 798 ? -12.445 11.906 -35.156 1 74.75 798 ALA B C 1
ATOM 13924 O O . ALA B 1 798 ? -12.781 11.586 -34 1 74.75 798 ALA B O 1
ATOM 13925 N N . GLU B 1 799 ? -13.242 12.492 -35.906 1 69.94 799 GLU B N 1
ATOM 13926 C CA . GLU B 1 799 ? -14.586 12.922 -35.531 1 69.94 799 GLU B CA 1
ATOM 13927 C C . GLU B 1 799 ? -15.516 11.719 -35.344 1 69.94 799 GLU B C 1
ATOM 13929 O O . GLU B 1 799 ? -16.453 11.781 -34.562 1 69.94 799 GLU B O 1
ATOM 13934 N N . ARG B 1 800 ? -15.242 10.594 -35.938 1 63.81 800 ARG B N 1
ATOM 13935 C CA . ARG B 1 800 ? -16.047 9.383 -35.906 1 63.81 800 ARG B CA 1
ATOM 13936 C C . ARG B 1 800 ? -15.5 8.375 -34.906 1 63.81 800 ARG B C 1
ATOM 13938 O O . ARG B 1 800 ? -16.078 7.301 -34.719 1 63.81 800 ARG B O 1
ATOM 13945 N N . THR B 1 801 ? -14.422 8.609 -34.438 1 66.69 801 THR B N 1
ATOM 13946 C CA . THR B 1 801 ? -13.805 7.754 -33.406 1 66.69 801 THR B CA 1
ATOM 13947 C C . THR B 1 801 ? -13.602 8.516 -32.125 1 66.69 801 THR B C 1
ATOM 13949 O O . THR B 1 801 ? -12.602 9.227 -31.953 1 66.69 801 THR B O 1
ATOM 13952 N N . THR B 1 802 ? -14.555 8.234 -31.266 1 67.5 802 THR B N 1
ATOM 13953 C CA . THR B 1 802 ? -14.578 9.023 -30.031 1 67.5 802 THR B CA 1
ATOM 13954 C C . THR B 1 802 ? -13.289 8.828 -29.234 1 67.5 802 THR B C 1
ATOM 13956 O O . THR B 1 802 ? -12.875 7.691 -28.984 1 67.5 802 THR B O 1
ATOM 13959 N N . GLY B 1 803 ? -12.523 9.883 -28.922 1 67.62 803 GLY B N 1
ATOM 13960 C CA . GLY B 1 803 ? -11.266 9.836 -28.188 1 67.62 803 GLY B CA 1
ATOM 13961 C C . GLY B 1 803 ? -10.055 10.039 -29.078 1 67.62 803 GLY B C 1
ATOM 13962 O O . GLY B 1 803 ? -8.945 10.266 -28.578 1 67.62 803 GLY B O 1
ATOM 13963 N N . ALA B 1 804 ? -10.234 10.016 -30.391 1 73.25 804 ALA B N 1
ATOM 13964 C CA . ALA B 1 804 ? -9.133 10.148 -31.344 1 73.25 804 ALA B CA 1
ATOM 13965 C C . ALA B 1 804 ? -8.875 11.617 -31.672 1 73.25 804 ALA B C 1
ATOM 13967 O O . ALA B 1 804 ? -9.789 12.438 -31.641 1 73.25 804 ALA B O 1
ATOM 13968 N N . TYR B 1 805 ? -7.695 12.07 -31.906 1 76.88 805 TYR B N 1
ATOM 13969 C CA . TYR B 1 805 ? -7.383 13.43 -32.312 1 76.88 805 TYR B CA 1
ATOM 13970 C C . TYR B 1 805 ? -6.215 13.445 -33.312 1 76.88 805 TYR B C 1
ATOM 13972 O O . TYR B 1 805 ? -5.426 12.5 -33.344 1 76.88 805 TYR B O 1
ATOM 13980 N N . VAL B 1 806 ? -6.145 14.508 -34.156 1 76.19 806 VAL B N 1
ATOM 13981 C CA . VAL B 1 806 ? -5.113 14.633 -35.188 1 76.19 806 VAL B CA 1
ATOM 13982 C C . VAL B 1 806 ? -4.082 15.672 -34.75 1 76.19 806 VAL B C 1
ATOM 13984 O O . VAL B 1 806 ? -4.441 16.75 -34.25 1 76.19 806 VAL B O 1
ATOM 13987 N N . GLU B 1 807 ? -2.908 15.531 -34.75 1 75.5 807 GLU B N 1
ATOM 13988 C CA . GLU B 1 807 ? -1.764 16.391 -34.438 1 75.5 807 GLU B CA 1
ATOM 13989 C C . GLU B 1 807 ? -0.964 16.688 -35.719 1 75.5 807 GLU B C 1
ATOM 13991 O O . GLU B 1 807 ? -0.542 15.758 -36.406 1 75.5 807 GLU B O 1
ATOM 13996 N N . ASN B 1 808 ? -0.918 17.984 -36.062 1 69.12 808 ASN B N 1
ATOM 13997 C CA . ASN B 1 808 ? -0.07 18.375 -37.188 1 69.12 808 ASN B CA 1
ATOM 13998 C C . ASN B 1 808 ? 1.296 18.859 -36.719 1 69.12 808 ASN B C 1
ATOM 14000 O O . ASN B 1 808 ? 1.381 19.766 -35.875 1 69.12 808 ASN B O 1
ATOM 14004 N N . LYS B 1 809 ? 2.27 18.422 -37.031 1 67.75 809 LYS B N 1
ATOM 14005 C CA . LYS B 1 809 ? 3.658 18.828 -36.812 1 67.75 809 LYS B CA 1
ATOM 14006 C C . LYS B 1 809 ? 4.227 19.516 -38.062 1 67.75 809 LYS B C 1
ATOM 14008 O O . LYS B 1 809 ? 3.482 19.844 -38.969 1 67.75 809 LYS B O 1
ATOM 14013 N N . ASP B 1 810 ? 5.402 19.906 -38.281 1 63.28 810 ASP B N 1
ATOM 14014 C CA . ASP B 1 810 ? 5.984 20.656 -39.375 1 63.28 810 ASP B CA 1
ATOM 14015 C C . ASP B 1 810 ? 5.871 19.859 -40.688 1 63.28 810 ASP B C 1
ATOM 14017 O O . ASP B 1 810 ? 5.609 20.438 -41.75 1 63.28 810 ASP B O 1
ATOM 14021 N N . ALA B 1 811 ? 5.953 18.547 -40.625 1 65 811 ALA B N 1
ATOM 14022 C CA . ALA B 1 811 ? 5.898 17.75 -41.844 1 65 811 ALA B CA 1
ATOM 14023 C C . ALA B 1 811 ? 5.145 16.453 -41.625 1 65 811 ALA B C 1
ATOM 14025 O O . ALA B 1 811 ? 5.309 15.492 -42.406 1 65 811 ALA B O 1
ATOM 14026 N N . THR B 1 812 ? 4.379 16.359 -40.562 1 71.62 812 THR B N 1
ATOM 14027 C CA . THR B 1 812 ? 3.67 15.125 -40.25 1 71.62 812 THR B CA 1
ATOM 14028 C C . THR B 1 812 ? 2.287 15.422 -39.688 1 71.62 812 THR B C 1
ATOM 14030 O O . THR B 1 812 ? 2.113 16.375 -38.938 1 71.62 812 THR B O 1
ATOM 14033 N N . VAL B 1 813 ? 1.386 14.562 -40.219 1 77.69 813 VAL B N 1
ATOM 14034 C CA . VAL B 1 813 ? 0.041 14.617 -39.656 1 77.69 813 VAL B CA 1
ATOM 14035 C C . VAL B 1 813 ? -0.254 13.32 -38.906 1 77.69 813 VAL B C 1
ATOM 14037 O O . VAL B 1 813 ? -0.056 12.227 -39.438 1 77.69 813 VAL B O 1
ATOM 14040 N N . ILE B 1 814 ? -0.575 13.414 -37.719 1 75.06 814 ILE B N 1
ATOM 14041 C CA . ILE B 1 814 ? -0.779 12.234 -36.875 1 75.06 814 ILE B CA 1
ATOM 14042 C C . ILE B 1 814 ? -2.229 12.18 -36.406 1 75.06 814 ILE B C 1
ATOM 14044 O O . ILE B 1 814 ? -2.768 13.18 -35.906 1 75.06 814 ILE B O 1
ATOM 14048 N N . LEU B 1 815 ? -2.773 10.984 -36.562 1 78.56 815 LEU B N 1
ATOM 14049 C CA . LEU B 1 815 ? -4.059 10.672 -35.938 1 78.56 815 LEU B CA 1
ATOM 14050 C C . LEU B 1 815 ? -3.875 9.812 -34.688 1 78.56 815 LEU B C 1
ATOM 14052 O O . LEU B 1 815 ? -3.457 8.656 -34.781 1 78.56 815 LEU B O 1
ATOM 14056 N N . HIS B 1 816 ? -4.113 10.383 -33.688 1 73.62 816 HIS B N 1
ATOM 14057 C CA . HIS B 1 816 ? -3.984 9.688 -32.406 1 73.62 816 HIS B CA 1
ATOM 14058 C C . HIS B 1 816 ? -5.254 8.906 -32.094 1 73.62 816 HIS B C 1
ATOM 14060 O O . HIS B 1 816 ? -6.332 9.492 -31.969 1 73.62 816 HIS B O 1
ATOM 14066 N N . LEU B 1 817 ? -5.113 7.609 -31.828 1 70.88 817 LEU B N 1
ATOM 14067 C CA . LEU B 1 817 ? -6.258 6.73 -31.609 1 70.88 817 LEU B CA 1
ATOM 14068 C C . LEU B 1 817 ? -6.168 6.059 -30.234 1 70.88 817 LEU B C 1
ATOM 14070 O O . LEU B 1 817 ? -7.039 5.27 -29.875 1 70.88 817 LEU B O 1
ATOM 14074 N N . ARG B 1 818 ? -5.215 6.301 -29.547 1 62.81 818 ARG B N 1
ATOM 14075 C CA . ARG B 1 818 ? -4.949 5.613 -28.281 1 62.81 818 ARG B CA 1
ATOM 14076 C C . ARG B 1 818 ? -6.039 5.902 -27.266 1 62.81 818 ARG B C 1
ATOM 14078 O O . ARG B 1 818 ? -6.426 5.023 -26.484 1 62.81 818 ARG B O 1
ATOM 14085 N N . GLU B 1 819 ? -6.57 6.965 -27.234 1 55.97 819 GLU B N 1
ATOM 14086 C CA . GLU B 1 819 ? -7.598 7.398 -26.297 1 55.97 819 GLU B CA 1
ATOM 14087 C C . GLU B 1 819 ? -8.992 7.238 -26.891 1 55.97 819 GLU B C 1
ATOM 14089 O O . GLU B 1 819 ? -9.953 7.836 -26.406 1 55.97 819 GLU B O 1
ATOM 14094 N N . ALA B 1 820 ? -9.078 6.484 -27.844 1 64.31 820 ALA B N 1
ATOM 14095 C CA . ALA B 1 820 ? -10.367 6.246 -28.484 1 64.31 820 ALA B CA 1
ATOM 14096 C C . ALA B 1 820 ? -11.273 5.406 -27.594 1 64.31 820 ALA B C 1
ATOM 14098 O O . ALA B 1 820 ? -10.82 4.465 -26.938 1 64.31 820 ALA B O 1
ATOM 14099 N N . GLU B 1 821 ? -12.477 5.645 -27.219 1 56.44 821 GLU B N 1
ATOM 14100 C CA . GLU B 1 821 ? -13.43 4.969 -26.328 1 56.44 821 GLU B CA 1
ATOM 14101 C C . GLU B 1 821 ? -13.773 3.578 -26.859 1 56.44 821 GLU B C 1
ATOM 14103 O O . GLU B 1 821 ? -14.07 2.672 -26.078 1 56.44 821 GLU B O 1
ATOM 14108 N N . ASP B 1 822 ? -13.727 3.326 -28.125 1 56.22 822 ASP B N 1
ATOM 14109 C CA . ASP B 1 822 ? -14.047 2.072 -28.797 1 56.22 822 ASP B CA 1
ATOM 14110 C C . ASP B 1 822 ? -12.859 1.557 -29.594 1 56.22 822 ASP B C 1
ATOM 14112 O O . ASP B 1 822 ? -12.484 2.146 -30.609 1 56.22 822 ASP B O 1
ATOM 14116 N N . ASP B 1 823 ? -12.367 0.559 -29.25 1 59 823 ASP B N 1
ATOM 14117 C CA . ASP B 1 823 ? -11.195 -0.025 -29.891 1 59 823 ASP B CA 1
ATOM 14118 C C . ASP B 1 823 ? -11.516 -0.443 -31.328 1 59 823 ASP B C 1
ATOM 14120 O O . ASP B 1 823 ? -10.672 -0.318 -32.219 1 59 823 ASP B O 1
ATOM 14124 N N . GLU B 1 824 ? -12.703 -0.962 -31.438 1 59.59 824 GLU B N 1
ATOM 14125 C CA . GLU B 1 824 ? -13.055 -1.385 -32.781 1 59.59 824 GLU B CA 1
ATOM 14126 C C . GLU B 1 824 ? -13.195 -0.187 -33.719 1 59.59 824 GLU B C 1
ATOM 14128 O O . GLU B 1 824 ? -12.773 -0.245 -34.875 1 59.59 824 GLU B O 1
ATOM 14133 N N . ALA B 1 825 ? -13.719 0.841 -33.219 1 65.94 825 ALA B N 1
ATOM 14134 C CA . ALA B 1 825 ? -13.836 2.064 -34 1 65.94 825 ALA B CA 1
ATOM 14135 C C . ALA B 1 825 ? -12.469 2.686 -34.25 1 65.94 825 ALA B C 1
ATOM 14137 O O . ALA B 1 825 ? -12.211 3.199 -35.344 1 65.94 825 ALA B O 1
ATOM 14138 N N . ALA B 1 826 ? -11.68 2.568 -33.344 1 68.69 826 ALA B N 1
ATOM 14139 C CA . ALA B 1 826 ? -10.32 3.08 -33.5 1 68.69 826 ALA B CA 1
ATOM 14140 C C . ALA B 1 826 ? -9.539 2.281 -34.531 1 68.69 826 ALA B C 1
ATOM 14142 O O . ALA B 1 826 ? -8.828 2.857 -35.344 1 68.69 826 ALA B O 1
ATOM 14143 N N . MET B 1 827 ? -9.797 1.076 -34.312 1 68.62 827 MET B N 1
ATOM 14144 C CA . MET B 1 827 ? -9.156 0.211 -35.312 1 68.62 827 MET B CA 1
ATOM 14145 C C . MET B 1 827 ? -9.711 0.475 -36.719 1 68.62 827 MET B C 1
ATOM 14147 O O . MET B 1 827 ? -8.961 0.491 -37.688 1 68.62 827 MET B O 1
ATOM 14151 N N . TRP B 1 828 ? -10.961 0.62 -36.781 1 67.88 828 TRP B N 1
ATOM 14152 C CA . TRP B 1 828 ? -11.617 0.947 -38.031 1 67.88 828 TRP B CA 1
ATOM 14153 C C . TRP B 1 828 ? -11.109 2.275 -38.594 1 67.88 828 TRP B C 1
ATOM 14155 O O . TRP B 1 828 ? -10.766 2.375 -39.75 1 67.88 828 TRP B O 1
ATOM 14165 N N . ALA B 1 829 ? -11 3.182 -37.719 1 74.31 829 ALA B N 1
ATOM 14166 C CA . ALA B 1 829 ? -10.555 4.512 -38.125 1 74.31 829 ALA B CA 1
ATOM 14167 C C . ALA B 1 829 ? -9.094 4.484 -38.594 1 74.31 829 ALA B C 1
ATOM 14169 O O . ALA B 1 829 ? -8.727 5.133 -39.562 1 74.31 829 ALA B O 1
ATOM 14170 N N . ALA B 1 830 ? -8.422 3.787 -37.875 1 74.31 830 ALA B N 1
ATOM 14171 C CA . ALA B 1 830 ? -7.008 3.648 -38.25 1 74.31 830 ALA B CA 1
ATOM 14172 C C . ALA B 1 830 ? -6.844 3.047 -39.625 1 74.31 830 ALA B C 1
ATOM 14174 O O . ALA B 1 830 ? -6.078 3.562 -40.438 1 74.31 830 ALA B O 1
ATOM 14175 N N . LYS B 1 831 ? -7.641 2.041 -39.75 1 69 831 LYS B N 1
ATOM 14176 C CA . LYS B 1 831 ? -7.539 1.339 -41.031 1 69 831 LYS B CA 1
ATOM 14177 C C . LYS B 1 831 ? -8.094 2.188 -42.188 1 69 831 LYS B C 1
ATOM 14179 O O . LYS B 1 831 ? -7.469 2.295 -43.25 1 69 831 LYS B O 1
ATOM 14184 N N . GLU B 1 832 ? -9.195 2.83 -42.062 1 71.62 832 GLU B N 1
ATOM 14185 C CA . GLU B 1 832 ? -9.867 3.594 -43.125 1 71.62 832 GLU B CA 1
ATOM 14186 C C . GLU B 1 832 ? -9.102 4.875 -43.438 1 71.62 832 GLU B C 1
ATOM 14188 O O . GLU B 1 832 ? -9.008 5.27 -44.594 1 71.62 832 GLU B O 1
ATOM 14193 N N . CYS B 1 833 ? -8.516 5.367 -42.406 1 75 833 CYS B N 1
ATOM 14194 C CA . CYS B 1 833 ? -7.742 6.59 -42.594 1 75 833 CYS B CA 1
ATOM 14195 C C . CYS B 1 833 ? -6.477 6.316 -43.406 1 75 833 CYS B C 1
ATOM 14197 O O . CYS B 1 833 ? -6.133 7.078 -44.312 1 75 833 CYS B O 1
ATOM 14199 N N . CYS B 1 834 ? -5.949 5.277 -42.938 1 72.56 834 CYS B N 1
ATOM 14200 C CA . CYS B 1 834 ? -4.75 4.875 -43.688 1 72.56 834 CYS B CA 1
ATOM 14201 C C . CYS B 1 834 ? -5.066 4.586 -45.125 1 72.56 834 CYS B C 1
ATOM 14203 O O . CYS B 1 834 ? -4.332 5.008 -46.031 1 72.56 834 CYS B O 1
ATOM 14205 N N . GLU B 1 835 ? -6.176 3.912 -45.312 1 68.69 835 GLU B N 1
ATOM 14206 C CA . GLU B 1 835 ? -6.562 3.562 -46.656 1 68.69 835 GLU B CA 1
ATOM 14207 C C . GLU B 1 835 ? -6.965 4.805 -47.469 1 68.69 835 GLU B C 1
ATOM 14209 O O . GLU B 1 835 ? -6.613 4.938 -48.625 1 68.69 835 GLU B O 1
ATOM 14214 N N . SER B 1 836 ? -7.672 5.762 -46.906 1 72.81 836 SER B N 1
ATOM 14215 C CA . SER B 1 836 ? -8.133 6.977 -47.562 1 72.81 836 SER B CA 1
ATOM 14216 C C . SER B 1 836 ? -6.965 7.848 -48 1 72.81 836 SER B C 1
ATOM 14218 O O . SER B 1 836 ? -6.965 8.375 -49.125 1 72.81 836 SER B O 1
ATOM 14220 N N . VAL B 1 837 ? -5.961 7.895 -47.156 1 75.38 837 VAL B N 1
ATOM 14221 C CA . VAL B 1 837 ? -4.82 8.758 -47.469 1 75.38 837 VAL B CA 1
ATOM 14222 C C . VAL B 1 837 ? -3.896 8.07 -48.469 1 75.38 837 VAL B C 1
ATOM 14224 O O . VAL B 1 837 ? -3.426 8.703 -49.406 1 75.38 837 VAL B O 1
ATOM 14227 N N . ASN B 1 838 ? -3.77 6.789 -48.219 1 72 838 ASN B N 1
ATOM 14228 C CA . ASN B 1 838 ? -2.838 6.059 -49.094 1 72 838 ASN B CA 1
ATOM 14229 C C . ASN B 1 838 ? -3.41 5.844 -50.469 1 72 838 ASN B C 1
ATOM 14231 O O . ASN B 1 838 ? -2.662 5.629 -51.438 1 72 838 ASN B O 1
ATOM 14235 N N . ASN B 1 839 ? -4.695 5.98 -50.625 1 62.59 839 ASN B N 1
ATOM 14236 C CA . ASN B 1 839 ? -5.305 5.844 -51.969 1 62.59 839 ASN B CA 1
ATOM 14237 C C . ASN B 1 839 ? -5.328 7.176 -52.719 1 62.59 839 ASN B C 1
ATOM 14239 O O . ASN B 1 839 ? -5.543 7.207 -53.906 1 62.59 839 ASN B O 1
ATOM 14243 N N . PHE B 1 840 ? -5.121 8.297 -51.938 1 62.78 840 PHE B N 1
ATOM 14244 C CA . PHE B 1 840 ? -5.055 9.594 -52.594 1 62.78 840 PHE B CA 1
ATOM 14245 C C . PHE B 1 840 ? -3.658 9.852 -53.156 1 62.78 840 PHE B C 1
ATOM 14247 O O . PHE B 1 840 ? -2.66 9.445 -52.562 1 62.78 840 PHE B O 1
ATOM 14254 N N . ASN B 1 841 ? -3.498 10.023 -54.344 1 56.22 841 ASN B N 1
ATOM 14255 C CA . ASN B 1 841 ? -2.232 10.281 -55 1 56.22 841 ASN B CA 1
ATOM 14256 C C . ASN B 1 841 ? -1.57 11.555 -54.5 1 56.22 841 ASN B C 1
ATOM 14258 O O . ASN B 1 841 ? -1.461 12.547 -55.219 1 56.22 841 ASN B O 1
ATOM 14262 N N . VAL B 1 842 ? -1.43 11.844 -53.25 1 65.44 842 VAL B N 1
ATOM 14263 C CA . VAL B 1 842 ? -0.676 12.914 -52.594 1 65.44 842 VAL B CA 1
ATOM 14264 C C . VAL B 1 842 ? 0.66 12.383 -52.094 1 65.44 842 VAL B C 1
ATOM 14266 O O . VAL B 1 842 ? 0.769 11.211 -51.75 1 65.44 842 VAL B O 1
ATOM 14269 N N . PRO B 1 843 ? 1.654 13.023 -52.219 1 64.88 843 PRO B N 1
ATOM 14270 C CA . PRO B 1 843 ? 2.992 12.562 -51.844 1 64.88 843 PRO B CA 1
ATOM 14271 C C . PRO B 1 843 ? 3.152 12.375 -50.344 1 64.88 843 PRO B C 1
ATOM 14273 O O . PRO B 1 843 ? 4.066 12.945 -49.719 1 64.88 843 PRO B O 1
ATOM 14276 N N . CYS B 1 844 ? 2.148 11.672 -49.781 1 71.5 844 CYS B N 1
ATOM 14277 C CA . CYS B 1 844 ? 2.188 11.352 -48.344 1 71.5 844 CYS B CA 1
ATOM 14278 C C . CYS B 1 844 ? 1.699 9.93 -48.094 1 71.5 844 CYS B C 1
ATOM 14280 O O . CYS B 1 844 ? 1.05 9.336 -48.969 1 71.5 844 CYS B O 1
ATOM 14282 N N . SER B 1 845 ? 2.133 9.258 -47.156 1 74.38 845 SER B N 1
ATOM 14283 C CA . SER B 1 845 ? 1.677 7.938 -46.75 1 74.38 845 SER B CA 1
ATOM 14284 C C . SER B 1 845 ? 1.228 7.938 -45.281 1 74.38 845 SER B C 1
ATOM 14286 O O . SER B 1 845 ? 1.873 8.555 -44.438 1 74.38 845 SER B O 1
ATOM 14288 N N . ALA B 1 846 ? 0.141 7.309 -45.062 1 74.88 846 ALA B N 1
ATOM 14289 C CA . ALA B 1 846 ? -0.385 7.164 -43.688 1 74.88 846 ALA B CA 1
ATOM 14290 C C . ALA B 1 846 ? -0.145 5.754 -43.156 1 74.88 846 ALA B C 1
ATOM 14292 O O . ALA B 1 846 ? -0.373 4.77 -43.875 1 74.88 846 ALA B O 1
ATOM 14293 N N . THR B 1 847 ? 0.427 5.559 -42 1 71.75 847 THR B N 1
ATOM 14294 C CA . THR B 1 847 ? 0.691 4.273 -41.375 1 71.75 847 THR B CA 1
ATOM 14295 C C . THR B 1 847 ? 0.086 4.23 -39.969 1 71.75 847 THR B C 1
ATOM 14297 O O . THR B 1 847 ? 0.027 5.25 -39.281 1 71.75 847 THR B O 1
ATOM 14300 N N . ILE B 1 848 ? -0.426 3.104 -39.625 1 67.69 848 ILE B N 1
ATOM 14301 C CA . ILE B 1 848 ? -0.944 2.9 -38.281 1 67.69 848 ILE B CA 1
ATOM 14302 C C . ILE B 1 848 ? 0.202 2.555 -37.344 1 67.69 848 ILE B C 1
ATOM 14304 O O . ILE B 1 848 ? 0.936 1.591 -37.562 1 67.69 848 ILE B O 1
ATOM 14308 N N . GLN B 1 849 ? 0.521 3.334 -36.406 1 60.5 849 GLN B N 1
ATOM 14309 C CA . GLN B 1 849 ? 1.557 3.09 -35.406 1 60.5 849 GLN B CA 1
ATOM 14310 C C . GLN B 1 849 ? 0.966 3.057 -34 1 60.5 849 GLN B C 1
ATOM 14312 O O . GLN B 1 849 ? 0.632 4.102 -33.438 1 60.5 849 GLN B O 1
ATOM 14317 N N . ASN B 1 850 ? 0.838 1.913 -33.469 1 56.16 850 ASN B N 1
ATOM 14318 C CA . ASN B 1 850 ? 0.204 1.667 -32.188 1 56.16 850 ASN B CA 1
ATOM 14319 C C . ASN B 1 850 ? -1.226 2.199 -32.156 1 56.16 850 ASN B C 1
ATOM 14321 O O . ASN B 1 850 ? -2.062 1.796 -32.969 1 56.16 850 ASN B O 1
ATOM 14325 N N . ASP B 1 851 ? -1.634 3.191 -31.453 1 60.09 851 ASP B N 1
ATOM 14326 C CA . ASP B 1 851 ? -2.965 3.787 -31.375 1 60.09 851 ASP B CA 1
ATOM 14327 C C . ASP B 1 851 ? -2.988 5.156 -32.062 1 60.09 851 ASP B C 1
ATOM 14329 O O . ASP B 1 851 ? -3.719 6.055 -31.625 1 60.09 851 ASP B O 1
ATOM 14333 N N . MET B 1 852 ? -2.074 5.184 -33.156 1 73.81 852 MET B N 1
ATOM 14334 C CA . MET B 1 852 ? -2.061 6.426 -33.906 1 73.81 852 MET B CA 1
ATOM 14335 C C . MET B 1 852 ? -1.915 6.141 -35.406 1 73.81 852 MET B C 1
ATOM 14337 O O . MET B 1 852 ? -1.392 5.094 -35.812 1 73.81 852 MET B O 1
ATOM 14341 N N . VAL B 1 853 ? -2.482 7.027 -36.156 1 76.06 853 VAL B N 1
ATOM 14342 C CA . VAL B 1 853 ? -2.225 7.027 -37.594 1 76.06 853 VAL B CA 1
ATOM 14343 C C . VAL B 1 853 ? -1.336 8.211 -37.969 1 76.06 853 VAL B C 1
ATOM 14345 O O . VAL B 1 853 ? -1.688 9.367 -37.688 1 76.06 853 VAL B O 1
ATOM 14348 N N . VAL B 1 854 ? -0.249 7.961 -38.469 1 73.81 854 VAL B N 1
ATOM 14349 C CA . VAL B 1 854 ? 0.743 8.984 -38.781 1 73.81 854 VAL B CA 1
ATOM 14350 C C . VAL B 1 854 ? 0.884 9.125 -40.312 1 73.81 854 VAL B C 1
ATOM 14352 O O . VAL B 1 854 ? 1.097 8.133 -41 1 73.81 854 VAL B O 1
ATOM 14355 N N . CYS B 1 855 ? 0.575 10.375 -40.812 1 76.25 855 CYS B N 1
ATOM 14356 C CA . CYS B 1 855 ? 0.762 10.664 -42.219 1 76.25 855 CYS B CA 1
ATOM 14357 C C . CYS B 1 855 ? 1.987 11.547 -42.438 1 76.25 855 CYS B C 1
ATOM 14359 O O . CYS B 1 855 ? 2.121 12.594 -41.812 1 76.25 855 CYS B O 1
ATOM 14361 N N . ARG B 1 856 ? 2.762 11.266 -43.25 1 73 856 ARG B N 1
ATOM 14362 C CA . ARG B 1 856 ? 4.023 11.938 -43.531 1 73 856 ARG B CA 1
ATOM 14363 C C . ARG B 1 856 ? 4.23 12.102 -45.031 1 73 856 ARG B C 1
ATOM 14365 O O . ARG B 1 856 ? 3.627 11.375 -45.844 1 73 856 ARG B O 1
ATOM 14372 N N . SER B 1 857 ? 4.926 13.211 -45.438 1 67.38 857 SER B N 1
ATOM 14373 C CA . SER B 1 857 ? 5.316 13.367 -46.812 1 67.38 857 SER B CA 1
ATOM 14374 C C . SER B 1 857 ? 6.152 12.18 -47.281 1 67.38 857 SER B C 1
ATOM 14376 O O . SER B 1 857 ? 6.977 11.656 -46.531 1 67.38 857 SER B O 1
ATOM 14378 N N . ASN B 1 858 ? 5.699 11.875 -48.438 1 61.72 858 ASN B N 1
ATOM 14379 C CA . ASN B 1 858 ? 6.477 10.789 -49.031 1 61.72 858 ASN B CA 1
ATOM 14380 C C . ASN B 1 858 ? 7.918 11.211 -49.312 1 61.72 858 ASN B C 1
ATOM 14382 O O . ASN B 1 858 ? 8.781 10.367 -49.531 1 61.72 858 ASN B O 1
ATOM 14386 N N . LYS B 1 859 ? 8.094 12.602 -49.219 1 64.5 859 LYS B N 1
ATOM 14387 C CA . LYS B 1 859 ? 9.43 13.07 -49.562 1 64.5 859 LYS B CA 1
ATOM 14388 C C . LYS B 1 859 ? 10.273 13.289 -48.312 1 64.5 859 LYS B C 1
ATOM 14390 O O . LYS B 1 859 ? 11.469 13.578 -48.406 1 64.5 859 LYS B O 1
ATOM 14395 N N . VAL B 1 860 ? 9.539 13.383 -47.125 1 66.19 860 VAL B N 1
ATOM 14396 C CA . VAL B 1 860 ? 10.305 13.523 -45.906 1 66.19 860 VAL B CA 1
ATOM 14397 C C . VAL B 1 860 ? 10.062 12.305 -45 1 66.19 860 VAL B C 1
ATOM 14399 O O . VAL B 1 860 ? 8.914 11.93 -44.75 1 66.19 860 VAL B O 1
ATOM 14402 N N . SER B 1 861 ? 10.883 11.68 -44.781 1 73.25 861 SER B N 1
ATOM 14403 C CA . SER B 1 861 ? 10.805 10.5 -43.906 1 73.25 861 SER B CA 1
ATOM 14404 C C . SER B 1 861 ? 12.062 10.336 -43.094 1 73.25 861 SER B C 1
ATOM 14406 O O . SER B 1 861 ? 13.109 10.906 -43.406 1 73.25 861 SER B O 1
ATOM 14408 N N . LYS B 1 862 ? 11.82 9.836 -42.031 1 80.81 862 LYS B N 1
ATOM 14409 C CA . LYS B 1 862 ? 12.984 9.5 -41.219 1 80.81 862 LYS B CA 1
ATOM 14410 C C . LYS B 1 862 ? 14.039 8.766 -42.062 1 80.81 862 LYS B C 1
ATOM 14412 O O . LYS B 1 862 ? 15.242 8.953 -41.844 1 80.81 862 LYS B O 1
ATOM 14417 N N . ARG B 1 863 ? 13.492 8.133 -42.938 1 83.69 863 ARG B N 1
ATOM 14418 C CA . ARG B 1 863 ? 14.414 7.422 -43.812 1 83.69 863 ARG B CA 1
ATOM 14419 C C . ARG B 1 863 ? 15.234 8.398 -44.656 1 83.69 863 ARG B C 1
ATOM 14421 O O . ARG B 1 863 ? 16.453 8.258 -44.75 1 83.69 863 ARG B O 1
ATOM 14428 N N . LEU B 1 864 ? 14.672 9.359 -45.25 1 80 864 LEU B N 1
ATOM 14429 C CA . LEU B 1 864 ? 15.375 10.344 -46.094 1 80 864 LEU B CA 1
ATOM 14430 C C . LEU B 1 864 ? 16.359 11.141 -45.25 1 80 864 LEU B C 1
ATOM 14432 O O . LEU B 1 864 ? 17.469 11.445 -45.688 1 80 864 LEU B O 1
ATOM 14436 N N . ALA B 1 865 ? 15.938 11.469 -44.125 1 84.5 865 ALA B N 1
ATOM 14437 C CA . ALA B 1 865 ? 16.859 12.164 -43.219 1 84.5 865 ALA B CA 1
ATOM 14438 C C . ALA B 1 865 ? 18.078 11.312 -42.906 1 84.5 865 ALA B C 1
ATOM 14440 O O . ALA B 1 865 ? 19.203 11.82 -42.906 1 84.5 865 ALA B O 1
ATOM 14441 N N . ALA B 1 866 ? 17.812 10.078 -42.656 1 88.44 866 ALA B N 1
ATOM 14442 C CA . ALA B 1 866 ? 18.922 9.164 -42.375 1 88.44 866 ALA B CA 1
ATOM 14443 C C . ALA B 1 866 ? 19.844 9.047 -43.594 1 88.44 866 ALA B C 1
ATOM 14445 O O . ALA B 1 866 ? 21.078 9.047 -43.438 1 88.44 866 ALA B O 1
ATOM 14446 N N . GLU B 1 867 ? 19.234 8.953 -44.688 1 85.88 867 GLU B N 1
ATOM 14447 C CA . GLU B 1 867 ? 20.016 8.867 -45.938 1 85.88 867 GLU B CA 1
ATOM 14448 C C . GLU B 1 867 ? 20.844 10.133 -46.156 1 85.88 867 GLU B C 1
ATOM 14450 O O . GLU B 1 867 ? 22 10.055 -46.531 1 85.88 867 GLU B O 1
ATOM 14455 N N . ASP B 1 868 ? 20.266 11.211 -45.875 1 84.5 868 ASP B N 1
ATOM 14456 C CA . ASP B 1 868 ? 20.969 12.484 -46.031 1 84.5 868 ASP B CA 1
ATOM 14457 C C . ASP B 1 868 ? 22.125 12.594 -45.031 1 84.5 868 ASP B C 1
ATOM 14459 O O . ASP B 1 868 ? 23.203 13.086 -45.406 1 84.5 868 ASP B O 1
ATOM 14463 N N . ILE B 1 869 ? 21.875 12.172 -43.906 1 88.12 869 ILE B N 1
ATOM 14464 C CA . ILE B 1 869 ? 22.906 12.195 -42.906 1 88.12 869 ILE B CA 1
ATOM 14465 C C . ILE B 1 869 ? 24.078 11.312 -43.312 1 88.12 869 ILE B C 1
ATOM 14467 O O . ILE B 1 869 ? 25.234 11.703 -43.188 1 88.12 869 ILE B O 1
ATOM 14471 N N . TYR B 1 870 ? 23.672 10.219 -43.844 1 89.25 870 TYR B N 1
ATOM 14472 C CA . TYR B 1 870 ? 24.688 9.297 -44.312 1 89.25 870 TYR B CA 1
ATOM 14473 C C . TYR B 1 870 ? 25.5 9.922 -45.469 1 89.25 870 TYR B C 1
ATOM 14475 O O . TYR B 1 870 ? 26.719 9.883 -45.438 1 89.25 870 TYR B O 1
ATOM 14483 N N . SER B 1 871 ? 24.875 10.539 -46.375 1 86 871 SER B N 1
ATOM 14484 C CA . SER B 1 871 ? 25.531 11.125 -47.562 1 86 871 SER B CA 1
ATOM 14485 C C . SER B 1 871 ? 26.297 12.391 -47.188 1 86 871 SER B C 1
ATOM 14487 O O . SER B 1 871 ? 27.391 12.641 -47.688 1 86 871 SER B O 1
ATOM 14489 N N . ALA B 1 872 ? 25.734 13.18 -46.281 1 82.25 872 ALA B N 1
ATOM 14490 C CA . ALA B 1 872 ? 26.344 14.453 -45.906 1 82.25 872 ALA B CA 1
ATOM 14491 C C . ALA B 1 872 ? 27.656 14.242 -45.156 1 82.25 872 ALA B C 1
ATOM 14493 O O . ALA B 1 872 ? 28.531 15.109 -45.156 1 82.25 872 ALA B O 1
ATOM 14494 N N . ASN B 1 873 ? 27.719 13.102 -44.531 1 81.62 873 ASN B N 1
ATOM 14495 C CA . ASN B 1 873 ? 28.938 12.82 -43.781 1 81.62 873 ASN B CA 1
ATOM 14496 C C . ASN B 1 873 ? 29.906 11.93 -44.531 1 81.62 873 ASN B C 1
ATOM 14498 O O . ASN B 1 873 ? 30.734 11.242 -43.938 1 81.62 873 ASN B O 1
ATOM 14502 N N . GLY B 1 874 ? 29.797 11.922 -45.938 1 78.06 874 GLY B N 1
ATOM 14503 C CA . GLY B 1 874 ? 30.75 11.258 -46.812 1 78.06 874 GLY B CA 1
ATOM 14504 C C . GLY B 1 874 ? 30.328 9.859 -47.219 1 78.06 874 GLY B C 1
ATOM 14505 O O . GLY B 1 874 ? 30.891 9.266 -48.125 1 78.06 874 GLY B O 1
ATOM 14506 N N . GLY B 1 875 ? 29.391 9.273 -46.5 1 79.06 875 GLY B N 1
ATOM 14507 C CA . GLY B 1 875 ? 28.875 7.969 -46.875 1 79.06 875 GLY B CA 1
ATOM 14508 C C . GLY B 1 875 ? 29.891 6.855 -46.719 1 79.06 875 GLY B C 1
ATOM 14509 O O . GLY B 1 875 ? 29.859 5.871 -47.469 1 79.06 875 GLY B O 1
ATOM 14510 N N . ASP B 1 876 ? 30.812 6.996 -45.938 1 86.25 876 ASP B N 1
ATOM 14511 C CA . ASP B 1 876 ? 31.891 6.027 -45.812 1 86.25 876 ASP B CA 1
ATOM 14512 C C . ASP B 1 876 ? 31.859 5.375 -44.406 1 86.25 876 ASP B C 1
ATOM 14514 O O . ASP B 1 876 ? 32.906 5.051 -43.844 1 86.25 876 ASP B O 1
ATOM 14518 N N . TYR B 1 877 ? 30.719 5.199 -43.875 1 90.44 877 TYR B N 1
ATOM 14519 C CA . TYR B 1 877 ? 30.609 4.531 -42.594 1 90.44 877 TYR B CA 1
ATOM 14520 C C . TYR B 1 877 ? 30.766 3.021 -42.75 1 90.44 877 TYR B C 1
ATOM 14522 O O . TYR B 1 877 ? 30.281 2.434 -43.719 1 90.44 877 TYR B O 1
ATOM 14530 N N . ASP B 1 878 ? 31.469 2.418 -41.906 1 91 878 ASP B N 1
ATOM 14531 C CA . ASP B 1 878 ? 31.625 0.966 -41.969 1 91 878 ASP B CA 1
ATOM 14532 C C . ASP B 1 878 ? 30.719 0.297 -40.938 1 91 878 ASP B C 1
ATOM 14534 O O . ASP B 1 878 ? 30.688 -0.931 -40.812 1 91 878 ASP B O 1
ATOM 14538 N N . PHE B 1 879 ? 30.047 1.095 -40.188 1 92 879 PHE B N 1
ATOM 14539 C CA . PHE B 1 879 ? 29.094 0.616 -39.188 1 92 879 PHE B CA 1
ATOM 14540 C C . PHE B 1 879 ? 27.875 1.535 -39.094 1 92 879 PHE B C 1
ATOM 14542 O O . PHE B 1 879 ? 28.016 2.738 -38.875 1 92 879 PHE B O 1
ATOM 14549 N N . ILE B 1 880 ? 26.719 0.965 -39.25 1 91.88 880 ILE B N 1
ATOM 14550 C CA . ILE B 1 880 ? 25.469 1.718 -39.156 1 91.88 880 ILE B CA 1
ATOM 14551 C C . ILE B 1 880 ? 24.484 0.984 -38.25 1 91.88 880 ILE B C 1
ATOM 14553 O O . ILE B 1 880 ? 24.188 -0.19 -38.469 1 91.88 880 ILE B O 1
ATOM 14557 N N . PHE B 1 881 ? 24.031 1.672 -37.25 1 92.69 881 PHE B N 1
ATOM 14558 C CA . PHE B 1 881 ? 23.109 1.11 -36.281 1 92.69 881 PHE B CA 1
ATOM 14559 C C . PHE B 1 881 ? 21.875 1.996 -36.125 1 92.69 881 PHE B C 1
ATOM 14561 O O . PHE B 1 881 ? 22 3.219 -36.031 1 92.69 881 PHE B O 1
ATOM 14568 N N . ALA B 1 882 ? 20.734 1.433 -36.094 1 91.88 882 ALA B N 1
ATOM 14569 C CA . ALA B 1 882 ? 19.5 2.184 -35.906 1 91.88 882 ALA B CA 1
ATOM 14570 C C . ALA B 1 882 ? 18.547 1.431 -34.969 1 91.88 882 ALA B C 1
ATOM 14572 O O . ALA B 1 882 ? 18.453 0.202 -35.031 1 91.88 882 ALA B O 1
ATOM 14573 N N . ALA B 1 883 ? 17.922 2.129 -34.125 1 89.44 883 ALA B N 1
ATOM 14574 C CA . ALA B 1 883 ? 16.922 1.544 -33.25 1 89.44 883 ALA B CA 1
ATOM 14575 C C . ALA B 1 883 ? 15.68 2.434 -33.156 1 89.44 883 ALA B C 1
ATOM 14577 O O . ALA B 1 883 ? 15.797 3.656 -33.031 1 89.44 883 ALA B O 1
ATOM 14578 N N . SER B 1 884 ? 14.547 1.898 -33.219 1 84.94 884 SER B N 1
ATOM 14579 C CA . SER B 1 884 ? 13.305 2.66 -33.125 1 84.94 884 SER B CA 1
ATOM 14580 C C . SER B 1 884 ? 12.141 1.773 -32.719 1 84.94 884 SER B C 1
ATOM 14582 O O . SER B 1 884 ? 12.156 0.564 -32.969 1 84.94 884 SER B O 1
ATOM 14584 N N . ASN B 1 885 ? 11.227 2.379 -32.125 1 73.69 885 ASN B N 1
ATOM 14585 C CA . ASN B 1 885 ? 9.977 1.691 -31.812 1 73.69 885 ASN B CA 1
ATOM 14586 C C . ASN B 1 885 ? 8.859 2.084 -32.781 1 73.69 885 ASN B C 1
ATOM 14588 O O . ASN B 1 885 ? 7.762 1.525 -32.719 1 73.69 885 ASN B O 1
ATOM 14592 N N . ASP B 1 886 ? 9.109 2.949 -33.594 1 69.56 886 ASP B N 1
ATOM 14593 C CA . ASP B 1 886 ? 8.094 3.473 -34.5 1 69.56 886 ASP B CA 1
ATOM 14594 C C . ASP B 1 886 ? 7.992 2.617 -35.75 1 69.56 886 ASP B C 1
ATOM 14596 O O . ASP B 1 886 ? 8.992 2.41 -36.469 1 69.56 886 ASP B O 1
ATOM 14600 N N . PRO B 1 887 ? 6.805 2.119 -36.031 1 65.5 887 PRO B N 1
ATOM 14601 C CA . PRO B 1 887 ? 6.652 1.291 -37.219 1 65.5 887 PRO B CA 1
ATOM 14602 C C . PRO B 1 887 ? 7.047 2.023 -38.5 1 65.5 887 PRO B C 1
ATOM 14604 O O . PRO B 1 887 ? 7.48 1.392 -39.469 1 65.5 887 PRO B O 1
ATOM 14607 N N . ASP B 1 888 ? 6.996 3.227 -38.531 1 68.06 888 ASP B N 1
ATOM 14608 C CA . ASP B 1 888 ? 7.367 3.998 -39.719 1 68.06 888 ASP B CA 1
ATOM 14609 C C . ASP B 1 888 ? 8.875 3.918 -39.969 1 68.06 888 ASP B C 1
ATOM 14611 O O . ASP B 1 888 ? 9.328 4.145 -41.094 1 68.06 888 ASP B O 1
ATOM 14615 N N . ASP B 1 889 ? 9.484 3.559 -38.906 1 77.81 889 ASP B N 1
ATOM 14616 C CA . ASP B 1 889 ? 10.938 3.533 -39.031 1 77.81 889 ASP B CA 1
ATOM 14617 C C . ASP B 1 889 ? 11.406 2.217 -39.656 1 77.81 889 ASP B C 1
ATOM 14619 O O . ASP B 1 889 ? 12.609 2.008 -39.844 1 77.81 889 ASP B O 1
ATOM 14623 N N . ASP B 1 890 ? 10.375 1.458 -40 1 77.62 890 ASP B N 1
ATOM 14624 C CA . ASP B 1 890 ? 10.711 0.263 -40.781 1 77.62 890 ASP B CA 1
ATOM 14625 C C . ASP B 1 890 ? 11.305 0.632 -42.125 1 77.62 890 ASP B C 1
ATOM 14627 O O . ASP B 1 890 ? 12.086 -0.133 -42.688 1 77.62 890 ASP B O 1
ATOM 14631 N N . THR B 1 891 ? 10.984 1.746 -42.594 1 78.44 891 THR B N 1
ATOM 14632 C CA . THR B 1 891 ? 11.562 2.215 -43.844 1 78.44 891 THR B CA 1
ATOM 14633 C C . THR B 1 891 ? 13.055 2.508 -43.688 1 78.44 891 THR B C 1
ATOM 14635 O O . THR B 1 891 ? 13.836 2.291 -44.625 1 78.44 891 THR B O 1
ATOM 14638 N N . VAL B 1 892 ? 13.414 2.975 -42.562 1 85.38 892 VAL B N 1
ATOM 14639 C CA . VAL B 1 892 ? 14.828 3.186 -42.281 1 85.38 892 VAL B CA 1
ATOM 14640 C C . VAL B 1 892 ? 15.547 1.842 -42.219 1 85.38 892 VAL B C 1
ATOM 14642 O O . VAL B 1 892 ? 16.641 1.692 -42.75 1 85.38 892 VAL B O 1
ATOM 14645 N N . PHE B 1 893 ? 14.82 0.922 -41.656 1 85.06 893 PHE B N 1
ATOM 14646 C CA . PHE B 1 893 ? 15.391 -0.417 -41.562 1 85.06 893 PHE B CA 1
ATOM 14647 C C . PHE B 1 893 ? 15.531 -1.034 -42.938 1 85.06 893 PHE B C 1
ATOM 14649 O O . PHE B 1 893 ? 16.531 -1.7 -43.25 1 85.06 893 PHE B O 1
ATOM 14656 N N . SER B 1 894 ? 14.578 -0.778 -43.719 1 83.62 894 SER B N 1
ATOM 14657 C CA . SER B 1 894 ? 14.641 -1.261 -45.094 1 83.62 894 SER B CA 1
ATOM 14658 C C . SER B 1 894 ? 15.812 -0.633 -45.844 1 83.62 894 SER B C 1
ATOM 14660 O O . SER B 1 894 ? 16.5 -1.312 -46.594 1 83.62 894 SER B O 1
ATOM 14662 N N . TRP B 1 895 ? 16.031 0.586 -45.656 1 84.94 895 TRP B N 1
ATOM 14663 C CA . TRP B 1 895 ? 17.156 1.282 -46.25 1 84.94 895 TRP B CA 1
ATOM 14664 C C . TRP B 1 895 ? 18.484 0.658 -45.812 1 84.94 895 TRP B C 1
ATOM 14666 O O . TRP B 1 895 ? 19.391 0.454 -46.625 1 84.94 895 TRP B O 1
ATOM 14676 N N . MET B 1 896 ? 18.516 0.302 -44.625 1 85.75 896 MET B N 1
ATOM 14677 C CA . MET B 1 896 ? 19.719 -0.319 -44.094 1 85.75 896 MET B CA 1
ATOM 14678 C C . MET B 1 896 ? 19.922 -1.714 -44.656 1 85.75 896 MET B C 1
ATOM 14680 O O . MET B 1 896 ? 21.062 -2.117 -44.938 1 85.75 896 MET B O 1
ATOM 14684 N N . LYS B 1 897 ? 18.828 -2.314 -44.844 1 81 897 LYS B N 1
ATOM 14685 C CA . LYS B 1 897 ? 18.906 -3.65 -45.438 1 81 897 LYS B CA 1
ATOM 14686 C C . LYS B 1 897 ? 19.422 -3.596 -46.875 1 81 897 LYS B C 1
ATOM 14688 O O . LYS B 1 897 ? 20.062 -4.539 -47.344 1 81 897 LYS B O 1
ATOM 14693 N N . ASN B 1 898 ? 19.172 -2.549 -47.5 1 80.81 898 ASN B N 1
ATOM 14694 C CA . ASN B 1 898 ? 19.609 -2.387 -48.875 1 80.81 898 ASN B CA 1
ATOM 14695 C C . ASN B 1 898 ? 21.141 -2.312 -48.969 1 80.81 898 ASN B C 1
ATOM 14697 O O . ASN B 1 898 ? 21.703 -2.664 -50 1 80.81 898 ASN B O 1
ATOM 14701 N N . PHE B 1 899 ? 21.766 -1.863 -47.938 1 81.56 899 PHE B N 1
ATOM 14702 C CA . PHE B 1 899 ? 23.234 -1.871 -47.969 1 81.56 899 PHE B CA 1
ATOM 14703 C C . PHE B 1 899 ? 23.766 -3.297 -48.031 1 81.56 899 PHE B C 1
ATOM 14705 O O . PHE B 1 899 ? 24.766 -3.557 -48.688 1 81.56 899 PHE B O 1
ATOM 14712 N N . LYS B 1 900 ? 22.953 -4.148 -47.344 1 73.12 900 LYS B N 1
ATOM 14713 C CA . LYS B 1 900 ? 23.375 -5.551 -47.312 1 73.12 900 LYS B CA 1
ATOM 14714 C C . LYS B 1 900 ? 23.203 -6.199 -48.688 1 73.12 900 LYS B C 1
ATOM 14716 O O . LYS B 1 900 ? 23.969 -7.105 -49.062 1 73.12 900 LYS B O 1
ATOM 14721 N N . GLN B 1 901 ? 22.297 -5.633 -49.469 1 68.81 901 GLN B N 1
ATOM 14722 C CA . GLN B 1 901 ? 22 -6.211 -50.781 1 68.81 901 GLN B CA 1
ATOM 14723 C C . GLN B 1 901 ? 22.812 -5.523 -51.875 1 68.81 901 GLN B C 1
ATOM 14725 O O . GLN B 1 901 ? 22.828 -5.973 -53.031 1 68.81 901 GLN B O 1
ATOM 14730 N N . SER B 1 902 ? 23.391 -4.406 -51.438 1 65.88 902 SER B N 1
ATOM 14731 C CA . SER B 1 902 ? 24.109 -3.65 -52.438 1 65.88 902 SER B CA 1
ATOM 14732 C C . SER B 1 902 ? 25.406 -4.363 -52.844 1 65.88 902 SER B C 1
ATOM 14734 O O . SER B 1 902 ? 26.031 -5.043 -52.031 1 65.88 902 SER B O 1
ATOM 14736 N N . LYS B 1 903 ? 25.703 -4.641 -54.094 1 61.44 903 LYS B N 1
ATOM 14737 C CA . LYS B 1 903 ? 26.844 -5.301 -54.75 1 61.44 903 LYS B CA 1
ATOM 14738 C C . LYS B 1 903 ? 28.094 -4.445 -54.656 1 61.44 903 LYS B C 1
ATOM 14740 O O . LYS B 1 903 ? 29.062 -4.668 -55.375 1 61.44 903 LYS B O 1
ATOM 14745 N N . LYS B 1 904 ? 28.078 -3.537 -53.75 1 60.38 904 LYS B N 1
ATOM 14746 C CA . LYS B 1 904 ? 29.281 -2.713 -53.656 1 60.38 904 LYS B CA 1
ATOM 14747 C C . LYS B 1 904 ? 30.406 -3.461 -52.938 1 60.38 904 LYS B C 1
ATOM 14749 O O . LYS B 1 904 ? 30.156 -4.375 -52.156 1 60.38 904 LYS B O 1
ATOM 14754 N N . GLU B 1 905 ? 31.609 -3.262 -53.25 1 60.75 905 GLU B N 1
ATOM 14755 C CA . GLU B 1 905 ? 32.844 -3.893 -52.75 1 60.75 905 GLU B CA 1
ATOM 14756 C C . GLU B 1 905 ? 32.969 -3.725 -51.25 1 60.75 905 GLU B C 1
ATOM 14758 O O . GLU B 1 905 ? 33.406 -4.641 -50.562 1 60.75 905 GLU B O 1
ATOM 14763 N N . VAL B 1 906 ? 32.625 -2.533 -50.656 1 66.44 906 VAL B N 1
ATOM 14764 C CA . VAL B 1 906 ? 32.75 -2.357 -49.188 1 66.44 906 VAL B CA 1
ATOM 14765 C C . VAL B 1 906 ? 31.359 -2.076 -48.625 1 66.44 906 VAL B C 1
ATOM 14767 O O . VAL B 1 906 ? 30.734 -1.052 -48.906 1 66.44 906 VAL B O 1
ATOM 14770 N N . VAL B 1 907 ? 30.781 -3.021 -47.938 1 76.56 907 VAL B N 1
ATOM 14771 C CA . VAL B 1 907 ? 29.438 -2.902 -47.375 1 76.56 907 VAL B CA 1
ATOM 14772 C C . VAL B 1 907 ? 29.547 -2.66 -45.875 1 76.56 907 VAL B C 1
ATOM 14774 O O . VAL B 1 907 ? 30.219 -3.41 -45.156 1 76.56 907 VAL B O 1
ATOM 14777 N N . PRO B 1 908 ? 28.984 -1.591 -45.438 1 86.06 908 PRO B N 1
ATOM 14778 C CA . PRO B 1 908 ? 29 -1.355 -44 1 86.06 908 PRO B CA 1
ATOM 14779 C C . PRO B 1 908 ? 28.172 -2.373 -43.219 1 86.06 908 PRO B C 1
ATOM 14781 O O . PRO B 1 908 ? 27.234 -2.965 -43.75 1 86.06 908 PRO B O 1
ATOM 14784 N N . PHE B 1 909 ? 28.656 -2.678 -42.094 1 89.06 909 PHE B N 1
ATOM 14785 C CA . PHE B 1 909 ? 27.828 -3.445 -41.156 1 89.06 909 PHE B CA 1
ATOM 14786 C C . PHE B 1 909 ? 26.594 -2.658 -40.781 1 89.06 909 PHE B C 1
ATOM 14788 O O . PHE B 1 909 ? 26.688 -1.506 -40.344 1 89.06 909 PHE B O 1
ATOM 14795 N N . THR B 1 910 ? 25.453 -3.184 -41.094 1 90.12 910 THR B N 1
ATOM 14796 C CA . THR B 1 910 ? 24.203 -2.529 -40.719 1 90.12 910 THR B CA 1
ATOM 14797 C C . THR B 1 910 ? 23.391 -3.406 -39.75 1 90.12 910 THR B C 1
ATOM 14799 O O . THR B 1 910 ? 23.391 -4.633 -39.906 1 90.12 910 THR B O 1
ATOM 14802 N N . PHE B 1 911 ? 22.781 -2.811 -38.75 1 89.38 911 PHE B N 1
ATOM 14803 C CA . PHE B 1 911 ? 21.953 -3.531 -37.781 1 89.38 911 PHE B CA 1
ATOM 14804 C C . PHE B 1 911 ? 20.812 -2.656 -37.312 1 89.38 911 PHE B C 1
ATOM 14806 O O . PHE B 1 911 ? 21.016 -1.52 -36.875 1 89.38 911 PHE B O 1
ATOM 14813 N N . SER B 1 912 ? 19.641 -3.086 -37.406 1 88.25 912 SER B N 1
ATOM 14814 C CA . SER B 1 912 ? 18.453 -2.338 -37 1 88.25 912 SER B CA 1
ATOM 14815 C C . SER B 1 912 ? 17.688 -3.066 -35.906 1 88.25 912 SER B C 1
ATOM 14817 O O . SER B 1 912 ? 17.625 -4.297 -35.906 1 88.25 912 SER B O 1
ATOM 14819 N N . VAL B 1 913 ? 17.266 -2.256 -34.938 1 85.75 913 VAL B N 1
ATOM 14820 C CA . VAL B 1 913 ? 16.531 -2.836 -33.812 1 85.75 913 VAL B CA 1
ATOM 14821 C C . VAL B 1 913 ? 15.156 -2.195 -33.719 1 85.75 913 VAL B C 1
ATOM 14823 O O . VAL B 1 913 ? 15.031 -0.968 -33.656 1 85.75 913 VAL B O 1
ATOM 14826 N N . CYS B 1 914 ? 14.18 -2.809 -33.75 1 80.56 914 CYS B N 1
ATOM 14827 C CA . CYS B 1 914 ? 12.828 -2.34 -33.469 1 80.56 914 CYS B CA 1
ATOM 14828 C C . CYS B 1 914 ? 12.539 -2.436 -31.969 1 80.56 914 CYS B C 1
ATOM 14830 O O . CYS B 1 914 ? 12.531 -3.529 -31.391 1 80.56 914 CYS B O 1
ATOM 14832 N N . VAL B 1 915 ? 12.414 -1.104 -31.438 1 73.38 915 VAL B N 1
ATOM 14833 C CA . VAL B 1 915 ? 12.141 -1.066 -30 1 73.38 915 VAL B CA 1
ATOM 14834 C C . VAL B 1 915 ? 10.633 -1.038 -29.766 1 73.38 915 VAL B C 1
ATOM 14836 O O . VAL B 1 915 ? 10.023 0.033 -29.734 1 73.38 915 VAL B O 1
ATOM 14839 N N . SER B 1 916 ? 9.766 -1.864 -30.109 1 58 916 SER B N 1
ATOM 14840 C CA . SER B 1 916 ? 8.312 -1.859 -29.969 1 58 916 SER B CA 1
ATOM 14841 C C . SER B 1 916 ? 7.82 -3.164 -29.344 1 58 916 SER B C 1
ATOM 14843 O O . SER B 1 916 ? 8.484 -4.195 -29.453 1 58 916 SER B O 1
ATOM 14845 N N . GLU B 1 917 ? 6.766 -2.9 -28.578 1 47.25 917 GLU B N 1
ATOM 14846 C CA . GLU B 1 917 ? 6.098 -4.062 -28 1 47.25 917 GLU B CA 1
ATOM 14847 C C . GLU B 1 917 ? 5.469 -4.934 -29.078 1 47.25 917 GLU B C 1
ATOM 14849 O O . GLU B 1 917 ? 5.219 -6.121 -28.859 1 47.25 917 GLU B O 1
ATOM 14854 N N . HIS B 1 918 ? 5.016 -4.305 -30.344 1 44.62 918 HIS B N 1
ATOM 14855 C CA . HIS B 1 918 ? 4.305 -4.988 -31.422 1 44.62 918 HIS B CA 1
ATOM 14856 C C . HIS B 1 918 ? 5.195 -5.156 -32.656 1 44.62 918 HIS B C 1
ATOM 14858 O O . HIS B 1 918 ? 5.828 -4.195 -33.094 1 44.62 918 HIS B O 1
ATOM 14864 N N . GLY B 1 919 ? 5.898 -6.055 -32.812 1 46.38 919 GLY B N 1
ATOM 14865 C CA . GLY B 1 919 ? 6.703 -6.703 -33.844 1 46.38 919 GLY B CA 1
ATOM 14866 C C . GLY B 1 919 ? 6.41 -6.188 -35.25 1 46.38 919 GLY B C 1
ATOM 14867 O O . GLY B 1 919 ? 6.621 -6.898 -36.219 1 46.38 919 GLY B O 1
ATOM 14868 N N . ASN B 1 920 ? 5.852 -5.117 -35.312 1 47.69 920 ASN B N 1
ATOM 14869 C CA . ASN B 1 920 ? 5.398 -5.004 -36.719 1 47.69 920 ASN B CA 1
ATOM 14870 C C . ASN B 1 920 ? 6.508 -4.492 -37.625 1 47.69 920 ASN B C 1
ATOM 14872 O O . ASN B 1 920 ? 6.238 -3.971 -38.719 1 47.69 920 ASN B O 1
ATOM 14876 N N . SER B 1 921 ? 7.742 -4.578 -37.125 1 55.09 921 SER B N 1
ATOM 14877 C CA . SER B 1 921 ? 8.633 -4.109 -38.188 1 55.09 921 SER B CA 1
ATOM 14878 C C . SER B 1 921 ? 9.102 -5.266 -39.062 1 55.09 921 SER B C 1
ATOM 14880 O O . SER B 1 921 ? 9.508 -6.312 -38.562 1 55.09 921 SER B O 1
ATOM 14882 N N . THR B 1 922 ? 8.719 -5.363 -40.281 1 56.06 922 THR B N 1
ATOM 14883 C CA . THR B 1 922 ? 9.07 -6.371 -41.281 1 56.06 922 THR B CA 1
ATOM 14884 C C . THR B 1 922 ? 10.547 -6.262 -41.656 1 56.06 922 THR B C 1
ATOM 14886 O O . THR B 1 922 ? 11.125 -7.207 -42.188 1 56.06 922 THR B O 1
ATOM 14889 N N . ASN B 1 923 ? 11.289 -5.211 -41.344 1 68.12 923 ASN B N 1
ATOM 14890 C CA . ASN B 1 923 ? 12.625 -5.031 -41.906 1 68.12 923 ASN B CA 1
ATOM 14891 C C . ASN B 1 923 ? 13.688 -4.945 -40.812 1 68.12 923 ASN B C 1
ATOM 14893 O O . ASN B 1 923 ? 14.875 -4.863 -41.094 1 68.12 923 ASN B O 1
ATOM 14897 N N . ALA B 1 924 ? 13.234 -5.035 -39.5 1 78.12 924 ALA B N 1
ATOM 14898 C CA . ALA B 1 924 ? 14.219 -4.918 -38.406 1 78.12 924 ALA B CA 1
ATOM 14899 C C . ALA B 1 924 ? 15.047 -6.195 -38.281 1 78.12 924 ALA B C 1
ATOM 14901 O O . ALA B 1 924 ? 14.539 -7.297 -38.531 1 78.12 924 ALA B O 1
ATOM 14902 N N . ASP B 1 925 ? 16.328 -6.012 -38.062 1 79.75 925 ASP B N 1
ATOM 14903 C CA . ASP B 1 925 ? 17.203 -7.168 -37.906 1 79.75 925 ASP B CA 1
ATOM 14904 C C . ASP B 1 925 ? 16.938 -7.863 -36.562 1 79.75 925 ASP B C 1
ATOM 14906 O O . ASP B 1 925 ? 17.141 -9.07 -36.438 1 79.75 925 ASP B O 1
ATOM 14910 N N . ALA B 1 926 ? 16.578 -6.961 -35.562 1 80.06 926 ALA B N 1
ATOM 14911 C CA . ALA B 1 926 ? 16.297 -7.484 -34.219 1 80.06 926 ALA B CA 1
ATOM 14912 C C . ALA B 1 926 ? 15.195 -6.672 -33.531 1 80.06 926 ALA B C 1
ATOM 14914 O O . ALA B 1 926 ? 14.836 -5.59 -34 1 80.06 926 ALA B O 1
ATOM 14915 N N . GLU B 1 927 ? 14.68 -7.156 -32.531 1 74.56 927 GLU B N 1
ATOM 14916 C CA . GLU B 1 927 ? 13.641 -6.473 -31.766 1 74.56 927 GLU B CA 1
ATOM 14917 C C . GLU B 1 927 ? 14.008 -6.418 -30.297 1 74.56 927 GLU B C 1
ATOM 14919 O O . GLU B 1 927 ? 14.711 -7.297 -29.781 1 74.56 927 GLU B O 1
ATOM 14924 N N . SER B 1 928 ? 13.742 -5.262 -29.719 1 72.19 928 SER B N 1
ATOM 14925 C CA . SER B 1 928 ? 13.961 -5.125 -28.281 1 72.19 928 SER B CA 1
ATOM 14926 C C . SER B 1 928 ? 12.641 -4.926 -27.547 1 72.19 928 SER B C 1
ATOM 14928 O O . SER B 1 928 ? 11.742 -4.238 -28.031 1 72.19 928 SER B O 1
ATOM 14930 N N . SER B 1 929 ? 12.617 -5.672 -26.578 1 61.75 929 SER B N 1
ATOM 14931 C CA . SER B 1 929 ? 11.375 -5.621 -25.797 1 61.75 929 SER B CA 1
ATOM 14932 C C . SER B 1 929 ? 11.344 -4.398 -24.891 1 61.75 929 SER B C 1
ATOM 14934 O O . SER B 1 929 ? 11.625 -4.504 -23.688 1 61.75 929 SER B O 1
ATOM 14936 N N . GLY B 1 930 ? 11.195 -3.246 -25.438 1 68.12 930 GLY B N 1
ATOM 14937 C CA . GLY B 1 930 ? 10.984 -2.035 -24.672 1 68.12 930 GLY B CA 1
ATOM 14938 C C . GLY B 1 930 ? 12.219 -1.156 -24.578 1 68.12 930 GLY B C 1
ATOM 14939 O O . GLY B 1 930 ? 13.297 -1.551 -25.031 1 68.12 930 GLY B O 1
ATOM 14940 N N . VAL B 1 931 ? 12.133 -0.053 -23.953 1 72.75 931 VAL B N 1
ATOM 14941 C CA . VAL B 1 931 ? 13.156 0.984 -23.906 1 72.75 931 VAL B CA 1
ATOM 14942 C C . VAL B 1 931 ? 14.281 0.553 -22.969 1 72.75 931 VAL B C 1
ATOM 14944 O O . VAL B 1 931 ? 15.461 0.699 -23.312 1 72.75 931 VAL B O 1
ATOM 14947 N N . PHE B 1 932 ? 13.938 -0.051 -21.938 1 65.88 932 PHE B N 1
ATOM 14948 C CA . PHE B 1 932 ? 14.938 -0.397 -20.938 1 65.88 932 PHE B CA 1
ATOM 14949 C C . PHE B 1 932 ? 15.844 -1.514 -21.438 1 65.88 932 PHE B C 1
ATOM 14951 O O . PHE B 1 932 ? 17.062 -1.438 -21.297 1 65.88 932 PHE B O 1
ATOM 14958 N N . GLY B 1 933 ? 15.219 -2.639 -21.969 1 69.31 933 GLY B N 1
ATOM 14959 C CA . GLY B 1 933 ? 16.016 -3.701 -22.562 1 69.31 933 GLY B CA 1
ATOM 14960 C C . GLY B 1 933 ? 16.969 -3.209 -23.641 1 69.31 933 GLY B C 1
ATOM 14961 O O . GLY B 1 933 ? 18.109 -3.643 -23.703 1 69.31 933 GLY B O 1
ATOM 14962 N N . PHE B 1 934 ? 16.531 -2.354 -24.359 1 81.5 934 PHE B N 1
ATOM 14963 C CA . PHE B 1 934 ? 17.328 -1.8 -25.453 1 81.5 934 PHE B CA 1
ATOM 14964 C C . PHE B 1 934 ? 18.516 -1.014 -24.906 1 81.5 934 PHE B C 1
ATOM 14966 O O . PHE B 1 934 ? 19.656 -1.201 -25.359 1 81.5 934 PHE B O 1
ATOM 14973 N N . LEU B 1 935 ? 18.172 -0.24 -23.781 1 79.31 935 LEU B N 1
ATOM 14974 C CA . LEU B 1 935 ? 19.234 0.603 -23.219 1 79.31 935 LEU B CA 1
ATOM 14975 C C . LEU B 1 935 ? 20.297 -0.242 -22.531 1 79.31 935 LEU B C 1
ATO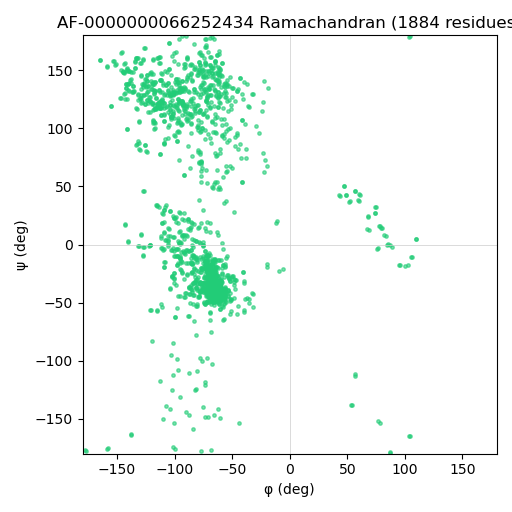M 14977 O O . LEU B 1 935 ? 21.5 0.029 -22.672 1 79.31 935 LEU B O 1
ATOM 14981 N N . GLN B 1 936 ? 19.828 -1.225 -21.875 1 74.81 936 GLN B N 1
ATOM 14982 C CA . GLN B 1 936 ? 20.766 -2.113 -21.203 1 74.81 936 GLN B CA 1
ATOM 14983 C C . GLN B 1 936 ? 21.672 -2.822 -22.203 1 74.81 936 GLN B C 1
ATOM 14985 O O . GLN B 1 936 ? 22.891 -2.916 -22 1 74.81 936 GLN B O 1
ATOM 14990 N N . ALA B 1 937 ? 21.094 -3.334 -23.172 1 79.69 937 ALA B N 1
ATOM 14991 C CA . ALA B 1 937 ? 21.875 -4.02 -24.203 1 79.69 937 ALA B CA 1
ATOM 14992 C C . ALA B 1 937 ? 22.844 -3.059 -24.891 1 79.69 937 ALA B C 1
ATOM 14994 O O . ALA B 1 937 ? 24 -3.404 -25.141 1 79.69 937 ALA B O 1
ATOM 14995 N N . LEU B 1 938 ? 22.453 -1.932 -25.125 1 83.5 938 LEU B N 1
ATOM 14996 C CA . LEU B 1 938 ? 23.266 -0.95 -25.828 1 83.5 938 LEU B CA 1
ATOM 14997 C C . LEU B 1 938 ? 24.406 -0.462 -24.953 1 83.5 938 LEU B C 1
ATOM 14999 O O . LEU B 1 938 ? 25.516 -0.235 -25.438 1 83.5 938 LEU B O 1
ATOM 15003 N N . GLU B 1 939 ? 24.078 -0.361 -23.594 1 80.38 939 GLU B N 1
ATOM 15004 C CA . GLU B 1 939 ? 25.109 0.053 -22.641 1 80.38 939 GLU B CA 1
ATOM 15005 C C . GLU B 1 939 ? 26.219 -0.987 -22.562 1 80.38 939 GLU B C 1
ATOM 15007 O O . GLU B 1 939 ? 27.391 -0.639 -22.391 1 80.38 939 GLU B O 1
ATOM 15012 N N . LYS B 1 940 ? 25.859 -2.182 -22.672 1 77.06 940 LYS B N 1
ATOM 15013 C CA . LYS B 1 940 ? 26.844 -3.26 -22.641 1 77.06 940 LYS B CA 1
ATOM 15014 C C . LYS B 1 940 ? 27.75 -3.207 -23.875 1 77.06 940 LYS B C 1
ATOM 15016 O O . LYS B 1 940 ? 28.906 -3.658 -23.812 1 77.06 940 LYS B O 1
ATOM 15021 N N . VAL B 1 941 ? 27.359 -2.785 -24.906 1 79.06 941 VAL B N 1
ATOM 15022 C CA . VAL B 1 941 ? 28.156 -2.68 -26.125 1 79.06 941 VAL B CA 1
ATOM 15023 C C . VAL B 1 941 ? 29.234 -1.613 -25.938 1 79.06 941 VAL B C 1
ATOM 15025 O O . VAL B 1 941 ? 30.375 -1.805 -26.359 1 79.06 941 VAL B O 1
ATOM 15028 N N . TYR B 1 942 ? 28.938 -0.615 -25.109 1 68.88 942 TYR B N 1
ATOM 15029 C CA . TYR B 1 942 ? 29.828 0.532 -25.047 1 68.88 942 TYR B CA 1
ATOM 15030 C C . TYR B 1 942 ? 30.734 0.451 -23.828 1 68.88 942 TYR B C 1
ATOM 15032 O O . TYR B 1 942 ? 31.797 1.083 -23.781 1 68.88 942 TYR B O 1
ATOM 15040 N N . SER B 1 943 ? 30.297 -0.307 -22.719 1 58.62 943 SER B N 1
ATOM 15041 C CA . SER B 1 943 ? 31.156 -0.454 -21.547 1 58.62 943 SER B CA 1
ATOM 15042 C C . SER B 1 943 ? 32.281 -1.429 -21.812 1 58.62 943 SER B C 1
ATOM 15044 O O . SER B 1 943 ? 33.281 -1.452 -21.078 1 58.62 943 SER B O 1
ATOM 15046 N N . ALA B 1 944 ? 32.344 -2.309 -22.719 1 48.16 944 ALA B N 1
ATOM 15047 C CA . ALA B 1 944 ? 33.438 -3.211 -22.984 1 48.16 944 ALA B CA 1
ATOM 15048 C C . ALA B 1 944 ? 34.531 -2.51 -23.797 1 48.16 944 ALA B C 1
ATOM 15050 O O . ALA B 1 944 ? 34.25 -1.659 -24.641 1 48.16 944 ALA B O 1
#

Sequence (1888 aa):
MGRILIAHLFLPSSVGFSFDTVPHDEVGSKFMQKEESKDWIADTPLDESAIVSEEESDDDSLLSDLPEEIDSTNAQSNIATPSPGTVAAAISGIQPPPKTPSSDSPSLENSLSNLNDLFKSRGRHMAFSKNDGTNLSLPPSRHQSPPPSSVLASQRHHRRHDSELEEFARRASRSLSFSMNGTPQRRMTFDAEAWKNVIFKIKPSSFGNASFYNAISAATRSKQFDDHLFVGTCGIPTDSLPDSLKERISHDYITEHSSLVVYPTDTDFVGHYNHYCKNILWPTFHYQIPDNPKSKAYEDHSWANYVKVNKAFADTIVDNYEQDDMIWINDYHLLLVPEMVRERLPRAKIGFFLHIPFPSSEVFRCLATRQEILKGMLGANILGFQIPEFAYHFLQTCSRLVNIDIRKNGVVSFENRQIDVIALPISIDPGFIDRCLASPPVEHWAKVLQDRFRGKHIILSHDKLDPIRGLRSKLISFERFLQKYPEYRENTILLQVAPESLQDSEHLPHISDIVTRINSAYSNIASRHVPVILLRQKLGYAQFLALMMISDALIDNSLREGISLTSHQFIYVQRKRHRPLILSEFVGSASILNDNAIIVNPWDYSKTAEAFRTALTMSEEECQKRNKAMCNLILRHDAASWAVTFQSLIKESWKEQIDMQRIPAFTAQLIKEPYQNAQKRLILLYFEGTISTWGSQYHNVMTSLQRTINLLNMLTSDPKNTVYVFSALSCQELEQLFQRVPKLGIVAENGCFVRSPPKGDATMPVSKKEIAELWKNKVLGTDLTWMKTVSEIFEYYAERTTGAYVENKDATVILHLREAEDDEAAMWAAKECCESVNNFNVPCSATIQNDMVVCRSNKVSKRLAAEDIYSANGGDYDFIFAASNDPDDDTVFSWMKNFKQSKKEVVPFTFSVCVSEHGNSTNADAESSGVFGFLQALEKVYSAMGRILIAHLFLPSSVGFSFDTVPHDEVGSKFMQKEESKDWIADTPLDESAIVSEEESDDDSLLSDLPEEIDSTNAQSNIATPSPGTVAAAISGIQPPPKTPSSDSPSLENSLSNLNDLFKSRGRHMAFSKNDGTNLSLPPSRHQSPPPSSVLASQRHHRRHDSELEEFARRASRSLSFSMNGTPQRRMTFDAEAWKNVIFKIKPSSFGNASFYNAISAATRSKQFDDHLFVGTCGIPTDSLPDSLKERISHDYITEHSSLVVYPTDTDFVGHYNHYCKNILWPTFHYQIPDNPKSKAYEDHSWANYVKVNKAFADTIVDNYEQDDMIWINDYHLLLVPEMVRERLPRAKIGFFLHIPFPSSEVFRCLATRQEILKGMLGANILGFQIPEFAYHFLQTCSRLVNIDIRKNGVVSFENRQIDVIALPISIDPGFIDRCLASPPVEHWAKVLQDRFRGKHIILSHDKLDPIRGLRSKLISFERFLQKYPEYRENTILLQVAPESLQDSEHLPHISDIVTRINSAYSNIASRHVPVILLRQKLGYAQFLALMMISDALIDNSLREGISLTSHQFIYVQRKRHRPLILSEFVGSASILNDNAIIVNPWDYSKTAEAFRTALTMSEEECQKRNKAMCNLILRHDAASWAVTFQSLIKESWKEQIDMQRIPAFTAQLIKEPYQNAQKRLILLYFEGTISTWGSQYHNVMTSLQRTINLLNMLTSDPKNTVYVFSALSCQELEQLFQRVPKLGIVAENGCFVRSPPKGDATMPVSKKEIAELWKNKVLGTDLTWMKTVSEIFEYYAERTTGAYVENKDATVILHLREAEDDEAAMWAAKECCESVNNFNVPCSATIQNDMVVCRSNKVSKRLAAEDIYSANGGDYDFIFAASNDPDDDTVFSWMKNFKQSKKEVVPFTFSVCVSEHGNSTNADAESSGVFGFLQALEKVYSA

pLDDT: mean 72.05, std 26.3, range [13.75, 98.88]

InterPro domains:
  IPR001830 Glycosyl transferase, family 20 [PF00982] (176-651)
  IPR001830 Glycosyl transferase, family 20 [PTHR10788] (223-938)
  IPR001830 Glycosyl transferase, family 20 [cd03788] (186-646)
  IPR003337 Trehalose-phosphatase [PF02358] (684-928)
  IPR023214 HAD superfamily [G3DSA:3.40.50.1000] (686-895)
  IPR036412 HAD-like superfamily [SSF56784] (681-941)

Secondary structure (DSSP, 8-state):
---EEEEEEE-SEEEEEE-TTS-HHHHHHHTS--TTTTTT--SPPP-GGGS--S-------GGGGS--------------------------------------------GGGGGHHHHH--S------------------------------------GGGTHHHHHHHHHHHTT---SSS---------HHHHHT-EEEEEE-SSS-HHHHHHHHHHHHHT-S--EEEEEE-SS--TTS-HHHHHHHHHHHHHHS-EEE----HHHHHIIIIIIIIIIIHHHHTT-----TT--TTTSTHHHHHHHHHHHHHHHHHHT--TT-EEEEESGGGTTHHHHHHHH-TT-EEEEE--SPPPPHHHHTT-TTHHHHHHHHTTSSEEEESSHHHHHHHHHHHHHHT--EE-TTSEEEETTEEEEEEE------HHHHHHHHTSHHHHHHHHHHHHHTTT-EEEEEE--S-GGG-HHHHHHHHHHHHHH-GGGTTTEEEEEE----TTHHHHHHHHHHHHHHHHHHH-BTTTTB-SEEEE-SPPPHHHHHHHHHH-SEEEE--SSBS--HHHHHHHHHTTTT---EEEETTBHHHHHHGGGSEEE-TT-HHHHHHHHHHHHH--HHHHHHHHHHHHHHHHTT-HHHHHHHHHHHHHHHHHHHHHHTTS-B--THHHHHHHHH-SSEEEEEETBTTTB--SS-HHHHHHHHHHHHHHHHHHHHSTTEEEEEE-SS-HHHHHHHTTT-TT-EEEEGGGTEEEPPPPTT----SSHHHHHHTEEETTTTS--THHHHHHHHHHHHHHHSTT-EEEE-SSEEEEE-TT-S-HHHHHHHHHHHHHHHHHS-SSEEEEEETTEEEEEETT--HHHHHHHHHHHTTS--SEEEEEES-GGGHHHHHHHHHHHH---SSPPEEEEEEE-SS---SS-SEEESHHHHHHHHHHHHHH-/---EEEEEEE-SEEEEEE-TTS-HHHHHHHTS--TTTTTT--S----GGGS--S-------GGGGS--------------------------------------------GGGGGHHHHH--S------------------------------------GGGTHHHHHHHHHHHTT---TTS---------HHHHHT-EEEEEE-SSS-HHHHHHHHHHHHHT-S--EEEEEE-SS--TTS-HHHHHHHHHHHHHHS-EEEP---HHHHHIIIIIIIIIIIHHHHTT-----TT--TTTSTHHHHHHHHHHHHHHHHHHT--TT-EEEEESGGGTTHHHHHHHH-TT-EEEEE--SPPPPHHHHTT-TTHHHHHHHHTTSSEEEESSHHHHHHHHHHHHHHT--EE-TTSEEEETTEEEEEEE------HHHHHHHHTSHHHHHHHHHHHHHTTT-EEEEEE--S-GGG-HHHHHHHHHHHHHH-GGGTTTEEEEEE----TTHHHHHHHHHHHHHHHHHHH-BTTTTB-SEEEE-SPPPHHHHHHHHHH-SEEEE--SSBS--HHHHHHHHHTTTT---EEEETTBHHHHHHGGGSEEE-TT-HHHHHHHHHHHHH--HHHHHHHHHHHHHHHHTT-HHHHHHHHHHHHHHHHHHHHHHTTS-B--THHHHHHHHH-SSEEEEEETBTTTB--SS-HHHHHHHHHHHHHHHHHHHHSTTEEEEEE-SS-HHHHHHHTTT-TT-EEEEGGGTEEEPPPPTT----SSHHHHHHHEEETTTTS--THHHHHHHHHHHHHHHSTT-EEEE-SSEEEEE-TT-S-HHHHHHHHHHHHHHHHHS-SSEEEEEETTEEEEEETT--HHHHHHHHHHHTTS--SEEEEEES-GGGHHHHHHHHHHHH---SS--EEEEEEE-SS---SS-SEEESHHHHHHHHHHHHHH-

GO terms:
  GO:0005829 cytosol (C, HDA)

Radius of gyration: 39.63 Å; Cα contacts (8 Å, |Δi|>4): 3447; chains: 2; bounding box: 118×120×121 Å

Foldseek 3Di:
DAAEEEEDAADQKFKDWDPVVPPPVCCCPPVVPDVCQLLLFLWFFAFLLLQVDPPDDPPQPDVVPPPDFPPPDDDPDDPPDDDDYDDDDDDDDDPDDDDDDDDPPPDPPDPCVVVVVVVVPPPDDDDQDDDDDDDLDLDPFDDDDDDDDDDPDDPDDDPPDPPPVVVVVVVVVPPVPPDPPDPRPDDPPPDPVSLVPIDMDMGGTRDDDSLQSQLVVLQVVVVLHGHYAYEHANNGAPPPPDPVNVVVVQVCCVPPVRYGHQHDHSVLSSLLNVAAVPQCVVCLLLPNHNPDPVRCNVVDPSVVSLVRSLLSRLVRCQVPDDPPYAYEYEALSNLQNLQNNCVVVVQHLYEYEHQKAGDALVSLVVDPCSVNSLNSNQSHLEYEYAFVVRLVRNLNNCCVPVVWDQDPQQWTFDPLFTHHYYHFHAAADLVSLVVLCPDPLLVVLLVVVCVVLPQAAEEEEEDELDVQQLLVLLLLLQLVLCRRDVVRLQGYAYEYEYEDGSVNVPRVVVNVVSQCVSQVVRPDSNSRGGRYHYHHHDDNPSNVLSCLLNHQEYERLGNATEADRVQNSSLSSPLPQLAAYEYECRYNCCVQLPVLHNYDHSVPSNVSSSSVVSRNSPDSSSSNVSSVSSNVSSVVQHSNNSSSVSVVVSVVSSVVRVVLPPQAADFLVVCQVLVVPWQAAEEEEEDDFAQADDDDDPPSRVVSLVLSLVLLQLQQVDVSYAYEYEYLAAPVVVCVSNVVRQQYWYAYNQFQKTAHGDPDPDGPDPDPVVRVVRIDGPCPPPDLVCVVVLQVLLVVLQVVFAQWDWDDDPFKIKIAQPGGPDPVSLVVSLVVSQVVSCVPPAQWGWHDWPSMIMIGGVSGHNLVNVVCVCVVVPVPTQYYEYEEQTLSCLSNLVVQVVLVVDPDPRGHHYAYEHAHCGSPRPRHNHYHRINVRNSVSSVVSSVD/DAAEEEEDAADQKFKDWDPVVPPPVCCCPPVVPDVVQLLLFLWFFAQLLLQVDPPDDPPQPDVVPPPDFPPPDDCPDDDDDDDDYYDDDDDDDDDDDDDDDDDCPPDPPDVCVVVVVVVVVPPDDDDDDDDFDWDLDLDDQPQDDPDDDDDPDDPDDDPPDPPPVVVVVVVVVPPVPADVPDPRPDPPPVDPVVLVPIDMDMGGTRDDDSLQSQLVVLQVVVVLHGHYAYEHANNGAPPVPDPVNVVVVQVCCVPPVRYGHQHDHSVLSSLLNVAAVPQCVVCLLLPNHNPDPVRCNVVDPSVVSLVRSLLSRLVRCQVPDDPPYAYEYEADSNLQNLQNNCVVVVQHLYEYEHQKAGDALVSLVVDPCSVNSLNSNQSHLEYEYAFVVRLVRNLNNCCVPVVWDQDPQQWTFDFLFTHHYYHFHAAADLVSLVVLCPDPLLVVLLVVVCVVLPQAAEEEEEDELDVQQLLVLLLLLQLSLCVRDVVRLQGYAYEYEYEDGSVCVPRVVVNVVSQVVSQVVRPDSNSRGGRYHYHHHDDNPSNVLSCLLNHQEYERLGNATEADRVQNSSLSSCLPQLAAYEYECRYNCCVQLPVLHNYDHSVPSSSSSSSVVSRNPIDSSSSNVSSVSSNVSRVVQHSNNSSSVSVVVSVVSSVVRVVLPPQAADFLVVCQVLVVPWQAAEEEEEDDFAQADDDDDPPSRVVSLVLSLVLLQLQQVDVSYFYEYEYLAAPVVVCVSNVVRQQYWYAYNQFQKTAHGDPDPDGPDPDPVVRVVRIDGPCPPPDLVCVVVLLVLLVVLQVVFAQWDWDDDPFKIKIAQPGGPDPVSLVVSLVVSQVVSCVPPAQWGWDDWPSMIMIGGVSGHNQVNVVCVCVVVPVPTQYYEYEEQTLSCLVNLVVLVVLVVDPDPRGHHYAYEHAHCGSPRPRHNHYHRINVRNSVSSVVSSVD

Solvent-accessible surface area (backbone atoms only — not comparable to full-atom values): 101016 Å² total; per-residue (Å²): 135,46,41,33,42,37,33,31,73,43,28,73,39,23,70,41,74,57,54,78,88,48,60,72,76,58,44,56,68,71,64,36,58,55,86,63,45,69,56,43,59,42,62,43,64,34,63,45,58,55,42,78,59,87,75,79,78,79,85,76,66,70,81,76,66,57,86,74,54,72,73,80,78,74,74,85,78,79,82,75,76,84,79,82,89,87,87,82,83,82,81,86,85,74,83,84,84,78,85,79,81,87,77,87,70,83,76,80,72,74,71,65,61,61,56,59,57,54,70,70,58,73,83,77,80,85,81,84,86,84,88,73,80,55,75,63,72,80,77,84,76,78,61,84,79,86,78,89,88,72,98,77,78,95,81,81,74,95,71,71,81,66,63,66,61,59,61,52,59,58,56,64,64,55,64,70,61,64,66,81,75,64,84,75,75,78,72,80,66,82,48,76,64,62,60,70,70,55,49,67,45,81,40,73,23,26,48,61,61,41,66,59,54,43,16,50,51,43,16,50,73,66,69,72,41,72,57,59,32,39,34,17,24,46,81,63,84,49,72,87,54,55,67,69,52,52,49,51,51,40,48,48,29,45,75,75,59,38,25,47,71,44,85,58,50,49,68,32,46,28,28,20,48,46,36,33,39,56,49,41,47,50,32,36,35,46,73,39,70,76,75,47,86,82,53,54,48,77,73,39,73,19,62,60,19,37,51,49,44,25,47,45,49,26,51,54,49,62,74,67,59,54,88,68,34,33,38,38,38,42,32,82,83,41,38,44,25,36,26,57,36,30,75,78,39,77,82,59,36,31,25,34,37,38,71,56,49,47,37,48,40,81,55,48,63,56,43,66,59,40,63,61,45,51,53,9,51,63,34,22,29,24,41,37,20,45,37,60,68,30,36,48,21,47,48,51,28,37,35,71,70,68,64,33,59,69,42,93,81,37,34,34,41,49,93,60,34,58,25,41,46,40,54,58,49,78,40,54,54,65,70,58,52,50,55,51,62,70,31,67,64,18,53,52,40,34,52,54,48,49,63,72,45,59,89,45,44,35,34,35,32,79,45,60,67,41,82,50,41,21,59,63,43,47,51,52,10,50,50,49,29,40,54,35,38,62,88,43,38,76,36,37,28,43,40,36,36,30,37,68,38,66,64,29,75,75,51,46,62,62,49,48,51,52,50,48,52,49,34,69,72,49,38,35,63,90,75,43,34,58,31,61,42,79,37,52,61,80,70,49,50,44,50,46,53,17,50,49,54,70,32,45,26,37,47,47,37,29,60,40,40,26,70,53,61,68,59,53,48,42,46,58,60,18,71,81,77,15,51,39,44,36,35,13,63,44,24,44,42,34,76,71,43,45,84,55,29,50,68,32,55,53,57,24,36,66,62,40,17,50,46,55,51,45,44,74,62,45,42,70,65,30,24,41,37,28,34,54,52,42,41,53,57,49,55,72,34,23,9,27,54,36,44,40,47,50,54,50,46,28,55,49,38,34,50,53,42,56,67,46,50,76,40,42,67,58,51,34,77,81,48,33,65,61,57,70,71,36,73,31,32,38,39,40,35,27,34,66,34,19,51,22,51,64,72,94,58,66,68,62,36,52,61,27,39,51,56,36,49,52,50,49,41,59,50,41,67,38,81,46,40,46,42,34,36,34,26,73,41,49,65,68,58,48,50,64,73,43,60,87,34,68,57,47,17,40,24,21,38,48,25,32,30,36,27,70,42,60,74,78,90,57,72,71,68,87,48,70,67,58,52,56,66,47,44,44,59,63,52,67,89,55,82,66,69,48,52,47,57,49,24,25,51,37,14,54,38,16,18,71,15,52,56,16,15,13,14,9,36,96,55,34,36,30,28,36,29,68,60,25,81,41,64,68,43,26,50,47,34,38,50,50,44,23,48,57,42,52,68,39,94,46,69,38,45,37,43,68,42,89,42,24,27,39,27,29,35,66,81,46,29,51,36,51,41,51,50,47,54,40,54,74,69,69,59,68,50,43,22,38,37,36,35,27,34,52,50,76,48,27,54,37,22,42,56,45,50,45,46,71,68,45,86,58,92,79,62,42,48,60,49,27,30,30,15,30,89,69,60,68,47,89,42,35,64,13,24,16,32,31,23,60,50,41,47,52,25,54,48,54,42,66,74,102,134,44,43,34,42,37,33,32,72,42,30,76,38,22,71,42,73,58,53,79,87,49,61,72,74,56,44,56,67,69,64,37,55,54,88,63,46,67,57,43,58,41,63,42,63,34,63,46,59,55,40,80,60,86,77,79,79,80,86,75,65,68,79,74,66,54,85,75,63,82,73,79,81,79,79,85,74,83,87,84,83,90,83,84,86,91,93,85,93,84,91,86,88,82,82,88,84,82,85,81,83,89,77,86,68,82,76,81,71,75,73,66,63,62,52,60,57,50,68,73,55,70,86,74,83,83,81,83,86,88,90,62,81,43,72,59,55,77,44,79,58,58,77,74,75,77,78,85,89,71,94,78,75,95,77,82,75,98,72,72,83,66,62,69,61,60,61,53,60,58,56,64,64,55,66,71,65,57,30,84,81,57,86,54,68,74,71,79,64,81,45,75,62,60,58,69,70,56,50,69,44,81,40,74,23,28,46,62,61,40,66,58,54,43,15,49,50,43,15,52,73,66,69,72,41,70,58,60,34,39,34,17,23,46,82,63,85,48,72,87,54,53,68,69,50,51,50,50,51,40,49,47,30,45,74,73,59,38,25,44,70,44,85,58,51,49,69,32,46,29,27,20,49,47,38,34,38,58,49,41,47,50,30,35,34,48,72,40,69,76,75,48,85,82,54,53,52,73,78,43,76,19,62,61,20,38,52,50,44,23,46,46,49,25,50,54,49,61,74,68,59,53,87,69,34,32,38,38,40,42,31,83,82,40,36,44,24,36,26,56,34,30,75,77,39,76,81,60,37,30,26,34,37,37,69,58,48,47,39,49,43,83,55,47,62,55,43,66,58,40,64,61,46,53,51,10,50,63,33,19,28,23,41,36,20,45,37,58,67,30,36,48,20,48,48,52,29,38,34,70,72,68,62,33,58,70,43,93,81,37,33,33,44,50,92,58,36,59,24,40,46,39,53,59,49,76,42,54,55,65,70,58,52,50,56,51,63,71,31,67,64,17,53,51,41,34,52,54,48,48,62,72,44,60,88,46,44,35,35,35,31,78,45,62,66,42,82,51,40,21,58,63,43,48,51,53,11,48,50,48,28,40,67,55,38,62,87,43,40,77,35,38,28,43,40,37,38,30,37,66,37,65,64,29,77,76,52,46,60,60,49,49,51,53,51,50,52,50,33,70,73,48,38,35,71,92,76,49,34,57,31,62,44,79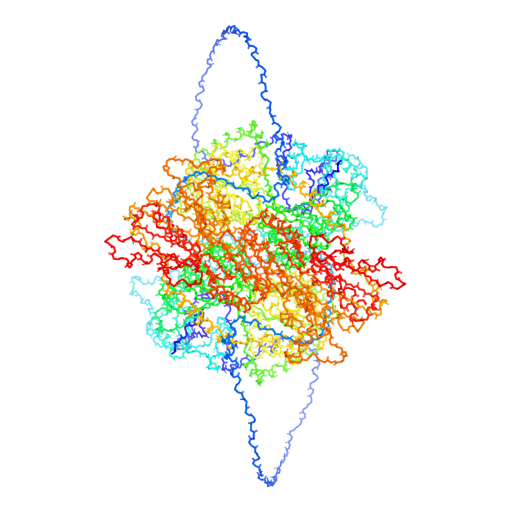,38,52,62,80,71,52,49,45,50,46,52,17,50,48,55,71,33,46,28,38,49,47,37,30,60,41,42,26,71,52,62,68,59,53,48,41,46,58,61,18,70,81,78,16,50,40,43,38,33,13,64,46,25,43,43,35,75,71,45,44,84,54,30,49,68,31,54,54,58,24,35,48,60,41,16,14,46,54,50,19,45,75,64,38,44,69,62,16,25,40,20,27,34,53,52,43,41,52,59,50,55,72,34,24,9,29,55,36,45,40,49,49,54,50,46,29,54,50,38,35,50,52,40,56,68,48,50,77,39,42,66,58,50,33,75,81,48,33,65,62,58,69,70,35,70,31,33,37,39,40,35,27,35,66,33,19,50,21,52,65,72,93,59,68,68,61,36,51,60,29,40,52,55,36,49,52,50,49,38,60,51,41,66,38,82,49,40,45,41,34,38,35,26,74,42,49,64,67,58,46,50,64,74,45,59,86,33,67,56,47,18,40,25,20,37,48,26,31,29,37,28,70,41,60,72,79,90,55,72,70,68,88,47,69,67,58,50,55,66,48,44,42,60,62,52,67,89,55,81,64,68,48,52,49,57,48,23,25,50,36,14,54,40,16,17,70,16,50,56,17,14,15,16,9,37,95,53,35,34,30,28,37,29,68,58,24,80,42,64,67,44,27,49,48,34,35,51,50,44,23,49,57,42,52,69,40,95,46,67,37,44,38,44,68,44,89,42,24,26,40,29,28,35,66,80,46,28,52,36,50,42,50,50,46,53,40,52,74,70,69,58,71,49,44,22,39,38,36,37,27,35,51,49,76,48,26,54,37,21,42,54,46,50,45,44,71,68,45,87,57,92,80,60,42,49,60,49,29,31,31,15,30,89,69,58,69,46,89,41,33,63,14,24,15,29,31,23,59,50,40,47,53,26,53,49,54,42,66,74,104

Nearest PDB structures (foldseek):
  6jbr-assembly2_F-2  TM=9.334E-01  e=2.195E-39  Pyricularia oryzae 70-15
  1gz5-assembly1_D  TM=9.080E-01  e=4.874E-32  Escherichia coli str. K-12 substr. W3110
  5uof-assembly1_B  TM=8.741E-01  e=3.549E-32  Burkholderia multivorans ATCC 17616
  5tvg-ass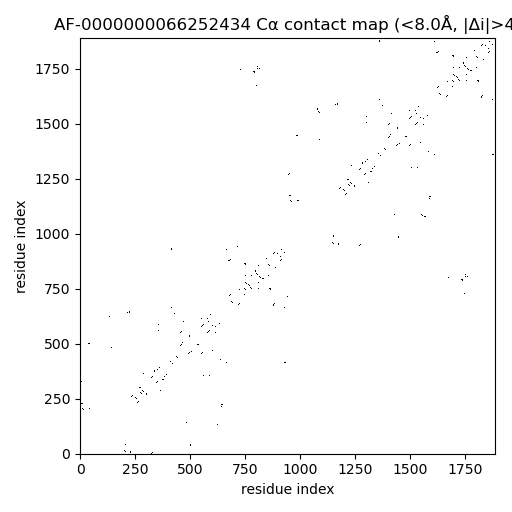embly4_B  TM=8.790E-01  e=3.346E-30  Burkholderia vietnamiensis G4
  5lqd-assembly2_B  TM=9.115E-01  e=3.696E-28  Streptomyces venezuelae ATCC 10712